Protein AF-0000000073258614 (afdb_homodimer)

Solvent-accessible surface area (backbone atoms only — not comparable to full-atom values): 87742 Å² total; per-residue (Å²): 132,65,52,51,44,77,43,74,63,67,55,76,40,28,33,38,56,58,85,44,77,85,56,68,72,36,70,51,67,55,70,39,29,36,51,64,58,30,34,46,67,69,63,73,45,76,64,48,64,35,52,68,32,45,73,78,53,52,58,58,29,72,39,44,36,32,37,37,33,56,46,71,46,68,91,73,55,93,78,39,44,33,30,44,35,36,56,19,41,34,28,36,32,43,33,24,42,69,85,38,80,70,47,77,46,66,36,28,72,38,61,46,77,38,82,39,55,88,61,53,50,88,63,56,72,37,43,41,36,38,39,27,53,28,59,55,58,51,12,44,51,50,45,66,74,44,64,86,60,68,62,51,42,82,51,52,54,44,30,56,49,79,39,52,55,55,47,45,29,58,16,36,57,61,44,68,56,48,52,72,35,36,48,50,33,57,37,32,41,32,37,29,46,31,41,71,74,44,77,49,70,48,71,47,45,45,94,86,56,45,39,28,44,36,38,40,41,34,30,41,47,63,78,57,46,32,34,37,39,39,33,24,49,91,87,39,80,72,47,72,50,74,35,60,43,56,90,42,36,28,67,51,76,45,76,40,71,65,52,71,53,36,27,49,53,95,75,49,55,41,48,52,32,40,42,31,42,33,32,23,49,87,91,43,71,24,30,72,53,72,48,66,34,37,48,56,34,80,45,80,45,68,44,70,39,66,94,49,77,52,30,30,37,33,44,26,53,69,86,39,78,45,72,39,40,30,24,25,37,62,55,68,37,82,54,62,60,72,62,48,69,64,55,44,37,49,54,51,48,51,41,49,74,31,44,32,38,30,38,30,41,44,12,34,34,66,87,71,59,66,59,47,56,52,38,24,37,61,59,15,28,34,26,41,38,41,36,80,33,48,36,34,50,37,74,60,55,68,72,55,44,51,51,49,50,50,29,51,46,52,48,46,68,72,50,66,51,44,58,22,58,64,36,40,25,38,22,30,35,32,66,50,48,37,58,77,67,68,48,68,80,61,88,86,64,84,52,60,74,62,33,60,75,48,83,41,22,36,52,33,49,34,74,42,51,49,52,49,44,39,51,74,76,36,72,83,60,43,75,39,61,36,43,36,31,23,91,85,44,42,78,38,43,39,25,40,24,20,63,50,42,42,50,65,41,84,79,47,44,65,51,89,48,37,66,81,62,56,26,9,15,27,66,29,30,56,46,58,25,47,46,56,68,67,50,55,28,66,26,33,84,55,28,86,74,25,93,49,69,41,68,59,18,61,53,46,45,66,33,32,50,35,86,59,44,56,32,53,54,26,19,56,43,45,62,35,39,69,67,47,51,72,57,41,68,49,28,31,50,50,32,20,48,51,22,18,53,38,52,30,41,38,51,45,45,41,48,53,35,20,48,32,93,51,32,39,56,15,21,34,39,17,37,39,25,42,49,26,40,52,68,45,38,31,36,34,28,17,34,50,83,75,45,70,38,48,30,37,36,34,42,21,52,62,43,37,56,49,34,41,47,71,49,76,49,77,47,76,48,51,77,48,99,80,55,88,60,58,53,50,73,45,50,31,35,43,34,31,37,34,22,63,39,90,52,67,44,61,26,31,36,36,39,35,24,26,34,38,69,75,21,47,72,70,42,76,43,76,78,39,72,74,35,71,40,51,43,48,18,25,38,82,73,49,77,40,67,57,75,53,92,52,81,92,68,72,40,63,69,39,33,32,38,35,41,35,33,26,45,95,85,37,78,67,27,63,38,76,46,68,50,76,52,53,29,59,53,65,57,54,67,62,89,55,66,43,79,42,76,38,77,90,74,36,25,35,38,36,35,30,60,33,44,39,51,46,38,27,75,43,58,89,53,83,66,46,43,64,75,50,48,47,44,71,42,44,47,93,43,74,50,74,31,46,46,41,69,72,56,96,81,62,63,77,45,77,49,43,67,48,65,89,76,74,131,66,51,52,43,78,43,76,62,66,54,75,41,27,32,39,56,59,84,45,77,85,54,68,71,37,70,52,66,53,68,38,28,38,52,62,58,30,35,46,67,70,62,74,44,73,64,49,64,34,53,69,33,44,73,75,52,51,57,58,28,72,39,44,36,32,38,35,32,57,46,69,45,68,90,73,55,92,78,39,44,33,30,44,37,36,56,17,40,36,29,34,33,41,32,24,43,68,85,39,79,73,48,76,47,66,36,27,72,38,62,45,76,37,82,38,54,89,62,53,50,87,65,56,72,36,43,39,36,38,40,28,52,27,58,55,57,51,11,45,50,51,46,67,75,45,64,86,62,67,61,50,41,83,51,53,53,44,31,58,50,79,41,52,53,54,47,44,29,58,16,36,58,63,43,69,56,50,52,70,34,38,47,50,33,58,37,34,41,34,37,30,46,31,42,72,73,44,76,49,71,48,69,48,46,45,94,85,54,45,39,29,44,35,38,40,40,36,31,41,48,64,78,55,46,33,36,37,40,38,35,25,47,90,87,39,80,73,48,73,50,74,36,60,43,56,90,43,36,31,66,51,76,46,77,39,71,64,51,71,52,36,28,50,53,95,77,48,53,42,47,51,32,39,42,32,43,33,33,23,48,89,90,43,72,24,30,71,50,71,48,66,34,38,47,54,34,78,44,80,46,68,44,69,39,66,96,49,76,54,31,30,38,34,44,26,52,70,85,37,77,45,72,38,39,30,24,25,36,61,56,67,38,83,54,62,60,73,61,49,68,64,56,42,38,49,55,49,48,51,40,50,75,32,45,33,39,32,37,29,41,43,12,33,35,66,87,72,60,68,57,48,55,52,37,25,37,61,58,15,28,34,28,40,38,39,36,81,34,48,36,35,51,36,73,60,55,68,71,56,44,51,52,50,49,52,30,51,45,52,48,46,67,71,49,68,51,42,59,22,57,64,34,40,25,39,22,30,35,31,66,52,48,35,58,76,68,68,46,68,80,63,88,86,63,85,52,59,74,62,34,59,74,47,84,41,24,36,53,34,48,35,74,42,52,50,53,48,44,39,50,74,75,36,71,83,60,44,76,38,60,36,43,37,30,23,91,85,43,44,77,38,43,39,25,42,25,20,62,50,44,41,49,69,42,84,77,48,45,64,52,89,49,38,67,81,62,55,25,9,15,26,65,30,31,58,46,57,24,47,44,57,68,67,50,54,27,66,27,32,84,55,27,85,74,25,93,50,68,39,68,58,19,59,53,46,45,64,34,33,50,35,83,59,42,56,31,53,53,27,19,55,43,45,61,35,38,71,67,48,52,72,57,42,68,50,28,31,50,50,33,21,49,50,22,17,53,38,52,33,42,37,52,45,45,41,48,54,35,20,47,31,94,49,33,40,56,17,22,32,40,18,37,39,25,43,48,27,39,52,66,44,38,32,36,33,29,16,34,50,83,75,45,70,37,47,30,38,36,35,42,22,52,61,43,36,55,50,33,43,47,72,49,77,46,78,46,78,48,51,78,46,99,80,55,88,60,57,53,49,72,47,51,31,35,42,35,32,37,33,22,63,38,90,54,67,43,61,25,30,35,37,40,34,24,26,35,37,70,77,22,46,72,70,42,75,43,74,77,38,72,74,36,72,39,50,43,49,18,27,37,82,72,50,76,40,66,57,72,52,92,51,80,91,68,74,38,64,70,39,34,33,39,36,42,36,33,26,44,96,84,36,79,67,29,63,38,76,48,69,51,75,52,52,29,60,52,64,57,55,66,64,91,54,66,43,80,43,75,40,76,91,73,37,24,35,39,36,35,28,62,33,43,39,53,46,37,29,76,43,59,89,54,83,65,46,42,63,75,51,48,47,44,70,41,43,48,92,44,75,48,74,30,44,47,41,70,73,55,96,80,62,65,76,44,76,49,40,67,48,65,89,77,74

pLDDT: mean 96.39, std 4.17, range [52.59, 98.88]

Sequence (1708 aa):
MAPRTITPVNTNWQFKQEKEDDASYLPVAQFPTNVHLDLLHHKKIPDPYIGKNELQVQWIGETVWVYKTTFSSPKIGDGEKAVLAFDGLDTFAIVKLNGEKILETENMFVPERVDVTKHLKKDGENELHISFDAAYLRGWKLTEEHPDHKYIAWNGDGSRLPVRKAQYHWGWDWGPAMLTCGPWRPVNLEVYESRIVDLNSESEVEESLQTAKVIVHAEAEGKATKVRFDVSLDGKGVASETTQVKGEHATTTFHIQDPALWYPIRYGKQPLYTIKATLLHGDDEIDSVSKRVGLRKLELVQRELDGQPGTSFFFQVNNIPIFCGGSNWIPADNFIPRISKDRYRDWVKLVAEGNQFMLRVWGGGIYEEDVFYDACDEFGILVWQDFMFACGIYPAWPELLKSIDQEARANIKRLRHHPSIVIWAGNNEDYQVRESENLTYDFDDHDPESWLKTDFPARYIYEKLLPEACRDLNSNAVYHIASPWGGKVTTDPTIGDIHQWNVWHGSQQNYQDFDKLVGRFVSEFGMEGFPNIKTIDAFLPKGKDDPERFTSSSTVDFHNKADGQQRRLGLYMAENFRFAIDPLEDYIYYSQLLQAEALASAYRLWKRQWQGPKKEYCSGALVWQTNDCWPVTSWAICDYYLRPKHAYYTIKREMAPVTIGMTRREHKHPKDKYTRVDVETKTQVEIWGSNLNLKDVTVDCVVKAWNVETGEETHSQTVSSELVLQSNRSTEIKILDVPVKKPHADLEAKTVVGAYLYQDGKQIARYVNWPEPLKYLHFQKPKELKVKINEETNTVEISAEVPMKGLALECEDDDVRFDDNLVDIVPGEVVKIGIKGAKKDTVLKTQYLGMQYAMAPRTITPVNTNWQFKQEKEDDASYLPVAQFPTNVHLDLLHHKKIPDPYIGKNELQVQWIGETVWVYKTTFSSPKIGDGEKAVLAFDGLDTFAIVKLNGEKILETENMFVPERVDVTKHLKKDGENELHISFDAAYLRGWKLTEEHPDHKYIAWNGDGSRLPVRKAQYHWGWDWGPAMLTCGPWRPVNLEVYESRIVDLNSESEVEESLQTAKVIVHAEAEGKATKVRFDVSLDGKGVASETTQVKGEHATTTFHIQDPALWYPIRYGKQPLYTIKATLLHGDDEIDSVSKRVGLRKLELVQRELDGQPGTSFFFQVNNIPIFCGGSNWIPADNFIPRISKDRYRDWVKLVAEGNQFMLRVWGGGIYEEDVFYDACDEFGILVWQDFMFACGIYPAWPELLKSIDQEARANIKRLRHHPSIVIWAGNNEDYQVRESENLTYDFDDHDPESWLKTDFPARYIYEKLLPEACRDLNSNAVYHIASPWGGKVTTDPTIGDIHQWNVWHGSQQNYQDFDKLVGRFVSEFGMEGFPNIKTIDAFLPKGKDDPERFTSSSTVDFHNKADGQQRRLGLYMAENFRFAIDPLEDYIYYSQLLQAEALASAYRLWKRQWQGPKKEYCSGALVWQTNDCWPVTSWAICDYYLRPKHAYYTIKREMAPVTIGMTRREHKHPKDKYTRVDVETKTQVEIWGSNLNLKDVTVDCVVKAWNVETGEETHSQTVSSELVLQSNRSTEIKILDVPVKKPHADLEAKTVVGAYLYQDGKQIARYVNWPEPLKYLHFQKPKELKVKINEETNTVEISAEVPMKGLALECEDDDVRFDDNLVDIVPGEVVKIGIKGAKKDTVLKTQYLGMQYA

Foldseek 3Di:
DAAKDKAFPWPAKWKDFPPPVPDDTDGAPGPPFWDVNRCVVVVVADDCQFFNSLVVCVVVLQTKMKMKGKDWDDDADVLKWKKKKQQFWFAFKFKDKQRHTFDTGQARQFIDITTCRVVDDPGDMMMMMMMGHNQQVVLVVVCVVVVVADQDFPPAGSSLQLGNGQQCCSPDLQDGNNNIGGSLHIIIMMMAQKEWPAKDKDKDQDLVNFKIKIKIKIFMDHDFFKKKKFKDWPPHTQDIDMFTQDPGMDMDMDMGGRDPAAAAAPADAQTWMKIKIFTDHVNDTRYMDIDTFGDWDKDFFWDFFPPDDGTFGFMAISNATAQQAAAEDAQLASINSVQDLVNLLLLLVLRLLLLGAEYEYAQSHGLHDPSNLVSCSRSRHAYNYEHNAERTQHADDPVSLVVLLSSLLNSCSVRVRRPRYREYEHYYCHVVNCVVVVWDDDLPDPDLVVCNVGNRNCLNSQVPRNVVSCCVRPVPHHYHSYVQDASRDSQPQRGGEHAQECCQDNVVDDLLVLLVRHHSEHAEDFAWAAADLQLVLVNHPNRPPHPQQFCPRPSQVSQRSRVCVPVSLVVQCVFFAPFDRPPRNRRRLSRLLSRQVSLLSNLQSRQLQQADPSRSRYRYHHYHRQEHNHSGTDRHQAYSVRRGGQNSQSSSQSSPQKEKDKHKDKDWAAPDDDDPPRIDIFIKMWMKMFHQAQAKAFWFKWKWKAFQVQLDIQDIDRPDHRDIDHYRGMGTDDMGTQDDPDPPPCRSQRMKMKMFIDGPNHTDYIDIDHRPSPHVYDHDDFPDWDWDQDPVQQKTKTATSHKFFQKAKDWPDPQKDWSHGRDIHGHPDIDIIHIPPDDPPTDIDIDTGPPVPD/DAAKDKAFPWPAKWKDFPPPPPDDTDGAPGPPFWDVNRCVVVVVAPDCQFFNSLVVCVVVLQTKMKMKGKDWDDDADVLKWKKKKQQFWFAFKFKDKQRHTFDTGQARQFIDMTTCRVVDDPGDMMMMMMMDHNQQVVLVVVCVVVVVADQDFPPAGSSLQLGNHQQCCSPDLQDGNNNIGGSLHIIIMMMAQKEWPAKDWDKDQDLVNFKMKIKIKIFMDHDFFKKKKFKAWPPHTQDIDMFTQDPGMDMDMDMGGRDPAAAAAPADAQTWMKIKIFGDDPNDTRYMDIDTFGDWDKDFFWDFFPPDDGTFGFMAISNRTAQQAAAEDAQLASINSVQDLVNLLLLLVLRLLLLGAEYEYAQSHGLHDPSNLVSCSRSRHAYNYEHNAERTQHADDPVSLVVLLSSLLNSCSVRVRRPRYRAYEHYYCHVVNCVVVVFDDDLPDPDLVVCNVGNRNCLNSQVPRNVVSCCVRPVPHHYHSYVQDASRHSQPQRGGEHAQECCQDNVVDDLLVLLVVHHSEHAEDFAWAAADLQLVLVNHPNRPPHPQQFCPRPSQVSQRSRVCGPVSLVVQCVFFAPFDRPPRNRRRLSRLLSRQVSLLSNLQSRLLQQADDSRSRYRYHHYHRDEHNHSGTDRHQAYSVRRGGQNSQSSSQSSPQKEKDKHKDKDWDAPDDDDPPRIDIFIKMWIKMFHQAQAKAFWFKWKWKAFQVQLDIQDIDRPDHRDIDHYRGMGTDDMGTQDDPDPPPCRSQRMKMKMFIGGPNHTDYIDIDHRPSPHVYDHDDFPDWDWDQDPVQQKTKTATSHKFFQKAKDWPDPQKDKSHGRDIHGHPDIDIIHIPPDDPPTDIDIDTGPPVPD

InterPro domains:
  IPR006102 Glycoside hydrolase family 2, immunoglobulin-like beta-sandwich [PF00703] (195-296)
  IPR008979 Galactose-binding-like domain superfamily [SSF49785] (2-192)
  IPR013783 Immunoglobulin-like fold [G3DSA:2.60.40.10] (195-295)
  IPR013783 Immunoglobulin-like fold [G3DSA:2.60.40.10] (775-853)
  IPR017853 Glycoside hydrolase superfamily [SSF51445] (293-657)
  IPR036156 Beta-Galactosidase/glucuronidase domain superfamily [SSF49303] (195-296)
  IPR036156 Beta-Galactosidase/glucuronidase domain superfamily [SSF49303] (784-850)
  IPR041447 Mannosidase Ig/CBM-like domain [PF17786] (683-776)
  IPR041625 Beta-mannosidase, Ig-fold domain [PF17753] (784-841)
  IPR050887 Beta-mannosidase glycosyl hydrolases [PTHR43730] (4-841)
  IPR054593 Beta-mannosidase-like, galactose-binding domain-like [PF22666] (13-185)

Radius of gyration: 40.43 Å; Cα contacts (8 Å, |Δi|>4): 4297; chains: 2; bounding box: 87×131×95 Å

Secondary structure (DSSP, 8-state):
-PPPEEEE--SS-EEEESS-TTPPPEE-SSSS--HHHHHHHTTSS--TTSTTGGGGGGGGGGS-EEEEEEEEPPP--TT-EEEEEES--BSSEEEEETTEEEEEE-BTT--EEEE-TTTS-SSSEEEEEEEE--HHHHHHHHHHHSTTS---BSSS-GGGTTSBS-GGGEEETTEEE----B--S-EEEEEESSEEEEEEEEEEE-TTSSEEEEEEEEEEESS--EEEEEEEETTEEEEEEEEE-BTTEEEEEEEEES--B---TTTS----EEEEEEEEETTEEEEEEEEEE-B--EEEE--B-SSSSSB--EEEETTEEE-EEEEEE--S-SSGGG--HHHHHHHHHHHHHTT--EEEE-TTS----HHHHHHHHHHT-EEEEE-S-BSB-----HHHHHHHHHHHHHHHHHHTT-TTEEEEES-BSHHHHHHHTT----TT---HHHHTTSS-TTHHIIIIIHHHHHHHH-TT--EES-BSB-SS-TT-TTSSBEEE-TTTSTT---GGGGGGG--S-EEEE---B---HHHHHHHSTTGGG-TT-STT-HHHHHT--STTHHHHHHHHHHHH-----SSHHHHHHHHHHHHHHHHHHHHHHHHTTB-STT-BS--EEEES-S--SSS--BS-SB-TTS-B-HHHHHHHHHTSSEEEEEEEEEEEEESSSS-SSSEEEEEEEEEEEEE-SSS-EEEEEEEEEEETTT--EEEEEEEEEEEEE-TTEEEEEEEEE---SSTTSS-GGGEEEEEEEEETTEEEEEEEE--SSGGGS-----SS-EEEEETTTTEEEEE-SS-EEEEEEE-S-TT-EESS-SEEE-TT--EEEEEES--TTPPPEEE-TTTTT-/-PPPEEEE--SS-EEEESS-TTPPPEE-SSSS--HHHHHHHTTSS--TTSTTGGGGGGGGGGS-EEEEEEEEPPP--TT-EEEEEES--BSSEEEEETTEEEEEE-BTT--EEEE-TTTS-SSSEEEEEEEE--HHHHHHHHHHHSTTS---BSSS-GGGTTSBS-GGGEEETTEEE----B--S-EEEEEESSEEEEEEEEEEE-TTSSEEEEEEEEEEESS--EEEEEEEETTEEEEEEEEE-BTTEEEEEEEEES--B---TTTS----EEEEEEEEETTEEEEEEEEEE-B--EEEE--B-SSSSSB--EEEETTEEE-EEEEEE--S-SSGGG--HHHHHHHHHHHHHTT--EEEE-TTS----HHHHHHHHHHT-EEEEE-S-BSB-----HHHHHHHHHHHHHHHHHHTT-TTEEEEES-BSHHHHHHHTT----TT---HHHHTTSS-TTHHIIIIIHHHHHHHH-TT--EES-BSB-SS-TT-TTSSBEEE-TTTSTT---GGGGGGG--S-EEEE---B---HHHHHHHSTTGGG-TT-STT-HHHHHT--STTHHHHHHHHHHHH-----SSHHHHHHHHHHHHHHHHHHHHHHHHTTB-STT-BS--EEEES-S--SSS--BS-SB-TTS-B-HHHHHHHHHTSSEEEEEEEEEEEEESSSS-SSSEEEEEEEEEEEEE-SSS-EEEEEEEEEEETTT--EEEEEEEEEEEEE-TTEEEEEEEEE---SSTTSS-GGGEEEEEEEEETTEEEEEEEE--SSGGGS-----SS-EEEEETTTTEEEEE-SS-EEEEEEE-S-TT-EES--SEEE-TT--EEEEEES--TTPPPEEE-TTTTT-

Organism: Gibberella zeae (strain ATCC MYA-4620 / CBS 123657 / FGSC 9075 / NRRL 31084 / PH-1) (NCBI:txid229533)

Structure (mmCIF, N/CA/C/O backbone):
data_AF-0000000073258614-model_v1
#
loop_
_entity.id
_entity.type
_entity.pdbx_description
1 polymer 'Beta-mannosidase B'
#
loop_
_atom_site.group_PDB
_atom_site.id
_atom_site.type_symbol
_atom_site.label_atom_id
_atom_site.label_alt_id
_atom_site.label_comp_id
_atom_site.label_asym_id
_atom_site.label_entity_id
_atom_site.label_seq_id
_atom_site.pdbx_PDB_ins_code
_atom_site.Cartn_x
_atom_site.Cartn_y
_atom_site.Cartn_z
_atom_site.occupancy
_atom_site.B_iso_or_equiv
_atom_site.auth_seq_id
_atom_site.auth_comp_id
_atom_site.auth_asym_id
_atom_site.auth_atom_id
_atom_site.pdbx_PDB_model_num
ATOM 1 N N . MET A 1 1 ? 2.969 60.312 40.938 1 85.88 1 MET A N 1
ATOM 2 C CA . MET A 1 1 ? 3.506 59.156 40.281 1 85.88 1 MET A CA 1
ATOM 3 C C . MET A 1 1 ? 3.236 59.188 38.781 1 85.88 1 MET A C 1
ATOM 5 O O . MET A 1 1 ? 2.119 59.5 38.344 1 85.88 1 MET A O 1
ATOM 9 N N . ALA A 1 2 ? 4.203 59.031 37.938 1 87.25 2 ALA A N 1
ATOM 10 C CA . ALA A 1 2 ? 4.055 59.125 36.469 1 87.25 2 ALA A CA 1
ATOM 11 C C . ALA A 1 2 ? 3.453 57.875 35.906 1 87.25 2 ALA A C 1
ATOM 13 O O . ALA A 1 2 ? 3.701 56.781 36.406 1 87.25 2 ALA A O 1
ATOM 14 N N . PRO A 1 3 ? 2.594 58.062 34.875 1 92.12 3 PRO A N 1
ATOM 15 C CA . PRO A 1 3 ? 2.033 56.875 34.188 1 92.12 3 PRO A CA 1
ATOM 16 C C . PRO A 1 3 ? 3.1 56.031 33.5 1 92.12 3 PRO A C 1
ATOM 18 O O . PRO A 1 3 ? 4.129 56.562 33.062 1 92.12 3 PRO A O 1
ATOM 21 N N . ARG A 1 4 ? 2.791 54.719 33.344 1 95.81 4 ARG A N 1
ATOM 22 C CA . ARG A 1 4 ? 3.67 53.781 32.625 1 95.81 4 ARG A CA 1
ATOM 23 C C . ARG A 1 4 ? 3.842 54.219 31.172 1 95.81 4 ARG A C 1
ATOM 25 O O . ARG A 1 4 ? 2.873 54.594 30.516 1 95.81 4 ARG A O 1
ATOM 32 N N . THR A 1 5 ? 5.066 54.188 30.719 1 95.88 5 THR A N 1
ATOM 33 C CA . THR A 1 5 ? 5.348 54.406 29.297 1 95.88 5 THR A CA 1
ATOM 34 C C . THR A 1 5 ? 5.898 53.156 28.641 1 95.88 5 THR A C 1
ATOM 36 O O . THR A 1 5 ? 6.703 52.438 29.25 1 95.88 5 THR A O 1
ATOM 39 N N . ILE A 1 6 ? 5.406 52.812 27.531 1 96.88 6 ILE A N 1
ATOM 40 C CA . ILE A 1 6 ? 5.879 51.719 26.719 1 96.88 6 ILE A CA 1
ATOM 41 C C . ILE A 1 6 ? 6.473 52.219 25.422 1 96.88 6 ILE A C 1
ATOM 43 O O . ILE A 1 6 ? 5.781 52.875 24.625 1 96.88 6 ILE A O 1
ATOM 47 N N . THR A 1 7 ? 7.715 52.031 25.141 1 97.38 7 THR A N 1
ATOM 48 C CA . THR A 1 7 ? 8.398 52.438 23.922 1 97.38 7 THR A CA 1
ATOM 49 C C . THR A 1 7 ? 8.859 51.219 23.125 1 97.38 7 THR A C 1
ATOM 51 O O . THR A 1 7 ? 9.695 50.438 23.609 1 97.38 7 THR A O 1
ATOM 54 N N . PRO A 1 8 ? 8.281 51 21.938 1 97.88 8 PRO A N 1
ATOM 55 C CA . PRO A 1 8 ? 8.766 49.875 21.125 1 97.88 8 PRO A CA 1
ATOM 56 C C . PRO A 1 8 ? 10.242 50 20.75 1 97.88 8 PRO A C 1
ATOM 58 O O . PRO A 1 8 ? 10.688 51.094 20.359 1 97.88 8 PRO A O 1
ATOM 61 N N . VAL A 1 9 ? 11.008 49 20.938 1 98.06 9 VAL A N 1
ATOM 62 C CA . VAL A 1 9 ? 12.375 48.906 20.422 1 98.06 9 VAL A CA 1
ATOM 63 C C . VAL A 1 9 ? 12.375 48.125 19.109 1 98.06 9 VAL A C 1
ATOM 65 O O . VAL A 1 9 ? 12.75 46.938 19.062 1 98.06 9 VAL A O 1
ATOM 68 N N . ASN A 1 10 ? 11.945 48.781 18.047 1 97.56 10 ASN A N 1
ATOM 69 C CA . ASN A 1 10 ? 11.68 48.031 16.828 1 97.56 10 ASN A CA 1
ATOM 70 C C . ASN A 1 10 ? 12.367 48.688 15.625 1 97.56 10 ASN A C 1
ATOM 72 O O . ASN A 1 10 ? 12.062 48.344 14.477 1 97.56 10 ASN A O 1
ATOM 76 N N . THR A 1 11 ? 13.266 49.625 15.875 1 96.12 11 THR A N 1
ATOM 77 C CA . THR A 1 11 ? 13.922 50.312 14.773 1 96.12 11 THR A CA 1
ATOM 78 C C . THR A 1 11 ? 15.43 50.062 14.805 1 96.12 11 THR A C 1
ATOM 80 O O . THR A 1 11 ? 15.977 49.688 15.844 1 96.12 11 THR A O 1
ATOM 83 N N . ASN A 1 12 ? 16.062 50.219 13.727 1 94.81 12 ASN A N 1
ATOM 84 C CA . ASN A 1 12 ? 17.516 50.25 13.555 1 94.81 12 ASN A CA 1
ATOM 85 C C . ASN A 1 12 ? 18.156 48.906 13.898 1 94.81 12 ASN A C 1
ATOM 87 O O . ASN A 1 12 ? 19.328 48.875 14.297 1 94.81 12 ASN A O 1
ATOM 91 N N . TRP A 1 13 ? 17.422 47.875 13.805 1 98 13 TRP A N 1
ATOM 92 C CA . TRP A 1 13 ? 17.969 46.531 14.078 1 98 13 TRP A CA 1
ATOM 93 C C . TRP A 1 13 ? 18.891 46.094 12.953 1 98 13 TRP A C 1
ATOM 95 O O . TRP A 1 13 ? 18.625 46.344 11.773 1 98 13 TRP A O 1
ATOM 105 N N . GLN A 1 14 ? 19.984 45.438 13.273 1 97.62 14 GLN A N 1
ATOM 106 C CA . GLN A 1 14 ? 20.938 44.844 12.352 1 97.62 14 GLN A CA 1
ATOM 107 C C . GLN A 1 14 ? 21.281 43.406 12.766 1 97.62 14 GLN A C 1
ATOM 109 O O . GLN A 1 14 ? 21.047 43.031 13.914 1 97.62 14 GLN A O 1
ATOM 114 N N . PHE A 1 15 ? 21.797 42.594 11.836 1 97.38 15 PHE A N 1
ATOM 115 C CA . PHE A 1 15 ? 22.141 41.219 12.156 1 97.38 15 PHE A CA 1
ATOM 116 C C . PHE A 1 15 ? 23.375 40.75 11.383 1 97.38 15 PHE A C 1
ATOM 118 O O . PHE A 1 15 ? 23.766 41.375 10.391 1 97.38 15 PHE A O 1
ATOM 125 N N . LYS A 1 16 ? 24.078 39.75 11.805 1 95.94 16 LYS A N 1
ATOM 126 C CA . LYS A 1 16 ? 25.172 39.094 11.109 1 95.94 16 LYS A CA 1
ATOM 127 C C . LYS A 1 16 ? 25.422 37.719 11.68 1 95.94 16 LYS A C 1
ATOM 129 O O . LYS A 1 16 ? 24.844 37.344 12.711 1 95.94 16 LYS A O 1
ATOM 134 N N . GLN A 1 17 ? 26.203 36.938 10.961 1 94.12 17 GLN A N 1
ATOM 135 C CA . GLN A 1 17 ? 26.75 35.688 11.5 1 94.12 17 GLN A CA 1
ATOM 136 C C . GLN A 1 17 ? 27.844 35.969 12.523 1 94.12 17 GLN A C 1
ATOM 138 O O . GLN A 1 17 ? 28.656 36.875 12.344 1 94.12 17 GLN A O 1
ATOM 143 N N . GLU A 1 18 ? 27.812 35.25 13.641 1 88.5 18 GLU A N 1
ATOM 144 C CA . GLU A 1 18 ? 28.828 35.469 14.656 1 88.5 18 GLU A CA 1
ATOM 145 C C . GLU A 1 18 ? 30.234 35.188 14.117 1 88.5 18 GLU A C 1
ATOM 147 O O . GLU A 1 18 ? 31.188 35.906 14.406 1 88.5 18 GLU A O 1
ATOM 152 N N . LYS A 1 19 ? 30.578 34 13.484 1 72.25 19 LYS A N 1
ATOM 153 C CA . LYS A 1 19 ? 31.906 33.562 13.039 1 72.25 19 LYS A CA 1
ATOM 154 C C . LYS A 1 19 ? 32.5 34.594 12.086 1 72.25 19 LYS A C 1
ATOM 156 O O . LYS A 1 19 ? 33.719 34.688 11.977 1 72.25 19 LYS A O 1
ATOM 161 N N . GLU A 1 20 ? 31.641 35.188 11.312 1 60.41 20 GLU A N 1
ATOM 162 C CA . GLU A 1 20 ? 32.281 35.969 10.25 1 60.41 20 GLU A CA 1
ATOM 163 C C . GLU A 1 20 ? 32.719 37.344 10.766 1 60.41 20 GLU A C 1
ATOM 165 O O . GLU A 1 20 ? 31.922 38.281 10.836 1 60.41 20 GLU A O 1
ATOM 170 N N . ASP A 1 21 ? 33.781 37.344 11.555 1 53.06 21 ASP A N 1
ATOM 171 C CA . ASP A 1 21 ? 34.312 38.594 12.156 1 53.06 21 ASP A CA 1
ATOM 172 C C . ASP A 1 21 ? 34.156 39.781 11.203 1 53.06 21 ASP A C 1
ATOM 174 O O . ASP A 1 21 ? 33.875 40.875 11.641 1 53.06 21 ASP A O 1
ATOM 178 N N . ASP A 1 22 ? 34.5 39.5 9.875 1 54.19 22 ASP A N 1
ATOM 179 C CA . ASP A 1 22 ? 34.625 40.594 8.938 1 54.19 22 ASP A CA 1
ATOM 180 C C . ASP A 1 22 ? 33.281 40.969 8.336 1 54.19 22 ASP A C 1
ATOM 182 O O . ASP A 1 22 ? 33.156 41.844 7.492 1 54.19 22 ASP A O 1
ATOM 186 N N . ALA A 1 23 ? 32.219 40.156 8.828 1 62.72 23 ALA A N 1
ATOM 187 C CA . ALA A 1 23 ? 31 40.469 8.109 1 62.72 23 ALA A CA 1
ATOM 188 C C . ALA A 1 23 ? 30.312 41.688 8.727 1 62.72 23 ALA A C 1
ATOM 190 O O . ALA A 1 23 ? 30.188 41.812 9.945 1 62.72 23 ALA A O 1
ATOM 191 N N . SER A 1 24 ? 30.125 42.625 7.977 1 83.56 24 SER A N 1
ATOM 192 C CA . SER A 1 24 ? 29.406 43.844 8.375 1 83.56 24 SER A CA 1
ATOM 193 C C . SER A 1 24 ? 27.953 43.531 8.719 1 83.56 24 SER A C 1
ATOM 195 O O . SER A 1 24 ? 27.359 42.625 8.172 1 83.56 24 SER A O 1
ATOM 197 N N . TYR A 1 25 ? 27.484 44.094 9.836 1 93.44 25 TYR A N 1
ATOM 198 C CA . TYR A 1 25 ? 26.062 44.062 10.188 1 93.44 25 TYR A CA 1
ATOM 199 C C . TYR A 1 25 ? 25.203 44.531 9.031 1 93.44 25 TYR A C 1
ATOM 201 O O . TYR A 1 25 ? 25.547 45.5 8.352 1 93.44 25 TYR A O 1
ATOM 209 N N . LEU A 1 26 ? 24.156 43.781 8.773 1 95.94 26 LEU A N 1
ATOM 210 C CA . LEU A 1 26 ? 23.156 44.156 7.777 1 95.94 26 LEU A CA 1
ATOM 211 C C . LEU A 1 26 ? 21.844 44.562 8.445 1 95.94 26 LEU A C 1
ATOM 213 O O . LEU A 1 26 ? 21.484 44 9.477 1 95.94 26 LEU A O 1
ATOM 217 N N . PRO A 1 27 ? 21.156 45.594 7.887 1 96.5 27 PRO A N 1
ATOM 218 C CA . PRO A 1 27 ? 19.859 45.938 8.453 1 96.5 27 PRO A CA 1
ATOM 219 C C . PRO A 1 27 ? 18.859 44.781 8.398 1 96.5 27 PRO A C 1
ATOM 221 O O . PRO A 1 27 ? 18.844 44.031 7.438 1 96.5 27 PRO A O 1
ATOM 224 N N . VAL A 1 28 ? 18.047 44.688 9.398 1 96.12 28 VAL A N 1
ATOM 225 C CA . VAL A 1 28 ? 17 43.656 9.422 1 96.12 28 VAL A CA 1
ATOM 226 C C . VAL A 1 28 ? 15.898 44.062 8.438 1 96.12 28 VAL A C 1
ATOM 228 O O . VAL A 1 28 ? 15.688 45.219 8.156 1 96.12 28 VAL A O 1
ATOM 231 N N . ALA A 1 29 ? 15.195 43.062 7.832 1 89.38 29 ALA A N 1
ATOM 232 C CA . ALA A 1 29 ? 14.133 43.25 6.844 1 89.38 29 ALA A CA 1
ATOM 233 C C . ALA A 1 29 ? 12.906 43.875 7.469 1 89.38 29 ALA A C 1
ATOM 235 O O . ALA A 1 29 ? 12.289 44.781 6.871 1 89.38 29 ALA A O 1
ATOM 236 N N . GLN A 1 30 ? 12.508 43.344 8.562 1 94.5 30 GLN A N 1
ATOM 237 C CA . GLN A 1 30 ? 11.344 43.781 9.344 1 94.5 30 GLN A CA 1
ATOM 238 C C . GLN A 1 30 ? 11.508 43.375 10.812 1 94.5 30 GLN A C 1
ATOM 240 O O . GLN A 1 30 ? 12.375 42.594 11.156 1 94.5 30 GLN A O 1
ATOM 245 N N . PHE A 1 31 ? 10.766 44.031 11.664 1 96.62 31 PHE A N 1
ATOM 246 C CA . PHE A 1 31 ? 10.742 43.625 13.07 1 96.62 31 PHE A CA 1
ATOM 247 C C . PHE A 1 31 ? 9.312 43.5 13.57 1 96.62 31 PHE A C 1
ATOM 249 O O . PHE A 1 31 ? 8.484 44.406 13.344 1 96.62 31 PHE A O 1
ATOM 256 N N . PRO A 1 32 ? 8.984 42.469 14.312 1 97.31 32 PRO A N 1
ATOM 257 C CA . PRO A 1 32 ? 9.789 41.281 14.609 1 97.31 32 PRO A CA 1
ATOM 258 C C . PRO A 1 32 ? 10.273 40.562 13.344 1 97.31 32 PRO A C 1
ATOM 260 O O . PRO A 1 32 ? 9.812 40.875 12.242 1 97.31 32 PRO A O 1
ATOM 263 N N . THR A 1 33 ? 11.242 39.656 13.508 1 97.75 33 THR A N 1
ATOM 264 C CA . THR A 1 33 ? 11.875 39.031 12.352 1 97.75 33 THR A CA 1
ATOM 265 C C . THR A 1 33 ? 12.445 37.688 12.727 1 97.75 33 THR A C 1
ATOM 267 O O . THR A 1 33 ? 12.211 37.188 13.828 1 97.75 33 THR A O 1
ATOM 270 N N . ASN A 1 34 ? 13.016 36.938 11.836 1 97.5 34 ASN A N 1
ATOM 271 C CA . ASN A 1 34 ? 13.945 35.812 11.984 1 97.5 34 ASN A CA 1
ATOM 272 C C . ASN A 1 34 ? 15.031 35.844 10.914 1 97.5 34 ASN A C 1
ATOM 274 O O . ASN A 1 34 ? 14.945 36.625 9.953 1 97.5 34 ASN A O 1
ATOM 278 N N . VAL A 1 35 ? 15.969 35.094 11.055 1 97.81 35 VAL A N 1
ATOM 279 C CA . VAL A 1 35 ? 17.203 35.188 10.289 1 97.81 35 VAL A CA 1
ATOM 280 C C . VAL A 1 35 ? 16.938 34.875 8.82 1 97.81 35 VAL A C 1
ATOM 282 O O . VAL A 1 35 ? 17.531 35.5 7.926 1 97.81 35 VAL A O 1
ATOM 285 N N . HIS A 1 36 ? 16.031 33.938 8.445 1 98 36 HIS A N 1
ATOM 286 C CA . HIS A 1 36 ? 15.719 33.594 7.059 1 98 36 HIS A CA 1
ATOM 287 C C . HIS A 1 36 ? 15.133 34.812 6.32 1 98 36 HIS A C 1
ATOM 289 O O . HIS A 1 36 ? 15.484 35.062 5.168 1 98 36 HIS A O 1
ATOM 295 N N . LEU A 1 37 ? 14.188 35.5 6.973 1 97.94 37 LEU A N 1
ATOM 296 C CA . LEU A 1 37 ? 13.586 36.688 6.363 1 97.94 37 LEU A CA 1
ATOM 297 C C . LEU A 1 37 ? 14.633 37.75 6.074 1 97.94 37 LEU A C 1
ATOM 299 O O . LEU A 1 37 ? 14.602 38.375 5.027 1 97.94 37 LEU A O 1
ATOM 303 N N . ASP A 1 38 ? 15.547 37.938 6.988 1 97.88 38 ASP A N 1
ATOM 304 C CA . ASP A 1 38 ? 16.609 38.938 6.828 1 97.88 38 ASP A CA 1
ATOM 305 C C . ASP A 1 38 ? 17.547 38.562 5.684 1 97.88 38 ASP A C 1
ATOM 307 O O . ASP A 1 38 ? 17.906 39.406 4.867 1 97.88 38 ASP A O 1
ATOM 311 N N . LEU A 1 39 ? 17.938 37.281 5.688 1 97.75 39 LEU A N 1
ATOM 312 C CA . LEU A 1 39 ? 18.812 36.812 4.621 1 97.75 39 LEU A CA 1
ATOM 313 C C . LEU A 1 39 ? 18.109 36.906 3.266 1 97.75 39 LEU A C 1
ATOM 315 O O . LEU A 1 39 ? 18.75 37.281 2.27 1 97.75 39 LEU A O 1
ATOM 319 N N . LEU A 1 40 ? 16.828 36.594 3.145 1 97.75 40 LEU A N 1
ATOM 320 C CA . LEU A 1 40 ? 16.047 36.719 1.918 1 97.75 40 LEU A CA 1
ATOM 321 C C . LEU A 1 40 ? 16.016 38.156 1.438 1 97.75 40 LEU A C 1
ATOM 323 O O . LEU A 1 40 ? 16.188 38.438 0.245 1 97.75 40 LEU A O 1
ATOM 327 N N . HIS A 1 41 ? 15.773 39.031 2.383 1 97.25 41 HIS A N 1
ATOM 328 C CA . HIS A 1 41 ? 15.695 40.469 2.062 1 97.25 41 HIS A CA 1
ATOM 329 C C . HIS A 1 41 ? 16.984 40.938 1.396 1 97.25 41 HIS A C 1
ATOM 331 O O . HIS A 1 41 ? 16.938 41.75 0.47 1 97.25 41 HIS A O 1
ATOM 337 N N . HIS A 1 42 ? 18.125 40.469 1.825 1 96.81 42 HIS A N 1
ATOM 338 C CA . HIS A 1 42 ? 19.422 40.906 1.312 1 96.81 42 HIS A CA 1
ATOM 339 C C . HIS A 1 42 ? 19.906 39.969 0.188 1 96.81 42 HIS A C 1
ATOM 341 O O . HIS A 1 42 ? 21.047 40.062 -0.247 1 96.81 42 HIS A O 1
ATOM 347 N N . LYS A 1 43 ? 19.109 39.031 -0.258 1 97.31 43 LYS A N 1
ATOM 348 C CA . LYS A 1 43 ? 19.391 38.094 -1.354 1 97.31 43 LYS A CA 1
ATOM 349 C C . LYS A 1 43 ? 20.656 37.281 -1.069 1 97.31 43 LYS A C 1
ATOM 351 O O . LYS A 1 43 ? 21.438 37.031 -1.975 1 97.31 43 LYS A O 1
ATOM 356 N N . LYS A 1 44 ? 20.859 37.031 0.214 1 96.44 44 LYS A N 1
ATOM 357 C CA . LYS A 1 44 ? 21.984 36.188 0.604 1 96.44 44 LYS A CA 1
ATOM 358 C C . LYS A 1 44 ? 21.641 34.719 0.479 1 96.44 44 LYS A C 1
ATOM 360 O O . LYS A 1 44 ? 22.531 33.875 0.47 1 96.44 44 LYS A O 1
ATOM 365 N N . ILE A 1 45 ? 20.406 34.375 0.375 1 97.62 45 ILE A N 1
ATOM 366 C CA . ILE A 1 45 ? 19.938 33.031 0.125 1 97.62 45 ILE A CA 1
ATOM 367 C C . ILE A 1 45 ? 18.828 33.062 -0.926 1 97.62 45 ILE A C 1
ATOM 369 O O . ILE A 1 45 ? 18.156 34.094 -1.104 1 97.62 45 ILE A O 1
ATOM 373 N N . PRO A 1 46 ? 18.625 31.938 -1.686 1 97.94 46 PRO A N 1
ATOM 374 C CA . PRO A 1 46 ? 17.438 31.844 -2.537 1 97.94 46 PRO A CA 1
ATOM 375 C C . PRO A 1 46 ? 16.156 31.625 -1.739 1 97.94 46 PRO A C 1
ATOM 377 O O . PRO A 1 46 ? 16.219 31.266 -0.562 1 97.94 46 PRO A O 1
ATOM 380 N N . ASP A 1 47 ? 15.008 31.969 -2.324 1 98.12 47 ASP A N 1
ATOM 381 C CA . ASP A 1 47 ? 13.734 31.641 -1.701 1 98.12 47 ASP A CA 1
ATOM 382 C C . ASP A 1 47 ? 13.594 30.125 -1.502 1 98.12 47 ASP A C 1
ATOM 384 O O . ASP A 1 47 ? 13.523 29.375 -2.475 1 98.12 47 ASP A O 1
ATOM 388 N N . PRO A 1 48 ? 13.555 29.703 -0.25 1 98.06 48 PRO A N 1
ATOM 389 C CA . PRO A 1 48 ? 13.523 28.266 0.006 1 98.06 48 PRO A CA 1
ATOM 390 C C . PRO A 1 48 ? 12.258 27.594 -0.527 1 98.06 48 PRO A C 1
ATOM 392 O O . PRO A 1 48 ? 12.188 26.375 -0.586 1 98.06 48 PRO A O 1
ATOM 395 N N . TYR A 1 49 ? 11.234 28.359 -0.91 1 98.44 49 TYR A N 1
ATOM 396 C CA . TYR A 1 49 ? 9.961 27.797 -1.357 1 98.44 49 TYR A CA 1
ATOM 397 C C . TYR A 1 49 ? 10.016 27.438 -2.836 1 98.44 49 TYR A C 1
ATOM 399 O O . TYR A 1 49 ? 9.125 26.75 -3.346 1 98.44 49 TYR A O 1
ATOM 407 N N . ILE A 1 50 ? 11.102 27.828 -3.561 1 98.38 50 ILE A N 1
ATOM 408 C CA . ILE A 1 50 ? 11.211 27.625 -5 1 98.38 50 ILE A CA 1
ATOM 409 C C . ILE A 1 50 ? 12.094 26.422 -5.293 1 98.38 50 ILE A C 1
ATOM 411 O O . ILE A 1 50 ? 13.211 26.328 -4.773 1 98.38 50 ILE A O 1
ATOM 415 N N . GLY A 1 51 ? 11.586 25.562 -6.168 1 98.25 51 GLY A N 1
ATOM 416 C CA . GLY A 1 51 ? 12.367 24.391 -6.539 1 98.25 51 GLY A CA 1
ATOM 417 C C . GLY A 1 51 ? 12.773 23.547 -5.348 1 98.25 51 GLY A C 1
ATOM 418 O O . GLY A 1 51 ? 11.938 23.172 -4.523 1 98.25 51 GLY A O 1
ATOM 419 N N . LYS A 1 52 ? 14.094 23.344 -5.203 1 97.31 52 LYS A N 1
ATOM 420 C CA . LYS A 1 52 ? 14.625 22.547 -4.094 1 97.31 52 LYS A CA 1
ATOM 421 C C . LYS A 1 52 ? 15.586 23.391 -3.24 1 97.31 52 LYS A C 1
ATOM 423 O O . LYS A 1 52 ? 16.516 22.844 -2.639 1 97.31 52 LYS A O 1
ATOM 428 N N . ASN A 1 53 ? 15.242 24.594 -3.256 1 98.12 53 ASN A N 1
ATOM 429 C CA . ASN A 1 53 ? 16.109 25.562 -2.602 1 98.12 53 ASN A CA 1
ATOM 430 C C . ASN A 1 53 ? 16.188 25.328 -1.095 1 98.12 53 ASN A C 1
ATOM 432 O O . ASN A 1 53 ? 17.078 25.828 -0.423 1 98.12 53 ASN A O 1
ATOM 436 N N . GLU A 1 54 ? 15.188 24.625 -0.516 1 98 54 GLU A N 1
ATOM 437 C CA . GLU A 1 54 ? 15.266 24.219 0.883 1 98 54 GLU A CA 1
ATOM 438 C C . GLU A 1 54 ? 16.641 23.625 1.204 1 98 54 GLU A C 1
ATOM 440 O O . GLU A 1 54 ? 17.203 23.875 2.268 1 98 54 GLU A O 1
ATOM 445 N N . LEU A 1 55 ? 17.156 22.844 0.258 1 96.12 55 LEU A N 1
ATOM 446 C CA . LEU A 1 55 ? 18.422 22.141 0.458 1 96.12 55 LEU A CA 1
ATOM 447 C C . LEU A 1 55 ? 19.578 23.125 0.577 1 96.12 55 LEU A C 1
ATOM 449 O O . LEU A 1 55 ? 20.562 22.844 1.256 1 96.12 55 LEU A O 1
ATOM 453 N N . GLN A 1 56 ? 19.469 24.281 -0.008 1 96.25 56 GLN A N 1
ATOM 454 C CA . GLN A 1 56 ? 20.562 25.266 -0.089 1 96.25 56 GLN A CA 1
ATOM 455 C C . GLN A 1 56 ? 20.594 26.156 1.148 1 96.25 56 GLN A C 1
ATOM 457 O O . GLN A 1 56 ? 21.547 26.906 1.354 1 96.25 56 GLN A O 1
ATOM 462 N N . VAL A 1 57 ? 19.641 26.031 2.002 1 97.81 57 VAL A N 1
ATOM 463 C CA . VAL A 1 57 ? 19.562 27 3.104 1 97.81 57 VAL A CA 1
ATOM 464 C C . VAL A 1 57 ? 19.703 26.266 4.434 1 97.81 57 VAL A C 1
ATOM 466 O O . VAL A 1 57 ? 19.562 26.859 5.5 1 97.81 57 VAL A O 1
ATOM 469 N N . GLN A 1 58 ? 20.031 24.969 4.449 1 97.12 58 GLN A N 1
ATOM 470 C CA . GLN A 1 58 ? 20.078 24.172 5.66 1 97.12 58 GLN A CA 1
ATOM 471 C C . GLN A 1 58 ? 21.203 24.625 6.582 1 97.12 58 GLN A C 1
ATOM 473 O O . GLN A 1 58 ? 21.109 24.469 7.801 1 97.12 58 GLN A O 1
ATOM 478 N N . TRP A 1 59 ? 22.203 25.281 6.055 1 96.31 59 TRP A N 1
ATOM 479 C CA . TRP A 1 59 ? 23.359 25.734 6.82 1 96.31 59 TRP A CA 1
ATOM 480 C C . TRP A 1 59 ? 22.953 26.766 7.867 1 96.31 59 TRP A C 1
ATOM 482 O O . TRP A 1 59 ? 23.625 26.922 8.891 1 96.31 59 TRP A O 1
ATOM 492 N N . ILE A 1 60 ? 21.906 27.438 7.672 1 97.44 60 ILE A N 1
ATOM 493 C CA . ILE A 1 60 ? 21.438 28.5 8.547 1 97.44 60 ILE A CA 1
ATOM 494 C C . ILE A 1 60 ? 21.156 27.953 9.938 1 97.44 60 ILE A C 1
ATOM 496 O O . ILE A 1 60 ? 21.438 28.594 10.945 1 97.44 60 ILE A O 1
ATOM 500 N N . GLY A 1 61 ? 20.578 26.734 10.039 1 96.94 61 GLY A N 1
ATOM 501 C CA . GLY A 1 61 ? 20.219 26.094 11.297 1 96.94 61 GLY A CA 1
ATOM 502 C C . GLY A 1 61 ? 21.422 25.625 12.094 1 96.94 61 GLY A C 1
ATOM 503 O O . GLY A 1 61 ? 21.281 25.266 13.266 1 96.94 61 GLY A O 1
ATOM 504 N N . GLU A 1 62 ? 22.594 25.703 11.516 1 96.38 62 GLU A N 1
ATOM 505 C CA . GLU A 1 62 ? 23.812 25.266 12.195 1 96.38 62 GLU A CA 1
ATOM 506 C C . GLU A 1 62 ? 24.766 26.438 12.438 1 96.38 62 GLU A C 1
ATOM 508 O O . GLU A 1 62 ? 25.969 26.234 12.609 1 96.38 62 GLU A O 1
ATOM 513 N N . THR A 1 63 ? 24.203 27.609 12.422 1 95.31 63 THR A N 1
ATOM 514 C CA . THR A 1 63 ? 24.984 28.828 12.531 1 95.31 63 THR A CA 1
ATOM 515 C C . THR A 1 63 ? 24.5 29.688 13.703 1 95.31 63 THR A C 1
ATOM 517 O O . THR A 1 63 ? 23.297 29.766 13.961 1 95.31 63 THR A O 1
ATOM 520 N N . VAL A 1 64 ? 25.438 30.344 14.438 1 96.69 64 VAL A N 1
ATOM 521 C CA . VAL A 1 64 ? 25.109 31.312 15.477 1 96.69 64 VAL A CA 1
ATOM 522 C C . VAL A 1 64 ? 24.875 32.688 14.852 1 96.69 64 VAL A C 1
ATOM 524 O O . VAL A 1 64 ? 25.656 33.125 14.008 1 96.69 64 VAL A O 1
ATOM 527 N N . TRP A 1 65 ? 23.875 33.344 15.273 1 97.44 65 TRP A N 1
ATOM 528 C CA . TRP A 1 65 ? 23.5 34.625 14.695 1 97.44 65 TRP A CA 1
ATOM 529 C C . TRP A 1 65 ? 23.438 35.688 15.766 1 97.44 65 TRP A C 1
ATOM 531 O O . TRP A 1 65 ? 23.078 35.438 16.906 1 97.44 65 TRP A O 1
ATOM 541 N N . VAL A 1 66 ? 23.766 36.938 15.336 1 97.06 66 VAL A N 1
ATOM 542 C CA . VAL A 1 66 ? 23.766 38.062 16.25 1 97.06 66 VAL A CA 1
ATOM 543 C C . VAL A 1 66 ? 22.844 39.156 15.727 1 97.06 66 VAL A C 1
ATOM 545 O O . VAL A 1 66 ? 22.859 39.469 14.531 1 97.06 66 VAL A O 1
ATOM 548 N N . TYR A 1 67 ? 22.047 39.688 16.578 1 97.94 67 TYR A N 1
ATOM 549 C CA . TYR A 1 67 ? 21.234 40.875 16.312 1 97.94 67 TYR A CA 1
ATOM 550 C C . TYR A 1 67 ? 21.625 42.031 17.25 1 97.94 67 TYR A C 1
ATOM 552 O O . TYR A 1 67 ? 22 41.812 18.406 1 97.94 67 TYR A O 1
ATOM 560 N N . LYS A 1 68 ? 21.484 43.25 16.797 1 97.12 68 LYS A N 1
ATOM 561 C CA . LYS A 1 68 ? 21.766 44.406 17.656 1 97.12 68 LYS A CA 1
ATOM 562 C C . LYS A 1 68 ? 20.906 45.625 17.25 1 97.12 68 LYS A C 1
ATOM 564 O O . LYS A 1 68 ? 20.422 45.688 16.125 1 97.12 68 LYS A O 1
ATOM 569 N N . THR A 1 69 ? 20.672 46.406 18.094 1 98.19 69 THR A N 1
ATOM 570 C CA . THR A 1 69 ? 20 47.688 17.859 1 98.19 69 THR A CA 1
ATOM 571 C C . THR A 1 69 ? 20.422 48.719 18.906 1 98.19 69 THR A C 1
ATOM 573 O O . THR A 1 69 ? 21.219 48.406 19.797 1 98.19 69 THR A O 1
ATOM 576 N N . THR A 1 70 ? 20.031 50 18.703 1 97.25 70 THR A N 1
ATOM 577 C CA . THR A 1 70 ? 20.188 51.062 19.672 1 97.25 70 THR A CA 1
ATOM 578 C C . THR A 1 70 ? 18.844 51.75 19.969 1 97.25 70 THR A C 1
ATOM 580 O O . THR A 1 70 ? 17.938 51.719 19.125 1 97.25 70 THR A O 1
ATOM 583 N N . PHE A 1 71 ? 18.734 52.25 21.109 1 97.31 71 PHE A N 1
ATOM 584 C CA . PHE A 1 71 ? 17.547 53.031 21.469 1 97.31 71 PHE A CA 1
ATOM 585 C C . PHE A 1 71 ? 17.906 54.094 22.484 1 97.31 71 PHE A C 1
ATOM 587 O O . PHE A 1 71 ? 18.891 53.969 23.219 1 97.31 71 PHE A O 1
ATOM 594 N N . SER A 1 72 ? 17.141 55.156 22.562 1 96.56 72 SER A N 1
ATOM 595 C CA . SER A 1 72 ? 17.422 56.281 23.438 1 96.56 72 SER A CA 1
ATOM 596 C C . SER A 1 72 ? 17.109 55.969 24.891 1 96.56 72 SER A C 1
ATOM 598 O O . SER A 1 72 ? 16.125 55.281 25.188 1 96.56 72 SER A O 1
ATOM 600 N N . SER A 1 73 ? 18 56.5 25.734 1 96.31 73 SER A N 1
ATOM 601 C CA . SER A 1 73 ? 17.719 56.344 27.156 1 96.31 73 SER A CA 1
ATOM 602 C C . SER A 1 73 ? 16.406 57.062 27.531 1 96.31 73 SER A C 1
ATOM 604 O O . SER A 1 73 ? 16.156 58.188 27.094 1 96.31 73 SER A O 1
ATOM 606 N N . PRO A 1 74 ? 15.609 56.344 28.25 1 95.38 74 PRO A N 1
ATOM 607 C CA . PRO A 1 74 ? 14.383 57 28.719 1 95.38 74 PRO A CA 1
ATOM 608 C C . PRO A 1 74 ? 14.625 57.938 29.891 1 95.38 74 PRO A C 1
ATOM 610 O O . PRO A 1 74 ? 15.648 57.844 30.562 1 95.38 74 PRO A O 1
ATOM 613 N N . LYS A 1 75 ? 13.68 58.844 30.078 1 93 75 LYS A N 1
ATOM 614 C CA . LYS A 1 75 ? 13.656 59.562 31.344 1 93 75 LYS A CA 1
ATOM 615 C C . LYS A 1 75 ? 13.102 58.688 32.469 1 93 75 LYS A C 1
ATOM 617 O O . LYS A 1 75 ? 12.016 58.125 32.344 1 93 75 LYS A O 1
ATOM 622 N N . ILE A 1 76 ? 13.953 58.531 33.5 1 94.5 76 ILE A N 1
ATOM 623 C CA . ILE A 1 76 ? 13.523 57.75 34.656 1 94.5 76 ILE A CA 1
ATOM 624 C C . ILE A 1 76 ? 13.398 58.625 35.875 1 94.5 76 ILE A C 1
ATOM 626 O O . ILE A 1 76 ? 14.383 59.188 36.344 1 94.5 76 ILE A O 1
ATOM 630 N N . GLY A 1 77 ? 12.25 58.781 36.375 1 91.38 77 GLY A N 1
ATOM 631 C CA . GLY A 1 77 ? 12.016 59.594 37.562 1 91.38 77 GLY A CA 1
ATOM 632 C C . GLY A 1 77 ? 12.312 58.844 38.844 1 91.38 77 GLY A C 1
ATOM 633 O O . GLY A 1 77 ? 12.594 57.625 38.812 1 91.38 77 GLY A O 1
ATOM 634 N N . ASP A 1 78 ? 12.211 59.656 39.906 1 89.19 78 ASP A N 1
ATOM 635 C CA . ASP A 1 78 ? 12.43 59.062 41.219 1 89.19 78 ASP A CA 1
ATOM 636 C C . ASP A 1 78 ? 11.406 57.969 41.5 1 89.19 78 ASP A C 1
ATOM 638 O O . ASP A 1 78 ? 10.203 58.188 41.312 1 89.19 78 ASP A O 1
ATOM 642 N N . GLY A 1 79 ? 11.93 56.812 41.781 1 89.88 79 GLY A N 1
ATOM 643 C CA . GLY A 1 79 ? 11.047 55.719 42.125 1 89.88 79 GLY A CA 1
ATOM 644 C C . GLY A 1 79 ? 10.648 54.875 40.938 1 89.88 79 GLY A C 1
ATOM 645 O O . GLY A 1 79 ? 10.094 53.781 41.094 1 89.88 79 GLY A O 1
ATOM 646 N N . GLU A 1 80 ? 10.945 55.312 39.781 1 94.94 80 GLU A N 1
ATOM 647 C CA . GLU A 1 80 ? 10.602 54.594 38.562 1 94.94 80 GLU A CA 1
ATOM 648 C C . GLU A 1 80 ? 11.695 53.562 38.219 1 94.94 80 GLU A C 1
ATOM 650 O O . GLU A 1 80 ? 12.852 53.75 38.625 1 94.94 80 GLU A O 1
ATOM 655 N N . LYS A 1 81 ? 11.281 52.5 37.531 1 96.06 81 LYS A N 1
ATOM 656 C CA . LYS A 1 81 ? 12.242 51.562 36.969 1 96.06 81 LYS A CA 1
ATOM 657 C C . LYS A 1 81 ? 12.023 51.406 35.469 1 96.06 81 LYS A C 1
ATOM 659 O O . LYS A 1 81 ? 10.945 51.719 34.969 1 96.06 81 LYS A O 1
ATOM 664 N N . ALA A 1 82 ? 12.984 51 34.75 1 97.88 82 ALA A N 1
ATOM 665 C CA . ALA A 1 82 ? 12.961 50.688 33.344 1 97.88 82 ALA A CA 1
ATOM 666 C C . ALA A 1 82 ? 13.094 49.188 33.094 1 97.88 82 ALA A C 1
ATOM 668 O O . ALA A 1 82 ? 14.016 48.562 33.625 1 97.88 82 ALA A O 1
ATOM 669 N N . VAL A 1 83 ? 12.148 48.656 32.375 1 98.25 83 VAL A N 1
ATOM 670 C CA . VAL A 1 83 ? 12.125 47.219 32.125 1 98.25 83 VAL A CA 1
ATOM 671 C C . VAL A 1 83 ? 12.148 46.969 30.609 1 98.25 83 VAL A C 1
ATOM 673 O O . VAL A 1 83 ? 11.359 47.562 29.859 1 98.25 83 VAL A O 1
ATOM 676 N N . LEU A 1 84 ? 13.07 46.125 30.125 1 98.44 84 LEU A N 1
ATOM 677 C CA . LEU A 1 84 ? 13.008 45.594 28.766 1 98.44 84 LEU A CA 1
ATOM 678 C C . LEU A 1 84 ? 12.164 44.312 28.703 1 98.44 84 LEU A C 1
ATOM 680 O O . LEU A 1 84 ? 12.477 43.312 29.375 1 98.44 84 LEU A O 1
ATOM 684 N N . ALA A 1 85 ? 11.117 44.438 27.938 1 98.38 85 ALA A N 1
ATOM 685 C CA . ALA A 1 85 ? 10.219 43.312 27.781 1 98.38 85 ALA A CA 1
ATOM 686 C C . ALA A 1 85 ? 10.422 42.625 26.422 1 98.38 85 ALA A C 1
ATOM 688 O O . ALA A 1 85 ? 10.281 43.281 25.375 1 98.38 85 ALA A O 1
ATOM 689 N N . PHE A 1 86 ? 10.812 41.312 26.422 1 98.56 86 PHE A N 1
ATOM 690 C CA . PHE A 1 86 ? 10.945 40.469 25.219 1 98.56 86 PHE A CA 1
ATOM 691 C C . PHE A 1 86 ? 9.773 39.5 25.109 1 98.56 86 PHE A C 1
ATOM 693 O O . PHE A 1 86 ? 9.695 38.531 25.859 1 98.56 86 PHE A O 1
ATOM 700 N N . ASP A 1 87 ? 8.961 39.688 24.109 1 97.81 87 ASP A N 1
ATOM 701 C CA . ASP A 1 87 ? 7.773 38.844 24 1 97.81 87 ASP A CA 1
ATOM 702 C C . ASP A 1 87 ? 8.125 37.469 23.453 1 97.81 87 ASP A C 1
ATOM 704 O O . ASP A 1 87 ? 7.348 36.531 23.578 1 97.81 87 ASP A O 1
ATOM 708 N N . GLY A 1 88 ? 9.234 37.375 22.734 1 98 88 GLY A N 1
ATOM 709 C CA . GLY A 1 88 ? 9.664 36.062 22.219 1 98 88 GLY A CA 1
ATOM 710 C C . GLY A 1 88 ? 11.055 36.094 21.609 1 98 88 GLY A C 1
ATOM 711 O O . GLY A 1 88 ? 11.312 36.875 20.688 1 98 88 GLY A O 1
ATOM 712 N N . LEU A 1 89 ? 11.992 35.312 22.047 1 98.62 89 LEU A N 1
ATOM 713 C CA . LEU A 1 89 ? 13.328 35.094 21.516 1 98.62 89 LEU A CA 1
ATOM 714 C C . LEU A 1 89 ? 13.516 33.625 21.109 1 98.62 89 LEU A C 1
ATOM 716 O O . LEU A 1 89 ? 13.359 32.719 21.938 1 98.62 89 LEU A O 1
ATOM 720 N N . ASP A 1 90 ? 13.789 33.344 19.906 1 98.38 90 ASP A N 1
ATOM 721 C CA . ASP A 1 90 ? 13.898 32 19.328 1 98.38 90 ASP A CA 1
ATOM 722 C C . ASP A 1 90 ? 15.359 31.594 19.172 1 98.38 90 ASP A C 1
ATOM 724 O O . ASP A 1 90 ? 16 31.953 18.172 1 98.38 90 ASP A O 1
ATOM 728 N N . THR A 1 91 ? 15.914 30.859 19.906 1 96.81 91 THR A N 1
ATOM 729 C CA . THR A 1 91 ? 15.469 30.266 21.156 1 96.81 91 THR A CA 1
ATOM 730 C C . THR A 1 91 ? 16.5 30.484 22.266 1 96.81 91 THR A C 1
ATOM 732 O O . THR A 1 91 ? 16.25 31.203 23.234 1 96.81 91 THR A O 1
ATOM 735 N N . PHE A 1 92 ? 17.594 29.812 22.031 1 98.38 92 PHE A N 1
ATOM 736 C CA . PHE A 1 92 ? 18.734 30.016 22.922 1 98.38 92 PHE A CA 1
ATOM 737 C C . PHE A 1 92 ? 19.422 31.344 22.641 1 98.38 92 PHE A C 1
ATOM 739 O O . PHE A 1 92 ? 20.109 31.484 21.641 1 98.38 92 PHE A O 1
ATOM 746 N N . ALA A 1 93 ? 19.266 32.312 23.594 1 98.44 93 ALA A N 1
ATOM 747 C CA . ALA A 1 93 ? 19.766 33.656 23.328 1 98.44 93 ALA A CA 1
ATOM 748 C C . ALA A 1 93 ? 20.5 34.219 24.531 1 98.44 93 ALA A C 1
ATOM 750 O O . ALA A 1 93 ? 20.156 33.906 25.672 1 98.44 93 ALA A O 1
ATOM 751 N N . ILE A 1 94 ? 21.516 34.969 24.297 1 98.56 94 ILE A N 1
ATOM 752 C CA . ILE A 1 94 ? 22.188 35.812 25.281 1 98.56 94 ILE A CA 1
ATOM 753 C C . ILE A 1 94 ? 21.984 37.281 24.922 1 98.56 94 ILE A C 1
ATOM 755 O O . ILE A 1 94 ? 22.312 37.688 23.812 1 98.56 94 ILE A O 1
ATOM 759 N N . VAL A 1 95 ? 21.406 38.031 25.859 1 98.75 95 VAL A N 1
ATOM 760 C CA . VAL A 1 95 ? 21.125 39.469 25.625 1 98.75 95 VAL A CA 1
ATOM 761 C C . VAL A 1 95 ? 22.094 40.312 26.438 1 98.75 95 VAL A C 1
ATOM 763 O O . VAL A 1 95 ? 22.234 40.156 27.641 1 98.75 95 VAL A O 1
ATOM 766 N N . LYS A 1 96 ? 22.781 41.219 25.719 1 98.56 96 LYS A N 1
ATOM 767 C CA . LYS A 1 96 ? 23.672 42.188 26.359 1 98.56 96 LYS A CA 1
ATOM 768 C C . LYS A 1 96 ? 23.188 43.625 26.141 1 98.56 96 LYS A C 1
ATOM 770 O O . LYS A 1 96 ? 22.75 43.969 25.047 1 98.56 96 LYS A O 1
ATOM 775 N N . LEU A 1 97 ? 23.141 44.375 27.219 1 98.56 97 LEU A N 1
ATOM 776 C CA . LEU A 1 97 ? 22.844 45.812 27.172 1 98.56 97 LEU A CA 1
ATOM 777 C C . LEU A 1 97 ? 24.078 46.625 27.547 1 98.56 97 LEU A C 1
ATOM 779 O O . LEU A 1 97 ? 24.609 46.469 28.656 1 98.56 97 LEU A O 1
ATOM 783 N N . ASN A 1 98 ? 24.547 47.438 26.625 1 97.88 98 ASN A N 1
ATOM 784 C CA . ASN A 1 98 ? 25.766 48.219 26.828 1 97.88 98 ASN A CA 1
ATOM 785 C C . ASN A 1 98 ? 26.938 47.375 27.281 1 97.88 98 ASN A C 1
ATOM 787 O O . ASN A 1 98 ? 27.672 47.75 28.203 1 97.88 98 ASN A O 1
ATOM 791 N N . GLY A 1 99 ? 27 46.188 26.703 1 96.62 99 GLY A N 1
ATOM 792 C CA . GLY A 1 99 ? 28.141 45.312 26.922 1 96.62 99 GLY A CA 1
ATOM 793 C C . GLY A 1 99 ? 27.938 44.375 28.078 1 96.62 99 GLY A C 1
ATOM 794 O O . GLY A 1 99 ? 28.672 43.375 28.203 1 96.62 99 GLY A O 1
ATOM 795 N N . GLU A 1 100 ? 26.859 44.531 28.828 1 97.69 100 GLU A N 1
ATOM 796 C CA . GLU A 1 100 ? 26.609 43.688 30 1 97.69 100 GLU A CA 1
ATOM 797 C C . GLU A 1 100 ? 25.5 42.688 29.719 1 97.69 100 GLU A C 1
ATOM 799 O O . GLU A 1 100 ? 24.438 43.031 29.203 1 97.69 100 GLU A O 1
ATOM 804 N N . LYS A 1 101 ? 25.766 41.406 30.172 1 96.81 101 LYS A N 1
ATOM 805 C CA . LYS A 1 101 ? 24.734 40.375 30.031 1 96.81 101 LYS A CA 1
ATOM 806 C C . LYS A 1 101 ? 23.562 40.625 30.984 1 96.81 101 LYS A C 1
ATOM 808 O O . LYS A 1 101 ? 23.75 40.688 32.188 1 96.81 101 LYS A O 1
ATOM 813 N N . ILE A 1 102 ? 22.359 40.719 30.359 1 98.5 102 ILE A N 1
ATOM 814 C CA . ILE A 1 102 ? 21.219 41.031 31.203 1 98.5 102 ILE A CA 1
ATOM 815 C C . ILE A 1 102 ? 20.234 39.875 31.188 1 98.5 102 ILE A C 1
ATOM 817 O O . ILE A 1 102 ? 19.328 39.812 32.031 1 98.5 102 ILE A O 1
ATOM 821 N N . LEU A 1 103 ? 20.328 38.969 30.203 1 98.56 103 LEU A N 1
ATOM 822 C CA . LEU A 1 103 ? 19.344 37.906 30.047 1 98.56 103 LEU A CA 1
ATOM 823 C C . LEU A 1 103 ? 19.938 36.719 29.266 1 98.56 103 LEU A C 1
ATOM 825 O O . LEU A 1 103 ? 20.719 36.938 28.328 1 98.56 103 LEU A O 1
ATOM 829 N N . GLU A 1 104 ? 19.672 35.531 29.656 1 98.25 104 GLU A N 1
ATOM 830 C CA . GLU A 1 104 ? 19.875 34.281 28.906 1 98.25 104 GLU A CA 1
ATOM 831 C C . GLU A 1 104 ? 18.578 33.469 28.781 1 98.25 104 GLU A C 1
ATOM 833 O O . GLU A 1 104 ? 17.891 33.281 29.781 1 98.25 104 GLU A O 1
ATOM 838 N N . THR A 1 105 ? 18.203 33.156 27.609 1 97.75 105 THR A N 1
ATOM 839 C CA . THR A 1 105 ? 16.953 32.438 27.406 1 97.75 105 THR A CA 1
ATOM 840 C C . THR A 1 105 ? 17.203 31.047 26.812 1 97.75 105 THR A C 1
ATOM 842 O O . THR A 1 105 ? 18.25 30.812 26.203 1 97.75 105 THR A O 1
ATOM 845 N N . GLU A 1 106 ? 16.281 30.094 27 1 97.69 106 GLU A N 1
ATOM 846 C CA . GLU A 1 106 ? 16.375 28.75 26.453 1 97.69 106 GLU A CA 1
ATOM 847 C C . GLU A 1 106 ? 15.016 28.25 25.953 1 97.69 106 GLU A C 1
ATOM 849 O O . GLU A 1 106 ? 14.852 27.062 25.688 1 97.69 106 GLU A O 1
ATOM 854 N N . ASN A 1 107 ? 14.023 29.078 25.906 1 98.69 107 ASN A N 1
ATOM 855 C CA . ASN A 1 107 ? 12.656 28.688 25.578 1 98.69 107 ASN A CA 1
ATOM 856 C C . ASN A 1 107 ? 11.984 29.703 24.656 1 98.69 107 ASN A C 1
ATOM 858 O O . ASN A 1 107 ? 11.742 30.844 25.047 1 98.69 107 ASN A O 1
ATOM 862 N N . MET A 1 108 ? 11.656 29.203 23.453 1 98.62 108 MET A N 1
ATOM 863 C CA . MET A 1 108 ? 11.086 30.031 22.391 1 98.62 108 MET A CA 1
ATOM 864 C C . MET A 1 108 ? 9.742 30.609 22.812 1 98.62 108 MET A C 1
ATOM 866 O O . MET A 1 108 ? 9.352 31.688 22.359 1 98.62 108 MET A O 1
ATOM 870 N N . PHE A 1 109 ? 9.016 29.953 23.734 1 98.69 109 PHE A N 1
ATOM 871 C CA . PHE A 1 109 ? 7.602 30.219 23.984 1 98.69 109 PHE A CA 1
ATOM 872 C C . PHE A 1 109 ? 7.418 31.062 25.234 1 98.69 109 PHE A C 1
ATOM 874 O O . PHE A 1 109 ? 6.297 31.438 25.578 1 98.69 109 PHE A O 1
ATOM 881 N N . VAL A 1 110 ? 8.492 31.438 25.906 1 98.44 110 VAL A N 1
ATOM 882 C CA . VAL A 1 110 ? 8.398 32.156 27.172 1 98.44 110 VAL A CA 1
ATOM 883 C C . VAL A 1 110 ? 8.75 33.625 26.953 1 98.44 110 VAL A C 1
ATOM 885 O O . VAL A 1 110 ? 9.852 33.938 26.484 1 98.44 110 VAL A O 1
ATOM 888 N N . PRO A 1 111 ? 7.809 34.562 27.234 1 98.19 111 PRO A N 1
ATOM 889 C CA . PRO A 1 111 ? 8.195 35.969 27.266 1 98.19 111 PRO A CA 1
ATOM 890 C C . PRO A 1 111 ? 9.109 36.312 28.438 1 98.19 111 PRO A C 1
ATOM 892 O O . PRO A 1 111 ? 8.969 35.719 29.516 1 98.19 111 PRO A O 1
ATOM 895 N N . GLU A 1 112 ? 10.047 37.312 28.203 1 98.12 112 GLU A N 1
ATOM 896 C CA . GLU A 1 112 ? 11.016 37.688 29.234 1 98.12 112 GLU A CA 1
ATOM 897 C C . GLU A 1 112 ? 10.922 39.156 29.562 1 98.12 112 GLU A C 1
ATOM 899 O O . GLU A 1 112 ? 10.656 39.969 28.688 1 98.12 112 GLU A O 1
ATOM 904 N N . ARG A 1 113 ? 11.078 39.5 30.828 1 97.88 113 ARG A N 1
ATOM 905 C CA . ARG A 1 113 ? 11.125 40.875 31.328 1 97.88 113 ARG A CA 1
ATOM 906 C C . ARG A 1 113 ? 12.344 41.094 32.219 1 97.88 113 ARG A C 1
ATOM 908 O O . ARG A 1 113 ? 12.578 40.312 33.156 1 97.88 113 ARG A O 1
ATOM 915 N N . VAL A 1 114 ? 13.133 42.094 31.906 1 98.31 114 VAL A N 1
ATOM 916 C CA . VAL A 1 114 ? 14.367 42.344 32.625 1 98.31 114 VAL A CA 1
ATOM 917 C C . VAL A 1 114 ? 14.398 43.812 33.125 1 98.31 114 VAL A C 1
ATOM 919 O O . VAL A 1 114 ? 14.227 44.719 32.344 1 98.31 114 VAL A O 1
ATOM 922 N N . ASP A 1 115 ? 14.578 44.062 34.438 1 98 115 ASP A N 1
ATOM 923 C CA . ASP A 1 115 ? 14.828 45.375 34.969 1 98 115 ASP A CA 1
ATOM 924 C C . ASP A 1 115 ? 16.203 45.906 34.562 1 98 115 ASP A C 1
ATOM 926 O O . ASP A 1 115 ? 17.234 45.344 35 1 98 115 ASP A O 1
ATOM 930 N N . VAL A 1 116 ? 16.219 46.938 33.812 1 98.25 116 VAL A N 1
ATOM 931 C CA . VAL A 1 116 ? 17.484 47.406 33.281 1 98.25 116 VAL A CA 1
ATOM 932 C C . VAL A 1 116 ? 17.797 48.812 33.781 1 98.25 116 VAL A C 1
ATOM 934 O O . VAL A 1 116 ? 18.641 49.5 33.219 1 98.25 116 VAL A O 1
ATOM 937 N N . THR A 1 117 ? 17.219 49.25 34.812 1 97.19 117 THR A N 1
ATOM 938 C CA . THR A 1 117 ? 17.328 50.594 35.344 1 97.19 117 THR A CA 1
ATOM 939 C C . THR A 1 117 ? 18.797 50.969 35.562 1 97.19 117 THR A C 1
ATOM 941 O O . THR A 1 117 ? 19.219 52.062 35.188 1 97.19 117 THR A O 1
ATOM 944 N N . LYS A 1 118 ? 19.531 50.062 36.094 1 95.75 118 LYS A N 1
ATOM 945 C CA . LYS A 1 118 ? 20.922 50.344 36.469 1 95.75 118 LYS A CA 1
ATOM 946 C C . LYS A 1 118 ? 21.859 50.125 35.281 1 95.75 118 LYS A C 1
ATOM 948 O O . LYS A 1 118 ? 23.031 50.5 35.344 1 95.75 118 LYS A O 1
ATOM 953 N N . HIS A 1 119 ? 21.328 49.531 34.25 1 96.75 119 HIS A N 1
ATOM 954 C CA . HIS A 1 119 ? 22.172 49.156 33.125 1 96.75 119 HIS A CA 1
ATOM 955 C C . HIS A 1 119 ? 22.094 50.219 32 1 96.75 119 HIS A C 1
ATOM 957 O O . HIS A 1 119 ? 22.891 50.188 31.062 1 96.75 119 HIS A O 1
ATOM 963 N N . LEU A 1 120 ? 21.156 51.156 32.125 1 97.38 120 LEU A N 1
ATOM 964 C CA . LEU A 1 120 ? 20.969 52.156 31.094 1 97.38 120 LEU A CA 1
ATOM 965 C C . LEU A 1 120 ? 21.969 53.312 31.25 1 97.38 120 LEU A C 1
ATOM 967 O O . LEU A 1 120 ? 22.359 53.625 32.375 1 97.38 120 LEU A O 1
ATOM 971 N N . LYS A 1 121 ? 22.219 53.875 30.188 1 95.81 121 LYS A N 1
ATOM 972 C CA . LYS A 1 121 ? 22.969 55.125 30.234 1 95.81 121 LYS A CA 1
ATOM 973 C C . LYS A 1 121 ? 22.094 56.281 30.703 1 95.81 121 LYS A C 1
ATOM 975 O O . LYS A 1 121 ? 20.875 56.25 30.531 1 95.81 121 LYS A O 1
ATOM 980 N N . LYS A 1 122 ? 22.781 57.219 31.328 1 92 122 LYS A N 1
ATOM 981 C CA . LYS A 1 122 ? 22.031 58.375 31.859 1 92 122 LYS A CA 1
ATOM 982 C C . LYS A 1 122 ? 21.422 59.188 30.719 1 92 122 LYS A C 1
ATOM 984 O O . LYS A 1 122 ? 20.312 59.719 30.859 1 92 122 LYS A O 1
ATOM 989 N N . ASP A 1 123 ? 22.25 59.281 29.719 1 92.25 123 ASP A N 1
ATOM 990 C CA . ASP A 1 123 ? 21.797 60.031 28.547 1 92.25 123 ASP A CA 1
ATOM 991 C C . ASP A 1 123 ? 22.375 59.438 27.266 1 92.25 123 ASP A C 1
ATOM 993 O O . ASP A 1 123 ? 23.328 58.656 27.297 1 92.25 123 ASP A O 1
ATOM 997 N N . GLY A 1 124 ? 21.594 59.656 26.188 1 93.31 124 GLY A N 1
ATOM 998 C CA . GLY A 1 124 ? 22.094 59.188 24.906 1 93.31 124 GLY A CA 1
ATOM 999 C C . GLY A 1 124 ? 21.531 57.812 24.5 1 93.31 124 GLY A C 1
ATOM 1000 O O . GLY A 1 124 ? 20.391 57.5 24.828 1 93.31 124 GLY A O 1
ATOM 1001 N N . GLU A 1 125 ? 22.328 57.125 23.688 1 96.44 125 GLU A N 1
ATOM 1002 C CA . GLU A 1 125 ? 21.844 55.875 23.109 1 96.44 125 GLU A CA 1
ATOM 1003 C C . GLU A 1 125 ? 22.375 54.656 23.875 1 96.44 125 GLU A C 1
ATOM 1005 O O . GLU A 1 125 ? 23.516 54.656 24.344 1 96.44 125 GLU A O 1
ATOM 1010 N N . ASN A 1 126 ? 21.5 53.688 24.047 1 97.94 126 ASN A N 1
ATOM 1011 C CA . ASN A 1 126 ? 21.859 52.375 24.578 1 97.94 126 ASN A CA 1
ATOM 1012 C C . ASN A 1 126 ? 22 51.344 23.469 1 97.94 126 ASN A C 1
ATOM 1014 O O . ASN A 1 126 ? 21.25 51.375 22.484 1 97.94 126 ASN A O 1
ATOM 1018 N N . GLU A 1 127 ? 22.938 50.469 23.656 1 97.69 127 GLU A N 1
ATOM 1019 C CA . GLU A 1 127 ? 23.156 49.438 22.672 1 97.69 127 GLU A CA 1
ATOM 1020 C C . GLU A 1 127 ? 22.672 48.062 23.188 1 97.69 127 GLU A C 1
ATOM 1022 O O . GLU A 1 127 ? 23.047 47.656 24.281 1 97.69 127 GLU A O 1
ATOM 1027 N N . LEU A 1 128 ? 21.781 47.469 22.453 1 98.31 128 LEU A N 1
ATOM 1028 C CA . LEU A 1 128 ? 21.266 46.156 22.75 1 98.31 128 LEU A CA 1
ATOM 1029 C C . LEU A 1 128 ? 21.828 45.125 21.781 1 98.31 128 LEU A C 1
ATOM 1031 O O . LEU A 1 128 ? 21.766 45.312 20.562 1 98.31 128 LEU A O 1
ATOM 1035 N N . HIS A 1 129 ? 22.453 44 22.344 1 97.31 129 HIS A N 1
ATOM 1036 C CA . HIS A 1 129 ? 23.016 42.906 21.578 1 97.31 129 HIS A CA 1
ATOM 1037 C C . HIS A 1 129 ? 22.391 41.594 21.984 1 97.31 129 HIS A C 1
ATOM 1039 O O . HIS A 1 129 ? 22.328 41.25 23.172 1 97.31 129 HIS A O 1
ATOM 1045 N N . ILE A 1 130 ? 21.891 40.844 21 1 98.5 130 ILE A N 1
ATOM 1046 C CA . ILE A 1 130 ? 21.328 39.531 21.25 1 98.5 130 ILE A CA 1
ATOM 1047 C C . ILE A 1 130 ? 22.047 38.469 20.391 1 98.5 130 ILE A C 1
ATOM 1049 O O . ILE A 1 130 ? 22.062 38.562 19.172 1 98.5 130 ILE A O 1
ATOM 1053 N N . SER A 1 131 ? 22.672 37.469 20.984 1 98.06 131 SER A N 1
ATOM 1054 C CA . SER A 1 131 ? 23.281 36.344 20.297 1 98.06 131 SER A CA 1
ATOM 1055 C C . SER A 1 131 ? 22.391 35.094 20.375 1 98.06 131 SER A C 1
ATOM 1057 O O . SER A 1 131 ? 22 34.688 21.469 1 98.06 131 SER A O 1
ATOM 1059 N N . PHE A 1 132 ? 22.078 34.562 19.234 1 98.38 132 PHE A N 1
ATOM 1060 C CA . PHE A 1 132 ? 21.266 33.344 19.172 1 98.38 132 PHE A CA 1
ATOM 1061 C C . PHE A 1 132 ? 22.125 32.156 18.812 1 98.38 132 PHE A C 1
ATOM 1063 O O . PHE A 1 132 ? 22.75 32.125 17.75 1 98.38 132 PHE A O 1
ATOM 1070 N N . ASP A 1 133 ? 22.078 31.141 19.641 1 97.62 133 ASP A N 1
ATOM 1071 C CA . ASP A 1 133 ? 22.781 29.891 19.391 1 97.62 133 ASP A CA 1
ATOM 1072 C C . ASP A 1 133 ? 22.016 29.016 18.391 1 97.62 133 ASP A C 1
ATOM 1074 O O . ASP A 1 133 ? 20.844 29.297 18.094 1 97.62 133 ASP A O 1
ATOM 1078 N N . ALA A 1 134 ? 22.75 28 17.828 1 97.19 134 ALA A N 1
ATOM 1079 C CA . ALA A 1 134 ? 22.109 27.047 16.938 1 97.19 134 ALA A CA 1
ATOM 1080 C C . ALA A 1 134 ? 21.297 26.016 17.719 1 97.19 134 ALA A C 1
ATOM 1082 O O . ALA A 1 134 ? 21.859 25.078 18.281 1 97.19 134 ALA A O 1
ATOM 1083 N N . ALA A 1 135 ? 20.031 26.141 17.656 1 98.25 135 ALA A N 1
ATOM 1084 C CA . ALA A 1 135 ? 19.141 25.281 18.438 1 98.25 135 ALA A CA 1
ATOM 1085 C C . ALA A 1 135 ? 19.344 23.812 18.078 1 98.25 135 ALA A C 1
ATOM 1087 O O . ALA A 1 135 ? 19.281 22.938 18.953 1 98.25 135 ALA A O 1
ATOM 1088 N N . TYR A 1 136 ? 19.578 23.5 16.844 1 97.44 136 TYR A N 1
ATOM 1089 C CA . TYR A 1 136 ? 19.781 22.141 16.344 1 97.44 136 TYR A CA 1
ATOM 1090 C C . TYR A 1 136 ? 20.969 21.484 17.047 1 97.44 136 TYR A C 1
ATOM 1092 O O . TYR A 1 136 ? 20.844 20.391 17.609 1 97.44 136 TYR A O 1
ATOM 1100 N N . LEU A 1 137 ? 22.078 22.141 17 1 97.19 137 LEU A N 1
ATOM 1101 C CA . LEU A 1 137 ? 23.297 21.609 17.594 1 97.19 137 LEU A CA 1
ATOM 1102 C C . LEU A 1 137 ? 23.172 21.578 19.109 1 97.19 137 LEU A C 1
ATOM 1104 O O . LEU A 1 137 ? 23.672 20.641 19.75 1 97.19 137 LEU A O 1
ATOM 1108 N N . ARG A 1 138 ? 22.547 22.625 19.688 1 97.88 138 ARG A N 1
ATOM 1109 C CA . ARG A 1 138 ? 22.312 22.625 21.125 1 97.88 138 ARG A CA 1
ATOM 1110 C C . ARG A 1 138 ? 21.453 21.438 21.531 1 97.88 138 ARG A C 1
ATOM 1112 O O . ARG A 1 138 ? 21.625 20.875 22.609 1 97.88 138 ARG A O 1
ATOM 1119 N N . GLY A 1 139 ? 20.469 21.109 20.703 1 98.31 139 GLY A N 1
ATOM 1120 C CA . GLY A 1 139 ? 19.641 19.938 20.953 1 98.31 139 GLY A CA 1
ATOM 1121 C C . GLY A 1 139 ? 20.453 18.656 21.047 1 98.31 139 GLY A C 1
ATOM 1122 O O . GLY A 1 139 ? 20.266 17.875 21.984 1 98.31 139 GLY A O 1
ATOM 1123 N N . TRP A 1 140 ? 21.344 18.469 20.125 1 97.88 140 TRP A N 1
ATOM 1124 C CA . TRP A 1 140 ? 22.188 17.281 20.156 1 97.88 140 TRP A CA 1
ATOM 1125 C C . TRP A 1 140 ? 23.094 17.281 21.375 1 97.88 140 TRP A C 1
ATOM 1127 O O . TRP A 1 140 ? 23.344 16.234 21.969 1 97.88 140 TRP A O 1
ATOM 1137 N N . LYS A 1 141 ? 23.641 18.422 21.719 1 97.75 141 LYS A N 1
ATOM 1138 C CA . LYS A 1 141 ? 24.453 18.531 22.906 1 97.75 141 LYS A CA 1
ATOM 1139 C C . LYS A 1 141 ? 23.688 18.109 24.156 1 97.75 141 LYS A C 1
ATOM 1141 O O . LYS A 1 141 ? 24.219 17.391 25.016 1 97.75 141 LYS A O 1
ATOM 1146 N N . LEU A 1 142 ? 22.469 18.547 24.266 1 98.25 142 LEU A N 1
ATOM 1147 C CA . LEU A 1 142 ? 21.625 18.188 25.391 1 98.25 142 LEU A CA 1
ATOM 1148 C C . LEU A 1 142 ? 21.359 16.688 25.422 1 98.25 142 LEU A C 1
ATOM 1150 O O . LEU A 1 142 ? 21.328 16.078 26.5 1 98.25 142 LEU A O 1
ATOM 1154 N N . THR A 1 143 ? 21.156 16.047 24.266 1 97.88 143 THR A N 1
ATOM 1155 C CA . THR A 1 143 ? 20.969 14.609 24.219 1 97.88 143 THR A CA 1
ATOM 1156 C C . THR A 1 143 ? 22.188 13.875 24.75 1 97.88 143 THR A C 1
ATOM 1158 O O . THR A 1 143 ? 22.062 12.844 25.422 1 97.88 143 THR A O 1
ATOM 1161 N N . GLU A 1 144 ? 23.406 14.406 24.438 1 97.56 144 GLU A N 1
ATOM 1162 C CA . GLU A 1 144 ? 24.641 13.805 24.922 1 97.56 144 GLU A CA 1
ATOM 1163 C C . GLU A 1 144 ? 24.812 14.008 26.422 1 97.56 144 GLU A C 1
ATOM 1165 O O . GLU A 1 144 ? 25.375 13.164 27.125 1 97.56 144 GLU A O 1
ATOM 1170 N N . GLU A 1 145 ? 24.344 15.133 26.875 1 97.81 145 GLU A N 1
ATOM 1171 C CA . GLU A 1 145 ? 24.422 15.453 28.297 1 97.81 145 GLU A CA 1
ATOM 1172 C C . GLU A 1 145 ? 23.484 14.578 29.109 1 97.81 145 GLU A C 1
ATOM 1174 O O . GLU A 1 145 ? 23.703 14.359 30.312 1 97.81 145 GLU A O 1
ATOM 1179 N N . HIS A 1 146 ? 22.406 14.148 28.516 1 97.69 146 HIS A N 1
ATOM 1180 C CA . HIS A 1 146 ? 21.422 13.305 29.172 1 97.69 146 HIS A CA 1
ATOM 1181 C C . HIS A 1 146 ? 21.188 12.016 28.391 1 97.69 146 HIS A C 1
ATOM 1183 O O . HIS A 1 146 ? 20.094 11.766 27.922 1 97.69 146 HIS A O 1
ATOM 1189 N N . PRO A 1 147 ? 22.156 11.141 28.391 1 96.44 147 PRO A N 1
ATOM 1190 C CA . PRO A 1 147 ? 22.156 9.977 27.5 1 96.44 147 PRO A CA 1
ATOM 1191 C C . PRO A 1 147 ? 21.172 8.891 27.938 1 96.44 147 PRO A C 1
ATOM 1193 O O . PRO A 1 147 ? 20.875 7.969 27.172 1 96.44 147 PRO A O 1
ATOM 1196 N N . ASP A 1 148 ? 20.609 8.93 29.125 1 96.06 148 ASP A N 1
ATOM 1197 C CA . ASP A 1 148 ? 19.766 7.863 29.656 1 96.06 148 ASP A CA 1
ATOM 1198 C C . ASP A 1 148 ? 18.359 7.926 29.047 1 96.06 148 ASP A C 1
ATOM 1200 O O . ASP A 1 148 ? 17.594 6.961 29.141 1 96.06 148 ASP A O 1
ATOM 1204 N N . HIS A 1 149 ? 18 9.031 28.5 1 97.25 149 HIS A N 1
ATOM 1205 C CA . HIS A 1 149 ? 16.688 9.195 27.875 1 97.25 149 HIS A CA 1
ATOM 1206 C C . HIS A 1 149 ? 16.656 8.609 26.469 1 97.25 149 HIS A C 1
ATOM 1208 O O . HIS A 1 149 ? 17.656 8.672 25.75 1 97.25 149 HIS A O 1
ATOM 1214 N N . LYS A 1 150 ? 15.469 7.941 26.062 1 97.31 150 LYS A N 1
ATOM 1215 C CA . LYS A 1 150 ? 15.25 7.465 24.688 1 97.31 150 LYS A CA 1
ATOM 1216 C C . LYS A 1 150 ? 14.688 8.578 23.812 1 97.31 150 LYS A C 1
ATOM 1218 O O . LYS A 1 150 ? 13.5 8.875 23.859 1 97.31 150 LYS A O 1
ATOM 1223 N N . TYR A 1 151 ? 15.5 9.141 22.953 1 98.19 151 TYR A N 1
ATOM 1224 C CA . TYR A 1 151 ? 15.102 10.258 22.109 1 98.19 151 TYR A CA 1
ATOM 1225 C C . TYR A 1 151 ? 14.453 9.766 20.812 1 98.19 151 TYR A C 1
ATOM 1227 O O . TYR A 1 151 ? 15.055 9.836 19.75 1 98.19 151 TYR A O 1
ATOM 1235 N N . ILE A 1 152 ? 13.164 9.352 20.906 1 98 152 ILE A N 1
ATOM 1236 C CA . ILE A 1 152 ? 12.391 8.789 19.797 1 98 152 ILE A CA 1
ATOM 1237 C C . ILE A 1 152 ? 11.43 9.836 19.25 1 98 152 ILE A C 1
ATOM 1239 O O . ILE A 1 152 ? 10.664 10.445 20.016 1 98 152 ILE A O 1
ATOM 1243 N N . ALA A 1 153 ? 11.492 10.156 18.031 1 97.5 153 ALA A N 1
ATOM 1244 C CA . ALA A 1 153 ? 10.602 11.094 17.359 1 97.5 153 ALA A CA 1
ATOM 1245 C C . ALA A 1 153 ? 10.109 10.531 16.016 1 97.5 153 ALA A C 1
ATOM 1247 O O . ALA A 1 153 ? 10.875 9.898 15.289 1 97.5 153 ALA A O 1
ATOM 1248 N N . TRP A 1 154 ? 8.828 10.672 15.68 1 95.75 154 TRP A N 1
ATOM 1249 C CA . TRP A 1 154 ? 8.289 10.219 14.406 1 95.75 154 TRP A CA 1
ATOM 1250 C C . TRP A 1 154 ? 8.703 11.156 13.273 1 95.75 154 TRP A C 1
ATOM 1252 O O . TRP A 1 154 ? 8.844 10.727 12.125 1 95.75 154 TRP A O 1
ATOM 1262 N N . ASN A 1 155 ? 8.82 12.469 13.461 1 95.81 155 ASN A N 1
ATOM 1263 C CA . ASN A 1 155 ? 9.234 13.492 12.508 1 95.81 155 ASN A CA 1
ATOM 1264 C C . ASN A 1 155 ? 10.469 14.242 12.984 1 95.81 155 ASN A C 1
ATOM 1266 O O . ASN A 1 155 ? 10.664 14.414 14.188 1 95.81 155 ASN A O 1
ATOM 1270 N N . GLY A 1 156 ? 11.203 14.656 12.109 1 95.44 156 GLY A N 1
ATOM 1271 C CA . GLY A 1 156 ? 12.477 15.227 12.531 1 95.44 156 GLY A CA 1
ATOM 1272 C C . GLY A 1 156 ? 13.391 14.219 13.203 1 95.44 156 GLY A C 1
ATOM 1273 O O . GLY A 1 156 ? 13.398 13.039 12.836 1 95.44 156 GLY A O 1
ATOM 1274 N N . ASP A 1 157 ? 14.281 14.695 14.07 1 95.62 157 ASP A N 1
ATOM 1275 C CA . ASP A 1 157 ? 15.195 13.797 14.766 1 95.62 157 ASP A CA 1
ATOM 1276 C C . ASP A 1 157 ? 15.211 14.07 16.266 1 95.62 157 ASP A C 1
ATOM 1278 O O . ASP A 1 157 ? 14.461 14.93 16.75 1 95.62 157 ASP A O 1
ATOM 1282 N N . GLY A 1 158 ? 15.961 13.367 16.953 1 96.5 158 GLY A N 1
ATOM 1283 C CA . GLY A 1 158 ? 15.93 13.367 18.406 1 96.5 158 GLY A CA 1
ATOM 1284 C C . GLY A 1 158 ? 16.391 14.688 19 1 96.5 158 GLY A C 1
ATOM 1285 O O . GLY A 1 158 ? 16.047 15 20.156 1 96.5 158 GLY A O 1
ATOM 1286 N N . SER A 1 159 ? 17.062 15.531 18.219 1 97.88 159 SER A N 1
ATOM 1287 C CA . SER A 1 159 ? 17.594 16.797 18.734 1 97.88 159 SER A CA 1
ATOM 1288 C C . SER A 1 159 ? 16.469 17.766 19.094 1 97.88 159 SER A C 1
ATOM 1290 O O . SER A 1 159 ? 16.672 18.688 19.891 1 97.88 159 SER A O 1
ATOM 1292 N N . ARG A 1 160 ? 15.297 17.625 18.5 1 98.06 160 ARG A N 1
ATOM 1293 C CA . ARG A 1 160 ? 14.227 18.594 18.734 1 98.06 160 ARG A CA 1
ATOM 1294 C C . ARG A 1 160 ? 13.578 18.375 20.109 1 98.06 160 ARG A C 1
ATOM 1296 O O . ARG A 1 160 ? 12.953 19.281 20.656 1 98.06 160 ARG A O 1
ATOM 1303 N N . LEU A 1 161 ? 13.734 17.234 20.734 1 98.62 161 LEU A N 1
ATOM 1304 C CA . LEU A 1 161 ? 12.953 16.812 21.891 1 98.62 161 LEU A CA 1
ATOM 1305 C C . LE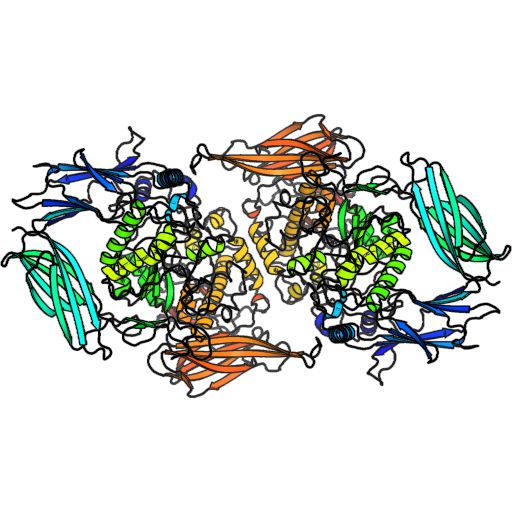U A 1 161 ? 13.406 17.547 23.156 1 98.62 161 LEU A C 1
ATOM 1307 O O . LEU A 1 161 ? 12.578 17.969 23.969 1 98.62 161 LEU A O 1
ATOM 1311 N N . PRO A 1 162 ? 14.656 17.766 23.359 1 98.5 162 PRO A N 1
ATOM 1312 C CA . PRO A 1 162 ? 15.055 18.5 24.562 1 98.5 162 PRO A CA 1
ATOM 1313 C C . PRO A 1 162 ? 14.984 20.016 24.391 1 98.5 162 PRO A C 1
ATOM 1315 O O . PRO A 1 162 ? 15.297 20.766 25.328 1 98.5 162 PRO A O 1
ATOM 1318 N N . VAL A 1 163 ? 14.625 20.516 23.281 1 98.44 163 VAL A N 1
ATOM 1319 C CA . VAL A 1 163 ? 14.594 21.938 22.984 1 98.44 163 VAL A CA 1
ATOM 1320 C C . VAL A 1 163 ? 13.148 22.438 23 1 98.44 163 VAL A C 1
ATOM 1322 O O . VAL A 1 163 ? 12.266 21.812 22.406 1 98.44 163 VAL A O 1
ATOM 1325 N N . ARG A 1 164 ? 12.859 23.484 23.703 1 98.56 164 ARG A N 1
ATOM 1326 C CA . ARG A 1 164 ? 11.539 24.094 23.656 1 98.56 164 ARG A CA 1
ATOM 1327 C C . ARG A 1 164 ? 11.461 25.141 22.547 1 98.56 164 ARG A C 1
ATOM 1329 O O . ARG A 1 164 ? 11.602 26.344 22.812 1 98.56 164 ARG A O 1
ATOM 1336 N N . LYS A 1 165 ? 11.266 24.703 21.375 1 98.19 165 LYS A N 1
ATOM 1337 C CA . LYS A 1 165 ? 11.156 25.406 20.094 1 98.19 165 LYS A CA 1
ATOM 1338 C C . LYS A 1 165 ? 10.086 24.766 19.203 1 98.19 165 LYS A C 1
ATOM 1340 O O . LYS A 1 165 ? 9.727 23.609 19.406 1 98.19 165 LYS A O 1
ATOM 1345 N N . ALA A 1 166 ? 9.461 25.625 18.297 1 98.5 166 ALA A N 1
ATOM 1346 C CA . ALA A 1 166 ? 8.492 25.031 17.375 1 98.5 166 ALA A CA 1
ATOM 1347 C C . ALA A 1 166 ? 9.062 23.781 16.703 1 98.5 166 ALA A C 1
ATOM 1349 O O . ALA A 1 166 ? 10.102 23.859 16.031 1 98.5 166 ALA A O 1
ATOM 1350 N N . GLN A 1 167 ? 8.375 22.719 16.812 1 98.12 167 GLN A N 1
ATOM 1351 C CA . GLN A 1 167 ? 8.93 21.438 16.406 1 98.12 167 GLN A CA 1
ATOM 1352 C C . GLN A 1 167 ? 8.945 21.297 14.883 1 98.12 167 GLN A C 1
ATOM 1354 O O . GLN A 1 167 ? 9.836 20.672 14.32 1 98.12 167 GLN A O 1
ATOM 1359 N N . TYR A 1 168 ? 7.973 21.875 14.172 1 98.25 168 TYR A N 1
ATOM 1360 C CA . TYR A 1 168 ? 7.875 21.734 12.727 1 98.25 168 TYR A CA 1
ATOM 1361 C C . TYR A 1 168 ? 9.062 22.391 12.031 1 98.25 168 TYR A C 1
ATOM 1363 O O . TYR A 1 168 ? 9.281 22.188 10.836 1 98.25 168 TYR A O 1
ATOM 1371 N N . HIS A 1 169 ? 9.875 23.219 12.773 1 98.31 169 HIS A N 1
ATOM 1372 C CA . HIS A 1 169 ? 11.094 23.797 12.203 1 98.31 169 HIS A CA 1
ATOM 1373 C C . HIS A 1 169 ? 12.055 22.703 11.758 1 98.31 169 HIS A C 1
ATOM 1375 O O . HIS A 1 169 ? 12.852 22.906 10.836 1 98.31 169 HIS A O 1
ATOM 1381 N N . TRP A 1 170 ? 12.023 21.5 12.398 1 98.12 170 TRP A N 1
ATOM 1382 C CA . TRP A 1 170 ? 12.875 20.375 12.062 1 98.12 170 TRP A CA 1
ATOM 1383 C C . TRP A 1 170 ? 12.328 19.625 10.844 1 98.12 170 TRP A C 1
ATOM 1385 O O . TRP A 1 170 ? 12.852 18.578 10.461 1 98.12 170 TRP A O 1
ATOM 1395 N N . GLY A 1 171 ? 11.312 20.141 10.164 1 96.94 171 GLY A N 1
ATOM 1396 C CA . GLY A 1 171 ? 10.617 19.438 9.102 1 96.94 171 GLY A CA 1
ATOM 1397 C C . GLY A 1 171 ? 9.477 18.578 9.602 1 96.94 171 GLY A C 1
ATOM 1398 O O . GLY A 1 171 ? 9.516 18.094 10.742 1 96.94 171 GLY A O 1
ATOM 1399 N N . TRP A 1 172 ? 8.523 18.406 8.867 1 97.31 172 TRP A N 1
ATOM 1400 C CA . TRP A 1 172 ? 7.383 17.547 9.148 1 97.31 172 TRP A CA 1
ATOM 1401 C C . TRP A 1 172 ? 6.871 16.891 7.867 1 97.31 172 TRP A C 1
ATOM 1403 O O . TRP A 1 172 ? 7.312 17.234 6.77 1 97.31 172 TRP A O 1
ATOM 1413 N N . ASP A 1 173 ? 6.016 15.914 7.938 1 95.88 173 ASP A N 1
ATOM 1414 C CA . ASP A 1 173 ? 5.562 15.148 6.781 1 95.88 173 ASP A CA 1
ATOM 1415 C C . ASP A 1 173 ? 4.707 16.016 5.855 1 95.88 173 ASP A C 1
ATOM 1417 O O . ASP A 1 173 ? 4.102 15.5 4.91 1 95.88 173 ASP A O 1
ATOM 1421 N N . TRP A 1 174 ? 4.625 17.328 6.066 1 96.5 174 TRP A N 1
ATOM 1422 C CA . TRP A 1 174 ? 3.9 18.25 5.199 1 96.5 174 TRP A CA 1
ATOM 1423 C C . TRP A 1 174 ? 4.703 19.516 4.969 1 96.5 174 TRP A C 1
ATOM 1425 O O . TRP A 1 174 ? 4.285 20.406 4.211 1 96.5 174 TRP A O 1
ATOM 1435 N N . GLY A 1 175 ? 5.816 19.656 5.648 1 97.44 175 GLY A N 1
ATOM 1436 C CA . GLY A 1 175 ? 6.531 20.922 5.57 1 97.44 175 GLY A CA 1
ATOM 1437 C C . GLY A 1 175 ? 8.039 20.75 5.555 1 97.44 175 GLY A C 1
ATOM 1438 O O . GLY A 1 175 ? 8.562 19.719 6.008 1 97.44 175 GLY A O 1
ATOM 1439 N N . PRO A 1 176 ? 8.734 21.734 5.039 1 97.81 176 PRO A N 1
ATOM 1440 C CA . PRO A 1 176 ? 10.195 21.703 4.949 1 97.81 176 PRO A CA 1
ATOM 1441 C C . PRO A 1 176 ? 10.875 21.938 6.297 1 97.81 176 PRO A C 1
ATOM 1443 O O . PRO A 1 176 ? 10.25 22.453 7.227 1 97.81 176 PRO A O 1
ATOM 1446 N N . ALA A 1 177 ? 12.102 21.547 6.414 1 97.69 177 ALA A N 1
ATOM 1447 C CA . ALA A 1 177 ? 12.906 21.906 7.582 1 97.69 177 ALA A CA 1
ATOM 1448 C C . ALA A 1 177 ? 13.461 23.312 7.457 1 97.69 177 ALA A C 1
ATOM 1450 O O . ALA A 1 177 ? 14.25 23.594 6.551 1 97.69 177 ALA A O 1
ATOM 1451 N N . MET A 1 178 ? 13.008 24.234 8.242 1 98.06 178 MET A N 1
ATOM 1452 C CA . MET A 1 178 ? 13.469 25.625 8.336 1 98.06 178 MET A CA 1
ATOM 1453 C C . MET A 1 178 ? 13.797 25.984 9.773 1 98.06 178 MET A C 1
ATOM 1455 O O . MET A 1 178 ? 12.961 26.547 10.484 1 98.06 178 MET A O 1
ATOM 1459 N N . LEU A 1 179 ? 15.039 25.766 10.18 1 97.94 179 LEU A N 1
ATOM 1460 C CA . LEU A 1 179 ? 15.469 26.062 11.547 1 97.94 179 LEU A CA 1
ATOM 1461 C C . LEU A 1 179 ? 15.758 27.547 11.727 1 97.94 179 LEU A C 1
ATOM 1463 O O . LEU A 1 179 ? 16.922 27.969 11.641 1 97.94 179 LEU A O 1
ATOM 1467 N N . THR A 1 180 ? 14.734 28.281 12.133 1 97.62 180 THR A N 1
ATOM 1468 C CA . THR A 1 180 ? 14.812 29.734 12.258 1 97.62 180 THR A CA 1
ATOM 1469 C C . THR A 1 180 ? 15.445 30.125 13.586 1 97.62 180 THR A C 1
ATOM 1471 O O . THR A 1 180 ? 15.617 29.281 14.469 1 97.62 180 THR A O 1
ATOM 1474 N N . CYS A 1 181 ? 15.82 31.375 13.75 1 97.75 181 CYS A N 1
ATOM 1475 C CA . CYS A 1 181 ? 16.156 32.031 15.008 1 97.75 181 CYS A CA 1
ATOM 1476 C C . CYS A 1 181 ? 16 33.531 14.906 1 97.75 181 CYS A C 1
ATOM 1478 O O . CYS A 1 181 ? 15.891 34.094 13.805 1 97.75 181 CYS A O 1
ATOM 1480 N N . GLY A 1 182 ? 15.867 34.219 16.016 1 98.25 182 GLY A N 1
ATOM 1481 C CA . GLY A 1 182 ? 15.758 35.688 16.062 1 98.25 182 GLY A CA 1
ATOM 1482 C C . GLY A 1 182 ? 14.648 36.156 16.969 1 98.25 182 GLY A C 1
ATOM 1483 O O . GLY A 1 182 ? 13.977 35.375 17.625 1 98.25 182 GLY A O 1
ATOM 1484 N N . PRO A 1 183 ? 14.578 37.531 17.156 1 98.5 183 PRO A N 1
ATOM 1485 C CA . PRO A 1 183 ? 13.445 38.094 17.875 1 98.5 183 PRO A CA 1
ATOM 1486 C C . PRO A 1 183 ? 12.141 38.031 17.094 1 98.5 183 PRO A C 1
ATOM 1488 O O . PRO A 1 183 ? 11.766 39.031 16.438 1 98.5 183 PRO A O 1
ATOM 1491 N N . TRP A 1 184 ? 11.477 36.969 17.25 1 98.12 184 TRP A N 1
ATOM 1492 C CA . TRP A 1 184 ? 10.352 36.625 16.391 1 98.12 184 TRP A CA 1
ATOM 1493 C C . TRP A 1 184 ? 9.078 37.312 16.875 1 98.12 184 TRP A C 1
ATOM 1495 O O . TRP A 1 184 ? 8.023 37.219 16.234 1 98.12 184 TRP A O 1
ATOM 1505 N N . ARG A 1 185 ? 9.078 37.969 18.047 1 98.12 185 ARG A N 1
ATOM 1506 C CA . ARG A 1 185 ? 7.984 38.781 18.578 1 98.12 185 ARG A CA 1
ATOM 1507 C C . ARG A 1 185 ? 8.492 40.156 19.047 1 98.12 185 ARG A C 1
ATOM 1509 O O . ARG A 1 185 ? 9.695 40.406 19.031 1 98.12 185 ARG A O 1
ATOM 1516 N N . PRO A 1 186 ? 7.617 41.094 19.5 1 97.94 186 PRO A N 1
ATOM 1517 C CA . PRO A 1 186 ? 7.996 42.469 19.828 1 97.94 186 PRO A CA 1
ATOM 1518 C C . PRO A 1 186 ? 8.938 42.531 21.031 1 97.94 186 PRO A C 1
ATOM 1520 O O . PRO A 1 186 ? 8.906 41.688 21.906 1 97.94 186 PRO A O 1
ATOM 1523 N N . VAL A 1 187 ? 9.75 43.625 21.047 1 98.5 187 VAL A N 1
ATOM 1524 C CA . VAL A 1 187 ? 10.578 44.062 22.156 1 98.5 187 VAL A CA 1
ATOM 1525 C C . VAL A 1 187 ? 10.18 45.5 22.547 1 98.5 187 VAL A C 1
ATOM 1527 O O . VAL A 1 187 ? 10.109 46.375 21.703 1 98.5 187 VAL A O 1
ATOM 1530 N N . ASN A 1 188 ? 9.906 45.719 23.812 1 98.38 188 ASN A N 1
ATOM 1531 C CA . ASN A 1 188 ? 9.477 47 24.312 1 98.38 188 ASN A CA 1
ATOM 1532 C C . ASN A 1 188 ? 10.281 47.438 25.531 1 98.38 188 ASN A C 1
ATOM 1534 O O . ASN A 1 188 ? 10.672 46.594 26.344 1 98.38 188 ASN A O 1
ATOM 1538 N N . LEU A 1 189 ? 10.555 48.75 25.641 1 98.25 189 LEU A N 1
ATOM 1539 C CA . LEU A 1 189 ? 11.062 49.375 26.859 1 98.25 189 LEU A CA 1
ATOM 1540 C C . LEU A 1 189 ? 9.93 50 27.656 1 98.25 189 LEU A C 1
ATOM 1542 O O . LEU A 1 189 ? 9.203 50.844 27.125 1 98.25 189 LEU A O 1
ATOM 1546 N N . GLU A 1 190 ? 9.812 49.562 28.906 1 98.06 190 GLU A N 1
ATOM 1547 C CA . GLU A 1 190 ? 8.75 50.062 29.766 1 98.06 190 GLU A CA 1
ATOM 1548 C C . GLU A 1 190 ? 9.328 50.844 30.953 1 98.06 190 GLU A C 1
ATOM 1550 O O . GLU A 1 190 ? 10.305 50.406 31.562 1 98.06 190 GLU A O 1
ATOM 1555 N N . VAL A 1 191 ? 8.789 51.969 31.234 1 97.62 191 VAL A N 1
ATOM 1556 C CA . VAL A 1 191 ? 9.164 52.781 32.406 1 97.62 191 VAL A CA 1
ATOM 1557 C C . VAL A 1 191 ? 7.941 53 33.281 1 97.62 191 VAL A C 1
ATOM 1559 O O . VAL A 1 191 ? 6.898 53.438 32.812 1 97.62 191 VAL A O 1
ATOM 1562 N N . TYR A 1 192 ? 8.133 52.625 34.562 1 97 192 TYR A N 1
ATOM 1563 C CA . TYR A 1 192 ? 6.992 52.781 35.469 1 97 192 TYR A CA 1
ATOM 1564 C C . TYR A 1 192 ? 7.426 52.719 36.906 1 97 192 TYR A C 1
ATOM 1566 O O . TYR A 1 192 ? 8.508 52.219 37.219 1 97 192 TYR A O 1
ATOM 1574 N N . GLU A 1 193 ? 6.617 53.281 37.719 1 95.75 193 GLU A N 1
ATOM 1575 C CA . GLU A 1 193 ? 6.715 53.062 39.156 1 95.75 193 GLU A CA 1
ATOM 1576 C C . GLU A 1 193 ? 5.773 51.938 39.594 1 95.75 193 GLU A C 1
ATOM 1578 O O . GLU A 1 193 ? 6.098 51.156 40.5 1 95.75 193 GLU A O 1
ATOM 1583 N N . SER A 1 194 ? 4.578 51.969 39.031 1 95.62 194 SER A N 1
ATOM 1584 C CA . SER A 1 194 ? 3.57 50.938 39.25 1 95.62 194 SER A CA 1
ATOM 1585 C C . SER A 1 194 ? 2.934 50.5 37.938 1 95.62 194 SER A C 1
ATOM 1587 O O . SER A 1 194 ? 2.861 51.281 36.969 1 95.62 194 SER A O 1
ATOM 1589 N N . ARG A 1 195 ? 2.553 49.219 37.875 1 96.69 195 ARG A N 1
ATOM 1590 C CA . ARG A 1 195 ? 1.872 48.75 36.688 1 96.69 195 ARG A CA 1
ATOM 1591 C C . ARG A 1 195 ? 0.924 47.594 37.031 1 96.69 195 ARG A C 1
ATOM 1593 O O . ARG A 1 195 ? 1.067 46.969 38.094 1 96.69 195 ARG A O 1
ATOM 1600 N N . ILE A 1 196 ? -0.032 47.344 36.156 1 96.75 196 ILE A N 1
ATOM 1601 C CA . ILE A 1 196 ? -0.844 46.125 36.188 1 96.75 196 ILE A CA 1
ATOM 1602 C C . ILE A 1 196 ? -0.07 44.969 35.594 1 96.75 196 ILE A C 1
ATOM 1604 O O . ILE A 1 196 ? 0.358 45.031 34.438 1 96.75 196 ILE A O 1
ATOM 1608 N N . VAL A 1 197 ? 0.104 43.906 36.312 1 95.69 197 VAL A N 1
ATOM 1609 C CA . VAL A 1 197 ? 0.888 42.75 35.938 1 95.69 197 VAL A CA 1
ATOM 1610 C C . VAL A 1 197 ? 0.011 41.75 35.156 1 95.69 197 VAL A C 1
ATOM 1612 O O . VAL A 1 197 ? 0.469 41.156 34.188 1 95.69 197 VAL A O 1
ATOM 1615 N N . ASP A 1 198 ? -1.146 41.594 35.562 1 96.06 198 ASP A N 1
ATOM 1616 C CA . ASP A 1 198 ? -2.062 40.625 34.938 1 96.06 198 ASP A CA 1
ATOM 1617 C C . ASP A 1 198 ? -3.518 41.031 35.188 1 96.06 198 ASP A C 1
ATOM 1619 O O . ASP A 1 198 ? -3.834 41.688 36.188 1 96.06 198 ASP A O 1
ATOM 1623 N N . LEU A 1 199 ? -4.309 40.844 34.188 1 97.31 199 LEU A N 1
ATOM 1624 C CA . LEU A 1 199 ? -5.762 40.938 34.25 1 97.31 199 LEU A CA 1
ATOM 1625 C C . LEU A 1 199 ? -6.441 39.656 33.844 1 97.31 199 LEU A C 1
ATOM 1627 O O . LEU A 1 199 ? -6.145 39.125 32.781 1 97.31 199 LEU A O 1
ATOM 1631 N N . ASN A 1 200 ? -7.207 39.125 34.688 1 95.06 200 ASN A N 1
ATOM 1632 C CA . ASN A 1 200 ? -7.934 37.906 34.406 1 95.06 200 ASN A CA 1
ATOM 1633 C C . ASN A 1 200 ? -9.359 37.938 34.938 1 95.06 200 ASN A C 1
ATOM 1635 O O . ASN A 1 200 ? -9.664 38.75 35.844 1 95.06 200 ASN A O 1
ATOM 1639 N N . SER A 1 201 ? -10.164 37.188 34.312 1 95.06 201 SER A N 1
ATOM 1640 C CA . SER A 1 201 ? -11.539 37.094 34.781 1 95.06 201 SER A CA 1
ATOM 1641 C C . SER A 1 201 ? -12.023 35.656 34.75 1 95.06 201 SER A C 1
ATOM 1643 O O . SER A 1 201 ? -11.578 34.875 33.906 1 95.06 201 SER A O 1
ATOM 1645 N N . GLU A 1 202 ? -12.82 35.281 35.656 1 93.75 202 GLU A N 1
ATOM 1646 C CA . GLU A 1 202 ? -13.578 34.031 35.719 1 93.75 202 GLU A CA 1
ATOM 1647 C C . GLU A 1 202 ? -15.078 34.312 35.656 1 93.75 202 GLU A C 1
ATOM 1649 O O . GLU A 1 202 ? -15.57 35.25 36.281 1 93.75 202 GLU A O 1
ATOM 1654 N N . SER A 1 203 ? -15.656 33.594 34.812 1 94.19 203 SER A N 1
ATOM 1655 C CA . SER A 1 203 ? -17.094 33.812 34.719 1 94.19 203 SER A CA 1
ATOM 1656 C C . SER A 1 203 ? -17.859 32.5 34.938 1 94.19 203 SER A C 1
ATOM 1658 O O . SER A 1 203 ? -17.359 31.422 34.594 1 94.19 203 SER A O 1
ATOM 1660 N N . GLU A 1 204 ? -18.938 32.625 35.594 1 94.81 204 GLU A N 1
ATOM 1661 C CA . GLU A 1 204 ? -19.906 31.531 35.781 1 94.81 204 GLU A CA 1
ATOM 1662 C C . GLU A 1 204 ? -21.297 31.969 35.312 1 94.81 204 GLU A C 1
ATOM 1664 O O . GLU A 1 204 ? -21.875 32.938 35.844 1 94.81 204 GLU A O 1
ATOM 1669 N N . VAL A 1 205 ? -21.719 31.344 34.281 1 97.06 205 VAL A N 1
ATOM 1670 C CA . VAL A 1 205 ? -23.078 31.562 33.812 1 97.06 205 VAL A CA 1
ATOM 1671 C C . VAL A 1 205 ? -24.016 30.5 34.375 1 97.06 205 VAL A C 1
ATOM 1673 O O . VAL A 1 205 ? -23.719 29.312 34.281 1 97.06 205 VAL A O 1
ATOM 1676 N N . GLU A 1 206 ? -25.125 30.953 34.969 1 96.12 206 GLU A N 1
ATOM 1677 C CA . GLU A 1 206 ? -26.062 30.031 35.594 1 96.12 206 GLU A CA 1
ATOM 1678 C C . GLU A 1 206 ? -26.766 29.172 34.531 1 96.12 206 GLU A C 1
ATOM 1680 O O . GLU A 1 206 ? -26.797 29.531 33.344 1 96.12 206 GLU A O 1
ATOM 1685 N N . GLU A 1 207 ? -27.312 28.062 35 1 96 207 GLU A N 1
ATOM 1686 C CA . GLU A 1 207 ? -27.984 27.109 34.125 1 96 207 GLU A CA 1
ATOM 1687 C C . GLU A 1 207 ? -29.125 27.797 33.344 1 96 207 GLU A C 1
ATOM 1689 O O . GLU A 1 207 ? -29.375 27.469 32.188 1 96 207 GLU A O 1
ATOM 1694 N N . SER A 1 208 ? -29.781 28.781 34.031 1 96.88 208 SER A N 1
ATOM 1695 C CA . SER A 1 208 ? -30.906 29.5 33.406 1 96.88 208 SER A CA 1
ATOM 1696 C C . SER A 1 208 ? -30.406 30.438 32.312 1 96.88 208 SER A C 1
ATOM 1698 O O . SER A 1 208 ? -31.203 30.922 31.5 1 96.88 208 SER A O 1
ATOM 1700 N N . LEU A 1 209 ? -29.125 30.781 32.281 1 97 209 LEU A N 1
ATOM 1701 C CA . LEU A 1 209 ? -28.469 31.672 31.328 1 97 209 LEU A CA 1
ATOM 1702 C C . LEU A 1 209 ? -28.891 33.125 31.562 1 97 209 LEU A C 1
ATOM 1704 O O . LEU A 1 209 ? -28.641 34 30.734 1 97 209 LEU A O 1
ATOM 1708 N N . GLN A 1 210 ? -29.484 33.406 32.719 1 96.94 210 GLN A N 1
ATOM 1709 C CA . GLN A 1 210 ? -30.078 34.719 32.969 1 96.94 210 GLN A CA 1
ATOM 1710 C C . GLN A 1 210 ? -29.125 35.594 33.781 1 96.94 210 GLN A C 1
ATOM 1712 O O . GLN A 1 210 ? -29.312 36.812 33.844 1 96.94 210 GLN A O 1
ATOM 1717 N N . THR A 1 211 ? -28.266 34.969 34.375 1 96.81 211 THR A N 1
ATOM 1718 C CA . THR A 1 211 ? -27.328 35.75 35.219 1 96.81 211 THR A CA 1
ATOM 1719 C C . THR A 1 211 ? -25.906 35.188 35.031 1 96.81 211 THR A C 1
ATOM 1721 O O . THR A 1 211 ? -25.703 34 34.844 1 96.81 211 THR A O 1
ATOM 1724 N N . ALA A 1 212 ? -24.984 36.062 35.031 1 97.19 212 ALA A N 1
ATOM 1725 C CA . ALA A 1 212 ? -23.562 35.719 35 1 97.19 212 ALA A CA 1
ATOM 1726 C C . ALA A 1 212 ? -22.812 36.406 36.156 1 97.19 212 ALA A C 1
ATOM 1728 O O . ALA A 1 212 ? -23.031 37.594 36.406 1 97.19 212 ALA A O 1
ATOM 1729 N N . LYS A 1 213 ? -22.141 35.594 36.906 1 97 213 LYS A N 1
ATOM 1730 C CA . LYS A 1 213 ? -21.172 36.094 37.875 1 97 213 LYS A CA 1
ATOM 1731 C C . LYS A 1 213 ? -19.781 36.219 37.281 1 97 213 LYS A C 1
ATOM 1733 O O . LYS A 1 213 ? -19.25 35.25 36.719 1 97 213 LYS A O 1
ATOM 1738 N N . VAL A 1 214 ? -19.234 37.438 37.281 1 96.75 214 VAL A N 1
ATOM 1739 C CA . VAL A 1 214 ? -17.906 37.688 36.719 1 96.75 214 VAL A CA 1
ATOM 1740 C C . VAL A 1 214 ? -16.969 38.188 37.812 1 96.75 214 VAL A C 1
ATOM 1742 O O . VAL A 1 214 ? -17.172 39.25 38.375 1 96.75 214 VAL A O 1
ATOM 1745 N N . ILE A 1 215 ? -15.992 37.375 38.125 1 96.88 215 ILE A N 1
ATOM 1746 C CA . ILE A 1 215 ? -14.945 37.75 39.062 1 96.88 215 ILE A CA 1
ATOM 1747 C C . ILE A 1 215 ? -13.719 38.25 38.312 1 96.88 215 ILE A C 1
ATOM 1749 O O . ILE A 1 215 ? -13.148 37.5 37.5 1 96.88 215 ILE A O 1
ATOM 1753 N N . VAL A 1 216 ? -13.344 39.469 38.531 1 97.19 216 VAL A N 1
ATOM 1754 C CA . VAL A 1 216 ? -12.211 40.094 37.844 1 97.19 216 VAL A CA 1
ATOM 1755 C C . VAL A 1 216 ? -11.039 40.25 38.812 1 97.19 216 VAL A C 1
ATOM 1757 O O . VAL A 1 216 ? -11.219 40.688 39.938 1 97.19 216 VAL A O 1
ATOM 1760 N N . HIS A 1 217 ? -9.922 39.781 38.375 1 96.25 217 HIS A N 1
ATOM 1761 C CA . HIS A 1 217 ? -8.688 39.844 39.156 1 96.25 217 HIS A CA 1
ATOM 1762 C C . HIS A 1 217 ? -7.641 40.688 38.438 1 96.25 217 HIS A C 1
ATOM 1764 O O . HIS A 1 217 ? -7.418 40.531 37.219 1 96.25 217 HIS A O 1
ATOM 1770 N N . ALA A 1 218 ? -7.012 41.594 39.125 1 97.25 218 ALA A N 1
ATOM 1771 C CA . ALA A 1 218 ? -5.836 42.312 38.656 1 97.25 218 ALA A CA 1
ATOM 1772 C C . ALA A 1 218 ? -4.652 42.125 39.594 1 97.25 218 ALA A C 1
ATOM 1774 O O . ALA A 1 218 ? -4.82 42.125 40.812 1 97.25 218 ALA A O 1
ATOM 1775 N N . GLU A 1 219 ? -3.611 41.75 39.062 1 96.69 219 GLU A N 1
ATOM 1776 C CA . GLU A 1 219 ? -2.344 41.781 39.781 1 96.69 219 GLU A CA 1
ATOM 1777 C C . GLU A 1 219 ? -1.543 43.031 39.438 1 96.69 219 GLU A C 1
ATOM 1779 O O . GLU A 1 219 ? -1.395 43.406 38.281 1 96.69 219 GLU A O 1
ATOM 1784 N N . ALA A 1 220 ? -1.06 43.719 40.5 1 95.88 220 ALA A N 1
ATOM 1785 C CA . ALA A 1 220 ? -0.316 44.969 40.281 1 95.88 220 ALA A CA 1
ATOM 1786 C C . ALA A 1 220 ? 0.999 44.969 41.062 1 95.88 220 ALA A C 1
ATOM 1788 O O . ALA A 1 220 ? 1.115 44.281 42.094 1 95.88 220 ALA A O 1
ATOM 1789 N N . GLU A 1 221 ? 1.896 45.625 40.562 1 94.62 221 GLU A N 1
ATOM 1790 C CA . GLU A 1 221 ? 3.141 45.844 41.281 1 94.62 221 GLU A CA 1
ATOM 1791 C C . GLU A 1 221 ? 3.404 47.344 41.469 1 94.62 221 GLU A C 1
ATOM 1793 O O . GLU A 1 221 ? 2.984 48.156 40.625 1 94.62 221 GLU A O 1
ATOM 1798 N N . GLY A 1 222 ? 4.094 47.688 42.594 1 92.69 222 GLY A N 1
ATOM 1799 C CA . GLY A 1 222 ? 4.426 49.094 42.844 1 92.69 222 GLY A CA 1
ATOM 1800 C C . GLY A 1 222 ? 3.639 49.688 44 1 92.69 222 GLY A C 1
ATOM 1801 O O . GLY A 1 222 ? 3.184 48.938 44.875 1 92.69 222 GLY A O 1
ATOM 1802 N N . LYS A 1 223 ? 3.492 51.062 44 1 89.62 223 LYS A N 1
ATOM 1803 C CA . LYS A 1 223 ? 2.992 51.75 45.156 1 89.62 223 LYS A CA 1
ATOM 1804 C C . LYS A 1 223 ? 1.525 52.125 45 1 89.62 223 LYS A C 1
ATOM 1806 O O . LYS A 1 223 ? 0.866 52.531 45.969 1 89.62 223 LYS A O 1
ATOM 1811 N N . ALA A 1 224 ? 1.062 52.031 43.781 1 87.44 224 ALA A N 1
ATOM 1812 C CA . ALA A 1 224 ? -0.337 52.375 43.594 1 87.44 224 ALA A CA 1
ATOM 1813 C C . ALA A 1 224 ? -1.265 51.5 44.406 1 87.44 224 ALA A C 1
ATOM 1815 O O . ALA A 1 224 ? -1.003 50.312 44.594 1 87.44 224 ALA A O 1
ATOM 1816 N N . THR A 1 225 ? -2.465 52.156 44.844 1 88.56 225 THR A N 1
ATOM 1817 C CA . THR A 1 225 ? -3.176 51.5 45.906 1 88.56 225 THR A CA 1
ATOM 1818 C C . THR A 1 225 ? -4.574 51.062 45.469 1 88.56 225 THR A C 1
ATOM 1820 O O . THR A 1 225 ? -5.273 50.344 46.188 1 88.56 225 THR A O 1
ATOM 1823 N N . LYS A 1 226 ? -4.992 51.562 44.312 1 95.5 226 LYS A N 1
ATOM 1824 C CA . LYS A 1 226 ? -6.355 51.25 43.875 1 95.5 226 LYS A CA 1
ATOM 1825 C C . LYS A 1 226 ? -6.391 50.781 42.406 1 95.5 226 LYS A C 1
ATOM 1827 O O . LYS A 1 226 ? -5.562 51.219 41.625 1 95.5 226 LYS A O 1
ATOM 1832 N N . VAL A 1 227 ? -7.352 49.906 42.125 1 97.56 227 VAL A N 1
ATOM 1833 C CA . VAL A 1 227 ? -7.648 49.5 40.781 1 97.56 227 VAL A CA 1
ATOM 1834 C C . VAL A 1 227 ? -9.125 49.75 40.469 1 97.56 227 VAL A C 1
ATOM 1836 O O . VAL A 1 227 ? -9.992 49.344 41.25 1 97.56 227 VAL A O 1
ATOM 1839 N N . ARG A 1 228 ? -9.445 50.5 39.438 1 97.88 228 ARG A N 1
ATOM 1840 C CA . ARG A 1 228 ? -10.805 50.625 38.906 1 97.88 228 ARG A CA 1
ATOM 1841 C C . ARG A 1 228 ? -11.055 49.594 37.812 1 97.88 228 ARG A C 1
ATOM 1843 O O . ARG A 1 228 ? -10.305 49.531 36.844 1 97.88 228 ARG A O 1
ATOM 1850 N N . PHE A 1 229 ? -12.016 48.75 38.031 1 98.06 229 PHE A N 1
ATOM 1851 C CA . PHE A 1 229 ? -12.469 47.812 37.031 1 98.06 229 PHE A CA 1
ATOM 1852 C C . PHE A 1 229 ? -13.672 48.375 36.281 1 98.06 229 PHE A C 1
ATOM 1854 O O . PHE A 1 229 ? -14.664 48.75 36.875 1 98.06 229 PHE A O 1
ATOM 1861 N N . ASP A 1 230 ? -13.586 48.438 34.938 1 97.56 230 ASP A N 1
ATOM 1862 C CA . ASP A 1 230 ? -14.703 48.844 34.094 1 97.56 230 ASP A CA 1
ATOM 1863 C C . ASP A 1 230 ? -15.07 47.719 33.125 1 97.56 230 ASP A C 1
ATOM 1865 O O . ASP A 1 230 ? -14.203 47.188 32.406 1 97.56 230 ASP A O 1
ATOM 1869 N N . VAL A 1 231 ? -16.281 47.281 33.156 1 97.56 231 VAL A N 1
ATOM 1870 C CA . VAL A 1 231 ? -16.812 46.312 32.188 1 97.56 231 VAL A CA 1
ATOM 1871 C C . VAL A 1 231 ? -17.734 47.031 31.203 1 97.56 231 VAL A C 1
ATOM 1873 O O . VAL A 1 231 ? -18.625 47.781 31.609 1 97.56 231 VAL A O 1
ATOM 1876 N N . SER A 1 232 ? -17.438 46.875 29.953 1 97.81 232 SER A N 1
ATOM 1877 C CA . SER A 1 232 ? -18.266 47.5 28.922 1 97.81 232 SER A CA 1
ATOM 1878 C C . SER A 1 232 ? -18.594 46.531 27.797 1 97.81 232 SER A C 1
ATOM 1880 O O . SER A 1 232 ? -17.891 45.531 27.609 1 97.81 232 SER A O 1
ATOM 1882 N N . LEU A 1 233 ? -19.672 46.688 27.172 1 97.25 233 LEU A N 1
ATOM 1883 C CA . LEU A 1 233 ? -20.109 45.969 25.969 1 97.25 233 LEU A CA 1
ATOM 1884 C C . LEU A 1 233 ? -20.453 46.938 24.844 1 97.25 233 LEU A C 1
ATOM 1886 O O . LEU A 1 233 ? -21.297 47.844 25.016 1 97.25 233 LEU A O 1
ATOM 1890 N N . ASP A 1 234 ? -19.797 46.875 23.703 1 94 234 ASP A N 1
ATOM 1891 C CA . ASP A 1 234 ? -20.016 47.75 22.547 1 94 234 ASP A CA 1
ATOM 1892 C C . ASP A 1 234 ? -19.828 49.188 22.938 1 94 234 ASP A C 1
ATOM 1894 O O . ASP A 1 234 ? -20.641 50.062 22.547 1 94 234 ASP A O 1
ATOM 1898 N N . GLY A 1 235 ? -18.891 49.438 23.781 1 91.88 235 GLY A N 1
ATOM 1899 C CA . GLY A 1 235 ? -18.578 50.781 24.156 1 91.88 235 GLY A CA 1
ATOM 1900 C C . GLY A 1 235 ? -19.469 51.312 25.266 1 91.88 235 GLY A C 1
ATOM 1901 O O . GLY A 1 235 ? -19.25 52.438 25.766 1 91.88 235 GLY A O 1
ATOM 1902 N N . LYS A 1 236 ? -20.453 50.594 25.656 1 95.88 236 LYS A N 1
ATOM 1903 C CA . LYS A 1 236 ? -21.375 51.031 26.703 1 95.88 236 LYS A CA 1
ATOM 1904 C C . LYS A 1 236 ? -21 50.406 28.047 1 95.88 236 LYS A C 1
ATOM 1906 O O . LYS A 1 236 ? -20.781 49.188 28.141 1 95.88 236 LYS A O 1
ATOM 1911 N N . GLY A 1 237 ? -20.984 51.156 29.047 1 95.5 237 GLY A N 1
ATOM 1912 C CA . GLY A 1 237 ? -20.656 50.688 30.391 1 95.5 237 GLY A CA 1
ATOM 1913 C C . GLY A 1 237 ? -21.688 49.75 30.969 1 95.5 237 GLY A C 1
ATOM 1914 O O . GLY A 1 237 ? -22.891 49.969 30.844 1 95.5 237 GLY A O 1
ATOM 1915 N N . VAL A 1 238 ? -21.25 48.719 31.5 1 94.94 238 VAL A N 1
ATOM 1916 C CA . VAL A 1 238 ? -22.078 47.688 32.094 1 94.94 238 VAL A CA 1
ATOM 1917 C C . VAL A 1 238 ? -21.922 47.719 33.625 1 94.94 238 VAL A C 1
ATOM 1919 O O . VAL A 1 238 ? -22.906 47.625 34.344 1 94.94 238 VAL A O 1
ATOM 1922 N N . ALA A 1 239 ? -20.719 47.812 34.062 1 94.88 239 ALA A N 1
ATOM 1923 C CA . ALA A 1 239 ? -20.422 47.844 35.469 1 94.88 239 ALA A CA 1
ATOM 1924 C C . ALA A 1 239 ? -19.062 48.5 35.75 1 94.88 239 ALA A C 1
ATOM 1926 O O . ALA A 1 239 ? -18.203 48.531 34.844 1 94.88 239 ALA A O 1
ATOM 1927 N N . SER A 1 240 ? -18.891 49.062 36.906 1 96.56 240 SER A N 1
ATOM 1928 C CA . SER A 1 240 ? -17.625 49.688 37.344 1 96.56 240 SER A CA 1
ATOM 1929 C C . SER A 1 240 ? -17.453 49.594 38.844 1 96.56 240 SER A C 1
ATOM 1931 O O . SER A 1 240 ? -18.422 49.75 39.594 1 96.56 240 SER A O 1
ATOM 1933 N N . GLU A 1 241 ? -16.312 49.25 39.25 1 97.31 241 GLU A N 1
ATOM 1934 C CA . GLU A 1 241 ? -15.992 49.188 40.656 1 97.31 241 GLU A CA 1
ATOM 1935 C C . GLU A 1 241 ? -14.523 49.531 40.906 1 97.31 241 GLU A C 1
ATOM 1937 O O . GLU A 1 241 ? -13.648 49.125 40.156 1 97.31 241 GLU A O 1
ATOM 1942 N N . THR A 1 242 ? -14.25 50.312 41.938 1 96.62 242 THR A N 1
ATOM 1943 C CA . THR A 1 242 ? -12.891 50.594 42.375 1 96.62 242 THR A CA 1
ATOM 1944 C C . THR A 1 242 ? -12.547 49.844 43.656 1 96.62 242 THR A C 1
ATOM 1946 O O . THR A 1 242 ? -13.305 49.906 44.625 1 96.62 242 THR A O 1
ATOM 1949 N N . THR A 1 243 ? -11.547 49.156 43.625 1 96.44 243 THR A N 1
ATOM 1950 C CA . THR A 1 243 ? -11.148 48.344 44.75 1 96.44 243 THR A CA 1
ATOM 1951 C C . THR A 1 243 ? -9.703 48.656 45.156 1 96.44 243 THR A C 1
ATOM 1953 O O . THR A 1 243 ? -8.914 49.125 44.344 1 96.44 243 THR A O 1
ATOM 1956 N N . GLN A 1 244 ? -9.398 48.438 46.469 1 95.06 244 GLN A N 1
ATOM 1957 C CA . GLN A 1 244 ? -8.039 48.625 46.969 1 95.06 244 GLN A CA 1
ATOM 1958 C C . GLN A 1 244 ? -7.148 47.438 46.562 1 95.06 244 GLN A C 1
ATOM 1960 O O . GLN A 1 244 ? -7.617 46.312 46.5 1 95.06 244 GLN A O 1
ATOM 1965 N N . VAL A 1 245 ? -5.941 47.75 46.281 1 94.44 245 VAL A N 1
ATOM 1966 C CA . VAL A 1 245 ? -4.945 46.688 46.094 1 94.44 245 VAL A CA 1
ATOM 1967 C C . VAL A 1 245 ? -4.539 46.094 47.438 1 94.44 245 VAL A C 1
ATOM 1969 O O . VAL A 1 245 ? -4.062 46.812 48.312 1 94.44 245 VAL A O 1
ATOM 1972 N N . LYS A 1 246 ? -4.84 44.969 47.688 1 93.19 246 LYS A N 1
ATOM 1973 C CA . LYS A 1 246 ? -4.391 44.25 48.875 1 93.19 246 LYS A CA 1
ATOM 1974 C C . LYS A 1 246 ? -3.223 43.312 48.562 1 93.19 246 LYS A C 1
ATOM 1976 O O . LYS A 1 246 ? -3.4 42.312 47.875 1 93.19 246 LYS A O 1
ATOM 1981 N N . GLY A 1 247 ? -2.115 43.75 49.156 1 89.31 247 GLY A N 1
ATOM 1982 C CA . GLY A 1 247 ? -0.917 43.062 48.688 1 89.31 247 GLY A CA 1
ATOM 1983 C C . GLY A 1 247 ? -0.583 43.344 47.25 1 89.31 247 GLY A C 1
ATOM 1984 O O . GLY A 1 247 ? -0.208 44.469 46.875 1 89.31 247 GLY A O 1
ATOM 1985 N N . GLU A 1 248 ? -0.788 42.531 46.344 1 92.88 248 GLU A N 1
ATOM 1986 C CA . GLU A 1 248 ? -0.536 42.75 44.906 1 92.88 248 GLU A CA 1
ATOM 1987 C C . GLU A 1 248 ? -1.771 42.406 44.094 1 92.88 248 GLU A C 1
ATOM 1989 O O . GLU A 1 248 ? -1.697 42.344 42.844 1 92.88 248 GLU A O 1
ATOM 1994 N N . HIS A 1 249 ? -2.848 42.281 44.812 1 95.62 249 HIS A N 1
ATOM 1995 C CA . HIS A 1 249 ? -4.027 41.781 44.125 1 95.62 249 HIS A CA 1
ATOM 1996 C C . HIS A 1 249 ? -5.23 42.688 44.375 1 95.62 249 HIS A C 1
ATOM 1998 O O . HIS A 1 249 ? -5.379 43.25 45.469 1 95.62 249 HIS A O 1
ATOM 2004 N N . ALA A 1 250 ? -5.953 42.969 43.438 1 96.81 250 ALA A N 1
ATOM 2005 C CA . ALA A 1 250 ? -7.273 43.594 43.5 1 96.81 250 ALA A CA 1
ATOM 2006 C C . ALA A 1 250 ? -8.328 42.719 42.812 1 96.81 250 ALA A C 1
ATOM 2008 O O . ALA A 1 250 ? -8.078 42.125 41.75 1 96.81 250 ALA A O 1
ATOM 2009 N N . THR A 1 251 ? -9.422 42.438 43.5 1 96.56 251 THR A N 1
ATOM 2010 C CA . THR A 1 251 ? -10.477 41.594 42.969 1 96.56 251 THR A CA 1
ATOM 2011 C C . THR A 1 251 ? -11.852 42.219 43.188 1 96.56 251 THR A C 1
ATOM 2013 O O . THR A 1 251 ? -12.07 42.938 44.156 1 96.56 251 THR A O 1
ATOM 2016 N N . THR A 1 252 ? -12.648 42.094 42.281 1 97.12 252 THR A N 1
ATOM 2017 C CA . THR A 1 252 ? -14.047 42.5 42.438 1 97.12 252 THR A CA 1
ATOM 2018 C C . THR A 1 252 ? -14.961 41.5 41.719 1 97.12 252 THR A C 1
ATOM 2020 O O . THR A 1 252 ? -14.492 40.656 40.969 1 97.12 252 THR A O 1
ATOM 2023 N N . THR A 1 253 ? -16.219 41.469 42.094 1 97.44 253 THR A N 1
ATOM 2024 C CA . THR A 1 253 ? -17.219 40.594 41.469 1 97.44 253 THR A CA 1
ATOM 2025 C C . THR A 1 253 ? -18.359 41.438 40.875 1 97.44 253 THR A C 1
ATOM 2027 O O . THR A 1 253 ? -18.891 42.344 41.531 1 97.44 253 THR A O 1
ATOM 2030 N N . PHE A 1 254 ? -18.625 41.188 39.719 1 97.12 254 PHE A N 1
ATOM 2031 C CA . PHE A 1 254 ? -19.781 41.781 39.031 1 97.12 254 PHE A CA 1
ATOM 2032 C C . PHE A 1 254 ? -20.859 40.719 38.812 1 97.12 254 PHE A C 1
ATOM 2034 O O . PHE A 1 254 ? -20.562 39.562 38.5 1 97.12 254 PHE A O 1
ATOM 2041 N N . HIS A 1 255 ? -22.078 41.094 39 1 96.31 255 HIS A N 1
ATOM 2042 C CA . HIS A 1 255 ? -23.234 40.281 38.625 1 96.31 255 HIS A CA 1
ATOM 2043 C C . HIS A 1 255 ? -23.984 40.906 37.469 1 96.31 255 HIS A C 1
ATOM 2045 O O . HIS A 1 255 ? -24.516 42.031 37.562 1 96.31 255 HIS A O 1
ATOM 2051 N N . ILE A 1 256 ? -23.891 40.281 36.438 1 96.44 256 ILE A N 1
ATOM 2052 C CA . ILE A 1 256 ? -24.516 40.812 35.219 1 96.44 256 ILE A CA 1
ATOM 2053 C C . ILE A 1 256 ? -25.844 40.094 34.969 1 96.44 256 ILE A C 1
ATOM 2055 O O . ILE A 1 256 ? -25.859 38.875 34.781 1 96.44 256 ILE A O 1
ATOM 2059 N N . GLN A 1 257 ? -26.969 40.844 34.938 1 96 257 GLN A N 1
ATOM 2060 C CA . GLN A 1 257 ? -28.281 40.312 34.594 1 96 257 GLN A CA 1
ATOM 2061 C C . GLN A 1 257 ? -28.5 40.281 33.094 1 96 257 GLN A C 1
ATOM 2063 O O . GLN A 1 257 ? -28.109 41.188 32.375 1 96 257 GLN A O 1
ATOM 2068 N N . ASP A 1 258 ? -29.094 39.25 32.594 1 96.06 258 ASP A N 1
ATOM 2069 C CA . ASP A 1 258 ? -29.344 39.031 31.172 1 96.06 258 ASP A CA 1
ATOM 2070 C C . ASP A 1 258 ? -28.094 39.281 30.344 1 96.06 258 ASP A C 1
ATOM 2072 O O . ASP A 1 258 ? -28.109 40.094 29.406 1 96.06 258 ASP A O 1
ATOM 2076 N N . PRO A 1 259 ? -27.047 38.562 30.703 1 97.62 259 PRO A N 1
ATOM 2077 C CA . PRO A 1 259 ? -25.781 38.781 30 1 97.62 259 PRO A CA 1
ATOM 2078 C C . PRO A 1 259 ? -25.906 38.5 28.5 1 97.62 259 PRO A C 1
ATOM 2080 O O . PRO A 1 259 ? -26.625 37.594 28.094 1 97.62 259 PRO A O 1
ATOM 2083 N N . ALA A 1 260 ? -25.203 39.281 27.625 1 98.12 260 ALA A N 1
ATOM 2084 C CA . ALA A 1 260 ? -25 38.938 26.219 1 98.12 260 ALA A CA 1
ATOM 2085 C C . ALA A 1 260 ? -24.031 37.781 26.062 1 98.12 260 ALA A C 1
ATOM 2087 O O . ALA A 1 260 ? -22.812 37.969 26.172 1 98.12 260 ALA A O 1
ATOM 2088 N N . LEU A 1 261 ? -24.5 36.594 25.797 1 98.44 261 LEU A N 1
ATOM 2089 C CA . LEU A 1 261 ? -23.672 35.406 25.812 1 98.44 261 LEU A CA 1
ATOM 2090 C C . LEU A 1 261 ? -23 35.188 24.469 1 98.44 261 LEU A C 1
ATOM 2092 O O . LEU A 1 261 ? -23.562 35.5 23.422 1 98.44 261 LEU A O 1
ATOM 2096 N N . TRP A 1 262 ? -21.797 34.781 24.469 1 98.44 262 TRP A N 1
ATOM 2097 C CA . TRP A 1 262 ? -21.016 34.406 23.297 1 98.44 262 TRP A CA 1
ATOM 2098 C C . TRP A 1 262 ? -21.422 33.031 22.781 1 98.44 262 TRP A C 1
ATOM 2100 O O . TRP A 1 262 ? -21.484 32.062 23.547 1 98.44 262 TRP A O 1
ATOM 2110 N N . TYR A 1 263 ? -21.688 32.875 21.5 1 98.25 263 TYR A N 1
ATOM 2111 C CA . TYR A 1 263 ? -22.109 31.609 20.891 1 98.25 263 TYR A CA 1
ATOM 2112 C C . TYR A 1 263 ? -21.156 31.203 19.766 1 98.25 263 TYR A C 1
ATOM 2114 O O . TYR A 1 263 ? -20.547 32.062 19.125 1 98.25 263 TYR A O 1
ATOM 2122 N N . PRO A 1 264 ? -20.953 29.875 19.578 1 97.5 264 PRO A N 1
ATOM 2123 C CA . PRO A 1 264 ? -20.344 29.453 18.312 1 97.5 264 PRO A CA 1
ATOM 2124 C C . PRO A 1 264 ? -21.141 29.922 17.094 1 97.5 264 PRO A C 1
ATOM 2126 O O . PRO A 1 264 ? -22.359 30.125 17.188 1 97.5 264 PRO A O 1
ATOM 2129 N N . ILE A 1 265 ? -20.391 30.047 16.016 1 95.94 265 ILE A N 1
ATOM 2130 C CA . ILE A 1 265 ? -21 30.5 14.758 1 95.94 265 ILE A CA 1
ATOM 2131 C C . ILE A 1 265 ? -22.266 29.703 14.484 1 95.94 265 ILE A C 1
ATOM 2133 O O . ILE A 1 265 ? -22.375 28.531 14.875 1 95.94 265 ILE A O 1
ATOM 2137 N N . ARG A 1 266 ? -23.344 30.234 13.875 1 93.38 266 ARG A N 1
ATOM 2138 C CA . ARG A 1 266 ? -24.641 29.656 13.516 1 93.38 266 ARG A CA 1
ATOM 2139 C C . ARG A 1 266 ? -25.609 29.719 14.688 1 93.38 266 ARG A C 1
ATOM 2141 O O . ARG A 1 266 ? -26.828 29.812 14.484 1 93.38 266 ARG A O 1
ATOM 2148 N N . TYR A 1 267 ? -25.141 29.672 15.992 1 97.19 267 TYR A N 1
ATOM 2149 C CA . TYR A 1 267 ? -26.047 29.453 17.109 1 97.19 267 TYR A CA 1
ATOM 2150 C C . TYR A 1 267 ? -26.312 30.734 17.875 1 97.19 267 TYR A C 1
ATOM 2152 O O . TYR A 1 267 ? -27.109 30.766 18.812 1 97.19 267 TYR A O 1
ATOM 2160 N N . GLY A 1 268 ? -25.641 31.766 17.5 1 97 268 GLY A N 1
ATOM 2161 C CA . GLY A 1 268 ? -25.844 33.062 18.109 1 97 268 GLY A CA 1
ATOM 2162 C C . GLY A 1 268 ? -24.781 34.094 17.734 1 97 268 GLY A C 1
ATOM 2163 O O . GLY A 1 268 ? -23.938 33.812 16.859 1 97 268 GLY A O 1
ATOM 2164 N N . LYS A 1 269 ? -24.859 35.219 18.375 1 97.62 269 LYS A N 1
ATOM 2165 C CA . LYS A 1 269 ? -23.875 36.281 18.172 1 97.62 269 LYS A CA 1
ATOM 2166 C C . LYS A 1 269 ? -22.641 36.062 19.016 1 97.62 269 LYS A C 1
ATOM 2168 O O . LYS A 1 269 ? -22.609 35.125 19.859 1 97.62 269 LYS A O 1
ATOM 2173 N N . GLN A 1 270 ? -21.641 36.844 18.719 1 98.5 270 GLN A N 1
ATOM 2174 C CA . GLN A 1 270 ? -20.391 36.688 19.438 1 98.5 270 GLN A CA 1
ATOM 2175 C C . GLN A 1 270 ? -20.047 37.969 20.188 1 98.5 270 GLN A C 1
ATOM 2177 O O . GLN A 1 270 ? -18.969 38.531 20 1 98.5 270 GLN A O 1
ATOM 2182 N N . PRO A 1 271 ? -20.953 38.375 21.094 1 98.5 271 PRO A N 1
ATOM 2183 C CA . PRO A 1 271 ? -20.609 39.594 21.859 1 98.5 271 PRO A CA 1
ATOM 2184 C C . PRO A 1 271 ? -19.328 39.406 22.688 1 98.5 271 PRO A C 1
ATOM 2186 O O . PRO A 1 271 ? -19.141 38.344 23.312 1 98.5 271 PRO A O 1
ATOM 2189 N N . LEU A 1 272 ? -18.547 40.344 22.703 1 98.5 272 LEU A N 1
ATOM 2190 C CA . LEU A 1 272 ? -17.312 40.375 23.5 1 98.5 272 LEU A CA 1
ATOM 2191 C C . LEU A 1 272 ? -17.297 41.594 24.422 1 98.5 272 LEU A C 1
ATOM 2193 O O . LEU A 1 272 ? -17.344 42.75 23.953 1 98.5 272 LEU A O 1
ATOM 2197 N N . TYR A 1 273 ? -17.266 41.344 25.688 1 98.19 273 TYR A N 1
ATOM 2198 C CA . TYR A 1 273 ? -17.109 42.406 26.672 1 98.19 273 TYR A CA 1
ATOM 2199 C C . TYR A 1 273 ? -15.664 42.875 26.734 1 98.19 273 TYR A C 1
ATOM 2201 O O . TYR A 1 273 ? -14.742 42.094 26.5 1 98.19 273 TYR A O 1
ATOM 2209 N N . THR A 1 274 ? -15.531 44.125 26.984 1 98.06 274 THR A N 1
ATOM 2210 C CA . THR A 1 274 ? -14.219 44.656 27.328 1 98.06 274 THR A CA 1
ATOM 2211 C C . THR A 1 274 ? -14.094 44.875 28.828 1 98.06 274 THR A C 1
ATOM 2213 O O . THR A 1 274 ? -14.898 45.562 29.438 1 98.06 274 THR A O 1
ATOM 2216 N N . ILE A 1 275 ? -13.219 44.156 29.438 1 97.88 275 ILE A N 1
ATOM 2217 C CA . ILE A 1 275 ? -12.867 44.406 30.844 1 97.88 275 ILE A CA 1
ATOM 2218 C C . ILE A 1 275 ? -11.57 45.219 30.906 1 97.88 275 ILE A C 1
ATOM 2220 O O . ILE A 1 275 ? -10.523 44.75 30.453 1 97.88 275 ILE A O 1
ATOM 2224 N N . LYS A 1 276 ? -11.672 46.375 31.516 1 97.88 276 LYS A N 1
ATOM 2225 C CA . LYS A 1 276 ? -10.516 47.25 31.641 1 97.88 276 LYS A CA 1
ATOM 2226 C C . LYS A 1 276 ? -10.141 47.469 33.094 1 97.88 276 LYS A C 1
ATOM 2228 O O . LYS A 1 276 ? -11 47.75 33.938 1 97.88 276 LYS A O 1
ATOM 2233 N N . ALA A 1 277 ? -8.945 47.219 33.5 1 98.06 277 ALA A N 1
ATOM 2234 C CA . ALA A 1 277 ? -8.375 47.562 34.781 1 98.06 277 ALA A CA 1
ATOM 2235 C C . ALA A 1 277 ? -7.508 48.812 34.688 1 98.06 277 ALA A C 1
ATOM 2237 O O . ALA A 1 277 ? -6.613 48.875 33.844 1 98.06 277 ALA A O 1
ATOM 2238 N N . THR A 1 278 ? -7.82 49.781 35.531 1 97.81 278 THR A N 1
ATOM 2239 C CA . THR A 1 278 ? -7.035 51 35.594 1 97.81 278 THR A CA 1
ATOM 2240 C C . THR A 1 278 ? -6.414 51.156 36.969 1 97.81 278 THR A C 1
ATOM 2242 O O . THR A 1 278 ? -7.125 51.219 38 1 97.81 278 THR A O 1
ATOM 2245 N N . LEU A 1 279 ? -5.117 51.125 37 1 97.38 279 LEU A N 1
ATOM 2246 C CA . LEU A 1 279 ? -4.379 51.375 38.25 1 97.38 279 LEU A CA 1
ATOM 2247 C C . LEU A 1 279 ? -4.359 52.844 38.594 1 97.38 279 LEU A C 1
ATOM 2249 O O . LEU A 1 279 ? -3.982 53.688 37.781 1 97.38 279 LEU A O 1
ATOM 2253 N N . LEU A 1 280 ? -4.746 53.156 39.906 1 95.75 280 LEU A N 1
ATOM 2254 C CA . LEU A 1 280 ? -4.891 54.562 40.312 1 95.75 280 LEU A CA 1
ATOM 2255 C C . LEU A 1 280 ? -3.957 54.875 41.469 1 95.75 280 LEU A C 1
ATOM 2257 O O . LEU A 1 280 ? -3.771 54.031 42.375 1 95.75 280 LEU A O 1
ATOM 2261 N N . HIS A 1 281 ? -3.32 55.969 41.469 1 92.44 281 HIS A N 1
ATOM 2262 C CA . HIS A 1 281 ? -2.68 56.625 42.625 1 92.44 281 HIS A CA 1
ATOM 2263 C C . HIS A 1 281 ? -3.371 57.938 42.969 1 92.44 281 HIS A C 1
ATOM 2265 O O . HIS A 1 281 ? -3.186 58.938 42.25 1 92.44 281 HIS A O 1
ATOM 2271 N N . GLY A 1 282 ? -4.074 58 44.062 1 88.19 282 GLY A N 1
ATOM 2272 C CA . GLY A 1 282 ? -5.027 59.094 44.219 1 88.19 282 GLY A CA 1
ATOM 2273 C C . GLY A 1 282 ? -6.066 59.125 43.094 1 88.19 282 GLY A C 1
ATOM 2274 O O . GLY A 1 282 ? -6.758 58.125 42.875 1 88.19 282 GLY A O 1
ATOM 2275 N N . ASP A 1 283 ? -6.102 60.188 42.406 1 87.56 283 ASP A N 1
ATOM 2276 C CA . ASP A 1 283 ? -7.062 60.344 41.312 1 87.56 283 ASP A CA 1
ATOM 2277 C C . ASP A 1 283 ? -6.379 60.188 39.938 1 87.56 283 ASP A C 1
ATOM 2279 O O . ASP A 1 283 ? -7.047 60.125 38.906 1 87.56 283 ASP A O 1
ATOM 2283 N N . ASP A 1 284 ? -5.105 59.906 40 1 92.69 284 ASP A N 1
ATOM 2284 C CA . ASP A 1 284 ? -4.352 59.844 38.75 1 92.69 284 ASP A CA 1
ATOM 2285 C C . ASP A 1 284 ? -4.289 58.406 38.219 1 92.69 284 ASP A C 1
ATOM 2287 O O . ASP A 1 284 ? -4.062 57.469 38.969 1 92.69 284 ASP A O 1
ATOM 2291 N N . GLU A 1 285 ? -4.582 58.156 36.938 1 94.88 285 GLU A N 1
ATOM 2292 C CA . GLU A 1 285 ? -4.426 56.875 36.25 1 94.88 285 GLU A CA 1
ATOM 2293 C C . GLU A 1 285 ? -2.957 56.594 35.969 1 94.88 285 GLU A C 1
ATOM 2295 O O . GLU A 1 285 ? -2.316 57.344 35.219 1 94.88 285 GLU A O 1
ATOM 2300 N N . ILE A 1 286 ? -2.455 55.594 36.5 1 95.06 286 ILE A N 1
ATOM 2301 C CA . ILE A 1 286 ? -1.037 55.25 36.469 1 95.06 286 ILE A CA 1
ATOM 2302 C C . ILE A 1 286 ? -0.785 54.219 35.375 1 95.06 286 ILE A C 1
ATOM 2304 O O . ILE A 1 286 ? 0.269 54.219 34.719 1 95.06 286 ILE A O 1
ATOM 2308 N N . ASP A 1 287 ? -1.629 53.219 35.188 1 96.62 287 ASP A N 1
ATOM 2309 C CA . ASP A 1 287 ? -1.544 52.156 34.188 1 96.62 287 ASP A CA 1
ATOM 2310 C C . ASP A 1 287 ? -2.924 51.562 33.906 1 96.62 287 ASP A C 1
ATOM 2312 O O . ASP A 1 287 ? -3.85 51.719 34.688 1 96.62 287 ASP A O 1
ATOM 2316 N N . SER A 1 288 ? -3.072 51.031 32.719 1 96.94 288 SER A N 1
ATOM 2317 C CA . SER A 1 288 ? -4.332 50.375 32.375 1 96.94 288 SER A CA 1
ATOM 2318 C C . SER A 1 288 ? -4.109 49.188 31.438 1 96.94 288 SER A C 1
ATOM 2320 O O . SER A 1 288 ? -3.213 49.219 30.594 1 96.94 288 SER A O 1
ATOM 2322 N N . VAL A 1 289 ? -4.828 48.156 31.625 1 96.94 289 VAL A N 1
ATOM 2323 C CA . VAL A 1 289 ? -4.848 46.969 30.766 1 96.94 289 VAL A CA 1
ATOM 2324 C C . VAL A 1 289 ? -6.293 46.562 30.484 1 96.94 289 VAL A C 1
ATOM 2326 O O . VAL A 1 289 ? -7.168 46.75 31.344 1 96.94 289 VAL A O 1
ATOM 2329 N N . SER A 1 290 ? -6.559 46.125 29.266 1 97 290 SER A N 1
ATOM 2330 C CA . SER A 1 290 ? -7.891 45.656 28.906 1 97 290 SER A CA 1
ATOM 2331 C C . SER A 1 290 ? -7.832 44.281 28.234 1 97 290 SER A C 1
ATOM 2333 O O . SER A 1 290 ? -6.828 43.938 27.609 1 97 290 SER A O 1
ATOM 2335 N N . LYS A 1 291 ? -8.812 43.531 28.375 1 97.12 291 LYS A N 1
ATOM 2336 C CA . LYS A 1 291 ? -9.023 42.25 27.703 1 97.12 291 LYS A CA 1
ATOM 2337 C C . LYS A 1 291 ? -10.453 42.156 27.172 1 97.12 291 LYS A C 1
ATOM 2339 O O . LYS A 1 291 ? -11.383 42.688 27.781 1 97.12 291 LYS A O 1
ATOM 2344 N N . ARG A 1 292 ? -10.578 41.5 25.984 1 97.44 292 ARG A N 1
ATOM 2345 C CA . ARG A 1 292 ? -11.891 41.125 25.453 1 97.44 292 ARG A CA 1
ATOM 2346 C C . ARG A 1 292 ? -12.281 39.719 25.906 1 97.44 292 ARG A C 1
ATOM 2348 O O . ARG A 1 292 ? -11.508 38.781 25.75 1 97.44 292 ARG A O 1
ATOM 2355 N N . VAL A 1 293 ? -13.445 39.656 26.516 1 96.75 293 VAL A N 1
ATOM 2356 C CA . VAL A 1 293 ? -13.883 38.375 27.062 1 96.75 293 VAL A CA 1
ATOM 2357 C C . VAL A 1 293 ? -15.305 38.062 26.594 1 96.75 293 VAL A C 1
ATOM 2359 O O . VAL A 1 293 ? -16.109 38.969 26.375 1 96.75 293 VAL A O 1
ATOM 2362 N N . GLY A 1 294 ? -15.531 36.812 26.281 1 97.25 294 GLY A N 1
ATOM 2363 C CA . GLY A 1 294 ? -16.875 36.344 25.984 1 97.25 294 GLY A CA 1
ATOM 2364 C C . GLY A 1 294 ? -17.484 35.531 27.125 1 97.25 294 GLY A C 1
ATOM 2365 O O . GLY A 1 294 ? -16.812 34.719 27.734 1 97.25 294 GLY A O 1
ATOM 2366 N N . LEU A 1 295 ? -18.719 35.906 27.547 1 97.62 295 LEU A N 1
ATOM 2367 C CA . LEU A 1 295 ? -19.422 35.156 28.578 1 97.62 295 LEU A CA 1
ATOM 2368 C C . LEU A 1 295 ? -20.156 33.969 27.984 1 97.62 295 LEU A C 1
ATOM 2370 O O . LEU A 1 295 ? -20.922 34.125 27.016 1 97.62 295 LEU A O 1
ATOM 2374 N N . ARG A 1 296 ? -19.906 32.812 28.453 1 97.56 296 ARG A N 1
ATOM 2375 C CA . ARG A 1 296 ? -20.594 31.609 28.016 1 97.56 296 ARG A CA 1
ATOM 2376 C C . ARG A 1 296 ? -20.531 30.516 29.078 1 97.56 296 ARG A C 1
ATOM 2378 O O . ARG A 1 296 ? -19.688 30.547 29.969 1 97.56 296 ARG A O 1
ATOM 2385 N N . LYS A 1 297 ? -21.438 29.531 29.016 1 97.12 297 LYS A N 1
ATOM 2386 C CA . LYS A 1 297 ? -21.406 28.266 29.766 1 97.12 297 LYS A CA 1
ATOM 2387 C C . LYS A 1 297 ? -20.828 27.141 28.906 1 97.12 297 LYS A C 1
ATOM 2389 O O . LYS A 1 297 ? -21.328 26.875 27.797 1 97.12 297 LYS A O 1
ATOM 2394 N N . LEU A 1 298 ? -19.703 26.562 29.344 1 97.38 298 LEU A N 1
ATOM 2395 C CA . LEU A 1 298 ? -19.031 25.516 28.594 1 97.38 298 LEU A CA 1
ATOM 2396 C C . LEU A 1 298 ? -18.953 24.219 29.391 1 97.38 298 LEU A C 1
ATOM 2398 O O . LEU A 1 298 ? -18.656 24.234 30.594 1 97.38 298 LEU A O 1
ATOM 2402 N N . GLU A 1 299 ? -19.312 23.125 28.781 1 96.88 299 GLU A N 1
ATOM 2403 C CA . GLU A 1 299 ? -19.172 21.812 29.391 1 96.88 299 GLU A CA 1
ATOM 2404 C C . GLU A 1 299 ? -18.688 20.781 28.375 1 96.88 299 GLU A C 1
ATOM 2406 O O . GLU A 1 299 ? -19.125 20.781 27.219 1 96.88 299 GLU A O 1
ATOM 2411 N N . LEU A 1 300 ? -17.719 19.984 28.734 1 98 300 LEU A N 1
ATOM 2412 C CA . LEU A 1 300 ? -17.422 18.75 28 1 98 300 LEU A CA 1
ATOM 2413 C C . LEU A 1 300 ? -18.234 17.578 28.547 1 98 300 LEU A C 1
ATOM 2415 O O . LEU A 1 300 ? -17.984 17.125 29.656 1 98 300 LEU A O 1
ATOM 2419 N N . VAL A 1 301 ? -19.125 17.078 27.75 1 98.31 301 VAL A N 1
ATOM 2420 C CA . VAL A 1 301 ? -20.078 16.062 28.203 1 98.31 301 VAL A CA 1
ATOM 2421 C C . VAL A 1 301 ? -19.547 14.672 27.891 1 98.31 301 VAL A C 1
ATOM 2423 O O . VAL A 1 301 ? -19.281 14.344 26.734 1 98.31 301 VAL A O 1
ATOM 2426 N N . GLN A 1 302 ? -19.281 13.898 28.938 1 97.62 302 GLN A N 1
ATOM 2427 C CA . GLN A 1 302 ? -18.859 12.5 28.875 1 97.62 302 GLN A CA 1
ATOM 2428 C C . GLN A 1 302 ? -19.797 11.602 29.688 1 97.62 302 GLN A C 1
ATOM 2430 O O . GLN A 1 302 ? -19.578 11.383 30.875 1 97.62 302 GLN A O 1
ATOM 2435 N N . ARG A 1 303 ? -20.828 11.117 29.031 1 98.12 303 ARG A N 1
ATOM 2436 C CA . ARG A 1 303 ? -21.828 10.297 29.719 1 98.12 303 ARG A CA 1
ATOM 2437 C C . ARG A 1 303 ? -22.094 9.008 28.953 1 98.12 303 ARG A C 1
ATOM 2439 O O . ARG A 1 303 ? -21.781 8.906 27.766 1 98.12 303 ARG A O 1
ATOM 2446 N N . GLU A 1 304 ? -22.641 8.055 29.609 1 98.12 304 GLU A N 1
ATOM 2447 C CA . GLU A 1 304 ? -23 6.793 28.984 1 98.12 304 GLU A CA 1
ATOM 2448 C C . GLU A 1 304 ? -24.016 7.004 27.859 1 98.12 304 GLU A C 1
ATOM 2450 O O . GLU A 1 304 ? -24.797 7.961 27.891 1 98.12 304 GLU A O 1
ATOM 2455 N N . LEU A 1 305 ? -23.984 6.141 26.953 1 98.12 305 LEU A N 1
ATOM 2456 C CA . LEU A 1 305 ? -24.844 6.234 25.766 1 98.12 305 LEU A CA 1
ATOM 2457 C C . LEU A 1 305 ? -25.781 5.031 25.688 1 98.12 305 LEU A C 1
ATOM 2459 O O . LEU A 1 305 ? -25.469 3.963 26.219 1 98.12 305 LEU A O 1
ATOM 2463 N N . ASP A 1 306 ? -26.891 5.238 25.078 1 98.12 306 ASP A N 1
ATOM 2464 C CA . ASP A 1 306 ? -27.812 4.141 24.828 1 98.12 306 ASP A CA 1
ATOM 2465 C C . ASP A 1 306 ? -27.344 3.273 23.672 1 98.12 306 ASP A C 1
ATOM 2467 O O . ASP A 1 306 ? -27.078 3.783 22.578 1 98.12 306 ASP A O 1
ATOM 2471 N N . GLY A 1 307 ? -27.266 2.027 23.922 1 97.19 307 GLY A N 1
ATOM 2472 C CA . GLY A 1 307 ? -27.094 1.08 22.828 1 97.19 307 GLY A CA 1
ATOM 2473 C C . GLY A 1 307 ? -25.641 0.854 22.469 1 97.19 307 GLY A C 1
ATOM 2474 O O . GLY A 1 307 ? -25.328 -0.01 21.641 1 97.19 307 GLY A O 1
ATOM 2475 N N . GLN A 1 308 ? -24.672 1.611 22.891 1 97.19 308 GLN A N 1
ATOM 2476 C CA . GLN A 1 308 ? -23.25 1.435 22.625 1 97.19 308 GLN A CA 1
ATOM 2477 C C . GLN A 1 308 ? -22.438 1.586 23.891 1 97.19 308 GLN A C 1
ATOM 2479 O O . GLN A 1 308 ? -22.828 2.303 24.812 1 97.19 308 GLN A O 1
ATOM 2484 N N . PRO A 1 309 ? -21.281 0.882 24 1 97.5 309 PRO A N 1
ATOM 2485 C CA . PRO A 1 309 ? -20.422 1.012 25.188 1 97.5 309 PRO A CA 1
ATOM 2486 C C . PRO A 1 309 ? -19.656 2.334 25.219 1 97.5 309 PRO A C 1
ATOM 2488 O O . PRO A 1 309 ? -19.609 3.049 24.203 1 97.5 309 PRO A O 1
ATOM 2491 N N . GLY A 1 310 ? -19.141 2.711 26.391 1 97.56 310 GLY A N 1
ATOM 2492 C CA . GLY A 1 310 ? -18.297 3.881 26.562 1 97.56 310 GLY A CA 1
ATOM 2493 C C . GLY A 1 310 ? -19.078 5.145 26.859 1 97.56 310 GLY A C 1
ATOM 2494 O O . GLY A 1 310 ? -20.156 5.086 27.453 1 97.56 310 GLY A O 1
ATOM 2495 N N . THR A 1 311 ? -18.406 6.273 26.578 1 98.31 311 THR A N 1
ATOM 2496 C CA . THR A 1 311 ? -19 7.555 26.922 1 98.31 311 THR A CA 1
ATOM 2497 C C . THR A 1 311 ? -18.969 8.508 25.734 1 98.31 311 THR A C 1
ATOM 2499 O O . THR A 1 311 ? -18.172 8.344 24.812 1 98.31 311 THR A O 1
ATOM 2502 N N . SER A 1 312 ? -19.938 9.438 25.75 1 98.25 312 SER A N 1
ATOM 2503 C CA . SER A 1 312 ? -19.922 10.5 24.75 1 98.25 312 SER A CA 1
ATOM 2504 C C . SER A 1 312 ? -18.688 11.398 24.938 1 98.25 312 SER A C 1
ATOM 2506 O O . SER A 1 312 ? -17.969 11.273 25.922 1 98.25 312 SER A O 1
ATOM 2508 N N . PHE A 1 313 ? -18.406 12.25 24.016 1 98.62 313 PHE A N 1
ATOM 2509 C CA . PHE A 1 313 ? -17.359 13.266 24.047 1 98.62 313 PHE A CA 1
ATOM 2510 C C . PHE A 1 313 ? -17.75 14.469 23.203 1 98.62 313 PHE A C 1
ATOM 2512 O O . PHE A 1 313 ? -17.344 14.578 22.031 1 98.62 313 PHE A O 1
ATOM 2519 N N . PHE A 1 314 ? -18.578 15.336 23.719 1 98.44 314 PHE A N 1
ATOM 2520 C CA . PHE A 1 314 ? -19 16.5 22.938 1 98.44 314 PHE A CA 1
ATOM 2521 C C . PHE A 1 314 ? -19.031 17.75 23.828 1 98.44 314 PHE A C 1
ATOM 2523 O O . PHE A 1 314 ? -19.094 17.641 25.062 1 98.44 314 PHE A O 1
ATOM 2530 N N . PHE A 1 315 ? -18.969 18.922 23.25 1 98.38 315 PHE A N 1
ATOM 2531 C CA . PHE A 1 315 ? -19.031 20.203 23.938 1 98.38 315 PHE A CA 1
ATOM 2532 C C . PHE A 1 315 ? -20.453 20.75 23.953 1 98.38 315 PHE A C 1
ATOM 2534 O O . PHE A 1 315 ? -21.188 20.625 22.969 1 98.38 315 PHE A O 1
ATOM 2541 N N . GLN A 1 316 ? -20.828 21.219 25.062 1 97.75 316 GLN A N 1
ATOM 2542 C CA . GLN A 1 316 ? -22.062 21.984 25.234 1 97.75 316 GLN A CA 1
ATOM 2543 C C . GLN A 1 316 ? -21.766 23.438 25.562 1 97.75 316 GLN A C 1
ATOM 2545 O O . GLN A 1 316 ? -21.031 23.734 26.5 1 97.75 316 GLN A O 1
ATOM 2550 N N . VAL A 1 317 ? -22.219 24.359 24.703 1 98.12 317 VAL A N 1
ATOM 2551 C CA . VAL A 1 317 ? -22.047 25.781 24.906 1 98.12 317 VAL A CA 1
ATOM 2552 C C . VAL A 1 317 ? -23.406 26.453 25.125 1 98.12 317 VAL A C 1
ATOM 2554 O O . VAL A 1 317 ? -24.266 26.406 24.234 1 98.12 317 VAL A O 1
ATOM 2557 N N . ASN A 1 318 ? -23.594 27.094 26.312 1 98.25 318 ASN A N 1
ATOM 2558 C CA . ASN A 1 318 ? -24.875 27.703 26.672 1 98.25 318 ASN A CA 1
ATOM 2559 C C . ASN A 1 318 ? -26.031 26.719 26.516 1 98.25 318 ASN A C 1
ATOM 2561 O O . ASN A 1 318 ? -27.047 27.031 25.906 1 98.25 318 ASN A O 1
ATOM 2565 N N . ASN A 1 319 ? -25.797 25.531 26.938 1 97.62 319 ASN A N 1
ATOM 2566 C CA . ASN A 1 319 ? -26.766 24.438 27 1 97.62 319 ASN A CA 1
ATOM 2567 C C . ASN A 1 319 ? -27.062 23.859 25.609 1 97.62 319 ASN A C 1
ATOM 2569 O O . ASN A 1 319 ? -28 23.094 25.438 1 97.62 319 ASN A O 1
ATOM 2573 N N . ILE A 1 320 ? -26.281 24.156 24.594 1 98.06 320 ILE A N 1
ATOM 2574 C CA . ILE A 1 320 ? -26.453 23.641 23.234 1 98.06 320 ILE A CA 1
ATOM 2575 C C . ILE A 1 320 ? -25.359 22.625 22.922 1 98.06 320 ILE A C 1
ATOM 2577 O O . ILE A 1 320 ? -24.172 22.984 22.906 1 98.06 320 ILE A O 1
ATOM 2581 N N . PRO A 1 321 ? -25.703 21.312 22.688 1 98.19 321 PRO A N 1
ATOM 2582 C CA . PRO A 1 321 ? -24.688 20.375 22.203 1 98.19 321 PRO A CA 1
ATOM 2583 C C . PRO A 1 321 ? -24.172 20.734 20.812 1 98.19 321 PRO A C 1
ATOM 2585 O O . PRO A 1 321 ? -24.938 21.172 19.953 1 98.19 321 PRO A O 1
ATOM 2588 N N . ILE A 1 322 ? -22.922 20.578 20.594 1 97.94 322 ILE A N 1
ATOM 2589 C CA . ILE A 1 322 ? -22.328 21.016 19.344 1 97.94 322 ILE A CA 1
ATOM 2590 C C . ILE A 1 322 ? -21.688 19.828 18.641 1 97.94 322 ILE A C 1
ATOM 2592 O O . ILE A 1 322 ? -20.859 19.125 19.219 1 97.94 322 ILE A O 1
ATOM 2596 N N . PHE A 1 323 ? -22.078 19.5 17.406 1 98.38 323 PHE A N 1
ATOM 2597 C CA . PHE A 1 323 ? -21.266 18.672 16.531 1 98.38 323 PHE A CA 1
ATOM 2598 C C . PHE A 1 323 ? -20.078 19.453 15.977 1 98.38 323 PHE A C 1
ATOM 2600 O O . PHE A 1 323 ? -20.266 20.344 15.148 1 98.38 323 PHE A O 1
ATOM 2607 N N . CYS A 1 324 ? -18.875 19.078 16.359 1 98.31 324 CYS A N 1
ATOM 2608 C CA . CYS A 1 324 ? -17.688 19.859 16.031 1 98.31 324 CYS A CA 1
ATOM 2609 C C . CYS A 1 324 ? -17.078 19.359 14.719 1 98.31 324 CYS A C 1
ATOM 2611 O O . CYS A 1 324 ? -16.016 18.734 14.727 1 98.31 324 CYS A O 1
ATOM 2613 N N . GLY A 1 325 ? -17.703 19.703 13.602 1 98.31 325 GLY A N 1
ATOM 2614 C CA . GLY A 1 325 ? -17.047 19.531 12.32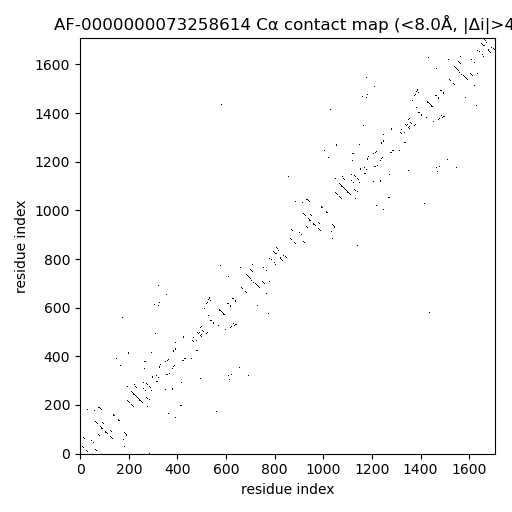 1 98.31 325 GLY A CA 1
ATOM 2615 C C . GLY A 1 325 ? -16.047 20.641 12.008 1 98.31 325 GLY A C 1
ATOM 2616 O O . GLY A 1 325 ? -16.375 21.812 12.125 1 98.31 325 GLY A O 1
ATOM 2617 N N . GLY A 1 326 ? -14.805 20.312 11.758 1 98.44 326 GLY A N 1
ATOM 2618 C CA . GLY A 1 326 ? -13.812 21.328 11.5 1 98.44 326 GLY A CA 1
ATOM 2619 C C . GLY A 1 326 ? -12.492 20.766 10.992 1 98.44 326 GLY A C 1
ATOM 2620 O O . GLY A 1 326 ? -12.484 19.844 10.18 1 98.44 326 GLY A O 1
ATOM 2621 N N . SER A 1 327 ? -11.383 21.391 11.32 1 98.69 327 SER A N 1
ATOM 2622 C CA . SER A 1 327 ? -10.078 21.047 10.766 1 98.69 327 SER A CA 1
ATOM 2623 C C . SER A 1 327 ? -8.961 21.328 11.766 1 98.69 327 SER A C 1
ATOM 2625 O O . SER A 1 327 ? -9.164 22.031 12.758 1 98.69 327 SER A O 1
ATOM 2627 N N . ASN A 1 328 ? -7.875 20.703 11.57 1 98.88 328 ASN A N 1
ATOM 2628 C CA . ASN A 1 328 ? -6.645 21 12.289 1 98.88 328 ASN A CA 1
ATOM 2629 C C . ASN A 1 328 ? -5.914 22.188 11.664 1 98.88 328 ASN A C 1
ATOM 2631 O O . ASN A 1 328 ? -6.039 22.438 10.469 1 98.88 328 ASN A O 1
ATOM 2635 N N . TRP A 1 329 ? -5.227 22.891 12.508 1 98.75 329 TRP A N 1
ATOM 2636 C CA . TRP A 1 329 ? -4.48 24.078 12.102 1 98.75 329 TRP A CA 1
ATOM 2637 C C . TRP A 1 329 ? -2.992 23.906 12.375 1 98.75 329 TRP A C 1
ATOM 2639 O O . TRP A 1 329 ? -2.6 23.516 13.477 1 98.75 329 TRP A O 1
ATOM 2649 N N . ILE A 1 330 ? -2.145 24.094 11.367 1 98.56 330 ILE A N 1
ATOM 2650 C CA . ILE A 1 330 ? -0.7 24.203 11.547 1 98.56 330 ILE A CA 1
ATOM 2651 C C . ILE A 1 330 ? -0.255 25.641 11.297 1 98.56 330 ILE A C 1
ATOM 2653 O O . ILE A 1 330 ? -1.017 26.453 10.758 1 98.56 330 ILE A O 1
ATOM 2657 N N . PRO A 1 331 ? 1.014 26 11.727 1 98.38 331 PRO A N 1
ATOM 2658 C CA . PRO A 1 331 ? 1.458 27.359 11.391 1 98.38 331 PRO A CA 1
ATOM 2659 C C . PRO A 1 331 ? 1.358 27.656 9.898 1 98.38 331 PRO A C 1
ATOM 2661 O O . PRO A 1 331 ? 1.721 26.812 9.07 1 98.38 331 PRO A O 1
ATOM 2664 N N . ALA A 1 332 ? 0.893 28.797 9.547 1 98.19 332 ALA A N 1
ATOM 2665 C CA . ALA A 1 332 ? 0.478 29.094 8.18 1 98.19 332 ALA A CA 1
ATOM 2666 C C . ALA A 1 332 ? 1.674 29.484 7.312 1 98.19 332 ALA A C 1
ATOM 2668 O O . ALA A 1 332 ? 1.519 29.781 6.125 1 98.19 332 ALA A O 1
ATOM 2669 N N . ASP A 1 333 ? 2.859 29.578 7.863 1 98.12 333 ASP A N 1
ATOM 2670 C CA . ASP A 1 333 ? 4.125 29.859 7.191 1 98.12 333 ASP A CA 1
ATOM 2671 C C . ASP A 1 333 ? 5.309 29.344 8.008 1 98.12 333 ASP A C 1
ATOM 2673 O O . ASP A 1 333 ? 5.203 29.172 9.227 1 98.12 333 ASP A O 1
ATOM 2677 N N . ASN A 1 334 ? 6.398 29.094 7.348 1 98 334 ASN A N 1
ATOM 2678 C CA . ASN A 1 334 ? 7.609 28.75 8.078 1 98 334 ASN A CA 1
ATOM 2679 C C . ASN A 1 334 ? 8.234 29.953 8.75 1 98 334 ASN A C 1
ATOM 2681 O O . ASN A 1 334 ? 9.023 29.812 9.688 1 98 334 ASN A O 1
ATOM 2685 N N . PHE A 1 335 ? 7.883 31.141 8.273 1 98.12 335 PHE A N 1
ATOM 2686 C CA . PHE A 1 335 ? 8.375 32.406 8.82 1 98.12 335 PHE A CA 1
ATOM 2687 C C . PHE A 1 335 ? 7.234 33.219 9.398 1 98.12 335 PHE A C 1
ATOM 2689 O O . PHE A 1 335 ? 6.727 34.125 8.734 1 98.12 335 PHE A O 1
ATOM 2696 N N . ILE A 1 336 ? 6.961 33 10.648 1 97.81 336 ILE A N 1
ATOM 2697 C CA . ILE A 1 336 ? 5.746 33.469 11.32 1 97.81 336 ILE A CA 1
ATOM 2698 C C . ILE A 1 336 ? 5.633 34.969 11.219 1 97.81 336 ILE A C 1
ATOM 2700 O O . ILE A 1 336 ? 4.547 35.5 10.961 1 97.81 336 ILE A O 1
ATOM 2704 N N . PRO A 1 337 ? 6.762 35.75 11.375 1 97.31 337 PRO A N 1
ATOM 2705 C CA . PRO A 1 337 ? 6.637 37.219 11.359 1 97.31 337 PRO A CA 1
ATOM 2706 C C . PRO A 1 337 ? 6.133 37.75 10.016 1 97.31 337 PRO A C 1
ATOM 2708 O O . PRO A 1 337 ? 5.691 38.875 9.93 1 97.31 337 PRO A O 1
ATOM 2711 N N . ARG A 1 338 ? 6.227 36.906 9.07 1 96.12 338 ARG A N 1
ATOM 2712 C CA . ARG A 1 338 ? 5.816 37.312 7.738 1 96.12 338 ARG A CA 1
ATOM 2713 C C . ARG A 1 338 ? 4.301 37.281 7.586 1 96.12 338 ARG A C 1
ATOM 2715 O O . ARG A 1 338 ? 3.744 37.844 6.652 1 96.12 338 ARG A O 1
ATOM 2722 N N . ILE A 1 339 ? 3.572 36.625 8.445 1 97.81 339 ILE A N 1
ATOM 2723 C CA . ILE A 1 339 ? 2.123 36.5 8.344 1 97.81 339 ILE A CA 1
ATOM 2724 C C . ILE A 1 339 ? 1.458 37.781 8.82 1 97.81 339 ILE A C 1
ATOM 2726 O O . ILE A 1 339 ? 1.602 38.188 9.984 1 97.81 339 ILE A O 1
ATOM 2730 N N . SER A 1 340 ? 0.7 38.406 8.008 1 97.62 340 SER A N 1
ATOM 2731 C CA . SER A 1 340 ? 0.008 39.656 8.391 1 97.62 340 SER A CA 1
ATOM 2732 C C . SER A 1 340 ? -1.24 39.344 9.219 1 97.62 340 SER A C 1
ATOM 2734 O O . SER A 1 340 ? -1.745 38.219 9.195 1 97.62 340 SER A O 1
ATOM 2736 N N . LYS A 1 341 ? -1.685 40.344 10 1 97.75 341 LYS A N 1
ATOM 2737 C CA . LYS A 1 341 ? -2.932 40.219 10.75 1 97.75 341 LYS A CA 1
ATOM 2738 C C . LYS A 1 341 ? -4.098 39.875 9.82 1 97.75 341 LYS A C 1
ATOM 2740 O O . LYS A 1 341 ? -4.93 39.031 10.141 1 97.75 341 LYS A O 1
ATOM 2745 N N . ASP A 1 342 ? -4.094 40.469 8.695 1 98 342 ASP A N 1
ATOM 2746 C CA . ASP A 1 342 ? -5.16 40.219 7.727 1 98 342 ASP A CA 1
ATOM 2747 C C . ASP A 1 342 ? -5.137 38.781 7.219 1 98 342 ASP A C 1
ATOM 2749 O O . ASP A 1 342 ? -6.188 38.156 7.023 1 98 342 ASP A O 1
ATOM 2753 N N . ARG A 1 343 ? -3.98 38.344 6.953 1 97.81 343 ARG A N 1
ATOM 2754 C CA . ARG A 1 343 ? -3.871 36.969 6.461 1 97.81 343 ARG A CA 1
ATOM 2755 C C . ARG A 1 343 ? -4.367 35.969 7.504 1 97.81 343 ARG A C 1
ATOM 2757 O O . ARG A 1 343 ? -5.039 35 7.164 1 97.81 343 ARG A O 1
ATOM 2764 N N . TYR A 1 344 ? -4.039 36.156 8.781 1 98.19 344 TYR A N 1
ATOM 2765 C CA . TYR A 1 344 ? -4.598 35.312 9.852 1 98.19 344 TYR A CA 1
ATOM 2766 C C . TYR A 1 344 ? -6.121 35.344 9.82 1 98.19 344 TYR A C 1
ATOM 2768 O O . TYR A 1 344 ? -6.766 34.312 9.914 1 98.19 344 TYR A O 1
ATOM 2776 N N . ARG A 1 345 ? -6.66 36.562 9.742 1 98.25 345 ARG A N 1
ATOM 2777 C CA . ARG A 1 345 ? -8.109 36.719 9.734 1 98.25 345 ARG A CA 1
ATOM 2778 C C . ARG A 1 345 ? -8.734 36.031 8.523 1 98.25 345 ARG A C 1
ATOM 2780 O O . ARG A 1 345 ? -9.797 35.438 8.625 1 98.25 345 ARG A O 1
ATOM 2787 N N . ASP A 1 346 ? -8.031 36.156 7.383 1 98.06 346 ASP A N 1
ATOM 2788 C CA . ASP A 1 346 ? -8.523 35.5 6.164 1 98.06 346 ASP A CA 1
ATOM 2789 C C . ASP A 1 346 ? -8.609 34 6.328 1 98.06 346 ASP A C 1
ATOM 2791 O O . ASP A 1 346 ? -9.547 33.375 5.844 1 98.06 346 ASP A O 1
ATOM 2795 N N . TRP A 1 347 ? -7.648 33.375 6.941 1 98.44 347 TRP A N 1
ATOM 2796 C CA . TRP A 1 347 ? -7.66 31.938 7.184 1 98.44 347 TRP A CA 1
ATOM 2797 C C . TRP A 1 347 ? -8.867 31.547 8.023 1 98.44 347 TRP A C 1
ATOM 2799 O O . TRP A 1 347 ? -9.586 30.609 7.684 1 98.44 347 TRP A O 1
ATOM 2809 N N . VAL A 1 348 ? -9.133 32.25 9.148 1 98.75 348 VAL A N 1
ATOM 2810 C CA . VAL A 1 348 ? -10.219 31.922 10.062 1 98.75 348 VAL A CA 1
ATOM 2811 C C . VAL A 1 348 ? -11.562 32.156 9.383 1 98.75 348 VAL A C 1
ATOM 2813 O O . VAL A 1 348 ? -12.508 31.391 9.562 1 98.75 348 VAL A O 1
ATOM 2816 N N . LYS A 1 349 ? -11.602 33.25 8.633 1 98.12 349 LYS A N 1
ATOM 2817 C CA . LYS A 1 349 ? -12.812 33.562 7.875 1 98.12 349 LYS A CA 1
ATOM 2818 C C . LYS A 1 349 ? -13.141 32.438 6.898 1 98.12 349 LYS A C 1
ATOM 2820 O O . LYS A 1 349 ? -14.305 32.062 6.734 1 98.12 349 LYS A O 1
ATOM 2825 N N . LEU A 1 350 ? -12.102 31.922 6.242 1 97.56 350 LEU A N 1
ATOM 2826 C CA . LEU A 1 350 ? -12.266 30.797 5.32 1 97.56 350 LEU A CA 1
ATOM 2827 C C . LEU A 1 350 ? -12.891 29.609 6.027 1 97.56 350 LEU A C 1
ATOM 2829 O O . LEU A 1 350 ? -13.758 28.922 5.465 1 97.56 350 LEU A O 1
ATOM 2833 N N . VAL A 1 351 ? -12.469 29.328 7.227 1 98.19 351 VAL A N 1
ATOM 2834 C CA . VAL A 1 351 ? -13 28.25 8.039 1 98.19 351 VAL A CA 1
ATOM 2835 C C . VAL A 1 351 ? -14.477 28.5 8.344 1 98.19 351 VAL A C 1
ATOM 2837 O O . VAL A 1 351 ? -15.312 27.609 8.195 1 98.19 351 VAL A O 1
ATOM 2840 N N . ALA A 1 352 ? -14.773 29.734 8.758 1 98.19 352 ALA A N 1
ATOM 2841 C CA . ALA A 1 352 ? -16.141 30.109 9.07 1 98.19 352 ALA A CA 1
ATOM 2842 C C . ALA A 1 352 ? -17.047 29.984 7.852 1 98.19 352 ALA A C 1
ATOM 2844 O O . ALA A 1 352 ? -18.141 29.422 7.938 1 98.19 352 ALA A O 1
ATOM 2845 N N . GLU A 1 353 ? -16.547 30.438 6.73 1 97.06 353 GLU A N 1
ATOM 2846 C CA . GLU A 1 353 ? -17.312 30.375 5.492 1 97.06 353 GLU A CA 1
ATOM 2847 C C . GLU A 1 353 ? -17.484 28.953 5 1 97.06 353 GLU A C 1
ATOM 2849 O O . GLU A 1 353 ? -18.391 28.656 4.219 1 97.06 353 GLU A O 1
ATOM 2854 N N . GLY A 1 354 ? -16.641 28.109 5.438 1 97.62 354 GLY A N 1
ATOM 2855 C CA . GLY A 1 354 ? -16.688 26.703 5.062 1 97.62 354 GLY A CA 1
ATOM 2856 C C . GLY A 1 354 ? -17.625 25.891 5.93 1 97.62 354 GLY A C 1
ATOM 2857 O O . GLY A 1 354 ? -17.641 24.656 5.863 1 97.62 354 GLY A O 1
ATOM 2858 N N . ASN A 1 355 ? -18.375 26.562 6.773 1 97.94 355 ASN A N 1
ATOM 2859 C CA . ASN A 1 355 ? -19.328 25.938 7.691 1 97.94 355 ASN A CA 1
ATOM 2860 C C . ASN A 1 355 ? -18.609 25.094 8.742 1 97.94 355 ASN A C 1
ATOM 2862 O O . ASN A 1 355 ? -19.156 24.094 9.219 1 97.94 355 ASN A O 1
ATOM 2866 N N . GLN A 1 356 ? -17.359 25.359 9.047 1 97.12 356 GLN A N 1
ATOM 2867 C CA . GLN A 1 356 ? -16.625 24.609 10.062 1 97.12 356 GLN A CA 1
ATOM 2868 C C . GLN A 1 356 ? -16.781 25.266 11.438 1 97.12 356 GLN A C 1
ATOM 2870 O O . GLN A 1 356 ? -16.875 26.484 11.547 1 97.12 356 GLN A O 1
ATOM 2875 N N . PHE A 1 357 ? -16.719 24.469 12.484 1 97 357 PHE A N 1
ATOM 2876 C CA . PHE A 1 357 ? -17.062 24.938 13.82 1 97 357 PHE A CA 1
ATOM 2877 C C . PHE A 1 357 ? -15.82 24.969 14.711 1 97 357 PHE A C 1
ATOM 2879 O O . PHE A 1 357 ? -15.82 25.609 15.766 1 97 357 PHE A O 1
ATOM 2886 N N . MET A 1 358 ? -14.805 24.312 14.32 1 98.69 358 MET A N 1
ATOM 2887 C CA . MET A 1 358 ? -13.695 24.156 15.25 1 98.69 358 MET A CA 1
ATOM 2888 C C . MET A 1 358 ? -12.359 24.094 14.508 1 98.69 358 MET A C 1
ATOM 2890 O O . MET A 1 358 ? -12.273 23.484 13.438 1 98.69 358 MET A O 1
ATOM 2894 N N . LEU A 1 359 ? -11.391 24.688 15.078 1 98.81 359 LEU A N 1
ATOM 2895 C CA . LEU A 1 359 ? -9.992 24.547 14.695 1 98.81 359 LEU A CA 1
ATOM 2896 C C . LEU A 1 359 ? -9.18 23.922 15.828 1 98.81 359 LEU A C 1
ATOM 2898 O O . LEU A 1 359 ? -9.297 24.344 16.984 1 98.81 359 LEU A O 1
ATOM 2902 N N . ARG A 1 360 ? -8.43 22.938 15.523 1 98.81 360 ARG A N 1
ATOM 2903 C CA . ARG A 1 360 ? -7.457 22.406 16.469 1 98.81 360 ARG A CA 1
ATOM 2904 C C . ARG A 1 360 ? -6.055 22.938 16.188 1 98.81 360 ARG A C 1
ATOM 2906 O O . ARG A 1 360 ? -5.5 22.688 15.109 1 98.81 360 ARG A O 1
ATOM 2913 N N . VAL A 1 361 ? -5.555 23.688 17.078 1 98.88 361 VAL A N 1
ATOM 2914 C CA . VAL A 1 361 ? -4.195 24.203 16.969 1 98.88 361 VAL A CA 1
ATOM 2915 C C . VAL A 1 361 ? -3.195 23.125 17.375 1 98.88 361 VAL A C 1
ATOM 2917 O O . VAL A 1 361 ? -3.07 22.797 18.547 1 98.88 361 VAL A O 1
ATOM 2920 N N . TRP A 1 362 ? -2.486 22.672 16.438 1 98.56 362 TRP A N 1
ATOM 2921 C CA . TRP A 1 362 ? -1.659 21.469 16.516 1 98.56 362 TRP A CA 1
ATOM 2922 C C . TRP A 1 362 ? -0.467 21.688 17.438 1 98.56 362 TRP A C 1
ATOM 2924 O O . TRP A 1 362 ? 0.112 22.781 17.469 1 98.56 362 TRP A O 1
ATOM 2934 N N . GLY A 1 363 ? 0.038 20.656 18.094 1 98.62 363 GLY A N 1
ATOM 2935 C CA . GLY A 1 363 ? 0.963 20.719 19.203 1 98.62 363 GLY A CA 1
ATOM 2936 C C . GLY A 1 363 ? 2.412 20.844 18.781 1 98.62 363 GLY A C 1
ATOM 2937 O O . GLY A 1 363 ? 3.289 21.109 19.609 1 98.62 363 GLY A O 1
ATOM 2938 N N . GLY A 1 364 ? 2.723 20.719 17.5 1 98.44 364 GLY A N 1
ATOM 2939 C CA . GLY A 1 364 ? 4.102 20.828 17.047 1 98.44 364 GLY A CA 1
ATOM 2940 C C . GLY A 1 364 ? 4.43 22.188 16.453 1 98.44 364 GLY A C 1
ATOM 2941 O O . GLY A 1 364 ? 5.539 22.406 15.961 1 98.44 364 GLY A O 1
ATOM 2942 N N . GLY A 1 365 ? 3.475 23.109 16.469 1 98.31 365 GLY A N 1
ATOM 2943 C CA . GLY A 1 365 ? 3.643 24.453 15.922 1 98.31 365 GLY A CA 1
ATOM 2944 C C . GLY A 1 365 ? 3.971 25.484 16.984 1 98.31 365 GLY A C 1
ATOM 2945 O O . GLY A 1 365 ? 4.938 25.328 17.734 1 98.31 365 GLY A O 1
ATOM 2946 N N . ILE A 1 366 ? 3.199 26.531 17.141 1 98.62 366 ILE A N 1
ATOM 2947 C CA . ILE A 1 366 ? 3.354 27.594 18.125 1 98.62 366 ILE A CA 1
ATOM 2948 C C . ILE A 1 366 ? 2.02 27.859 18.828 1 98.62 366 ILE A C 1
ATOM 2950 O O . ILE A 1 366 ? 0.976 27.375 18.375 1 98.62 366 ILE A O 1
ATOM 2954 N N . TYR A 1 367 ? 2.156 28.453 20.031 1 98.69 367 TYR A N 1
ATOM 2955 C CA . TYR A 1 367 ? 0.968 29.156 20.5 1 98.69 367 TYR A CA 1
ATOM 2956 C C . TYR A 1 367 ? 0.684 30.375 19.625 1 98.69 367 TYR A C 1
ATOM 2958 O O . TYR A 1 367 ? 1.4 31.375 19.703 1 98.69 367 TYR A O 1
ATOM 2966 N N . GLU A 1 368 ? -0.324 30.297 18.844 1 98.5 368 GLU A N 1
ATOM 2967 C CA . GLU A 1 368 ? -0.505 31.234 17.75 1 98.5 368 GLU A CA 1
ATOM 2968 C C . GLU A 1 368 ? -0.579 32.688 18.25 1 98.5 368 GLU A C 1
ATOM 2970 O O . GLU A 1 368 ? -0.691 32.906 19.453 1 98.5 368 GLU A O 1
ATOM 2975 N N . GLU A 1 369 ? -0.464 33.594 17.281 1 97.88 369 GLU A N 1
ATOM 2976 C CA . GLU A 1 369 ? -0.566 35.031 17.547 1 97.88 369 GLU A CA 1
ATOM 2977 C C . GLU A 1 369 ? -1.968 35.406 18.016 1 97.88 369 GLU A C 1
ATOM 2979 O O . GLU A 1 369 ? -2.943 34.719 17.672 1 97.88 369 GLU A O 1
ATOM 2984 N N . ASP A 1 370 ? -2.08 36.438 18.781 1 97.56 370 ASP A N 1
ATOM 2985 C CA . ASP A 1 370 ? -3.336 36.875 19.391 1 97.56 370 ASP A CA 1
ATOM 2986 C C . ASP A 1 370 ? -4.414 37.094 18.328 1 97.56 370 ASP A C 1
ATOM 2988 O O . ASP A 1 370 ? -5.59 36.812 18.562 1 97.56 370 ASP A O 1
ATOM 2992 N N . VAL A 1 371 ? -3.99 37.594 17.188 1 98.19 371 VAL A N 1
ATOM 2993 C CA . VAL A 1 371 ? -4.941 37.906 16.125 1 98.19 371 VAL A CA 1
ATOM 2994 C C . VAL A 1 371 ? -5.676 36.656 15.68 1 98.19 371 VAL A C 1
ATOM 2996 O O . VAL A 1 371 ? -6.855 36.688 15.32 1 98.19 371 VAL A O 1
ATOM 2999 N N . PHE A 1 372 ? -5.027 35.562 15.695 1 98.56 372 PHE A N 1
ATOM 3000 C CA . PHE A 1 372 ? -5.668 34.281 15.367 1 98.56 372 PHE A CA 1
ATOM 3001 C C . PHE A 1 372 ? -6.836 34 16.312 1 98.56 372 PHE A C 1
ATOM 3003 O O . PHE A 1 372 ? -7.949 33.719 15.859 1 98.56 372 PHE A O 1
ATOM 3010 N N . TYR A 1 373 ? -6.621 34 17.578 1 98.75 373 TYR A N 1
ATOM 3011 C CA . TYR A 1 373 ? -7.637 33.719 18.594 1 98.75 373 TYR A CA 1
ATOM 3012 C C . TYR A 1 373 ? -8.727 34.781 18.578 1 98.75 373 TYR A C 1
ATOM 3014 O O . TYR A 1 373 ? -9.906 34.469 18.734 1 98.75 373 TYR A O 1
ATOM 3022 N N . ASP A 1 374 ? -8.281 36.062 18.406 1 98.69 374 ASP A N 1
ATOM 3023 C CA . ASP A 1 374 ? -9.25 37.125 18.266 1 98.69 374 ASP A CA 1
ATOM 3024 C C . ASP A 1 374 ? -10.227 36.844 17.125 1 98.69 374 ASP A C 1
ATOM 3026 O O . ASP A 1 374 ? -11.438 37.062 17.281 1 98.69 374 ASP A O 1
ATOM 3030 N N . ALA A 1 375 ? -9.664 36.469 16.031 1 98.81 375 ALA A N 1
ATOM 3031 C CA . ALA A 1 375 ? -10.508 36.125 14.875 1 98.81 375 ALA A CA 1
ATOM 3032 C C . ALA A 1 375 ? -11.461 35 15.203 1 98.81 375 ALA A C 1
ATOM 3034 O O . ALA A 1 375 ? -12.641 35.031 14.836 1 98.81 375 ALA A O 1
ATOM 3035 N N . CYS A 1 376 ? -10.984 33.969 15.898 1 98.88 376 CYS A N 1
ATOM 3036 C CA . CYS A 1 376 ? -11.836 32.844 16.297 1 98.88 376 CYS A CA 1
ATOM 3037 C C . CYS A 1 376 ? -12.961 33.312 17.203 1 98.88 376 CYS A C 1
ATOM 3039 O O . CYS A 1 376 ? -14.109 32.906 17.047 1 98.88 376 CYS A O 1
ATOM 3041 N N . ASP A 1 377 ? -12.641 34.219 18.188 1 98.75 377 ASP A N 1
ATOM 3042 C CA . ASP A 1 377 ? -13.641 34.812 19.062 1 98.75 377 ASP A CA 1
ATOM 3043 C C . ASP A 1 377 ? -14.703 35.562 18.266 1 98.75 377 ASP A C 1
ATOM 3045 O O . ASP A 1 377 ? -15.898 35.469 18.562 1 98.75 377 ASP A O 1
ATOM 3049 N N . GLU A 1 378 ? -14.242 36.25 17.359 1 98.62 378 GLU A N 1
ATOM 3050 C CA . GLU A 1 378 ? -15.117 37.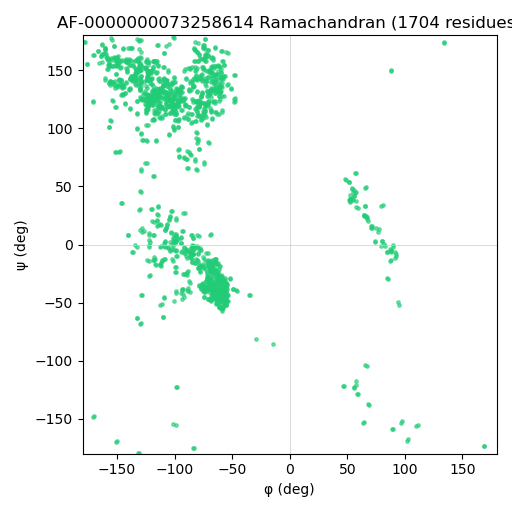156 16.609 1 98.62 378 GLU A CA 1
ATOM 3051 C C . GLU A 1 378 ? -16.016 36.375 15.641 1 98.62 378 GLU A C 1
ATOM 3053 O O . GLU A 1 378 ? -17.172 36.719 15.445 1 98.62 378 GLU A O 1
ATOM 3058 N N . PHE A 1 379 ? -15.453 35.312 15.023 1 98.5 379 PHE A N 1
ATOM 3059 C CA . PHE A 1 379 ? -16.203 34.562 14.023 1 98.5 379 PHE A CA 1
ATOM 3060 C C . PHE A 1 379 ? -16.984 33.438 14.68 1 98.5 379 PHE A C 1
ATOM 3062 O O . PHE A 1 379 ? -17.844 32.812 14.039 1 98.5 379 PHE A O 1
ATOM 3069 N N . GLY A 1 380 ? -16.703 33.156 15.93 1 98.62 380 GLY A N 1
ATOM 3070 C CA . GLY A 1 380 ? -17.406 32.125 16.641 1 98.62 380 GLY A CA 1
ATOM 3071 C C . GLY A 1 380 ? -16.875 30.734 16.328 1 98.62 380 GLY A C 1
ATOM 3072 O O . GLY A 1 380 ? -17.641 29.766 16.188 1 98.62 380 GLY A O 1
ATOM 3073 N N . ILE A 1 381 ? -15.57 30.594 16.094 1 98.81 381 ILE A N 1
ATOM 3074 C CA . ILE A 1 381 ? -14.922 29.312 15.828 1 98.81 381 ILE A CA 1
ATOM 3075 C C . ILE A 1 381 ? -14.328 28.766 17.125 1 98.81 381 ILE A C 1
ATOM 3077 O O . ILE A 1 381 ? -13.531 29.438 17.781 1 98.81 381 ILE A O 1
ATOM 3081 N N . LEU A 1 382 ? -14.711 27.578 17.516 1 98.81 382 LEU A N 1
ATOM 3082 C CA . LEU A 1 382 ? -14.148 26.938 18.688 1 98.81 382 LEU A CA 1
ATOM 3083 C C . LEU A 1 382 ? -12.695 26.531 18.453 1 98.81 382 LEU A C 1
ATOM 3085 O O . LEU A 1 382 ? -12.305 26.234 17.312 1 98.81 382 LEU A O 1
ATOM 3089 N N . VAL A 1 383 ? -11.914 26.547 19.531 1 98.88 383 VAL A N 1
ATOM 3090 C CA . VAL A 1 383 ? -10.5 26.219 19.406 1 98.88 383 VAL A CA 1
ATOM 3091 C C . VAL A 1 383 ? -10.141 25.078 20.344 1 98.88 383 VAL A C 1
ATOM 3093 O O . VAL A 1 383 ? -10.383 25.141 21.547 1 98.88 383 VAL A O 1
ATOM 3096 N N . TRP A 1 384 ? -9.742 23.953 19.766 1 98.88 384 TRP A N 1
ATOM 3097 C CA . TRP A 1 384 ? -8.992 22.906 20.453 1 98.88 384 TRP A CA 1
ATOM 3098 C C . TRP A 1 384 ? -7.504 23.25 20.516 1 98.88 384 TRP A C 1
ATOM 3100 O O . TRP A 1 384 ? -6.812 23.203 19.5 1 98.88 384 TRP A O 1
ATOM 3110 N N . GLN A 1 385 ? -6.973 23.641 21.703 1 98.75 385 GLN A N 1
ATOM 3111 C CA . GLN A 1 385 ? -5.609 24.141 21.859 1 98.75 385 GLN A CA 1
ATOM 3112 C C . GLN A 1 385 ? -4.688 23.062 22.422 1 98.75 385 GLN A C 1
ATOM 3114 O O . GLN A 1 385 ? -4.816 22.672 23.578 1 98.75 385 GLN A O 1
ATOM 3119 N N . ASP A 1 386 ? -3.752 22.641 21.641 1 98.81 386 ASP A N 1
ATOM 3120 C CA . ASP A 1 386 ? -2.713 21.75 22.156 1 98.81 386 ASP A CA 1
ATOM 3121 C C . ASP A 1 386 ? -1.623 22.547 22.875 1 98.81 386 ASP A C 1
ATOM 3123 O O . ASP A 1 386 ? -1.313 23.672 22.469 1 98.81 386 ASP A O 1
ATOM 3127 N N . PHE A 1 387 ? -1.08 21.938 23.922 1 98.88 387 PHE A N 1
ATOM 3128 C CA . PHE A 1 387 ? 0.254 22.359 24.344 1 98.88 387 PHE A CA 1
ATOM 3129 C C . PHE A 1 387 ? 1.299 21.906 23.328 1 98.88 387 PHE A C 1
ATOM 3131 O O . PHE A 1 387 ? 1.022 21.047 22.484 1 98.88 387 PHE A O 1
ATOM 3138 N N . MET A 1 388 ? 2.486 22.469 23.328 1 98.75 388 MET A N 1
ATOM 3139 C CA . MET A 1 388 ? 3.418 22.312 22.219 1 98.75 388 MET A CA 1
ATOM 3140 C C . MET A 1 388 ? 4.297 21.078 22.406 1 98.75 388 MET A C 1
ATOM 3142 O O . MET A 1 388 ? 5.52 21.188 22.516 1 98.75 388 MET A O 1
ATOM 3146 N N . PHE A 1 389 ? 3.688 19.891 22.375 1 98.81 389 PHE A N 1
ATOM 3147 C CA . PHE A 1 389 ? 4.305 18.562 22.375 1 98.81 389 PHE A CA 1
ATOM 3148 C C . PHE A 1 389 ? 3.676 17.688 21.297 1 98.81 389 PHE A C 1
ATOM 3150 O O . PHE A 1 389 ? 2.451 17.547 21.234 1 98.81 389 PHE A O 1
ATOM 3157 N N . ALA A 1 390 ? 4.516 17.172 20.406 1 98.62 390 ALA A N 1
ATOM 3158 C CA . ALA A 1 390 ? 3.924 16.391 19.312 1 98.62 390 ALA A CA 1
ATOM 3159 C C . ALA A 1 390 ? 4.848 15.25 18.891 1 98.62 390 ALA A C 1
ATOM 3161 O O . ALA A 1 390 ? 6.047 15.453 18.703 1 98.62 390 ALA A O 1
ATOM 3162 N N . CYS A 1 391 ? 4.395 14.07 18.812 1 98.31 391 CYS A N 1
ATOM 3163 C CA . CYS A 1 391 ? 4.941 12.914 18.109 1 98.31 391 CYS A CA 1
ATOM 3164 C C . CYS A 1 391 ? 6.359 12.609 18.594 1 98.31 391 CYS A C 1
ATOM 3166 O O . CYS A 1 391 ? 7.262 12.422 17.766 1 98.31 391 CYS A O 1
ATOM 3168 N N . GLY A 1 392 ? 6.594 12.625 19.891 1 98.38 392 GLY A N 1
ATOM 3169 C CA . GLY A 1 392 ? 7.91 12.328 20.422 1 98.38 392 GLY A CA 1
ATOM 3170 C C . GLY A 1 392 ? 7.895 11.984 21.891 1 98.38 392 GLY A C 1
ATOM 3171 O O . GLY A 1 392 ? 6.895 12.211 22.578 1 98.38 392 GLY A O 1
ATOM 3172 N N . ILE A 1 393 ? 8.938 11.422 22.344 1 98.5 393 ILE A N 1
ATOM 3173 C CA . ILE A 1 393 ? 9.125 11.094 23.75 1 98.5 393 ILE A CA 1
ATOM 3174 C C . ILE A 1 393 ? 10.016 12.148 24.406 1 98.5 393 ILE A C 1
ATOM 3176 O O . ILE A 1 393 ? 11.242 12.062 24.344 1 98.5 393 ILE A O 1
ATOM 3180 N N . TYR A 1 394 ? 9.383 13.086 25.109 1 98.69 394 TYR A N 1
ATOM 3181 C CA . TYR A 1 394 ? 10.07 14.25 25.656 1 98.69 394 TYR A CA 1
ATOM 3182 C C . TYR A 1 394 ? 10.719 13.914 26.984 1 98.69 394 TYR A C 1
ATOM 3184 O O . TYR A 1 394 ? 10.156 13.172 27.797 1 98.69 394 TYR A O 1
ATOM 3192 N N . PRO A 1 395 ? 11.938 14.5 27.203 1 98.56 395 PRO A N 1
ATOM 3193 C CA . PRO A 1 395 ? 12.609 14.32 28.5 1 98.56 395 PRO A CA 1
ATOM 3194 C C . PRO A 1 395 ? 11.977 15.164 29.609 1 98.56 395 PRO A C 1
ATOM 3196 O O . PRO A 1 395 ? 11.148 16.031 29.328 1 98.56 395 PRO A O 1
ATOM 3199 N N . ALA A 1 396 ? 12.406 14.875 30.891 1 98.44 396 ALA A N 1
ATOM 3200 C CA . ALA A 1 396 ? 11.75 15.531 32.031 1 98.44 396 ALA A CA 1
ATOM 3201 C C . ALA A 1 396 ? 12.742 15.797 33.156 1 98.44 396 ALA A C 1
ATOM 3203 O O . ALA A 1 396 ? 12.414 15.625 34.312 1 98.44 396 ALA A O 1
ATOM 3204 N N . TRP A 1 397 ? 14.031 16.141 32.812 1 97.88 397 TRP A N 1
ATOM 3205 C CA . TRP A 1 397 ? 14.914 16.516 33.906 1 97.88 397 TRP A CA 1
ATOM 3206 C C . TRP A 1 397 ? 14.461 17.812 34.562 1 97.88 397 TRP A C 1
ATOM 3208 O O . TRP A 1 397 ? 13.711 18.594 33.969 1 97.88 397 TRP A O 1
ATOM 3218 N N . PRO A 1 398 ? 14.82 18.125 35.75 1 97.75 398 PRO A N 1
ATOM 3219 C CA . PRO A 1 398 ? 14.211 19.172 36.594 1 97.75 398 PRO A CA 1
ATOM 3220 C C . PRO A 1 398 ? 14.242 20.547 35.938 1 97.75 398 PRO A C 1
ATOM 3222 O O . PRO A 1 398 ? 13.242 21.266 35.906 1 97.75 398 PRO A O 1
ATOM 3225 N N . GLU A 1 399 ? 15.367 20.938 35.375 1 97.69 399 GLU A N 1
ATOM 3226 C CA . GLU A 1 399 ? 15.484 22.266 34.75 1 97.69 399 GLU A CA 1
ATOM 3227 C C . GLU A 1 399 ? 14.531 22.406 33.562 1 97.69 399 GLU A C 1
ATOM 3229 O O . GLU A 1 399 ? 13.953 23.469 33.344 1 97.69 399 GLU A O 1
ATOM 3234 N N . LEU A 1 400 ? 14.422 21.344 32.844 1 98.38 400 LEU A N 1
ATOM 3235 C CA . LEU A 1 400 ? 13.516 21.359 31.703 1 98.38 400 LEU A CA 1
ATOM 3236 C C . LEU A 1 400 ? 12.062 21.453 32.156 1 98.38 400 LEU A C 1
ATOM 3238 O O . LEU A 1 400 ? 11.258 22.172 31.578 1 98.38 400 LEU A O 1
ATOM 3242 N N . LEU A 1 401 ? 11.727 20.703 33.188 1 98.69 401 LEU A N 1
ATOM 3243 C CA . LEU A 1 401 ? 10.375 20.75 33.75 1 98.69 401 LEU A CA 1
ATOM 3244 C C . LEU A 1 401 ? 10.023 22.141 34.219 1 98.69 401 LEU A C 1
ATOM 3246 O O . LEU A 1 401 ? 8.891 22.609 34.031 1 98.69 401 LEU A O 1
ATOM 3250 N N . LYS A 1 402 ? 11.008 22.781 34.812 1 98.5 402 LYS A N 1
ATOM 3251 C CA . LYS A 1 402 ? 10.797 24.156 35.25 1 98.5 402 LYS A CA 1
ATOM 3252 C C . LYS A 1 402 ? 10.508 25.062 34.031 1 98.5 402 LYS A C 1
ATOM 3254 O O . LYS A 1 402 ? 9.617 25.922 34.094 1 98.5 402 LYS A O 1
ATOM 3259 N N . SER A 1 403 ? 11.289 24.875 33.062 1 98.5 403 SER A N 1
ATOM 3260 C CA . SER A 1 403 ? 11.102 25.656 31.844 1 98.5 403 SER A CA 1
ATOM 3261 C C . SER A 1 403 ? 9.727 25.391 31.234 1 98.5 403 SER A C 1
ATOM 3263 O O . SER A 1 403 ? 9.055 26.328 30.797 1 98.5 403 SER A O 1
ATOM 3265 N N . ILE A 1 404 ? 9.297 24.141 31.219 1 98.81 404 ILE A N 1
ATOM 3266 C CA . ILE A 1 404 ? 8.008 23.734 30.656 1 98.81 404 ILE A CA 1
ATOM 3267 C C . ILE A 1 404 ? 6.875 24.328 31.5 1 98.81 404 ILE A C 1
ATOM 3269 O O . ILE A 1 404 ? 5.867 24.781 30.953 1 98.81 404 ILE A O 1
ATOM 3273 N N . ASP A 1 405 ? 7.062 24.297 32.75 1 98.75 405 ASP A N 1
ATOM 3274 C CA . ASP A 1 405 ? 6.062 24.906 33.625 1 98.75 405 ASP A CA 1
ATOM 3275 C C . ASP A 1 405 ? 5.918 26.391 33.344 1 98.75 405 ASP A C 1
ATOM 3277 O O . ASP A 1 405 ? 4.801 26.906 33.25 1 98.75 405 ASP A O 1
ATOM 3281 N N . GLN A 1 406 ? 7.035 27.078 33.25 1 98.5 406 GLN A N 1
ATOM 3282 C CA . GLN A 1 406 ? 7.016 28.5 32.906 1 98.5 406 GLN A CA 1
ATOM 3283 C C . GLN A 1 406 ? 6.312 28.75 31.578 1 98.5 406 GLN A C 1
ATOM 3285 O O . GLN A 1 406 ? 5.531 29.703 31.453 1 98.5 406 GLN A O 1
ATOM 3290 N N . GLU A 1 407 ? 6.637 27.938 30.641 1 98.81 407 GLU A N 1
ATOM 3291 C CA . GLU A 1 407 ? 6.02 28.031 29.328 1 98.81 407 GLU A CA 1
ATOM 3292 C C . GLU A 1 407 ? 4.504 27.891 29.422 1 98.81 407 GLU A C 1
ATOM 3294 O O . GLU A 1 407 ? 3.76 28.719 28.875 1 98.81 407 GLU A O 1
ATOM 3299 N N . ALA A 1 408 ? 4.062 26.844 30.062 1 98.75 408 ALA A N 1
ATOM 3300 C CA . ALA A 1 408 ? 2.635 26.562 30.188 1 98.75 408 ALA A CA 1
ATOM 3301 C C . ALA A 1 408 ? 1.909 27.734 30.859 1 98.75 408 ALA A C 1
ATOM 3303 O O . ALA A 1 408 ? 0.885 28.203 30.359 1 98.75 408 ALA A O 1
ATOM 3304 N N . ARG A 1 409 ? 2.432 28.203 31.984 1 98.25 409 ARG A N 1
ATOM 3305 C CA . ARG A 1 409 ? 1.783 29.25 32.75 1 98.25 409 ARG A CA 1
ATOM 3306 C C . ARG A 1 409 ? 1.729 30.562 31.984 1 98.25 409 ARG A C 1
ATOM 3308 O O . ARG A 1 409 ? 0.716 31.266 32 1 98.25 409 ARG A O 1
ATOM 3315 N N . ALA A 1 410 ? 2.828 30.844 31.312 1 98.12 410 ALA A N 1
ATOM 3316 C CA . ALA A 1 410 ? 2.859 32.062 30.516 1 98.12 410 ALA A CA 1
ATOM 3317 C C . ALA A 1 410 ? 1.789 32.031 29.422 1 98.12 410 ALA A C 1
ATOM 3319 O O . ALA A 1 410 ? 1.104 33.031 29.203 1 98.12 410 ALA A O 1
ATOM 3320 N N . ASN A 1 411 ? 1.646 30.984 28.75 1 98.44 411 ASN A N 1
ATOM 3321 C CA . ASN A 1 411 ? 0.735 30.922 27.609 1 98.44 411 ASN A CA 1
ATOM 3322 C C . ASN A 1 411 ? -0.713 30.75 28.062 1 98.44 411 ASN A C 1
ATOM 3324 O O . ASN A 1 411 ? -1.631 31.266 27.422 1 98.44 411 ASN A O 1
ATOM 3328 N N . ILE A 1 412 ? -0.994 30.016 29.141 1 98.25 412 ILE A N 1
ATOM 3329 C CA . ILE A 1 412 ? -2.342 29.969 29.703 1 98.25 412 ILE A CA 1
ATOM 3330 C C . ILE A 1 412 ? -2.789 31.375 30.094 1 98.25 412 ILE A C 1
ATOM 3332 O O . ILE A 1 412 ? -3.889 31.797 29.734 1 98.25 412 ILE A O 1
ATOM 3336 N N . LYS A 1 413 ? -1.916 32.125 30.781 1 97.25 413 LYS A N 1
ATOM 3337 C CA . LYS A 1 413 ? -2.252 33.469 31.203 1 97.25 413 LYS A CA 1
ATOM 3338 C C . LYS A 1 413 ? -2.6 34.344 30 1 97.25 413 LYS A C 1
ATOM 3340 O O . LYS A 1 413 ? -3.52 35.156 30.062 1 97.25 413 LYS A O 1
ATOM 3345 N N . ARG A 1 414 ? -1.886 34.125 29 1 97.12 414 ARG A N 1
ATOM 3346 C CA . ARG A 1 414 ? -2.08 34.938 27.797 1 97.12 414 ARG A CA 1
ATOM 3347 C C . ARG A 1 414 ? -3.396 34.594 27.109 1 97.12 414 ARG A C 1
ATOM 3349 O O . ARG A 1 414 ? -4.074 35.469 26.578 1 97.12 414 ARG A O 1
ATOM 3356 N N . LEU A 1 415 ? -3.811 33.344 27.156 1 97.81 415 LEU A N 1
ATOM 3357 C CA . LEU A 1 415 ? -4.832 32.875 26.219 1 97.81 415 LEU A CA 1
ATOM 3358 C C . LEU A 1 415 ? -6.141 32.594 26.953 1 97.81 415 LEU A C 1
ATOM 3360 O O . LEU A 1 415 ? -7.195 32.5 26.312 1 97.81 415 LEU A O 1
ATOM 3364 N N . ARG A 1 416 ? -6.195 32.5 28.234 1 97.06 416 ARG A N 1
ATOM 3365 C CA . ARG A 1 416 ? -7.297 31.938 29 1 97.06 416 ARG A CA 1
ATOM 3366 C C . ARG A 1 416 ? -8.539 32.812 28.891 1 97.06 416 ARG A C 1
ATOM 3368 O O . ARG A 1 416 ? -9.656 32.344 29.172 1 97.06 416 ARG A O 1
ATOM 3375 N N . HIS A 1 417 ? -8.422 34.094 28.469 1 96.19 417 HIS A N 1
ATOM 3376 C CA . HIS A 1 417 ? -9.57 34.969 28.406 1 96.19 417 HIS A CA 1
ATOM 3377 C C . HIS A 1 417 ? -10.383 34.75 27.125 1 96.19 417 HIS A C 1
ATOM 3379 O O . HIS A 1 417 ? -11.5 35.25 27 1 96.19 417 HIS A O 1
ATOM 3385 N N . HIS A 1 418 ? -9.867 34.031 26.141 1 97.62 418 HIS A N 1
ATOM 3386 C CA . HIS A 1 418 ? -10.555 33.812 24.875 1 97.62 418 HIS A CA 1
ATOM 3387 C C . HIS A 1 418 ? -11.703 32.812 25.031 1 97.62 418 HIS A C 1
ATOM 3389 O O . HIS A 1 418 ? -11.477 31.656 25.359 1 97.62 418 HIS A O 1
ATOM 3395 N N . PRO A 1 419 ? -12.922 33.25 24.688 1 97.5 419 PRO A N 1
ATOM 3396 C CA . PRO A 1 419 ? -14.055 32.312 24.828 1 97.5 419 PRO A CA 1
ATOM 3397 C C . PRO A 1 419 ? -14.016 31.188 23.797 1 97.5 419 PRO A C 1
ATOM 3399 O O . PRO A 1 419 ? -14.656 30.156 24 1 97.5 419 PRO A O 1
ATOM 3402 N N . SER A 1 420 ? -13.25 31.328 22.75 1 98.44 420 SER A N 1
ATOM 3403 C CA . SER A 1 420 ? -13.18 30.328 21.688 1 98.44 420 SER A CA 1
ATOM 3404 C C . SER A 1 420 ? -12.438 29.094 22.156 1 98.44 420 SER A C 1
ATOM 3406 O O . SER A 1 420 ? -12.664 27.984 21.641 1 98.44 420 SER A O 1
ATOM 3408 N N . ILE A 1 421 ? -11.5 29.156 23.047 1 98.38 421 ILE A N 1
ATOM 3409 C CA . ILE A 1 421 ? -10.742 28.016 23.531 1 98.38 421 ILE A CA 1
ATOM 3410 C C . ILE A 1 421 ? -11.625 27.156 24.422 1 98.38 421 ILE A C 1
ATOM 3412 O O . ILE A 1 421 ? -12.094 27.609 25.469 1 98.38 421 ILE A O 1
ATOM 3416 N N . VAL A 1 422 ? -11.805 25.938 24.031 1 98.25 422 VAL A N 1
ATOM 3417 C CA . VAL A 1 422 ? -12.781 25.141 24.766 1 98.25 422 VAL A CA 1
ATOM 3418 C C . VAL A 1 422 ? -12.086 23.938 25.406 1 98.25 422 VAL A C 1
ATOM 3420 O O . VAL A 1 422 ? -12.656 23.281 26.281 1 98.25 422 VAL A O 1
ATOM 3423 N N . ILE A 1 423 ? -10.922 23.672 25.016 1 98.38 423 ILE A N 1
ATOM 3424 C CA . ILE A 1 423 ? -10.195 22.531 25.578 1 98.38 423 ILE A CA 1
ATOM 3425 C C . ILE A 1 423 ? -8.695 22.75 25.422 1 98.38 423 ILE A C 1
ATOM 3427 O O . ILE A 1 423 ? -8.234 23.328 24.422 1 98.38 423 ILE A O 1
ATOM 3431 N N . TRP A 1 424 ? -7.887 22.438 26.469 1 98.56 424 TRP A N 1
ATOM 3432 C CA . TRP A 1 424 ? -6.434 22.328 26.453 1 98.56 424 TRP A CA 1
ATOM 3433 C C . TRP A 1 424 ? -5.988 20.875 26.391 1 98.56 424 TRP A C 1
ATOM 3435 O O . TRP A 1 424 ? -6.348 20.078 27.25 1 98.56 424 TRP A O 1
ATOM 3445 N N . ALA A 1 425 ? -5.266 20.547 25.344 1 98.62 425 ALA A N 1
ATOM 3446 C CA . ALA A 1 425 ? -4.797 19.172 25.203 1 98.62 425 ALA A CA 1
ATOM 3447 C C . ALA A 1 425 ? -3.295 19.078 25.453 1 98.62 425 ALA A C 1
ATOM 3449 O O . ALA A 1 425 ? -2.521 19.906 24.984 1 98.62 425 ALA A O 1
ATOM 3450 N N . GLY A 1 426 ? -2.863 18.047 26.094 1 98.69 426 GLY A N 1
ATOM 3451 C CA . GLY A 1 426 ? -1.501 17.938 26.594 1 98.69 426 GLY A CA 1
ATOM 3452 C C . GLY A 1 426 ? -0.479 17.719 25.484 1 98.69 426 GLY A C 1
ATOM 3453 O O . GLY A 1 426 ? 0.641 18.234 25.562 1 98.69 426 GLY A O 1
ATOM 3454 N N . ASN A 1 427 ? -0.825 16.953 24.562 1 98.62 427 ASN A N 1
ATOM 3455 C CA . ASN A 1 427 ? 0.116 16.656 23.484 1 98.62 427 ASN A CA 1
ATOM 3456 C C . ASN A 1 427 ? -0.59 16.047 22.266 1 98.62 427 ASN A C 1
ATOM 3458 O O . ASN A 1 427 ? -1.75 15.648 22.359 1 98.62 427 ASN A O 1
ATOM 3462 N N . ASN A 1 428 ? 0.124 16.109 21.172 1 98.69 428 ASN A N 1
ATOM 3463 C CA . ASN A 1 428 ? -0.291 15.414 19.953 1 98.69 428 ASN A CA 1
ATOM 3464 C C . ASN A 1 428 ? 0.457 14.094 19.781 1 98.69 428 ASN A C 1
ATOM 3466 O O . ASN A 1 428 ? 1.633 14.086 19.406 1 98.69 428 ASN A O 1
ATOM 3470 N N . GLU A 1 429 ? -0.097 12.938 19.953 1 98.5 429 GLU A N 1
ATOM 3471 C CA . GLU A 1 429 ? 0.274 11.594 19.516 1 98.5 429 GLU A CA 1
ATOM 3472 C C . GLU A 1 429 ? 1.491 11.086 20.281 1 98.5 429 GLU A C 1
ATOM 3474 O O . GLU A 1 429 ? 2.117 10.102 19.875 1 98.5 429 GLU A O 1
ATOM 3479 N N . ASP A 1 430 ? 1.905 11.703 21.406 1 98.44 430 ASP A N 1
ATOM 3480 C CA . ASP A 1 430 ? 3.043 11.195 22.156 1 98.44 430 ASP A CA 1
ATOM 3481 C C . ASP A 1 430 ? 2.719 9.844 22.781 1 98.44 430 ASP A C 1
ATOM 3483 O O . ASP A 1 430 ? 3.592 8.984 22.906 1 98.44 430 ASP A O 1
ATOM 3487 N N . TYR A 1 431 ? 1.477 9.664 23.234 1 98.06 431 TYR A N 1
ATOM 3488 C CA . TYR A 1 431 ? 1.07 8.375 23.781 1 98.06 431 TYR A CA 1
ATOM 3489 C C . TYR A 1 431 ? 1.015 7.309 22.688 1 98.06 431 TYR A C 1
ATOM 3491 O O . TYR A 1 431 ? 1.247 6.125 22.953 1 98.06 431 TYR A O 1
ATOM 3499 N N . GLN A 1 432 ? 0.695 7.715 21.438 1 97.81 432 GLN A N 1
ATOM 3500 C CA . GLN A 1 432 ? 0.772 6.766 20.328 1 97.81 432 GLN A CA 1
ATOM 3501 C C . GLN A 1 432 ? 2.213 6.34 20.078 1 97.81 432 GLN A C 1
ATOM 3503 O O . GLN A 1 432 ? 2.477 5.172 19.766 1 97.81 432 GLN A O 1
ATOM 3508 N N . VAL A 1 433 ? 3.162 7.293 20.078 1 97.88 433 VAL A N 1
ATOM 3509 C CA . VAL A 1 433 ? 4.574 6.953 19.938 1 97.88 433 VAL A CA 1
ATOM 3510 C C . VAL A 1 433 ? 4.977 5.961 21.031 1 97.88 433 VAL A C 1
ATOM 3512 O O . VAL A 1 433 ? 5.648 4.961 20.75 1 97.88 433 VAL A O 1
ATOM 3515 N N . ARG A 1 434 ? 4.594 6.234 22.266 1 97.69 434 ARG A N 1
ATOM 3516 C CA . ARG A 1 434 ? 4.879 5.352 23.406 1 97.69 434 ARG A CA 1
ATOM 3517 C C . ARG A 1 434 ? 4.363 3.941 23.141 1 97.69 434 ARG A C 1
ATOM 3519 O O . ARG A 1 434 ? 5.078 2.963 23.375 1 97.69 434 ARG A O 1
ATOM 3526 N N . GLU A 1 435 ? 3.084 3.855 22.641 1 97.56 435 GLU A N 1
ATOM 3527 C CA . GLU A 1 435 ? 2.473 2.564 22.344 1 97.56 435 GLU A CA 1
ATOM 3528 C C . GLU A 1 435 ? 3.229 1.843 21.234 1 97.56 435 GLU A C 1
ATOM 3530 O O . GLU A 1 435 ? 3.512 0.648 21.344 1 97.56 435 GLU A O 1
ATOM 3535 N N . SER A 1 436 ? 3.551 2.578 20.172 1 96.12 436 SER A N 1
ATOM 3536 C CA . SER A 1 436 ? 4.23 1.98 19.016 1 96.12 436 SER A CA 1
ATOM 3537 C C . SER A 1 436 ? 5.609 1.451 19.406 1 96.12 436 SER A C 1
ATOM 3539 O O . SER A 1 436 ? 6.082 0.463 18.844 1 96.12 436 SER A O 1
ATOM 3541 N N . GLU A 1 437 ? 6.273 2.059 20.391 1 97.31 437 GLU A N 1
ATOM 3542 C CA . GLU A 1 437 ? 7.621 1.681 20.797 1 97.31 437 GLU A CA 1
ATOM 3543 C C . GLU A 1 437 ? 7.598 0.785 22.031 1 97.31 437 GLU A C 1
ATOM 3545 O O . GLU A 1 437 ? 8.648 0.441 22.578 1 97.31 437 GLU A O 1
ATOM 3550 N N . ASN A 1 438 ? 6.398 0.43 22.5 1 96.75 438 ASN A N 1
ATOM 3551 C CA . ASN A 1 438 ? 6.172 -0.458 23.625 1 96.75 438 ASN A CA 1
ATOM 3552 C C . ASN A 1 438 ? 6.891 0.041 24.891 1 96.75 438 ASN A C 1
ATOM 3554 O O . ASN A 1 438 ? 7.582 -0.725 25.562 1 96.75 438 ASN A O 1
ATOM 3558 N N . LEU A 1 439 ? 6.82 1.338 25.094 1 97.31 439 LEU A N 1
ATOM 3559 C CA . LEU A 1 439 ? 7.402 1.923 26.297 1 97.31 439 LEU A CA 1
ATOM 3560 C C . LEU A 1 439 ? 6.473 1.752 27.5 1 97.31 439 LEU A C 1
ATOM 3562 O O . LEU A 1 439 ? 5.277 1.492 27.328 1 97.31 439 LEU A O 1
ATOM 3566 N N . THR A 1 440 ? 6.965 1.961 28.656 1 96 440 THR A N 1
ATOM 3567 C CA . THR A 1 440 ? 6.281 1.678 29.906 1 96 440 THR A CA 1
ATOM 3568 C C . THR A 1 440 ? 5.09 2.611 30.109 1 96 440 THR A C 1
ATOM 3570 O O . THR A 1 440 ? 5.215 3.828 29.938 1 96 440 THR A O 1
ATOM 3573 N N . TYR A 1 441 ? 3.957 2.119 30.469 1 95.31 441 TYR A N 1
ATOM 3574 C CA . TYR A 1 441 ? 2.775 2.848 30.906 1 95.31 441 TYR A CA 1
ATOM 3575 C C . TYR A 1 441 ? 1.87 1.959 31.75 1 95.31 441 TYR A C 1
ATOM 3577 O O . TYR A 1 441 ? 1.18 1.085 31.219 1 95.31 441 TYR A O 1
ATOM 3585 N N . ASP A 1 442 ? 1.912 2.107 33.062 1 95.62 442 ASP A N 1
ATOM 3586 C CA . ASP A 1 442 ? 1.001 1.448 34 1 95.62 442 ASP A CA 1
ATOM 3587 C C . ASP A 1 442 ? -0.144 2.377 34.375 1 95.62 442 ASP A C 1
ATOM 3589 O O . ASP A 1 442 ? 0.05 3.309 35.156 1 95.62 442 ASP A O 1
ATOM 3593 N N . PHE A 1 443 ? -1.299 2.168 33.906 1 92.56 443 PHE A N 1
ATOM 3594 C CA . PHE A 1 443 ? -2.477 3 34.125 1 92.56 443 PHE A CA 1
ATOM 3595 C C . PHE A 1 443 ? -2.777 3.125 35.625 1 92.56 443 PHE A C 1
ATOM 3597 O O . PHE A 1 443 ? -3.275 4.156 36.062 1 92.56 443 PHE A O 1
ATOM 3604 N N . ASP A 1 444 ? -2.434 2.131 36.375 1 94.88 444 ASP A N 1
ATOM 3605 C CA . ASP A 1 444 ? -2.816 2.074 37.781 1 94.88 444 ASP A CA 1
ATOM 3606 C C . ASP A 1 444 ? -1.762 2.738 38.688 1 94.88 444 ASP A C 1
ATOM 3608 O O . ASP A 1 444 ? -1.96 2.887 39.875 1 94.88 444 ASP A O 1
ATOM 3612 N N . ASP A 1 445 ? -0.715 3.154 38.062 1 96.31 445 ASP A N 1
ATOM 3613 C CA . ASP A 1 445 ? 0.295 3.922 38.781 1 96.31 445 ASP A CA 1
ATOM 3614 C C . ASP A 1 445 ? -0.059 5.406 38.812 1 96.31 445 ASP A C 1
ATOM 3616 O O . ASP A 1 445 ? 0.038 6.094 37.812 1 96.31 445 ASP A O 1
ATOM 3620 N N . HIS A 1 446 ? -0.392 5.957 40 1 95.62 446 HIS A N 1
ATOM 3621 C CA . HIS A 1 446 ? -0.834 7.344 40.094 1 95.62 446 HIS A CA 1
ATOM 3622 C C . HIS A 1 446 ? 0.189 8.195 40.844 1 95.62 446 HIS A C 1
ATOM 3624 O O . HIS A 1 446 ? -0.135 9.281 41.344 1 95.62 446 HIS A O 1
ATOM 3630 N N . ASP A 1 447 ? 1.447 7.73 41 1 97.75 447 ASP A N 1
ATOM 3631 C CA . ASP A 1 447 ? 2.529 8.469 41.625 1 97.75 447 ASP A CA 1
ATOM 3632 C C . ASP A 1 447 ? 3.402 9.172 40.594 1 97.75 447 ASP A C 1
ATOM 3634 O O . ASP A 1 447 ? 4.27 8.555 40 1 97.75 447 ASP A O 1
ATOM 3638 N N . PRO A 1 448 ? 3.309 10.477 40.5 1 97.69 448 PRO A N 1
ATOM 3639 C CA . PRO A 1 448 ? 4.07 11.195 39.5 1 97.69 448 PRO A CA 1
ATOM 3640 C C . PRO A 1 448 ? 5.578 11.008 39.625 1 97.69 448 PRO A C 1
ATOM 3642 O O . PRO A 1 448 ? 6.305 11 38.625 1 97.69 448 PRO A O 1
ATOM 3645 N N . GLU A 1 449 ? 6.031 10.883 40.812 1 97.5 449 GLU A N 1
ATOM 3646 C CA . GLU A 1 449 ? 7.465 10.727 41 1 97.5 449 GLU A CA 1
ATOM 3647 C C . GLU A 1 449 ? 7.965 9.414 40.406 1 97.5 449 GLU A C 1
ATOM 3649 O O . GLU A 1 449 ? 9.094 9.344 39.906 1 97.5 449 GLU A O 1
ATOM 3654 N N . SER A 1 450 ? 7.141 8.43 40.469 1 97.75 450 SER A N 1
ATOM 3655 C CA . SER A 1 450 ? 7.496 7.145 39.875 1 97.75 450 SER A CA 1
ATOM 3656 C C . SER A 1 450 ? 7.551 7.23 38.344 1 97.75 450 SER A C 1
ATOM 3658 O O . SER A 1 450 ? 8.32 6.512 37.719 1 97.75 450 SER A O 1
ATOM 3660 N N . TRP A 1 451 ? 6.715 8.078 37.781 1 97.75 451 TRP A N 1
ATOM 3661 C CA . TRP A 1 451 ? 6.676 8.219 36.344 1 97.75 451 TRP A CA 1
ATOM 3662 C C . TRP A 1 451 ? 8.016 8.719 35.812 1 97.75 451 TRP A C 1
ATOM 3664 O O . TRP A 1 451 ? 8.422 8.359 34.688 1 97.75 451 TRP A O 1
ATOM 3674 N N . LEU A 1 452 ? 8.734 9.516 36.594 1 97.56 452 LEU A N 1
ATOM 3675 C CA . LEU A 1 452 ? 10 10.133 36.188 1 97.56 452 LEU A CA 1
ATOM 3676 C C . LEU A 1 452 ? 11.102 9.094 36.094 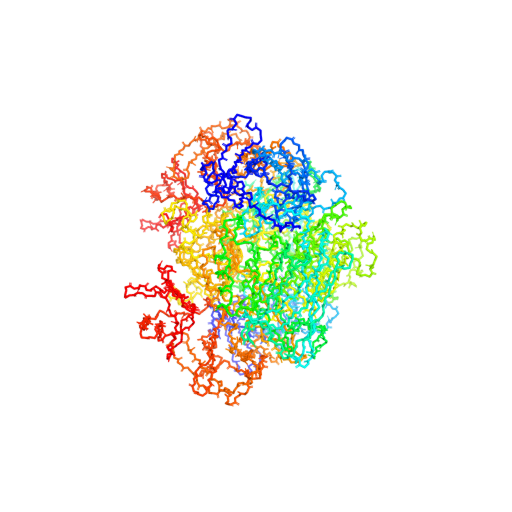1 97.56 452 LEU A C 1
ATOM 3678 O O . LEU A 1 452 ? 12.148 9.352 35.469 1 97.56 452 LEU A O 1
ATOM 3682 N N . LYS A 1 453 ? 10.898 7.895 36.625 1 96.25 453 LYS A N 1
ATOM 3683 C CA . LYS A 1 453 ? 11.914 6.848 36.656 1 96.25 453 LYS A CA 1
ATOM 3684 C C . LYS A 1 453 ? 11.68 5.809 35.562 1 96.25 453 LYS A C 1
ATOM 3686 O O . LYS A 1 453 ? 12.383 4.793 35.5 1 96.25 453 LYS A O 1
ATOM 3691 N N . THR A 1 454 ? 10.727 6.047 34.719 1 97.5 454 THR A N 1
ATOM 3692 C CA . THR A 1 454 ? 10.422 5.125 33.625 1 97.5 454 THR A CA 1
ATOM 3693 C C . THR A 1 454 ? 11.023 5.621 32.312 1 97.5 454 THR A C 1
ATOM 3695 O O . THR A 1 454 ? 11.656 6.684 32.281 1 97.5 454 THR A O 1
ATOM 3698 N N . ASP A 1 455 ? 10.836 4.812 31.219 1 97.81 455 ASP A N 1
ATOM 3699 C CA . ASP A 1 455 ? 11.305 5.191 29.891 1 97.81 455 ASP A CA 1
ATOM 3700 C C . ASP A 1 455 ? 10.297 6.098 29.188 1 97.81 455 ASP A C 1
ATOM 3702 O O . ASP A 1 455 ? 10.453 6.422 28.016 1 97.81 455 ASP A O 1
ATOM 3706 N N . PHE A 1 456 ? 9.219 6.527 29.859 1 97.94 456 PHE A N 1
ATOM 3707 C CA . PHE A 1 456 ? 8.258 7.52 29.406 1 97.94 456 PHE A CA 1
ATOM 3708 C C . PHE A 1 456 ? 8.039 8.594 30.469 1 97.94 456 PHE A C 1
ATOM 3710 O O . PHE A 1 456 ? 6.914 8.805 30.922 1 97.94 456 PHE A O 1
ATOM 3717 N N . PRO A 1 457 ? 9.047 9.328 30.781 1 98.25 457 PRO A N 1
ATOM 3718 C CA . PRO A 1 457 ? 8.953 10.32 31.859 1 98.25 457 PRO A CA 1
ATOM 3719 C C . PRO A 1 457 ? 8.039 11.492 31.5 1 98.25 457 PRO A C 1
ATOM 3721 O O . PRO A 1 457 ? 7.574 12.211 32.375 1 98.25 457 PRO A O 1
ATOM 3724 N N . ALA A 1 458 ? 7.766 11.703 30.219 1 98.31 458 ALA A N 1
ATOM 3725 C CA . ALA A 1 458 ? 6.922 12.805 29.75 1 98.31 458 ALA A CA 1
ATOM 3726 C C . ALA A 1 458 ? 5.512 12.695 30.328 1 98.31 458 ALA A C 1
ATOM 3728 O O . ALA A 1 458 ? 4.766 13.68 30.344 1 98.31 458 ALA A O 1
ATOM 3729 N N . ARG A 1 459 ? 5.113 11.516 30.812 1 97.56 459 ARG A N 1
ATOM 3730 C CA . ARG A 1 459 ? 3.852 11.352 31.531 1 97.56 459 ARG A CA 1
ATOM 3731 C C . ARG A 1 459 ? 3.703 12.398 32.625 1 97.56 459 ARG A C 1
ATOM 3733 O O . ARG A 1 459 ? 2.602 12.898 32.875 1 97.56 459 ARG A O 1
ATOM 3740 N N . TYR A 1 460 ? 4.773 12.734 33.312 1 98.69 460 TYR A N 1
ATOM 3741 C CA . TYR A 1 460 ? 4.789 13.758 34.344 1 98.69 460 TYR A CA 1
ATOM 3742 C C . TYR A 1 460 ? 4.336 15.102 33.812 1 98.69 460 TYR A C 1
ATOM 3744 O O . TYR A 1 460 ? 3.613 15.844 34.469 1 98.69 460 TYR A O 1
ATOM 3752 N N . ILE A 1 461 ? 4.75 15.461 32.656 1 98.88 461 ILE A N 1
ATOM 3753 C CA . ILE A 1 461 ? 4.387 16.719 32 1 98.88 461 ILE A CA 1
ATOM 3754 C C . ILE A 1 461 ? 2.883 16.75 31.75 1 98.88 461 ILE A C 1
ATOM 3756 O O . ILE A 1 461 ? 2.199 17.703 32.125 1 98.88 461 ILE A O 1
ATOM 3760 N N . TYR A 1 462 ? 2.322 15.656 31.234 1 98.62 462 TYR A N 1
ATOM 3761 C CA . TYR A 1 462 ? 0.979 15.648 30.672 1 98.62 462 TYR A CA 1
ATOM 3762 C C . TYR A 1 462 ? -0.065 15.367 31.75 1 98.62 462 TYR A C 1
ATOM 3764 O O . TYR A 1 462 ? -1.21 15.812 31.641 1 98.62 462 TYR A O 1
ATOM 3772 N N . GLU A 1 463 ? 0.272 14.617 32.719 1 98 463 GLU A N 1
ATOM 3773 C CA . GLU A 1 463 ? -0.726 14.164 33.688 1 98 463 GLU A CA 1
ATOM 3774 C C . GLU A 1 463 ? -0.536 14.844 35.062 1 98 463 GLU A C 1
ATOM 3776 O O . GLU A 1 463 ? -1.36 14.688 35.938 1 98 463 GLU A O 1
ATOM 3781 N N . LYS A 1 464 ? 0.448 15.664 35.188 1 98.5 464 LYS A N 1
ATOM 3782 C CA . LYS A 1 464 ? 0.635 16.391 36.438 1 98.5 464 LYS A CA 1
ATOM 3783 C C . LYS A 1 464 ? 0.895 17.875 36.188 1 98.5 464 LYS A C 1
ATOM 3785 O O . LYS A 1 464 ? 0.089 18.719 36.562 1 98.5 464 LYS A O 1
ATOM 3790 N N . LEU A 1 465 ? 1.985 18.188 35.531 1 98.69 465 LEU A N 1
ATOM 3791 C CA . LEU A 1 465 ? 2.463 19.562 35.375 1 98.69 465 LEU A CA 1
ATOM 3792 C C . LEU A 1 465 ? 1.433 20.422 34.656 1 98.69 465 LEU A C 1
ATOM 3794 O O . LEU A 1 465 ? 1.048 21.484 35.156 1 98.69 465 LEU A O 1
ATOM 3798 N N . LEU A 1 466 ? 0.993 20.016 33.5 1 98.75 466 LEU A N 1
ATOM 3799 C CA . LEU A 1 466 ? 0.1 20.828 32.656 1 98.75 466 LEU A CA 1
ATOM 3800 C C . LEU A 1 466 ? -1.278 20.938 33.312 1 98.75 466 LEU A C 1
ATOM 3802 O O . LEU A 1 466 ? -1.849 22.031 33.375 1 98.75 466 LEU A O 1
ATOM 3806 N N . PRO A 1 467 ? -1.871 19.812 33.781 1 97.88 467 PRO A N 1
ATOM 3807 C CA . PRO A 1 467 ? -3.166 19.984 34.438 1 97.88 467 PRO A CA 1
ATOM 3808 C C . PRO A 1 467 ? -3.08 20.859 35.688 1 97.88 467 PRO A C 1
ATOM 3810 O O . PRO A 1 467 ? -4.031 21.578 36 1 97.88 467 PRO A O 1
ATOM 3813 N N . GLU A 1 468 ? -1.971 20.828 36.406 1 97.94 468 GLU A N 1
ATOM 3814 C CA . GLU A 1 468 ? -1.79 21.703 37.562 1 97.94 468 GLU A CA 1
ATOM 3815 C C . GLU A 1 468 ? -1.73 23.172 37.125 1 97.94 468 GLU A C 1
ATOM 3817 O O . GLU A 1 468 ? -2.322 24.031 37.781 1 97.94 468 GLU A O 1
ATOM 3822 N N . ALA A 1 469 ? -0.983 23.406 36.094 1 98.31 469 ALA A N 1
ATOM 3823 C CA . ALA A 1 469 ? -0.917 24.766 35.562 1 98.31 469 ALA A CA 1
ATOM 3824 C C . ALA A 1 469 ? -2.301 25.266 35.156 1 98.31 469 ALA A C 1
ATOM 3826 O O . ALA A 1 469 ? -2.662 26.406 35.406 1 98.31 469 ALA A O 1
ATOM 3827 N N . CYS A 1 470 ? -3.086 24.422 34.5 1 97.69 470 CYS A N 1
ATOM 3828 C CA . CYS A 1 470 ? -4.441 24.781 34.094 1 97.69 470 CYS A CA 1
ATOM 3829 C C . CYS A 1 470 ? -5.312 25.062 35.312 1 97.69 470 CYS A C 1
ATOM 3831 O O . CYS A 1 470 ? -6.023 26.078 35.344 1 97.69 470 CYS A O 1
ATOM 3833 N N . ARG A 1 471 ? -5.266 24.188 36.281 1 96 471 ARG A N 1
ATOM 3834 C CA . ARG A 1 471 ? -6.062 24.359 37.5 1 96 471 ARG A CA 1
ATOM 3835 C C . ARG A 1 471 ? -5.711 25.672 38.188 1 96 471 ARG A C 1
ATOM 3837 O O . ARG A 1 471 ? -6.598 26.375 38.688 1 96 471 ARG A O 1
ATOM 3844 N N . ASP A 1 472 ? -4.465 25.953 38.25 1 96.44 472 ASP A N 1
ATOM 3845 C CA . ASP A 1 472 ? -3.969 27.125 38.969 1 96.44 472 ASP A CA 1
ATOM 3846 C C . ASP A 1 472 ? -4.406 28.422 38.281 1 96.44 472 ASP A C 1
ATOM 3848 O O . ASP A 1 472 ? -4.707 29.406 38.938 1 96.44 472 ASP A O 1
ATOM 3852 N N . LEU A 1 473 ? -4.43 28.438 36.969 1 96.44 473 LEU A N 1
ATOM 3853 C CA . LEU A 1 473 ? -4.516 29.703 36.25 1 96.44 473 LEU A CA 1
ATOM 3854 C C . LEU A 1 473 ? -5.863 29.828 35.531 1 96.44 473 LEU A C 1
ATOM 3856 O O . LEU A 1 473 ? -6.258 30.922 35.156 1 96.44 473 LEU A O 1
ATOM 3860 N N . ASN A 1 474 ? -6.531 28.812 35.344 1 90.19 474 ASN A N 1
ATOM 3861 C CA . ASN A 1 474 ? -7.82 28.75 34.656 1 90.19 474 ASN A CA 1
ATOM 3862 C C . ASN A 1 474 ? -8.703 27.656 35.219 1 90.19 474 ASN A C 1
ATOM 3864 O O . ASN A 1 474 ? -8.914 26.625 34.594 1 90.19 474 ASN A O 1
ATOM 3868 N N . SER A 1 475 ? -9.297 27.922 36.281 1 83.38 475 SER A N 1
ATOM 3869 C CA . SER A 1 475 ? -9.961 26.906 37.094 1 83.38 475 SER A CA 1
ATOM 3870 C C . SER A 1 475 ? -11.094 26.234 36.312 1 83.38 475 SER A C 1
ATOM 3872 O O . SER A 1 475 ? -11.43 25.078 36.562 1 83.38 475 SER A O 1
ATOM 3874 N N . ASN A 1 476 ? -11.609 26.859 35.281 1 87.69 476 ASN A N 1
ATOM 3875 C CA . ASN A 1 476 ? -12.703 26.281 34.531 1 87.69 476 ASN A CA 1
ATOM 3876 C C . ASN A 1 476 ? -12.203 25.625 33.25 1 87.69 476 ASN A C 1
ATOM 3878 O O . ASN A 1 476 ? -12.992 25.188 32.406 1 87.69 476 ASN A O 1
ATOM 3882 N N . ALA A 1 477 ? -10.938 25.531 33.156 1 90.38 477 ALA A N 1
ATOM 3883 C CA . ALA A 1 477 ? -10.375 24.984 31.906 1 90.38 477 ALA A CA 1
ATOM 3884 C C . ALA A 1 477 ? -10.711 23.5 31.766 1 90.38 477 ALA A C 1
ATOM 3886 O O . ALA A 1 477 ? -10.68 22.75 32.75 1 90.38 477 ALA A O 1
ATOM 3887 N N . VAL A 1 478 ? -11.141 23.078 30.594 1 96.25 478 VAL A N 1
ATOM 3888 C CA . VAL A 1 478 ? -11.219 21.656 30.234 1 96.25 478 VAL A CA 1
ATOM 3889 C C . VAL A 1 478 ? -9.852 21.172 29.781 1 96.25 478 VAL A C 1
ATOM 3891 O O . VAL A 1 478 ? -9.289 21.672 28.812 1 96.25 478 VAL A O 1
ATOM 3894 N N . TYR A 1 479 ? -9.305 20.219 30.547 1 97.62 479 TYR A N 1
ATOM 3895 C CA . TYR A 1 479 ? -8.008 19.656 30.203 1 97.62 479 TYR A CA 1
ATOM 3896 C C . TYR A 1 479 ? -8.156 18.234 29.703 1 97.62 479 TYR A C 1
ATOM 3898 O O . TYR A 1 479 ? -8.938 17.453 30.25 1 97.62 479 TYR A O 1
ATOM 3906 N N . HIS A 1 480 ? -7.512 17.922 28.562 1 97.62 480 HIS A N 1
ATOM 3907 C CA . HIS A 1 480 ? -7.422 16.594 27.969 1 97.62 480 HIS A CA 1
ATOM 3908 C C . HIS A 1 480 ? -5.977 16.125 27.891 1 97.62 480 HIS A C 1
ATOM 3910 O O . HIS A 1 480 ? -5.102 16.844 27.406 1 97.62 480 HIS A O 1
ATOM 3916 N N . ILE A 1 481 ? -5.664 14.945 28.344 1 96.75 481 ILE A N 1
ATOM 3917 C CA . ILE A 1 481 ? -4.312 14.445 28.578 1 96.75 481 ILE A CA 1
ATOM 3918 C C . ILE A 1 481 ? -3.527 14.477 27.266 1 96.75 481 ILE A C 1
ATOM 3920 O O . ILE A 1 481 ? -2.342 14.812 27.25 1 96.75 481 ILE A O 1
ATOM 3924 N N . ALA A 1 482 ? -4.184 14.016 26.234 1 97.75 482 ALA A N 1
ATOM 3925 C CA . ALA A 1 482 ? -3.561 13.883 24.922 1 97.75 482 ALA A CA 1
ATOM 3926 C C . ALA A 1 482 ? -4.613 13.812 23.812 1 97.75 482 ALA A C 1
ATOM 3928 O O . ALA A 1 482 ? -5.797 13.602 24.094 1 97.75 482 ALA A O 1
ATOM 3929 N N . SER A 1 483 ? -4.129 14.078 22.625 1 98.25 483 SER A N 1
ATOM 3930 C CA . SER A 1 483 ? -4.902 13.727 21.438 1 98.25 483 SER A CA 1
ATOM 3931 C C . SER A 1 483 ? -4.09 12.844 20.484 1 98.25 483 SER A C 1
ATOM 3933 O O . SER A 1 483 ? -3.031 13.25 20.016 1 98.25 483 SER A O 1
ATOM 3935 N N . PRO A 1 484 ? -4.512 11.672 20.281 1 98.12 484 PRO A N 1
ATOM 3936 C CA . PRO A 1 484 ? -5.727 11.039 20.797 1 98.12 484 PRO A CA 1
ATOM 3937 C C . PRO A 1 484 ? -5.539 10.469 22.203 1 98.12 484 PRO A C 1
ATOM 3939 O O . PRO A 1 484 ? -4.406 10.258 22.641 1 98.12 484 PRO A O 1
ATOM 3942 N N . TRP A 1 485 ? -6.66 10.312 22.875 1 96.88 485 TRP A N 1
ATOM 3943 C CA . TRP A 1 485 ? -6.645 9.664 24.172 1 96.88 485 TRP A CA 1
ATOM 3944 C C . TRP A 1 485 ? -7.992 9.016 24.484 1 96.88 485 TRP A C 1
ATOM 3946 O O . TRP A 1 485 ? -9.031 9.688 24.453 1 96.88 485 TRP A O 1
ATOM 3956 N N . GLY A 1 486 ? -8.008 7.684 24.766 1 91.56 486 GLY A N 1
ATOM 3957 C CA . GLY A 1 486 ? -9.219 6.918 25.047 1 91.56 486 GLY A CA 1
ATOM 3958 C C . GLY A 1 486 ? -9.258 6.375 26.469 1 91.56 486 GLY A C 1
ATOM 3959 O O . GLY A 1 486 ? -9.828 5.309 26.719 1 91.56 486 GLY A O 1
ATOM 3960 N N . GLY A 1 487 ? -8.609 6.996 27.344 1 86 487 GLY A N 1
ATOM 3961 C CA . GLY A 1 487 ? -8.641 6.551 28.734 1 86 487 GLY A CA 1
ATOM 3962 C C . GLY A 1 487 ? -7.488 5.637 29.094 1 86 487 GLY A C 1
ATOM 3963 O O . GLY A 1 487 ? -6.797 5.859 30.094 1 86 487 GLY A O 1
ATOM 3964 N N . LYS A 1 488 ? -7.273 4.574 28.297 1 89 488 LYS A N 1
ATOM 3965 C CA . LYS A 1 488 ? -6.184 3.631 28.531 1 89 488 LYS A CA 1
ATOM 3966 C C . LYS A 1 488 ? -5.352 3.432 27.281 1 89 488 LYS A C 1
ATOM 3968 O O . LYS A 1 488 ? -4.117 3.432 27.328 1 89 488 LYS A O 1
ATOM 3973 N N . VAL A 1 489 ? -6.055 3.307 26.203 1 93.81 489 VAL A N 1
ATOM 3974 C CA . VAL A 1 489 ? -5.406 3.111 24.906 1 93.81 489 VAL A CA 1
ATOM 3975 C C . VAL A 1 489 ? -5.855 4.199 23.938 1 93.81 489 VAL A C 1
ATOM 3977 O O . VAL A 1 489 ? -7.023 4.59 23.922 1 93.81 489 VAL A O 1
ATOM 3980 N N . THR A 1 490 ? -4.918 4.637 23.062 1 96.62 490 THR A N 1
ATOM 3981 C CA . THR A 1 490 ? -5.16 5.809 22.219 1 96.62 490 THR A CA 1
ATOM 3982 C C . THR A 1 490 ? -6.105 5.469 21.078 1 96.62 490 THR A C 1
ATOM 3984 O O . THR A 1 490 ? -6.676 6.363 20.453 1 96.62 490 THR A O 1
ATOM 3987 N N . THR A 1 491 ? -6.297 4.156 20.734 1 95.88 491 THR A N 1
ATOM 3988 C CA . THR A 1 491 ? -7.086 3.758 19.562 1 95.88 491 THR A CA 1
ATOM 3989 C C . THR A 1 491 ? -8.492 3.348 19.984 1 95.88 491 THR A C 1
ATOM 3991 O O . THR A 1 491 ? -9.273 2.852 19.172 1 95.88 491 THR A O 1
ATOM 3994 N N . ASP A 1 492 ? -8.883 3.404 21.297 1 97.12 492 ASP A N 1
ATOM 3995 C CA . ASP A 1 492 ? -10.219 3.035 21.766 1 97.12 492 ASP A CA 1
ATOM 3996 C C . ASP A 1 492 ? -11.281 3.939 21.141 1 97.12 492 ASP A C 1
ATOM 3998 O O . ASP A 1 492 ? -11.336 5.133 21.438 1 97.12 492 ASP A O 1
ATOM 4002 N N . PRO A 1 493 ? -12.148 3.416 20.281 1 97.38 493 PRO A N 1
ATOM 4003 C CA . PRO A 1 493 ? -13.125 4.258 19.578 1 97.38 493 PRO A CA 1
ATOM 4004 C C . PRO A 1 493 ? -14.328 4.613 20.453 1 97.38 493 PRO A C 1
ATOM 4006 O O . PRO A 1 493 ? -15.203 5.367 20.031 1 97.38 493 PRO A O 1
ATOM 4009 N N . THR A 1 494 ? -14.438 4.113 21.719 1 97.94 494 THR A N 1
ATOM 4010 C CA . THR A 1 494 ? -15.656 4.25 22.516 1 97.94 494 THR A CA 1
ATOM 4011 C C . THR A 1 494 ? -15.477 5.301 23.609 1 97.94 494 THR A C 1
ATOM 4013 O O . THR A 1 494 ? -16.406 5.559 24.375 1 97.94 494 THR A O 1
ATOM 4016 N N . ILE A 1 495 ? -14.273 5.914 23.75 1 97.5 495 ILE A N 1
ATOM 4017 C CA . ILE A 1 495 ? -14 6.898 24.797 1 97.5 495 ILE A CA 1
ATOM 4018 C C . ILE A 1 495 ? -13.062 7.973 24.25 1 97.5 495 ILE A C 1
ATOM 4020 O O . ILE A 1 495 ? -12.078 7.668 23.578 1 97.5 495 ILE A O 1
ATOM 4024 N N . GLY A 1 496 ? -13.375 9.258 24.562 1 97.94 496 GLY A N 1
ATOM 4025 C CA . GLY A 1 496 ? -12.484 10.344 24.203 1 97.94 496 GLY A CA 1
ATOM 4026 C C . GLY A 1 496 ? -12.406 10.57 22.703 1 97.94 496 GLY A C 1
ATOM 4027 O O . GLY A 1 496 ? -13.438 10.648 22.031 1 97.94 496 GLY A O 1
ATOM 4028 N N . ASP A 1 497 ? -11.188 10.797 22.203 1 98.62 497 ASP A N 1
ATOM 4029 C CA . ASP A 1 497 ? -11.016 11.047 20.781 1 98.62 497 ASP A CA 1
ATOM 4030 C C . ASP A 1 497 ? -10.023 10.062 20.156 1 98.62 497 ASP A C 1
ATOM 4032 O O . ASP A 1 497 ? -9.266 9.414 20.875 1 98.62 497 ASP A O 1
ATOM 4036 N N . ILE A 1 498 ? -10.062 9.875 18.859 1 98.44 498 ILE A N 1
ATOM 4037 C CA . ILE A 1 498 ? -9.117 9.031 18.141 1 98.44 498 ILE A CA 1
ATOM 4038 C C . ILE A 1 498 ? -8.562 9.789 16.938 1 98.44 498 ILE A C 1
ATOM 4040 O O . ILE A 1 498 ? -9.156 10.773 16.484 1 98.44 498 ILE A O 1
ATOM 4044 N N . HIS A 1 499 ? -7.367 9.461 16.516 1 98.44 499 HIS A N 1
ATOM 4045 C CA . HIS A 1 499 ? -6.855 9.75 15.188 1 98.44 499 HIS A CA 1
ATOM 4046 C C . HIS A 1 499 ? -7.109 8.578 14.234 1 98.44 499 HIS A C 1
ATOM 4048 O O . HIS A 1 499 ? -6.711 7.449 14.523 1 98.44 499 HIS A O 1
ATOM 4054 N N . GLN A 1 500 ? -7.785 8.805 13.133 1 97.81 500 GLN A N 1
ATOM 4055 C CA . GLN A 1 500 ? -8.117 7.711 12.227 1 97.81 500 GLN A CA 1
ATOM 4056 C C . GLN A 1 500 ? -7.242 7.742 10.977 1 97.81 500 GLN A C 1
ATOM 4058 O O . GLN A 1 500 ? -7.613 8.336 9.969 1 97.81 500 GLN A O 1
ATOM 4063 N N . TRP A 1 501 ? -6.16 7.02 10.984 1 96.12 501 TRP A N 1
ATOM 4064 C CA . TRP A 1 501 ? -5.18 7.059 9.906 1 96.12 501 TRP A CA 1
ATOM 4065 C C . TRP A 1 501 ? -5.121 5.719 9.18 1 96.12 501 TRP A C 1
ATOM 4067 O O . TRP A 1 501 ? -4.18 5.453 8.43 1 96.12 501 TRP A O 1
ATOM 4077 N N . ASN A 1 502 ? -6.113 4.867 9.344 1 95.81 502 ASN A N 1
ATOM 4078 C CA . ASN A 1 502 ? -6.125 3.57 8.672 1 95.81 502 ASN A CA 1
ATOM 4079 C C . ASN A 1 502 ? -6.539 3.699 7.207 1 95.81 502 ASN A C 1
ATOM 4081 O O . ASN A 1 502 ? -6.473 2.729 6.453 1 95.81 502 ASN A O 1
ATOM 4085 N N . VAL A 1 503 ? -6.918 4.801 6.652 1 94.5 503 VAL A N 1
ATOM 4086 C CA . VAL A 1 503 ? -7.176 5.02 5.23 1 94.5 503 VAL A CA 1
ATOM 4087 C C . VAL A 1 503 ? -5.914 5.551 4.555 1 94.5 503 VAL A C 1
ATOM 4089 O O . VAL A 1 503 ? -5.633 5.223 3.4 1 94.5 503 VAL A O 1
ATOM 4092 N N . TRP A 1 504 ? -5.117 6.375 5.094 1 91.44 504 TRP A N 1
ATOM 4093 C CA . TRP A 1 504 ? -3.898 6.875 4.469 1 91.44 504 TRP A CA 1
ATOM 4094 C C . TRP A 1 504 ? -2.672 6.141 5 1 91.44 504 TRP A C 1
ATOM 4096 O O . TRP A 1 504 ? -1.815 5.711 4.223 1 91.44 504 TRP A O 1
ATOM 4106 N N . HIS A 1 505 ? -2.605 6.059 6.215 1 90.12 505 HIS A N 1
ATOM 4107 C CA . HIS A 1 505 ? -1.539 5.285 6.84 1 90.12 505 HIS A CA 1
ATOM 4108 C C . HIS A 1 505 ? -2.031 3.9 7.25 1 90.12 505 HIS A C 1
ATOM 4110 O O . HIS A 1 505 ? -2.92 3.338 6.605 1 90.12 505 HIS A O 1
ATOM 4116 N N . GLY A 1 506 ? -1.509 3.301 8.109 1 90.06 506 GLY A N 1
ATOM 4117 C CA . GLY A 1 506 ? -1.924 2.037 8.695 1 90.06 506 GLY A CA 1
ATOM 4118 C C . GLY A 1 506 ? -2.283 0.986 7.664 1 90.06 506 GLY A C 1
ATOM 4119 O O . GLY A 1 506 ? -1.498 0.711 6.754 1 90.06 506 GLY A O 1
ATOM 4120 N N . SER A 1 507 ? -3.527 0.491 7.734 1 91.31 507 SER A N 1
ATOM 4121 C CA . SER A 1 507 ? -3.959 -0.637 6.918 1 91.31 507 SER A CA 1
ATOM 4122 C C . SER A 1 507 ? -4.441 -0.174 5.547 1 91.31 507 SER A C 1
ATOM 4124 O O . SER A 1 507 ? -4.797 -0.994 4.695 1 91.31 507 SER A O 1
ATOM 4126 N N . GLN A 1 508 ? -4.461 1.135 5.301 1 93.38 508 GLN A N 1
ATOM 4127 C CA . GLN A 1 508 ? -4.832 1.71 4.012 1 93.38 508 GLN A CA 1
ATOM 4128 C C . GLN A 1 508 ? -6.168 1.158 3.529 1 93.38 508 GLN A C 1
ATOM 4130 O O . GLN A 1 508 ? -6.277 0.678 2.4 1 93.38 508 GLN A O 1
ATOM 4135 N N . GLN A 1 509 ? -7.18 1.25 4.336 1 95.12 509 GLN A N 1
ATOM 4136 C CA . GLN A 1 509 ? -8.523 0.758 4.047 1 95.12 509 GLN A CA 1
ATOM 4137 C C . GLN A 1 509 ? -9.227 1.646 3.025 1 95.12 509 GLN A C 1
ATOM 4139 O O . GLN A 1 509 ? -8.766 2.756 2.74 1 95.12 509 GLN A O 1
ATOM 4144 N N . ASN A 1 510 ? -10.289 1.168 2.424 1 94.75 510 ASN A N 1
ATOM 4145 C CA . ASN A 1 510 ? -11.109 1.949 1.509 1 94.75 510 ASN A CA 1
ATOM 4146 C C . ASN A 1 510 ? -11.812 3.1 2.227 1 94.75 510 ASN A C 1
ATOM 4148 O O . ASN A 1 510 ? -12.359 2.918 3.316 1 94.75 510 ASN A O 1
ATOM 4152 N N . TYR A 1 511 ? -11.773 4.273 1.643 1 96.81 511 TYR A N 1
ATOM 4153 C CA . TYR A 1 511 ? -12.414 5.41 2.297 1 96.81 511 TYR A CA 1
ATOM 4154 C C . TYR A 1 511 ? -13.93 5.242 2.34 1 96.81 511 TYR A C 1
ATOM 4156 O O . TYR A 1 511 ? -14.602 5.871 3.154 1 96.81 511 TYR A O 1
ATOM 4164 N N . GLN A 1 512 ? -14.477 4.328 1.534 1 95.94 512 GLN A N 1
ATOM 4165 C CA . GLN A 1 512 ? -15.906 4.027 1.545 1 95.94 512 GLN A CA 1
ATOM 4166 C C . GLN A 1 512 ? -16.312 3.365 2.855 1 95.94 512 GLN A C 1
ATOM 4168 O O . GLN A 1 512 ? -17.516 3.301 3.178 1 95.94 512 GLN A O 1
ATOM 4173 N N . ASP A 1 513 ? -15.344 2.912 3.621 1 94.44 513 ASP A N 1
ATOM 4174 C CA . ASP A 1 513 ? -15.641 2.182 4.852 1 94.44 513 ASP A CA 1
ATOM 4175 C C . ASP A 1 513 ? -15.422 3.064 6.078 1 94.44 513 ASP A C 1
ATOM 4177 O O . ASP A 1 513 ? -15.227 2.559 7.188 1 94.44 513 ASP A O 1
ATOM 4181 N N . PHE A 1 514 ? -15.469 4.312 5.988 1 97.12 514 PHE A N 1
ATOM 4182 C CA . PHE A 1 514 ? -15.25 5.223 7.105 1 97.12 514 PHE A CA 1
ATOM 4183 C C . PHE A 1 514 ? -16.312 5.023 8.18 1 97.12 514 PHE A C 1
ATOM 4185 O O . PHE A 1 514 ? -16.094 5.363 9.344 1 97.12 514 PHE A O 1
ATOM 4192 N N . ASP A 1 515 ? -17.5 4.504 7.816 1 96 515 ASP A N 1
ATOM 4193 C CA . ASP A 1 515 ? -18.516 4.219 8.82 1 96 515 ASP A CA 1
ATOM 4194 C C . ASP A 1 515 ? -18.031 3.176 9.82 1 96 515 ASP A C 1
ATOM 4196 O O . ASP A 1 515 ? -18.438 3.186 10.984 1 96 515 ASP A O 1
ATOM 4200 N N . LYS A 1 516 ? -17.109 2.293 9.406 1 96.12 516 LYS A N 1
ATOM 4201 C CA . LYS A 1 516 ? -16.562 1.268 10.281 1 96.12 516 LYS A CA 1
ATOM 4202 C C . LYS A 1 516 ? -15.367 1.81 11.078 1 96.12 516 LYS A C 1
ATOM 4204 O O . LYS A 1 516 ? -14.891 1.158 12.008 1 96.12 516 LYS A O 1
ATOM 4209 N N . LEU A 1 517 ? -14.961 2.986 10.742 1 97.62 517 LEU A N 1
ATOM 4210 C CA . LEU A 1 517 ? -13.766 3.578 11.328 1 97.62 517 LEU A CA 1
ATOM 4211 C C . LEU A 1 517 ? -14.117 4.797 12.172 1 97.62 517 LEU A C 1
ATOM 4213 O O . LEU A 1 517 ? -13.328 5.742 12.266 1 97.62 517 LEU A O 1
ATOM 4217 N N . VAL A 1 518 ? -15.234 4.828 12.789 1 97.69 518 VAL A N 1
ATOM 4218 C CA . VAL A 1 518 ? -15.781 5.953 13.539 1 97.69 518 VAL A CA 1
ATOM 4219 C C . VAL A 1 518 ? -15.266 5.914 14.977 1 97.69 518 VAL A C 1
ATOM 4221 O O . VAL A 1 518 ? -14.836 4.863 15.461 1 97.69 518 VAL A O 1
ATOM 4224 N N . GLY A 1 519 ? -15.133 7.031 15.664 1 98 519 GLY A N 1
ATOM 4225 C CA . GLY A 1 519 ? -14.922 7.234 17.078 1 98 519 GLY A CA 1
ATOM 4226 C C . GLY A 1 519 ? -15.891 8.227 17.703 1 98 519 GLY A C 1
ATOM 4227 O O . GLY A 1 519 ? -16.734 8.789 17 1 98 519 GLY A O 1
ATOM 4228 N N . ARG A 1 520 ? -15.82 8.422 19.062 1 98.69 520 ARG A N 1
ATOM 4229 C CA . ARG A 1 520 ? -16.688 9.391 19.734 1 98.69 520 ARG A CA 1
ATOM 4230 C C . ARG A 1 520 ? -16.391 10.812 19.281 1 98.69 520 ARG A C 1
ATOM 4232 O O . ARG A 1 520 ? -17.266 11.672 19.281 1 98.69 520 ARG A O 1
ATOM 4239 N N . PHE A 1 521 ? -15.164 11.039 18.953 1 98.69 521 PHE A N 1
ATOM 4240 C CA . PHE A 1 521 ? -14.625 12.258 18.359 1 98.69 521 PHE A CA 1
ATOM 4241 C C . PHE A 1 521 ? -13.391 11.938 17.516 1 98.69 521 PHE A C 1
ATOM 4243 O O . PHE A 1 521 ? -12.422 11.367 18.016 1 98.69 521 PHE A O 1
ATOM 4250 N N . VAL A 1 522 ? -13.406 12.188 16.234 1 98.75 522 VAL A N 1
ATOM 4251 C CA . VAL A 1 522 ? -12.25 11.961 15.367 1 98.75 522 VAL A CA 1
ATOM 4252 C C . VAL A 1 522 ? -11.484 13.266 15.18 1 98.75 522 VAL A C 1
ATOM 4254 O O . VAL A 1 522 ? -11.812 14.07 14.297 1 98.75 522 VAL A O 1
ATOM 4257 N N . SER A 1 523 ? -10.391 13.391 15.922 1 98.69 523 SER A N 1
ATOM 4258 C CA . SER A 1 523 ? -9.727 14.688 16 1 98.69 523 SER A CA 1
ATOM 4259 C C . SER A 1 523 ? -8.648 14.82 14.938 1 98.69 523 SER A C 1
ATOM 4261 O O . SER A 1 523 ? -8.078 15.898 14.766 1 98.69 523 SER A O 1
ATOM 4263 N N . GLU A 1 524 ? -8.375 13.672 14.203 1 98.44 524 GLU A N 1
ATOM 4264 C CA . GLU A 1 524 ? -7.48 13.727 13.047 1 98.44 524 GLU A CA 1
ATOM 4265 C C . GLU A 1 524 ? -7.82 12.633 12.039 1 98.44 524 GLU A C 1
ATOM 4267 O O . GLU A 1 524 ? -8.078 11.492 12.422 1 98.44 524 GLU A O 1
ATOM 4272 N N . PHE A 1 525 ? -7.816 12.898 10.867 1 98.19 525 PHE A N 1
ATOM 4273 C CA . PHE A 1 525 ? -7.902 12.023 9.703 1 98.19 525 PHE A CA 1
ATOM 4274 C C . PHE A 1 525 ? -7.629 12.789 8.422 1 98.19 525 PHE A C 1
ATOM 4276 O O . PHE A 1 525 ? -7.594 14.023 8.422 1 98.19 525 PHE A O 1
ATOM 4283 N N . GLY A 1 526 ? -7.348 12.133 7.375 1 97.56 526 GLY A N 1
ATOM 4284 C CA . GLY A 1 526 ? -7.121 12.93 6.18 1 97.56 526 GLY A CA 1
ATOM 4285 C C . GLY A 1 526 ? -6.82 12.094 4.953 1 97.56 526 GLY A C 1
ATOM 4286 O O . GLY A 1 526 ? -6.75 10.867 5.031 1 97.56 526 GLY A O 1
ATOM 4287 N N . MET A 1 527 ? -6.723 12.727 3.814 1 97.81 527 MET A N 1
ATOM 4288 C CA . MET A 1 527 ? -6.328 12.258 2.49 1 97.81 527 MET A CA 1
ATOM 4289 C C . MET A 1 527 ? -5.578 13.352 1.729 1 97.81 527 MET A C 1
ATOM 4291 O O . MET A 1 527 ? -6.008 14.508 1.707 1 97.81 527 MET A O 1
ATOM 4295 N N . GLU A 1 528 ? -4.473 12.977 1.095 1 97.31 528 GLU A N 1
ATOM 4296 C CA . GLU A 1 528 ? -3.711 13.984 0.365 1 97.31 528 GLU A CA 1
ATOM 4297 C C . GLU A 1 528 ? -4.395 14.352 -0.95 1 97.31 528 GLU A C 1
ATOM 4299 O O . GLU A 1 528 ? -5.133 13.539 -1.516 1 97.31 528 GLU A O 1
ATOM 4304 N N . GLY A 1 529 ? -4.148 15.555 -1.385 1 97.75 529 GLY A N 1
ATOM 4305 C CA . GLY A 1 529 ? -4.5 16.062 -2.701 1 97.75 529 GLY A CA 1
ATOM 4306 C C . GLY A 1 529 ? -3.549 17.141 -3.197 1 97.75 529 GLY A C 1
ATOM 4307 O O . GLY A 1 529 ? -3.055 17.953 -2.41 1 97.75 529 GLY A O 1
ATOM 4308 N N . PHE A 1 530 ? -3.336 17.172 -4.504 1 98.38 530 PHE A N 1
ATOM 4309 C CA . PHE A 1 530 ? -2.467 18.172 -5.109 1 98.38 530 PHE A CA 1
ATOM 4310 C C . PHE A 1 530 ? -3.049 19.562 -4.934 1 98.38 530 PHE A C 1
ATOM 4312 O O . PHE A 1 530 ? -4.266 19.734 -4.852 1 98.38 530 PHE A O 1
ATOM 4319 N N . PRO A 1 531 ? -2.193 20.594 -4.773 1 98.38 531 PRO A N 1
ATOM 4320 C CA . PRO A 1 531 ? -2.686 21.969 -4.777 1 98.38 531 PRO A CA 1
ATOM 4321 C C . PRO A 1 531 ? -3.086 22.453 -6.172 1 98.38 531 PRO A C 1
ATOM 4323 O O . PRO A 1 531 ? -2.965 21.703 -7.145 1 98.38 531 PRO A O 1
ATOM 4326 N N . ASN A 1 532 ? -3.592 23.656 -6.238 1 97.81 532 ASN A N 1
ATOM 4327 C CA . ASN A 1 532 ? -3.92 24.297 -7.512 1 97.81 532 ASN A CA 1
ATOM 4328 C C . ASN A 1 532 ? -2.703 24.359 -8.43 1 97.81 532 ASN A C 1
ATOM 4330 O O . ASN A 1 532 ? -1.579 24.547 -7.965 1 97.81 532 ASN A O 1
ATOM 4334 N N . ILE A 1 533 ? -2.904 24.219 -9.742 1 97.94 533 ILE A N 1
ATOM 4335 C CA . ILE A 1 533 ? -1.833 24.25 -10.727 1 97.94 533 ILE A CA 1
ATOM 4336 C C . ILE A 1 533 ? -1.023 25.531 -10.57 1 97.94 533 ILE A C 1
ATOM 4338 O O . ILE A 1 533 ? 0.191 25.531 -10.789 1 97.94 533 ILE A O 1
ATOM 4342 N N . LYS A 1 534 ? -1.662 26.625 -10.211 1 97.75 534 LYS A N 1
ATOM 4343 C CA . LYS A 1 534 ? -0.985 27.906 -10.031 1 97.75 534 LYS A CA 1
ATOM 4344 C C . LYS A 1 534 ? 0.026 27.844 -8.891 1 97.75 534 LYS A C 1
ATOM 4346 O O . LYS A 1 534 ? 1.061 28.516 -8.93 1 97.75 534 LYS A O 1
ATOM 4351 N N . THR A 1 535 ? -0.334 27.109 -7.82 1 98.31 535 THR A N 1
ATOM 4352 C CA . THR A 1 535 ? 0.573 26.922 -6.695 1 98.31 535 THR A CA 1
ATOM 4353 C C . THR A 1 535 ? 1.799 26.125 -7.113 1 98.31 535 THR A C 1
ATOM 4355 O O . THR A 1 535 ? 2.922 26.438 -6.719 1 98.31 535 THR A O 1
ATOM 4358 N N . ILE A 1 536 ? 1.607 25.078 -7.93 1 98.62 536 ILE A N 1
ATOM 4359 C CA . ILE A 1 536 ? 2.717 24.281 -8.438 1 98.62 536 ILE A CA 1
ATOM 4360 C C . ILE A 1 536 ? 3.592 25.141 -9.352 1 98.62 536 ILE A C 1
ATOM 4362 O O . ILE A 1 536 ? 4.816 25.141 -9.219 1 98.62 536 ILE A O 1
ATOM 4366 N N . ASP A 1 537 ? 2.959 25.891 -10.266 1 98.5 537 ASP A N 1
ATOM 4367 C CA . ASP A 1 537 ? 3.701 26.797 -11.148 1 98.5 537 ASP A CA 1
ATOM 4368 C C . ASP A 1 537 ? 4.539 27.781 -10.336 1 98.5 537 ASP A C 1
ATOM 4370 O O . ASP A 1 537 ? 5.645 28.156 -10.742 1 98.5 537 ASP A O 1
ATOM 4374 N N . ALA A 1 538 ? 4.012 28.188 -9.195 1 97.88 538 ALA A N 1
ATOM 4375 C CA . ALA A 1 538 ? 4.664 29.203 -8.375 1 97.88 538 ALA A CA 1
ATOM 4376 C C . ALA A 1 538 ? 5.957 28.656 -7.762 1 97.88 538 ALA A C 1
ATOM 4378 O O . ALA A 1 538 ? 6.902 29.406 -7.531 1 97.88 538 ALA A O 1
ATOM 4379 N N . PHE A 1 539 ? 6.02 27.359 -7.48 1 98.44 539 PHE A N 1
ATOM 4380 C CA . PHE A 1 539 ? 7.23 26.875 -6.816 1 98.44 539 PHE A CA 1
ATOM 4381 C C . PHE A 1 539 ? 8.188 26.25 -7.824 1 98.44 539 PHE A C 1
ATOM 4383 O O . PHE A 1 539 ? 9.297 25.859 -7.473 1 98.44 539 PHE A O 1
ATOM 4390 N N . LEU A 1 540 ? 7.793 26.141 -9.031 1 98.44 540 LEU A N 1
ATOM 4391 C CA . LEU A 1 540 ? 8.711 25.703 -10.086 1 98.44 540 LEU A CA 1
ATOM 4392 C C . LEU A 1 540 ? 9.578 26.875 -10.555 1 98.44 540 LEU A C 1
ATOM 4394 O O . LEU A 1 540 ? 9.062 27.953 -10.859 1 98.44 540 LEU A O 1
ATOM 4398 N N . PRO A 1 541 ? 10.859 26.703 -10.648 1 97.81 541 PRO A N 1
ATOM 4399 C CA . PRO A 1 541 ? 11.773 27.797 -10.977 1 97.81 541 PRO A CA 1
ATOM 4400 C C . PRO A 1 541 ? 11.398 28.516 -12.273 1 97.81 541 PRO A C 1
ATOM 4402 O O . PRO A 1 541 ? 11.539 29.734 -12.367 1 97.81 541 PRO A O 1
ATOM 4405 N N . LYS A 1 542 ? 10.945 27.797 -13.258 1 97.94 542 LYS A N 1
ATOM 4406 C CA . LYS A 1 542 ? 10.609 28.422 -14.539 1 97.94 542 LYS A CA 1
ATOM 4407 C C . LYS A 1 542 ? 9.094 28.5 -14.727 1 97.94 542 LYS A C 1
ATOM 4409 O O . LYS A 1 542 ? 8.609 28.641 -15.852 1 97.94 542 LYS A O 1
ATOM 4414 N N . GLY A 1 543 ? 8.367 28.344 -13.648 1 97.44 543 GLY A N 1
ATOM 4415 C CA . GLY A 1 543 ? 6.918 28.453 -13.695 1 97.44 543 GLY A CA 1
ATOM 4416 C C . GLY A 1 543 ? 6.273 27.453 -14.633 1 97.44 543 GLY A C 1
ATOM 4417 O O . GLY A 1 543 ? 6.562 26.25 -14.555 1 97.44 543 GLY A O 1
ATOM 4418 N N . LYS A 1 544 ? 5.461 27.906 -15.484 1 96.75 544 LYS A N 1
ATOM 4419 C CA . LYS A 1 544 ? 4.68 27.078 -16.391 1 96.75 544 LYS A CA 1
ATOM 4420 C C . LYS A 1 544 ? 5.574 26.375 -17.406 1 96.75 544 LYS A C 1
ATOM 4422 O O . LYS A 1 544 ? 5.215 25.328 -17.953 1 96.75 544 LYS A O 1
ATOM 4427 N N . ASP A 1 545 ? 6.754 26.891 -17.656 1 97.25 545 ASP A N 1
ATOM 4428 C CA . ASP A 1 545 ? 7.641 26.359 -18.688 1 97.25 545 ASP A CA 1
ATOM 4429 C C . ASP A 1 545 ? 8.695 25.438 -18.094 1 97.25 545 ASP A C 1
ATOM 4431 O O . ASP A 1 545 ? 9.617 25 -18.797 1 97.25 545 ASP A O 1
ATOM 4435 N N . ASP A 1 546 ? 8.562 25.141 -16.812 1 97.81 546 ASP A N 1
ATOM 4436 C CA . ASP A 1 546 ? 9.562 24.312 -16.141 1 97.81 546 ASP A CA 1
ATOM 4437 C C . ASP A 1 546 ? 9.531 22.875 -16.656 1 97.81 546 ASP A C 1
ATOM 4439 O O . ASP A 1 546 ? 8.461 22.297 -16.812 1 97.81 546 ASP A O 1
ATOM 4443 N N . PRO A 1 547 ? 10.703 22.281 -16.984 1 95.19 547 PRO A N 1
ATOM 4444 C CA . PRO A 1 547 ? 10.734 20.906 -17.469 1 95.19 547 PRO A CA 1
ATOM 4445 C C . PRO A 1 547 ? 10.25 19.891 -16.422 1 95.19 547 PRO A C 1
ATOM 4447 O O . PRO A 1 547 ? 9.93 18.75 -16.766 1 95.19 547 PRO A O 1
ATOM 4450 N N . GLU A 1 548 ? 10.203 20.312 -15.219 1 96.88 548 GLU A N 1
ATOM 4451 C CA . GLU A 1 548 ? 9.766 19.438 -14.133 1 96.88 548 GLU A CA 1
ATOM 4452 C C . GLU A 1 548 ? 8.273 19.594 -13.859 1 96.88 548 GLU A C 1
ATOM 4454 O O . GLU A 1 548 ? 7.77 19.094 -12.852 1 96.88 548 GLU A O 1
ATOM 4459 N N . ARG A 1 549 ? 7.535 20.281 -14.766 1 97.56 549 ARG A N 1
ATOM 4460 C CA . ARG A 1 549 ? 6.109 20.531 -14.586 1 97.56 549 ARG A CA 1
ATOM 4461 C C . ARG A 1 549 ? 5.281 19.312 -14.992 1 97.56 549 ARG A C 1
ATOM 4463 O O . ARG A 1 549 ? 4.422 19.422 -15.867 1 97.56 549 ARG A O 1
ATOM 4470 N N . PHE A 1 550 ? 5.422 18.188 -14.289 1 96.06 550 PHE A N 1
ATOM 4471 C CA . PHE A 1 550 ? 4.621 16.969 -14.43 1 96.06 550 PHE A CA 1
ATOM 4472 C C . PHE A 1 550 ? 4.555 16.219 -13.109 1 96.06 550 PHE A C 1
ATOM 4474 O O . PHE A 1 550 ? 5.371 16.438 -12.211 1 96.06 550 PHE A O 1
ATOM 4481 N N . THR A 1 551 ? 3.625 15.359 -12.938 1 93.69 551 THR A N 1
ATOM 4482 C CA . THR A 1 551 ? 3.15 14.812 -11.672 1 93.69 551 THR A CA 1
ATOM 4483 C C . THR A 1 551 ? 4.285 14.125 -10.914 1 93.69 551 THR A C 1
ATOM 4485 O O . THR A 1 551 ? 4.414 14.273 -9.703 1 93.69 551 THR A O 1
ATOM 4488 N N . SER A 1 552 ? 5.078 13.344 -11.578 1 92.88 552 SER A N 1
ATOM 4489 C CA . SER A 1 552 ? 6.035 12.461 -10.914 1 92.88 552 SER A CA 1
ATOM 4490 C C . SER A 1 552 ? 7.457 13 -11.031 1 92.88 552 SER A C 1
ATOM 4492 O O . SER A 1 552 ? 8.422 12.234 -10.938 1 92.88 552 SER A O 1
ATOM 4494 N N . SER A 1 553 ? 7.645 14.289 -11.273 1 96.31 553 SER A N 1
ATOM 4495 C CA . SER A 1 553 ? 8.984 14.867 -11.398 1 96.31 553 SER A CA 1
ATOM 4496 C C . SER A 1 553 ? 9.672 14.961 -10.047 1 96.31 553 SER A C 1
ATOM 4498 O O . SER A 1 553 ? 9.023 14.891 -9 1 96.31 553 SER A O 1
ATOM 4500 N N . SER A 1 554 ? 10.961 15.102 -10.102 1 96.62 554 SER A N 1
ATOM 4501 C CA . SER A 1 554 ? 11.781 15.18 -8.891 1 96.62 554 SER A CA 1
ATOM 4502 C C . SER A 1 554 ? 11.383 16.375 -8.031 1 96.62 554 SER A C 1
ATOM 4504 O O . SER A 1 554 ? 11.281 16.266 -6.809 1 96.62 554 SER A O 1
ATOM 4506 N N . THR A 1 555 ? 11.094 17.5 -8.648 1 97.81 555 THR A N 1
ATOM 4507 C CA . THR A 1 555 ? 10.766 18.719 -7.91 1 97.81 555 THR A CA 1
ATOM 4508 C C . THR A 1 555 ? 9.359 18.625 -7.328 1 97.81 555 THR A C 1
ATOM 4510 O O . THR A 1 555 ? 9.133 19 -6.172 1 97.81 555 THR A O 1
ATOM 4513 N N . VAL A 1 556 ? 8.422 18.172 -8.125 1 97.56 556 VAL A N 1
ATOM 4514 C CA . VAL A 1 556 ? 7.051 18.047 -7.637 1 97.56 556 VAL A CA 1
ATOM 4515 C C . VAL A 1 556 ? 7.004 17.047 -6.484 1 97.56 556 VAL A C 1
ATOM 4517 O O . VAL A 1 556 ? 6.32 17.266 -5.484 1 97.56 556 VAL A O 1
ATOM 4520 N N . ASP A 1 557 ? 7.785 15.977 -6.609 1 96.81 557 ASP A N 1
ATOM 4521 C CA . ASP A 1 557 ? 7.879 15.008 -5.523 1 96.81 557 ASP A CA 1
ATOM 4522 C C . ASP A 1 557 ? 8.508 15.633 -4.281 1 96.81 557 ASP A C 1
ATOM 4524 O O . ASP A 1 557 ? 8.125 15.312 -3.156 1 96.81 557 ASP A O 1
ATOM 4528 N N . PHE A 1 558 ? 9.539 16.484 -4.523 1 97.12 558 PHE A N 1
ATOM 4529 C CA . PHE A 1 558 ? 10.227 17.156 -3.424 1 97.12 558 PHE A CA 1
ATOM 4530 C C . PHE A 1 558 ? 9.242 17.984 -2.607 1 97.12 558 PHE A C 1
ATOM 4532 O O . PHE A 1 558 ? 9.391 18.109 -1.389 1 97.12 558 PHE A O 1
ATOM 4539 N N . HIS A 1 559 ? 8.211 18.484 -3.246 1 98.19 559 HIS A N 1
ATOM 4540 C CA . HIS A 1 559 ? 7.184 19.297 -2.6 1 98.19 559 HIS A CA 1
ATOM 4541 C C . HIS A 1 559 ? 6.023 18.422 -2.125 1 98.19 559 HIS A C 1
ATOM 4543 O O . HIS A 1 559 ? 4.867 18.844 -2.158 1 98.19 559 HIS A O 1
ATOM 4549 N N . ASN A 1 560 ? 6.199 17.25 -1.836 1 97.38 560 ASN A N 1
ATOM 4550 C CA . ASN A 1 560 ? 5.371 16.297 -1.109 1 97.38 560 ASN A CA 1
ATOM 4551 C C . ASN A 1 560 ? 6.176 15.531 -0.061 1 97.38 560 ASN A C 1
ATOM 4553 O O . ASN A 1 560 ? 6.824 14.531 -0.375 1 97.38 560 ASN A O 1
ATOM 4557 N N . LYS A 1 561 ? 6.09 15.93 1.168 1 96.94 561 LYS A N 1
ATOM 4558 C CA . LYS A 1 561 ? 6.977 15.453 2.227 1 96.94 561 LYS A CA 1
ATOM 4559 C C . LYS A 1 561 ? 6.414 14.203 2.893 1 96.94 561 LYS A C 1
ATOM 4561 O O . LYS A 1 561 ? 7.078 13.594 3.736 1 96.94 561 LYS A O 1
ATOM 4566 N N . ALA A 1 562 ? 5.195 13.797 2.518 1 94.5 562 ALA A N 1
ATOM 4567 C CA . ALA A 1 562 ? 4.5 12.711 3.195 1 94.5 562 ALA A CA 1
ATOM 4568 C C . ALA A 1 562 ? 5.23 11.383 2.998 1 94.5 562 ALA A C 1
ATOM 4570 O O . ALA A 1 562 ? 5.723 11.094 1.906 1 94.5 562 ALA A O 1
ATOM 4571 N N . ASP A 1 563 ? 5.27 10.625 4.055 1 85.88 563 ASP A N 1
ATOM 4572 C CA . ASP A 1 563 ? 5.723 9.25 3.9 1 85.88 563 ASP A CA 1
ATOM 4573 C C . ASP A 1 563 ? 4.809 8.477 2.957 1 85.88 563 ASP A C 1
ATOM 4575 O O . ASP A 1 563 ? 3.586 8.5 3.109 1 85.88 563 ASP A O 1
ATOM 4579 N N . GLY A 1 564 ? 5.301 7.898 2.053 1 83.31 564 GLY A N 1
ATOM 4580 C CA . GLY A 1 564 ? 4.562 7.094 1.095 1 83.31 564 GLY A CA 1
ATOM 4581 C C . GLY A 1 564 ? 3.816 7.922 0.068 1 83.31 564 GLY A C 1
ATOM 4582 O O . GLY A 1 564 ? 2.908 7.426 -0.6 1 83.31 564 GLY A O 1
ATOM 4583 N N . GLN A 1 565 ? 3.967 9.156 -0.099 1 83.62 565 GLN A N 1
ATOM 4584 C CA . GLN A 1 565 ? 3.344 10.172 -0.937 1 83.62 565 GLN A CA 1
ATOM 4585 C C . GLN A 1 565 ? 2.828 9.57 -2.242 1 83.62 565 GLN A C 1
ATOM 4587 O O . GLN A 1 565 ? 1.824 8.859 -2.248 1 83.62 565 GLN A O 1
ATOM 4592 N N . GLN A 1 566 ? 3.615 9.359 -3.207 1 85.38 566 GLN A N 1
ATOM 4593 C CA . GLN A 1 566 ? 3.174 8.984 -4.547 1 85.38 566 GLN A CA 1
ATOM 4594 C C . GLN A 1 566 ? 2.598 7.574 -4.562 1 85.38 566 GLN A C 1
ATOM 4596 O O . GLN A 1 566 ? 1.646 7.293 -5.297 1 85.38 566 GLN A O 1
ATOM 4601 N N . ARG A 1 567 ? 3.145 6.754 -3.729 1 91 567 ARG A N 1
ATOM 4602 C CA . ARG A 1 567 ? 2.664 5.375 -3.766 1 91 567 ARG A CA 1
ATOM 4603 C C . ARG A 1 567 ? 1.247 5.277 -3.209 1 91 567 ARG A C 1
ATOM 4605 O O . ARG A 1 567 ? 0.426 4.512 -3.723 1 91 567 ARG A O 1
ATOM 4612 N N . ARG A 1 568 ? 0.936 6.027 -2.182 1 93.94 568 ARG A N 1
ATOM 4613 C CA . ARG A 1 568 ? -0.396 5.957 -1.59 1 93.94 568 ARG A CA 1
ATOM 4614 C C . ARG A 1 568 ? -1.43 6.633 -2.484 1 93.94 568 ARG A C 1
ATOM 4616 O O . ARG A 1 568 ? -2.547 6.137 -2.635 1 93.94 568 ARG A O 1
ATOM 4623 N N . LEU A 1 569 ? -1.056 7.77 -3.068 1 94.94 569 LEU A N 1
ATOM 4624 C CA . LEU A 1 569 ? -1.947 8.383 -4.043 1 94.94 569 LEU A CA 1
ATOM 4625 C C . LEU A 1 569 ? -2.205 7.445 -5.215 1 94.94 569 LEU A C 1
ATOM 4627 O O . LEU A 1 569 ? -3.348 7.289 -5.652 1 94.94 569 LEU A O 1
ATOM 4631 N N . GLY A 1 570 ? -1.128 6.844 -5.668 1 93.5 570 GLY A N 1
ATOM 4632 C CA . GLY A 1 570 ? -1.249 5.918 -6.785 1 93.5 570 GLY A CA 1
ATOM 4633 C C . GLY A 1 570 ? -2.201 4.77 -6.508 1 93.5 570 GLY A C 1
ATOM 4634 O O . GLY A 1 570 ? -3.023 4.422 -7.355 1 93.5 570 GLY A O 1
ATOM 4635 N N . LEU A 1 571 ? -2.066 4.207 -5.348 1 93.75 571 LEU A N 1
ATOM 4636 C CA . LEU A 1 571 ? -2.895 3.062 -4.977 1 93.75 571 LEU A CA 1
ATOM 4637 C C . LEU A 1 571 ? -4.367 3.451 -4.938 1 93.75 571 LEU A C 1
ATOM 4639 O O . LEU A 1 571 ? -5.215 2.746 -5.492 1 93.75 571 LEU A O 1
ATOM 4643 N N . TYR A 1 572 ? -4.695 4.57 -4.305 1 95.88 572 TYR A N 1
ATOM 4644 C CA . TYR A 1 572 ? -6.09 4.977 -4.176 1 95.88 572 TYR A CA 1
ATOM 4645 C C . TYR A 1 572 ? -6.66 5.414 -5.52 1 95.88 572 TYR A C 1
ATOM 4647 O O . TYR A 1 572 ? -7.84 5.199 -5.801 1 95.88 572 TYR A O 1
ATOM 4655 N N . MET A 1 573 ? -5.855 6.062 -6.355 1 95.94 573 MET A N 1
ATOM 4656 C CA . MET A 1 573 ? -6.309 6.426 -7.695 1 95.94 573 MET A CA 1
ATOM 4657 C C . MET A 1 573 ? -6.66 5.184 -8.508 1 95.94 573 MET A C 1
ATOM 4659 O O . MET A 1 573 ? -7.723 5.121 -9.125 1 95.94 573 MET A O 1
ATOM 4663 N N . ALA A 1 574 ? -5.789 4.223 -8.43 1 95 574 ALA A N 1
ATOM 4664 C CA . ALA A 1 574 ? -5.953 3 -9.211 1 95 574 ALA A CA 1
ATOM 4665 C C . ALA A 1 574 ? -7.199 2.236 -8.781 1 95 574 ALA A C 1
ATOM 4667 O O . ALA A 1 574 ? -7.871 1.605 -9.602 1 95 574 ALA A O 1
ATOM 4668 N N . GLU A 1 575 ? -7.527 2.289 -7.543 1 95.31 575 GLU A N 1
ATOM 4669 C CA . GLU A 1 575 ? -8.641 1.522 -6.996 1 95.31 575 GLU A CA 1
ATOM 4670 C C . GLU A 1 575 ? -9.977 2.189 -7.309 1 95.31 575 GLU A C 1
ATOM 4672 O O . GLU A 1 575 ? -11.023 1.534 -7.297 1 95.31 575 GLU A O 1
ATOM 4677 N N . ASN A 1 576 ? -9.938 3.494 -7.633 1 96.56 576 ASN A N 1
ATOM 4678 C CA . ASN A 1 576 ? -11.219 4.195 -7.609 1 96.56 576 ASN A CA 1
ATOM 4679 C C . ASN A 1 576 ? -11.539 4.816 -8.969 1 96.56 576 ASN A C 1
ATOM 4681 O O . ASN A 1 576 ? -12.711 5 -9.305 1 96.56 576 ASN A O 1
ATOM 4685 N N . PHE A 1 577 ? -10.508 5.16 -9.773 1 96.31 577 PHE A N 1
ATOM 4686 C CA . PHE A 1 577 ? -10.766 5.977 -10.953 1 96.31 577 PHE A CA 1
ATOM 4687 C C . PHE A 1 577 ? -10.055 5.41 -12.172 1 96.31 577 PHE A C 1
ATOM 4689 O O . PHE A 1 577 ? -8.992 4.801 -12.047 1 96.31 577 PHE A O 1
ATOM 4696 N N . ARG A 1 578 ? -10.664 5.547 -13.344 1 95.5 578 ARG A N 1
ATOM 4697 C CA . ARG A 1 578 ? -9.914 5.586 -14.594 1 95.5 578 ARG A CA 1
ATOM 4698 C C . ARG A 1 578 ? -9.32 6.969 -14.828 1 95.5 578 ARG A C 1
ATOM 4700 O O . ARG A 1 578 ? -9.938 7.82 -15.469 1 95.5 578 ARG A O 1
ATOM 4707 N N . PHE A 1 579 ? -8.102 7.219 -14.289 1 94.31 579 PHE A N 1
ATOM 4708 C CA . PHE A 1 579 ? -7.539 8.562 -14.188 1 94.31 579 PHE A CA 1
ATOM 4709 C C . PHE A 1 579 ? -6.461 8.781 -15.234 1 94.31 579 PHE A C 1
ATOM 4711 O O . PHE A 1 579 ? -6.121 7.871 -15.992 1 94.31 579 PHE A O 1
ATOM 4718 N N . ALA A 1 580 ? -6.012 9.992 -15.328 1 92.5 580 ALA A N 1
ATOM 4719 C CA . ALA A 1 580 ? -4.938 10.383 -16.234 1 92.5 580 ALA A CA 1
ATOM 4720 C C . ALA A 1 580 ? -3.762 10.984 -15.469 1 92.5 580 ALA A C 1
ATOM 4722 O O . ALA A 1 580 ? -3.955 11.711 -14.492 1 92.5 580 ALA A O 1
ATOM 4723 N N . ILE A 1 581 ? -2.607 10.664 -15.938 1 92.12 581 ILE A N 1
ATOM 4724 C CA . ILE A 1 581 ? -1.388 11.141 -15.297 1 92.12 581 ILE A CA 1
ATOM 4725 C C . ILE A 1 581 ? -0.934 12.438 -15.953 1 92.12 581 ILE A C 1
ATOM 4727 O O . ILE A 1 581 ? -0.391 13.328 -15.289 1 92.12 581 ILE A O 1
ATOM 4731 N N . ASP A 1 582 ? -1.066 12.547 -17.25 1 91.75 582 ASP A N 1
ATOM 4732 C CA . ASP A 1 582 ? -0.723 13.719 -18.047 1 91.75 582 ASP A CA 1
ATOM 4733 C C . ASP A 1 582 ? -1.93 14.211 -18.844 1 91.75 582 ASP A C 1
ATOM 4735 O O . ASP A 1 582 ? -2.742 13.414 -19.312 1 91.75 582 ASP A O 1
ATOM 4739 N N . PRO A 1 583 ? -2.104 15.531 -18.984 1 93.62 583 PRO A N 1
ATOM 4740 C CA . PRO A 1 583 ? -1.289 16.609 -18.422 1 93.62 583 PRO A CA 1
ATOM 4741 C C . PRO A 1 583 ? -1.46 16.75 -16.906 1 93.62 583 PRO A C 1
ATOM 4743 O O . PRO A 1 583 ? -2.379 16.156 -16.328 1 93.62 583 PRO A O 1
ATOM 4746 N N . LEU A 1 584 ? -0.575 17.516 -16.312 1 96.44 584 LEU A N 1
ATOM 4747 C CA . LEU A 1 584 ? -0.526 17.672 -14.859 1 96.44 584 LEU A CA 1
ATOM 4748 C C . LEU A 1 584 ? -1.875 18.141 -14.312 1 96.44 584 LEU A C 1
ATOM 4750 O O . LEU A 1 584 ? -2.303 17.703 -13.242 1 96.44 584 LEU A O 1
ATOM 4754 N N . GLU A 1 585 ? -2.611 18.938 -15.062 1 97 585 GLU A N 1
ATOM 4755 C CA . GLU A 1 585 ? -3.91 19.469 -14.656 1 97 585 GLU A CA 1
ATOM 4756 C C . GLU A 1 585 ? -4.914 18.344 -14.422 1 97 585 GLU A C 1
ATOM 4758 O O . GLU A 1 585 ? -5.723 18.422 -13.492 1 97 585 GLU A O 1
ATOM 4763 N N . ASP A 1 586 ? -4.863 17.344 -15.258 1 96.25 586 ASP A N 1
ATOM 4764 C CA . ASP A 1 586 ? -5.781 16.219 -15.109 1 96.25 586 ASP A CA 1
ATOM 4765 C C . ASP A 1 586 ? -5.5 15.445 -13.82 1 96.25 586 ASP A C 1
ATOM 4767 O O . ASP A 1 586 ? -6.43 15.086 -13.094 1 96.25 586 ASP A O 1
ATOM 4771 N N . TYR A 1 587 ? -4.203 15.211 -13.617 1 96.56 587 TYR A N 1
ATOM 4772 C CA . TYR A 1 587 ? -3.865 14.484 -12.391 1 96.56 587 TYR A CA 1
ATOM 4773 C C . TYR A 1 587 ? -4.262 15.281 -11.156 1 96.56 587 TYR A C 1
ATOM 4775 O O . TYR A 1 587 ? -4.703 14.711 -10.156 1 96.56 587 TYR A O 1
ATOM 4783 N N . ILE A 1 588 ? -4.039 16.578 -11.148 1 97.88 588 ILE A N 1
ATOM 4784 C CA . ILE A 1 588 ? -4.457 17.453 -10.062 1 97.88 588 ILE A CA 1
ATOM 4785 C C . ILE A 1 588 ? -5.953 17.281 -9.805 1 97.88 588 ILE A C 1
ATOM 4787 O O . ILE A 1 588 ? -6.379 17.078 -8.664 1 97.88 588 ILE A O 1
ATOM 4791 N N . TYR A 1 589 ? -6.742 17.328 -10.859 1 98.06 589 TYR A N 1
ATOM 4792 C CA . TYR A 1 589 ? -8.188 17.156 -10.727 1 98.06 589 TYR A CA 1
ATOM 4793 C C . TYR A 1 589 ? -8.516 15.836 -10.031 1 98.06 589 TYR A C 1
ATOM 4795 O O . TYR A 1 589 ? -9.289 15.82 -9.062 1 98.06 589 TYR A O 1
ATOM 4803 N N . TYR A 1 590 ? -7.941 14.758 -10.523 1 97.75 590 TYR A N 1
ATOM 4804 C CA . TYR A 1 590 ? -8.266 13.445 -9.977 1 97.75 590 TYR A CA 1
ATOM 4805 C C . TYR A 1 590 ? -7.816 13.336 -8.523 1 97.75 590 TYR A C 1
ATOM 4807 O O . TYR A 1 590 ? -8.492 12.719 -7.699 1 97.75 590 TYR A O 1
ATOM 4815 N N . SER A 1 591 ? -6.621 13.852 -8.227 1 97.94 591 SER A N 1
ATOM 4816 C CA . SER A 1 591 ? -6.148 13.82 -6.848 1 97.94 591 SER A CA 1
ATOM 4817 C C . SER A 1 591 ? -7.078 14.602 -5.926 1 97.94 591 SER A C 1
ATOM 4819 O O . SER A 1 591 ? -7.336 14.18 -4.797 1 97.94 591 SER A O 1
ATOM 4821 N N . GLN A 1 592 ? -7.547 15.727 -6.352 1 98.56 592 GLN A N 1
ATOM 4822 C CA . GLN A 1 592 ? -8.461 16.516 -5.543 1 98.56 592 GLN A CA 1
ATOM 4823 C C . GLN A 1 592 ? -9.836 15.859 -5.457 1 98.56 592 GLN A C 1
ATOM 4825 O O . GLN A 1 592 ? -10.516 15.961 -4.438 1 98.56 592 GLN A O 1
ATOM 4830 N N . LEU A 1 593 ? -10.266 15.242 -6.586 1 98.62 593 LEU A N 1
ATOM 4831 C CA . LEU A 1 593 ? -11.5 14.461 -6.531 1 98.62 593 LEU A CA 1
ATOM 4832 C C . LEU A 1 593 ? -11.398 13.359 -5.48 1 98.62 593 LEU A C 1
ATOM 4834 O O . LEU A 1 593 ? -12.328 13.148 -4.699 1 98.62 593 LEU A O 1
ATOM 4838 N N . LEU A 1 594 ? -10.273 12.648 -5.527 1 98.38 594 LEU A N 1
ATOM 4839 C CA . LEU A 1 594 ? -10.023 11.602 -4.539 1 98.38 594 LEU A CA 1
ATOM 4840 C C . LEU A 1 594 ? -10.125 12.156 -3.123 1 98.38 594 LEU A C 1
ATOM 4842 O O . LEU A 1 594 ? -10.828 11.594 -2.279 1 98.38 594 LEU A O 1
ATOM 4846 N N . GLN A 1 595 ? -9.406 13.234 -2.846 1 98.56 595 GLN A N 1
ATOM 4847 C CA . GLN A 1 595 ? -9.438 13.859 -1.527 1 98.56 595 GLN A CA 1
ATOM 4848 C C . GLN A 1 595 ? -10.859 14.266 -1.146 1 98.56 595 GLN A C 1
ATOM 4850 O O . GLN A 1 595 ? -11.305 14 -0.027 1 98.56 595 GLN A O 1
ATOM 4855 N N . ALA A 1 596 ? -11.539 14.883 -2.051 1 98.75 596 ALA A N 1
ATOM 4856 C CA . ALA A 1 596 ? -12.898 15.367 -1.812 1 98.75 596 ALA A CA 1
ATOM 4857 C C . ALA A 1 596 ? -13.844 14.211 -1.487 1 98.75 596 ALA A C 1
ATOM 4859 O O . ALA A 1 596 ? -14.625 14.289 -0.534 1 98.75 596 ALA A O 1
ATOM 4860 N N . GLU A 1 597 ? -13.781 13.148 -2.309 1 98.38 597 GLU A N 1
ATOM 4861 C CA . GLU A 1 597 ? -14.633 11.984 -2.082 1 98.38 597 GLU A CA 1
ATOM 4862 C C . GLU A 1 597 ? -14.367 11.367 -0.711 1 98.38 597 GLU A C 1
ATOM 4864 O O . GLU A 1 597 ? -15.305 11.039 0.018 1 98.38 597 GLU A O 1
ATOM 4869 N N . ALA A 1 598 ? -13.148 11.219 -0.409 1 98.56 598 ALA A N 1
ATOM 4870 C CA . ALA A 1 598 ? -12.758 10.594 0.854 1 98.56 598 ALA A CA 1
ATOM 4871 C C . ALA A 1 598 ? -13.234 11.422 2.043 1 98.56 598 ALA A C 1
ATOM 4873 O O . ALA A 1 598 ? -13.875 10.891 2.959 1 98.56 598 ALA A O 1
ATOM 4874 N N . LEU A 1 599 ? -12.953 12.703 2.047 1 98.69 599 LEU A N 1
ATOM 4875 C CA . LEU A 1 599 ? -13.273 13.555 3.191 1 98.69 599 LEU A CA 1
ATOM 4876 C C . LEU A 1 599 ? -14.781 13.75 3.312 1 98.69 599 LEU A C 1
ATOM 4878 O O . LEU A 1 599 ? -15.32 13.75 4.418 1 98.69 599 LEU A O 1
ATOM 4882 N N . ALA A 1 600 ? -15.445 13.938 2.174 1 98.5 600 ALA A N 1
ATOM 4883 C CA . ALA A 1 600 ? -16.906 14.039 2.211 1 98.5 600 ALA A CA 1
ATOM 4884 C C . ALA A 1 600 ? -17.531 12.789 2.816 1 98.5 600 ALA A C 1
ATOM 4886 O O . ALA A 1 600 ? -18.469 12.875 3.607 1 98.5 600 ALA A O 1
ATOM 4887 N N . SER A 1 601 ? -17 11.648 2.424 1 98.44 601 SER A N 1
ATOM 4888 C CA . SER A 1 601 ? -17.5 10.391 2.963 1 98.44 601 SER A CA 1
ATOM 4889 C C . SER A 1 601 ? -17.344 10.336 4.477 1 98.44 601 SER A C 1
ATOM 4891 O O . SER A 1 601 ? -18.25 9.922 5.191 1 98.44 601 SER A O 1
ATOM 4893 N N . ALA A 1 602 ? -16.219 10.734 4.957 1 98.69 602 ALA A N 1
ATOM 4894 C CA . ALA A 1 602 ? -15.961 10.719 6.395 1 98.69 602 ALA A CA 1
ATOM 4895 C C . ALA A 1 602 ? -16.953 11.609 7.141 1 98.69 602 ALA A C 1
ATOM 4897 O O . ALA A 1 602 ? -17.641 11.156 8.047 1 98.69 602 ALA A O 1
ATOM 4898 N N . TYR A 1 603 ? -17.062 12.859 6.75 1 98.75 603 TYR A N 1
ATOM 4899 C CA . TYR A 1 603 ? -17.938 13.805 7.422 1 98.75 603 TYR A CA 1
ATOM 4900 C C . TYR A 1 603 ? -19.391 13.328 7.355 1 98.75 603 TYR A C 1
ATOM 4902 O O . TYR A 1 603 ? -20.125 13.422 8.344 1 98.75 603 TYR A O 1
ATOM 4910 N N . ARG A 1 604 ? -19.781 12.828 6.195 1 98.56 604 ARG A N 1
ATOM 4911 C CA . ARG A 1 604 ? -21.156 12.375 6 1 98.56 604 ARG A CA 1
ATOM 4912 C C . ARG A 1 604 ? -21.469 11.188 6.902 1 98.56 604 ARG A C 1
ATOM 4914 O O . ARG A 1 604 ? -22.469 11.195 7.621 1 98.56 604 ARG A O 1
ATOM 4921 N N . LEU A 1 605 ? -20.656 10.219 6.883 1 98.62 605 LEU A N 1
ATOM 4922 C CA . LEU A 1 605 ? -20.906 8.969 7.594 1 98.62 605 LEU A CA 1
ATOM 4923 C C . LEU A 1 605 ? -20.75 9.164 9.102 1 98.62 605 LEU A C 1
ATOM 4925 O O . LEU A 1 605 ? -21.5 8.586 9.883 1 98.62 605 LEU A O 1
ATOM 4929 N N . TRP A 1 606 ? -19.828 9.953 9.555 1 98.81 606 TRP A N 1
ATOM 4930 C CA . TRP A 1 606 ? -19.594 10.148 10.977 1 98.81 606 TRP A CA 1
ATOM 4931 C C . TRP A 1 606 ? -20.656 11.086 11.57 1 98.81 606 TRP A C 1
ATOM 4933 O O . TRP A 1 606 ? -21.094 10.891 12.703 1 98.81 606 TRP A O 1
ATOM 4943 N N . LYS A 1 607 ? -21.062 12.125 10.836 1 98.69 607 LYS A N 1
ATOM 4944 C CA . LYS A 1 607 ? -22.141 13 11.289 1 98.69 607 LYS A CA 1
ATOM 4945 C C . LYS A 1 607 ? -23.453 12.234 11.406 1 98.69 607 LYS A C 1
ATOM 4947 O O . LYS A 1 607 ? -24.297 12.562 12.25 1 98.69 607 LYS A O 1
ATOM 4952 N N . ARG A 1 608 ? -23.625 11.203 10.57 1 98.62 608 ARG A N 1
ATOM 4953 C CA . ARG A 1 608 ? -24.781 10.32 10.672 1 98.62 608 ARG A CA 1
ATOM 4954 C C . ARG A 1 608 ? -24.938 9.789 12.094 1 98.62 608 ARG A C 1
ATOM 4956 O O . ARG A 1 608 ? -26.062 9.57 12.562 1 98.62 608 ARG A O 1
ATOM 4963 N N . GLN A 1 609 ? -23.859 9.656 12.82 1 98.62 609 GLN A N 1
ATOM 4964 C CA . GLN A 1 609 ? -23.828 9.023 14.141 1 98.62 609 GLN A CA 1
ATOM 4965 C C . GLN A 1 609 ? -24.172 10.031 15.234 1 98.62 609 GLN A C 1
ATOM 4967 O O . GLN A 1 609 ? -24.266 9.664 16.406 1 98.62 609 GLN A O 1
ATOM 4972 N N . TRP A 1 610 ? -24.328 11.297 14.906 1 98.69 610 TRP A N 1
ATOM 4973 C CA . TRP A 1 610 ? -24.844 12.328 15.805 1 98.69 610 TRP A CA 1
ATOM 4974 C C . TRP A 1 610 ? -26.359 12.266 15.906 1 98.69 610 TRP A C 1
ATOM 4976 O O . TRP A 1 610 ? -27.062 13.055 15.281 1 98.69 610 TRP A O 1
ATOM 4986 N N . GLN A 1 611 ? -26.906 11.398 16.734 1 98.38 611 GLN A N 1
ATOM 4987 C CA . GLN A 1 611 ? -28.297 10.969 16.641 1 98.38 611 GLN A CA 1
ATOM 4988 C C . GLN A 1 611 ? -29.125 11.547 17.781 1 98.38 611 GLN A C 1
ATOM 4990 O O . GLN A 1 611 ? -30.234 11.078 18.047 1 98.38 611 GLN A O 1
ATOM 4995 N N . GLY A 1 612 ? -28.578 12.539 18.531 1 97.31 612 GLY A N 1
ATOM 4996 C CA . GLY A 1 612 ? -29.359 13.242 19.547 1 97.31 612 GLY A CA 1
ATOM 4997 C C . GLY A 1 612 ? -29.047 12.781 20.953 1 97.31 612 GLY A C 1
ATOM 4998 O O . GLY A 1 612 ? -28.047 12.102 21.188 1 97.31 612 GLY A O 1
ATOM 4999 N N . PRO A 1 613 ? -29.906 13.195 21.922 1 97.12 613 PRO A N 1
ATOM 5000 C CA . PRO A 1 613 ? -29.594 12.953 23.344 1 97.12 613 PRO A CA 1
ATOM 5001 C C . PRO A 1 613 ? -29.422 11.477 23.656 1 97.12 613 PRO A C 1
ATOM 5003 O O . PRO A 1 613 ? -30.266 10.656 23.297 1 97.12 613 PRO A O 1
ATOM 5006 N N . LYS A 1 614 ? -28.312 11.086 24.281 1 97.62 614 LYS A N 1
ATOM 5007 C CA . LYS A 1 614 ? -27.906 9.75 24.734 1 97.62 614 LYS A CA 1
ATOM 5008 C C . LYS A 1 614 ? -27.484 8.875 23.547 1 97.62 614 LYS A C 1
ATOM 5010 O O . LYS A 1 614 ? -27.172 7.699 23.734 1 97.62 614 LYS A O 1
ATOM 5015 N N . LYS A 1 615 ? -27.5 9.398 22.375 1 98.38 615 LYS A N 1
ATOM 5016 C CA . LYS A 1 615 ? -27.031 8.695 21.188 1 98.38 615 LYS A CA 1
ATOM 5017 C C . LYS A 1 615 ? -26.047 9.547 20.375 1 98.38 615 LYS A C 1
ATOM 5019 O O . LYS A 1 615 ? -26.125 9.594 19.156 1 98.38 615 LYS A O 1
ATOM 5024 N N . GLU A 1 616 ? -25.344 10.352 21.031 1 98.31 616 GLU A N 1
ATOM 5025 C CA . GLU A 1 616 ? -24.266 11.102 20.422 1 98.31 616 GLU A CA 1
ATOM 5026 C C . GLU A 1 616 ? -23.047 10.211 20.156 1 98.31 616 GLU A C 1
ATOM 5028 O O . GLU A 1 616 ? -21.984 10.445 20.734 1 98.31 616 GLU A O 1
ATOM 5033 N N . TYR A 1 617 ? -23.141 9.305 19.234 1 98.56 617 TYR A N 1
ATOM 5034 C CA . TYR A 1 617 ? -22.156 8.266 18.969 1 98.56 617 TYR A CA 1
ATOM 5035 C C . TYR A 1 617 ? -20.891 8.852 18.359 1 98.56 617 TYR A C 1
ATOM 5037 O O . TYR A 1 617 ? -19.812 8.266 18.469 1 98.56 617 TYR A O 1
ATOM 5045 N N . CYS A 1 618 ? -20.953 9.906 17.688 1 98.75 618 CYS A N 1
ATOM 5046 C CA . CYS A 1 618 ? -19.859 10.703 17.156 1 98.75 618 CYS A CA 1
ATOM 5047 C C . CYS A 1 618 ? -20.188 12.195 17.234 1 98.75 618 CYS A C 1
ATOM 5049 O O . CYS A 1 618 ? -21.25 12.617 16.781 1 98.75 618 CYS A O 1
ATOM 5051 N N . SER A 1 619 ? -19.234 12.945 17.781 1 98.69 619 SER A N 1
ATOM 5052 C CA . SER A 1 619 ? -19.609 14.32 18.047 1 98.69 619 SER A CA 1
ATOM 5053 C C . SER A 1 619 ? -18.688 15.305 17.344 1 98.69 619 SER A C 1
ATOM 5055 O O . SER A 1 619 ? -18.812 16.516 17.516 1 98.69 619 SER A O 1
ATOM 5057 N N . GLY A 1 620 ? -17.781 14.781 16.562 1 98.38 620 GLY A N 1
ATOM 5058 C CA . GLY A 1 620 ? -16.922 15.711 15.852 1 98.38 620 GLY A CA 1
ATOM 5059 C C . GLY A 1 620 ? -15.961 15.031 14.898 1 98.38 620 GLY A C 1
ATOM 5060 O O . GLY A 1 620 ? -15.664 13.844 15.047 1 98.38 620 GLY A O 1
ATOM 5061 N N . ALA A 1 621 ? -15.508 15.672 13.922 1 98.62 621 ALA A N 1
ATOM 5062 C CA . ALA A 1 621 ? -14.508 15.297 12.922 1 98.62 621 ALA A CA 1
ATOM 5063 C C . ALA A 1 621 ? -13.641 16.484 12.547 1 98.62 621 ALA A C 1
ATOM 5065 O O . ALA A 1 621 ? -14.148 17.531 12.109 1 98.62 621 ALA A O 1
ATOM 5066 N N . LEU A 1 622 ? -12.336 16.375 12.734 1 98.88 622 LEU A N 1
ATOM 5067 C CA . LEU A 1 622 ? -11.406 17.438 12.375 1 98.88 622 LEU A CA 1
ATOM 5068 C C . LEU A 1 622 ? -10.398 16.953 11.344 1 98.88 622 LEU A C 1
ATOM 5070 O O . LEU A 1 622 ? -9.477 16.188 11.68 1 98.88 622 LEU A O 1
ATOM 5074 N N . VAL A 1 623 ? -10.5 17.359 10.109 1 98.69 623 VAL A N 1
ATOM 5075 C CA . VAL A 1 623 ? -9.633 16.906 9.023 1 98.69 623 VAL A CA 1
ATOM 5076 C C . VAL A 1 623 ? -8.227 17.484 9.219 1 98.69 623 VAL A C 1
ATOM 5078 O O . VAL A 1 623 ? -8.07 18.609 9.664 1 98.69 623 VAL A O 1
ATOM 5081 N N . TRP A 1 624 ? -7.23 16.609 9.133 1 98.31 624 TRP A N 1
ATOM 5082 C CA . TRP A 1 624 ? -5.844 17 8.922 1 98.31 624 TRP A CA 1
ATOM 5083 C C . TRP A 1 624 ? -5.578 17.297 7.449 1 98.31 624 TRP A C 1
ATOM 5085 O O . TRP A 1 624 ? -5.5 16.391 6.629 1 98.31 624 TRP A O 1
ATOM 5095 N N . GLN A 1 625 ? -5.652 18.688 7.066 1 98 625 GLN A N 1
ATOM 5096 C CA . GLN A 1 625 ? -5.582 19.922 7.836 1 98 625 GLN A CA 1
ATOM 5097 C C . GLN A 1 625 ? -6.125 21.109 7.027 1 98 625 GLN A C 1
ATOM 5099 O O . GLN A 1 625 ? -6.465 20.953 5.852 1 98 625 GLN A O 1
ATOM 5104 N N . THR A 1 626 ? -6.266 22.234 7.648 1 98.56 626 THR A N 1
ATOM 5105 C CA . THR A 1 626 ? -6.816 23.422 7.004 1 98.56 626 THR A CA 1
ATOM 5106 C C . THR A 1 626 ? -5.828 23.984 5.988 1 98.56 626 THR A C 1
ATOM 5108 O O . THR A 1 626 ? -6.191 24.219 4.832 1 98.56 626 THR A O 1
ATOM 5111 N N . ASN A 1 627 ? -4.586 24.125 6.348 1 98.56 627 ASN A N 1
ATOM 5112 C CA . ASN A 1 627 ? -3.686 25.016 5.617 1 98.56 627 ASN A CA 1
ATOM 5113 C C . ASN A 1 627 ? -2.316 24.375 5.406 1 98.56 627 ASN A C 1
ATOM 5115 O O . ASN A 1 627 ? -2.023 23.328 5.973 1 98.56 627 ASN A O 1
ATOM 5119 N N . ASP A 1 628 ? -1.535 25.031 4.559 1 98.38 628 ASP A N 1
ATOM 5120 C CA . ASP A 1 628 ? -0.13 24.719 4.332 1 98.38 628 ASP A CA 1
ATOM 5121 C C . ASP A 1 628 ? 0.776 25.844 4.801 1 98.38 628 ASP A C 1
ATOM 5123 O O . ASP A 1 628 ? 0.361 27.016 4.832 1 98.38 628 ASP A O 1
ATOM 5127 N N . CYS A 1 629 ? 2.002 25.5 5.145 1 98.38 629 CYS A N 1
ATOM 5128 C CA . CYS A 1 629 ? 2.943 26.516 5.602 1 98.38 629 CYS A CA 1
ATOM 5129 C C . CYS A 1 629 ? 3.908 26.906 4.488 1 98.38 629 CYS A C 1
ATOM 5131 O O . CYS A 1 629 ? 4.746 27.781 4.668 1 98.38 629 CYS A O 1
ATOM 5133 N N . TRP A 1 630 ? 3.914 26.297 3.326 1 98.5 630 TRP A N 1
ATOM 5134 C CA . TRP A 1 630 ? 4.645 26.531 2.082 1 98.5 630 TRP A CA 1
ATOM 5135 C C . TRP A 1 630 ? 3.938 25.859 0.905 1 98.5 630 TRP A C 1
ATOM 5137 O O . TRP A 1 630 ? 2.955 25.141 1.089 1 98.5 630 TRP A O 1
ATOM 5147 N N . PRO A 1 631 ? 4.254 26.203 -0.407 1 98.56 631 PRO A N 1
ATOM 5148 C CA . PRO A 1 631 ? 3.619 25.516 -1.533 1 98.56 631 PRO A CA 1
ATOM 5149 C C . PRO A 1 631 ? 3.979 24.031 -1.601 1 98.56 631 PRO A C 1
ATOM 5151 O O . PRO A 1 631 ? 5.137 23.688 -1.84 1 98.56 631 PRO A O 1
ATOM 5154 N N . VAL A 1 632 ? 2.943 23.172 -1.395 1 98.31 632 VAL A N 1
ATOM 5155 C CA . VAL A 1 632 ? 3.234 21.75 -1.211 1 98.31 632 VAL A CA 1
ATOM 5156 C C . VAL A 1 632 ? 1.992 20.922 -1.53 1 98.31 632 VAL A C 1
ATOM 5158 O O . VAL A 1 632 ? 0.874 21.453 -1.525 1 98.31 632 VAL A O 1
ATOM 5161 N N . THR A 1 633 ? 2.193 19.688 -1.994 1 97.94 633 THR A N 1
ATOM 5162 C CA . THR A 1 633 ? 1.135 18.688 -1.968 1 97.94 633 THR A CA 1
ATOM 5163 C C . THR A 1 633 ? 0.99 18.094 -0.57 1 97.94 633 THR A C 1
ATOM 5165 O O . THR A 1 633 ? 1.943 17.531 -0.026 1 97.94 633 THR A O 1
ATOM 5168 N N . SER A 1 634 ? -0.126 18.219 0.076 1 97.88 634 SER A N 1
ATOM 5169 C CA . SER A 1 634 ? -0.357 17.766 1.442 1 97.88 634 SER A CA 1
ATOM 5170 C C . SER A 1 634 ? -1.818 17.391 1.659 1 97.88 634 SER A C 1
ATOM 5172 O O . SER A 1 634 ? -2.58 17.266 0.699 1 97.88 634 SER A O 1
ATOM 5174 N N . TRP A 1 635 ? -2.211 17.156 2.914 1 98.06 635 TRP A N 1
ATOM 5175 C CA . TRP A 1 635 ? -3.578 16.844 3.314 1 98.06 635 TRP A CA 1
ATOM 5176 C C . TRP A 1 635 ? -4.434 18.109 3.387 1 98.06 635 TRP A C 1
ATOM 5178 O O . TRP A 1 635 ? -5.652 18.031 3.541 1 98.06 635 TRP A O 1
ATOM 5188 N N . ALA A 1 636 ? -3.83 19.266 3.236 1 98.62 636 ALA A N 1
ATOM 5189 C CA . ALA A 1 636 ? -4.543 20.531 3.43 1 98.62 636 ALA A CA 1
ATOM 5190 C C . ALA A 1 636 ? -5.738 20.625 2.482 1 98.62 636 ALA A C 1
ATOM 5192 O O . ALA A 1 636 ? -5.656 20.219 1.326 1 98.62 636 ALA A O 1
ATOM 5193 N N . ILE A 1 637 ? -6.801 21.219 2.949 1 98.75 637 ILE A N 1
ATOM 5194 C CA . ILE A 1 637 ? -7.984 21.422 2.121 1 98.75 637 ILE A CA 1
ATOM 5195 C C . ILE A 1 637 ? -7.938 22.797 1.474 1 98.75 637 ILE A C 1
ATOM 5197 O O . ILE A 1 637 ? -8.812 23.141 0.672 1 98.75 637 ILE A O 1
ATOM 5201 N N . CYS A 1 638 ? -6.961 23.578 1.844 1 98.56 638 CYS A N 1
ATOM 5202 C CA . CYS A 1 638 ? -6.613 24.859 1.225 1 98.56 638 CYS A CA 1
ATOM 5203 C C . CYS A 1 638 ? -5.105 25.016 1.111 1 98.56 638 CYS A C 1
ATOM 5205 O O . CYS A 1 638 ? -4.371 24.734 2.062 1 98.56 638 CYS A O 1
ATOM 5207 N N . ASP A 1 639 ? -4.648 25.438 -0.062 1 98.06 639 ASP A N 1
ATOM 5208 C CA . ASP A 1 639 ? -3.197 25.453 -0.231 1 98.06 639 ASP A CA 1
ATOM 5209 C C . ASP A 1 639 ? -2.594 26.734 0.34 1 98.06 639 ASP A C 1
ATOM 5211 O O . ASP A 1 639 ? -3.309 27.562 0.907 1 98.06 639 ASP A O 1
ATOM 5215 N N . TYR A 1 640 ? -1.334 27 0.216 1 98.25 640 TYR A N 1
ATOM 5216 C CA . TYR A 1 640 ? -0.55 28.047 0.87 1 98.25 640 TYR A CA 1
ATOM 5217 C C . TYR A 1 640 ? -1.076 29.438 0.513 1 98.25 640 TYR A C 1
ATOM 5219 O O . TYR A 1 640 ? -1.014 30.359 1.327 1 98.25 640 TYR A O 1
ATOM 5227 N N . TYR A 1 641 ? -1.637 29.578 -0.631 1 97.56 641 TYR A N 1
ATOM 5228 C CA . TYR A 1 641 ? -2.029 30.891 -1.131 1 97.56 641 TYR A CA 1
ATOM 5229 C C . TYR A 1 641 ? -3.514 31.156 -0.896 1 97.56 641 TYR A C 1
ATOM 5231 O O . TYR A 1 641 ? -4.129 31.969 -1.59 1 97.56 641 TYR A O 1
ATOM 5239 N N . LEU A 1 642 ? -4.113 30.406 0.088 1 97.06 642 LEU A N 1
ATOM 5240 C CA . LEU A 1 642 ? -5.52 30.578 0.438 1 97.06 642 LEU A CA 1
ATOM 5241 C C . LEU A 1 642 ? -6.422 30.172 -0.722 1 97.06 642 LEU A C 1
ATOM 5243 O O . LEU A 1 642 ? -7.441 30.812 -0.976 1 97.06 642 LEU A O 1
ATOM 5247 N N . ARG A 1 643 ? -5.98 29.156 -1.511 1 96.94 643 ARG A N 1
ATOM 5248 C CA . ARG A 1 643 ? -6.801 28.578 -2.568 1 96.94 643 ARG A CA 1
ATOM 5249 C C . ARG A 1 643 ? -7.465 27.297 -2.102 1 96.94 643 ARG A C 1
ATOM 5251 O O . ARG A 1 643 ? -6.797 26.266 -1.942 1 96.94 643 ARG A O 1
ATOM 5258 N N . PRO A 1 644 ? -8.766 27.297 -1.956 1 97.81 644 PRO A N 1
ATOM 5259 C CA . PRO A 1 644 ? -9.445 26.062 -1.544 1 97.81 644 PRO A CA 1
ATOM 5260 C C . PRO A 1 644 ? -9.305 24.953 -2.57 1 97.81 644 PRO A C 1
ATOM 5262 O O . PRO A 1 644 ? -9.43 25.188 -3.773 1 97.81 644 PRO A O 1
ATOM 5265 N N . LYS A 1 645 ? -8.945 23.781 -2.109 1 98.38 645 LYS A N 1
ATOM 5266 C CA . LYS A 1 645 ? -9.102 22.578 -2.922 1 98.38 645 LYS A CA 1
ATOM 5267 C C . LYS A 1 645 ? -10.562 22.141 -2.998 1 98.38 645 LYS A C 1
ATOM 5269 O O . LYS A 1 645 ? -11.414 22.688 -2.295 1 98.38 645 LYS A O 1
ATOM 5274 N N . HIS A 1 646 ? -10.859 21.203 -3.809 1 98.62 646 HIS A N 1
ATOM 5275 C CA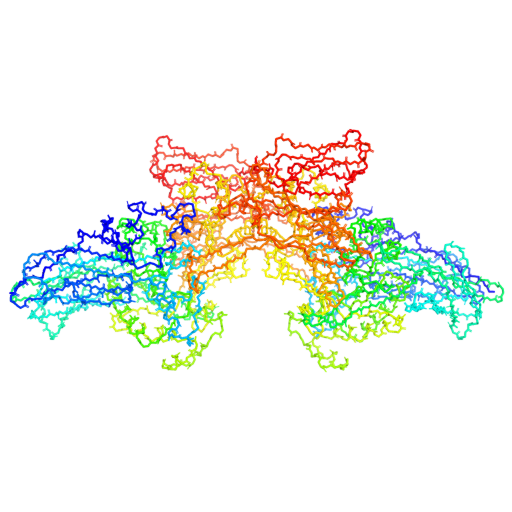 . HIS A 1 646 ? -12.234 20.75 -3.969 1 98.62 646 HIS A CA 1
ATOM 5276 C C . HIS A 1 646 ? -12.781 20.156 -2.67 1 98.62 646 HIS A C 1
ATOM 5278 O O . HIS A 1 646 ? -13.977 20.266 -2.391 1 98.62 646 HIS A O 1
ATOM 5284 N N . ALA A 1 647 ? -11.93 19.562 -1.861 1 98.75 647 ALA A N 1
ATOM 5285 C CA . ALA A 1 647 ? -12.336 18.984 -0.588 1 98.75 647 ALA A CA 1
ATOM 5286 C C . ALA A 1 647 ? -12.938 20.031 0.335 1 98.75 647 ALA A C 1
ATOM 5288 O O . ALA A 1 647 ? -13.852 19.75 1.111 1 98.75 647 ALA A O 1
ATOM 5289 N N . TYR A 1 648 ? -12.43 21.312 0.252 1 98.62 648 TYR A N 1
ATOM 5290 C CA . TYR A 1 648 ? -12.984 22.406 1.032 1 98.62 648 TYR A CA 1
ATOM 5291 C C . TYR A 1 648 ? -14.484 22.547 0.781 1 98.62 648 TYR A C 1
ATOM 5293 O O . TYR A 1 648 ? -15.266 22.672 1.724 1 98.62 648 TYR A O 1
ATOM 5301 N N . TYR A 1 649 ? -14.875 22.453 -0.418 1 98.69 649 TYR A N 1
ATOM 5302 C CA . TYR A 1 649 ? -16.266 22.656 -0.806 1 98.69 649 TYR A CA 1
ATOM 5303 C C . TYR A 1 649 ? -17.125 21.469 -0.402 1 98.69 649 TYR A C 1
ATOM 5305 O O . TYR A 1 649 ? -18.281 21.625 -0.023 1 98.69 649 TYR A O 1
ATOM 5313 N N . THR A 1 650 ? -16.547 20.297 -0.497 1 98.31 650 THR A N 1
ATOM 5314 C CA . THR A 1 650 ? -17.344 19.125 -0.125 1 98.31 650 THR A CA 1
ATOM 5315 C C . THR A 1 650 ? -17.547 19.078 1.387 1 98.31 650 THR A C 1
ATOM 5317 O O . THR A 1 650 ? -18.609 18.672 1.862 1 98.31 650 THR A O 1
ATOM 5320 N N . ILE A 1 651 ? -16.562 19.438 2.158 1 98.56 651 ILE A N 1
ATOM 5321 C CA . ILE A 1 651 ? -16.719 19.547 3.605 1 98.56 651 ILE A CA 1
ATOM 5322 C C . ILE A 1 651 ? -17.766 20.609 3.938 1 98.56 651 ILE A C 1
ATOM 5324 O O . ILE A 1 651 ? -18.625 20.391 4.789 1 98.56 651 ILE A O 1
ATOM 5328 N N . LYS A 1 652 ? -17.688 21.719 3.27 1 98.44 652 LYS A N 1
ATOM 5329 C CA . LYS A 1 652 ? -18.641 22.812 3.453 1 98.44 652 LYS A CA 1
ATOM 5330 C C . LYS A 1 652 ? -20.078 22.328 3.252 1 98.44 652 LYS A C 1
ATOM 5332 O O . LYS A 1 652 ? -20.969 22.656 4.039 1 98.44 652 LYS A O 1
ATOM 5337 N N . ARG A 1 653 ? -20.266 21.516 2.258 1 98.12 653 ARG A N 1
ATOM 5338 C CA . ARG A 1 653 ? -21.578 20.953 1.97 1 98.12 653 ARG A CA 1
ATOM 5339 C C . ARG A 1 653 ? -22.016 19.984 3.061 1 98.12 653 ARG A C 1
ATOM 5341 O O . ARG A 1 653 ? -23.172 20.016 3.506 1 98.12 653 ARG A O 1
ATOM 5348 N N . GLU A 1 654 ? -21.125 19.141 3.473 1 98.38 654 GLU A N 1
ATOM 5349 C CA . GLU A 1 654 ? -21.453 18.125 4.477 1 98.38 654 GLU A CA 1
ATOM 5350 C C . GLU A 1 654 ? -21.766 18.781 5.824 1 98.38 654 GLU A C 1
ATOM 5352 O O . GLU A 1 654 ? -22.484 18.203 6.645 1 98.38 654 GLU A O 1
ATOM 5357 N N . MET A 1 655 ? -21.25 20.016 6.039 1 98.31 655 MET A N 1
ATOM 5358 C CA . MET A 1 655 ? -21.422 20.688 7.324 1 98.31 655 MET A CA 1
ATOM 5359 C C . MET A 1 655 ? -22.5 21.766 7.238 1 98.31 655 MET A C 1
ATOM 5361 O O . MET A 1 655 ? -22.656 22.562 8.156 1 98.31 655 MET A O 1
ATOM 5365 N N . ALA A 1 656 ? -23.219 21.766 6.141 1 98.06 656 ALA A N 1
ATOM 5366 C CA . ALA A 1 656 ? -24.344 22.688 6.031 1 98.06 656 ALA A CA 1
ATOM 5367 C C . ALA A 1 656 ? -25.359 22.438 7.148 1 98.06 656 ALA A C 1
ATOM 5369 O O . ALA A 1 656 ? -25.406 21.344 7.723 1 98.06 656 ALA A O 1
ATOM 5370 N N . PRO A 1 657 ? -26.188 23.422 7.469 1 97.31 657 PRO A N 1
ATOM 5371 C CA . PRO A 1 657 ? -27.141 23.297 8.578 1 97.31 657 PRO A CA 1
ATOM 5372 C C . PRO A 1 657 ? -28.094 22.109 8.406 1 97.31 657 PRO A C 1
ATOM 5374 O O . PRO A 1 657 ? -28.391 21.422 9.383 1 97.31 657 PRO A O 1
ATOM 5377 N N . VAL A 1 658 ? -28.609 21.922 7.195 1 98.44 658 VAL A N 1
ATOM 5378 C CA . VAL A 1 658 ? -29.438 20.766 6.855 1 98.44 658 VAL A CA 1
ATOM 5379 C C . VAL A 1 658 ? -28.828 20.016 5.68 1 98.44 658 VAL A C 1
ATOM 5381 O O . VAL A 1 658 ? -28.516 20.609 4.645 1 98.44 658 VAL A O 1
ATOM 5384 N N . THR A 1 659 ? -28.609 18.75 5.848 1 98.62 659 THR A N 1
ATOM 5385 C CA . THR A 1 659 ? -28.031 17.922 4.789 1 98.62 659 THR A CA 1
ATOM 5386 C C . THR A 1 659 ? -28.812 16.625 4.648 1 98.62 659 THR A C 1
ATOM 5388 O O . THR A 1 659 ? -29.578 16.25 5.547 1 98.62 659 THR A O 1
ATOM 5391 N N . ILE A 1 660 ? -28.719 15.984 3.527 1 98.75 660 ILE A N 1
ATOM 5392 C CA . ILE A 1 660 ? -29.203 14.633 3.295 1 98.75 660 ILE A CA 1
ATOM 5393 C C . ILE A 1 660 ? -28.031 13.734 2.885 1 98.75 660 ILE A C 1
ATOM 5395 O O . ILE A 1 660 ? -27.156 14.156 2.139 1 98.75 660 ILE A O 1
ATOM 5399 N N . GLY A 1 661 ? -27.906 12.586 3.582 1 98.25 661 GLY A N 1
ATOM 5400 C CA . GLY A 1 661 ? -26.859 11.633 3.275 1 98.25 661 GLY A CA 1
ATOM 5401 C C . GLY A 1 661 ? -27.375 10.305 2.77 1 98.25 661 GLY A C 1
ATOM 5402 O O . GLY A 1 661 ? -28.547 9.969 2.977 1 98.25 661 GLY A O 1
ATOM 5403 N N . MET A 1 662 ? -26.516 9.641 2.082 1 98.06 662 MET A N 1
ATOM 5404 C CA . MET A 1 662 ? -26.812 8.312 1.562 1 98.06 662 MET A CA 1
ATOM 5405 C C . MET A 1 662 ? -25.578 7.438 1.536 1 98.06 662 MET A C 1
ATOM 5407 O O . MET A 1 662 ? -24.469 7.934 1.309 1 98.06 662 MET A O 1
ATOM 5411 N N . THR A 1 663 ? -25.688 6.219 1.853 1 97.62 663 THR A N 1
ATOM 5412 C CA . THR A 1 663 ? -24.672 5.211 1.589 1 97.62 663 THR A CA 1
ATOM 5413 C C . THR A 1 663 ? -25.281 3.984 0.915 1 97.62 663 THR A C 1
ATOM 5415 O O . THR A 1 663 ? -26.484 3.779 0.972 1 97.62 663 THR A O 1
ATOM 5418 N N . ARG A 1 664 ? -24.516 3.35 0.152 1 96.69 664 ARG A N 1
ATOM 5419 C CA . ARG A 1 664 ? -24.953 2.176 -0.597 1 96.69 664 ARG A CA 1
ATOM 5420 C C . ARG A 1 664 ? -24.297 0.908 -0.058 1 96.69 664 ARG A C 1
ATOM 5422 O O . ARG A 1 664 ? -23.109 0.904 0.253 1 96.69 664 ARG A O 1
ATOM 5429 N N . ARG A 1 665 ? -25.109 -0.182 0.064 1 95.12 665 ARG A N 1
ATOM 5430 C CA . ARG A 1 665 ? -24.625 -1.459 0.576 1 95.12 665 ARG A CA 1
ATOM 5431 C C . ARG A 1 665 ? -25.188 -2.623 -0.231 1 95.12 665 ARG A C 1
ATOM 5433 O O . ARG A 1 665 ? -26.344 -2.578 -0.677 1 95.12 665 ARG A O 1
ATOM 5440 N N . GLU A 1 666 ? -24.344 -3.564 -0.386 1 93.56 666 GLU A N 1
ATOM 5441 C CA . GLU A 1 666 ? -24.766 -4.824 -0.987 1 93.56 666 GLU A CA 1
ATOM 5442 C C . GLU A 1 666 ? -25 -5.891 0.077 1 93.56 666 GLU A C 1
ATOM 5444 O O . GLU A 1 666 ? -24.156 -6.098 0.954 1 93.56 666 GLU A O 1
ATOM 5449 N N . HIS A 1 667 ? -26.141 -6.512 0.021 1 94.25 667 HIS A N 1
ATOM 5450 C CA . HIS A 1 667 ? -26.5 -7.594 0.929 1 94.25 667 HIS A CA 1
ATOM 5451 C C . HIS A 1 667 ? -26.672 -8.914 0.179 1 94.25 667 HIS A C 1
ATOM 5453 O O . HIS A 1 667 ? -27.422 -8.992 -0.793 1 94.25 667 HIS A O 1
ATOM 5459 N N . LYS A 1 668 ? -26 -9.992 0.634 1 93.19 668 LYS A N 1
ATOM 5460 C CA . LYS A 1 668 ? -26.062 -11.32 0.044 1 93.19 668 LYS A CA 1
ATOM 5461 C C . LYS A 1 668 ? -26.766 -12.305 0.977 1 93.19 668 LYS A C 1
ATOM 5463 O O . LYS A 1 668 ? -26.469 -12.359 2.17 1 93.19 668 LYS A O 1
ATOM 5468 N N . HIS A 1 669 ? -27.672 -13.047 0.391 1 94.12 669 HIS A N 1
ATOM 5469 C CA . HIS A 1 669 ? -28.438 -14.047 1.14 1 94.12 669 HIS A CA 1
ATOM 5470 C C . HIS A 1 669 ? -28.406 -15.398 0.443 1 94.12 669 HIS A C 1
ATOM 5472 O O . HIS A 1 669 ? -29.266 -15.703 -0.384 1 94.12 669 HIS A O 1
ATOM 5478 N N . PRO A 1 670 ? -27.531 -16.25 0.811 1 93.88 670 PRO A N 1
ATOM 5479 C CA . PRO A 1 670 ? -27.469 -17.594 0.224 1 93.88 670 PRO A CA 1
ATOM 5480 C C . PRO A 1 670 ? -28.641 -18.484 0.65 1 93.88 670 PRO A C 1
ATOM 5482 O O . PRO A 1 670 ? -29.094 -18.406 1.799 1 93.88 670 PRO A O 1
ATOM 5485 N N . LYS A 1 671 ? -29.125 -19.312 -0.203 1 93.12 671 LYS A N 1
ATOM 5486 C CA . LYS A 1 671 ? -30.219 -20.234 0.082 1 93.12 671 LYS A CA 1
ATOM 5487 C C . LYS A 1 671 ? -29.828 -21.25 1.153 1 93.12 671 LYS A C 1
ATOM 5489 O O . LYS A 1 671 ? -30.656 -21.641 1.982 1 93.12 671 LYS A O 1
ATOM 5494 N N . ASP A 1 672 ? -28.594 -21.766 0.999 1 91.5 672 ASP A N 1
ATOM 5495 C CA . ASP A 1 672 ? -28.094 -22.672 2.014 1 91.5 672 ASP A CA 1
ATOM 5496 C C . ASP A 1 672 ? -26.688 -22.266 2.457 1 91.5 672 ASP A C 1
ATOM 5498 O O . ASP A 1 672 ? -26.047 -21.422 1.824 1 91.5 672 ASP A O 1
ATOM 5502 N N . LYS A 1 673 ? -26.328 -22.969 3.588 1 89.19 673 LYS A N 1
ATOM 5503 C CA . LYS A 1 673 ? -25.141 -22.578 4.336 1 89.19 673 LYS A CA 1
ATOM 5504 C C . LYS A 1 673 ? -23.906 -22.578 3.445 1 89.19 673 LYS A C 1
ATOM 5506 O O . LYS A 1 673 ? -22.984 -21.781 3.637 1 89.19 673 LYS A O 1
ATOM 5511 N N . TYR A 1 674 ? -23.797 -23.438 2.381 1 92.81 674 TYR A N 1
ATOM 5512 C CA . TYR A 1 674 ? -22.516 -23.656 1.718 1 92.81 674 TYR A CA 1
ATOM 5513 C C . TYR A 1 674 ? -22.594 -23.312 0.236 1 92.81 674 TYR A C 1
ATOM 5515 O O . TYR A 1 674 ? -21.578 -23.234 -0.452 1 92.81 674 TYR A O 1
ATOM 5523 N N . THR A 1 675 ? -23.766 -22.922 -0.263 1 93.81 675 THR A N 1
ATOM 5524 C CA . THR A 1 675 ? -23.906 -22.688 -1.696 1 93.81 675 THR A CA 1
ATOM 5525 C C . THR A 1 675 ? -23.203 -21.391 -2.109 1 93.81 675 THR A C 1
ATOM 5527 O O . THR A 1 675 ? -23.203 -20.422 -1.357 1 93.81 675 THR A O 1
ATOM 5530 N N . ARG A 1 676 ? -22.547 -21.422 -3.336 1 90.31 676 ARG A N 1
ATOM 5531 C CA . ARG A 1 676 ? -21.969 -20.234 -3.975 1 90.31 676 ARG A CA 1
ATOM 5532 C C . ARG A 1 676 ? -22.797 -19.828 -5.191 1 90.31 676 ARG A C 1
ATOM 5534 O O . ARG A 1 676 ? -22.469 -18.828 -5.855 1 90.31 676 ARG A O 1
ATOM 5541 N N . VAL A 1 677 ? -23.766 -20.484 -5.391 1 92.31 677 VAL A N 1
ATOM 5542 C CA . VAL A 1 677 ? -24.484 -20.359 -6.648 1 92.31 677 VAL A CA 1
ATOM 5543 C C . VAL A 1 677 ? -25.859 -19.734 -6.387 1 92.31 677 VAL A C 1
ATOM 5545 O O . VAL A 1 677 ? -26.219 -18.734 -7.004 1 92.31 677 VAL A O 1
ATOM 5548 N N . ASP A 1 678 ? -26.578 -20.297 -5.473 1 92.81 678 ASP A N 1
ATOM 5549 C CA . ASP A 1 678 ? -27.922 -19.828 -5.16 1 92.81 678 ASP A CA 1
ATOM 5550 C C . ASP A 1 678 ? -27.891 -18.75 -4.082 1 92.81 678 ASP A C 1
ATOM 5552 O O . ASP A 1 678 ? -28.297 -18.984 -2.945 1 92.81 678 ASP A O 1
ATOM 5556 N N . VAL A 1 679 ? -27.453 -17.516 -4.441 1 92.75 679 VAL A N 1
ATOM 5557 C CA . VAL A 1 679 ? -27.312 -16.391 -3.529 1 92.75 679 VAL A CA 1
ATOM 5558 C C . VAL A 1 679 ? -28.141 -15.211 -4.047 1 92.75 679 VAL A C 1
ATOM 5560 O O . VAL A 1 679 ? -27.906 -14.727 -5.16 1 92.75 679 VAL A O 1
ATOM 5563 N N . GLU A 1 680 ? -29.078 -14.797 -3.271 1 91.75 680 GLU A N 1
ATOM 5564 C CA . GLU A 1 680 ? -29.812 -13.57 -3.594 1 91.75 680 GLU A CA 1
ATOM 5565 C C . GLU A 1 680 ? -29.031 -12.328 -3.168 1 91.75 680 GLU A C 1
ATOM 5567 O O . GLU A 1 680 ? -28.625 -12.211 -2.01 1 91.75 680 GLU A O 1
ATOM 5572 N N . THR A 1 681 ? -28.766 -11.453 -4.086 1 91.5 681 THR A N 1
ATOM 5573 C CA . THR A 1 681 ? -28.031 -10.219 -3.795 1 91.5 681 THR A CA 1
ATOM 5574 C C . THR A 1 681 ? -28.938 -9.008 -3.941 1 91.5 681 THR A C 1
ATOM 5576 O O . THR A 1 681 ? -29.641 -8.867 -4.949 1 91.5 681 THR A O 1
ATOM 5579 N N . LYS A 1 682 ? -29 -8.18 -2.941 1 92.81 682 LYS A N 1
ATOM 5580 C CA . LYS A 1 682 ? -29.734 -6.914 -2.979 1 92.81 682 LYS A CA 1
ATOM 5581 C C . LYS A 1 682 ? -28.797 -5.73 -2.756 1 92.81 682 LYS A C 1
ATOM 5583 O O . LYS A 1 682 ? -27.906 -5.789 -1.904 1 92.81 682 LYS A O 1
ATOM 5588 N N . THR A 1 683 ? -28.906 -4.727 -3.566 1 95.62 683 THR A N 1
ATOM 5589 C CA . THR A 1 683 ? -28.203 -3.459 -3.367 1 95.62 683 THR A CA 1
ATOM 5590 C C . THR A 1 683 ? -29.156 -2.404 -2.805 1 95.62 683 THR A C 1
ATOM 5592 O O . THR A 1 683 ? -30.188 -2.1 -3.414 1 95.62 683 THR A O 1
ATOM 5595 N N . GLN A 1 684 ? -28.797 -1.908 -1.668 1 97.19 684 GLN A N 1
ATOM 5596 C CA . GLN A 1 684 ? -29.688 -0.965 -0.999 1 97.19 684 GLN A CA 1
ATOM 5597 C C . GLN A 1 684 ? -28.984 0.363 -0.736 1 97.19 684 GLN A C 1
ATOM 5599 O O . GLN A 1 684 ? -27.766 0.408 -0.609 1 97.19 684 GLN A O 1
ATOM 5604 N N . VAL A 1 685 ? -29.766 1.461 -0.741 1 97.69 685 VAL A N 1
ATOM 5605 C CA . VAL A 1 685 ? -29.312 2.77 -0.287 1 97.69 685 VAL A CA 1
ATOM 5606 C C . VAL A 1 685 ? -29.953 3.104 1.058 1 97.69 685 VAL A C 1
ATOM 5608 O O . VAL A 1 685 ? -31.141 2.848 1.266 1 97.69 685 VAL A O 1
ATOM 5611 N N . GLU A 1 686 ? -29.156 3.506 1.942 1 98.25 686 GLU A N 1
ATOM 5612 C CA . GLU A 1 686 ? -29.594 3.994 3.244 1 98.25 686 GLU A CA 1
ATOM 5613 C C . GLU A 1 686 ? -29.578 5.52 3.295 1 98.25 686 GLU A C 1
ATOM 5615 O O . GLU A 1 686 ? -28.531 6.145 3.113 1 98.25 686 GLU A O 1
ATOM 5620 N N . ILE A 1 687 ? -30.734 6.129 3.549 1 98.62 687 ILE A N 1
ATOM 5621 C CA . ILE A 1 687 ? -30.906 7.574 3.457 1 98.62 687 ILE A CA 1
ATOM 5622 C C . ILE A 1 687 ? -31.172 8.148 4.844 1 98.62 687 ILE A C 1
ATOM 5624 O O . ILE A 1 687 ? -31.969 7.602 5.609 1 98.62 687 ILE A O 1
ATOM 5628 N N . TRP A 1 688 ? -30.531 9.188 5.191 1 98.81 688 TRP A N 1
ATOM 5629 C CA . TRP A 1 688 ? -30.781 9.906 6.434 1 98.81 688 TRP A CA 1
ATOM 5630 C C . TRP A 1 688 ? -30.672 11.414 6.227 1 98.81 688 TRP A C 1
ATOM 5632 O O . TRP A 1 688 ? -30.156 11.867 5.195 1 98.81 688 TRP A O 1
ATOM 5642 N N . GLY A 1 689 ? -31.266 12.219 7.047 1 98.75 689 GLY A N 1
ATOM 5643 C CA . GLY A 1 689 ? -31.141 13.672 7.086 1 98.75 689 GLY A CA 1
ATOM 5644 C C . GLY A 1 689 ? -30.484 14.18 8.359 1 98.75 689 GLY A C 1
ATOM 5645 O O . GLY A 1 689 ? -30.656 13.586 9.43 1 98.75 689 GLY A O 1
ATOM 5646 N N . SER A 1 690 ? -29.703 15.18 8.234 1 98.56 690 SER A N 1
ATOM 5647 C CA . SER A 1 690 ? -29.109 15.836 9.398 1 98.56 690 SER A CA 1
ATOM 5648 C C . SER A 1 690 ? -29.594 17.281 9.516 1 98.56 690 SER A C 1
ATOM 5650 O O . SER A 1 690 ? -29.547 18.031 8.539 1 98.56 690 SER A O 1
ATOM 5652 N N . ASN A 1 691 ? -30.094 17.625 10.641 1 98.69 691 ASN A N 1
ATOM 5653 C CA . ASN A 1 691 ? -30.5 18.984 10.992 1 98.69 691 ASN A CA 1
ATOM 5654 C C . ASN A 1 691 ? -29.703 19.531 12.164 1 98.69 691 ASN A C 1
ATOM 5656 O O . ASN A 1 691 ? -29.969 19.188 13.32 1 98.69 691 ASN A O 1
ATOM 5660 N N . LEU A 1 692 ? -28.797 20.469 11.883 1 97.88 692 LEU A N 1
ATOM 5661 C CA . LEU A 1 692 ? -27.938 21.016 12.93 1 97.88 692 LEU A CA 1
ATOM 5662 C C . LEU A 1 692 ? -28.547 22.297 13.508 1 97.88 692 LEU A C 1
ATOM 5664 O O . LEU A 1 692 ? -27.984 22.891 14.422 1 97.88 692 LEU A O 1
ATOM 5668 N N . ASN A 1 693 ? -29.688 22.625 12.984 1 97.19 693 ASN A N 1
ATOM 5669 C CA . ASN A 1 693 ? -30.406 23.75 13.578 1 97.19 693 ASN A CA 1
ATOM 5670 C C . ASN A 1 693 ? -31.031 23.359 14.914 1 97.19 693 ASN A C 1
ATOM 5672 O O . ASN A 1 693 ? -31.125 22.188 15.242 1 97.19 693 ASN A O 1
ATOM 5676 N N . LEU A 1 694 ? -31.531 24.453 15.609 1 97.56 694 LEU A N 1
ATOM 5677 C CA . LEU A 1 694 ? -32.062 24.234 16.938 1 97.56 694 LEU A CA 1
ATOM 5678 C C . LEU A 1 694 ? -33.594 24.109 16.891 1 97.56 694 LEU A C 1
ATOM 5680 O O . LEU A 1 694 ? -34.25 24 17.938 1 97.56 694 LEU A O 1
ATOM 5684 N N . LYS A 1 695 ? -34.125 24.125 15.742 1 97.69 695 LYS A N 1
ATOM 5685 C CA . LYS A 1 695 ? -35.531 23.906 15.531 1 97.69 695 LYS A CA 1
ATOM 5686 C C . LYS A 1 695 ? -35.781 22.75 14.562 1 97.69 695 LYS A C 1
ATOM 5688 O O . LYS A 1 695 ? -34.969 22.516 13.648 1 97.69 695 LYS A O 1
ATOM 5693 N N . ASP A 1 696 ? -36.844 22.031 14.836 1 98.12 696 ASP A N 1
ATOM 5694 C CA . ASP A 1 696 ? -37.25 20.984 13.906 1 98.12 696 ASP A CA 1
ATOM 5695 C C . ASP A 1 696 ? -37.562 21.547 12.523 1 98.12 696 ASP A C 1
ATOM 5697 O O . ASP A 1 696 ? -37.938 22.719 12.398 1 98.12 696 ASP A O 1
ATOM 5701 N N . VAL A 1 697 ? -37.312 20.797 11.578 1 97.75 697 VAL A N 1
ATOM 5702 C CA . VAL A 1 697 ? -37.656 21.172 10.211 1 97.75 697 VAL A CA 1
ATOM 5703 C C . VAL A 1 697 ? -38.531 20.078 9.578 1 97.75 697 VAL A C 1
ATOM 5705 O O . VAL A 1 697 ? -38.219 18.891 9.734 1 97.75 697 VAL A O 1
ATOM 5708 N N . THR A 1 698 ? -39.625 20.438 9.008 1 98.31 698 THR A N 1
ATOM 5709 C CA . THR A 1 698 ? -40.5 19.5 8.297 1 98.31 698 THR A CA 1
ATOM 5710 C C . THR A 1 698 ? -40.188 19.516 6.801 1 98.31 698 THR A C 1
ATOM 5712 O O . THR A 1 698 ? -40.219 20.578 6.176 1 98.31 698 THR A O 1
ATOM 5715 N N . VAL A 1 699 ? -39.906 18.391 6.273 1 98.5 699 VAL A N 1
ATOM 5716 C CA . VAL A 1 699 ? -39.469 18.328 4.883 1 98.5 699 VAL A CA 1
ATOM 5717 C C . VAL A 1 699 ? -40.156 17.156 4.176 1 98.5 699 VAL A C 1
ATOM 5719 O O . VAL A 1 699 ? -40.688 16.25 4.828 1 98.5 699 VAL A O 1
ATOM 5722 N N . ASP A 1 700 ? -40.219 17.234 2.885 1 98.56 700 ASP A N 1
ATOM 5723 C CA . ASP A 1 700 ? -40.438 16.078 2.031 1 98.56 700 ASP A CA 1
ATOM 5724 C C . ASP A 1 700 ? -39.125 15.5 1.513 1 98.56 700 ASP A C 1
ATOM 5726 O O . ASP A 1 700 ? -38.188 16.25 1.175 1 98.56 700 ASP A O 1
ATOM 5730 N N . CYS A 1 701 ? -38.969 14.234 1.587 1 98.56 701 CYS A N 1
ATOM 5731 C CA . CYS A 1 701 ? -37.812 13.562 1.011 1 98.56 701 CYS A CA 1
ATOM 5732 C C . CYS A 1 701 ? -38.156 12.93 -0.332 1 98.56 701 CYS A C 1
ATOM 5734 O O . CYS A 1 701 ? -39 12.039 -0.405 1 98.56 701 CYS A O 1
ATOM 5736 N N . VAL A 1 702 ? -37.5 13.383 -1.391 1 98.5 702 VAL A N 1
ATOM 5737 C CA . VAL A 1 702 ? -37.719 12.859 -2.738 1 98.5 702 VAL A CA 1
ATOM 5738 C C . VAL A 1 702 ? -36.469 12.094 -3.186 1 98.5 702 VAL A C 1
ATOM 5740 O O . VAL A 1 702 ? -35.344 12.547 -2.988 1 98.5 702 VAL A O 1
ATOM 5743 N N . VAL A 1 703 ? -36.688 10.898 -3.693 1 98.38 703 VAL A N 1
ATOM 5744 C CA . VAL A 1 703 ? -35.594 10.086 -4.227 1 98.38 703 VAL A CA 1
ATOM 5745 C C . VAL A 1 703 ? -35.781 9.891 -5.73 1 98.38 703 VAL A C 1
ATOM 5747 O O . VAL A 1 703 ? -36.875 9.578 -6.188 1 98.38 703 VAL A O 1
ATOM 5750 N N . LYS A 1 704 ? -34.75 10.164 -6.48 1 98.25 704 LYS A N 1
ATOM 5751 C CA . LYS A 1 704 ? -34.688 9.953 -7.926 1 98.25 704 LYS A CA 1
ATOM 5752 C C . LYS A 1 704 ? -33.531 9.039 -8.32 1 98.25 704 LYS A C 1
ATOM 5754 O O . LYS A 1 704 ? -32.625 8.828 -7.535 1 98.25 704 LYS A O 1
ATOM 5759 N N . ALA A 1 705 ? -33.656 8.43 -9.469 1 98.12 705 ALA A N 1
ATOM 5760 C CA . ALA A 1 705 ? -32.594 7.57 -9.977 1 98.12 705 ALA A CA 1
ATOM 5761 C C . ALA A 1 705 ? -32.438 7.734 -11.484 1 98.12 705 ALA A C 1
ATOM 5763 O O . ALA A 1 705 ? -33.375 8.07 -12.188 1 98.12 705 ALA A O 1
ATOM 5764 N N . TRP A 1 706 ? -31.188 7.574 -11.992 1 97.94 706 TRP A N 1
ATOM 5765 C CA . TRP A 1 706 ? -30.844 7.699 -13.406 1 97.94 706 TRP A CA 1
ATOM 5766 C C . TRP A 1 706 ? -29.922 6.574 -13.844 1 97.94 706 TRP A C 1
ATOM 5768 O O . TRP A 1 706 ? -29.062 6.133 -13.078 1 97.94 706 TRP A O 1
ATOM 5778 N N . ASN A 1 707 ? -30.125 6.105 -15.016 1 96.81 707 ASN A N 1
ATOM 5779 C CA . ASN A 1 707 ? -29.109 5.258 -15.633 1 96.81 707 ASN A CA 1
ATOM 5780 C C . ASN A 1 707 ? -27.891 6.066 -16.047 1 96.81 707 ASN A C 1
ATOM 5782 O O . ASN A 1 707 ? -28 7.047 -16.781 1 96.81 707 ASN A O 1
ATOM 5786 N N . VAL A 1 708 ? -26.719 5.699 -15.672 1 96.44 708 VAL A N 1
ATOM 5787 C CA . VAL A 1 708 ? -25.516 6.488 -15.852 1 96.44 708 VAL A CA 1
ATOM 5788 C C . VAL A 1 708 ? -25.156 6.566 -17.328 1 96.44 708 VAL A C 1
ATOM 5790 O O . VAL A 1 708 ? -24.562 7.551 -17.781 1 96.44 708 VAL A O 1
ATOM 5793 N N . GLU A 1 709 ? -25.516 5.602 -18.156 1 94.62 709 GLU A N 1
ATOM 5794 C CA . GLU A 1 709 ? -25.125 5.523 -19.578 1 94.62 709 GLU A CA 1
ATOM 5795 C C . GLU A 1 709 ? -26.141 6.25 -20.453 1 94.62 709 GLU A C 1
ATOM 5797 O O . GLU A 1 709 ? -25.766 6.957 -21.391 1 94.62 709 GLU A O 1
ATOM 5802 N N . THR A 1 710 ? -27.453 6.145 -20.141 1 95 710 THR A N 1
ATOM 5803 C CA . THR A 1 710 ? -28.469 6.703 -21.031 1 95 710 THR A CA 1
ATOM 5804 C C . THR A 1 710 ? -28.938 8.062 -20.516 1 95 710 THR A C 1
ATOM 5806 O O . THR A 1 710 ? -29.5 8.852 -21.281 1 95 710 THR A O 1
ATOM 5809 N N . GLY A 1 711 ? -28.781 8.297 -19.219 1 96.44 711 GLY A N 1
ATOM 5810 C CA . GLY A 1 711 ? -29.297 9.516 -18.609 1 96.44 711 GLY A CA 1
ATOM 5811 C C . GLY A 1 711 ? -30.781 9.461 -18.312 1 96.44 711 GLY A C 1
ATOM 5812 O O . GLY A 1 711 ? -31.328 10.406 -17.75 1 96.44 711 GLY A O 1
ATOM 5813 N N . GLU A 1 712 ? -31.359 8.375 -18.562 1 96.38 712 GLU A N 1
ATOM 5814 C CA . GLU A 1 712 ? -32.812 8.234 -18.344 1 96.38 712 GLU A CA 1
ATOM 5815 C C . GLU A 1 712 ? -33.156 8.227 -16.859 1 96.38 712 GLU A C 1
ATOM 5817 O O . GLU A 1 712 ? -32.5 7.516 -16.078 1 96.38 712 GLU A O 1
ATOM 5822 N N . GLU A 1 713 ? -34.062 9.023 -16.484 1 96.94 713 GLU A N 1
ATOM 5823 C CA . GLU A 1 713 ? -34.625 8.938 -15.133 1 96.94 713 GLU A CA 1
ATOM 5824 C C . GLU A 1 713 ? -35.5 7.703 -14.961 1 96.94 713 GLU A C 1
ATOM 5826 O O . GLU A 1 713 ? -36.5 7.555 -15.656 1 96.94 713 GLU A O 1
ATOM 5831 N N . THR A 1 714 ? -35.188 6.863 -14.086 1 94.38 714 THR A N 1
ATOM 5832 C CA . THR A 1 714 ? -35.875 5.578 -13.969 1 94.38 714 THR A CA 1
ATOM 5833 C C . THR A 1 714 ? -36.75 5.543 -12.719 1 94.38 714 THR A C 1
ATOM 5835 O O . THR A 1 714 ? -37.562 4.637 -12.555 1 94.38 714 THR A O 1
ATOM 5838 N N . HIS A 1 715 ? -36.594 6.449 -11.883 1 95.75 715 HIS A N 1
ATOM 5839 C CA . HIS A 1 715 ? -37.344 6.516 -10.633 1 95.75 715 HIS A CA 1
ATOM 5840 C C . HIS A 1 715 ? -37.5 7.953 -10.156 1 95.75 715 HIS A C 1
ATOM 5842 O O . HIS A 1 715 ? -36.562 8.766 -10.32 1 95.75 715 HIS A O 1
ATOM 5848 N N . SER A 1 716 ? -38.562 8.414 -9.633 1 97.06 716 SER A N 1
ATOM 5849 C CA . SER A 1 716 ? -38.844 9.68 -8.969 1 97.06 716 SER A CA 1
ATOM 5850 C C . SER A 1 716 ? -40.031 9.547 -8.016 1 97.06 716 SER A C 1
ATOM 5852 O O . SER A 1 716 ? -41.188 9.359 -8.461 1 97.06 716 SER A O 1
ATOM 5854 N N . GLN A 1 717 ? -39.719 9.562 -6.746 1 97.12 717 GLN A N 1
ATOM 5855 C CA . GLN A 1 717 ? -40.781 9.32 -5.773 1 97.12 717 GLN A CA 1
ATOM 5856 C C . GLN A 1 717 ? -40.5 10.062 -4.469 1 97.12 717 GLN A C 1
ATOM 5858 O O . GLN A 1 717 ? -39.375 10.133 -4.008 1 97.12 717 GLN A O 1
ATOM 5863 N N . THR A 1 718 ? -41.625 10.688 -3.93 1 98.06 718 THR A N 1
ATOM 5864 C CA . THR A 1 718 ? -41.531 11.141 -2.543 1 98.06 718 THR A CA 1
ATOM 5865 C C . THR A 1 718 ? -41.594 9.953 -1.586 1 98.06 718 THR A C 1
ATOM 5867 O O . THR A 1 718 ? -42.625 9.289 -1.446 1 98.06 718 THR A O 1
ATOM 5870 N N . VAL A 1 719 ? -40.531 9.68 -0.958 1 97.38 719 VAL A N 1
ATOM 5871 C CA . VAL A 1 719 ? -40.438 8.469 -0.149 1 97.38 719 VAL A CA 1
ATOM 5872 C C . VAL A 1 719 ? -40.906 8.758 1.274 1 97.38 719 VAL A C 1
ATOM 5874 O O . VAL A 1 719 ? -41.219 7.844 2.029 1 97.38 719 VAL A O 1
ATOM 5877 N N . SER A 1 720 ? -40.844 9.945 1.657 1 97.19 720 SER A N 1
ATOM 5878 C CA . SER A 1 720 ? -41.406 10.414 2.932 1 97.19 720 SER A CA 1
ATOM 5879 C C . SER A 1 720 ? -41.969 11.828 2.809 1 97.19 720 SER A C 1
ATOM 5881 O O . SER A 1 720 ? -41.312 12.719 2.252 1 97.19 720 SER A O 1
ATOM 5883 N N . SER A 1 721 ? -43.188 12.008 3.258 1 97.31 721 SER A N 1
ATOM 5884 C CA . SER A 1 721 ? -43.844 13.32 3.234 1 97.31 721 SER A CA 1
ATOM 5885 C C . SER A 1 721 ? -44 13.891 4.641 1 97.31 721 SER A C 1
ATOM 5887 O O . SER A 1 721 ? -44.281 13.164 5.59 1 97.31 721 SER A O 1
ATOM 5889 N N . GLU A 1 722 ? -43.781 15.148 4.762 1 97.5 722 GLU A N 1
ATOM 5890 C CA . GLU A 1 722 ? -43.938 15.867 6.023 1 97.5 722 GLU A CA 1
ATOM 5891 C C . GLU A 1 722 ? -43.125 15.227 7.129 1 97.5 722 GLU A C 1
ATOM 5893 O O . GLU A 1 722 ? -43.594 15 8.234 1 97.5 722 GLU A O 1
ATOM 5898 N N . LEU A 1 723 ? -41.969 14.82 6.664 1 98 723 LEU A N 1
ATOM 5899 C CA . LEU A 1 723 ? -41.031 14.227 7.605 1 98 723 LEU A CA 1
ATOM 5900 C C . LEU A 1 723 ? -40.438 15.281 8.547 1 98 723 LEU A C 1
ATOM 5902 O O . LEU A 1 723 ? -40.031 16.344 8.094 1 98 723 LEU A O 1
ATOM 5906 N N . VAL A 1 724 ? -40.438 15.016 9.773 1 98.31 724 VAL A N 1
ATOM 5907 C CA . VAL A 1 724 ? -39.844 15.922 10.742 1 98.31 724 VAL A CA 1
ATOM 5908 C C . VAL A 1 724 ? -38.375 15.523 10.977 1 98.31 724 VAL A C 1
ATOM 5910 O O . VAL A 1 724 ? -38.094 14.445 11.5 1 98.31 724 VAL A O 1
ATOM 5913 N N . LEU A 1 725 ? -37.5 16.312 10.508 1 98.44 725 LEU A N 1
ATOM 5914 C CA . LEU A 1 725 ? -36.125 16.219 10.953 1 98.44 725 LEU A CA 1
ATOM 5915 C C . LEU A 1 725 ? -35.906 16.922 12.297 1 98.44 725 LEU A C 1
ATOM 5917 O O . LEU A 1 725 ? -35.969 18.141 12.375 1 98.44 725 LEU A O 1
ATOM 5921 N N . GLN A 1 726 ? -35.594 16.109 13.273 1 98.31 726 GLN A N 1
ATOM 5922 C CA . GLN A 1 726 ? -35.438 16.656 14.617 1 98.31 726 GLN A CA 1
ATOM 5923 C C . GLN A 1 726 ? -34.219 17.562 14.711 1 98.31 726 GLN A C 1
ATOM 5925 O O . GLN A 1 726 ? -33.25 17.375 13.969 1 98.31 726 GLN A O 1
ATOM 5930 N N . SER A 1 727 ? -34.375 18.547 15.594 1 98 727 SER A N 1
ATOM 5931 C CA . SER A 1 727 ? -33.312 19.547 15.75 1 98 727 SER A CA 1
ATOM 5932 C C . SER A 1 727 ? -32.031 18.938 16.266 1 98 727 SER A C 1
ATOM 5934 O O . SER A 1 727 ? -32.062 18.031 17.094 1 98 727 SER A O 1
ATOM 5936 N N . ASN A 1 728 ? -30.938 19.422 15.758 1 98.31 728 ASN A N 1
ATOM 5937 C CA . ASN A 1 728 ? -29.562 19.203 16.219 1 98.31 728 ASN A CA 1
ATOM 5938 C C . ASN A 1 728 ? -29.219 17.719 16.266 1 98.31 728 ASN A C 1
ATOM 5940 O O . ASN A 1 728 ? -28.656 17.25 17.25 1 98.31 728 ASN A O 1
ATOM 5944 N N . ARG A 1 729 ? -29.562 16.984 15.273 1 98.44 729 ARG A N 1
ATOM 5945 C CA . ARG A 1 729 ? -29.219 15.562 15.203 1 98.44 729 ARG A CA 1
ATOM 5946 C C . ARG A 1 729 ? -29.453 15.016 13.797 1 98.44 729 ARG A C 1
ATOM 5948 O O . ARG A 1 729 ? -30.031 15.703 12.945 1 98.44 729 ARG A O 1
ATOM 5955 N N . SER A 1 730 ? -28.953 13.852 13.5 1 98.62 730 SER A N 1
ATOM 5956 C CA . SER A 1 730 ? -29.266 13.086 12.297 1 98.62 730 SER A CA 1
ATOM 5957 C C . SER A 1 730 ? -30.453 12.164 12.523 1 98.62 730 SER A C 1
ATOM 5959 O O . SER A 1 730 ? -30.625 11.602 13.609 1 98.62 730 SER A O 1
ATOM 5961 N N . THR A 1 731 ? -31.266 12.008 11.516 1 98.5 731 THR A N 1
ATOM 5962 C CA . THR A 1 731 ? -32.469 11.203 11.555 1 98.5 731 THR A CA 1
ATOM 5963 C C . THR A 1 731 ? -32.531 10.227 10.383 1 98.5 731 THR A C 1
ATOM 5965 O O . THR A 1 731 ? -32.406 10.641 9.227 1 98.5 731 THR A O 1
ATOM 5968 N N . GLU A 1 732 ? -32.688 8.945 10.703 1 98.25 732 GLU A N 1
ATOM 5969 C CA . GLU A 1 732 ? -32.875 7.957 9.641 1 98.25 732 GLU A CA 1
ATOM 5970 C C . GLU A 1 732 ? -34.188 8.18 8.883 1 98.25 732 GLU A C 1
ATOM 5972 O O . GLU A 1 732 ? -35.188 8.492 9.492 1 98.25 732 GLU A O 1
ATOM 5977 N N . ILE A 1 733 ? -34.156 8.062 7.609 1 98.38 733 ILE A N 1
ATOM 5978 C CA . ILE A 1 733 ? -35.344 8.336 6.812 1 98.38 733 ILE A CA 1
ATOM 5979 C C . ILE A 1 733 ? -35.875 7.031 6.223 1 98.38 733 ILE A C 1
ATOM 5981 O O . ILE A 1 733 ? -37 6.629 6.504 1 98.38 733 ILE A O 1
ATOM 5985 N N . LYS A 1 734 ? -35 6.395 5.352 1 97.38 734 LYS A N 1
ATOM 5986 C CA . LYS A 1 734 ? -35.5 5.227 4.633 1 97.38 734 LYS A CA 1
ATOM 5987 C C . LYS A 1 734 ? -34.344 4.371 4.113 1 97.38 734 LYS A C 1
ATOM 5989 O O . LYS A 1 734 ? -33.281 4.883 3.82 1 97.38 734 LYS A O 1
ATOM 5994 N N . ILE A 1 735 ? -34.5 3.076 4.137 1 97.69 735 ILE A N 1
ATOM 5995 C CA . ILE A 1 735 ? -33.656 2.137 3.393 1 97.69 735 ILE A CA 1
ATOM 5996 C C . ILE A 1 735 ? -34.406 1.634 2.166 1 97.69 735 ILE A C 1
ATOM 5998 O O . ILE A 1 735 ? -35.562 1.152 2.281 1 97.69 735 ILE A O 1
ATOM 6002 N N . LEU A 1 736 ? -33.844 1.777 0.996 1 96.88 736 LEU A N 1
ATOM 6003 C CA . LEU A 1 736 ? -34.469 1.384 -0.247 1 96.88 736 LEU A CA 1
ATOM 6004 C C . LEU A 1 736 ? -33.594 0.465 -1.066 1 96.88 736 LEU A C 1
ATOM 6006 O O . LEU A 1 736 ? -32.375 0.665 -1.12 1 96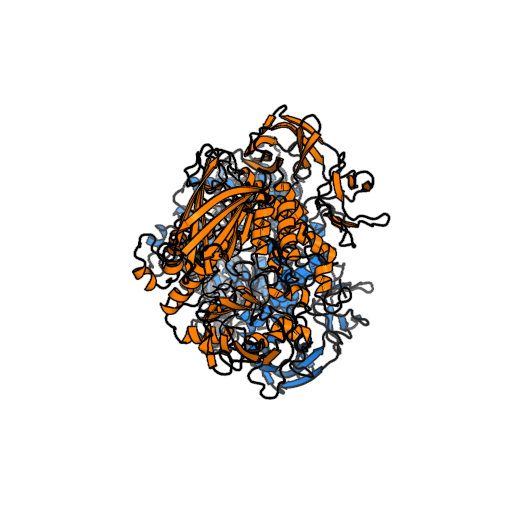.88 736 LEU A O 1
ATOM 6010 N N . ASP A 1 737 ? -34.219 -0.556 -1.683 1 95.5 737 ASP A N 1
ATOM 6011 C CA . ASP A 1 737 ? -33.5 -1.179 -2.783 1 95.5 737 ASP A CA 1
ATOM 6012 C C . ASP A 1 737 ? -33.188 -0.166 -3.883 1 95.5 737 ASP A C 1
ATOM 6014 O O . ASP A 1 737 ? -34 0.7 -4.184 1 95.5 737 ASP A O 1
ATOM 6018 N N . VAL A 1 738 ? -32 -0.176 -4.398 1 96.5 738 VAL A N 1
ATOM 6019 C CA . VAL A 1 738 ? -31.703 0.693 -5.535 1 96.5 738 VAL A CA 1
ATOM 6020 C C . VAL A 1 738 ? -32.812 0.557 -6.59 1 96.5 738 VAL A C 1
ATOM 6022 O O . VAL A 1 738 ? -33.094 -0.546 -7.059 1 96.5 738 VAL A O 1
ATOM 6025 N N . PRO A 1 739 ? -33.406 1.621 -6.93 1 93 739 PRO A N 1
ATOM 6026 C CA . PRO A 1 739 ? -34.531 1.537 -7.867 1 93 739 PRO A CA 1
ATOM 6027 C C . PRO A 1 739 ? -34.094 1.259 -9.297 1 93 739 PRO A C 1
ATOM 6029 O O . PRO A 1 739 ? -33.375 2.07 -9.898 1 93 739 PRO A O 1
ATOM 6032 N N . VAL A 1 740 ? -34.438 0.168 -9.805 1 91.62 740 VAL A N 1
ATOM 6033 C CA . VAL A 1 740 ? -34.156 -0.202 -11.195 1 91.62 740 VAL A CA 1
ATOM 6034 C C . VAL A 1 740 ? -35.438 -0.694 -11.867 1 91.62 740 VAL A C 1
ATOM 6036 O O . VAL A 1 740 ? -36.375 -1.118 -11.188 1 91.62 740 VAL A O 1
ATOM 6039 N N . LYS A 1 741 ? -35.5 -0.58 -13.148 1 87.44 741 LYS A N 1
ATOM 6040 C CA . LYS A 1 741 ? -36.656 -1.042 -13.891 1 87.44 741 LYS A CA 1
ATOM 6041 C C . LYS A 1 741 ? -36.812 -2.555 -13.773 1 87.44 741 LYS A C 1
ATOM 6043 O O . LYS A 1 741 ? -37.938 -3.059 -13.68 1 87.44 741 LYS A O 1
ATOM 6048 N N . LYS A 1 742 ? -35.812 -3.189 -13.836 1 86.19 742 LYS A N 1
ATOM 6049 C CA . LYS A 1 742 ? -35.75 -4.645 -13.719 1 86.19 742 LYS A CA 1
ATOM 6050 C C . LYS A 1 742 ? -34.656 -5.078 -12.75 1 86.19 742 LYS A C 1
ATOM 6052 O O . LYS A 1 742 ? -33.469 -5.055 -13.086 1 86.19 742 LYS A O 1
ATOM 6057 N N . PRO A 1 743 ? -35.094 -5.633 -11.641 1 80.69 743 PRO A N 1
ATOM 6058 C CA . PRO A 1 743 ? -34.094 -6.055 -10.656 1 80.69 743 PRO A CA 1
ATOM 6059 C C . PRO A 1 743 ? -33.219 -7.191 -11.156 1 80.69 743 PRO A C 1
ATOM 6061 O O . PRO A 1 743 ? -33.656 -8.055 -11.906 1 80.69 743 PRO A O 1
ATOM 6064 N N . HIS A 1 744 ? -31.984 -7.223 -10.789 1 71.25 744 HIS A N 1
ATOM 6065 C CA . HIS A 1 744 ? -31 -8.281 -11.016 1 71.25 744 HIS A CA 1
ATOM 6066 C C . HIS A 1 744 ? -30.641 -8.398 -12.492 1 71.25 744 HIS A C 1
ATOM 6068 O O . HIS A 1 744 ? -30.344 -9.484 -12.984 1 71.25 744 HIS A O 1
ATOM 6074 N N . ALA A 1 745 ? -30.859 -7.414 -13.297 1 78.88 745 ALA A N 1
ATOM 6075 C CA . ALA A 1 745 ? -30.469 -7.344 -14.703 1 78.88 745 ALA A CA 1
ATOM 6076 C C . ALA A 1 745 ? -29.234 -6.469 -14.883 1 78.88 745 ALA A C 1
ATOM 6078 O O . ALA A 1 745 ? -29.109 -5.77 -15.891 1 78.88 745 ALA A O 1
ATOM 6079 N N . ASP A 1 746 ? -28.359 -6.422 -13.789 1 82.44 746 ASP A N 1
ATOM 6080 C CA . ASP A 1 746 ? -27.094 -5.691 -13.766 1 82.44 746 ASP A CA 1
ATOM 6081 C C . ASP A 1 746 ? -27.328 -4.188 -13.898 1 82.44 746 ASP A C 1
ATOM 6083 O O . ASP A 1 746 ? -26.453 -3.459 -14.375 1 82.44 746 ASP A O 1
ATOM 6087 N N . LEU A 1 747 ? -28.484 -3.74 -13.508 1 91.31 747 LEU A N 1
ATOM 6088 C CA . LEU A 1 747 ? -28.828 -2.33 -13.641 1 91.31 747 LEU A CA 1
ATOM 6089 C C . LEU A 1 747 ? -28.469 -1.558 -12.375 1 91.31 747 LEU A C 1
ATOM 6091 O O . LEU A 1 747 ? -28.219 -0.353 -12.438 1 91.31 747 LEU A O 1
ATOM 6095 N N . GLU A 1 748 ? -28.422 -2.277 -11.203 1 94.25 748 GLU A N 1
ATOM 6096 C CA . GLU A 1 748 ? -28.094 -1.616 -9.945 1 94.25 748 GLU A CA 1
ATOM 6097 C C . GLU A 1 748 ? -26.719 -0.978 -10 1 94.25 748 GLU A C 1
ATOM 6099 O O . GLU A 1 748 ? -26.516 0.12 -9.477 1 94.25 748 GLU A O 1
ATOM 6104 N N . ALA A 1 749 ? -25.859 -1.594 -10.719 1 94.25 749 ALA A N 1
ATOM 6105 C CA . ALA A 1 749 ? -24.469 -1.138 -10.828 1 94.25 749 ALA A CA 1
ATOM 6106 C C . ALA A 1 749 ? -24.344 0.013 -11.82 1 94.25 749 ALA A C 1
ATOM 6108 O O . ALA A 1 749 ? -23.281 0.591 -11.984 1 94.25 749 ALA A O 1
ATOM 6109 N N . LYS A 1 750 ? -25.422 0.428 -12.461 1 95.69 750 LYS A N 1
ATOM 6110 C CA . LYS A 1 750 ? -25.422 1.51 -13.445 1 95.69 750 LYS A CA 1
ATOM 6111 C C . LYS A 1 750 ? -26.375 2.625 -13.039 1 95.69 750 LYS A C 1
ATOM 6113 O O . LYS A 1 750 ? -26.656 3.529 -13.828 1 95.69 750 LYS A O 1
ATOM 6118 N N . THR A 1 751 ? -26.875 2.523 -11.852 1 97.5 751 THR A N 1
ATOM 6119 C CA . THR A 1 751 ? -27.922 3.451 -11.445 1 97.5 751 THR A CA 1
ATOM 6120 C C . THR A 1 751 ? -27.391 4.461 -10.438 1 97.5 751 THR A C 1
ATOM 6122 O O . THR A 1 751 ? -26.906 4.082 -9.367 1 97.5 751 THR A O 1
ATOM 6125 N N . VAL A 1 752 ? -27.469 5.723 -10.766 1 98.25 752 VAL A N 1
ATOM 6126 C CA . VAL A 1 752 ? -27.188 6.848 -9.883 1 98.25 752 VAL A CA 1
ATOM 6127 C C . VAL A 1 752 ? -28.438 7.238 -9.109 1 98.25 752 VAL A C 1
ATOM 6129 O O . VAL A 1 752 ? -29.531 7.297 -9.672 1 98.25 752 VAL A O 1
ATOM 6132 N N . VAL A 1 753 ? -28.328 7.422 -7.789 1 98.62 753 VAL A N 1
ATOM 6133 C CA . VAL A 1 753 ? -29.484 7.73 -6.961 1 98.62 753 VAL A CA 1
ATOM 6134 C C . VAL A 1 753 ? -29.312 9.102 -6.32 1 98.62 753 VAL A C 1
ATOM 6136 O O . VAL A 1 753 ? -28.281 9.383 -5.691 1 98.62 753 VAL A O 1
ATOM 6139 N N . GLY A 1 754 ? -30.266 10.016 -6.555 1 98.44 754 GLY A N 1
ATOM 6140 C CA . GLY A 1 754 ? -30.312 11.312 -5.898 1 98.44 754 GLY A CA 1
ATOM 6141 C C . GLY A 1 754 ? -31.375 11.398 -4.832 1 98.44 754 GLY A C 1
ATOM 6142 O O . GLY A 1 754 ? -32.469 10.844 -4.988 1 98.44 754 GLY A O 1
ATOM 6143 N N . ALA A 1 755 ? -31.062 11.977 -3.766 1 98.56 755 ALA A N 1
ATOM 6144 C CA . ALA A 1 755 ? -32.031 12.281 -2.705 1 98.56 755 ALA A CA 1
ATOM 6145 C C . ALA A 1 755 ? -32.094 13.781 -2.432 1 98.56 755 ALA A C 1
ATOM 6147 O O . ALA A 1 755 ? -31.062 14.469 -2.459 1 98.56 755 ALA A O 1
ATOM 6148 N N . TYR A 1 756 ? -33.312 14.289 -2.16 1 98.5 756 TYR A N 1
ATOM 6149 C CA . TYR A 1 756 ? -33.562 15.711 -1.979 1 98.5 756 TYR A CA 1
ATOM 6150 C C . TYR A 1 756 ? -34.469 15.945 -0.771 1 98.5 756 TYR A C 1
ATOM 6152 O O . TYR A 1 756 ? -35.375 15.164 -0.507 1 98.5 756 TYR A O 1
ATOM 6160 N N . LEU A 1 757 ? -34.188 16.969 -0.06 1 98.75 757 LEU A N 1
ATOM 6161 C CA . LEU A 1 757 ? -35.125 17.484 0.931 1 98.75 757 LEU A CA 1
ATOM 6162 C C . LEU A 1 757 ? -35.781 18.781 0.439 1 98.75 757 LEU A C 1
ATOM 6164 O O . LEU A 1 757 ? -35.094 19.688 -0.016 1 98.75 757 LEU A O 1
ATOM 6168 N N . TYR A 1 758 ? -37.062 18.797 0.473 1 98.25 758 TYR A N 1
ATOM 6169 C CA . TYR A 1 758 ? -37.844 19.984 0.111 1 98.25 758 TYR A CA 1
ATOM 6170 C C . TYR A 1 758 ? -38.594 20.531 1.316 1 98.25 758 TYR A C 1
ATOM 6172 O O . TYR A 1 758 ? -39.25 19.781 2.043 1 98.25 758 TYR A O 1
ATOM 6180 N N . GLN A 1 759 ? -38.406 21.75 1.597 1 97.56 759 GLN A N 1
ATOM 6181 C CA . GLN A 1 759 ? -39.188 22.484 2.566 1 97.56 759 GLN A CA 1
ATOM 6182 C C . GLN A 1 759 ? -40.094 23.531 1.877 1 97.56 759 GLN A C 1
ATOM 6184 O O . GLN A 1 759 ? -39.562 24.438 1.231 1 97.56 759 GLN A O 1
ATOM 6189 N N . ASP A 1 760 ? -41.406 23.484 1.939 1 94.62 760 ASP A N 1
ATOM 6190 C CA . ASP A 1 760 ? -42.344 24.391 1.298 1 94.62 760 ASP A CA 1
ATOM 6191 C C . ASP A 1 760 ? -42.062 24.516 -0.2 1 94.62 760 ASP A C 1
ATOM 6193 O O . ASP A 1 760 ? -42 25.609 -0.742 1 94.62 760 ASP A O 1
ATOM 6197 N N . GLY A 1 761 ? -41.688 23.406 -0.78 1 93.12 761 GLY A N 1
ATOM 6198 C CA . GLY A 1 761 ? -41.5 23.344 -2.221 1 93.12 761 GLY A CA 1
ATOM 6199 C C . GLY A 1 761 ? -40.125 23.75 -2.66 1 93.12 761 GLY A C 1
ATOM 6200 O O . GLY A 1 761 ? -39.781 23.641 -3.838 1 93.12 761 GLY A O 1
ATOM 6201 N N . LYS A 1 762 ? -39.344 24.156 -1.742 1 96.12 762 LYS A N 1
ATOM 6202 C CA . LYS A 1 762 ? -38 24.594 -2.072 1 96.12 762 LYS A CA 1
ATOM 6203 C C . LYS A 1 762 ? -36.969 23.531 -1.673 1 96.12 762 LYS A C 1
ATOM 6205 O O . LYS A 1 762 ? -37 23 -0.56 1 96.12 762 LYS A O 1
ATOM 6210 N N . GLN A 1 763 ? -36.062 23.25 -2.572 1 97 763 GLN A N 1
ATOM 6211 C CA . GLN A 1 763 ? -34.969 22.312 -2.279 1 97 763 GLN A CA 1
ATOM 6212 C C . GLN A 1 763 ? -34 22.891 -1.253 1 97 763 GLN A C 1
ATOM 6214 O O . GLN A 1 763 ? -33.469 23.984 -1.457 1 97 763 GLN A O 1
ATOM 6219 N N . ILE A 1 764 ? -33.719 22.188 -0.184 1 97.5 764 ILE A N 1
ATOM 6220 C CA . ILE A 1 764 ? -32.844 22.75 0.834 1 97.5 764 ILE A CA 1
ATOM 6221 C C . ILE A 1 764 ? -31.641 21.844 1.039 1 97.5 764 ILE A C 1
ATOM 6223 O O . ILE A 1 764 ? -30.656 22.25 1.679 1 97.5 764 ILE A O 1
ATOM 6227 N N . ALA A 1 765 ? -31.703 20.609 0.535 1 98.19 765 ALA A N 1
ATOM 6228 C CA . ALA A 1 765 ? -30.562 19.703 0.6 1 98.19 765 ALA A CA 1
ATOM 6229 C C . ALA A 1 765 ? -30.609 18.688 -0.534 1 98.19 765 ALA A C 1
ATOM 6231 O O . ALA A 1 765 ? -31.688 18.375 -1.057 1 98.19 765 ALA A O 1
ATOM 6232 N N . ARG A 1 766 ? -29.406 18.234 -0.857 1 97.69 766 ARG A N 1
ATOM 6233 C CA . ARG A 1 766 ? -29.281 17.297 -1.971 1 97.69 766 ARG A CA 1
ATOM 6234 C C . ARG A 1 766 ? -28.016 16.453 -1.838 1 97.69 766 ARG A C 1
ATOM 6236 O O . ARG A 1 766 ? -26.984 16.953 -1.393 1 97.69 766 ARG A O 1
ATOM 6243 N N . TYR A 1 767 ? -28.141 15.164 -2.182 1 98.19 767 TYR A N 1
ATOM 6244 C CA . TYR A 1 767 ? -26.969 14.305 -2.305 1 98.19 767 TYR A CA 1
ATOM 6245 C C . TYR A 1 767 ? -27.156 13.289 -3.422 1 98.19 767 TYR A C 1
ATOM 6247 O O . TYR A 1 767 ? -28.25 12.75 -3.6 1 98.19 767 TYR A O 1
ATOM 6255 N N . VAL A 1 768 ? -26.109 13.062 -4.223 1 98.56 768 VAL A N 1
ATOM 6256 C CA . VAL A 1 768 ? -26.156 12.102 -5.32 1 98.56 768 VAL A CA 1
ATOM 6257 C C . VAL A 1 768 ? -25.203 10.945 -5.027 1 98.56 768 VAL A C 1
ATOM 6259 O O . VAL A 1 768 ? -24 11.156 -4.844 1 98.56 768 VAL A O 1
ATOM 6262 N N . ASN A 1 769 ? -25.734 9.75 -4.934 1 98.31 769 ASN A N 1
ATOM 6263 C CA . ASN A 1 769 ? -24.984 8.531 -4.676 1 98.31 769 ASN A CA 1
ATOM 6264 C C . ASN A 1 769 ? -24.688 7.777 -5.965 1 98.31 769 ASN A C 1
ATOM 6266 O O . ASN A 1 769 ? -25.547 7.641 -6.828 1 98.31 769 ASN A O 1
ATOM 6270 N N . TRP A 1 770 ? -23.484 7.359 -6.105 1 98.06 770 TRP A N 1
ATOM 6271 C CA . TRP A 1 770 ? -23.016 6.652 -7.293 1 98.06 770 TRP A CA 1
ATOM 6272 C C . TRP A 1 770 ? -22.594 5.227 -6.953 1 98.06 770 TRP A C 1
ATOM 6274 O O . TRP A 1 770 ? -22.109 4.965 -5.848 1 98.06 770 TRP A O 1
ATOM 6284 N N . PRO A 1 771 ? -22.797 4.234 -7.969 1 96.5 771 PRO A N 1
ATOM 6285 C CA . PRO A 1 771 ? -22.125 2.941 -7.781 1 96.5 771 PRO A CA 1
ATOM 6286 C C . PRO A 1 771 ? -20.609 3.057 -7.746 1 96.5 771 PRO A C 1
ATOM 6288 O O . PRO A 1 771 ? -20.031 3.846 -8.5 1 96.5 771 PRO A O 1
ATOM 6291 N N . GLU A 1 772 ? -19.984 2.402 -6.848 1 95.19 772 GLU A N 1
ATOM 6292 C CA . GLU A 1 772 ? -18.516 2.363 -6.754 1 95.19 772 GLU A CA 1
ATOM 6293 C C . GLU A 1 772 ? -18 0.941 -6.934 1 95.19 772 GLU A C 1
ATOM 6295 O O . GLU A 1 772 ? -18.703 -0.027 -6.641 1 95.19 772 GLU A O 1
ATOM 6300 N N . PRO A 1 773 ? -16.672 0.855 -7.344 1 95.88 773 PRO A N 1
ATOM 6301 C CA . PRO A 1 773 ? -15.758 1.96 -7.66 1 95.88 773 PRO A CA 1
ATOM 6302 C C . PRO A 1 773 ? -16.172 2.711 -8.93 1 95.88 773 PRO A C 1
ATOM 6304 O O . PRO A 1 773 ? -16.703 2.109 -9.859 1 95.88 773 PRO A O 1
ATOM 6307 N N . LEU A 1 774 ? -15.812 3.932 -8.992 1 97.62 774 LEU A N 1
ATOM 6308 C CA . LEU A 1 774 ? -16.266 4.809 -10.07 1 97.62 774 LEU A CA 1
ATOM 6309 C C . LEU A 1 774 ? -15.625 4.402 -11.398 1 97.62 774 LEU A C 1
ATOM 6311 O O . LEU A 1 774 ? -16.188 4.656 -12.461 1 97.62 774 LEU A O 1
ATOM 6315 N N . LYS A 1 775 ? -14.516 3.717 -11.336 1 96 775 LYS A N 1
ATOM 6316 C CA . LYS A 1 775 ? -13.797 3.312 -12.539 1 96 775 LYS A CA 1
ATOM 6317 C C . LYS A 1 775 ? -14.594 2.291 -13.336 1 96 775 LYS A C 1
ATOM 6319 O O . LYS A 1 775 ? -14.336 2.082 -14.523 1 96 775 LYS A O 1
ATOM 6324 N N . TYR A 1 776 ? -15.578 1.601 -12.781 1 96.44 776 TYR A N 1
ATOM 6325 C CA . TYR A 1 776 ? -16.344 0.568 -13.461 1 96.44 776 TYR A CA 1
ATOM 6326 C C . TYR A 1 776 ? -17.516 1.179 -14.234 1 96.44 776 TYR A C 1
ATOM 6328 O O . TYR A 1 776 ? -18.141 0.503 -15.055 1 96.44 776 TYR A O 1
ATOM 6336 N N . LEU A 1 777 ? -17.812 2.484 -13.992 1 96.44 777 LEU A N 1
ATOM 6337 C CA . LEU A 1 777 ? -18.922 3.146 -14.664 1 96.44 777 LEU A CA 1
ATOM 6338 C C . LEU A 1 777 ? -18.516 3.613 -16.062 1 96.44 777 LEU A C 1
ATOM 6340 O O . LEU A 1 777 ? -17.391 4.062 -16.266 1 96.44 777 LEU A O 1
ATOM 6344 N N . HIS A 1 778 ? -19.422 3.496 -16.969 1 94.75 778 HIS A N 1
ATOM 6345 C CA . HIS A 1 778 ? -19.203 4.004 -18.312 1 94.75 778 HIS A CA 1
ATOM 6346 C C . HIS A 1 778 ? -19.812 5.391 -18.484 1 94.75 778 HIS A C 1
ATOM 6348 O O . HIS A 1 778 ? -20.906 5.527 -19.031 1 94.75 778 HIS A O 1
ATOM 6354 N N . PHE A 1 779 ? -19.094 6.375 -18.047 1 95.12 779 PHE A N 1
ATOM 6355 C CA . PHE A 1 779 ? -19.547 7.762 -18.156 1 95.12 779 PHE A CA 1
ATOM 6356 C C . PHE A 1 779 ? -19.688 8.18 -19.609 1 95.12 779 PHE A C 1
ATOM 6358 O O . PHE A 1 779 ? -18.922 7.73 -20.469 1 95.12 779 PHE A O 1
ATOM 6365 N N . GLN A 1 780 ? -20.641 9.031 -19.875 1 94.81 780 GLN A N 1
ATOM 6366 C CA . GLN A 1 780 ? -20.875 9.523 -21.234 1 94.81 780 GLN A CA 1
ATOM 6367 C C . GLN A 1 780 ? -20.438 10.977 -21.375 1 94.81 780 GLN A C 1
ATOM 6369 O O . GLN A 1 780 ? -20.609 11.773 -20.438 1 94.81 780 GLN A O 1
ATOM 6374 N N . LYS A 1 781 ? -19.859 11.32 -22.453 1 94.44 781 LYS A N 1
ATOM 6375 C CA . LYS A 1 781 ? -19.609 12.727 -22.75 1 94.44 781 LYS A CA 1
ATOM 6376 C C . LYS A 1 781 ? -20.906 13.492 -22.969 1 94.44 781 LYS A C 1
ATOM 6378 O O . LYS A 1 781 ? -21.703 13.133 -23.844 1 94.44 781 LYS A O 1
ATOM 6383 N N . PRO A 1 782 ? -21.094 14.516 -22.188 1 96.31 782 PRO A N 1
ATOM 6384 C CA . PRO A 1 782 ? -22.344 15.266 -22.391 1 96.31 782 PRO A CA 1
ATOM 6385 C C . PRO A 1 782 ? -22.359 16 -23.734 1 96.31 782 PRO A C 1
ATOM 6387 O O . PRO A 1 782 ? -21.359 16.578 -24.141 1 96.31 782 PRO A O 1
ATOM 6390 N N . LYS A 1 783 ? -23.438 16.062 -24.453 1 94.94 783 LYS A N 1
ATOM 6391 C CA . LYS A 1 783 ? -23.656 16.812 -25.688 1 94.94 783 LYS A CA 1
ATOM 6392 C C . LYS A 1 783 ? -24.172 18.219 -25.391 1 94.94 783 LYS A C 1
ATOM 6394 O O . LYS A 1 783 ? -23.984 19.141 -26.188 1 94.94 783 LYS A O 1
ATOM 6399 N N . GLU A 1 784 ? -24.812 18.359 -24.266 1 95.5 784 GLU A N 1
ATOM 6400 C CA . GLU A 1 784 ? -25.469 19.625 -23.922 1 95.5 784 GLU A CA 1
ATOM 6401 C C . GLU A 1 784 ? -25.062 20.094 -22.531 1 95.5 784 GLU A C 1
ATOM 6403 O O . GLU A 1 784 ? -25.922 20.469 -21.719 1 95.5 784 GLU A O 1
ATOM 6408 N N . LEU A 1 785 ? -23.797 20.031 -22.234 1 96.75 785 LEU A N 1
ATOM 6409 C CA . LEU A 1 785 ? -23.344 20.625 -20.984 1 96.75 785 LEU A CA 1
ATOM 6410 C C . LEU A 1 785 ? -23.469 22.141 -21.031 1 96.75 785 LEU A C 1
ATOM 6412 O O . LEU A 1 785 ? -22.859 22.797 -21.891 1 96.75 785 LEU A O 1
ATOM 6416 N N . LYS A 1 786 ? -24.297 22.75 -20.234 1 97.25 786 LYS A N 1
ATOM 6417 C CA . LYS A 1 786 ? -24.484 24.188 -20.125 1 97.25 786 LYS A CA 1
ATOM 6418 C C . LYS A 1 786 ? -23.875 24.734 -18.844 1 97.25 786 LYS A C 1
ATOM 6420 O O . LYS A 1 786 ? -24.219 24.281 -17.75 1 97.25 786 LYS A O 1
ATOM 6425 N N . VAL A 1 787 ? -22.938 25.609 -18.938 1 97.19 787 VAL A N 1
ATOM 6426 C CA . VAL A 1 787 ? -22.328 26.359 -17.844 1 97.19 787 VAL A CA 1
ATOM 6427 C C . VAL A 1 787 ? -22.422 27.859 -18.125 1 97.19 787 VAL A C 1
ATOM 6429 O O . VAL A 1 787 ? -21.656 28.391 -18.922 1 97.19 787 VAL A O 1
ATOM 6432 N N . LYS A 1 788 ? -23.359 28.531 -17.469 1 95.38 788 LYS A N 1
ATOM 6433 C CA . LYS A 1 788 ? -23.625 29.938 -17.797 1 95.38 788 LYS A CA 1
ATOM 6434 C C . LYS A 1 788 ? -23.641 30.797 -16.531 1 95.38 788 LYS A C 1
ATOM 6436 O O . LYS A 1 788 ? -24.234 30.422 -15.523 1 95.38 788 LYS A O 1
ATOM 6441 N N . ILE A 1 789 ? -22.984 31.859 -16.609 1 95.62 789 ILE A N 1
ATOM 6442 C CA . ILE A 1 789 ? -23.031 32.844 -15.523 1 95.62 789 ILE A CA 1
ATOM 6443 C C . ILE A 1 789 ? -24.312 33.656 -15.625 1 95.62 789 ILE A C 1
ATOM 6445 O O . ILE A 1 789 ? -24.594 34.25 -16.672 1 95.62 789 ILE A O 1
ATOM 6449 N N . ASN A 1 790 ? -25.109 33.594 -14.656 1 94.44 790 ASN A N 1
ATOM 6450 C CA . ASN A 1 790 ? -26.25 34.5 -14.508 1 94.44 790 ASN A CA 1
ATOM 6451 C C . ASN A 1 790 ? -25.859 35.781 -13.75 1 94.44 790 ASN A C 1
ATOM 6453 O O . ASN A 1 790 ? -25.797 35.781 -12.523 1 94.44 790 ASN A O 1
ATOM 6457 N N . GLU A 1 791 ? -25.781 36.875 -14.391 1 90.69 791 GLU A N 1
ATOM 6458 C CA . GLU A 1 791 ? -25.281 38.125 -13.828 1 90.69 791 GLU A CA 1
ATOM 6459 C C . GLU A 1 791 ? -26.281 38.719 -12.852 1 90.69 791 GLU A C 1
ATOM 6461 O O . GLU A 1 791 ? -25.906 39.406 -11.898 1 90.69 791 GLU A O 1
ATOM 6466 N N . GLU A 1 792 ? -27.484 38.5 -13.078 1 91 792 GLU A N 1
ATOM 6467 C CA . GLU A 1 792 ? -28.516 39.062 -12.227 1 91 792 GLU A CA 1
ATOM 6468 C C . GLU A 1 792 ? -28.469 38.469 -10.828 1 91 792 GLU A C 1
ATOM 6470 O O . GLU A 1 792 ? -28.672 39.188 -9.836 1 91 792 GLU A O 1
ATOM 6475 N N . THR A 1 793 ? -28.125 37.281 -10.766 1 91.31 793 THR A N 1
ATOM 6476 C CA . THR A 1 793 ? -28.188 36.594 -9.484 1 91.31 793 THR A CA 1
ATOM 6477 C C . THR A 1 793 ? -26.781 36.25 -8.984 1 91.31 793 THR A C 1
ATOM 6479 O O . THR A 1 793 ? -26.609 35.719 -7.891 1 91.31 793 THR A O 1
ATOM 6482 N N . ASN A 1 794 ? -25.766 36.562 -9.742 1 94.56 794 ASN A N 1
ATOM 6483 C CA . ASN A 1 794 ? -24.375 36.25 -9.414 1 94.56 794 ASN A CA 1
ATOM 6484 C C . ASN A 1 794 ? -24.203 34.75 -9.133 1 94.56 794 ASN A C 1
ATOM 6486 O O . ASN A 1 794 ? -23.688 34.344 -8.094 1 94.56 794 ASN A O 1
ATOM 6490 N N . THR A 1 795 ? -24.719 33.969 -10.008 1 96.88 795 THR A N 1
ATOM 6491 C CA . THR A 1 795 ? -24.594 32.5 -9.914 1 96.88 795 THR A CA 1
ATOM 6492 C C . THR A 1 795 ? -24.125 31.906 -11.234 1 96.88 795 THR A C 1
ATOM 6494 O O . THR A 1 795 ? -24.25 32.531 -12.289 1 96.88 795 THR A O 1
ATOM 6497 N N . VAL A 1 796 ? -23.453 30.812 -11.18 1 97.88 796 VAL A N 1
ATOM 6498 C CA . VAL A 1 796 ? -23.203 29.953 -12.328 1 97.88 796 VAL A CA 1
ATOM 6499 C C . VAL A 1 796 ? -24.234 28.844 -12.391 1 97.88 796 VAL A C 1
ATOM 6501 O O . VAL A 1 796 ? -24.469 28.141 -11.406 1 97.88 796 VAL A O 1
ATOM 6504 N N . GLU A 1 797 ? -24.953 28.688 -13.461 1 97.94 797 GLU A N 1
ATOM 6505 C CA . GLU A 1 797 ? -25.953 27.641 -13.672 1 97.94 797 GLU A CA 1
ATOM 6506 C C . GLU A 1 797 ? -25.391 26.5 -14.523 1 97.94 797 GLU A C 1
ATOM 6508 O O . GLU A 1 797 ? -24.828 26.75 -15.602 1 97.94 797 GLU A O 1
ATOM 6513 N N . ILE A 1 798 ? -25.5 25.266 -14.055 1 98.44 798 ILE A N 1
ATOM 6514 C CA . ILE A 1 798 ? -24.906 24.109 -14.719 1 98.44 798 ILE A CA 1
ATOM 6515 C C . ILE A 1 798 ? -25.969 23.047 -14.945 1 98.44 798 ILE A C 1
ATOM 6517 O O . ILE A 1 798 ? -26.734 22.703 -14.031 1 98.44 798 ILE A O 1
ATOM 6521 N N . SER A 1 799 ? -26.109 22.516 -16.062 1 98.31 799 SER A N 1
ATOM 6522 C CA . SER A 1 799 ? -27.016 21.406 -16.375 1 98.31 799 SER A CA 1
ATOM 6523 C C . SER A 1 799 ? -26.453 20.531 -17.5 1 98.31 799 SER A C 1
ATOM 6525 O O . SER A 1 799 ? -25.609 20.984 -18.281 1 98.31 799 SER A O 1
ATOM 6527 N N . ALA A 1 800 ? -26.812 19.328 -17.547 1 98.12 800 ALA A N 1
ATOM 6528 C CA . ALA A 1 800 ? -26.438 18.359 -18.578 1 98.12 800 ALA A CA 1
ATOM 6529 C C . ALA A 1 800 ? -27.5 17.281 -18.734 1 98.12 800 ALA A C 1
ATOM 6531 O O . ALA A 1 800 ? -28.312 17.078 -17.844 1 98.12 800 ALA A O 1
ATOM 6532 N N . GLU A 1 801 ? -27.5 16.562 -19.891 1 97.62 801 GLU A N 1
ATOM 6533 C CA . GLU A 1 801 ? -28.516 15.57 -20.203 1 97.62 801 GLU A CA 1
ATOM 6534 C C . GLU A 1 801 ? -28.094 14.18 -19.734 1 97.62 801 GLU A C 1
ATOM 6536 O O . GLU A 1 801 ? -28.859 13.219 -19.859 1 97.62 801 GLU A O 1
ATOM 6541 N N . VAL A 1 802 ? -26.875 13.984 -19.156 1 97.56 802 VAL A N 1
ATOM 6542 C CA . VAL A 1 802 ? -26.391 12.742 -18.578 1 97.56 802 VAL A CA 1
ATOM 6543 C C . VAL A 1 802 ? -25.812 13.016 -17.188 1 97.56 802 VAL A C 1
ATOM 6545 O O . VAL A 1 802 ? -25.422 14.141 -16.875 1 97.56 802 VAL A O 1
ATOM 6548 N N . PRO A 1 803 ? -25.766 11.945 -16.328 1 98.12 803 PRO A N 1
ATOM 6549 C CA . PRO A 1 803 ? -25.125 12.148 -15.023 1 98.12 803 PRO A CA 1
ATOM 6550 C C . PRO A 1 803 ? -23.625 12.453 -15.141 1 98.12 803 PRO A C 1
ATOM 6552 O O . PRO A 1 803 ? -22.922 11.789 -15.898 1 98.12 803 PRO A O 1
ATOM 6555 N N . MET A 1 804 ? -23.172 13.477 -14.484 1 98.12 804 MET A N 1
ATOM 6556 C CA . MET A 1 804 ? -21.766 13.859 -14.43 1 98.12 804 MET A CA 1
ATOM 6557 C C . MET A 1 804 ? -21.25 13.867 -12.992 1 98.12 804 MET A C 1
ATOM 6559 O O . MET A 1 804 ? -21.844 14.5 -12.125 1 98.12 804 MET A O 1
ATOM 6563 N N . LYS A 1 805 ? -20.203 13.141 -12.773 1 98.25 805 LYS A N 1
ATOM 6564 C CA . LYS A 1 805 ? -19.609 13.047 -11.445 1 98.25 805 LYS A CA 1
ATOM 6565 C C . LYS A 1 805 ? -18.5 14.086 -11.266 1 98.25 805 LYS A C 1
ATOM 6567 O O . LYS A 1 805 ? -17.562 14.148 -12.055 1 98.25 805 LYS A O 1
ATOM 6572 N N . GLY A 1 806 ? -18.609 14.875 -10.234 1 98.19 806 GLY A N 1
ATOM 6573 C CA . GLY A 1 806 ? -17.547 15.742 -9.773 1 98.19 806 GLY A CA 1
ATOM 6574 C C . GLY A 1 806 ? -17.188 16.844 -10.766 1 98.19 806 GLY A C 1
ATOM 6575 O O . GLY A 1 806 ? -16.016 17.016 -11.117 1 98.19 806 GLY A O 1
ATOM 6576 N N . LEU A 1 807 ? -18.156 17.562 -11.281 1 98.44 807 LEU A N 1
ATOM 6577 C CA . LEU A 1 807 ? -17.875 18.688 -12.164 1 98.44 807 LEU A CA 1
ATOM 6578 C C . LEU A 1 807 ? -17.266 19.844 -11.383 1 98.44 807 LEU A C 1
ATOM 6580 O O . LEU A 1 807 ? -17.859 20.328 -10.414 1 98.44 807 LEU A O 1
ATOM 6584 N N . ALA A 1 808 ? -16.109 20.266 -11.742 1 98.44 808 ALA A N 1
ATOM 6585 C CA . ALA A 1 808 ? -15.375 21.375 -11.117 1 98.44 808 ALA A CA 1
ATOM 6586 C C . ALA A 1 808 ? -15.32 22.578 -12.047 1 98.44 808 ALA A C 1
ATOM 6588 O O . ALA A 1 808 ? -15.133 22.438 -13.258 1 98.44 808 ALA A O 1
ATOM 6589 N N . LEU A 1 809 ? -15.531 23.75 -11.484 1 97.88 809 LEU A N 1
ATOM 6590 C CA . LEU A 1 809 ? -15.344 25.016 -12.172 1 97.88 809 LEU A CA 1
ATOM 6591 C C . LEU A 1 809 ? -13.945 25.578 -11.922 1 97.88 809 LEU A C 1
ATOM 6593 O O . LEU A 1 809 ? -13.438 25.5 -10.805 1 97.88 809 LEU A O 1
ATOM 6597 N N . GLU A 1 810 ? -13.359 26.016 -12.875 1 95.81 810 GLU A N 1
ATOM 6598 C CA . GLU A 1 810 ? -12.039 26.625 -12.773 1 95.81 810 GLU A CA 1
ATOM 6599 C C . GLU A 1 810 ? -12.008 27.984 -13.461 1 95.81 810 GLU A C 1
ATOM 6601 O O . GLU A 1 810 ? -12.703 28.203 -14.453 1 95.81 810 GLU A O 1
ATOM 6606 N N . CYS A 1 811 ? -11.266 28.844 -12.906 1 95 811 CYS A N 1
ATOM 6607 C CA . CYS A 1 811 ? -11.047 30.172 -13.461 1 95 811 CYS A CA 1
ATOM 6608 C C . CYS A 1 811 ? -9.609 30.625 -13.258 1 95 811 CYS A C 1
ATOM 6610 O O . CYS A 1 811 ? -9.016 30.375 -12.211 1 95 811 CYS A O 1
ATOM 6612 N N . GLU A 1 812 ? -9.008 31.25 -14.211 1 92.25 812 GLU A N 1
ATOM 6613 C CA . GLU A 1 812 ? -7.633 31.734 -14.125 1 92.25 812 GLU A CA 1
ATOM 6614 C C . GLU A 1 812 ? -7.516 32.906 -13.164 1 92.25 812 GLU A C 1
ATOM 6616 O O . GLU A 1 812 ? -6.477 33.094 -12.531 1 92.25 812 GLU A O 1
ATOM 6621 N N . ASP A 1 813 ? -8.578 33.688 -13.07 1 92.88 813 ASP A N 1
ATOM 6622 C CA . ASP A 1 813 ? -8.578 34.875 -12.219 1 92.88 813 ASP A CA 1
ATOM 6623 C C . ASP A 1 813 ? -8.797 34.469 -10.75 1 92.88 813 ASP A C 1
ATOM 6625 O O . ASP A 1 813 ? -9.891 34.031 -10.375 1 92.88 813 ASP A O 1
ATOM 6629 N N . ASP A 1 814 ? -7.84 34.781 -9.867 1 89.81 814 ASP A N 1
ATOM 6630 C CA . ASP A 1 814 ? -7.898 34.406 -8.461 1 89.81 814 ASP A CA 1
ATOM 6631 C C . ASP A 1 814 ? -8.945 35.25 -7.719 1 89.81 814 ASP A C 1
ATOM 6633 O O . ASP A 1 814 ? -9.328 34.906 -6.594 1 89.81 814 ASP A O 1
ATOM 6637 N N . ASP A 1 815 ? -9.359 36.25 -8.32 1 91.44 815 ASP A N 1
ATOM 6638 C CA . ASP A 1 815 ? -10.367 37.094 -7.684 1 91.44 815 ASP A CA 1
ATOM 6639 C C . ASP A 1 815 ? -11.758 36.5 -7.82 1 91.44 815 ASP A C 1
ATOM 6641 O O . ASP A 1 815 ? -12.688 36.906 -7.125 1 91.44 815 ASP A O 1
ATOM 6645 N N . VAL A 1 816 ? -11.875 35.625 -8.773 1 94.75 816 VAL A N 1
ATOM 6646 C CA . VAL A 1 816 ? -13.141 34.938 -8.953 1 94.75 816 VAL A CA 1
ATOM 6647 C C . VAL A 1 816 ? -13.25 33.781 -7.934 1 94.75 816 VAL A C 1
ATOM 6649 O O . VAL A 1 816 ? -12.383 32.906 -7.879 1 94.75 816 VAL A O 1
ATOM 6652 N N . ARG A 1 817 ? -14.242 33.875 -7.105 1 94.38 817 ARG A N 1
ATOM 6653 C CA . ARG A 1 817 ? -14.469 32.875 -6.074 1 94.38 817 ARG A CA 1
ATOM 6654 C C . ARG A 1 817 ? -15.828 32.219 -6.23 1 94.38 817 ARG A C 1
ATOM 6656 O O . ARG A 1 817 ? -16.812 32.875 -6.574 1 94.38 817 ARG A O 1
ATOM 6663 N N . PHE A 1 818 ? -15.836 30.922 -6.043 1 96.88 818 PHE A N 1
ATOM 6664 C CA . PHE A 1 818 ? -17.078 30.172 -6.113 1 96.88 818 PHE A CA 1
ATOM 6665 C C . PHE A 1 818 ? -17.578 29.828 -4.715 1 96.88 818 PHE A C 1
ATOM 6667 O O . PHE A 1 818 ? -16.797 29.5 -3.826 1 96.88 818 PHE A O 1
ATOM 6674 N N . ASP A 1 819 ? -18.906 29.938 -4.5 1 96.88 819 ASP A N 1
ATOM 6675 C CA . ASP A 1 819 ? -19.5 29.594 -3.213 1 96.88 819 ASP A CA 1
ATOM 6676 C C . ASP A 1 819 ? -19.5 28.078 -3.008 1 96.88 819 ASP A C 1
ATOM 6678 O O . ASP A 1 819 ? -19.656 27.594 -1.884 1 96.88 819 ASP A O 1
ATOM 6682 N N . ASP A 1 820 ? -19.453 27.344 -4.105 1 97.75 820 ASP A N 1
ATOM 6683 C CA . ASP A 1 820 ? -19.391 25.891 -4.117 1 97.75 820 ASP A CA 1
ATOM 6684 C C . ASP A 1 820 ? -18.641 25.391 -5.352 1 97.75 820 ASP A C 1
ATOM 6686 O O . ASP A 1 820 ? -18.328 26.172 -6.254 1 97.75 820 ASP A O 1
ATOM 6690 N N . ASN A 1 821 ? -18.203 24.172 -5.297 1 98.38 821 ASN A N 1
ATOM 6691 C CA . ASN A 1 821 ? -17.5 23.594 -6.43 1 98.38 821 ASN A CA 1
ATOM 6692 C C . ASN A 1 821 ? -17.5 22.062 -6.363 1 98.38 821 ASN A C 1
ATOM 6694 O O . ASN A 1 821 ? -17.969 21.484 -5.387 1 98.38 821 ASN A O 1
ATOM 6698 N N . LEU A 1 822 ? -17.062 21.375 -7.496 1 98.5 822 LEU A N 1
ATOM 6699 C CA . LEU A 1 822 ? -17.016 19.922 -7.609 1 98.5 822 LEU A CA 1
ATOM 6700 C C . LEU A 1 822 ? -18.375 19.312 -7.355 1 98.5 822 LEU A C 1
ATOM 6702 O O . LEU A 1 822 ? -18.531 18.5 -6.438 1 98.5 822 LEU A O 1
ATOM 6706 N N . VAL A 1 823 ? -19.375 19.609 -8.133 1 98.38 823 VAL A N 1
ATOM 6707 C CA . VAL A 1 823 ? -20.75 19.188 -7.895 1 98.38 823 VAL A CA 1
ATOM 6708 C C . VAL A 1 823 ? -21.125 18.062 -8.859 1 98.38 823 VAL A C 1
ATOM 6710 O O . VAL A 1 823 ? -20.578 17.969 -9.961 1 98.38 823 VAL A O 1
ATOM 6713 N N . ASP A 1 824 ? -21.984 17.219 -8.43 1 98.62 824 ASP A N 1
ATOM 6714 C CA . ASP A 1 824 ? -22.562 16.203 -9.305 1 98.62 824 ASP A CA 1
ATOM 6715 C C . ASP A 1 824 ? -23.75 16.766 -10.086 1 98.62 824 ASP A C 1
ATOM 6717 O O . ASP A 1 824 ? -24.562 17.516 -9.531 1 98.62 824 ASP A O 1
ATOM 6721 N N . ILE A 1 825 ? -23.812 16.453 -11.344 1 98.44 825 ILE A N 1
ATOM 6722 C CA . ILE A 1 825 ? -24.891 16.906 -12.211 1 98.44 825 ILE A CA 1
ATOM 6723 C C . ILE A 1 825 ? -25.75 15.727 -12.641 1 98.44 825 ILE A C 1
ATOM 6725 O O . ILE A 1 825 ? -25.219 14.68 -13.039 1 98.44 825 ILE A O 1
ATOM 6729 N N . VAL A 1 826 ? -27.031 15.828 -12.523 1 98.38 826 VAL A N 1
ATOM 6730 C CA . VAL A 1 826 ? -27.953 14.805 -13.008 1 98.38 826 VAL A CA 1
ATOM 6731 C C . VAL A 1 826 ? -28.984 15.438 -13.945 1 98.38 826 VAL A C 1
ATOM 6733 O O . VAL A 1 826 ? -29.281 16.625 -13.836 1 98.38 826 VAL A O 1
ATOM 6736 N N . PRO A 1 827 ? -29.5 14.633 -14.898 1 98.06 827 PRO A N 1
ATOM 6737 C CA . PRO A 1 827 ? -30.438 15.164 -15.875 1 98.06 827 PRO A CA 1
ATOM 6738 C C . PRO A 1 827 ? -31.688 15.766 -15.219 1 98.06 827 PRO A C 1
ATOM 6740 O O . PRO A 1 827 ? -32.188 15.234 -14.227 1 98.06 827 PRO A O 1
ATOM 6743 N N . GLY A 1 828 ? -32.125 16.844 -15.836 1 96.44 828 GLY A N 1
ATOM 6744 C CA . GLY A 1 828 ? -33.375 17.469 -15.375 1 96.44 828 GLY A CA 1
ATOM 6745 C C . GLY A 1 828 ? -33.156 18.484 -14.273 1 96.44 828 GLY A C 1
ATOM 6746 O O . GLY A 1 828 ? -34.094 19.188 -13.875 1 96.44 828 GLY A O 1
ATOM 6747 N N . GLU A 1 829 ? -31.984 18.609 -13.789 1 96.44 829 GLU A N 1
ATOM 6748 C CA . GLU A 1 829 ? -31.656 19.531 -12.711 1 96.44 829 GLU A CA 1
ATOM 6749 C C . GLU A 1 829 ? -30.75 20.656 -13.203 1 96.44 829 GLU A C 1
ATOM 6751 O O . GLU A 1 829 ? -29.875 20.438 -14.047 1 96.44 829 GLU A O 1
ATOM 6756 N N . VAL A 1 830 ? -30.969 21.844 -12.75 1 97.25 830 VAL A N 1
ATOM 6757 C CA . VAL A 1 830 ? -30.047 22.953 -12.914 1 97.25 830 VAL A CA 1
ATOM 6758 C C . VAL A 1 830 ? -29.391 23.281 -11.57 1 97.25 830 VAL A C 1
ATOM 6760 O O . VAL A 1 830 ? -30.062 23.734 -10.648 1 97.25 830 VAL A O 1
ATOM 6763 N N . VAL A 1 831 ? -28.141 23.047 -11.453 1 97.69 831 VAL A N 1
ATOM 6764 C CA . VAL A 1 831 ? -27.406 23.344 -10.234 1 97.69 831 VAL A CA 1
ATOM 6765 C C . VAL A 1 831 ? -26.906 24.797 -10.281 1 97.69 831 VAL A C 1
ATOM 6767 O O . VAL A 1 831 ? -26.344 25.234 -11.289 1 97.69 831 VAL A O 1
ATOM 6770 N N . LYS A 1 832 ? -27.078 25.516 -9.266 1 97.5 832 LYS A N 1
ATOM 6771 C CA . LYS A 1 832 ? -26.656 26.922 -9.172 1 97.5 832 LYS A CA 1
ATOM 6772 C C . LYS A 1 832 ? -25.547 27.094 -8.141 1 97.5 832 LYS A C 1
ATOM 6774 O O . LYS A 1 832 ? -25.672 26.625 -7.004 1 97.5 832 LYS A O 1
ATOM 6779 N N . ILE A 1 833 ? -24.469 27.719 -8.531 1 97.75 833 ILE A N 1
ATOM 6780 C CA . ILE A 1 833 ? -23.344 28 -7.652 1 97.75 833 ILE A CA 1
ATOM 6781 C C . ILE A 1 833 ? -23.109 29.516 -7.578 1 97.75 833 ILE A C 1
ATOM 6783 O O . ILE A 1 833 ? -22.938 30.172 -8.609 1 97.75 833 ILE A O 1
ATOM 6787 N N . GLY A 1 834 ? -23.109 30.078 -6.363 1 97.62 834 GLY A N 1
ATOM 6788 C CA . GLY A 1 834 ? -22.781 31.484 -6.219 1 97.62 834 GLY A CA 1
ATOM 6789 C C . GLY A 1 834 ? -21.375 31.812 -6.715 1 97.62 834 GLY A C 1
ATOM 6790 O O . GLY A 1 834 ? -20.453 31.016 -6.551 1 97.62 834 GLY A O 1
ATOM 6791 N N . ILE A 1 835 ? -21.219 32.938 -7.391 1 96.88 835 ILE A N 1
ATOM 6792 C CA . ILE A 1 835 ? -19.922 33.406 -7.914 1 96.88 835 ILE A CA 1
ATOM 6793 C C . ILE A 1 835 ? -19.672 34.844 -7.52 1 96.88 835 ILE A C 1
ATOM 6795 O O . ILE A 1 835 ? -20.609 35.656 -7.496 1 96.88 835 ILE A O 1
ATOM 6799 N N . LYS A 1 836 ? -18.516 35.125 -7.059 1 95.31 836 LYS A N 1
ATOM 6800 C CA . LYS A 1 836 ? -18.094 36.5 -6.715 1 95.31 836 LYS A CA 1
ATOM 6801 C C . LYS A 1 836 ? -16.875 36.906 -7.531 1 95.31 836 LYS A C 1
ATOM 6803 O O . LYS A 1 836 ? -16.031 36.062 -7.859 1 95.31 836 LYS A O 1
ATOM 6808 N N . GLY A 1 837 ? -16.781 38.156 -7.848 1 94 837 GLY A N 1
ATOM 6809 C CA . GLY A 1 837 ? -15.617 38.688 -8.523 1 94 837 GLY A CA 1
ATOM 6810 C C . GLY A 1 837 ? -15.641 38.469 -10.023 1 94 837 GLY A C 1
ATOM 6811 O O . GLY A 1 837 ? -14.688 38.844 -10.719 1 94 837 GLY A O 1
ATOM 6812 N N . ALA A 1 838 ? -16.688 37.844 -10.539 1 94.12 838 ALA A N 1
ATOM 6813 C CA . ALA A 1 838 ? -16.781 37.594 -11.977 1 94.12 838 ALA A CA 1
ATOM 6814 C C . ALA A 1 838 ? -16.969 38.875 -12.75 1 94.12 838 ALA A C 1
ATOM 6816 O O . ALA A 1 838 ? -17.688 39.781 -12.297 1 94.12 838 ALA A O 1
ATOM 6817 N N . LYS A 1 839 ? -16.328 38.938 -13.945 1 92.06 839 LYS A N 1
ATOM 6818 C CA . LYS A 1 839 ? -16.453 40.062 -14.891 1 92.06 839 LYS A CA 1
ATOM 6819 C C . LYS A 1 839 ? -17.109 39.594 -16.188 1 92.06 839 LYS A C 1
ATOM 6821 O O . LYS A 1 839 ? -17.359 38.406 -16.375 1 92.06 839 LYS A O 1
ATOM 6826 N N . LYS A 1 840 ? -17.422 40.625 -17.047 1 87.5 840 LYS A N 1
ATOM 6827 C CA . LYS A 1 840 ? -18.109 40.344 -18.297 1 87.5 840 LYS A CA 1
ATOM 6828 C C . LYS A 1 840 ? -17.297 39.375 -19.156 1 87.5 840 LYS A C 1
ATOM 6830 O O . LYS A 1 840 ? -17.859 38.531 -19.859 1 87.5 840 LYS A O 1
ATOM 6835 N N . ASP A 1 841 ? -16.047 39.344 -19.016 1 90.25 841 ASP A N 1
ATOM 6836 C CA . ASP A 1 841 ? -15.195 38.531 -19.891 1 90.25 841 ASP A CA 1
ATOM 6837 C C . ASP A 1 841 ? -14.641 37.312 -19.141 1 90.25 841 ASP A C 1
ATOM 6839 O O . ASP A 1 841 ? -13.719 36.656 -19.625 1 90.25 841 ASP A O 1
ATOM 6843 N N . THR A 1 842 ? -15.234 37 -17.953 1 93.81 842 THR A N 1
ATOM 6844 C CA . THR A 1 842 ? -14.766 35.844 -17.172 1 93.81 842 THR A CA 1
ATOM 6845 C C . THR A 1 842 ? -15.016 34.562 -17.938 1 93.81 842 THR A C 1
ATOM 6847 O O . THR A 1 842 ? -16.125 34.312 -18.406 1 93.81 842 THR A O 1
ATOM 6850 N N . VAL A 1 843 ? -13.93 33.844 -18.172 1 93.69 843 VAL A N 1
ATOM 6851 C CA . VAL A 1 843 ? -14.023 32.531 -18.828 1 93.69 843 VAL A CA 1
ATOM 6852 C C . VAL A 1 843 ? -13.914 31.422 -17.797 1 93.69 843 VAL A C 1
ATOM 6854 O O . VAL A 1 843 ? -12.977 31.391 -17 1 93.69 843 VAL A O 1
ATOM 6857 N N . LEU A 1 844 ? -14.883 30.531 -17.797 1 95.94 844 LEU A N 1
ATOM 6858 C CA . LEU A 1 844 ? -14.875 29.391 -16.891 1 95.94 844 LEU A CA 1
ATOM 6859 C C . LEU A 1 844 ? -14.469 28.125 -17.641 1 95.94 844 LEU A C 1
ATOM 6861 O O . LEU A 1 844 ? -14.828 27.938 -18.812 1 95.94 844 LEU A O 1
ATOM 6865 N N . LYS A 1 845 ? -13.664 27.359 -17.047 1 95.38 845 LYS A N 1
ATOM 6866 C CA . LYS A 1 845 ? -13.344 26 -17.516 1 95.38 845 LYS A CA 1
ATOM 6867 C C . LYS A 1 845 ? -13.938 24.953 -16.594 1 95.38 845 LYS A C 1
ATOM 6869 O O . LYS A 1 845 ? -14.227 25.219 -15.438 1 95.38 845 LYS A O 1
ATOM 6874 N N . THR A 1 846 ? -14.219 23.766 -17.172 1 96.94 846 THR A N 1
ATOM 6875 C CA . THR A 1 846 ? -14.781 22.688 -16.375 1 96.94 846 THR A CA 1
ATOM 6876 C C . THR A 1 846 ? -13.898 21.438 -16.453 1 96.94 846 THR A C 1
ATOM 6878 O O . THR A 1 846 ? -13.219 21.219 -17.453 1 96.94 846 THR A O 1
ATOM 6881 N N . GLN A 1 847 ? -13.781 20.734 -15.422 1 97.06 847 GLN A N 1
ATOM 6882 C CA . GLN A 1 847 ? -13.266 19.375 -15.344 1 97.06 847 GLN A CA 1
ATOM 6883 C C . GLN A 1 847 ? -14.273 18.438 -14.68 1 97.06 847 GLN A C 1
ATOM 6885 O O . GLN A 1 847 ? -15.016 18.859 -13.789 1 97.06 847 GLN A O 1
ATOM 6890 N N . TYR A 1 848 ? -14.383 17.266 -15.141 1 97.69 848 TYR A N 1
ATOM 6891 C CA . TYR A 1 848 ? -15.266 16.266 -14.539 1 97.69 848 TYR A CA 1
ATOM 6892 C C . TYR A 1 848 ? -14.734 14.859 -14.773 1 97.69 848 TYR A C 1
ATOM 6894 O O . TYR A 1 848 ? -13.906 14.641 -15.664 1 97.69 848 TYR A O 1
ATOM 6902 N N . LEU A 1 849 ? -15.141 13.938 -13.969 1 96.81 849 LEU A N 1
ATOM 6903 C CA . LEU A 1 849 ? -14.68 12.555 -14.078 1 96.81 849 LEU A CA 1
ATOM 6904 C C . LEU A 1 849 ? -15.07 11.961 -15.43 1 96.81 849 LEU A C 1
ATOM 6906 O O . LEU A 1 849 ? -16.219 12.07 -15.852 1 96.81 849 LEU A O 1
ATOM 6910 N N . GLY A 1 850 ? -14.102 11.359 -16.078 1 91.88 850 GLY A N 1
ATOM 6911 C CA . GLY A 1 850 ? -14.344 10.711 -17.359 1 91.88 850 GLY A CA 1
ATOM 6912 C C . GLY A 1 850 ? -14.148 11.625 -18.547 1 91.88 850 GLY A C 1
ATOM 6913 O O . GLY A 1 850 ? -14.297 11.203 -19.703 1 91.88 850 GLY A O 1
ATOM 6914 N N . MET A 1 851 ? -13.844 12.836 -18.359 1 91.56 851 MET A N 1
ATOM 6915 C CA . MET A 1 851 ? -13.672 13.82 -19.438 1 91.56 851 MET A CA 1
ATOM 6916 C C . MET A 1 851 ? -12.578 13.391 -20.406 1 91.56 851 MET A C 1
ATOM 6918 O O . MET A 1 851 ? -12.648 13.688 -21.594 1 91.56 851 MET A O 1
ATOM 6922 N N . GLN A 1 852 ? -11.602 12.656 -19.922 1 84.56 852 GLN A N 1
ATOM 6923 C CA . GLN A 1 852 ? -10.414 12.328 -20.703 1 84.56 852 GLN A CA 1
ATOM 6924 C C . GLN A 1 852 ? -10.656 11.102 -21.578 1 84.56 852 GLN A C 1
ATOM 6926 O O . GLN A 1 852 ? -9.859 10.812 -22.484 1 84.56 852 GLN A O 1
ATOM 6931 N N . TYR A 1 853 ? -11.641 10.352 -21.359 1 75.44 853 TYR A N 1
ATOM 6932 C CA . TYR A 1 853 ? -11.797 9.125 -22.125 1 75.44 853 TYR A CA 1
ATOM 6933 C C . TYR A 1 853 ? -13.219 8.977 -22.641 1 75.44 853 TYR A C 1
ATOM 6935 O O . TYR A 1 853 ? -13.539 8 -23.328 1 75.44 853 TYR A O 1
ATOM 6943 N N . ALA A 1 854 ? -14.078 9.93 -22.297 1 65.94 854 ALA A N 1
ATOM 6944 C CA . ALA A 1 854 ? -15.422 9.883 -22.891 1 65.94 854 ALA A CA 1
ATOM 6945 C C . ALA A 1 854 ? -15.398 10.352 -24.344 1 65.94 854 ALA A C 1
ATOM 6947 O O . ALA A 1 854 ? -14.57 11.18 -24.719 1 65.94 854 ALA A O 1
ATOM 6948 N N . MET B 1 1 ? 0.316 -70.125 -21.688 1 85.75 1 MET B N 1
ATOM 6949 C CA . MET B 1 1 ? -0.234 -68.938 -21.062 1 85.75 1 MET B CA 1
ATOM 6950 C C . MET B 1 1 ? -0.335 -67.75 -22.047 1 85.75 1 MET B C 1
ATOM 6952 O O . MET B 1 1 ? 0.619 -67.5 -22.781 1 85.75 1 MET B O 1
ATOM 6956 N N . ALA B 1 2 ? -1.443 -67.125 -22.219 1 87.44 2 ALA B N 1
ATOM 6957 C CA . ALA B 1 2 ? -1.652 -66.062 -23.188 1 87.44 2 ALA B CA 1
ATOM 6958 C C . ALA B 1 2 ? -1.06 -64.75 -22.688 1 87.44 2 ALA B C 1
ATOM 6960 O O . ALA B 1 2 ? -1.064 -64.438 -21.484 1 87.44 2 ALA B O 1
ATOM 6961 N N . PRO B 1 3 ? -0.477 -63.969 -23.641 1 92.25 3 PRO B N 1
ATOM 6962 C CA . PRO B 1 3 ? 0.042 -62.656 -23.281 1 92.25 3 PRO B CA 1
ATOM 6963 C C . PRO B 1 3 ? -1.048 -61.719 -22.781 1 92.25 3 PRO B C 1
ATOM 6965 O O . PRO B 1 3 ? -2.203 -61.812 -23.188 1 92.25 3 PRO B O 1
ATOM 6968 N N . ARG B 1 4 ? -0.63 -60.719 -21.938 1 95.69 4 ARG B N 1
ATOM 6969 C CA . ARG B 1 4 ? -1.536 -59.688 -21.453 1 95.69 4 ARG B CA 1
ATOM 6970 C C . ARG B 1 4 ? -2.086 -58.844 -22.594 1 95.69 4 ARG B C 1
ATOM 6972 O O . ARG B 1 4 ? -1.345 -58.469 -23.5 1 95.69 4 ARG B O 1
ATOM 6979 N N . THR B 1 5 ? -3.375 -58.625 -22.562 1 95.81 5 THR B N 1
ATOM 6980 C CA . THR B 1 5 ? -4.004 -57.688 -23.5 1 95.81 5 THR B CA 1
ATOM 6981 C C . THR B 1 5 ? -4.547 -56.469 -22.797 1 95.81 5 THR B C 1
ATOM 6983 O O . THR B 1 5 ? -5.105 -56.562 -21.703 1 95.81 5 THR B O 1
ATOM 6986 N N . ILE B 1 6 ? -4.301 -55.344 -23.328 1 96.88 6 ILE B N 1
ATOM 6987 C CA . ILE B 1 6 ? -4.824 -54.062 -22.828 1 96.88 6 ILE B CA 1
ATOM 6988 C C . ILE B 1 6 ? -5.758 -53.469 -23.875 1 96.88 6 ILE B C 1
ATOM 6990 O O . ILE B 1 6 ? -5.348 -53.188 -25 1 96.88 6 ILE B O 1
ATOM 6994 N N . THR B 1 7 ? -6.992 -53.25 -23.578 1 97.38 7 THR B N 1
ATOM 6995 C CA . THR B 1 7 ? -7.984 -52.625 -24.453 1 97.38 7 THR B CA 1
ATOM 6996 C C . THR B 1 7 ? -8.477 -51.312 -23.891 1 97.38 7 THR B C 1
ATOM 6998 O O . THR B 1 7 ? -9.086 -51.281 -22.812 1 97.38 7 THR B O 1
ATOM 7001 N N . PRO B 1 8 ? -8.172 -50.188 -24.562 1 97.81 8 PRO B N 1
ATOM 7002 C CA . PRO B 1 8 ? -8.703 -48.906 -24.078 1 97.81 8 PRO B CA 1
ATOM 7003 C C . PRO B 1 8 ? -10.227 -48.875 -24.062 1 97.81 8 PRO B C 1
ATOM 7005 O O . PRO B 1 8 ? -10.875 -49.312 -25.016 1 97.81 8 PRO B O 1
ATOM 7008 N N . VAL B 1 9 ? -10.797 -48.469 -22.984 1 98.06 9 VAL B N 1
ATOM 7009 C CA . VAL B 1 9 ? -12.219 -48.156 -22.891 1 98.06 9 VAL B CA 1
ATOM 7010 C C . VAL B 1 9 ? -12.445 -46.656 -23.078 1 98.06 9 VAL B C 1
ATOM 7012 O O . VAL B 1 9 ? -12.68 -45.938 -22.109 1 98.06 9 VAL B O 1
ATOM 7015 N N . ASN B 1 10 ? -12.336 -46.219 -24.297 1 97.56 10 ASN B N 1
ATOM 7016 C CA . ASN B 1 10 ? -12.281 -44.781 -24.531 1 97.56 10 ASN B CA 1
ATOM 7017 C C . ASN B 1 10 ? -13.297 -44.312 -25.578 1 97.56 10 ASN B C 1
ATOM 7019 O O . ASN B 1 10 ? -13.234 -43.188 -26.078 1 97.56 10 ASN B O 1
ATOM 7023 N N . THR B 1 11 ? -14.219 -45.219 -25.953 1 96.12 11 THR B N 1
ATOM 7024 C CA . THR B 1 11 ? -15.18 -44.875 -26.984 1 96.12 11 THR B CA 1
ATOM 7025 C C . THR B 1 11 ? -16.609 -44.906 -26.438 1 96.12 11 THR B C 1
ATOM 7027 O O . THR B 1 11 ? -16.859 -45.562 -25.406 1 96.12 11 THR B O 1
ATOM 7030 N N . ASN B 1 12 ? -17.484 -44.25 -27.031 1 94.88 12 ASN B N 1
ATOM 7031 C CA . ASN B 1 12 ? -18.922 -44.312 -26.828 1 94.88 12 ASN B CA 1
ATOM 7032 C C . ASN B 1 12 ? -19.312 -43.781 -25.438 1 94.88 12 ASN B C 1
ATOM 7034 O O . ASN B 1 12 ? -20.344 -44.188 -24.891 1 94.88 12 ASN B O 1
ATOM 7038 N N . TRP B 1 13 ? -18.516 -42.969 -24.859 1 98 13 TRP B N 1
ATOM 7039 C CA . TRP B 1 13 ? -18.828 -42.406 -23.562 1 98 13 TRP B CA 1
ATOM 7040 C C . TRP B 1 13 ? -19.938 -41.375 -23.656 1 98 13 TRP B C 1
ATOM 7042 O O . TRP B 1 13 ? -19.969 -40.594 -24.625 1 98 13 TRP B O 1
ATOM 7052 N N . GLN B 1 14 ? -20.828 -41.344 -22.719 1 97.62 14 GLN B N 1
ATOM 7053 C CA . GLN B 1 14 ? -21.906 -40.344 -22.578 1 97.62 14 GLN B CA 1
ATOM 7054 C C . GLN B 1 14 ? -21.969 -39.812 -21.141 1 97.62 14 GLN B C 1
ATOM 7056 O O . GLN B 1 14 ? -21.438 -40.438 -20.219 1 97.62 14 GLN B O 1
ATOM 7061 N N . PHE B 1 15 ? -22.594 -38.656 -20.953 1 97.38 15 PHE B N 1
ATOM 7062 C CA . PHE B 1 15 ? -22.688 -38.062 -19.609 1 97.38 15 PHE B CA 1
ATOM 7063 C C . PHE B 1 15 ? -24.016 -37.312 -19.438 1 97.38 15 PHE B C 1
ATOM 7065 O O . PHE B 1 15 ? -24.688 -37 -20.422 1 97.38 15 PHE B O 1
ATOM 7072 N N . LYS B 1 16 ? -24.469 -37.094 -18.25 1 95.94 16 LYS B N 1
ATOM 7073 C CA . LYS B 1 16 ? -25.625 -36.25 -17.906 1 95.94 16 LYS B CA 1
ATOM 7074 C C . LYS B 1 16 ? -25.562 -35.844 -16.438 1 95.94 16 LYS B C 1
ATOM 7076 O O . LYS B 1 16 ? -24.734 -36.344 -15.664 1 95.94 16 LYS B O 1
ATOM 7081 N N . GLN B 1 17 ? -26.406 -34.906 -16.078 1 94.19 17 GLN B N 1
ATOM 7082 C CA . GLN B 1 17 ? -26.656 -34.594 -14.68 1 94.19 17 GLN B CA 1
ATOM 7083 C C . GLN B 1 17 ? -27.516 -35.688 -14.023 1 94.19 17 GLN B C 1
ATOM 7085 O O . GLN B 1 17 ? -28.438 -36.188 -14.641 1 94.19 17 GLN B O 1
ATOM 7090 N N . GLU B 1 18 ? -27.156 -36.062 -12.805 1 88.19 18 GLU B N 1
ATOM 7091 C CA . GLU B 1 18 ? -27.938 -37.094 -12.148 1 88.19 18 GLU B CA 1
ATOM 7092 C C . GLU B 1 18 ? -29.359 -36.656 -11.891 1 88.19 18 GLU B C 1
ATOM 7094 O O . GLU B 1 18 ? -30.312 -37.438 -12.023 1 88.19 18 GLU B O 1
ATOM 7099 N N . LYS B 1 19 ? -29.703 -35.469 -11.266 1 72.31 19 LYS B N 1
ATOM 7100 C CA . LYS B 1 19 ? -31.047 -35 -10.891 1 72.31 19 LYS B CA 1
ATOM 7101 C C . LYS B 1 19 ? -31.984 -34.969 -12.094 1 72.31 19 LYS B C 1
ATOM 7103 O O . LYS B 1 19 ? -33.188 -35.094 -11.938 1 72.31 19 LYS B O 1
ATOM 7108 N N . GLU B 1 20 ? -31.391 -34.656 -13.227 1 59.25 20 GLU B N 1
ATOM 7109 C CA . GLU B 1 20 ? -32.344 -34.406 -14.305 1 59.25 20 GLU B CA 1
ATOM 7110 C C . GLU B 1 20 ? -32.812 -35.688 -14.953 1 59.25 20 GLU B C 1
ATOM 7112 O O . GLU B 1 20 ? -32.125 -36.25 -15.812 1 59.25 20 GLU B O 1
ATOM 7117 N N . ASP B 1 21 ? -33.625 -36.438 -14.242 1 52.59 21 ASP B N 1
ATOM 7118 C CA . ASP B 1 21 ? -34.125 -37.719 -14.703 1 52.59 21 ASP B CA 1
ATOM 7119 C C . ASP B 1 21 ? -34.344 -37.719 -16.219 1 52.59 21 ASP B C 1
ATOM 7121 O O . ASP B 1 21 ? -34.125 -38.719 -16.875 1 52.59 21 ASP B O 1
ATOM 7125 N N . ASP B 1 22 ? -34.969 -36.562 -16.734 1 54.09 22 ASP B N 1
ATOM 7126 C CA . ASP B 1 22 ? -35.438 -36.531 -18.125 1 54.09 22 ASP B CA 1
ATOM 7127 C C . ASP B 1 22 ? -34.312 -36.156 -19.078 1 54.09 22 ASP B C 1
ATOM 7129 O O . ASP B 1 22 ? -34.5 -36.031 -20.281 1 54.09 22 ASP B O 1
ATOM 7133 N N . ALA B 1 23 ? -33.094 -35.906 -18.406 1 62.66 23 ALA B N 1
ATOM 7134 C CA . ALA B 1 23 ? -32.094 -35.438 -19.375 1 62.66 23 ALA B CA 1
ATOM 7135 C C . ALA B 1 23 ? -31.453 -36.594 -20.125 1 62.66 23 ALA B C 1
ATOM 7137 O O . ALA B 1 23 ? -31.078 -37.594 -19.5 1 62.66 23 ALA B O 1
ATOM 7138 N N . SER B 1 24 ? -31.531 -36.594 -21.312 1 83.62 24 SER B N 1
ATOM 7139 C CA . SER B 1 24 ? -30.906 -37.562 -22.188 1 83.62 24 SER B CA 1
ATOM 7140 C C . SER B 1 24 ? -29.391 -37.5 -22.094 1 83.62 24 SER B C 1
ATOM 7142 O O . SER B 1 24 ? -28.828 -36.406 -21.859 1 83.62 24 SER B O 1
ATOM 7144 N N . TYR B 1 25 ? -28.719 -38.688 -21.969 1 93.5 25 TYR B N 1
ATOM 7145 C CA . TYR B 1 25 ? -27.266 -38.75 -22.062 1 93.5 25 TYR B CA 1
ATOM 7146 C C . TYR B 1 25 ? -26.75 -38.062 -23.312 1 93.5 25 TYR B C 1
ATOM 7148 O O . TYR B 1 25 ? -27.359 -38.188 -24.391 1 93.5 25 TYR B O 1
ATOM 7156 N N . LEU B 1 26 ? -25.719 -37.281 -23.125 1 96 26 LEU B N 1
ATOM 7157 C CA . LEU B 1 26 ? -25.031 -36.625 -24.25 1 96 26 LEU B CA 1
ATOM 7158 C C . LEU B 1 26 ? -23.656 -37.25 -24.469 1 96 26 LEU B C 1
ATOM 7160 O O . LEU B 1 26 ? -23 -37.656 -23.5 1 96 26 LEU B O 1
ATOM 7164 N N . PRO B 1 27 ? -23.234 -37.375 -25.75 1 96.44 27 PRO B N 1
ATOM 7165 C CA . PRO B 1 27 ? -21.891 -37.906 -26 1 96.44 27 PRO B CA 1
ATOM 7166 C C . PRO B 1 27 ? -20.797 -37.031 -25.375 1 96.44 27 PRO B C 1
ATOM 7168 O O . PRO B 1 27 ? -20.922 -35.812 -25.359 1 96.44 27 PRO B O 1
ATOM 7171 N N . VAL B 1 28 ? -19.781 -37.656 -24.891 1 96.12 28 VAL B N 1
ATOM 7172 C CA . VAL B 1 28 ? -18.641 -36.938 -24.344 1 96.12 28 VAL B CA 1
ATOM 7173 C C . VAL B 1 28 ? -17.844 -36.281 -25.469 1 96.12 28 VAL B C 1
ATOM 7175 O O . VAL B 1 28 ? -17.828 -36.781 -26.594 1 96.12 28 VAL B O 1
ATOM 7178 N N . ALA B 1 29 ? -17.188 -35.125 -25.219 1 88.88 29 ALA B N 1
ATOM 7179 C CA . ALA B 1 29 ? -16.422 -34.344 -26.188 1 88.88 29 ALA B CA 1
ATOM 7180 C C . ALA B 1 29 ? -15.156 -35.094 -26.609 1 88.88 29 ALA B C 1
ATOM 7182 O O . ALA B 1 29 ? -14.797 -35.125 -27.781 1 88.88 29 ALA B O 1
ATOM 7183 N N . GLN B 1 30 ? -14.453 -35.562 -25.625 1 94.38 30 GLN B N 1
ATOM 7184 C CA . GLN B 1 30 ? -13.195 -36.281 -25.75 1 94.38 30 GLN B CA 1
ATOM 7185 C C . GLN B 1 30 ? -12.969 -37.188 -24.547 1 94.38 30 GLN B C 1
ATOM 7187 O O . GLN B 1 30 ? -13.625 -37.031 -23.516 1 94.38 30 GLN B O 1
ATOM 7192 N N . PHE B 1 31 ? -12.125 -38.188 -24.719 1 96.56 31 PHE B N 1
ATOM 7193 C CA . PHE B 1 31 ? -11.734 -39 -23.578 1 96.56 31 PHE B CA 1
ATOM 7194 C C . PHE B 1 31 ? -10.219 -39.156 -23.516 1 96.56 31 PHE B C 1
ATOM 7196 O O . PHE B 1 31 ? -9.578 -39.438 -24.531 1 96.56 31 PHE B O 1
ATOM 7203 N N . PRO B 1 32 ? -9.617 -39.062 -22.359 1 97.31 32 PRO B N 1
ATOM 7204 C CA . PRO B 1 32 ? -10.188 -38.625 -21.078 1 97.31 32 PRO B CA 1
ATOM 7205 C C . PRO B 1 32 ? -10.867 -37.25 -21.172 1 97.31 32 PRO B C 1
ATOM 7207 O O . PRO B 1 32 ? -10.727 -36.562 -22.172 1 97.31 32 PRO B O 1
ATOM 7210 N N . THR B 1 33 ? -11.664 -36.938 -20.141 1 97.69 33 THR B N 1
ATOM 7211 C CA . THR B 1 33 ? -12.469 -35.719 -20.203 1 97.69 33 THR B CA 1
ATOM 7212 C C . THR B 1 33 ? -12.789 -35.219 -18.797 1 97.69 33 THR B C 1
ATOM 7214 O O . THR B 1 33 ? -12.266 -35.719 -17.812 1 97.69 33 THR B O 1
ATOM 7217 N N . ASN B 1 34 ? -13.445 -34.094 -18.625 1 97.5 34 ASN B N 1
ATOM 7218 C CA . ASN B 1 34 ? -14.188 -33.625 -17.469 1 97.5 34 ASN B CA 1
ATOM 7219 C C . ASN B 1 34 ? -15.492 -32.938 -17.875 1 97.5 34 ASN B C 1
ATOM 7221 O O . ASN B 1 34 ? -15.711 -32.656 -19.062 1 97.5 34 ASN B O 1
ATOM 7225 N N . VAL B 1 35 ? -16.281 -32.688 -17 1 97.88 35 VAL B N 1
ATOM 7226 C CA . VAL B 1 35 ? -17.672 -32.281 -17.234 1 97.88 35 VAL B CA 1
ATOM 7227 C C . VAL B 1 35 ? -17.703 -30.922 -17.938 1 97.88 35 VAL B C 1
ATOM 7229 O O . VAL B 1 35 ? -18.562 -30.688 -18.797 1 97.88 35 VAL B O 1
ATOM 7232 N N . HIS B 1 36 ? -16.812 -29.953 -17.641 1 98 36 HIS B N 1
ATOM 7233 C CA . HIS B 1 36 ? -16.797 -28.641 -18.281 1 98 36 HIS B CA 1
ATOM 7234 C C . HIS B 1 36 ? -16.531 -28.75 -19.781 1 98 36 HIS B C 1
ATOM 7236 O O . HIS B 1 36 ? -17.172 -28.062 -20.578 1 98 36 HIS B O 1
ATOM 7242 N N . LEU B 1 37 ? -15.555 -29.578 -20.141 1 97.94 37 LEU B N 1
ATOM 7243 C CA . LEU B 1 37 ? -15.242 -29.781 -21.547 1 97.94 37 LEU B CA 1
ATOM 7244 C C . LEU B 1 37 ? -16.453 -30.344 -22.297 1 97.94 37 LEU B C 1
ATOM 7246 O O . LEU B 1 37 ? -16.734 -29.938 -23.422 1 97.94 37 LEU B O 1
ATOM 7250 N N . ASP B 1 38 ? -17.141 -31.281 -21.703 1 97.88 38 ASP B N 1
ATOM 7251 C CA . ASP B 1 38 ? -18.312 -31.891 -22.312 1 97.88 38 ASP B CA 1
ATOM 7252 C C . ASP B 1 38 ? -19.438 -30.875 -22.484 1 97.88 38 ASP B C 1
ATOM 7254 O O . ASP B 1 38 ? -20.078 -30.812 -23.531 1 97.88 38 ASP B O 1
ATOM 7258 N N . LEU B 1 39 ? -19.672 -30.125 -21.406 1 97.75 39 LEU B N 1
ATOM 7259 C CA . LEU B 1 39 ? -20.703 -29.109 -21.469 1 97.75 39 LEU B CA 1
ATOM 7260 C C . LEU B 1 39 ? -20.359 -28.047 -22.516 1 97.75 39 LEU B C 1
ATOM 7262 O O . LEU B 1 39 ? -21.234 -27.578 -23.234 1 97.75 39 LEU B O 1
ATOM 7266 N N . LEU B 1 40 ? -19.109 -27.609 -22.641 1 97.75 40 LEU B N 1
ATOM 7267 C CA . LEU B 1 40 ? -18.656 -26.656 -23.641 1 97.75 40 LEU B CA 1
ATOM 7268 C C . LEU B 1 40 ? -18.891 -27.188 -25.047 1 97.75 40 LEU B C 1
ATOM 7270 O O . LEU B 1 40 ? -19.359 -26.453 -25.922 1 97.75 40 LEU B O 1
ATOM 7274 N N . HIS B 1 41 ? -18.547 -28.438 -25.219 1 97.25 41 HIS B N 1
ATOM 7275 C CA . HIS B 1 41 ? -18.719 -29.078 -26.516 1 97.25 41 HIS B CA 1
ATOM 7276 C C . HIS B 1 41 ? -20.156 -29.016 -27 1 97.25 41 HIS B C 1
ATOM 7278 O O . HIS B 1 41 ? -20.422 -28.797 -28.172 1 97.25 41 HIS B O 1
ATOM 7284 N N . HIS B 1 42 ? -21.109 -29.172 -26.109 1 96.75 42 HIS B N 1
ATOM 7285 C CA . HIS B 1 42 ? -22.531 -29.188 -26.438 1 96.75 42 HIS B CA 1
ATOM 7286 C C . HIS B 1 42 ? -23.156 -27.797 -26.281 1 96.75 42 HIS B C 1
ATOM 7288 O O . HIS B 1 42 ? -24.375 -27.641 -26.328 1 96.75 42 HIS B O 1
ATOM 7294 N N . LYS B 1 43 ? -22.375 -26.766 -26 1 97.31 43 LYS B N 1
ATOM 7295 C CA . LYS B 1 43 ? -22.797 -25.375 -25.875 1 97.31 43 LYS B CA 1
ATOM 7296 C C . LYS B 1 43 ? -23.844 -25.219 -24.781 1 97.31 43 LYS B C 1
ATOM 7298 O O . LYS B 1 43 ? -24.797 -24.438 -24.922 1 97.31 43 LYS B O 1
ATOM 7303 N N . LYS B 1 44 ? -23.719 -26.078 -23.781 1 96.44 44 LYS B N 1
ATOM 7304 C CA . LYS B 1 44 ? -24.625 -25.984 -22.641 1 96.44 44 LYS B CA 1
ATOM 7305 C C . LYS B 1 44 ? -24.156 -24.922 -21.656 1 96.44 44 LYS B C 1
ATOM 7307 O O . LYS B 1 44 ? -24.906 -24.469 -20.797 1 96.44 44 LYS B O 1
ATOM 7312 N N . ILE B 1 45 ? -22.953 -24.5 -21.75 1 97.69 45 ILE B N 1
ATOM 7313 C CA . ILE B 1 45 ? -22.391 -23.406 -20.969 1 97.69 45 ILE B CA 1
ATOM 7314 C C . ILE B 1 45 ? -21.562 -22.484 -21.875 1 97.69 45 ILE B C 1
ATOM 7316 O O . ILE B 1 45 ? -21.078 -22.922 -22.922 1 97.69 45 ILE B O 1
ATOM 7320 N N . PRO B 1 46 ? -21.422 -21.172 -21.5 1 97.94 46 PRO B N 1
ATOM 7321 C CA . PRO B 1 46 ? -20.469 -20.328 -22.219 1 97.94 46 PRO B CA 1
ATOM 7322 C C . PRO B 1 46 ? -19.016 -20.656 -21.875 1 97.94 46 PRO B C 1
ATOM 7324 O O . PRO B 1 46 ? -18.766 -21.344 -20.875 1 97.94 46 PRO B O 1
ATOM 7327 N N . ASP B 1 47 ? -18.078 -20.297 -22.75 1 98.12 47 ASP B N 1
ATOM 7328 C CA . ASP B 1 47 ? -16.672 -20.438 -22.422 1 98.12 47 ASP B CA 1
ATOM 7329 C C . ASP B 1 47 ? -16.328 -19.625 -21.172 1 98.12 47 ASP B C 1
ATOM 7331 O O . ASP B 1 47 ? -16.391 -18.391 -21.188 1 98.12 47 ASP B O 1
ATOM 7335 N N . PRO B 1 48 ? -15.938 -20.312 -20.125 1 98.06 48 PRO B N 1
ATOM 7336 C CA . PRO B 1 48 ? -15.695 -19.609 -18.859 1 98.06 48 PRO B CA 1
ATOM 7337 C C . PRO B 1 48 ? -14.516 -18.625 -18.969 1 98.06 48 PRO B C 1
ATOM 7339 O O . PRO B 1 48 ? -14.32 -17.812 -18.062 1 98.06 48 PRO B O 1
ATOM 7342 N N . TYR B 1 49 ? -13.703 -18.703 -20 1 98.38 49 TYR B N 1
ATOM 7343 C CA . TYR B 1 49 ? -12.516 -17.875 -20.141 1 98.38 49 TYR B CA 1
ATOM 7344 C C . TYR B 1 49 ? -12.867 -16.516 -20.734 1 98.38 49 TYR B C 1
ATOM 7346 O O . TYR B 1 49 ? -12.047 -15.594 -20.703 1 98.38 49 TYR B O 1
ATOM 7354 N N . ILE B 1 50 ? -14.125 -16.312 -21.203 1 98.31 50 ILE B N 1
ATOM 7355 C CA . ILE B 1 50 ? -14.539 -15.094 -21.891 1 98.31 50 ILE B CA 1
ATOM 7356 C C . ILE B 1 50 ? -15.328 -14.203 -20.922 1 98.31 50 ILE B C 1
ATOM 7358 O O . ILE B 1 50 ? -16.266 -14.664 -20.281 1 98.31 50 ILE B O 1
ATOM 7362 N N . GLY B 1 51 ? -14.938 -12.945 -20.906 1 98.25 51 GLY B N 1
ATOM 7363 C CA . GLY B 1 51 ? -15.641 -12.008 -20.031 1 98.25 51 GLY B CA 1
ATOM 7364 C C . GLY B 1 51 ? -15.664 -12.438 -18.578 1 98.25 51 GLY B C 1
ATOM 7365 O O . GLY B 1 51 ? -14.625 -12.75 -18 1 98.25 51 GLY B O 1
ATOM 7366 N N . LYS B 1 52 ? -16.875 -12.555 -18.031 1 97.31 52 LYS B N 1
ATOM 7367 C CA . LYS B 1 52 ? -17.047 -12.977 -16.641 1 97.31 52 LYS B CA 1
ATOM 7368 C C . LYS B 1 52 ? -17.875 -14.266 -16.562 1 97.31 52 LYS B C 1
ATOM 7370 O O . LYS B 1 52 ? -18.578 -14.492 -15.57 1 97.31 52 LYS B O 1
ATOM 7375 N N . ASN B 1 53 ? -17.688 -14.969 -17.578 1 98.12 53 ASN B N 1
ATOM 7376 C CA . ASN B 1 53 ? -18.484 -16.188 -17.734 1 98.12 53 ASN B CA 1
ATOM 7377 C C . ASN B 1 53 ? -18.172 -17.203 -16.641 1 98.12 53 ASN B C 1
ATOM 7379 O O . ASN B 1 53 ? -18.953 -18.141 -16.422 1 98.12 53 ASN B O 1
ATOM 7383 N N . GLU B 1 54 ? -17 -17.094 -15.992 1 98 54 GLU B N 1
ATOM 7384 C CA . GLU B 1 54 ? -16.719 -17.938 -14.82 1 98 54 GLU B CA 1
ATOM 7385 C C . GLU B 1 54 ? -17.906 -17.953 -13.859 1 98 54 GLU B C 1
ATOM 7387 O O . GLU B 1 54 ? -18.234 -19 -13.297 1 98 54 GLU B O 1
ATOM 7392 N N . LEU B 1 55 ? -18.531 -16.781 -13.703 1 96.19 55 LEU B N 1
ATOM 7393 C CA . LEU B 1 55 ? -19.625 -16.641 -12.75 1 96.19 55 LEU B CA 1
ATOM 7394 C C . LEU B 1 55 ? -20.828 -17.484 -13.164 1 96.19 55 LEU B C 1
ATOM 7396 O O . LEU B 1 55 ? -21.594 -17.938 -12.32 1 96.19 55 LEU B O 1
ATOM 7400 N N . GLN B 1 56 ? -20.984 -17.75 -14.438 1 96.25 56 GLN B N 1
ATOM 7401 C CA . GLN B 1 56 ? -22.172 -18.422 -14.977 1 96.25 56 GLN B CA 1
ATOM 7402 C C . GLN B 1 56 ? -22.016 -19.938 -14.914 1 96.25 56 GLN B C 1
ATOM 7404 O O . GLN B 1 56 ? -22.969 -20.672 -15.148 1 96.25 56 GLN B O 1
ATOM 7409 N N . VAL B 1 57 ? -20.891 -20.422 -14.539 1 97.81 57 VAL B N 1
ATOM 7410 C CA . VAL B 1 57 ? -20.672 -21.859 -14.633 1 97.81 57 VAL B CA 1
ATOM 7411 C C . VAL B 1 57 ? -20.422 -22.438 -13.25 1 97.81 57 VAL B C 1
ATOM 7413 O O . VAL B 1 57 ? -20.109 -23.625 -13.109 1 97.81 57 VAL B O 1
ATOM 7416 N N . GLN B 1 58 ? -20.578 -21.688 -12.18 1 97.12 58 GLN B N 1
ATOM 7417 C CA . GLN B 1 58 ? -20.25 -22.109 -10.82 1 97.12 58 GLN B CA 1
ATOM 7418 C C . GLN B 1 58 ? -21.188 -23.234 -10.367 1 97.12 58 GLN B C 1
ATOM 7420 O O . GLN B 1 58 ? -20.797 -24.078 -9.547 1 97.12 58 GLN B O 1
ATOM 7425 N N . TRP B 1 59 ? -22.344 -23.344 -10.953 1 96.38 59 TRP B N 1
ATOM 7426 C CA . TRP B 1 59 ? -23.328 -24.344 -10.57 1 96.38 59 TRP B CA 1
ATOM 7427 C C . TRP B 1 59 ? -22.828 -25.75 -10.844 1 96.38 59 TRP B C 1
ATOM 7429 O O . TRP B 1 59 ? -23.25 -26.719 -10.188 1 96.38 59 TRP B O 1
ATOM 7439 N N . ILE B 1 60 ? -21.922 -25.906 -11.719 1 97.56 60 ILE B N 1
ATOM 7440 C CA . ILE B 1 60 ? -21.391 -27.203 -12.125 1 97.56 60 ILE B CA 1
ATOM 7441 C C . ILE B 1 60 ? -20.734 -27.891 -10.938 1 97.56 60 ILE B C 1
ATOM 7443 O O . ILE B 1 60 ? -20.844 -29.109 -10.766 1 97.56 60 ILE B O 1
ATOM 7447 N N . GLY B 1 61 ? -20.031 -27.141 -10.07 1 97 61 GLY B N 1
ATOM 7448 C CA . GLY B 1 61 ? -19.312 -27.672 -8.922 1 97 61 GLY B CA 1
ATOM 7449 C C . GLY B 1 61 ? -20.234 -28.125 -7.805 1 97 61 GLY B C 1
ATOM 7450 O O . GLY B 1 61 ? -19.812 -28.797 -6.863 1 97 61 GLY B O 1
ATOM 7451 N N . GLU B 1 62 ? -21.516 -27.859 -7.938 1 96.5 62 GLU B N 1
ATOM 7452 C CA . GLU B 1 62 ? -22.484 -28.234 -6.918 1 96.5 62 GLU B CA 1
ATOM 7453 C C . GLU B 1 62 ? -23.469 -29.266 -7.457 1 96.5 62 GLU B C 1
ATOM 7455 O O . GLU B 1 62 ? -24.578 -29.422 -6.926 1 96.5 62 GLU B O 1
ATOM 7460 N N . THR B 1 63 ? -23.062 -29.922 -8.5 1 95.44 63 THR B N 1
ATOM 7461 C CA . THR B 1 63 ? -23.938 -30.859 -9.203 1 95.44 63 THR B CA 1
ATOM 7462 C C . THR B 1 63 ? -23.297 -32.25 -9.266 1 95.44 63 THR B C 1
ATOM 7464 O O . THR B 1 63 ? -22.094 -32.375 -9.461 1 95.44 63 THR B O 1
ATOM 7467 N N . VAL B 1 64 ? -24.109 -33.312 -9.125 1 96.75 64 VAL B N 1
ATOM 7468 C CA . VAL B 1 64 ? -23.672 -34.719 -9.328 1 96.75 64 VAL B CA 1
ATOM 7469 C C . VAL B 1 64 ? -23.75 -35.062 -10.805 1 96.75 64 VAL B C 1
ATOM 7471 O O . VAL B 1 64 ? -24.75 -34.781 -11.469 1 96.75 64 VAL B O 1
ATOM 7474 N N . TRP B 1 65 ? -22.75 -35.688 -11.289 1 97.5 65 TRP B N 1
ATOM 7475 C CA . TRP B 1 65 ? -22.656 -36 -12.711 1 97.5 65 TRP B CA 1
ATOM 7476 C C . TRP B 1 65 ? -22.484 -37.5 -12.922 1 97.5 65 TRP B C 1
ATOM 7478 O O . TRP B 1 65 ? -21.828 -38.188 -12.117 1 97.5 65 TRP B O 1
ATOM 7488 N N . VAL B 1 66 ? -23.031 -37.969 -14.047 1 97.06 66 VAL B N 1
ATOM 7489 C CA . VAL B 1 66 ? -22.938 -39.406 -14.375 1 97.06 66 VAL B CA 1
ATOM 7490 C C . VAL B 1 66 ? -22.312 -39.562 -15.75 1 97.06 66 VAL B C 1
ATOM 7492 O O . VAL B 1 66 ? -22.625 -38.844 -16.688 1 97.06 66 VAL B O 1
ATOM 7495 N N . TYR B 1 67 ? -21.406 -40.5 -15.852 1 97.94 67 TYR B N 1
ATOM 7496 C CA . TYR B 1 67 ? -20.812 -40.938 -17.109 1 97.94 67 TYR B CA 1
ATOM 7497 C C . TYR B 1 67 ? -21.109 -42.438 -17.344 1 97.94 67 TYR B C 1
ATOM 7499 O O . TYR B 1 67 ? -21.172 -43.219 -16.391 1 97.94 67 TYR B O 1
ATOM 7507 N N . LYS B 1 68 ? -21.203 -42.812 -18.609 1 97.12 68 LYS B N 1
ATOM 7508 C CA . LYS B 1 68 ? -21.406 -44.25 -18.906 1 97.12 68 LYS B CA 1
ATOM 7509 C C . LYS B 1 68 ? -20.828 -44.594 -20.266 1 97.12 68 LYS B C 1
ATOM 7511 O O . LYS B 1 68 ? -20.625 -43.719 -21.125 1 97.12 68 LYS B O 1
ATOM 7516 N N . THR B 1 69 ? -20.484 -45.719 -20.453 1 98.19 69 THR B N 1
ATOM 7517 C CA . THR B 1 69 ? -20.047 -46.281 -21.734 1 98.19 69 THR B CA 1
ATOM 7518 C C . THR B 1 69 ? -20.328 -47.781 -21.797 1 98.19 69 THR B C 1
ATOM 7520 O O . THR B 1 69 ? -20.859 -48.344 -20.859 1 98.19 69 THR B O 1
ATOM 7523 N N . THR B 1 70 ? -20.141 -48.375 -22.984 1 97.19 70 THR B N 1
ATOM 7524 C CA . THR B 1 70 ? -20.203 -49.812 -23.203 1 97.19 70 THR B CA 1
ATOM 7525 C C . THR B 1 70 ? -18.922 -50.312 -23.859 1 97.19 70 THR B C 1
ATOM 7527 O O . THR B 1 70 ? -18.219 -49.562 -24.547 1 97.19 70 THR B O 1
ATOM 7530 N N . PHE B 1 71 ? -18.594 -51.5 -23.594 1 97.31 71 PHE B N 1
ATOM 7531 C CA . PHE B 1 71 ? -17.453 -52.156 -24.25 1 97.31 71 PHE B CA 1
ATOM 7532 C C . PHE B 1 71 ? -17.703 -53.656 -24.391 1 97.31 71 PHE B C 1
ATOM 7534 O O . PHE B 1 71 ? -18.469 -54.219 -23.625 1 97.31 71 PHE B O 1
ATOM 7541 N N . SER B 1 72 ? -17.062 -54.281 -25.328 1 96.5 72 SER B N 1
ATOM 7542 C CA . SER B 1 72 ? -17.266 -55.688 -25.641 1 96.5 72 SER B CA 1
ATOM 7543 C C . SER B 1 72 ? -16.578 -56.594 -24.594 1 96.5 72 SER B C 1
ATOM 7545 O O . SER B 1 72 ? -15.484 -56.281 -24.125 1 96.5 72 SER B O 1
ATOM 7547 N N . SER B 1 73 ? -17.297 -57.656 -24.281 1 96.25 73 SER B N 1
ATOM 7548 C CA . SER B 1 73 ? -16.672 -58.656 -23.406 1 96.25 73 SER B CA 1
ATOM 7549 C C . SER B 1 73 ? -15.406 -59.219 -24.016 1 96.25 73 SER B C 1
ATOM 7551 O O . SER B 1 73 ? -15.375 -59.562 -25.203 1 96.25 73 SER B O 1
ATOM 7553 N N . PRO B 1 74 ? -14.391 -59.25 -23.234 1 95.31 74 PRO B N 1
ATOM 7554 C CA . PRO B 1 74 ? -13.172 -59.875 -23.75 1 95.31 74 PRO B CA 1
ATOM 7555 C C . PRO B 1 74 ? -13.234 -61.406 -23.719 1 95.31 74 PRO B C 1
ATOM 7557 O O . PRO B 1 74 ? -14.062 -62 -23 1 95.31 74 PRO B O 1
ATOM 7560 N N . LYS B 1 75 ? -12.367 -62 -24.531 1 92.94 75 LYS B N 1
ATOM 7561 C CA . LYS B 1 75 ? -12.133 -63.438 -24.344 1 92.94 75 LYS B CA 1
ATOM 7562 C C . LYS B 1 75 ? -11.234 -63.688 -23.141 1 92.94 75 LYS B C 1
ATOM 7564 O O . LYS B 1 75 ? -10.156 -63.094 -23.031 1 92.94 75 LYS B O 1
ATOM 7569 N N . ILE B 1 76 ? -11.805 -64.5 -22.203 1 94.5 76 ILE B N 1
ATOM 7570 C CA . ILE B 1 76 ? -11.031 -64.812 -21 1 94.5 76 ILE B CA 1
ATOM 7571 C C . ILE B 1 76 ? -10.727 -66.312 -20.969 1 94.5 76 ILE B C 1
ATOM 7573 O O . ILE B 1 76 ? -11.641 -67.125 -20.891 1 94.5 76 ILE B O 1
ATOM 7577 N N . GLY B 1 77 ? -9.523 -66.625 -21.094 1 91.31 77 GLY B N 1
ATOM 7578 C CA . GLY B 1 77 ? -9.109 -68.062 -21.047 1 91.31 77 GLY B CA 1
ATOM 7579 C C . GLY B 1 77 ? -9.023 -68.625 -19.641 1 91.31 77 GLY B C 1
ATOM 7580 O O . GLY B 1 77 ? -9.172 -67.875 -18.672 1 91.31 77 GLY B O 1
ATOM 7581 N N . ASP B 1 78 ? -8.797 -69.938 -19.688 1 89 78 ASP B N 1
ATOM 7582 C CA . ASP B 1 78 ? -8.641 -70.562 -18.391 1 89 78 ASP B CA 1
ATOM 7583 C C . ASP B 1 78 ? -7.465 -70 -17.609 1 89 78 ASP B C 1
ATOM 7585 O O . ASP B 1 78 ? -6.363 -69.875 -18.156 1 89 78 ASP B O 1
ATOM 7589 N N . GLY B 1 79 ? -7.762 -69.562 -16.422 1 89.69 79 GLY B N 1
ATOM 7590 C CA . GLY B 1 79 ? -6.707 -69.062 -15.57 1 89.69 79 GLY B CA 1
ATOM 7591 C C . GLY B 1 79 ? -6.496 -67.562 -15.719 1 89.69 79 GLY B C 1
ATOM 7592 O O . GLY B 1 79 ? -5.805 -66.938 -14.906 1 89.69 79 GLY B O 1
ATOM 7593 N N . GLU B 1 80 ? -7.09 -67 -16.703 1 94.94 80 GLU B N 1
ATOM 7594 C CA . GLU B 1 80 ? -6.957 -65.562 -16.922 1 94.94 80 GLU B CA 1
ATOM 7595 C C . GLU B 1 80 ? -7.977 -64.75 -16.094 1 94.94 80 GLU B C 1
ATOM 7597 O O . GLU B 1 80 ? -9.016 -65.312 -15.711 1 94.94 80 GLU B O 1
ATOM 7602 N N . LYS B 1 81 ? -7.605 -63.5 -15.766 1 96 81 LYS B N 1
ATOM 7603 C CA . LYS B 1 81 ? -8.562 -62.562 -15.164 1 96 81 LYS B CA 1
ATOM 7604 C C . LYS B 1 81 ? -8.68 -61.312 -15.984 1 96 81 LYS B C 1
ATOM 7606 O O . LYS B 1 81 ? -7.789 -60.969 -16.781 1 96 81 LYS B O 1
ATOM 7611 N N . ALA B 1 82 ? -9.734 -60.625 -15.867 1 97.88 82 ALA B N 1
ATOM 7612 C CA . ALA B 1 82 ? -10.008 -59.312 -16.484 1 97.88 82 ALA B CA 1
ATOM 7613 C C . ALA B 1 82 ? -10.023 -58.219 -15.422 1 97.88 82 ALA B C 1
ATOM 7615 O O . ALA B 1 82 ? -10.719 -58.312 -14.414 1 97.88 82 ALA B O 1
ATOM 7616 N N . VAL B 1 83 ? -9.211 -57.188 -15.664 1 98.19 83 VAL B N 1
ATOM 7617 C CA . VAL B 1 83 ? -9.086 -56.094 -14.719 1 98.19 83 VAL B CA 1
ATOM 7618 C C . VAL B 1 83 ? -9.422 -54.781 -15.414 1 98.19 83 VAL B C 1
ATOM 7620 O O . VAL B 1 83 ? -8.898 -54.469 -16.484 1 98.19 83 VAL B O 1
ATOM 7623 N N . LEU B 1 84 ? -10.328 -53.969 -14.828 1 98.44 84 LEU B N 1
ATOM 7624 C CA . LEU B 1 84 ? -10.523 -52.594 -15.242 1 98.44 84 LEU B CA 1
ATOM 7625 C C . LEU B 1 84 ? -9.57 -51.656 -14.5 1 98.44 84 LEU B C 1
ATOM 7627 O O . LEU B 1 84 ? -9.602 -51.562 -13.266 1 98.44 84 LEU B O 1
ATOM 7631 N N . ALA B 1 85 ? -8.75 -51.031 -15.289 1 98.38 85 ALA B N 1
ATOM 7632 C CA . ALA B 1 85 ? -7.785 -50.094 -14.719 1 98.38 85 ALA B CA 1
ATOM 7633 C C . ALA B 1 85 ? -8.219 -48.625 -14.953 1 98.38 85 ALA B C 1
ATOM 7635 O O . ALA B 1 85 ? -8.391 -48.219 -16.109 1 98.38 85 ALA B O 1
ATOM 7636 N N . PHE B 1 86 ? -8.453 -47.844 -13.852 1 98.56 86 PHE B N 1
ATOM 7637 C CA . PHE B 1 86 ? -8.766 -46.406 -13.883 1 98.56 86 PHE B CA 1
ATOM 7638 C C . PHE B 1 86 ? -7.551 -45.594 -13.477 1 98.56 86 PHE B C 1
ATOM 7640 O O . PHE B 1 86 ? -7.18 -45.562 -12.305 1 98.56 86 PHE B O 1
ATOM 7647 N N . ASP B 1 87 ? -7.016 -44.844 -14.406 1 97.88 87 ASP B N 1
ATOM 7648 C CA . ASP B 1 87 ? -5.801 -44.094 -14.094 1 97.88 87 ASP B CA 1
ATOM 7649 C C . ASP B 1 87 ? -6.113 -42.844 -13.281 1 97.88 87 ASP B C 1
ATOM 7651 O O . ASP B 1 87 ? -5.219 -42.25 -12.664 1 97.88 87 ASP B O 1
ATOM 7655 N N . GLY B 1 88 ? -7.34 -42.344 -13.359 1 98 88 GLY B N 1
ATOM 7656 C CA . GLY B 1 88 ? -7.723 -41.188 -12.57 1 98 88 GLY B CA 1
ATOM 7657 C C . GLY B 1 88 ? -9.211 -40.906 -12.633 1 98 88 GLY B C 1
ATOM 7658 O O . GLY B 1 88 ? -9.758 -40.688 -13.711 1 98 88 GLY B O 1
ATOM 7659 N N . LEU B 1 89 ? -9.922 -40.844 -11.547 1 98.62 89 LEU B N 1
ATOM 7660 C CA . LEU B 1 89 ? -11.312 -40.438 -11.383 1 98.62 89 LEU B CA 1
ATOM 7661 C C . LEU B 1 89 ? -11.414 -39.219 -10.453 1 98.62 89 LEU B C 1
ATOM 7663 O O . LEU B 1 89 ? -10.969 -39.281 -9.305 1 98.62 89 LEU B O 1
ATOM 7667 N N . ASP B 1 90 ? -11.914 -38.156 -10.891 1 98.38 90 ASP B N 1
ATOM 7668 C CA . ASP B 1 90 ? -12 -36.875 -10.172 1 98.38 90 ASP B CA 1
ATOM 7669 C C . ASP B 1 90 ? -13.406 -36.656 -9.617 1 98.38 90 ASP B C 1
ATOM 7671 O O . ASP B 1 90 ? -14.289 -36.156 -10.336 1 98.38 90 ASP B O 1
ATOM 7675 N N . THR B 1 91 ? -13.688 -36.844 -8.469 1 96.81 91 THR B N 1
ATOM 7676 C CA . THR B 1 91 ? -12.906 -37.375 -7.367 1 96.81 91 THR B CA 1
ATOM 7677 C C . THR B 1 91 ? -13.672 -38.469 -6.652 1 96.81 91 THR B C 1
ATOM 7679 O O . THR B 1 91 ? -13.289 -39.656 -6.703 1 96.81 91 THR B O 1
ATOM 7682 N N . PHE B 1 92 ? -14.719 -38 -6.02 1 98.38 92 PHE B N 1
ATOM 7683 C CA . PHE B 1 92 ? -15.617 -38.938 -5.379 1 98.38 92 PHE B CA 1
ATOM 7684 C C . PHE B 1 92 ? -16.5 -39.625 -6.414 1 98.38 92 PHE B C 1
ATOM 7686 O O . PHE B 1 92 ? -17.406 -39 -6.969 1 98.38 92 PHE B O 1
ATOM 7693 N N . ALA B 1 93 ? -16.25 -40.938 -6.629 1 98.44 93 ALA B N 1
ATOM 7694 C CA . ALA B 1 93 ? -16.953 -41.625 -7.711 1 98.44 93 ALA B CA 1
ATOM 7695 C C . ALA B 1 93 ? -17.438 -43 -7.258 1 98.44 93 ALA B C 1
ATOM 7697 O O . ALA B 1 93 ? -16.812 -43.656 -6.418 1 98.44 93 ALA B O 1
ATOM 7698 N N . ILE B 1 94 ? -18.562 -43.406 -7.727 1 98.56 94 ILE B N 1
ATOM 7699 C CA . ILE B 1 94 ? -19.078 -44.75 -7.641 1 98.56 94 ILE B CA 1
ATOM 7700 C C . ILE B 1 94 ? -19.141 -45.375 -9.031 1 98.56 94 ILE B C 1
ATOM 7702 O O . ILE B 1 94 ? -19.766 -44.844 -9.945 1 98.56 94 ILE B O 1
ATOM 7706 N N . VAL B 1 95 ? -18.453 -46.531 -9.211 1 98.75 95 VAL B N 1
ATOM 7707 C CA . VAL B 1 95 ? -18.391 -47.219 -10.5 1 98.75 95 VAL B CA 1
ATOM 7708 C C . VAL B 1 95 ? -19.25 -48.469 -10.461 1 98.75 95 VAL B C 1
ATOM 7710 O O . VAL B 1 95 ? -19.078 -49.344 -9.578 1 98.75 95 VAL B O 1
ATOM 7713 N N . LYS B 1 96 ? -20.172 -48.594 -11.43 1 98.56 96 LYS B N 1
ATOM 7714 C CA . LYS B 1 96 ? -20.984 -49.781 -11.586 1 98.56 96 LYS B CA 1
ATOM 7715 C C . LYS B 1 96 ? -20.734 -50.469 -12.93 1 98.56 96 LYS B C 1
ATOM 7717 O O . LYS B 1 96 ? -20.594 -49.781 -13.953 1 98.56 96 LYS B O 1
ATOM 7722 N N . LEU B 1 97 ? -20.531 -51.75 -12.875 1 98.56 97 LEU B N 1
ATOM 7723 C CA . LEU B 1 97 ? -20.422 -52.594 -14.078 1 98.56 97 LEU B CA 1
ATOM 7724 C C . LEU B 1 97 ? -21.609 -53.531 -14.188 1 98.56 97 LEU B C 1
ATOM 7726 O O . LEU B 1 97 ? -21.844 -54.344 -13.305 1 98.56 97 LEU B O 1
ATOM 7730 N N . ASN B 1 98 ? -22.391 -53.375 -15.258 1 97.88 98 ASN B N 1
ATOM 7731 C CA . ASN B 1 98 ? -23.594 -54.156 -15.469 1 97.88 98 ASN B CA 1
ATOM 7732 C C . ASN B 1 98 ? -24.516 -54.094 -14.25 1 97.88 98 ASN B C 1
ATOM 7734 O O . ASN B 1 98 ? -25.062 -55.125 -13.82 1 97.88 98 ASN B O 1
ATOM 7738 N N . GLY B 1 99 ? -24.578 -52.938 -13.688 1 96.56 99 GLY B N 1
ATOM 7739 C CA . GLY B 1 99 ? -25.531 -52.688 -12.617 1 96.56 99 GLY B CA 1
ATOM 7740 C C . GLY B 1 99 ? -24.969 -52.938 -11.234 1 96.56 99 GLY B C 1
ATOM 7741 O O . GLY B 1 99 ? -25.547 -52.5 -10.234 1 96.56 99 GLY B O 1
ATOM 7742 N N . GLU B 1 100 ? -23.766 -53.5 -11.164 1 97.69 100 GLU B N 1
ATOM 7743 C CA . GLU B 1 100 ? -23.172 -53.844 -9.875 1 97.69 100 GLU B CA 1
ATOM 7744 C C . GLU B 1 100 ? -22.047 -52.875 -9.523 1 97.69 100 GLU B C 1
ATOM 7746 O O . GLU B 1 100 ? -21.188 -52.594 -10.359 1 97.69 100 GLU B O 1
ATOM 7751 N N . LYS B 1 101 ? -22.031 -52.438 -8.234 1 97.06 101 LYS B N 1
ATOM 7752 C CA . LYS B 1 101 ? -20.953 -51.562 -7.773 1 97.06 101 LYS B CA 1
ATOM 7753 C C . LYS B 1 101 ? -19.625 -52.312 -7.672 1 97.06 101 LYS B C 1
ATOM 7755 O O . LYS B 1 101 ? -19.531 -53.312 -6.938 1 97.06 101 LYS B O 1
ATOM 7760 N N . ILE B 1 102 ? -18.641 -51.781 -8.375 1 98.5 102 ILE B N 1
ATOM 7761 C CA . ILE B 1 102 ? -17.375 -52.531 -8.383 1 98.5 102 ILE B CA 1
ATOM 7762 C C . ILE B 1 102 ? -16.297 -51.656 -7.734 1 98.5 102 ILE B C 1
ATOM 7764 O O . ILE B 1 102 ? -15.227 -52.156 -7.379 1 98.5 102 ILE B O 1
ATOM 7768 N N . LEU B 1 103 ? -16.516 -50.344 -7.594 1 98.56 103 LEU B N 1
ATOM 7769 C CA . LEU B 1 103 ? -15.477 -49.438 -7.094 1 98.56 103 LEU B CA 1
ATOM 7770 C C . LEU B 1 103 ? -16.094 -48.188 -6.52 1 98.56 103 LEU B C 1
ATOM 7772 O O . LEU B 1 103 ? -17.094 -47.688 -7.043 1 98.56 103 LEU B O 1
ATOM 7776 N N . GLU B 1 104 ? -15.609 -47.688 -5.406 1 98.25 104 GLU B N 1
ATOM 7777 C CA . GLU B 1 104 ? -15.844 -46.344 -4.852 1 98.25 104 GLU B CA 1
ATOM 7778 C C . GLU B 1 104 ? -14.531 -45.625 -4.605 1 98.25 104 GLU B C 1
ATOM 7780 O O . GLU B 1 104 ? -13.602 -46.188 -4.02 1 98.25 104 GLU B O 1
ATOM 7785 N N . THR B 1 105 ? -14.383 -44.438 -5.137 1 97.75 105 THR B N 1
ATOM 7786 C CA . THR B 1 105 ? -13.141 -43.719 -5 1 97.75 105 THR B CA 1
ATOM 7787 C C . THR B 1 105 ? -13.367 -42.406 -4.23 1 97.75 105 THR B C 1
ATOM 7789 O O . THR B 1 105 ? -14.484 -41.906 -4.172 1 97.75 105 THR B O 1
ATOM 7792 N N . GLU B 1 106 ? -12.32 -41.844 -3.602 1 97.69 106 GLU B N 1
ATOM 7793 C CA . GLU B 1 106 ? -12.391 -40.594 -2.857 1 97.69 106 GLU B CA 1
ATOM 7794 C C . GLU B 1 106 ? -11.141 -39.75 -3.086 1 97.69 106 GLU B C 1
ATOM 7796 O O . GLU B 1 106 ? -10.898 -38.781 -2.367 1 97.69 106 GLU B O 1
ATOM 7801 N N . ASN B 1 107 ? -10.289 -40.125 -3.99 1 98.69 107 ASN B N 1
ATOM 7802 C CA . ASN B 1 107 ? -9 -39.469 -4.199 1 98.69 107 ASN B CA 1
ATOM 7803 C C . ASN B 1 107 ? -8.68 -39.312 -5.684 1 98.69 107 ASN B C 1
ATOM 7805 O O . ASN B 1 107 ? -8.469 -40.312 -6.375 1 98.69 107 ASN B O 1
ATOM 7809 N N . MET B 1 108 ? -8.578 -38.062 -6.086 1 98.69 108 MET B N 1
ATOM 7810 C CA . MET B 1 108 ? -8.367 -37.688 -7.488 1 98.69 108 MET B CA 1
ATOM 7811 C C . MET B 1 108 ? -7.031 -38.219 -7.988 1 98.69 108 MET B C 1
ATOM 7813 O O . MET B 1 108 ? -6.883 -38.531 -9.18 1 98.69 108 MET B O 1
ATOM 7817 N N . PHE B 1 109 ? -6.047 -38.438 -7.102 1 98.69 109 PHE B N 1
ATOM 7818 C CA . PHE B 1 109 ? -4.652 -38.656 -7.488 1 98.69 109 PHE B CA 1
ATOM 7819 C C . PHE B 1 109 ? -4.289 -40.125 -7.449 1 98.69 109 PHE B C 1
ATOM 7821 O O . PHE B 1 109 ? -3.168 -40.5 -7.797 1 98.69 109 PHE B O 1
ATOM 7828 N N . VAL B 1 110 ? -5.207 -41 -7.07 1 98.44 110 VAL B N 1
ATOM 7829 C CA . VAL B 1 110 ? -4.91 -42.406 -6.906 1 98.44 110 VAL B CA 1
ATOM 7830 C C . VAL B 1 110 ? -5.469 -43.188 -8.086 1 98.44 110 VAL B C 1
ATOM 7832 O O . VAL B 1 110 ? -6.676 -43.188 -8.344 1 98.44 110 VAL B O 1
ATOM 7835 N N . PRO B 1 111 ? -4.602 -43.906 -8.859 1 98.19 111 PRO B N 1
ATOM 7836 C CA . PRO B 1 111 ? -5.133 -44.844 -9.836 1 98.19 111 PRO B CA 1
ATOM 7837 C C . PRO B 1 111 ? -5.777 -46.062 -9.172 1 98.19 111 PRO B C 1
ATOM 7839 O O . PRO B 1 111 ? -5.324 -46.531 -8.117 1 98.19 111 PRO B O 1
ATOM 7842 N N . GLU B 1 112 ? -6.852 -46.625 -9.875 1 98.12 112 GLU B N 1
ATOM 7843 C CA . GLU B 1 112 ? -7.594 -47.75 -9.328 1 98.12 112 GLU B CA 1
ATOM 7844 C C . GLU B 1 112 ? -7.59 -48.938 -10.289 1 98.12 112 GLU B C 1
ATOM 7846 O O . GLU B 1 112 ? -7.617 -48.75 -11.508 1 98.12 112 GLU B O 1
ATOM 7851 N N . ARG B 1 113 ? -7.492 -50.125 -9.758 1 97.88 113 ARG B N 1
ATOM 7852 C CA . ARG B 1 113 ? -7.574 -51.375 -10.508 1 97.88 113 ARG B CA 1
ATOM 7853 C C . ARG B 1 113 ? -8.57 -52.344 -9.875 1 97.88 113 ARG B C 1
ATOM 7855 O O . ARG B 1 113 ? -8.492 -52.625 -8.672 1 97.88 113 ARG B O 1
ATOM 7862 N N . VAL B 1 114 ? -9.508 -52.844 -10.664 1 98.31 114 VAL B N 1
ATOM 7863 C CA . VAL B 1 114 ? -10.57 -53.688 -10.141 1 98.31 114 VAL B CA 1
ATOM 7864 C C . VAL B 1 114 ? -10.648 -54.969 -10.961 1 98.31 114 VAL B C 1
ATOM 7866 O O . VAL B 1 114 ? -10.773 -54.938 -12.188 1 98.31 114 VAL B O 1
ATOM 7869 N N . ASP B 1 115 ? -10.555 -56.156 -10.328 1 98 115 ASP B N 1
ATOM 7870 C CA . ASP B 1 115 ? -10.828 -57.438 -10.984 1 98 115 ASP B CA 1
ATOM 7871 C C . ASP B 1 115 ? -12.312 -57.594 -11.297 1 98 115 ASP B C 1
ATOM 7873 O O . ASP B 1 115 ? -13.141 -57.688 -10.391 1 98 115 ASP B O 1
ATOM 7877 N N . VAL B 1 116 ? -12.609 -57.688 -12.555 1 98.19 116 VAL B N 1
ATOM 7878 C CA . VAL B 1 116 ? -14.023 -57.688 -12.93 1 98.19 116 VAL B CA 1
ATOM 7879 C C . VAL B 1 116 ? -14.359 -59 -13.641 1 98.19 116 VAL B C 1
ATOM 7881 O O . VAL B 1 116 ? -15.375 -59.094 -14.328 1 98.19 116 VAL B O 1
ATOM 7884 N N . THR B 1 117 ? -13.602 -60 -13.484 1 97.12 117 THR B N 1
ATOM 7885 C CA . THR B 1 117 ? -13.742 -61.281 -14.188 1 97.12 117 THR B CA 1
ATOM 7886 C C . THR B 1 117 ? -15.148 -61.844 -14.008 1 97.12 117 THR B C 1
ATOM 7888 O O . THR B 1 117 ? -15.773 -62.281 -14.969 1 97.12 117 THR B O 1
ATOM 7891 N N . LYS B 1 118 ? -15.641 -61.781 -12.812 1 95.69 118 LYS B N 1
ATOM 7892 C CA . LYS B 1 118 ? -16.922 -62.406 -12.484 1 95.69 118 LYS B CA 1
ATOM 7893 C C . LYS B 1 118 ? -18.078 -61.438 -12.797 1 95.69 118 LYS B C 1
ATOM 7895 O O . LYS B 1 118 ? -19.25 -61.844 -12.797 1 95.69 118 LYS B O 1
ATOM 7900 N N . HIS B 1 119 ? -17.734 -60.219 -13.102 1 96.75 119 HIS B N 1
ATOM 7901 C CA . HIS B 1 119 ? -18.766 -59.219 -13.289 1 96.75 119 HIS B CA 1
ATOM 7902 C C . HIS B 1 119 ? -19.078 -59 -14.766 1 96.75 119 HIS B C 1
ATOM 7904 O O . HIS B 1 119 ? -20.062 -58.344 -15.117 1 96.75 119 HIS B O 1
ATOM 7910 N N . LEU B 1 120 ? -18.266 -59.562 -15.633 1 97.38 120 LEU B N 1
ATOM 7911 C CA . LEU B 1 120 ? -18.422 -59.406 -17.062 1 97.38 120 LEU B CA 1
ATOM 7912 C C . LEU B 1 120 ? -19.484 -60.344 -17.625 1 97.38 120 LEU B C 1
ATOM 7914 O O . LEU B 1 120 ? -19.656 -61.438 -17.109 1 97.38 120 LEU B O 1
ATOM 7918 N N . LYS B 1 121 ? -20.031 -59.906 -18.641 1 95.81 121 LYS B N 1
ATOM 7919 C CA . LYS B 1 121 ? -20.906 -60.812 -19.406 1 95.81 121 LYS B CA 1
ATOM 7920 C C . LYS B 1 121 ? -20.078 -61.812 -20.203 1 95.81 121 LYS B C 1
ATOM 7922 O O . LYS B 1 121 ? -18.938 -61.531 -20.578 1 95.81 121 LYS B O 1
ATOM 7927 N N . LYS B 1 122 ? -20.719 -62.969 -20.406 1 92 122 LYS B N 1
ATOM 7928 C CA . LYS B 1 122 ? -20.016 -64 -21.141 1 92 122 LYS B CA 1
ATOM 7929 C C . LYS B 1 122 ? -19.781 -63.594 -22.594 1 92 122 LYS B C 1
ATOM 7931 O O . LYS B 1 122 ? -18.734 -63.875 -23.172 1 92 122 LYS B O 1
ATOM 7936 N N . ASP B 1 123 ? -20.812 -62.938 -23.078 1 92.25 123 ASP B N 1
ATOM 7937 C CA . ASP B 1 123 ? -20.734 -62.469 -24.438 1 92.25 123 ASP B CA 1
ATOM 7938 C C . ASP B 1 123 ? -21.516 -61.156 -24.609 1 92.25 123 ASP B C 1
ATOM 7940 O O . ASP B 1 123 ? -22.344 -60.812 -23.766 1 92.25 123 ASP B O 1
ATOM 7944 N N . GLY B 1 124 ? -21.016 -60.375 -25.594 1 93.19 124 GLY B N 1
ATOM 7945 C CA . GLY B 1 124 ? -21.734 -59.156 -25.891 1 93.19 124 GLY B CA 1
ATOM 7946 C C . GLY B 1 124 ? -21.141 -57.938 -25.219 1 93.19 124 GLY B C 1
ATOM 7947 O O . GLY B 1 124 ? -19.922 -57.844 -25.047 1 93.19 124 GLY B O 1
ATOM 7948 N N . GLU B 1 125 ? -22.031 -56.969 -24.969 1 96.38 125 GLU B N 1
ATOM 7949 C CA . GLU B 1 125 ? -21.562 -55.688 -24.469 1 96.38 125 GLU B CA 1
ATOM 7950 C C . GLU B 1 125 ? -21.75 -55.562 -22.969 1 96.38 125 GLU B C 1
ATOM 7952 O O . GLU B 1 125 ? -22.734 -56.062 -22.422 1 96.38 125 GLU B O 1
ATOM 7957 N N . ASN B 1 126 ? -20.75 -54.969 -22.312 1 97.94 126 ASN B N 1
ATOM 7958 C CA . ASN B 1 126 ? -20.812 -54.594 -20.906 1 97.94 126 ASN B CA 1
ATOM 7959 C C . ASN B 1 126 ? -21.094 -53.125 -20.734 1 97.94 126 ASN B C 1
ATOM 7961 O O . ASN B 1 126 ? -20.594 -52.281 -21.5 1 97.94 126 ASN B O 1
ATOM 7965 N N . GLU B 1 127 ? -21.859 -52.812 -19.734 1 97.75 127 GLU B N 1
ATOM 7966 C CA . GLU B 1 127 ? -22.172 -51.438 -19.453 1 97.75 127 GLU B CA 1
ATOM 7967 C C . GLU B 1 127 ? -21.422 -50.938 -18.219 1 97.75 127 GLU B C 1
ATOM 7969 O O . GLU B 1 127 ? -21.5 -51.531 -17.156 1 97.75 127 GLU B O 1
ATOM 7974 N N . LEU B 1 128 ? -20.672 -49.875 -18.422 1 98.31 128 LEU B N 1
ATOM 7975 C CA . LEU B 1 128 ? -19.953 -49.219 -17.344 1 98.31 128 LEU B CA 1
ATOM 7976 C C . LEU B 1 128 ? -20.594 -47.906 -16.984 1 98.31 128 LEU B C 1
ATOM 7978 O O . LEU B 1 128 ? -20.828 -47.062 -17.875 1 98.31 128 LEU B O 1
ATOM 7982 N N . HIS B 1 129 ? -20.922 -47.688 -15.656 1 97.31 129 HIS B N 1
ATOM 7983 C CA . HIS B 1 129 ? -21.531 -46.5 -15.133 1 97.31 129 HIS B CA 1
ATOM 7984 C C . HIS B 1 129 ? -20.688 -45.875 -14.016 1 97.31 129 HIS B C 1
ATOM 7986 O O . HIS B 1 129 ? -20.312 -46.594 -13.07 1 97.31 129 HIS B O 1
ATOM 7992 N N . ILE B 1 130 ? -20.344 -44.594 -14.141 1 98.5 130 ILE B N 1
ATOM 7993 C CA . ILE B 1 130 ? -19.594 -43.906 -13.102 1 98.5 130 ILE B CA 1
ATOM 7994 C C . ILE B 1 130 ? -20.375 -42.688 -12.633 1 98.5 130 ILE B C 1
ATOM 7996 O O . ILE B 1 130 ? -20.672 -41.781 -13.438 1 98.5 130 ILE B O 1
ATOM 8000 N N . SER B 1 131 ? -20.734 -42.562 -11.375 1 98.06 131 SER B N 1
ATOM 8001 C CA . SER B 1 131 ? -21.344 -41.375 -10.766 1 98.06 131 SER B CA 1
ATOM 8002 C C . SER B 1 131 ? -20.344 -40.594 -9.961 1 98.06 131 SER B C 1
ATOM 8004 O O . SER B 1 131 ? -19.656 -41.125 -9.086 1 98.06 131 SER B O 1
ATOM 8006 N N . PHE B 1 132 ? -20.234 -39.344 -10.305 1 98.44 132 PHE B N 1
ATOM 8007 C CA . PHE B 1 132 ? -19.328 -38.438 -9.594 1 98.44 132 PHE B CA 1
ATOM 8008 C C . PHE B 1 132 ? -20.094 -37.5 -8.672 1 98.44 132 PHE B C 1
ATOM 8010 O O . PHE B 1 132 ? -20.938 -36.719 -9.133 1 98.44 132 PHE B O 1
ATOM 8017 N N . ASP B 1 133 ? -19.75 -37.5 -7.426 1 97.69 133 ASP B N 1
ATOM 8018 C CA . ASP B 1 133 ? -20.344 -36.594 -6.445 1 97.69 133 ASP B CA 1
ATOM 8019 C C . ASP B 1 133 ? -19.734 -35.188 -6.543 1 97.69 133 ASP B C 1
ATOM 8021 O O . ASP B 1 133 ? -18.719 -35 -7.203 1 97.69 133 ASP B O 1
ATOM 8025 N N . ALA B 1 134 ? -20.469 -34.188 -5.93 1 97.25 134 ALA B N 1
ATOM 8026 C CA . ALA B 1 134 ? -19.953 -32.844 -5.875 1 97.25 134 ALA B CA 1
ATOM 8027 C C . ALA B 1 134 ? -18.875 -32.719 -4.801 1 97.25 134 ALA B C 1
ATOM 8029 O O . ALA B 1 134 ? -19.172 -32.594 -3.613 1 97.25 134 ALA B O 1
ATOM 8030 N N . ALA B 1 135 ? -17.672 -32.594 -5.227 1 98.31 135 ALA B N 1
ATOM 8031 C CA . ALA B 1 135 ? -16.547 -32.562 -4.309 1 98.31 135 ALA B CA 1
ATOM 8032 C C . ALA B 1 135 ? -16.641 -31.375 -3.34 1 98.31 135 ALA B C 1
ATOM 8034 O O . ALA B 1 135 ? -16.281 -31.5 -2.166 1 98.31 135 ALA B O 1
ATOM 8035 N N . TYR B 1 136 ? -17.109 -30.25 -3.783 1 97.5 136 TYR B N 1
ATOM 8036 C CA . TYR B 1 136 ? -17.281 -29.047 -2.979 1 97.5 136 TYR B CA 1
ATOM 8037 C C . TYR B 1 136 ? -18.188 -29.297 -1.786 1 97.5 136 TYR B C 1
ATOM 8039 O O . TYR B 1 136 ? -17.812 -29.047 -0.64 1 97.5 136 TYR B O 1
ATOM 8047 N N . LEU B 1 137 ? -19.344 -29.797 -2.066 1 97.25 137 LEU B N 1
ATOM 8048 C CA . LEU B 1 137 ? -20.312 -30.062 -1.018 1 97.25 137 LEU B CA 1
ATOM 8049 C C . LEU B 1 137 ? -19.859 -31.203 -0.111 1 97.25 137 LEU B C 1
ATOM 8051 O O . LEU B 1 137 ? -20.078 -31.156 1.102 1 97.25 137 LEU B O 1
ATOM 8055 N N . ARG B 1 138 ? -19.25 -32.219 -0.723 1 97.88 138 ARG B N 1
ATOM 8056 C CA . ARG B 1 138 ? -18.688 -33.312 0.076 1 97.88 138 ARG B CA 1
ATOM 8057 C C . ARG B 1 138 ? -17.625 -32.781 1.034 1 97.88 138 ARG B C 1
ATOM 8059 O O . ARG B 1 138 ? -17.484 -33.281 2.154 1 97.88 138 ARG B O 1
ATOM 8066 N N . GLY B 1 139 ? -16.812 -31.844 0.559 1 98.31 139 GLY B N 1
ATOM 8067 C CA . GLY B 1 139 ? -15.836 -31.203 1.425 1 98.31 139 GLY B CA 1
ATOM 8068 C C . GLY B 1 139 ? -16.453 -30.578 2.656 1 98.31 139 GLY B C 1
ATOM 8069 O O . GLY B 1 139 ? -15.977 -30.781 3.773 1 98.31 139 GLY B O 1
ATOM 8070 N N . TRP B 1 140 ? -17.5 -29.828 2.457 1 97.88 140 TRP B N 1
ATOM 8071 C CA . TRP B 1 140 ? -18.172 -29.203 3.586 1 97.88 140 TRP B CA 1
ATOM 8072 C C . TRP B 1 140 ? -18.781 -30.25 4.52 1 97.88 140 TRP B C 1
ATOM 8074 O O . TRP B 1 140 ? -18.766 -30.078 5.742 1 97.88 140 TRP B O 1
ATOM 8084 N N . LYS B 1 141 ? -19.344 -31.281 3.961 1 97.75 141 LYS B N 1
ATOM 8085 C CA . LYS B 1 141 ? -19.875 -32.375 4.781 1 97.75 141 LYS B CA 1
ATOM 8086 C C . LYS B 1 141 ? -18.781 -32.969 5.668 1 97.75 141 LYS B C 1
ATOM 8088 O O . LYS B 1 141 ? -19.031 -33.25 6.848 1 97.75 141 LYS B O 1
ATOM 8093 N N . LEU B 1 142 ? -17.641 -33.188 5.109 1 98.25 142 LEU B N 1
ATOM 8094 C CA . LEU B 1 142 ? -16.516 -33.75 5.863 1 98.25 142 LEU B CA 1
ATOM 8095 C C . LEU B 1 142 ? -16.094 -32.812 6.984 1 98.25 142 LEU B C 1
ATOM 8097 O O . LEU B 1 142 ? -15.75 -33.25 8.078 1 98.25 142 LEU B O 1
ATOM 8101 N N . THR B 1 143 ? -16.094 -31.484 6.734 1 97.88 143 THR B N 1
ATOM 8102 C CA . THR B 1 143 ? -15.75 -30.531 7.773 1 97.88 143 THR B CA 1
ATOM 8103 C C . THR B 1 143 ? -16.734 -30.625 8.945 1 97.88 143 THR B C 1
ATOM 8105 O O . THR B 1 143 ? -16.344 -30.469 10.102 1 97.88 143 THR B O 1
ATOM 8108 N N . GLU B 1 144 ? -18.031 -30.844 8.625 1 97.56 144 GLU B N 1
ATOM 8109 C CA . GLU B 1 144 ? -19.062 -30.984 9.664 1 97.56 144 GLU B CA 1
ATOM 8110 C C . GLU B 1 144 ? -18.891 -32.281 10.43 1 97.56 144 GLU B C 1
ATOM 8112 O O . GLU B 1 144 ? -19.188 -32.344 11.625 1 97.56 144 GLU B O 1
ATOM 8117 N N . GLU B 1 145 ? -18.453 -33.281 9.719 1 97.81 145 GLU B N 1
ATOM 8118 C CA . GLU B 1 145 ? -18.25 -34.594 10.336 1 97.81 145 GLU B CA 1
ATOM 8119 C C . GLU B 1 145 ? -17.047 -34.562 11.273 1 97.81 145 GLU B C 1
ATOM 8121 O O . GLU B 1 145 ? -16.953 -35.375 12.203 1 97.81 145 GLU B O 1
ATOM 8126 N N . HIS B 1 146 ? -16.109 -33.688 11.016 1 97.69 146 HIS B N 1
ATOM 8127 C CA . HIS B 1 146 ? -14.898 -33.562 11.82 1 97.69 146 HIS B CA 1
ATOM 8128 C C . HIS B 1 146 ? -14.711 -32.125 12.305 1 97.69 146 HIS B C 1
ATOM 8130 O O . HIS B 1 146 ? -13.727 -31.484 11.961 1 97.69 146 HIS B O 1
ATOM 8136 N N . PRO B 1 147 ? -15.547 -31.688 13.203 1 96.44 147 PRO B N 1
ATOM 8137 C CA . PRO B 1 147 ? -15.617 -30.266 13.562 1 96.44 147 PRO B CA 1
ATOM 8138 C C . PRO B 1 147 ? -14.453 -29.828 14.445 1 96.44 147 PRO B C 1
ATOM 8140 O O . PRO B 1 147 ? -14.234 -28.625 14.633 1 96.44 147 PRO B O 1
ATOM 8143 N N . ASP B 1 148 ? -13.641 -30.703 14.984 1 96.12 148 ASP B N 1
ATOM 8144 C CA . ASP B 1 148 ? -12.578 -30.344 15.93 1 96.12 148 ASP B CA 1
ATOM 8145 C C . ASP B 1 148 ? -11.367 -29.766 15.195 1 96.12 148 ASP B C 1
ATOM 8147 O O . ASP B 1 148 ? -10.5 -29.156 15.82 1 96.12 148 ASP B O 1
ATOM 8151 N N . HIS B 1 149 ? -11.273 -30 13.93 1 97.25 149 HIS B N 1
ATOM 8152 C CA . HIS B 1 149 ? -10.164 -29.469 13.141 1 97.25 149 HIS B CA 1
ATOM 8153 C C . HIS B 1 149 ? -10.398 -28.016 12.75 1 97.25 149 HIS B C 1
ATOM 8155 O O . HIS B 1 149 ? -11.539 -27.609 12.516 1 97.25 149 HIS B O 1
ATOM 8161 N N . LYS B 1 150 ? -9.258 -27.141 12.727 1 97.38 150 LYS B N 1
ATOM 8162 C CA . LYS B 1 150 ? -9.312 -25.766 12.234 1 97.38 150 LYS B CA 1
ATOM 8163 C C . LYS B 1 150 ? -9.102 -25.719 10.727 1 97.38 150 LYS B C 1
ATOM 8165 O O . LYS B 1 150 ? -7.969 -25.812 10.242 1 97.38 150 LYS B O 1
ATOM 8170 N N . TYR B 1 151 ? -10.141 -25.516 9.977 1 98.19 151 TYR B N 1
ATOM 8171 C CA . TYR B 1 151 ? -10.086 -25.516 8.516 1 98.19 151 TYR B CA 1
ATOM 8172 C C . TYR B 1 151 ? -9.695 -24.141 7.984 1 98.19 151 TYR B C 1
ATOM 8174 O O . TYR B 1 151 ? -10.531 -23.422 7.434 1 98.19 151 TYR B O 1
ATOM 8182 N N . ILE B 1 152 ? -8.383 -23.797 8.062 1 98.06 152 ILE B N 1
ATOM 8183 C CA . ILE B 1 152 ? -7.824 -22.5 7.668 1 98.06 152 ILE B CA 1
ATOM 8184 C C . ILE B 1 152 ? -7.133 -22.641 6.312 1 98.06 152 ILE B C 1
ATOM 8186 O O . ILE B 1 152 ? -6.293 -23.516 6.117 1 98.06 152 ILE B O 1
ATOM 8190 N N . ALA B 1 153 ? -7.512 -21.891 5.355 1 97.56 153 ALA B N 1
ATOM 8191 C CA . ALA B 1 153 ? -6.898 -21.859 4.027 1 97.56 153 ALA B CA 1
ATOM 8192 C C . ALA B 1 153 ? -6.68 -20.438 3.553 1 97.56 153 ALA B C 1
ATOM 8194 O O . ALA B 1 153 ? -7.523 -19.562 3.781 1 97.56 153 ALA B O 1
ATOM 8195 N N . TRP B 1 154 ? -5.539 -20.109 2.93 1 95.81 154 TRP B N 1
ATOM 8196 C CA . TRP B 1 154 ? -5.27 -18.781 2.396 1 95.81 154 TRP B CA 1
ATOM 8197 C C . TRP B 1 154 ? -6.031 -18.547 1.099 1 95.81 154 TRP B C 1
ATOM 8199 O O . TRP B 1 154 ? -6.391 -17.406 0.777 1 95.81 154 TRP B O 1
ATOM 8209 N N . ASN B 1 155 ? -6.254 -19.531 0.23 1 95.94 155 ASN B N 1
ATOM 8210 C CA . ASN B 1 155 ? -6.988 -19.484 -1.03 1 95.94 155 ASN B CA 1
ATOM 8211 C C . ASN B 1 155 ? -8.164 -20.469 -1.034 1 95.94 155 ASN B C 1
ATOM 8213 O O . ASN B 1 155 ? -8.094 -21.516 -0.402 1 95.94 155 ASN B O 1
ATOM 8217 N N . GLY B 1 156 ? -9.117 -20.125 -1.709 1 95.56 156 GLY B N 1
ATOM 8218 C CA . GLY B 1 156 ? -10.32 -20.953 -1.61 1 95.56 156 GLY B CA 1
ATOM 8219 C C . GLY B 1 156 ? -10.938 -20.938 -0.226 1 95.56 156 GLY B C 1
ATOM 8220 O O . GLY B 1 156 ? -10.914 -19.906 0.458 1 95.56 156 GLY B O 1
ATOM 8221 N N . ASP B 1 157 ? -11.641 -22 0.145 1 95.69 157 ASP B N 1
ATOM 8222 C CA . ASP B 1 157 ? -12.266 -22.078 1.463 1 95.69 157 ASP B CA 1
ATOM 8223 C C . ASP B 1 157 ? -11.961 -23.406 2.141 1 95.69 157 ASP B C 1
ATOM 8225 O O . ASP B 1 157 ? -11.219 -24.234 1.597 1 95.69 157 ASP B O 1
ATOM 8229 N N . GLY B 1 158 ? -12.445 -23.578 3.258 1 96.5 158 GLY B N 1
ATOM 8230 C CA . GLY B 1 158 ? -12.086 -24.688 4.113 1 96.5 158 GLY B CA 1
ATOM 8231 C C . GLY B 1 158 ? -12.531 -26.031 3.559 1 96.5 158 GLY B C 1
ATOM 8232 O O . GLY B 1 158 ? -11.984 -27.078 3.922 1 96.5 158 GLY B O 1
ATOM 8233 N N . SER B 1 159 ? -13.469 -26.031 2.602 1 97.88 159 SER B N 1
ATOM 8234 C CA . SER B 1 159 ? -14.008 -27.281 2.062 1 97.88 159 SER B CA 1
ATOM 8235 C C . SER B 1 159 ? -12.953 -28.031 1.263 1 97.88 159 SER B C 1
ATOM 8237 O O . SER B 1 159 ? -13.07 -29.25 1.062 1 97.88 159 SER B O 1
ATOM 8239 N N . ARG B 1 160 ? -11.938 -27.375 0.749 1 98.12 160 ARG B N 1
ATOM 8240 C CA . ARG B 1 160 ? -10.961 -28.031 -0.102 1 98.12 160 ARG B CA 1
ATOM 8241 C C . ARG B 1 160 ? -10 -28.875 0.728 1 98.12 160 ARG B C 1
ATOM 8243 O O . ARG B 1 160 ? -9.367 -29.812 0.211 1 98.12 160 ARG B O 1
ATOM 8250 N N . LEU B 1 161 ? -9.859 -28.672 2.014 1 98.62 161 LEU B N 1
ATOM 8251 C CA . LEU B 1 161 ? -8.797 -29.219 2.844 1 98.62 161 LEU B CA 1
ATOM 8252 C C . LEU B 1 161 ? -9.031 -30.703 3.123 1 98.62 161 LEU B C 1
ATOM 8254 O O . LEU B 1 161 ? -8.094 -31.5 3.088 1 98.62 161 LEU B O 1
ATOM 8258 N N . PRO B 1 162 ? -10.219 -31.141 3.369 1 98.5 162 PRO B N 1
ATOM 8259 C CA . PRO B 1 162 ? -10.414 -32.562 3.613 1 98.5 162 PRO B CA 1
ATOM 8260 C C . PRO B 1 162 ? -10.547 -33.375 2.324 1 98.5 162 PRO B C 1
ATOM 8262 O O . PRO B 1 162 ? -10.719 -34.594 2.369 1 98.5 162 PRO B O 1
ATOM 8265 N N . VAL B 1 163 ? -10.508 -32.781 1.199 1 98.44 163 VAL B N 1
ATOM 8266 C CA . VAL B 1 163 ? -10.711 -33.469 -0.083 1 98.44 163 VAL B CA 1
ATOM 8267 C C . VAL B 1 163 ? -9.367 -33.625 -0.796 1 98.44 163 VAL B C 1
ATOM 8269 O O . VAL B 1 163 ? -8.586 -32.688 -0.879 1 98.44 163 VAL B O 1
ATOM 8272 N N . ARG B 1 164 ? -9.047 -34.781 -1.24 1 98.56 164 ARG B N 1
ATOM 8273 C CA . ARG B 1 164 ? -7.848 -35 -2.043 1 98.56 164 ARG B CA 1
ATOM 8274 C C . ARG B 1 164 ? -8.133 -34.781 -3.525 1 98.56 164 ARG B C 1
ATOM 8276 O O . ARG B 1 164 ? -8.344 -35.75 -4.266 1 98.56 164 ARG B O 1
ATOM 8283 N N . LYS B 1 165 ? -8.172 -33.594 -3.918 1 98.25 165 LYS B N 1
ATOM 8284 C CA . LYS B 1 165 ? -8.438 -33.031 -5.242 1 98.25 165 LYS B CA 1
ATOM 8285 C C . LYS B 1 165 ? -7.539 -31.828 -5.527 1 98.25 165 LYS B C 1
ATOM 8287 O O . LYS B 1 165 ? -7.016 -31.203 -4.602 1 98.25 165 LYS B O 1
ATOM 8292 N N . ALA B 1 166 ? -7.23 -31.594 -6.867 1 98.5 166 ALA B N 1
ATOM 8293 C CA . ALA B 1 166 ? -6.449 -30.391 -7.184 1 98.5 166 ALA B CA 1
ATOM 8294 C C . ALA B 1 166 ? -7.02 -29.172 -6.488 1 98.5 166 ALA B C 1
ATOM 8296 O O . ALA B 1 166 ? -8.18 -28.812 -6.699 1 98.5 166 ALA B O 1
ATOM 8297 N N . GLN B 1 167 ? -6.203 -28.5 -5.766 1 98.06 167 GLN B N 1
ATOM 8298 C CA . GLN B 1 167 ? -6.688 -27.438 -4.891 1 98.06 167 GLN B CA 1
ATOM 8299 C C . GLN B 1 167 ? -7.043 -26.188 -5.688 1 98.06 167 GLN B C 1
ATOM 8301 O O . GLN B 1 167 ? -7.973 -25.453 -5.328 1 98.06 167 GLN B O 1
ATOM 8306 N N . TYR B 1 168 ? -6.328 -25.891 -6.773 1 98.25 168 TYR B N 1
ATOM 8307 C CA . TYR B 1 168 ? -6.555 -24.672 -7.547 1 98.25 168 TYR B CA 1
ATOM 8308 C C . TYR B 1 168 ? -7.934 -24.688 -8.195 1 98.25 168 TYR B C 1
ATOM 8310 O O . TYR B 1 168 ? -8.406 -23.672 -8.688 1 98.25 168 TYR B O 1
ATOM 8318 N N . HIS B 1 169 ? -8.641 -25.875 -8.211 1 98.31 169 HIS B N 1
ATOM 8319 C CA . HIS B 1 169 ? -10.016 -25.922 -8.711 1 98.31 169 HIS B CA 1
ATOM 8320 C C . HIS B 1 169 ? -10.93 -25 -7.91 1 98.31 169 HIS B C 1
ATOM 8322 O O . HIS B 1 169 ? -11.93 -24.516 -8.438 1 98.31 169 HIS B O 1
ATOM 8328 N N . TRP B 1 170 ? -10.617 -24.75 -6.617 1 98.12 170 TRP B N 1
ATOM 8329 C CA . TRP B 1 170 ? -11.391 -23.875 -5.75 1 98.12 170 TRP B CA 1
ATOM 8330 C C . TRP B 1 170 ? -11.062 -22.406 -6.031 1 98.12 170 TRP B C 1
ATOM 8332 O O . TRP B 1 170 ? -11.539 -21.516 -5.328 1 98.12 170 TRP B O 1
ATOM 8342 N N . GLY B 1 171 ? -10.281 -22.094 -7.059 1 96.94 171 GLY B N 1
ATOM 8343 C CA . GLY B 1 171 ? -9.781 -20.766 -7.312 1 96.94 171 GLY B CA 1
ATOM 8344 C C . GLY B 1 171 ? -8.469 -20.469 -6.605 1 96.94 171 GLY B C 1
ATOM 8345 O O . GLY B 1 171 ? -8.188 -21.031 -5.551 1 96.94 171 GLY B O 1
ATOM 8346 N N . TRP B 1 172 ? -7.699 -19.688 -7.145 1 97.31 172 TRP B N 1
ATOM 8347 C CA . TRP B 1 172 ? -6.438 -19.234 -6.574 1 97.31 172 TRP B CA 1
ATOM 8348 C C . TRP B 1 172 ? -6.168 -17.766 -6.945 1 97.31 172 TRP B C 1
ATOM 8350 O O . TRP B 1 172 ? -6.891 -17.188 -7.75 1 97.31 172 TRP B O 1
ATOM 8360 N N . ASP B 1 173 ? -5.207 -17.125 -6.367 1 95.88 173 ASP B N 1
ATOM 8361 C CA . ASP B 1 173 ? -4.949 -15.703 -6.57 1 95.88 173 ASP B CA 1
ATOM 8362 C C . ASP B 1 173 ? -4.441 -15.43 -7.984 1 95.88 173 ASP B C 1
ATOM 8364 O O . ASP B 1 173 ? -4.043 -14.305 -8.297 1 95.88 173 ASP B O 1
ATOM 8368 N N . TRP B 1 174 ? -4.457 -16.422 -8.891 1 96.5 174 TRP B N 1
ATOM 8369 C CA . TRP B 1 174 ? -4.066 -16.25 -10.281 1 96.5 174 TRP B CA 1
ATOM 8370 C C . TRP B 1 174 ? -5.047 -16.953 -11.211 1 96.5 174 TRP B C 1
ATOM 8372 O O . TRP B 1 174 ? -4.922 -16.875 -12.438 1 96.5 174 TRP B O 1
ATOM 8382 N N . GLY B 1 175 ? -5.98 -17.688 -10.648 1 97.38 175 GLY B N 1
ATOM 8383 C CA . GLY B 1 175 ? -6.836 -18.484 -11.508 1 97.38 175 GLY B CA 1
ATOM 8384 C C . GLY B 1 175 ? -8.273 -18.547 -11.031 1 97.38 175 GLY B C 1
ATOM 8385 O O . GLY B 1 175 ? -8.555 -18.312 -9.852 1 97.38 175 GLY B O 1
ATOM 8386 N N . PRO B 1 176 ? -9.172 -18.844 -11.93 1 97.75 176 PRO B N 1
ATOM 8387 C CA . PRO B 1 176 ? -10.602 -18.922 -11.609 1 97.75 176 PRO B CA 1
ATOM 8388 C C . PRO B 1 176 ? -10.969 -20.188 -10.852 1 97.75 176 PRO B C 1
ATOM 8390 O O . PRO B 1 176 ? -10.203 -21.156 -10.844 1 97.75 176 PRO B O 1
ATOM 8393 N N . ALA B 1 177 ? -12.078 -20.172 -10.18 1 97.69 177 ALA B N 1
ATOM 8394 C CA . ALA B 1 177 ? -12.633 -21.375 -9.57 1 97.69 177 ALA B CA 1
ATOM 8395 C C . ALA B 1 177 ? -13.352 -22.234 -10.609 1 97.69 177 ALA B C 1
ATOM 8397 O O . ALA B 1 177 ? -14.352 -21.797 -11.188 1 97.69 177 ALA B O 1
ATOM 8398 N N . MET B 1 178 ? -12.836 -23.375 -10.961 1 98.06 178 MET B N 1
ATOM 8399 C CA . MET B 1 178 ? -13.414 -24.359 -11.867 1 98.06 178 MET B CA 1
ATOM 8400 C C . MET B 1 178 ? -13.438 -25.734 -11.219 1 98.06 178 MET B C 1
ATOM 8402 O O . MET B 1 178 ? -12.523 -26.547 -11.414 1 98.06 178 MET B O 1
ATOM 8406 N N . LEU B 1 179 ? -14.531 -26.047 -10.523 1 97.94 179 LEU B N 1
ATOM 8407 C CA . LEU B 1 179 ? -14.656 -27.328 -9.836 1 97.94 179 LEU B CA 1
ATOM 8408 C C . LEU B 1 179 ? -15.078 -28.422 -10.812 1 97.94 179 LEU B C 1
ATOM 8410 O O . LEU B 1 179 ? -16.266 -28.734 -10.922 1 97.94 179 LEU B O 1
ATOM 8414 N N . THR B 1 180 ? -14.07 -29.094 -11.375 1 97.62 180 THR B N 1
ATOM 8415 C CA . THR B 1 180 ? -14.289 -30.109 -12.406 1 97.62 180 THR B CA 1
ATOM 8416 C C . THR B 1 180 ? -14.633 -31.453 -11.773 1 97.62 180 THR B C 1
ATOM 8418 O O . THR B 1 180 ? -14.5 -31.625 -10.555 1 97.62 180 THR B O 1
ATOM 8421 N N . CYS B 1 181 ? -15.086 -32.406 -12.562 1 97.81 181 CYS B N 1
ATOM 8422 C CA . CYS B 1 181 ? -15.195 -33.812 -12.234 1 97.81 181 CYS B CA 1
ATOM 8423 C C . CYS B 1 181 ? -15.242 -34.656 -13.5 1 97.81 181 CYS B C 1
ATOM 8425 O O . CYS B 1 181 ? -15.445 -34.156 -14.602 1 97.81 181 CYS B O 1
ATOM 8427 N N . GLY B 1 182 ? -14.938 -35.938 -13.391 1 98.31 182 GLY B N 1
ATOM 8428 C CA . GLY B 1 182 ? -14.984 -36.875 -14.516 1 98.31 182 GLY B CA 1
ATOM 8429 C C . GLY B 1 182 ? -13.758 -37.75 -14.602 1 98.31 182 GLY B C 1
ATOM 8430 O O . GLY B 1 182 ? -12.867 -37.688 -13.75 1 98.31 182 GLY B O 1
ATOM 8431 N N . PRO B 1 183 ? -13.797 -38.75 -15.562 1 98.5 183 PRO B N 1
ATOM 8432 C CA . PRO B 1 183 ? -12.602 -39.531 -15.844 1 98.5 183 PRO B CA 1
ATOM 8433 C C . PRO B 1 183 ? -11.516 -38.75 -16.562 1 98.5 183 PRO B C 1
ATOM 8435 O O . PRO B 1 183 ? -11.422 -38.812 -17.797 1 98.5 183 PRO B O 1
ATOM 8438 N N . TRP B 1 184 ? -10.719 -38.125 -15.781 1 98.12 184 TRP B N 1
ATOM 8439 C CA . TR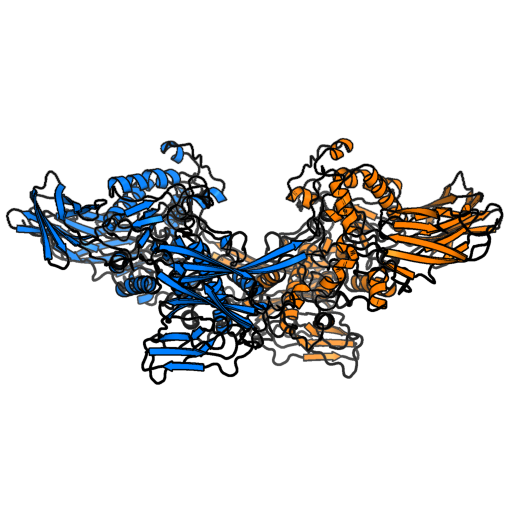P B 1 184 ? -9.789 -37.125 -16.312 1 98.12 184 TRP B CA 1
ATOM 8440 C C . TRP B 1 184 ? -8.516 -37.781 -16.828 1 98.12 184 TRP B C 1
ATOM 8442 O O . TRP B 1 184 ? -7.645 -37.125 -17.391 1 98.12 184 TRP B O 1
ATOM 8452 N N . ARG B 1 185 ? -8.336 -39.125 -16.656 1 98.12 185 ARG B N 1
ATOM 8453 C CA . ARG B 1 185 ? -7.25 -39.906 -17.219 1 98.12 185 ARG B CA 1
ATOM 8454 C C . ARG B 1 185 ? -7.785 -41.188 -17.875 1 98.12 185 ARG B C 1
ATOM 8456 O O . ARG B 1 185 ? -8.984 -41.469 -17.797 1 98.12 185 ARG B O 1
ATOM 8463 N N . PRO B 1 186 ? -6.945 -42.031 -18.516 1 97.88 186 PRO B N 1
ATOM 8464 C CA . PRO B 1 186 ? -7.395 -43.156 -19.297 1 97.88 186 PRO B CA 1
ATOM 8465 C C . PRO B 1 186 ? -8.031 -44.25 -18.438 1 97.88 186 PRO B C 1
ATOM 8467 O O . PRO B 1 186 ? -7.707 -44.375 -17.25 1 97.88 186 PRO B O 1
ATOM 8470 N N . VAL B 1 187 ? -8.945 -45.031 -19.062 1 98.5 187 VAL B N 1
ATOM 8471 C CA . VAL B 1 187 ? -9.539 -46.25 -18.562 1 98.5 187 VAL B CA 1
ATOM 8472 C C . VAL B 1 187 ? -9.219 -47.406 -19.516 1 98.5 187 VAL B C 1
ATOM 8474 O O . VAL B 1 187 ? -9.461 -47.312 -20.719 1 98.5 187 VAL B O 1
ATOM 8477 N N . ASN B 1 188 ? -8.688 -48.5 -18.984 1 98.38 188 ASN B N 1
ATOM 8478 C CA . ASN B 1 188 ? -8.312 -49.656 -19.797 1 98.38 188 ASN B CA 1
ATOM 8479 C C . ASN B 1 188 ? -8.852 -50.969 -19.219 1 98.38 188 ASN B C 1
ATOM 8481 O O . ASN B 1 188 ? -8.945 -51.094 -18 1 98.38 188 ASN B O 1
ATOM 8485 N N . LEU B 1 189 ? -9.242 -51.875 -20.094 1 98.25 189 LEU B N 1
ATOM 8486 C CA . LEU B 1 189 ? -9.523 -53.25 -19.734 1 98.25 189 LEU B CA 1
ATOM 8487 C C . LEU B 1 189 ? -8.312 -54.156 -20.016 1 98.25 189 LEU B C 1
ATOM 8489 O O . LEU B 1 189 ? -7.832 -54.219 -21.156 1 98.25 189 LEU B O 1
ATOM 8493 N N . GLU B 1 190 ? -7.855 -54.844 -18.953 1 98 190 GLU B N 1
ATOM 8494 C CA . GLU B 1 190 ? -6.691 -55.719 -19.094 1 98 190 GLU B CA 1
ATOM 8495 C C . GLU B 1 190 ? -7.062 -57.156 -18.844 1 98 190 GLU B C 1
ATOM 8497 O O . GLU B 1 190 ? -7.816 -57.469 -17.922 1 98 190 GLU B O 1
ATOM 8502 N N . VAL B 1 191 ? -6.602 -58.031 -19.688 1 97.56 191 VAL B N 1
ATOM 8503 C CA . VAL B 1 191 ? -6.785 -59.469 -19.516 1 97.56 191 VAL B CA 1
ATOM 8504 C C . VAL B 1 191 ? -5.422 -60.156 -19.438 1 97.56 191 VAL B C 1
ATOM 8506 O O . VAL B 1 191 ? -4.582 -59.969 -20.328 1 97.56 191 VAL B O 1
ATOM 8509 N N . TYR B 1 192 ? -5.27 -60.938 -18.375 1 96.94 192 TYR B N 1
ATOM 8510 C CA . TYR B 1 192 ? -3.977 -61.594 -18.234 1 96.94 192 TYR B CA 1
ATOM 8511 C C . TYR B 1 192 ? -4.051 -62.719 -17.203 1 96.94 192 TYR B C 1
ATOM 8513 O O . TYR B 1 192 ? -4.969 -62.781 -16.391 1 96.94 192 TYR B O 1
ATOM 8521 N N . GLU B 1 193 ? -3.16 -63.625 -17.359 1 95.56 193 GLU B N 1
ATOM 8522 C CA . GLU B 1 193 ? -2.896 -64.625 -16.312 1 95.56 193 GLU B CA 1
ATOM 8523 C C . GLU B 1 193 ? -1.758 -64.125 -15.398 1 95.56 193 GLU B C 1
ATOM 8525 O O . GLU B 1 193 ? -1.778 -64.375 -14.195 1 95.56 193 GLU B O 1
ATOM 8530 N N . SER B 1 194 ? -0.736 -63.562 -16.031 1 95.5 194 SER B N 1
ATOM 8531 C CA . SER B 1 194 ? 0.406 -63 -15.336 1 95.5 194 SER B CA 1
ATOM 8532 C C . SER B 1 194 ? 0.771 -61.625 -15.922 1 95.5 194 SER B C 1
ATOM 8534 O O . SER B 1 194 ? 0.531 -61.375 -17.109 1 95.5 194 SER B O 1
ATOM 8536 N N . ARG B 1 195 ? 1.264 -60.75 -15.078 1 96.56 195 ARG B N 1
ATOM 8537 C CA . ARG B 1 195 ? 1.703 -59.438 -15.562 1 96.56 195 ARG B CA 1
ATOM 8538 C C . ARG B 1 195 ? 2.83 -58.875 -14.695 1 96.56 195 ARG B C 1
ATOM 8540 O O . ARG B 1 195 ? 3.006 -59.312 -13.547 1 96.56 195 ARG B O 1
ATOM 8547 N N . ILE B 1 196 ? 3.58 -57.938 -15.234 1 96.69 196 ILE B N 1
ATOM 8548 C CA . ILE B 1 196 ? 4.512 -57.125 -14.461 1 96.69 196 ILE B CA 1
ATOM 8549 C C . ILE B 1 196 ? 3.758 -56 -13.75 1 96.69 196 ILE B C 1
ATOM 8551 O O . ILE B 1 196 ? 3.072 -55.219 -14.383 1 96.69 196 ILE B O 1
ATOM 8555 N N . VAL B 1 197 ? 3.883 -55.938 -12.453 1 95.62 197 VAL B N 1
ATOM 8556 C CA . VAL B 1 197 ? 3.166 -55 -11.609 1 95.62 197 VAL B CA 1
ATOM 8557 C C . VAL B 1 197 ? 3.945 -53.688 -11.523 1 95.62 197 VAL B C 1
ATOM 8559 O O . VAL B 1 197 ? 3.354 -52.594 -11.508 1 95.62 197 VAL B O 1
ATOM 8562 N N . ASP B 1 198 ? 5.176 -53.75 -11.414 1 96 198 ASP B N 1
ATOM 8563 C CA . ASP B 1 198 ? 6.031 -52.594 -11.242 1 96 198 ASP B CA 1
ATOM 8564 C C . ASP B 1 198 ? 7.445 -52.844 -11.75 1 96 198 ASP B C 1
ATOM 8566 O O . ASP B 1 198 ? 7.906 -54 -11.734 1 96 198 ASP B O 1
ATOM 8570 N N . LEU B 1 199 ? 8.008 -51.875 -12.375 1 97.25 199 LEU B N 1
ATOM 8571 C CA . LEU B 1 199 ? 9.414 -51.844 -12.758 1 97.25 199 LEU B CA 1
ATOM 8572 C C . LEU B 1 199 ? 10.125 -50.625 -12.172 1 97.25 199 LEU B C 1
ATOM 8574 O O . LEU B 1 199 ? 9.656 -49.5 -12.328 1 97.25 199 LEU B O 1
ATOM 8578 N N . ASN B 1 200 ? 11.125 -50.906 -11.43 1 95.06 200 ASN B N 1
ATOM 8579 C CA . ASN B 1 200 ? 11.898 -49.812 -10.828 1 95.06 200 ASN B CA 1
ATOM 8580 C C . ASN B 1 200 ? 13.398 -50.094 -10.875 1 95.06 200 ASN B C 1
ATOM 8582 O O . ASN B 1 200 ? 13.805 -51.25 -11.031 1 95.06 200 ASN B O 1
ATOM 8586 N N . SER B 1 201 ? 14.117 -49.062 -10.859 1 95.06 201 SER B N 1
ATOM 8587 C CA . SER B 1 201 ? 15.562 -49.188 -10.805 1 95.06 201 SER B CA 1
ATOM 8588 C C . SER B 1 201 ? 16.188 -48.188 -9.836 1 95.06 201 SER B C 1
ATOM 8590 O O . SER B 1 201 ? 15.648 -47.125 -9.617 1 95.06 201 SER B O 1
ATOM 8592 N N . GLU B 1 202 ? 17.203 -48.594 -9.195 1 93.75 202 GLU B N 1
ATOM 8593 C CA . GLU B 1 202 ? 18.094 -47.75 -8.367 1 93.75 202 GLU B CA 1
ATOM 8594 C C . GLU B 1 202 ? 19.5 -47.719 -8.953 1 93.75 202 GLU B C 1
ATOM 8596 O O . GLU B 1 202 ? 20.031 -48.75 -9.398 1 93.75 202 GLU B O 1
ATOM 8601 N N . SER B 1 203 ? 19.938 -46.562 -9.062 1 94.25 203 SER B N 1
ATOM 8602 C CA . SER B 1 203 ? 21.281 -46.469 -9.609 1 94.25 203 SER B CA 1
ATOM 8603 C C . SER B 1 203 ? 22.219 -45.719 -8.641 1 94.25 203 SER B C 1
ATOM 8605 O O . SER B 1 203 ? 21.781 -44.844 -7.91 1 94.25 203 SER B O 1
ATOM 8607 N N . GLU B 1 204 ? 23.406 -46.188 -8.594 1 94.81 204 GLU B N 1
ATOM 8608 C CA . GLU B 1 204 ? 24.5 -45.531 -7.883 1 94.81 204 GLU B CA 1
ATOM 8609 C C . GLU B 1 204 ? 25.688 -45.281 -8.812 1 94.81 204 GLU B C 1
ATOM 8611 O O . GLU B 1 204 ? 26.266 -46.25 -9.359 1 94.81 204 GLU B O 1
ATOM 8616 N N . VAL B 1 205 ? 25.922 -44.062 -9.031 1 97.12 205 VAL B N 1
ATOM 8617 C CA . VAL B 1 205 ? 27.109 -43.688 -9.805 1 97.12 205 VAL B CA 1
ATOM 8618 C C . VAL B 1 205 ? 28.25 -43.344 -8.859 1 97.12 205 VAL B C 1
ATOM 8620 O O . VAL B 1 205 ? 28.094 -42.562 -7.934 1 97.12 205 VAL B O 1
ATOM 8623 N N . GLU B 1 206 ? 29.422 -43.969 -9.117 1 96.12 206 GLU B N 1
ATOM 8624 C CA . GLU B 1 206 ? 30.578 -43.75 -8.258 1 96.12 206 GLU B CA 1
ATOM 8625 C C . GLU B 1 206 ? 31.109 -42.312 -8.383 1 96.12 206 GLU B C 1
ATOM 8627 O O . GLU B 1 206 ? 30.828 -41.656 -9.367 1 96.12 206 GLU B O 1
ATOM 8632 N N . GLU B 1 207 ? 31.875 -41.938 -7.371 1 96.06 207 GLU B N 1
ATOM 8633 C CA . GLU B 1 207 ? 32.438 -40.594 -7.328 1 96.06 207 GLU B CA 1
ATOM 8634 C C . GLU B 1 207 ? 33.281 -40.312 -8.57 1 96.06 207 GLU B C 1
ATOM 8636 O O . GLU B 1 207 ? 33.281 -39.188 -9.07 1 96.06 207 GLU B O 1
ATOM 8641 N N . SER B 1 208 ? 33.969 -41.375 -9.086 1 96.88 208 SER B N 1
ATOM 8642 C CA . SER B 1 208 ? 34.812 -41.219 -10.266 1 96.88 208 SER B CA 1
ATOM 8643 C C . SER B 1 208 ? 34 -41 -11.523 1 96.88 208 SER B C 1
ATOM 8645 O O . SER B 1 208 ? 34.5 -40.594 -12.562 1 96.88 208 SER B O 1
ATOM 8647 N N . LEU B 1 209 ? 32.688 -41.344 -11.508 1 97.06 209 LEU B N 1
ATOM 8648 C CA . LEU B 1 209 ? 31.734 -41.25 -12.609 1 97.06 209 LEU B CA 1
ATOM 8649 C C . LEU B 1 209 ? 32.031 -42.281 -13.68 1 97.06 209 LEU B C 1
ATOM 8651 O O . LEU B 1 209 ? 31.5 -42.219 -14.789 1 97.06 209 LEU B O 1
ATOM 8655 N N . GLN B 1 210 ? 32.844 -43.281 -13.336 1 96.88 210 GLN B N 1
ATOM 8656 C CA . GLN B 1 210 ? 33.312 -44.219 -14.344 1 96.88 210 GLN B CA 1
ATOM 8657 C C . GLN B 1 210 ? 32.5 -45.5 -14.32 1 96.88 210 GLN B C 1
ATOM 8659 O O . GLN B 1 210 ? 32.562 -46.312 -15.266 1 96.88 210 GLN B O 1
ATOM 8664 N N . THR B 1 211 ? 31.875 -45.719 -13.305 1 96.75 211 THR B N 1
ATOM 8665 C CA . THR B 1 211 ? 31.062 -46.906 -13.18 1 96.75 211 THR B CA 1
ATOM 8666 C C . THR B 1 211 ? 29.719 -46.625 -12.539 1 96.75 211 THR B C 1
ATOM 8668 O O . THR B 1 211 ? 29.625 -45.75 -11.672 1 96.75 211 THR B O 1
ATOM 8671 N N . ALA B 1 212 ? 28.719 -47.25 -12.984 1 97.19 212 ALA B N 1
ATOM 8672 C CA . ALA B 1 212 ? 27.391 -47.156 -12.398 1 97.19 212 ALA B CA 1
ATOM 8673 C C . ALA B 1 212 ? 26.844 -48.562 -12.078 1 97.19 212 ALA B C 1
ATOM 8675 O O . ALA B 1 212 ? 26.984 -49.5 -12.883 1 97.19 212 ALA B O 1
ATOM 8676 N N . LYS B 1 213 ? 26.453 -48.719 -10.852 1 97 213 LYS B N 1
ATOM 8677 C CA . LYS B 1 213 ? 25.688 -49.906 -10.438 1 97 213 LYS B CA 1
ATOM 8678 C C . LYS B 1 213 ? 24.188 -49.656 -10.562 1 97 213 LYS B C 1
ATOM 8680 O O . LYS B 1 213 ? 23.656 -48.688 -10.016 1 97 213 LYS B O 1
ATOM 8685 N N . VAL B 1 214 ? 23.516 -50.469 -11.383 1 96.75 214 VAL B N 1
ATOM 8686 C CA . VAL B 1 214 ? 22.078 -50.344 -11.602 1 96.75 214 VAL B CA 1
ATOM 8687 C C . VAL B 1 214 ? 21.359 -51.594 -11.117 1 96.75 214 VAL B C 1
ATOM 8689 O O . VAL B 1 214 ? 21.562 -52.688 -11.672 1 96.75 214 VAL B O 1
ATOM 8692 N N . ILE B 1 215 ? 20.594 -51.438 -10.07 1 96.81 215 ILE B N 1
ATOM 8693 C CA . ILE B 1 215 ? 19.766 -52.531 -9.57 1 96.81 215 ILE B CA 1
ATOM 8694 C C . ILE B 1 215 ? 18.344 -52.375 -10.125 1 96.81 215 ILE B C 1
ATOM 8696 O O . ILE B 1 215 ? 17.688 -51.375 -9.898 1 96.81 215 ILE B O 1
ATOM 8700 N N . VAL B 1 216 ? 17.891 -53.375 -10.836 1 97.19 216 VAL B N 1
ATOM 8701 C CA . VAL B 1 216 ? 16.578 -53.344 -11.453 1 97.19 216 VAL B CA 1
ATOM 8702 C C . VAL B 1 216 ? 15.648 -54.312 -10.727 1 97.19 216 VAL B C 1
ATOM 8704 O O . VAL B 1 216 ? 16.031 -55.469 -10.438 1 97.19 216 VAL B O 1
ATOM 8707 N N . HIS B 1 217 ? 14.516 -53.812 -10.375 1 96.19 217 HIS B N 1
ATOM 8708 C CA . HIS B 1 217 ? 13.492 -54.594 -9.688 1 96.19 217 HIS B CA 1
ATOM 8709 C C . HIS B 1 217 ? 12.219 -54.688 -10.523 1 96.19 217 HIS B C 1
ATOM 8711 O O . HIS B 1 217 ? 11.742 -53.656 -11.047 1 96.19 217 HIS B O 1
ATOM 8717 N N . ALA B 1 218 ? 11.672 -55.844 -10.656 1 97.25 218 ALA B N 1
ATOM 8718 C CA . ALA B 1 218 ? 10.344 -56.062 -11.227 1 97.25 218 ALA B CA 1
ATOM 8719 C C . ALA B 1 218 ? 9.438 -56.812 -10.258 1 97.25 218 ALA B C 1
ATOM 8721 O O . ALA B 1 218 ? 9.883 -57.75 -9.578 1 97.25 218 ALA B O 1
ATOM 8722 N N . GLU B 1 219 ? 8.344 -56.312 -10.047 1 96.69 219 GLU B N 1
ATOM 8723 C CA . GLU B 1 219 ? 7.285 -57.031 -9.344 1 96.69 219 GLU B CA 1
ATOM 8724 C C . GLU B 1 219 ? 6.289 -57.656 -10.32 1 96.69 219 GLU B C 1
ATOM 8726 O O . GLU B 1 219 ? 5.84 -56.969 -11.258 1 96.69 219 GLU B O 1
ATOM 8731 N N . ALA B 1 220 ? 5.98 -58.906 -10.125 1 95.75 220 ALA B N 1
ATOM 8732 C CA . ALA B 1 220 ? 5.074 -59.625 -11.023 1 95.75 220 ALA B CA 1
ATOM 8733 C C . ALA B 1 220 ? 3.986 -60.344 -10.242 1 95.75 220 ALA B C 1
ATOM 8735 O O . ALA B 1 220 ? 4.188 -60.719 -9.086 1 95.75 220 ALA B O 1
ATOM 8736 N N . GLU B 1 221 ? 2.918 -60.469 -10.852 1 94.5 221 GLU B N 1
ATOM 8737 C CA . GLU B 1 221 ? 1.854 -61.312 -10.312 1 94.5 221 GLU B CA 1
ATOM 8738 C C . GLU B 1 221 ? 1.471 -62.406 -11.297 1 94.5 221 GLU B C 1
ATOM 8740 O O . GLU B 1 221 ? 1.586 -62.25 -12.516 1 94.5 221 GLU B O 1
ATOM 8745 N N . GLY B 1 222 ? 1.042 -63.594 -10.742 1 92.5 222 GLY B N 1
ATOM 8746 C CA . GLY B 1 222 ? 0.625 -64.688 -11.578 1 92.5 222 GLY B CA 1
ATOM 8747 C C . GLY B 1 222 ? 1.584 -65.875 -11.531 1 92.5 222 GLY B C 1
ATOM 8748 O O . GLY B 1 222 ? 2.303 -66.062 -10.547 1 92.5 222 GLY B O 1
ATOM 8749 N N . LYS B 1 223 ? 1.563 -66.688 -12.641 1 89.38 223 LYS B N 1
ATOM 8750 C CA . LYS B 1 223 ? 2.24 -68 -12.594 1 89.38 223 LYS B CA 1
ATOM 8751 C C . LYS B 1 223 ? 3.574 -67.938 -13.328 1 89.38 223 LYS B C 1
ATOM 8753 O O . LYS B 1 223 ? 4.387 -68.875 -13.219 1 89.38 223 LYS B O 1
ATOM 8758 N N . ALA B 1 224 ? 3.764 -66.875 -14.055 1 87.25 224 ALA B N 1
ATOM 8759 C CA . ALA B 1 224 ? 5.023 -66.812 -14.789 1 87.25 224 ALA B CA 1
ATOM 8760 C C . ALA B 1 224 ? 6.215 -66.812 -13.836 1 87.25 224 ALA B C 1
ATOM 8762 O O . ALA B 1 224 ? 6.141 -66.25 -12.742 1 87.25 224 ALA B O 1
ATOM 8763 N N . THR B 1 225 ? 7.387 -67.438 -14.383 1 88.5 225 THR B N 1
ATOM 8764 C CA . THR B 1 225 ? 8.398 -67.75 -13.398 1 88.5 225 THR B CA 1
ATOM 8765 C C . THR B 1 225 ? 9.695 -67 -13.656 1 88.5 225 THR B C 1
ATOM 8767 O O . THR B 1 225 ? 10.617 -67 -12.836 1 88.5 225 THR B O 1
ATOM 8770 N N . LYS B 1 226 ? 9.781 -66.375 -14.82 1 95.44 226 LYS B N 1
ATOM 8771 C CA . LYS B 1 226 ? 11.039 -65.688 -15.133 1 95.44 226 LYS B CA 1
ATOM 8772 C C . LYS B 1 226 ? 10.789 -64.25 -15.664 1 95.44 226 LYS B C 1
ATOM 8774 O O . LYS B 1 226 ? 9.758 -64 -16.281 1 95.44 226 LYS B O 1
ATOM 8779 N N . VAL B 1 227 ? 11.742 -63.375 -15.359 1 97.56 227 VAL B N 1
ATOM 8780 C CA . VAL B 1 227 ? 11.75 -62.031 -15.938 1 97.56 227 VAL B CA 1
ATOM 8781 C C . VAL B 1 227 ? 13.086 -61.781 -16.641 1 97.56 227 VAL B C 1
ATOM 8783 O O . VAL B 1 227 ? 14.148 -62.031 -16.062 1 97.56 227 VAL B O 1
ATOM 8786 N N . ARG B 1 228 ? 13.07 -61.438 -17.922 1 97.88 228 ARG B N 1
ATOM 8787 C CA . ARG B 1 228 ? 14.25 -60.969 -18.625 1 97.88 228 ARG B CA 1
ATOM 8788 C C . ARG B 1 228 ? 14.352 -59.438 -18.547 1 97.88 228 ARG B C 1
ATOM 8790 O O . ARG B 1 228 ? 13.406 -58.719 -18.922 1 97.88 228 ARG B O 1
ATOM 8797 N N . PHE B 1 229 ? 15.43 -58.969 -18 1 98.06 229 PHE B N 1
ATOM 8798 C CA . PHE B 1 229 ? 15.734 -57.562 -17.984 1 98.06 229 PHE B CA 1
ATOM 8799 C C . PHE B 1 229 ? 16.672 -57.188 -19.125 1 98.06 229 PHE B C 1
ATOM 8801 O O . PHE B 1 229 ? 17.734 -57.781 -19.297 1 98.06 229 PHE B O 1
ATOM 8808 N N . ASP B 1 230 ? 16.266 -56.219 -19.953 1 97.56 230 ASP B N 1
ATOM 8809 C CA . ASP B 1 230 ? 17.109 -55.656 -21.031 1 97.56 230 ASP B CA 1
ATOM 8810 C C . ASP B 1 230 ? 17.375 -54.188 -20.812 1 97.56 230 ASP B C 1
ATOM 8812 O O . ASP B 1 230 ? 16.438 -53.406 -20.625 1 97.56 230 ASP B O 1
ATOM 8816 N N . VAL B 1 231 ? 18.594 -53.812 -20.75 1 97.56 231 VAL B N 1
ATOM 8817 C CA . VAL B 1 231 ? 19 -52.406 -20.703 1 97.56 231 VAL B CA 1
ATOM 8818 C C . VAL B 1 231 ? 19.578 -52 -22.047 1 97.56 231 VAL B C 1
ATOM 8820 O O . VAL B 1 231 ? 20.438 -52.688 -22.609 1 97.56 231 VAL B O 1
ATOM 8823 N N . SER B 1 232 ? 19.016 -50.938 -22.609 1 97.81 232 SER B N 1
ATOM 8824 C CA . SER B 1 232 ? 19.516 -50.469 -23.891 1 97.81 232 SER B CA 1
ATOM 8825 C C . SER B 1 232 ? 19.688 -48.938 -23.875 1 97.81 232 SER B C 1
ATOM 8827 O O . SER B 1 232 ? 19.094 -48.25 -23.047 1 97.81 232 SER B O 1
ATOM 8829 N N . LEU B 1 233 ? 20.562 -48.438 -24.625 1 97.25 233 LEU B N 1
ATOM 8830 C CA . LEU B 1 233 ? 20.797 -47.031 -24.875 1 97.25 233 LEU B CA 1
ATOM 8831 C C . LEU B 1 233 ? 20.766 -46.719 -26.375 1 97.25 233 LEU B C 1
ATOM 8833 O O . LEU B 1 233 ? 21.516 -47.312 -27.141 1 97.25 233 LEU B O 1
ATOM 8837 N N . ASP B 1 234 ? 19.891 -45.844 -26.828 1 94 234 ASP B N 1
ATOM 8838 C CA . ASP B 1 234 ? 19.719 -45.469 -28.234 1 94 234 ASP B CA 1
ATOM 8839 C C . ASP B 1 234 ? 19.469 -46.719 -29.094 1 94 234 ASP B C 1
ATOM 8841 O O . ASP B 1 234 ? 20.062 -46.875 -30.172 1 94 234 ASP B O 1
ATOM 8845 N N . GLY B 1 235 ? 18.734 -47.625 -28.562 1 91.81 235 GLY B N 1
ATOM 8846 C CA . GLY B 1 235 ? 18.359 -48.812 -29.312 1 91.81 235 GLY B CA 1
ATOM 8847 C C . GLY B 1 235 ? 19.406 -49.906 -29.266 1 91.81 235 GLY B C 1
ATOM 8848 O O . GLY B 1 235 ? 19.188 -51 -29.781 1 91.81 235 GLY B O 1
ATOM 8849 N N . LYS B 1 236 ? 20.531 -49.625 -28.703 1 95.94 236 LYS B N 1
ATOM 8850 C CA . LYS B 1 236 ? 21.609 -50.594 -28.625 1 95.94 236 LYS B CA 1
ATOM 8851 C C . LYS B 1 236 ? 21.625 -51.312 -27.266 1 95.94 236 LYS B C 1
ATOM 8853 O O . LYS B 1 236 ? 21.562 -50.625 -26.219 1 95.94 236 LYS B O 1
ATOM 8858 N N . GLY B 1 237 ? 21.75 -52.562 -27.25 1 95.5 237 GLY B N 1
ATOM 8859 C CA . GLY B 1 237 ? 21.797 -53.344 -26.031 1 95.5 237 GLY B CA 1
ATOM 8860 C C . GLY B 1 237 ? 23.031 -53.062 -25.188 1 95.5 237 GLY B C 1
ATOM 8861 O O . GLY B 1 237 ? 24.141 -52.969 -25.719 1 95.5 237 GLY B O 1
ATOM 8862 N N . VAL B 1 238 ? 22.844 -52.875 -23.984 1 94.81 238 VAL B N 1
ATOM 8863 C CA . VAL B 1 238 ? 23.922 -52.594 -23.016 1 94.81 238 VAL B CA 1
ATOM 8864 C C . VAL B 1 238 ? 24.109 -53.812 -22.109 1 94.81 238 VAL B C 1
ATOM 8866 O O . VAL B 1 238 ? 25.25 -54.219 -21.828 1 94.81 238 VAL B O 1
ATOM 8869 N N . ALA B 1 239 ? 23.031 -54.344 -21.656 1 94.75 239 ALA B N 1
ATOM 8870 C CA . ALA B 1 239 ? 23.062 -55.5 -20.75 1 94.75 239 ALA B CA 1
ATOM 8871 C C . ALA B 1 239 ? 21.75 -56.25 -20.797 1 94.75 239 ALA B C 1
ATOM 8873 O O . ALA B 1 239 ? 20.703 -55.688 -21.156 1 94.75 239 ALA B O 1
ATOM 8874 N N . SER B 1 240 ? 21.781 -57.531 -20.484 1 96.5 240 SER B N 1
ATOM 8875 C CA . SER B 1 240 ? 20.594 -58.375 -20.422 1 96.5 240 SER B CA 1
ATOM 8876 C C . SER B 1 240 ? 20.781 -59.531 -19.422 1 96.5 240 SER B C 1
ATOM 8878 O O . SER B 1 240 ? 21.875 -60.094 -19.328 1 96.5 240 SER B O 1
ATOM 8880 N N . GLU B 1 241 ? 19.812 -59.719 -18.656 1 97.31 241 GLU B N 1
ATOM 8881 C CA . GLU B 1 241 ? 19.844 -60.812 -17.688 1 97.31 241 GLU B CA 1
ATOM 8882 C C . GLU B 1 241 ? 18.438 -61.406 -17.469 1 97.31 241 GLU B C 1
ATOM 8884 O O . GLU B 1 241 ? 17.469 -60.656 -17.406 1 97.31 241 GLU B O 1
ATOM 8889 N N . THR B 1 242 ? 18.312 -62.719 -17.406 1 96.56 242 THR B N 1
ATOM 8890 C CA . THR B 1 242 ? 17.062 -63.375 -17.062 1 96.56 242 THR B CA 1
ATOM 8891 C C . THR B 1 242 ? 17.109 -63.938 -15.641 1 96.56 242 THR B C 1
ATOM 8893 O O . THR B 1 242 ? 18.062 -64.625 -15.273 1 96.56 242 THR B O 1
ATOM 8896 N N . THR B 1 243 ? 16.234 -63.562 -14.883 1 96.44 243 THR B N 1
ATOM 8897 C CA . THR B 1 243 ? 16.203 -64 -13.484 1 96.44 243 THR B CA 1
ATOM 8898 C C . THR B 1 243 ? 14.867 -64.688 -13.156 1 96.44 243 THR B C 1
ATOM 8900 O O . THR B 1 243 ? 13.859 -64.438 -13.828 1 96.44 243 THR B O 1
ATOM 8903 N N . GLN B 1 244 ? 14.891 -65.562 -12.148 1 95 244 GLN B N 1
ATOM 8904 C CA . GLN B 1 244 ? 13.672 -66.188 -11.672 1 95 244 GLN B CA 1
ATOM 8905 C C . GLN B 1 244 ? 12.852 -65.25 -10.789 1 95 244 GLN B C 1
ATOM 8907 O O . GLN B 1 244 ? 13.414 -64.438 -10.07 1 95 244 GLN B O 1
ATOM 8912 N N . VAL B 1 245 ? 11.594 -65.375 -10.906 1 94.38 245 VAL B N 1
ATOM 8913 C CA . VAL B 1 245 ? 10.703 -64.688 -9.984 1 94.38 245 VAL B CA 1
ATOM 8914 C C . VAL B 1 245 ? 10.688 -65.375 -8.633 1 94.38 245 VAL B C 1
ATOM 8916 O O . VAL B 1 245 ? 10.344 -66.562 -8.547 1 94.38 245 VAL B O 1
ATOM 8919 N N . LYS B 1 246 ? 11.164 -64.812 -7.68 1 93.06 246 LYS B N 1
ATOM 8920 C CA . LYS B 1 246 ? 11.094 -65.375 -6.312 1 93.06 246 LYS B CA 1
ATOM 8921 C C . LYS B 1 246 ? 9.992 -64.625 -5.523 1 93.06 246 LYS B C 1
ATOM 8923 O O . LYS B 1 246 ? 10.125 -63.469 -5.164 1 93.06 246 LYS B O 1
ATOM 8928 N N . GLY B 1 247 ? 9 -65.5 -5.254 1 89.25 247 GLY B N 1
ATOM 8929 C CA . GLY B 1 247 ? 7.812 -64.875 -4.723 1 89.25 247 GLY B CA 1
ATOM 8930 C C . GLY B 1 247 ? 7.129 -63.938 -5.727 1 89.25 247 GLY B C 1
ATOM 8931 O O . GLY B 1 247 ? 6.574 -64.438 -6.723 1 89.25 247 GLY B O 1
ATOM 8932 N N . GLU B 1 248 ? 7.207 -62.719 -5.66 1 92.81 248 GLU B N 1
ATOM 8933 C CA . GLU B 1 248 ? 6.613 -61.75 -6.602 1 92.81 248 GLU B CA 1
ATOM 8934 C C . GLU B 1 248 ? 7.652 -60.781 -7.121 1 92.81 248 GLU B C 1
ATOM 8936 O O . GLU B 1 248 ? 7.309 -59.781 -7.781 1 92.81 248 GLU B O 1
ATOM 8941 N N . HIS B 1 249 ? 8.883 -61.125 -6.844 1 95.62 249 HIS B N 1
ATOM 8942 C CA . HIS B 1 249 ? 9.914 -60.156 -7.168 1 95.62 249 HIS B CA 1
ATOM 8943 C C . HIS B 1 249 ? 11.031 -60.781 -7.988 1 95.62 249 HIS B C 1
ATOM 8945 O O . HIS B 1 249 ? 11.367 -61.969 -7.793 1 95.62 249 HIS B O 1
ATOM 8951 N N . ALA B 1 250 ? 11.492 -60.156 -8.906 1 96.75 250 ALA B N 1
ATOM 8952 C CA . ALA B 1 250 ? 12.711 -60.438 -9.656 1 96.75 250 ALA B CA 1
ATOM 8953 C C . ALA B 1 250 ? 13.672 -59.25 -9.633 1 96.75 250 ALA B C 1
ATOM 8955 O O . ALA B 1 250 ? 13.25 -58.094 -9.766 1 96.75 250 ALA B O 1
ATOM 8956 N N . THR B 1 251 ? 14.914 -59.5 -9.289 1 96.56 251 THR B N 1
ATOM 8957 C CA . THR B 1 251 ? 15.906 -58.438 -9.18 1 96.56 251 THR B CA 1
ATOM 8958 C C . THR B 1 251 ? 17.203 -58.844 -9.859 1 96.56 251 THR B C 1
ATOM 8960 O O . THR B 1 251 ? 17.562 -60.031 -9.867 1 96.56 251 THR B O 1
ATOM 8963 N N . THR B 1 252 ? 17.781 -58 -10.484 1 97.12 252 THR B N 1
ATOM 8964 C CA . THR B 1 252 ? 19.125 -58.219 -11.031 1 97.12 252 THR B CA 1
ATOM 8965 C C . THR B 1 252 ? 19.953 -56.938 -10.914 1 97.12 252 THR B C 1
ATOM 8967 O O . THR B 1 252 ? 19.422 -55.875 -10.594 1 97.12 252 THR B O 1
ATOM 8970 N N . THR B 1 253 ? 21.266 -57.062 -10.953 1 97.44 253 THR B N 1
ATOM 8971 C CA . THR B 1 253 ? 22.188 -55.938 -10.875 1 97.44 253 THR B CA 1
ATOM 8972 C C . THR B 1 253 ? 23.062 -55.875 -12.133 1 97.44 253 THR B C 1
ATOM 8974 O O . THR B 1 253 ? 23.609 -56.875 -12.57 1 97.44 253 THR B O 1
ATOM 8977 N N . PHE B 1 254 ? 23.062 -54.781 -12.695 1 97.06 254 PHE B N 1
ATOM 8978 C CA . PHE B 1 254 ? 23.969 -54.5 -13.812 1 97.06 254 PHE B CA 1
ATOM 8979 C C . PHE B 1 254 ? 25.078 -53.562 -13.391 1 97.06 254 PHE B C 1
ATOM 8981 O O . PHE B 1 254 ? 24.844 -52.625 -12.625 1 97.06 254 PHE B O 1
ATOM 8988 N N . HIS B 1 255 ? 26.25 -53.781 -13.836 1 96.31 255 HIS B N 1
ATOM 8989 C CA . HIS B 1 255 ? 27.375 -52.875 -13.711 1 96.31 255 HIS B CA 1
ATOM 8990 C C . HIS B 1 255 ? 27.766 -52.281 -15.062 1 96.31 255 HIS B C 1
ATOM 8992 O O . HIS B 1 255 ? 28.188 -53 -15.969 1 96.31 255 HIS B O 1
ATOM 8998 N N . ILE B 1 256 ? 27.5 -51.094 -15.18 1 96.38 256 ILE B N 1
ATOM 8999 C CA . ILE B 1 256 ? 27.766 -50.406 -16.438 1 96.38 256 ILE B CA 1
ATOM 9000 C C . ILE B 1 256 ? 29.078 -49.625 -16.344 1 96.38 256 ILE B C 1
ATOM 9002 O O . ILE B 1 256 ? 29.203 -48.719 -15.508 1 96.38 256 ILE B O 1
ATOM 9006 N N . GLN B 1 257 ? 30.062 -49.938 -17.203 1 95.94 257 GLN B N 1
ATOM 9007 C CA . GLN B 1 257 ? 31.328 -49.219 -17.297 1 95.94 257 GLN B CA 1
ATOM 9008 C C . GLN B 1 257 ? 31.188 -48 -18.203 1 95.94 257 GLN B C 1
ATOM 9010 O O . GLN B 1 257 ? 30.547 -48.062 -19.266 1 95.94 257 GLN B O 1
ATOM 9015 N N . ASP B 1 258 ? 31.766 -46.906 -17.859 1 96.06 258 ASP B N 1
ATOM 9016 C CA . ASP B 1 258 ? 31.719 -45.656 -18.594 1 96.06 258 ASP B CA 1
ATOM 9017 C C . ASP B 1 258 ? 30.281 -45.312 -18.969 1 96.06 258 ASP B C 1
ATOM 9019 O O . ASP B 1 258 ? 29.984 -45.094 -20.156 1 96.06 258 ASP B O 1
ATOM 9023 N N . PRO B 1 259 ? 29.438 -45.25 -17.953 1 97.62 259 PRO B N 1
ATOM 9024 C CA . PRO B 1 259 ? 28.031 -44.969 -18.25 1 97.62 259 PRO B CA 1
ATOM 9025 C C . PRO B 1 259 ? 27.828 -43.625 -18.953 1 97.62 259 PRO B C 1
ATOM 9027 O O . PRO B 1 259 ? 28.547 -42.656 -18.656 1 97.62 259 PRO B O 1
ATOM 9030 N N . ALA B 1 260 ? 26.859 -43.531 -19.906 1 98.12 260 ALA B N 1
ATOM 9031 C CA . ALA B 1 260 ? 26.391 -42.25 -20.438 1 98.12 260 ALA B CA 1
ATOM 9032 C C . ALA B 1 260 ? 25.547 -41.5 -19.406 1 98.12 260 ALA B C 1
ATOM 9034 O O . ALA B 1 260 ? 24.359 -41.844 -19.219 1 98.12 260 ALA B O 1
ATOM 9035 N N . LEU B 1 261 ? 26.062 -40.5 -18.766 1 98.44 261 LEU B N 1
ATOM 9036 C CA . LEU B 1 261 ? 25.406 -39.844 -17.641 1 98.44 261 LEU B CA 1
ATOM 9037 C C . LEU B 1 261 ? 24.469 -38.75 -18.125 1 98.44 261 LEU B C 1
ATOM 9039 O O . LEU B 1 261 ? 24.75 -38.062 -19.109 1 98.44 261 LEU B O 1
ATOM 9043 N N . TRP B 1 262 ? 23.344 -38.656 -17.516 1 98.44 262 TRP B N 1
ATOM 9044 C CA . TRP B 1 262 ? 22.359 -37.594 -17.75 1 98.44 262 TRP B CA 1
ATOM 9045 C C . TRP B 1 262 ? 22.797 -36.281 -17.094 1 98.44 262 TRP B C 1
ATOM 9047 O O . TRP B 1 262 ? 23.141 -36.25 -15.906 1 98.44 262 TRP B O 1
ATOM 9057 N N . TYR B 1 263 ? 22.781 -35.156 -17.781 1 98.31 263 TYR B N 1
ATOM 9058 C CA . TYR B 1 263 ? 23.188 -33.844 -17.266 1 98.31 263 TYR B CA 1
ATOM 9059 C C . TYR B 1 263 ? 22.047 -32.844 -17.406 1 98.31 263 TYR B C 1
ATOM 9061 O O . TYR B 1 263 ? 21.219 -32.938 -18.312 1 98.31 263 TYR B O 1
ATOM 9069 N N . PRO B 1 264 ? 21.969 -31.875 -16.438 1 97.56 264 PRO B N 1
ATOM 9070 C CA . PRO B 1 264 ? 21.141 -30.703 -16.734 1 97.56 264 PRO B CA 1
ATOM 9071 C C . PRO B 1 264 ? 21.562 -29.969 -18 1 97.56 264 PRO B C 1
ATOM 9073 O O . PRO B 1 264 ? 22.734 -30.047 -18.391 1 97.56 264 PRO B O 1
ATOM 9076 N N . ILE B 1 265 ? 20.578 -29.297 -18.562 1 96 265 ILE B N 1
ATOM 9077 C CA . ILE B 1 265 ? 20.812 -28.547 -19.781 1 96 265 ILE B CA 1
ATOM 9078 C C . ILE B 1 265 ? 22.078 -27.703 -19.641 1 96 265 ILE B C 1
ATOM 9080 O O . ILE B 1 265 ? 22.406 -27.25 -18.531 1 96 265 ILE B O 1
ATOM 9084 N N . ARG B 1 266 ? 22.922 -27.453 -20.672 1 93.75 266 ARG B N 1
ATOM 9085 C CA . ARG B 1 266 ? 24.141 -26.672 -20.766 1 93.75 266 ARG B CA 1
ATOM 9086 C C . ARG B 1 266 ? 25.359 -27.5 -20.328 1 93.75 266 ARG B C 1
ATOM 9088 O O . ARG B 1 266 ? 26.469 -27.266 -20.781 1 93.75 266 ARG B O 1
ATOM 9095 N N . TYR B 1 267 ? 25.188 -28.516 -19.406 1 97.19 267 TYR B N 1
ATOM 9096 C CA . TYR B 1 267 ? 26.359 -29.125 -18.766 1 97.19 267 TYR B CA 1
ATOM 9097 C C . TYR B 1 267 ? 26.641 -30.5 -19.375 1 97.19 267 TYR B C 1
ATOM 9099 O O . TYR B 1 267 ? 27.641 -31.156 -19.016 1 97.19 267 TYR B O 1
ATOM 9107 N N . GLY B 1 268 ? 25.797 -30.953 -20.234 1 97.06 268 GLY B N 1
ATOM 9108 C CA . GLY B 1 268 ? 26 -32.219 -20.922 1 97.06 268 GLY B CA 1
ATOM 9109 C C . GLY B 1 268 ? 24.766 -32.688 -21.672 1 97.06 268 GLY B C 1
ATOM 9110 O O . GLY B 1 268 ? 23.797 -31.938 -21.797 1 97.06 268 GLY B O 1
ATOM 9111 N N . LYS B 1 269 ? 24.875 -33.875 -22.188 1 97.69 269 LYS B N 1
ATOM 9112 C CA . LYS B 1 269 ? 23.766 -34.5 -22.891 1 97.69 269 LYS B CA 1
ATOM 9113 C C . LYS B 1 269 ? 22.781 -35.156 -21.922 1 97.69 269 LYS B C 1
ATOM 9115 O O . LYS B 1 269 ? 23.047 -35.219 -20.719 1 97.69 269 LYS B O 1
ATOM 9120 N N . GLN B 1 270 ? 21.656 -35.5 -22.484 1 98.56 270 GLN B N 1
ATOM 9121 C CA . GLN B 1 270 ? 20.625 -36.125 -21.656 1 98.56 270 GLN B CA 1
ATOM 9122 C C . GLN B 1 270 ? 20.312 -37.531 -22.125 1 98.56 270 GLN B C 1
ATOM 9124 O O . GLN B 1 270 ? 19.172 -37.875 -22.422 1 98.56 270 GLN B O 1
ATOM 9129 N N . PRO B 1 271 ? 21.359 -38.375 -22.125 1 98.5 271 PRO B N 1
ATOM 9130 C CA . PRO B 1 271 ? 21.062 -39.781 -22.5 1 98.5 271 PRO B CA 1
ATOM 9131 C C . PRO B 1 271 ? 20.047 -40.438 -21.578 1 98.5 271 PRO B C 1
ATOM 9133 O O . PRO B 1 271 ? 20.125 -40.281 -20.359 1 98.5 271 PRO B O 1
ATOM 9136 N N . LEU B 1 272 ? 19.156 -41.125 -22.125 1 98.5 272 LEU B N 1
ATOM 9137 C CA . LEU B 1 272 ? 18.172 -41.906 -21.375 1 98.5 272 LEU B CA 1
ATOM 9138 C C . LEU B 1 272 ? 18.219 -43.375 -21.766 1 98.5 272 LEU B C 1
ATOM 9140 O O . LEU B 1 272 ? 18.016 -43.719 -22.938 1 98.5 272 LEU B O 1
ATOM 9144 N N . TYR B 1 273 ? 18.516 -44.188 -20.812 1 98.19 273 TYR B N 1
ATOM 9145 C CA . TYR B 1 273 ? 18.469 -45.656 -21.016 1 98.19 273 TYR B CA 1
ATOM 9146 C C . TYR B 1 273 ? 17.031 -46.156 -21 1 98.19 273 TYR B C 1
ATOM 9148 O O . TYR B 1 273 ? 16.172 -45.594 -20.328 1 98.19 273 TYR B O 1
ATOM 9156 N N . THR B 1 274 ? 16.828 -47.156 -21.781 1 98.06 274 THR B N 1
ATOM 9157 C CA . THR B 1 274 ? 15.57 -47.875 -21.688 1 98.06 274 THR B CA 1
ATOM 9158 C C . THR B 1 274 ? 15.773 -49.188 -20.922 1 98.06 274 THR B C 1
ATOM 9160 O O . THR B 1 274 ? 16.609 -50 -21.297 1 98.06 274 THR B O 1
ATOM 9163 N N . ILE B 1 275 ? 15.148 -49.312 -19.812 1 97.88 275 ILE B N 1
ATOM 9164 C CA . ILE B 1 275 ? 15.102 -50.594 -19.094 1 97.88 275 ILE B CA 1
ATOM 9165 C C . ILE B 1 275 ? 13.773 -51.281 -19.375 1 97.88 275 ILE B C 1
ATOM 9167 O O . ILE B 1 275 ? 12.711 -50.781 -19.062 1 97.88 275 ILE B O 1
ATOM 9171 N N . LYS B 1 276 ? 13.867 -52.469 -19.938 1 97.88 276 LYS B N 1
ATOM 9172 C CA . LYS B 1 276 ? 12.688 -53.25 -20.281 1 97.88 276 LYS B CA 1
ATOM 9173 C C . LYS B 1 276 ? 12.633 -54.562 -19.484 1 97.88 276 LYS B C 1
ATOM 9175 O O . LYS B 1 276 ? 13.633 -55.281 -19.391 1 97.88 276 LYS B O 1
ATOM 9180 N N . ALA B 1 277 ? 11.594 -54.812 -18.781 1 98.06 277 ALA B N 1
ATOM 9181 C CA . ALA B 1 277 ? 11.312 -56.094 -18.141 1 98.06 277 ALA B CA 1
ATOM 9182 C C . ALA B 1 277 ? 10.305 -56.906 -18.953 1 98.06 277 ALA B C 1
ATOM 9184 O O . ALA B 1 277 ? 9.234 -56.406 -19.312 1 98.06 277 ALA B O 1
ATOM 9185 N N . THR B 1 278 ? 10.688 -58.125 -19.297 1 97.75 278 THR B N 1
ATOM 9186 C CA . THR B 1 278 ? 9.812 -59.062 -20.016 1 97.75 278 THR B CA 1
ATOM 9187 C C . THR B 1 278 ? 9.508 -60.281 -19.172 1 97.75 278 THR B C 1
ATOM 9189 O O . THR B 1 278 ? 10.422 -61 -18.781 1 97.75 278 THR B O 1
ATOM 9192 N N . LEU B 1 279 ? 8.258 -60.438 -18.844 1 97.31 279 LEU B N 1
ATOM 9193 C CA . LEU B 1 279 ? 7.805 -61.625 -18.109 1 97.31 279 LEU B CA 1
ATOM 9194 C C . LEU B 1 279 ? 7.699 -62.844 -19.031 1 97.31 279 LEU B C 1
ATOM 9196 O O . LEU B 1 279 ? 7.051 -62.75 -20.078 1 97.31 279 LEU B O 1
ATOM 9200 N N . LEU B 1 280 ? 8.352 -63.969 -18.594 1 95.62 280 LEU B N 1
ATOM 9201 C CA . LEU B 1 280 ? 8.43 -65.188 -19.453 1 95.62 280 LEU B CA 1
ATOM 9202 C C . LEU B 1 280 ? 7.762 -66.375 -18.781 1 95.62 280 LEU B C 1
ATOM 9204 O O . LEU B 1 280 ? 7.879 -66.562 -17.578 1 95.62 280 LEU B O 1
ATOM 9208 N N . HIS B 1 281 ? 7.004 -67.125 -19.5 1 92.12 281 HIS B N 1
ATOM 9209 C CA . HIS B 1 281 ? 6.574 -68.5 -19.188 1 92.12 281 HIS B CA 1
ATOM 9210 C C . HIS B 1 281 ? 7.168 -69.5 -20.156 1 92.12 281 HIS B C 1
ATOM 9212 O O . HIS B 1 281 ? 6.707 -69.562 -21.297 1 92.12 281 HIS B O 1
ATOM 9218 N N . GLY B 1 282 ? 8.094 -70.312 -19.719 1 87.94 282 GLY B N 1
ATOM 9219 C CA . GLY B 1 282 ? 8.922 -71 -20.688 1 87.94 282 GLY B CA 1
ATOM 9220 C C . GLY B 1 282 ? 9.664 -70.062 -21.625 1 87.94 282 GLY B C 1
ATOM 9221 O O . GLY B 1 282 ? 10.391 -69.125 -21.156 1 87.94 282 GLY B O 1
ATOM 9222 N N . ASP B 1 283 ? 9.414 -70.125 -22.875 1 87.44 283 ASP B N 1
ATOM 9223 C CA . ASP B 1 283 ? 10.078 -69.312 -23.859 1 87.44 283 ASP B CA 1
ATOM 9224 C C . ASP B 1 283 ? 9.117 -68.25 -24.391 1 87.44 283 ASP B C 1
ATOM 9226 O O . ASP B 1 283 ? 9.531 -67.312 -25.125 1 87.44 283 ASP B O 1
ATOM 9230 N N . ASP B 1 284 ? 7.934 -68.25 -23.828 1 92.5 284 ASP B N 1
ATOM 9231 C CA . ASP B 1 284 ? 6.922 -67.312 -24.344 1 92.5 284 ASP B CA 1
ATOM 9232 C C . ASP B 1 284 ? 6.902 -66 -23.547 1 92.5 284 ASP B C 1
ATOM 9234 O O . ASP B 1 284 ? 6.953 -66.062 -22.312 1 92.5 284 ASP B O 1
ATOM 9238 N N . GLU B 1 285 ? 6.922 -64.875 -24.188 1 94.81 285 GLU B N 1
ATOM 9239 C CA . GLU B 1 285 ? 6.766 -63.531 -23.562 1 94.81 285 GLU B CA 1
ATOM 9240 C C . GLU B 1 285 ? 5.309 -63.281 -23.172 1 94.81 285 GLU B C 1
ATOM 9242 O O . GLU B 1 285 ? 4.434 -63.25 -24.047 1 94.81 285 GLU B O 1
ATOM 9247 N N . ILE B 1 286 ? 5.066 -63.125 -21.953 1 95 286 ILE B N 1
ATOM 9248 C CA . ILE B 1 286 ? 3.723 -63.062 -21.391 1 95 286 ILE B CA 1
ATOM 9249 C C . ILE B 1 286 ? 3.342 -61.594 -21.188 1 95 286 ILE B C 1
ATOM 9251 O O . ILE B 1 286 ? 2.172 -61.219 -21.312 1 95 286 ILE B O 1
ATOM 9255 N N . ASP B 1 287 ? 4.227 -60.719 -20.734 1 96.56 287 ASP B N 1
ATOM 9256 C CA . ASP B 1 287 ? 4.039 -59.312 -20.469 1 96.56 287 ASP B CA 1
ATOM 9257 C C . ASP B 1 287 ? 5.367 -58.562 -20.516 1 96.56 287 ASP B C 1
ATOM 9259 O O . ASP B 1 287 ? 6.434 -59.156 -20.375 1 96.56 287 ASP B O 1
ATOM 9263 N N . SER B 1 288 ? 5.312 -57.281 -20.812 1 96.94 288 SER B N 1
ATOM 9264 C CA . SER B 1 288 ? 6.527 -56.469 -20.797 1 96.94 288 SER B CA 1
ATOM 9265 C C . SER B 1 288 ? 6.227 -55.031 -20.391 1 96.94 288 SER B C 1
ATOM 9267 O O . SER B 1 288 ? 5.156 -54.5 -20.703 1 96.94 288 SER B O 1
ATOM 9269 N N . VAL B 1 289 ? 7.074 -54.438 -19.656 1 96.88 289 VAL B N 1
ATOM 9270 C CA . VAL B 1 289 ? 7.031 -53.031 -19.266 1 96.88 289 VAL B CA 1
ATOM 9271 C C . VAL B 1 289 ? 8.406 -52.406 -19.453 1 96.88 289 VAL B C 1
ATOM 9273 O O . VAL B 1 289 ? 9.43 -53.062 -19.281 1 96.88 289 VAL B O 1
ATOM 9276 N N . SER B 1 290 ? 8.438 -51.156 -19.891 1 97 290 SER B N 1
ATOM 9277 C CA . SER B 1 290 ? 9.695 -50.438 -20.047 1 97 290 SER B CA 1
ATOM 9278 C C . SER B 1 290 ? 9.641 -49.062 -19.375 1 97 290 SER B C 1
ATOM 9280 O O . SER B 1 290 ? 8.562 -48.469 -19.25 1 97 290 SER B O 1
ATOM 9282 N N . LYS B 1 291 ? 10.703 -48.594 -18.953 1 97.06 291 LYS B N 1
ATOM 9283 C CA . LYS B 1 291 ? 10.898 -47.25 -18.406 1 97.06 291 LYS B CA 1
ATOM 9284 C C . LYS B 1 291 ? 12.164 -46.625 -18.969 1 97.06 291 LYS B C 1
ATOM 9286 O O . LYS B 1 291 ? 13.156 -47.312 -19.234 1 97.06 291 LYS B O 1
ATOM 9291 N N . ARG B 1 292 ? 12.086 -45.25 -19.203 1 97.44 292 ARG B N 1
ATOM 9292 C CA . ARG B 1 292 ? 13.273 -44.469 -19.531 1 97.44 292 ARG B CA 1
ATOM 9293 C C . ARG B 1 292 ? 13.914 -43.906 -18.266 1 97.44 292 ARG B C 1
ATOM 9295 O O . ARG B 1 292 ? 13.234 -43.281 -17.438 1 97.44 292 ARG B O 1
ATOM 9302 N N . VAL B 1 293 ? 15.195 -44.188 -18.125 1 96.81 293 VAL B N 1
ATOM 9303 C CA . VAL B 1 293 ? 15.898 -43.781 -16.922 1 96.81 293 VAL B CA 1
ATOM 9304 C C . VAL B 1 293 ? 17.188 -43.062 -17.297 1 96.81 293 VAL B C 1
ATOM 9306 O O . VAL B 1 293 ? 17.812 -43.375 -18.312 1 96.81 293 VAL B O 1
ATOM 9309 N N . GLY B 1 294 ? 17.484 -42 -16.562 1 97.25 294 GLY B N 1
ATOM 9310 C CA . GLY B 1 294 ? 18.781 -41.344 -16.688 1 97.25 294 GLY B CA 1
ATOM 9311 C C . GLY B 1 294 ? 19.719 -41.656 -15.539 1 97.25 294 GLY B C 1
ATOM 9312 O O . GLY B 1 294 ? 19.312 -41.688 -14.375 1 97.25 294 GLY B O 1
ATOM 9313 N N . LEU B 1 295 ? 20.969 -42.062 -15.852 1 97.69 295 LEU B N 1
ATOM 9314 C CA . LEU B 1 295 ? 21.969 -42.312 -14.82 1 97.69 295 LEU B CA 1
ATOM 9315 C C . LEU B 1 295 ? 22.672 -41.031 -14.43 1 97.69 295 LEU B C 1
ATOM 9317 O O . LEU B 1 295 ? 23.172 -40.312 -15.297 1 97.69 295 LEU B O 1
ATOM 9321 N N . ARG B 1 296 ? 22.688 -40.688 -13.203 1 97.56 296 ARG B N 1
ATOM 9322 C CA . ARG B 1 296 ? 23.375 -39.531 -12.703 1 97.56 296 ARG B CA 1
ATOM 9323 C C . ARG B 1 296 ? 23.688 -39.656 -11.219 1 97.56 296 ARG B C 1
ATOM 9325 O O . ARG B 1 296 ? 23.062 -40.469 -10.523 1 97.56 296 ARG B O 1
ATOM 9332 N N . LYS B 1 297 ? 24.672 -38.906 -10.688 1 97.19 297 LYS B N 1
ATOM 9333 C CA . LYS B 1 297 ? 24.938 -38.688 -9.273 1 97.19 297 LYS B CA 1
ATOM 9334 C C . LYS B 1 297 ? 24.312 -37.375 -8.781 1 97.19 297 LYS B C 1
ATOM 9336 O O . LYS B 1 297 ? 24.562 -36.312 -9.359 1 97.19 297 LYS B O 1
ATOM 9341 N N . LEU B 1 298 ? 23.391 -37.469 -7.809 1 97.44 298 LEU B N 1
ATOM 9342 C CA . LEU B 1 298 ? 22.672 -36.312 -7.289 1 97.44 298 LEU B CA 1
ATOM 9343 C C . LEU B 1 298 ? 22.938 -36.125 -5.801 1 97.44 298 LEU B C 1
ATOM 9345 O O . LEU B 1 298 ? 22.938 -37.094 -5.039 1 97.44 298 LEU B O 1
ATOM 9349 N N . GLU B 1 299 ? 23.266 -34.938 -5.406 1 96.88 299 GLU B N 1
ATOM 9350 C CA . GLU B 1 299 ? 23.406 -34.594 -3.994 1 96.88 299 GLU B CA 1
ATOM 9351 C C . GLU B 1 299 ? 22.812 -33.219 -3.695 1 96.88 299 GLU B C 1
ATOM 9353 O O . GLU B 1 299 ? 22.984 -32.281 -4.48 1 96.88 299 GLU B O 1
ATOM 9358 N N . LEU B 1 300 ? 22.062 -33.094 -2.641 1 98.06 300 LEU B N 1
ATOM 9359 C CA . LEU B 1 300 ? 21.734 -31.797 -2.062 1 98.06 300 LEU B CA 1
ATOM 9360 C C . LEU B 1 300 ? 22.766 -31.375 -1.026 1 98.06 300 LEU B C 1
ATOM 9362 O O . LEU B 1 300 ? 22.844 -31.969 0.056 1 98.06 300 LEU B O 1
ATOM 9366 N N . VAL B 1 301 ? 23.531 -30.359 -1.315 1 98.31 301 VAL B N 1
ATOM 9367 C CA . VAL B 1 301 ? 24.672 -29.969 -0.49 1 98.31 301 VAL B CA 1
ATOM 9368 C C . VAL B 1 301 ? 24.234 -28.906 0.526 1 98.31 301 VAL B C 1
ATOM 9370 O O . VAL B 1 301 ? 23.75 -27.844 0.151 1 98.31 301 VAL B O 1
ATOM 9373 N N . GLN B 1 302 ? 24.312 -29.266 1.808 1 97.69 302 GLN B N 1
ATOM 9374 C CA . GLN B 1 302 ? 24.047 -28.375 2.938 1 97.69 302 GLN B CA 1
ATOM 9375 C C . GLN B 1 302 ? 25.234 -28.328 3.893 1 97.69 302 GLN B C 1
ATOM 9377 O O . GLN B 1 302 ? 25.312 -29.125 4.836 1 97.69 302 GLN B O 1
ATOM 9382 N N . ARG B 1 303 ? 26.141 -27.406 3.639 1 98.12 303 ARG B N 1
ATOM 9383 C CA . ARG B 1 303 ? 27.359 -27.312 4.434 1 98.12 303 ARG B CA 1
ATOM 9384 C C . ARG B 1 303 ? 27.578 -25.891 4.918 1 98.12 303 ARG B C 1
ATOM 9386 O O . ARG B 1 303 ? 27.031 -24.938 4.359 1 98.12 303 ARG B O 1
ATOM 9393 N N . GLU B 1 304 ? 28.375 -25.75 5.918 1 98.06 304 GLU B N 1
ATOM 9394 C CA . GLU B 1 304 ? 28.719 -24.422 6.438 1 98.06 304 GLU B CA 1
ATOM 9395 C C . GLU B 1 304 ? 29.422 -23.578 5.379 1 98.06 304 GLU B C 1
ATOM 9397 O O . GLU B 1 304 ? 30.078 -24.109 4.477 1 98.06 304 GLU B O 1
ATOM 9402 N N . LEU B 1 305 ? 29.281 -22.328 5.52 1 98.12 305 LEU B N 1
ATOM 9403 C CA . LEU B 1 305 ? 29.828 -21.391 4.551 1 98.12 305 LEU B CA 1
ATOM 9404 C C . LEU B 1 305 ? 30.844 -20.469 5.211 1 98.12 305 LEU B C 1
ATOM 9406 O O . LEU B 1 305 ? 30.797 -20.25 6.426 1 98.12 305 LEU B O 1
ATOM 9410 N N . ASP B 1 306 ? 31.766 -20 4.438 1 98.12 306 ASP B N 1
ATOM 9411 C CA . ASP B 1 306 ? 32.719 -19.016 4.922 1 98.12 306 ASP B CA 1
ATOM 9412 C C . ASP B 1 306 ? 32.094 -17.625 4.996 1 98.12 306 ASP B C 1
ATOM 9414 O O . ASP B 1 306 ? 31.531 -17.141 4.012 1 98.12 306 ASP B O 1
ATOM 9418 N N . GLY B 1 307 ? 32.219 -17.031 6.125 1 97.19 307 GLY B N 1
ATOM 9419 C CA . GLY B 1 307 ? 31.891 -15.625 6.234 1 97.19 307 GLY B CA 1
ATOM 9420 C C . GLY B 1 307 ? 30.422 -15.359 6.527 1 97.19 307 GLY B C 1
ATOM 9421 O O . GLY B 1 307 ? 30.031 -14.211 6.77 1 97.19 307 GLY B O 1
ATOM 9422 N N . GLN B 1 308 ? 29.516 -16.266 6.41 1 97.12 308 GLN B N 1
ATOM 9423 C CA . GLN B 1 308 ? 28.094 -16.094 6.719 1 97.12 308 GLN B CA 1
ATOM 9424 C C . GLN B 1 308 ? 27.578 -17.266 7.555 1 97.12 308 GLN B C 1
ATOM 9426 O O . GLN B 1 308 ? 28.094 -18.391 7.457 1 97.12 308 GLN B O 1
ATOM 9431 N N . PRO B 1 309 ? 26.562 -17.031 8.43 1 97.5 309 PRO B N 1
ATOM 9432 C CA . PRO B 1 309 ? 26 -18.125 9.234 1 97.5 309 PRO B CA 1
ATOM 9433 C C . PRO B 1 309 ? 25.125 -19.062 8.414 1 97.5 309 PRO B C 1
ATOM 9435 O O . PRO B 1 309 ? 24.766 -18.75 7.273 1 97.5 309 PRO B O 1
ATOM 9438 N N . GLY B 1 310 ? 24.859 -20.266 8.945 1 97.62 310 GLY B N 1
ATOM 9439 C CA . GLY B 1 310 ? 23.938 -21.234 8.336 1 97.62 310 GLY B CA 1
ATOM 9440 C C . GLY B 1 310 ? 24.625 -22.172 7.367 1 97.62 310 GLY B C 1
ATOM 9441 O O . GLY B 1 310 ? 25.812 -22.469 7.52 1 97.62 310 GLY B O 1
ATOM 9442 N N . THR B 1 311 ? 23.781 -22.734 6.48 1 98.38 311 THR B N 1
ATOM 9443 C CA . THR B 1 311 ? 24.312 -23.734 5.559 1 98.38 311 THR B CA 1
ATOM 9444 C C . THR B 1 311 ? 23.891 -23.422 4.125 1 98.38 311 THR B C 1
ATOM 9446 O O . THR B 1 311 ? 22.922 -22.688 3.898 1 98.38 311 THR B O 1
ATOM 9449 N N . SER B 1 312 ? 24.719 -23.906 3.189 1 98.25 312 SER B N 1
ATOM 9450 C CA . SER B 1 312 ? 24.344 -23.812 1.783 1 98.25 312 SER B CA 1
ATOM 9451 C C . SER B 1 312 ? 23.109 -24.641 1.485 1 98.25 312 SER B C 1
ATOM 9453 O O . SER B 1 312 ? 22.656 -25.406 2.338 1 98.25 312 SER B O 1
ATOM 9455 N N . PHE B 1 313 ? 22.531 -24.516 0.356 1 98.62 313 PHE B N 1
ATOM 9456 C CA . PHE B 1 313 ? 21.406 -25.297 -0.164 1 98.62 313 PHE B CA 1
ATOM 9457 C C . PHE B 1 313 ? 21.453 -25.359 -1.686 1 98.62 313 PHE B C 1
ATOM 9459 O O . PHE B 1 313 ? 20.781 -24.578 -2.363 1 98.62 313 PHE B O 1
ATOM 9466 N N . PHE B 1 314 ? 22.266 -26.203 -2.234 1 98.44 314 PHE B N 1
ATOM 9467 C CA . PHE B 1 314 ? 22.344 -26.297 -3.686 1 98.44 314 PHE B CA 1
ATOM 9468 C C . PHE B 1 314 ? 22.453 -27.75 -4.125 1 98.44 314 PHE B C 1
ATOM 9470 O O . PHE B 1 314 ? 22.812 -28.625 -3.328 1 98.44 314 PHE B O 1
ATOM 9477 N N . PHE B 1 315 ? 22.125 -28.062 -5.375 1 98.38 315 PHE B N 1
ATOM 9478 C CA . PHE B 1 315 ? 22.203 -29.391 -5.957 1 98.38 315 PHE B CA 1
ATOM 9479 C C . PHE B 1 315 ? 23.531 -29.578 -6.695 1 98.38 315 PHE B C 1
ATOM 9481 O O . PHE B 1 315 ? 24.016 -28.656 -7.359 1 98.38 315 PHE B O 1
ATOM 9488 N N . GLN B 1 316 ? 24.078 -30.688 -6.477 1 97.75 316 GLN B N 1
ATOM 9489 C CA . GLN B 1 316 ? 25.234 -31.156 -7.25 1 97.75 316 GLN B CA 1
ATOM 9490 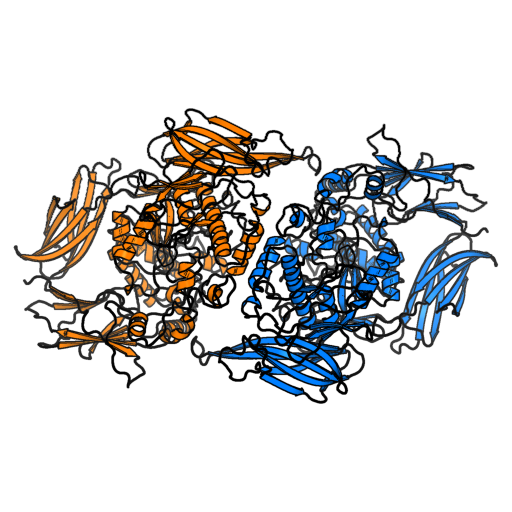C C . GLN B 1 316 ? 24.859 -32.375 -8.117 1 97.75 316 GLN B C 1
ATOM 9492 O O . GLN B 1 316 ? 24.344 -33.344 -7.609 1 97.75 316 GLN B O 1
ATOM 9497 N N . VAL B 1 317 ? 25 -32.219 -9.438 1 98.12 317 VAL B N 1
ATOM 9498 C CA . VAL B 1 317 ? 24.719 -33.312 -10.383 1 98.12 317 VAL B CA 1
ATOM 9499 C C . VAL B 1 317 ? 26.016 -33.719 -11.078 1 98.12 317 VAL B C 1
ATOM 9501 O O . VAL B 1 317 ? 26.641 -32.938 -11.781 1 98.12 317 VAL B O 1
ATOM 9504 N N . ASN B 1 318 ? 26.391 -35.062 -10.922 1 98.25 318 ASN B N 1
ATOM 9505 C CA . ASN B 1 318 ? 27.641 -35.562 -11.484 1 98.25 318 ASN B CA 1
ATOM 9506 C C . ASN B 1 318 ? 28.828 -34.719 -11.07 1 98.25 318 ASN B C 1
ATOM 9508 O O . ASN B 1 318 ? 29.641 -34.312 -11.914 1 98.25 318 ASN B O 1
ATOM 9512 N N . ASN B 1 319 ? 28.844 -34.281 -9.852 1 97.62 319 ASN B N 1
ATOM 9513 C CA . ASN B 1 319 ? 29.922 -33.562 -9.195 1 97.62 319 ASN B CA 1
ATOM 9514 C C . ASN B 1 319 ? 29.938 -32.094 -9.648 1 97.62 319 ASN B C 1
ATOM 9516 O O . ASN B 1 319 ? 30.906 -31.375 -9.375 1 97.62 319 ASN B O 1
ATOM 9520 N N . ILE B 1 320 ? 28.922 -31.562 -10.305 1 98.06 320 ILE B N 1
ATOM 9521 C CA . ILE B 1 320 ? 28.844 -30.172 -10.742 1 98.06 320 ILE B CA 1
ATOM 9522 C C . ILE B 1 320 ? 27.812 -29.422 -9.891 1 98.06 320 ILE B C 1
ATOM 9524 O O . ILE B 1 320 ? 26.625 -29.766 -9.906 1 98.06 320 ILE B O 1
ATOM 9528 N N . PRO B 1 321 ? 28.25 -28.375 -9.102 1 98.19 321 PRO B N 1
ATOM 9529 C CA . PRO B 1 321 ? 27.266 -27.531 -8.438 1 98.19 321 PRO B CA 1
ATOM 9530 C C . PRO B 1 321 ? 26.391 -26.75 -9.414 1 98.19 321 PRO B C 1
ATOM 9532 O O . PRO B 1 321 ? 26.891 -26.266 -10.438 1 98.19 321 PRO B O 1
ATOM 9535 N N . ILE B 1 322 ? 25.156 -26.625 -9.141 1 98 322 ILE B N 1
ATOM 9536 C CA . ILE B 1 322 ? 24.234 -26 -10.078 1 98 322 ILE B CA 1
ATOM 9537 C C . ILE B 1 322 ? 23.594 -24.781 -9.438 1 98 322 ILE B C 1
ATOM 9539 O O . ILE B 1 322 ? 23 -24.875 -8.352 1 98 322 ILE B O 1
ATOM 9543 N N . PHE B 1 323 ? 23.734 -23.578 -10.016 1 98.38 323 PHE B N 1
ATOM 9544 C CA . PHE B 1 323 ? 22.828 -22.469 -9.688 1 98.38 323 PHE B CA 1
ATOM 9545 C C . PHE B 1 323 ? 21.484 -22.672 -10.352 1 98.38 323 PHE B C 1
ATOM 9547 O O . PHE B 1 323 ? 21.359 -22.562 -11.578 1 98.38 323 PHE B O 1
ATOM 9554 N N . CYS B 1 324 ? 20.438 -22.859 -9.555 1 98.31 324 CYS B N 1
ATOM 9555 C CA . CYS B 1 324 ? 19.125 -23.219 -10.078 1 98.31 324 CYS B CA 1
ATOM 9556 C C . CYS B 1 324 ? 18.281 -21.969 -10.336 1 98.31 324 CYS B C 1
ATOM 9558 O O . CYS B 1 324 ? 17.344 -21.688 -9.594 1 98.31 324 CYS B O 1
ATOM 9560 N N . GLY B 1 325 ? 18.609 -21.25 -11.406 1 98.31 325 GLY B N 1
ATOM 9561 C CA . GLY B 1 325 ? 17.688 -20.219 -11.891 1 98.31 325 GLY B CA 1
ATOM 9562 C C . GLY B 1 325 ? 16.531 -20.797 -12.688 1 98.31 325 GLY B C 1
ATOM 9563 O O . GLY B 1 325 ? 16.734 -21.609 -13.594 1 98.31 325 GLY B O 1
ATOM 9564 N N . GLY B 1 326 ? 15.297 -20.516 -12.297 1 98.44 326 GLY B N 1
ATOM 9565 C CA . GLY B 1 326 ? 14.156 -21.078 -13.008 1 98.44 326 GLY B CA 1
ATOM 9566 C C . GLY B 1 326 ? 12.828 -20.469 -12.562 1 98.44 326 GLY B C 1
ATOM 9567 O O . GLY B 1 326 ? 12.734 -19.266 -12.32 1 98.44 326 GLY B O 1
ATOM 9568 N N . SER B 1 327 ? 11.766 -21.25 -12.602 1 98.69 327 SER B N 1
ATOM 9569 C CA . SER B 1 327 ? 10.414 -20.75 -12.367 1 98.69 327 SER B CA 1
ATOM 9570 C C . SER B 1 327 ? 9.539 -21.812 -11.719 1 98.69 327 SER B C 1
ATOM 9572 O O . SER B 1 327 ? 9.891 -23 -11.703 1 98.69 327 SER B O 1
ATOM 9574 N N . ASN B 1 328 ? 8.516 -21.391 -11.102 1 98.81 328 ASN B N 1
ATOM 9575 C CA . ASN B 1 328 ? 7.453 -22.266 -10.625 1 98.81 328 ASN B CA 1
ATOM 9576 C C . ASN B 1 328 ? 6.473 -22.609 -11.742 1 98.81 328 ASN B C 1
ATOM 9578 O O . ASN B 1 328 ? 6.293 -21.828 -12.68 1 98.81 328 ASN B O 1
ATOM 9582 N N . TRP B 1 329 ? 5.91 -23.781 -11.625 1 98.75 329 TRP B N 1
ATOM 9583 C CA . TRP B 1 329 ? 4.965 -24.297 -12.609 1 98.75 329 TRP B CA 1
ATOM 9584 C C . TRP B 1 329 ? 3.607 -24.562 -11.969 1 98.75 329 TRP B C 1
ATOM 9586 O O . TRP B 1 329 ? 3.525 -25.219 -10.922 1 98.75 329 TRP B O 1
ATOM 9596 N N . ILE B 1 330 ? 2.535 -24 -12.516 1 98.56 330 ILE B N 1
ATOM 9597 C CA . ILE B 1 330 ? 1.168 -24.375 -12.164 1 98.56 330 ILE B CA 1
ATOM 9598 C C . ILE B 1 330 ? 0.524 -25.125 -13.32 1 98.56 330 ILE B C 1
ATOM 9600 O O . ILE B 1 330 ? 1.048 -25.141 -14.438 1 98.56 330 ILE B O 1
ATOM 9604 N N . PRO B 1 331 ? -0.639 -25.828 -13.055 1 98.38 331 PRO B N 1
ATOM 9605 C CA . PRO B 1 331 ? -1.294 -26.469 -14.195 1 98.38 331 PRO B CA 1
ATOM 9606 C C . PRO B 1 331 ? -1.575 -25.5 -15.336 1 98.38 331 PRO B C 1
ATOM 9608 O O . PRO B 1 331 ? -2.016 -24.375 -15.102 1 98.38 331 PRO B O 1
ATOM 9611 N N . ALA B 1 332 ? -1.345 -25.906 -16.531 1 98.19 332 ALA B N 1
ATOM 9612 C CA . ALA B 1 332 ? -1.293 -24.984 -17.672 1 98.19 332 ALA B CA 1
ATOM 9613 C C . ALA B 1 332 ? -2.693 -24.703 -18.203 1 98.19 332 ALA B C 1
ATOM 9615 O O . ALA B 1 332 ? -2.852 -23.953 -19.172 1 98.19 332 ALA B O 1
ATOM 9616 N N . ASP B 1 333 ? -3.721 -25.312 -17.672 1 98.06 333 ASP B N 1
ATOM 9617 C CA . ASP B 1 333 ? -5.129 -25.109 -18 1 98.06 333 ASP B CA 1
ATOM 9618 C C . ASP B 1 333 ? -6.031 -25.547 -16.844 1 98.06 333 ASP B C 1
ATOM 9620 O O . ASP B 1 333 ? -5.633 -26.375 -16.016 1 98.06 333 ASP B O 1
ATOM 9624 N N . ASN B 1 334 ? -7.207 -25 -16.781 1 97.94 334 ASN B N 1
ATOM 9625 C CA . ASN B 1 334 ? -8.172 -25.469 -15.797 1 97.94 334 ASN B CA 1
ATOM 9626 C C . ASN B 1 334 ? -8.758 -26.828 -16.188 1 97.94 334 ASN B C 1
ATOM 9628 O O . ASN B 1 334 ? -9.289 -27.547 -15.336 1 97.94 334 ASN B O 1
ATOM 9632 N N . PHE B 1 335 ? -8.672 -27.156 -17.453 1 98.12 335 PHE B N 1
ATOM 9633 C CA . PHE B 1 335 ? -9.164 -28.422 -17.984 1 98.12 335 PHE B CA 1
ATOM 9634 C C . PHE B 1 335 ? -8.023 -29.25 -18.547 1 98.12 335 PHE B C 1
ATOM 9636 O O . PHE B 1 335 ? -7.781 -29.266 -19.75 1 98.12 335 PHE B O 1
ATOM 9643 N N . ILE B 1 336 ? -7.449 -30.047 -17.703 1 97.75 336 ILE B N 1
ATOM 9644 C CA . ILE B 1 336 ? -6.168 -30.719 -17.922 1 97.75 336 ILE B CA 1
ATOM 9645 C C . ILE B 1 336 ? -6.246 -31.578 -19.172 1 97.75 336 ILE B C 1
ATOM 9647 O O . ILE B 1 336 ? -5.324 -31.594 -19.984 1 97.75 336 ILE B O 1
ATOM 9651 N N . PRO B 1 337 ? -7.379 -32.312 -19.406 1 97.25 337 PRO B N 1
ATOM 9652 C CA . PRO B 1 337 ? -7.422 -33.188 -20.578 1 97.25 337 PRO B CA 1
ATOM 9653 C C . PRO B 1 337 ? -7.309 -32.438 -21.891 1 97.25 337 PRO B C 1
ATOM 9655 O O . PRO B 1 337 ? -7.035 -33.062 -22.938 1 97.25 337 PRO B O 1
ATOM 9658 N N . ARG B 1 338 ? -7.523 -31.203 -21.781 1 96.06 338 ARG B N 1
ATOM 9659 C CA . ARG B 1 338 ? -7.48 -30.391 -23 1 96.06 338 ARG B CA 1
ATOM 9660 C C . ARG B 1 338 ? -6.047 -30.078 -23.406 1 96.06 338 ARG B C 1
ATOM 9662 O O . ARG B 1 338 ? -5.789 -29.656 -24.531 1 96.06 338 ARG B O 1
ATOM 9669 N N . ILE B 1 339 ? -5.074 -30.266 -22.578 1 97.81 339 ILE B N 1
ATOM 9670 C CA . ILE B 1 339 ? -3.68 -29.953 -22.859 1 97.81 339 ILE B CA 1
ATOM 9671 C C . ILE B 1 339 ? -3.074 -31.062 -23.734 1 97.81 339 ILE B C 1
ATOM 9673 O O . ILE B 1 339 ? -2.986 -32.219 -23.297 1 97.81 339 ILE B O 1
ATOM 9677 N N . SER B 1 340 ? -2.598 -30.734 -24.875 1 97.56 340 SER B N 1
ATOM 9678 C CA . SER B 1 340 ? -1.979 -31.734 -25.75 1 97.56 340 SER B CA 1
ATOM 9679 C C . SER B 1 340 ? -0.55 -32.031 -25.312 1 97.56 340 SER B C 1
ATOM 9681 O O . SER B 1 340 ? 0.061 -31.25 -24.578 1 97.56 340 SER B O 1
ATOM 9683 N N . LYS B 1 341 ? -0.054 -33.219 -25.719 1 97.69 341 LYS B N 1
ATOM 9684 C CA . LYS B 1 341 ? 1.339 -33.594 -25.469 1 97.69 341 LYS B CA 1
ATOM 9685 C C . LYS B 1 341 ? 2.287 -32.531 -26.031 1 97.69 341 LYS B C 1
ATOM 9687 O O . LYS B 1 341 ? 3.26 -32.156 -25.375 1 97.69 341 LYS B O 1
ATOM 9692 N N . ASP B 1 342 ? 1.954 -32.031 -27.156 1 97.94 342 ASP B N 1
ATOM 9693 C CA . ASP B 1 342 ? 2.789 -31.016 -27.797 1 97.94 342 ASP B CA 1
ATOM 9694 C C . ASP B 1 342 ? 2.807 -29.719 -26.984 1 97.94 342 ASP B C 1
ATOM 9696 O O . ASP B 1 342 ? 3.846 -29.062 -26.875 1 97.94 342 ASP B O 1
ATOM 9700 N N . ARG B 1 343 ? 1.682 -29.359 -26.516 1 97.81 343 ARG B N 1
ATOM 9701 C CA . ARG B 1 343 ? 1.617 -28.125 -25.734 1 97.81 343 ARG B CA 1
ATOM 9702 C C . ARG B 1 343 ? 2.451 -28.25 -24.453 1 97.81 343 ARG B C 1
ATOM 9704 O O . ARG B 1 343 ? 3.135 -27.297 -24.062 1 97.81 343 ARG B O 1
ATOM 9711 N N . TYR B 1 344 ? 2.412 -29.375 -23.766 1 98.12 344 TYR B N 1
ATOM 9712 C CA . TYR B 1 344 ? 3.291 -29.625 -22.625 1 98.12 344 TYR B CA 1
ATOM 9713 C C . TYR B 1 344 ? 4.754 -29.453 -23.016 1 98.12 344 TYR B C 1
ATOM 9715 O O . TYR B 1 344 ? 5.516 -28.781 -22.312 1 98.12 344 TYR B O 1
ATOM 9723 N N . ARG B 1 345 ? 5.125 -30.078 -24.109 1 98.25 345 ARG B N 1
ATOM 9724 C CA . ARG B 1 345 ? 6.508 -30.016 -24.578 1 98.25 345 ARG B CA 1
ATOM 9725 C C . ARG B 1 345 ? 6.898 -28.594 -24.922 1 98.25 345 ARG B C 1
ATOM 9727 O O . ARG B 1 345 ? 8.023 -28.156 -24.641 1 98.25 345 ARG B O 1
ATOM 9734 N N . ASP B 1 346 ? 5.941 -27.859 -25.531 1 98 346 ASP B N 1
ATOM 9735 C CA . ASP B 1 346 ? 6.207 -26.469 -25.875 1 98 346 ASP B CA 1
ATOM 9736 C C . ASP B 1 346 ? 6.496 -25.625 -24.641 1 98 346 ASP B C 1
ATOM 9738 O O . ASP B 1 346 ? 7.363 -24.75 -24.656 1 98 346 ASP B O 1
ATOM 9742 N N . TRP B 1 347 ? 5.781 -25.828 -23.578 1 98.44 347 TRP B N 1
ATOM 9743 C CA . TRP B 1 347 ? 6.012 -25.109 -22.328 1 98.44 347 TRP B CA 1
ATOM 9744 C C . TRP B 1 347 ? 7.422 -25.359 -21.812 1 98.44 347 TRP B C 1
ATOM 9746 O O . TRP B 1 347 ? 8.141 -24.438 -21.453 1 98.44 347 TRP B O 1
ATOM 9756 N N . VAL B 1 348 ? 7.855 -26.656 -21.75 1 98.75 348 VAL B N 1
ATOM 9757 C CA . VAL B 1 348 ? 9.156 -27.016 -21.188 1 98.75 348 VAL B CA 1
ATOM 9758 C C . VAL B 1 348 ? 10.266 -26.5 -22.094 1 98.75 348 VAL B C 1
ATOM 9760 O O . VAL B 1 348 ? 11.312 -26.047 -21.625 1 98.75 348 VAL B O 1
ATOM 9763 N N . LYS B 1 349 ? 10.016 -26.609 -23.406 1 98.06 349 LYS B N 1
ATOM 9764 C CA . LYS B 1 349 ? 10.977 -26.078 -24.359 1 98.06 349 LYS B CA 1
ATOM 9765 C C . LYS B 1 349 ? 11.195 -24.578 -24.156 1 98.06 349 LYS B C 1
ATOM 9767 O O . LYS B 1 349 ? 12.32 -24.094 -24.234 1 98.06 349 LYS B O 1
ATOM 9772 N N . LEU B 1 350 ? 10.086 -23.875 -23.906 1 97.44 350 LEU B N 1
ATOM 9773 C CA . LEU B 1 350 ? 10.164 -22.438 -23.625 1 97.44 350 LEU B CA 1
ATOM 9774 C C . LEU B 1 350 ? 11.062 -22.172 -22.422 1 97.44 350 LEU B C 1
ATOM 9776 O O . LEU B 1 350 ? 11.836 -21.203 -22.438 1 97.44 350 LEU B O 1
ATOM 9780 N N . VAL B 1 351 ? 10.961 -22.969 -21.422 1 98.12 351 VAL B N 1
ATOM 9781 C CA . VAL B 1 351 ? 11.789 -22.844 -20.219 1 98.12 351 VAL B CA 1
ATOM 9782 C C . VAL B 1 351 ? 13.25 -23.078 -20.562 1 98.12 351 VAL B C 1
ATOM 9784 O O . VAL B 1 351 ? 14.125 -22.312 -20.172 1 98.12 351 VAL B O 1
ATOM 9787 N N . ALA B 1 352 ? 13.5 -24.125 -21.344 1 98.19 352 ALA B N 1
ATOM 9788 C CA . ALA B 1 352 ? 14.859 -24.469 -21.766 1 98.19 352 ALA B CA 1
ATOM 9789 C C . ALA B 1 352 ? 15.469 -23.344 -22.594 1 98.19 352 ALA B C 1
ATOM 9791 O O . ALA B 1 352 ? 16.609 -22.922 -22.359 1 98.19 352 ALA B O 1
ATOM 9792 N N . GLU B 1 353 ? 14.672 -22.812 -23.5 1 97.06 353 GLU B N 1
ATOM 9793 C CA . GLU B 1 353 ? 15.133 -21.75 -24.375 1 97.06 353 GLU B CA 1
ATOM 9794 C C . GLU B 1 353 ? 15.344 -20.453 -23.609 1 97.06 353 GLU B C 1
ATOM 9796 O O . GLU B 1 353 ? 16.062 -19.562 -24.047 1 97.06 353 GLU B O 1
ATOM 9801 N N . GLY B 1 354 ? 14.727 -20.359 -22.5 1 97.62 354 GLY B N 1
ATOM 9802 C CA . GLY B 1 354 ? 14.852 -19.172 -21.656 1 97.62 354 GLY B CA 1
ATOM 9803 C C . GLY B 1 354 ? 16.047 -19.234 -20.734 1 97.62 354 GLY B C 1
ATOM 9804 O O . GLY B 1 354 ? 16.172 -18.406 -19.828 1 97.62 354 GLY B O 1
ATOM 9805 N N . ASN B 1 355 ? 16.891 -20.219 -20.922 1 97.88 355 ASN B N 1
ATOM 9806 C CA . ASN B 1 355 ? 18.094 -20.422 -20.109 1 97.88 355 ASN B CA 1
ATOM 9807 C C . ASN B 1 355 ? 17.734 -20.781 -18.672 1 97.88 355 ASN B C 1
ATOM 9809 O O . ASN B 1 355 ? 18.484 -20.453 -17.75 1 97.88 355 ASN B O 1
ATOM 9813 N N . GLN B 1 356 ? 16.562 -21.344 -18.406 1 97.25 356 GLN B N 1
ATOM 9814 C CA . GLN B 1 356 ? 16.188 -21.734 -17.062 1 97.25 356 GLN B CA 1
ATOM 9815 C C . GLN B 1 356 ? 16.562 -23.188 -16.766 1 97.25 356 GLN B C 1
ATOM 9817 O O . GLN B 1 356 ? 16.547 -24.031 -17.672 1 97.25 356 GLN B O 1
ATOM 9822 N N . PHE B 1 357 ? 16.859 -23.5 -15.523 1 97.19 357 PHE B N 1
ATOM 9823 C CA . PHE B 1 357 ? 17.438 -24.797 -15.172 1 97.19 357 PHE B CA 1
ATOM 9824 C C . PHE B 1 357 ? 16.453 -25.625 -14.375 1 97.19 357 PHE B C 1
ATOM 9826 O O . PHE B 1 357 ? 16.625 -26.844 -14.234 1 97.19 357 PHE B O 1
ATOM 9833 N N . MET B 1 358 ? 15.445 -25.031 -13.859 1 98.69 358 MET B N 1
ATOM 9834 C CA . MET B 1 358 ? 14.602 -25.766 -12.922 1 98.69 358 MET B CA 1
ATOM 9835 C C . MET B 1 358 ? 13.156 -25.297 -13.008 1 98.69 358 MET B C 1
ATOM 9837 O O . MET B 1 358 ? 12.891 -24.109 -13.164 1 98.69 358 MET B O 1
ATOM 9841 N N . LEU B 1 359 ? 12.273 -26.219 -12.906 1 98.81 359 LEU B N 1
ATOM 9842 C CA . LEU B 1 359 ? 10.852 -25.984 -12.703 1 98.81 359 LEU B CA 1
ATOM 9843 C C . LEU B 1 359 ? 10.398 -26.562 -11.367 1 98.81 359 LEU B C 1
ATOM 9845 O O . LEU B 1 359 ? 10.727 -27.703 -11.031 1 98.81 359 LEU B O 1
ATOM 9849 N N . ARG B 1 360 ? 9.703 -25.781 -10.609 1 98.81 360 ARG B N 1
ATOM 9850 C CA . ARG B 1 360 ? 9.047 -26.297 -9.414 1 98.81 360 ARG B CA 1
ATOM 9851 C C . ARG B 1 360 ? 7.566 -26.562 -9.672 1 98.81 360 ARG B C 1
ATOM 9853 O O . ARG B 1 360 ? 6.809 -25.641 -9.977 1 98.81 360 ARG B O 1
ATOM 9860 N N . VAL B 1 361 ? 7.207 -27.781 -9.594 1 98.88 361 VAL B N 1
ATOM 9861 C CA . VAL B 1 361 ? 5.809 -28.172 -9.75 1 98.88 361 VAL B CA 1
ATOM 9862 C C . VAL B 1 361 ? 5.055 -27.906 -8.445 1 98.88 361 VAL B C 1
ATOM 9864 O O . VAL B 1 361 ? 5.242 -28.625 -7.461 1 98.88 361 VAL B O 1
ATOM 9867 N N . TRP B 1 362 ? 4.199 -26.984 -8.492 1 98.56 362 TRP B N 1
ATOM 9868 C CA . TRP B 1 362 ? 3.551 -26.375 -7.332 1 98.56 362 TRP B CA 1
ATOM 9869 C C . TRP B 1 362 ? 2.586 -27.359 -6.672 1 98.56 362 TRP B C 1
ATOM 9871 O O . TRP B 1 362 ? 1.906 -28.125 -7.359 1 98.56 362 TRP B O 1
ATOM 9881 N N . GLY B 1 363 ? 2.371 -27.266 -5.367 1 98.62 363 GLY B N 1
ATOM 9882 C CA . GLY B 1 363 ? 1.727 -28.266 -4.535 1 98.62 363 GLY B CA 1
ATOM 9883 C C . GLY B 1 363 ? 0.213 -28.172 -4.551 1 98.62 363 GLY B C 1
ATOM 9884 O O . GLY B 1 363 ? -0.475 -29.062 -4.055 1 98.62 363 GLY B O 1
ATOM 9885 N N . GLY B 1 364 ? -0.369 -27.141 -5.152 1 98.38 364 GLY B N 1
ATOM 9886 C CA . GLY B 1 364 ? -1.817 -27.016 -5.188 1 98.38 364 GLY B CA 1
ATOM 9887 C C . GLY B 1 364 ? -2.42 -27.438 -6.512 1 98.38 364 GLY B C 1
ATOM 9888 O O . GLY B 1 364 ? -3.629 -27.328 -6.719 1 98.38 364 GLY B O 1
ATOM 9889 N N . GLY B 1 365 ? -1.603 -27.938 -7.426 1 98.31 365 GLY B N 1
ATOM 9890 C CA . GLY B 1 365 ? -2.035 -28.375 -8.742 1 98.31 365 GLY B CA 1
ATOM 9891 C C . GLY B 1 365 ? -2.225 -29.875 -8.836 1 98.31 365 GLY B C 1
ATOM 9892 O O . GLY B 1 365 ? -2.971 -30.469 -8.047 1 98.31 365 GLY B O 1
ATOM 9893 N N . ILE B 1 366 ? -1.56 -30.578 -9.734 1 98.62 366 ILE B N 1
ATOM 9894 C CA . ILE B 1 366 ? -1.6 -32.031 -9.93 1 98.62 366 ILE B CA 1
ATOM 9895 C C . ILE B 1 366 ? -0.177 -32.562 -10.023 1 98.62 366 ILE B C 1
ATOM 9897 O O . ILE B 1 366 ? 0.781 -31.812 -10.164 1 98.62 366 ILE B O 1
ATOM 9901 N N . TYR B 1 367 ? -0.098 -33.906 -9.727 1 98.69 367 TYR B N 1
ATOM 9902 C CA . TYR B 1 367 ? 1.078 -34.562 -10.273 1 98.69 367 TYR B CA 1
ATOM 9903 C C . TYR B 1 367 ? 1.014 -34.625 -11.797 1 98.69 367 TYR B C 1
ATOM 9905 O O . TYR B 1 367 ? 0.224 -35.375 -12.359 1 98.69 367 TYR B O 1
ATOM 9913 N N . GLU B 1 368 ? 1.812 -33.875 -12.438 1 98.5 368 GLU B N 1
ATOM 9914 C CA . GLU B 1 368 ? 1.628 -33.594 -13.859 1 98.5 368 GLU B CA 1
ATOM 9915 C C . GLU B 1 368 ? 1.654 -34.875 -14.688 1 98.5 368 GLU B C 1
ATOM 9917 O O . GLU B 1 368 ? 2.01 -35.938 -14.172 1 98.5 368 GLU B O 1
ATOM 9922 N N . GLU B 1 369 ? 1.213 -34.719 -15.938 1 97.81 369 GLU B N 1
ATOM 9923 C CA . GLU B 1 369 ? 1.213 -35.812 -16.906 1 97.81 369 GLU B CA 1
ATOM 9924 C C . GLU B 1 369 ? 2.635 -36.25 -17.234 1 97.81 369 GLU B C 1
ATOM 9926 O O . GLU B 1 369 ? 3.572 -35.469 -17.156 1 97.81 369 GLU B O 1
ATOM 9931 N N . ASP B 1 370 ? 2.805 -37.469 -17.625 1 97.56 370 ASP B N 1
ATOM 9932 C CA . ASP B 1 370 ? 4.113 -38.094 -17.875 1 97.56 370 ASP B CA 1
ATOM 9933 C C . ASP B 1 370 ? 4.883 -37.281 -18.922 1 97.56 370 ASP B C 1
ATOM 9935 O O . ASP B 1 370 ? 6.105 -37.156 -18.828 1 97.56 370 ASP B O 1
ATOM 9939 N N . VAL B 1 371 ? 4.156 -36.75 -19.875 1 98.19 371 VAL B N 1
ATOM 9940 C CA . VAL B 1 371 ? 4.797 -36.031 -20.984 1 98.19 371 VAL B CA 1
ATOM 9941 C C . VAL B 1 371 ? 5.543 -34.812 -20.438 1 98.19 371 VAL B C 1
ATOM 9943 O O . VAL B 1 371 ? 6.59 -34.438 -20.969 1 98.19 371 VAL B O 1
ATOM 9946 N N . PHE B 1 372 ? 5.043 -34.219 -19.453 1 98.56 372 PHE B N 1
ATOM 9947 C CA . PHE B 1 372 ? 5.727 -33.094 -18.812 1 98.56 372 PHE B CA 1
ATOM 9948 C C . PHE B 1 372 ? 7.102 -33.531 -18.312 1 98.56 372 PHE B C 1
ATOM 9950 O O . PHE B 1 372 ? 8.109 -32.875 -18.625 1 98.56 372 PHE B O 1
ATOM 9957 N N . TYR B 1 373 ? 7.188 -34.531 -17.484 1 98.75 373 TYR B N 1
ATOM 9958 C CA . TYR B 1 373 ? 8.43 -35 -16.906 1 98.75 373 TYR B CA 1
ATOM 9959 C C . TYR B 1 373 ? 9.359 -35.562 -17.984 1 98.75 373 TYR B C 1
ATOM 9961 O O . TYR B 1 373 ? 10.578 -35.344 -17.938 1 98.75 373 TYR B O 1
ATOM 9969 N N . ASP B 1 374 ? 8.75 -36.25 -18.969 1 98.69 374 ASP B N 1
ATOM 9970 C CA . ASP B 1 374 ? 9.539 -36.719 -20.109 1 98.69 374 ASP B CA 1
ATOM 9971 C C . ASP B 1 374 ? 10.25 -35.562 -20.797 1 98.69 374 ASP B C 1
ATOM 9973 O O . ASP B 1 374 ? 11.43 -35.688 -21.141 1 98.69 374 ASP B O 1
ATOM 9977 N N . ALA B 1 375 ? 9.5 -34.531 -21.016 1 98.81 375 ALA B N 1
ATOM 9978 C CA . ALA B 1 375 ? 10.086 -33.344 -21.641 1 98.81 375 ALA B CA 1
ATOM 9979 C C . ALA B 1 375 ? 11.211 -32.781 -20.781 1 98.81 375 ALA B C 1
ATOM 9981 O O . ALA B 1 375 ? 12.266 -32.406 -21.297 1 98.81 375 ALA B O 1
ATOM 9982 N N . CYS B 1 376 ? 11.016 -32.719 -19.469 1 98.88 376 CYS B N 1
ATOM 9983 C CA . CYS B 1 376 ? 12.055 -32.219 -18.578 1 98.88 376 CYS B CA 1
ATOM 9984 C C . CYS B 1 376 ? 13.305 -33.094 -18.656 1 98.88 376 CYS B C 1
ATOM 9986 O O . CYS B 1 376 ? 14.422 -32.594 -18.703 1 98.88 376 CYS B O 1
ATOM 9988 N N . ASP B 1 377 ? 13.117 -34.469 -18.703 1 98.75 377 ASP B N 1
ATOM 9989 C CA . ASP B 1 377 ? 14.227 -35.406 -18.859 1 98.75 377 ASP B CA 1
ATOM 9990 C C . ASP B 1 377 ? 14.984 -35.156 -20.172 1 98.75 377 ASP B C 1
ATOM 9992 O O . ASP B 1 377 ? 16.219 -35.156 -20.188 1 98.75 377 ASP B O 1
ATOM 9996 N N . GLU B 1 378 ? 14.25 -34.906 -21.141 1 98.62 378 GLU B N 1
ATOM 9997 C CA . GLU B 1 378 ? 14.828 -34.812 -22.469 1 98.62 378 GLU B CA 1
ATOM 9998 C C . GLU B 1 378 ? 15.555 -33.469 -22.656 1 98.62 378 GLU B C 1
ATOM 10000 O O . GLU B 1 378 ? 16.594 -33.406 -23.297 1 98.62 378 GLU B O 1
ATOM 10005 N N . PHE B 1 379 ? 14.984 -32.406 -22.062 1 98.5 379 PHE B N 1
ATOM 10006 C CA . PHE B 1 379 ? 15.562 -31.078 -22.25 1 98.5 379 PHE B CA 1
ATOM 10007 C C . PHE B 1 379 ? 16.594 -30.781 -21.172 1 98.5 379 PHE B C 1
ATOM 10009 O O . PHE B 1 379 ? 17.344 -29.812 -21.266 1 98.5 379 PHE B O 1
ATOM 10016 N N . GLY B 1 380 ? 16.656 -31.625 -20.156 1 98.62 380 GLY B N 1
ATOM 10017 C CA . GLY B 1 380 ? 17.609 -31.422 -19.078 1 98.62 380 GLY B CA 1
ATOM 10018 C C . GLY B 1 380 ? 17.172 -30.375 -18.078 1 98.62 380 GLY B C 1
ATOM 10019 O O . GLY B 1 380 ? 17.984 -29.578 -17.609 1 98.62 380 GLY B O 1
ATOM 10020 N N . ILE B 1 381 ? 15.875 -30.25 -17.828 1 98.81 381 ILE B N 1
ATOM 10021 C CA . ILE B 1 381 ? 15.328 -29.312 -16.844 1 98.81 381 ILE B CA 1
ATOM 10022 C C . ILE B 1 381 ? 15.117 -30.031 -15.516 1 98.81 381 ILE B C 1
ATOM 10024 O O . ILE B 1 381 ? 14.422 -31.047 -15.453 1 98.81 381 ILE B O 1
ATOM 10028 N N . LEU B 1 382 ? 15.711 -29.547 -14.453 1 98.88 382 LEU B N 1
ATOM 10029 C CA . LEU B 1 382 ? 15.516 -30.109 -13.125 1 98.88 382 LEU B CA 1
ATOM 10030 C C . LEU B 1 382 ? 14.102 -29.828 -12.625 1 98.88 382 LEU B C 1
ATOM 10032 O O . LEU B 1 382 ? 13.5 -28.812 -12.969 1 98.88 382 LEU B O 1
ATOM 10036 N N . VAL B 1 383 ? 13.594 -30.766 -11.82 1 98.88 383 VAL B N 1
ATOM 10037 C CA . VAL B 1 383 ? 12.227 -30.625 -11.32 1 98.88 383 VAL B CA 1
ATOM 10038 C C . VAL B 1 383 ? 12.234 -30.656 -9.789 1 98.88 383 VAL B C 1
ATOM 10040 O O . VAL B 1 383 ? 12.734 -31.609 -9.188 1 98.88 383 VAL B O 1
ATOM 10043 N N . TRP B 1 384 ? 11.836 -29.562 -9.172 1 98.88 384 TRP B N 1
ATOM 10044 C CA . TRP B 1 384 ? 11.391 -29.516 -7.785 1 98.88 384 TRP B CA 1
ATOM 10045 C C . TRP B 1 384 ? 9.93 -29.938 -7.668 1 98.88 384 TRP B C 1
ATOM 10047 O O . TRP B 1 384 ? 9.031 -29.203 -8.078 1 98.88 384 TRP B O 1
ATOM 10057 N N . GLN B 1 385 ? 9.641 -31.156 -7.145 1 98.75 385 GLN B N 1
ATOM 10058 C CA . GLN B 1 385 ? 8.305 -31.75 -7.121 1 98.75 385 GLN B CA 1
ATOM 10059 C C . GLN B 1 385 ? 7.664 -31.594 -5.746 1 98.75 385 GLN B C 1
ATOM 10061 O O . GLN B 1 385 ? 8.102 -32.219 -4.781 1 98.75 385 GLN B O 1
ATOM 10066 N N . ASP B 1 386 ? 6.625 -30.828 -5.664 1 98.81 386 ASP B N 1
ATOM 10067 C CA . ASP B 1 386 ? 5.84 -30.781 -4.434 1 98.81 386 ASP B CA 1
ATOM 10068 C C . ASP B 1 386 ? 4.863 -31.953 -4.371 1 98.81 386 ASP B C 1
ATOM 10070 O O . ASP B 1 386 ? 4.344 -32.406 -5.398 1 98.81 386 ASP B O 1
ATOM 10074 N N . PHE B 1 387 ? 4.652 -32.438 -3.137 1 98.88 387 PHE B N 1
ATOM 10075 C CA . PHE B 1 387 ? 3.406 -33.188 -2.914 1 98.88 387 PHE B CA 1
ATOM 10076 C C . PHE B 1 387 ? 2.215 -32.219 -2.928 1 98.88 387 PHE B C 1
ATOM 10078 O O . PHE B 1 387 ? 2.385 -31 -2.838 1 98.88 387 PHE B O 1
ATOM 10085 N N . MET B 1 388 ? 1.005 -32.719 -3.086 1 98.75 388 MET B N 1
ATOM 10086 C CA . MET B 1 388 ? -0.135 -31.859 -3.418 1 98.75 388 MET B CA 1
ATOM 10087 C C . MET B 1 388 ? -0.802 -31.328 -2.152 1 98.75 388 MET B C 1
ATOM 10089 O O . MET B 1 388 ? -1.968 -31.625 -1.888 1 98.75 388 MET B O 1
ATOM 10093 N N . PHE B 1 389 ? -0.079 -30.484 -1.396 1 98.81 389 PHE B N 1
ATOM 10094 C CA . PHE B 1 389 ? -0.526 -29.719 -0.24 1 98.81 389 PHE B CA 1
ATOM 10095 C C . PHE B 1 389 ? -0.068 -28.266 -0.343 1 98.81 389 PHE B C 1
ATOM 10097 O O . PHE B 1 389 ? 1.115 -28 -0.561 1 98.81 389 PHE B O 1
ATOM 10104 N N . ALA B 1 390 ? -1.024 -27.359 -0.286 1 98.62 390 ALA B N 1
ATOM 10105 C CA . ALA B 1 390 ? -0.617 -25.969 -0.468 1 98.62 390 ALA B CA 1
ATOM 10106 C C . ALA B 1 390 ? -1.475 -25.031 0.378 1 98.62 390 ALA B C 1
ATOM 10108 O O . ALA B 1 390 ? -2.703 -25.141 0.389 1 98.62 390 ALA B O 1
ATOM 10109 N N . CYS B 1 391 ? -0.921 -24.172 1.129 1 98.31 391 CYS B N 1
ATOM 10110 C CA . CYS B 1 391 ? -1.475 -22.969 1.746 1 98.31 391 CYS B CA 1
ATOM 10111 C C . CYS B 1 391 ? -2.701 -23.312 2.586 1 98.31 391 CYS B C 1
ATOM 10113 O O . CYS B 1 391 ? -3.738 -22.656 2.465 1 98.31 391 CYS B O 1
ATOM 10115 N N . GLY B 1 392 ? -2.627 -24.328 3.404 1 98.38 392 GLY B N 1
ATOM 10116 C CA . GLY B 1 392 ? -3.746 -24.703 4.254 1 98.38 392 GLY B CA 1
ATOM 10117 C C . GLY B 1 392 ? -3.354 -25.625 5.395 1 98.38 392 GLY B C 1
ATOM 10118 O O . GLY B 1 392 ? -2.252 -26.172 5.398 1 98.38 392 GLY B O 1
ATOM 10119 N N . ILE B 1 393 ? -4.195 -25.734 6.344 1 98.56 393 ILE B N 1
ATOM 10120 C CA . ILE B 1 393 ? -4.023 -26.625 7.477 1 98.56 393 ILE B CA 1
ATOM 10121 C C . ILE B 1 393 ? -4.852 -27.891 7.262 1 98.56 393 ILE B C 1
ATOM 10123 O O . ILE B 1 393 ? -6.043 -27.922 7.582 1 98.56 393 ILE B O 1
ATOM 10127 N N . TYR B 1 394 ? -4.188 -28.953 6.793 1 98.69 394 TYR B N 1
ATOM 10128 C CA . TYR B 1 394 ? -4.863 -30.172 6.383 1 98.69 394 TYR B CA 1
ATOM 10129 C C . TYR B 1 394 ? -5.148 -31.062 7.586 1 98.69 394 TYR B C 1
ATOM 10131 O O . TYR B 1 394 ? -4.328 -31.156 8.5 1 98.69 394 TYR B O 1
ATOM 10139 N N . PRO B 1 395 ? -6.34 -31.734 7.543 1 98.56 395 PRO B N 1
ATOM 10140 C CA . PRO B 1 395 ? -6.664 -32.688 8.602 1 98.56 395 PRO B CA 1
ATOM 10141 C C . PRO B 1 395 ? -5.898 -34 8.469 1 98.56 395 PRO B C 1
ATOM 10143 O O . PRO B 1 395 ? -5.254 -34.25 7.445 1 98.56 395 PRO B O 1
ATOM 10146 N N . ALA B 1 396 ? -5.98 -34.875 9.555 1 98.44 396 ALA B N 1
ATOM 10147 C CA . ALA B 1 396 ? -5.16 -36.062 9.562 1 98.44 396 ALA B CA 1
ATOM 10148 C C . ALA B 1 396 ? -5.883 -37.219 10.266 1 98.44 396 ALA B C 1
ATOM 10150 O O . ALA B 1 396 ? -5.273 -37.969 11.023 1 98.44 396 ALA B O 1
ATOM 10151 N N . TRP B 1 397 ? -7.254 -37.312 10.102 1 97.88 397 TRP B N 1
ATOM 10152 C CA . TRP B 1 397 ? -7.887 -38.5 10.68 1 97.88 397 TRP B CA 1
ATOM 10153 C C . TRP B 1 397 ? -7.445 -39.781 9.961 1 97.88 397 TRP B C 1
ATOM 10155 O O . TRP B 1 397 ? -6.949 -39.719 8.836 1 97.88 397 TRP B O 1
ATOM 10165 N N . PRO B 1 398 ? -7.559 -40.938 10.5 1 97.75 398 PRO B N 1
ATOM 10166 C CA . PRO B 1 398 ? -6.891 -42.156 10.047 1 97.75 398 PRO B CA 1
ATOM 10167 C C . PRO B 1 398 ? -7.234 -42.5 8.602 1 97.75 398 PRO B C 1
ATOM 10169 O O . PRO B 1 398 ? -6.344 -42.844 7.816 1 97.75 398 PRO B O 1
ATOM 10172 N N . GLU B 1 399 ? -8.5 -42.469 8.227 1 97.69 399 GLU B N 1
ATOM 10173 C CA . GLU B 1 399 ? -8.898 -42.812 6.871 1 97.69 399 GLU B CA 1
ATOM 10174 C C . GLU B 1 399 ? -8.266 -41.906 5.836 1 97.69 399 GLU B C 1
ATOM 10176 O O . GLU B 1 399 ? -7.867 -42.344 4.758 1 97.69 399 GLU B O 1
ATOM 10181 N N . LEU B 1 400 ? -8.211 -40.656 6.199 1 98.38 400 LEU B N 1
ATOM 10182 C CA . LEU B 1 400 ? -7.598 -39.688 5.297 1 98.38 400 LEU B CA 1
ATOM 10183 C C . LEU B 1 400 ? -6.102 -39.938 5.172 1 98.38 400 LEU B C 1
ATOM 10185 O O . LEU B 1 400 ? -5.543 -39.875 4.074 1 98.38 400 LEU B O 1
ATOM 10189 N N . LEU B 1 401 ? -5.457 -40.219 6.27 1 98.62 401 LEU B N 1
ATOM 10190 C CA . LEU B 1 401 ? -4.031 -40.531 6.258 1 98.62 401 LEU B CA 1
ATOM 10191 C C . LEU B 1 401 ? -3.736 -41.75 5.379 1 98.62 401 LEU B C 1
ATOM 10193 O O . LEU B 1 401 ? -2.738 -41.75 4.656 1 98.62 401 LEU B O 1
ATOM 10197 N N . LYS B 1 402 ? -4.613 -42.719 5.473 1 98.5 402 LYS B N 1
ATOM 10198 C CA . LYS B 1 402 ? -4.465 -43.875 4.613 1 98.5 402 LYS B CA 1
ATOM 10199 C C . LYS B 1 402 ? -4.566 -43.5 3.141 1 98.5 402 LYS B C 1
ATOM 10201 O O . LYS B 1 402 ? -3.785 -43.969 2.316 1 98.5 402 LYS B O 1
ATOM 10206 N N . SER B 1 403 ? -5.523 -42.719 2.885 1 98.5 403 SER B N 1
ATOM 10207 C CA . SER B 1 403 ? -5.711 -42.25 1.52 1 98.5 403 SER B CA 1
ATOM 10208 C C . SER B 1 403 ? -4.492 -41.469 1.039 1 98.5 403 SER B C 1
ATOM 10210 O O . SER B 1 403 ? -4.047 -41.625 -0.097 1 98.5 403 SER B O 1
ATOM 10212 N N . ILE B 1 404 ? -3.941 -40.594 1.9 1 98.81 404 ILE B N 1
ATOM 10213 C CA . ILE B 1 404 ? -2.785 -39.781 1.572 1 98.81 404 ILE B CA 1
ATOM 10214 C C . ILE B 1 404 ? -1.562 -40.656 1.355 1 98.81 404 ILE B C 1
ATOM 10216 O O . ILE B 1 404 ? -0.771 -40.438 0.439 1 98.81 404 ILE B O 1
ATOM 10220 N N . ASP B 1 405 ? -1.446 -41.625 2.166 1 98.75 405 ASP B N 1
ATOM 10221 C CA . ASP B 1 405 ? -0.344 -42.562 1.988 1 98.75 405 ASP B CA 1
ATOM 10222 C C . ASP B 1 405 ? -0.437 -43.281 0.639 1 98.75 405 ASP B C 1
ATOM 10224 O O . ASP B 1 405 ? 0.562 -43.406 -0.07 1 98.75 405 ASP B O 1
ATOM 10228 N N . GLN B 1 406 ? -1.617 -43.75 0.304 1 98.5 406 GLN B N 1
ATOM 10229 C CA . GLN B 1 406 ? -1.836 -44.406 -0.99 1 98.5 406 GLN B CA 1
ATOM 10230 C C . GLN B 1 406 ? -1.492 -43.438 -2.137 1 98.5 406 GLN B C 1
ATOM 10232 O O . GLN B 1 406 ? -0.871 -43.844 -3.119 1 98.5 406 GLN B O 1
ATOM 10237 N N . GLU B 1 407 ? -1.928 -42.25 -1.995 1 98.81 407 GLU B N 1
ATOM 10238 C CA . GLU B 1 407 ? -1.644 -41.219 -2.988 1 98.81 407 GLU B CA 1
ATOM 10239 C C . GLU B 1 407 ? -0.141 -41.031 -3.172 1 98.81 407 GLU B C 1
ATOM 10241 O O . GLU B 1 407 ? 0.359 -41.062 -4.301 1 98.81 407 GLU B O 1
ATOM 10246 N N . ALA B 1 408 ? 0.544 -40.812 -2.092 1 98.75 408 ALA B N 1
ATOM 10247 C CA . ALA B 1 408 ? 1.985 -40.594 -2.135 1 98.75 408 ALA B CA 1
ATOM 10248 C C . ALA B 1 408 ? 2.711 -41.75 -2.793 1 98.75 408 ALA B C 1
ATOM 10250 O O . ALA B 1 408 ? 3.525 -41.562 -3.697 1 98.75 408 ALA B O 1
ATOM 10251 N N . ARG B 1 409 ? 2.416 -42.969 -2.379 1 98.25 409 ARG B N 1
ATOM 10252 C CA . ARG B 1 409 ? 3.104 -44.156 -2.873 1 98.25 409 ARG B CA 1
ATOM 10253 C C . ARG B 1 409 ? 2.826 -44.375 -4.355 1 98.25 409 ARG B C 1
ATOM 10255 O O . ARG B 1 409 ? 3.732 -44.719 -5.117 1 98.25 409 ARG B O 1
ATOM 10262 N N . ALA B 1 410 ? 1.574 -44.156 -4.719 1 98.12 410 ALA B N 1
ATOM 10263 C CA . ALA B 1 410 ? 1.223 -44.312 -6.129 1 98.12 410 ALA B CA 1
ATOM 10264 C C . ALA B 1 410 ? 2.01 -43.344 -7.004 1 98.12 410 ALA B C 1
ATOM 10266 O O . ALA B 1 410 ? 2.506 -43.719 -8.07 1 98.12 410 ALA B O 1
ATOM 10267 N N . ASN B 1 411 ? 2.111 -42.156 -6.613 1 98.44 411 ASN B N 1
ATOM 10268 C CA . ASN B 1 411 ? 2.738 -41.125 -7.457 1 98.44 411 ASN B CA 1
ATOM 10269 C C . ASN B 1 411 ? 4.262 -41.219 -7.395 1 98.44 411 ASN B C 1
ATOM 10271 O O . ASN B 1 411 ? 4.941 -40.969 -8.391 1 98.44 411 ASN B O 1
ATOM 10275 N N . ILE B 1 412 ? 4.871 -41.562 -6.25 1 98.25 412 ILE B N 1
ATOM 10276 C CA . ILE B 1 412 ? 6.309 -41.812 -6.195 1 98.25 412 ILE B CA 1
ATOM 10277 C C . ILE B 1 412 ? 6.668 -42.938 -7.152 1 98.25 412 ILE B C 1
ATOM 10279 O O . ILE B 1 412 ? 7.602 -42.812 -7.945 1 98.25 412 ILE B O 1
ATOM 10283 N N . LYS B 1 413 ? 5.891 -44.031 -7.117 1 97.25 413 LYS B N 1
ATOM 10284 C CA . LYS B 1 413 ? 6.156 -45.188 -7.988 1 97.25 413 LYS B CA 1
ATOM 10285 C C . LYS B 1 413 ? 6.117 -44.75 -9.461 1 97.25 413 LYS B C 1
ATOM 10287 O O . LYS B 1 413 ? 6.93 -45.219 -10.258 1 97.25 413 LYS B O 1
ATOM 10292 N N . ARG B 1 414 ? 5.227 -43.938 -9.727 1 97.06 414 ARG B N 1
ATOM 10293 C CA . ARG B 1 414 ? 5.043 -43.5 -11.102 1 97.06 414 ARG B CA 1
ATOM 10294 C C . ARG B 1 414 ? 6.199 -42.594 -11.547 1 97.06 414 ARG B C 1
ATOM 10296 O O . ARG B 1 414 ? 6.629 -42.656 -12.703 1 97.06 414 ARG B O 1
ATOM 10303 N N . LEU B 1 415 ? 6.75 -41.812 -10.648 1 97.81 415 LEU B N 1
ATOM 10304 C CA . LEU B 1 415 ? 7.578 -40.688 -11.078 1 97.81 415 LEU B CA 1
ATOM 10305 C C . LEU B 1 415 ? 9.039 -40.906 -10.734 1 97.81 415 LEU B C 1
ATOM 10307 O O . LEU B 1 415 ? 9.93 -40.25 -11.266 1 97.81 415 LEU B O 1
ATOM 10311 N N . ARG B 1 416 ? 9.398 -41.844 -9.914 1 97 416 ARG B N 1
ATOM 10312 C CA . ARG B 1 416 ? 10.711 -41.969 -9.281 1 97 416 ARG B CA 1
ATOM 10313 C C . ARG B 1 416 ? 11.789 -42.281 -10.312 1 97 416 ARG B C 1
ATOM 10315 O O . ARG B 1 416 ? 12.977 -42.125 -10.047 1 97 416 ARG B O 1
ATOM 10322 N N . HIS B 1 417 ? 11.43 -42.781 -11.523 1 96.25 417 HIS B N 1
ATOM 10323 C CA . HIS B 1 417 ? 12.422 -43.156 -12.516 1 96.25 417 HIS B CA 1
ATOM 10324 C C . HIS B 1 417 ? 12.938 -41.938 -13.281 1 96.25 417 HIS B C 1
ATOM 10326 O O . HIS B 1 417 ? 13.938 -42.031 -14 1 96.25 417 HIS B O 1
ATOM 10332 N N . HIS B 1 418 ? 12.305 -40.781 -13.203 1 97.62 418 HIS B N 1
ATOM 10333 C CA . HIS B 1 418 ? 12.695 -39.594 -13.938 1 97.62 418 HIS B CA 1
ATOM 10334 C C . HIS B 1 418 ? 13.953 -38.969 -13.344 1 97.62 418 HIS B C 1
ATOM 10336 O O . HIS B 1 418 ? 13.938 -38.5 -12.203 1 97.62 418 HIS B O 1
ATOM 10342 N N . PRO B 1 419 ? 15.008 -38.844 -14.156 1 97.5 419 PRO B N 1
ATOM 10343 C CA . PRO B 1 419 ? 16.234 -38.219 -13.633 1 97.5 419 PRO B CA 1
ATOM 10344 C C . PRO B 1 419 ? 16.078 -36.719 -13.352 1 97.5 419 PRO B C 1
ATOM 10346 O O . PRO B 1 419 ? 16.875 -36.156 -12.586 1 97.5 419 PRO B O 1
ATOM 10349 N N . SER B 1 420 ? 15.086 -36.094 -13.906 1 98.5 420 SER B N 1
ATOM 10350 C CA . SER B 1 420 ? 14.883 -34.656 -13.75 1 98.5 420 SER B CA 1
ATOM 10351 C C . SER B 1 420 ? 14.406 -34.312 -12.344 1 98.5 420 SER B C 1
ATOM 10353 O O . SER B 1 420 ? 14.633 -33.219 -11.859 1 98.5 420 SER B O 1
ATOM 10355 N N . ILE B 1 421 ? 13.703 -35.156 -11.648 1 98.44 421 ILE B N 1
ATOM 10356 C CA . ILE B 1 421 ? 13.211 -34.875 -10.305 1 98.44 421 ILE B CA 1
ATOM 10357 C C . ILE B 1 421 ? 14.367 -34.938 -9.312 1 98.44 421 ILE B C 1
ATOM 10359 O O . ILE B 1 421 ? 15.008 -36 -9.156 1 98.44 421 ILE B O 1
ATOM 10363 N N . VAL B 1 422 ? 14.594 -33.844 -8.648 1 98.31 422 VAL B N 1
ATOM 10364 C CA . VAL B 1 422 ? 15.797 -33.812 -7.828 1 98.31 422 VAL B CA 1
ATOM 10365 C C . VAL B 1 422 ? 15.414 -33.625 -6.359 1 98.31 422 VAL B C 1
ATOM 10367 O O . VAL B 1 422 ? 16.234 -33.812 -5.469 1 98.31 422 VAL B O 1
ATOM 10370 N N . ILE B 1 423 ? 14.227 -33.281 -6.117 1 98.38 423 ILE B N 1
ATOM 10371 C CA . ILE B 1 423 ? 13.781 -33.094 -4.742 1 98.38 423 ILE B CA 1
ATOM 10372 C C . ILE B 1 423 ? 12.273 -33.281 -4.648 1 98.38 423 ILE B C 1
ATOM 10374 O O . ILE B 1 423 ? 11.539 -32.906 -5.57 1 98.38 423 ILE B O 1
ATOM 10378 N N . TRP B 1 424 ? 11.766 -33.969 -3.586 1 98.56 424 TRP B N 1
ATOM 10379 C CA . TRP B 1 424 ? 10.367 -34.062 -3.182 1 98.56 424 TRP B CA 1
ATOM 10380 C C . TRP B 1 424 ? 10.086 -33.156 -1.994 1 98.56 424 TRP B C 1
ATOM 10382 O O . TRP B 1 424 ? 10.734 -33.25 -0.949 1 98.56 424 TRP B O 1
ATOM 10392 N N . ALA B 1 425 ? 9.188 -32.188 -2.195 1 98.62 425 ALA B N 1
ATOM 10393 C CA . ALA B 1 425 ? 8.852 -31.281 -1.119 1 98.62 425 ALA B CA 1
ATOM 10394 C C . ALA B 1 425 ? 7.473 -31.578 -0.546 1 98.62 425 ALA B C 1
ATOM 10396 O O . ALA B 1 425 ? 6.523 -31.828 -1.293 1 98.62 425 ALA B O 1
ATOM 10397 N N . GLY B 1 426 ? 7.316 -31.469 0.729 1 98.69 426 GLY B N 1
ATOM 10398 C CA . GLY B 1 426 ? 6.125 -31.938 1.422 1 98.69 426 GLY B CA 1
ATOM 10399 C C . GLY B 1 426 ? 4.906 -31.062 1.167 1 98.69 426 GLY B C 1
ATOM 10400 O O . GLY B 1 426 ? 3.785 -31.578 1.079 1 98.69 426 GLY B O 1
ATOM 10401 N N . ASN B 1 427 ? 5.113 -29.828 1.125 1 98.62 427 ASN B N 1
ATOM 10402 C CA . ASN B 1 427 ? 3.994 -28.922 0.941 1 98.62 427 ASN B CA 1
ATOM 10403 C C . ASN B 1 427 ? 4.465 -27.531 0.518 1 98.62 427 ASN B C 1
ATOM 10405 O O . ASN B 1 427 ? 5.652 -27.219 0.611 1 98.62 427 ASN B O 1
ATOM 10409 N N . ASN B 1 428 ? 3.52 -26.797 -0.015 1 98.69 428 ASN B N 1
ATOM 10410 C CA . ASN B 1 428 ? 3.721 -25.391 -0.299 1 98.69 428 ASN B CA 1
ATOM 10411 C C . ASN B 1 428 ? 3.105 -24.5 0.784 1 98.69 428 ASN B C 1
ATOM 10413 O O . ASN B 1 428 ? 1.885 -24.344 0.84 1 98.69 428 ASN B O 1
ATOM 10417 N N . GLU B 1 429 ? 3.814 -23.844 1.657 1 98.56 429 GLU B N 1
ATOM 10418 C CA . GLU B 1 429 ? 3.506 -22.719 2.52 1 98.56 429 GLU B CA 1
ATOM 10419 C C . GLU B 1 429 ? 2.559 -23.109 3.646 1 98.56 429 GLU B C 1
ATOM 10421 O O . GLU B 1 429 ? 1.96 -22.25 4.297 1 98.56 429 GLU B O 1
ATOM 10426 N N . ASP B 1 430 ? 2.34 -24.406 3.924 1 98.5 430 ASP B N 1
ATOM 10427 C CA . ASP B 1 430 ? 1.47 -24.797 5.031 1 98.5 430 ASP B CA 1
ATOM 10428 C C . ASP B 1 430 ? 2.08 -24.406 6.375 1 98.5 430 ASP B C 1
ATOM 10430 O O . ASP B 1 430 ? 1.36 -24.047 7.305 1 98.5 430 ASP B O 1
ATOM 10434 N N . TYR B 1 431 ? 3.402 -24.5 6.488 1 98.12 431 TYR B N 1
ATOM 10435 C CA . TYR B 1 431 ? 4.066 -24.062 7.715 1 98.12 431 TYR B CA 1
ATOM 10436 C C . TYR B 1 431 ? 3.99 -22.547 7.875 1 98.12 431 TYR B C 1
ATOM 10438 O O . TYR B 1 431 ? 3.957 -22.047 8.992 1 98.12 431 TYR B O 1
ATOM 10446 N N . GLN B 1 432 ? 3.963 -21.812 6.742 1 97.81 432 GLN B N 1
ATOM 10447 C CA . GLN B 1 432 ? 3.742 -20.359 6.832 1 97.81 432 GLN B CA 1
ATOM 10448 C C . GLN B 1 432 ? 2.338 -20.062 7.34 1 97.81 432 GLN B C 1
ATOM 10450 O O . GLN B 1 432 ? 2.148 -19.125 8.117 1 97.81 432 GLN B O 1
ATOM 10455 N N . VAL B 1 433 ? 1.319 -20.766 6.832 1 97.94 433 VAL B N 1
ATOM 10456 C CA . VAL B 1 433 ? -0.039 -20.594 7.34 1 97.94 433 VAL B CA 1
ATOM 10457 C C . VAL B 1 433 ? -0.063 -20.859 8.844 1 97.94 433 VAL B C 1
ATOM 10459 O O . VAL B 1 433 ? -0.657 -20.094 9.602 1 97.94 433 VAL B O 1
ATOM 10462 N N . ARG B 1 434 ? 0.56 -21.938 9.281 1 97.81 434 ARG B N 1
ATOM 10463 C CA . ARG B 1 434 ? 0.647 -22.281 10.695 1 97.81 434 ARG B CA 1
ATOM 10464 C C . ARG B 1 434 ? 1.243 -21.141 11.508 1 97.81 434 ARG B C 1
ATOM 10466 O O . ARG B 1 434 ? 0.72 -20.781 12.562 1 97.81 434 ARG B O 1
ATOM 10473 N N . GLU B 1 435 ? 2.389 -20.578 10.984 1 97.62 435 GLU B N 1
ATOM 10474 C CA . GLU B 1 435 ? 3.059 -19.469 11.656 1 97.62 435 GLU B CA 1
ATOM 10475 C C . GLU B 1 435 ? 2.156 -18.234 11.727 1 97.62 435 GLU B C 1
ATOM 10477 O O . GLU B 1 435 ? 2.043 -17.594 12.781 1 97.62 435 GLU B O 1
ATOM 10482 N N . SER B 1 436 ? 1.506 -17.906 10.602 1 96.19 436 SER B N 1
ATOM 10483 C CA . SER B 1 436 ? 0.653 -16.734 10.539 1 96.19 436 SER B CA 1
ATOM 10484 C C . SER B 1 436 ? -0.526 -16.844 11.5 1 96.19 436 SER B C 1
ATOM 10486 O O . SER B 1 436 ? -0.997 -15.844 12.039 1 96.19 436 SER B O 1
ATOM 10488 N N . GLU B 1 437 ? -1.013 -18.047 11.766 1 97.38 437 GLU B N 1
ATOM 10489 C CA . GLU B 1 437 ? -2.182 -18.266 12.617 1 97.38 437 GLU B CA 1
ATOM 10490 C C . GLU B 1 437 ? -1.77 -18.656 14.031 1 97.38 437 GLU B C 1
ATOM 10492 O O . GLU B 1 437 ? -2.619 -18.984 14.867 1 97.38 437 GLU B O 1
ATOM 10497 N N . ASN B 1 438 ? -0.46 -18.672 14.305 1 96.81 438 ASN B N 1
ATOM 10498 C CA . ASN B 1 438 ? 0.119 -18.969 15.609 1 96.81 438 ASN B CA 1
ATOM 10499 C C . ASN B 1 438 ? -0.344 -20.328 16.141 1 96.81 438 ASN B C 1
ATOM 10501 O O . ASN B 1 438 ? -0.775 -20.438 17.281 1 96.81 438 ASN B O 1
ATOM 10505 N N . LEU B 1 439 ? -0.378 -21.297 15.25 1 97.38 439 LEU B N 1
ATOM 10506 C CA . LEU B 1 439 ? -0.736 -22.641 15.648 1 97.38 439 LEU B CA 1
ATOM 10507 C C . LEU B 1 439 ? 0.457 -23.359 16.266 1 97.38 439 LEU B C 1
ATOM 10509 O O . LEU B 1 439 ? 1.602 -22.938 16.094 1 97.38 439 LEU B O 1
ATOM 10513 N N . THR B 1 440 ? 0.222 -24.438 16.906 1 96.06 440 THR B N 1
ATOM 10514 C CA . THR B 1 440 ? 1.203 -25.156 17.719 1 96.06 440 THR B CA 1
ATOM 10515 C C . THR B 1 440 ? 2.293 -25.766 16.828 1 96.06 440 THR B C 1
ATOM 10517 O O . THR B 1 440 ? 1.995 -26.406 15.82 1 96.06 440 THR B O 1
ATOM 10520 N N . TYR B 1 441 ? 3.531 -25.609 17.172 1 95.44 441 TYR B N 1
ATOM 10521 C CA . TYR B 1 441 ? 4.695 -26.281 16.594 1 95.44 441 TYR B CA 1
ATOM 10522 C C . TYR B 1 441 ? 5.863 -26.281 17.578 1 95.44 441 TYR B C 1
ATOM 10524 O O . TYR B 1 441 ? 6.516 -25.25 17.766 1 95.44 441 TYR B O 1
ATOM 10532 N N . ASP B 1 442 ? 6.098 -27.375 18.25 1 95.75 442 ASP B N 1
ATOM 10533 C CA . ASP B 1 442 ? 7.266 -27.578 19.109 1 95.75 442 ASP B CA 1
ATOM 10534 C C . ASP B 1 442 ? 8.359 -28.344 18.359 1 95.75 442 ASP B C 1
ATOM 10536 O O . ASP B 1 442 ? 8.25 -29.547 18.172 1 95.75 442 ASP B O 1
ATOM 10540 N N . PHE B 1 443 ? 9.391 -27.719 17.984 1 92.75 443 PHE B N 1
ATOM 10541 C CA . PHE B 1 443 ? 10.484 -28.281 17.203 1 92.75 443 PHE B CA 1
ATOM 10542 C C . PHE B 1 443 ? 11.109 -29.469 17.938 1 92.75 443 PHE B C 1
ATOM 10544 O O . PHE B 1 443 ? 11.586 -30.406 17.297 1 92.75 443 PHE B O 1
ATOM 10551 N N . ASP B 1 444 ? 11.062 -29.453 19.219 1 95 444 ASP B N 1
ATOM 10552 C CA . ASP B 1 444 ? 11.758 -30.453 20.016 1 95 444 ASP B CA 1
ATOM 10553 C C . ASP B 1 444 ? 10.867 -31.672 20.266 1 95 444 ASP B C 1
ATOM 10555 O O . ASP B 1 444 ? 11.32 -32.688 20.828 1 95 444 ASP B O 1
ATOM 10559 N N . ASP B 1 445 ? 9.672 -31.594 19.844 1 96.38 445 ASP B N 1
ATOM 10560 C CA . ASP B 1 445 ? 8.773 -32.75 19.906 1 96.38 445 ASP B CA 1
ATOM 10561 C C . ASP B 1 445 ? 8.953 -33.656 18.703 1 96.38 445 ASP B C 1
ATOM 10563 O O . ASP B 1 445 ? 8.539 -33.312 17.594 1 96.38 445 ASP B O 1
ATOM 10567 N N . HIS B 1 446 ? 9.484 -34.875 18.891 1 95.62 446 HIS B N 1
ATOM 10568 C CA . HIS B 1 446 ? 9.773 -35.781 17.781 1 95.62 446 HIS B CA 1
ATOM 10569 C C . HIS B 1 446 ? 8.859 -37 17.797 1 95.62 446 HIS B C 1
ATOM 10571 O O . HIS B 1 446 ? 9.156 -38.031 17.172 1 95.62 446 HIS B O 1
ATOM 10577 N N . ASP B 1 447 ? 7.73 -36.969 18.531 1 97.75 447 ASP B N 1
ATOM 10578 C CA . ASP B 1 447 ? 6.746 -38.031 18.594 1 97.75 447 ASP B CA 1
ATOM 10579 C C . ASP B 1 447 ? 5.586 -37.781 17.641 1 97.75 447 ASP B C 1
ATOM 10581 O O . ASP B 1 447 ? 4.672 -37.031 17.969 1 97.75 447 ASP B O 1
ATOM 10585 N N . PRO B 1 448 ? 5.504 -38.5 16.562 1 97.62 448 PRO B N 1
ATOM 10586 C CA . PRO B 1 448 ? 4.453 -38.25 15.57 1 97.62 448 PRO B CA 1
ATOM 10587 C C . PRO B 1 448 ? 3.049 -38.406 16.156 1 97.62 448 PRO B C 1
ATOM 10589 O O . PRO B 1 448 ? 2.119 -37.719 15.734 1 97.62 448 PRO B O 1
ATOM 10592 N N . GLU B 1 449 ? 2.895 -39.312 17.047 1 97.5 449 GLU B N 1
ATOM 10593 C CA . GLU B 1 449 ? 1.574 -39.5 17.641 1 97.5 449 GLU B CA 1
ATOM 10594 C C . GLU B 1 449 ? 1.101 -38.281 18.406 1 97.5 449 GLU B C 1
ATOM 10596 O O . GLU B 1 449 ? -0.095 -37.969 18.422 1 97.5 449 GLU B O 1
ATOM 10601 N N . SER B 1 450 ? 2.02 -37.625 19 1 97.69 450 SER B N 1
ATOM 10602 C CA . SER B 1 450 ? 1.688 -36.406 19.734 1 97.69 450 SER B CA 1
ATOM 10603 C C . SER B 1 450 ? 1.275 -35.281 18.766 1 97.69 450 SER B C 1
ATOM 10605 O O . SER B 1 450 ? 0.465 -34.438 19.125 1 97.69 450 SER B O 1
ATOM 10607 N N . TRP B 1 451 ? 1.866 -35.281 17.578 1 97.75 451 TRP B N 1
ATOM 10608 C CA . TRP B 1 451 ? 1.555 -34.25 16.594 1 97.75 451 TRP B CA 1
ATOM 10609 C C . TRP B 1 451 ? 0.083 -34.312 16.203 1 97.75 451 TRP B C 1
ATOM 10611 O O . TRP B 1 451 ? -0.525 -33.281 15.922 1 97.75 451 TRP B O 1
ATOM 10621 N N . LEU B 1 452 ? -0.523 -35.5 16.234 1 97.56 452 LEU B N 1
ATOM 10622 C CA . LEU B 1 452 ? -1.903 -35.719 15.805 1 97.56 452 LEU B CA 1
ATOM 10623 C C . LEU B 1 452 ? -2.879 -35.094 16.797 1 97.56 452 LEU B C 1
ATOM 10625 O O . LEU B 1 452 ? -4.059 -34.906 16.484 1 97.56 452 LEU B O 1
ATOM 10629 N N . LYS B 1 453 ? -2.412 -34.75 17.984 1 96.31 453 LYS B N 1
ATOM 10630 C CA . LYS B 1 453 ? -3.268 -34.219 19.047 1 96.31 453 LYS B CA 1
ATOM 10631 C C . LYS B 1 453 ? -3.174 -32.719 19.156 1 96.31 453 LYS B C 1
ATOM 10633 O O . LYS B 1 453 ? -3.746 -32.094 20.062 1 96.31 453 LYS B O 1
ATOM 10638 N N . THR B 1 454 ? -2.482 -32.094 18.25 1 97.44 454 THR B N 1
ATOM 10639 C CA . THR B 1 454 ? -2.336 -30.641 18.25 1 97.44 454 THR B CA 1
ATOM 10640 C C . THR B 1 454 ? -3.275 -30 17.219 1 97.44 454 THR B C 1
ATOM 10642 O O . THR B 1 454 ? -4.008 -30.719 16.531 1 97.44 454 THR B O 1
ATOM 10645 N N . ASP B 1 455 ? -3.258 -28.625 17.141 1 97.81 455 ASP B N 1
ATOM 10646 C CA . ASP B 1 455 ? -4.059 -27.891 16.172 1 97.81 455 ASP B CA 1
ATOM 10647 C C . ASP B 1 455 ? -3.348 -27.812 14.82 1 97.81 455 ASP B C 1
ATOM 10649 O O . ASP B 1 455 ? -3.814 -27.125 13.906 1 97.81 455 ASP B O 1
ATOM 10653 N N . PHE B 1 456 ? -2.203 -28.484 14.641 1 97.94 456 PHE B N 1
ATOM 10654 C CA . PHE B 1 456 ? -1.49 -28.656 13.383 1 97.94 456 PHE B CA 1
ATOM 10655 C C . PHE B 1 456 ? -1.156 -30.125 13.141 1 97.94 456 PHE B C 1
ATOM 10657 O O . PHE B 1 456 ? 0.014 -30.484 12.992 1 97.94 456 PHE B O 1
ATOM 10664 N N . PRO B 1 457 ? -2.152 -30.938 12.977 1 98.25 457 PRO B N 1
ATOM 10665 C CA . PRO B 1 457 ? -1.919 -32.375 12.836 1 98.25 457 PRO B CA 1
ATOM 10666 C C . PRO B 1 457 ? -1.254 -32.719 11.508 1 98.25 457 PRO B C 1
ATOM 10668 O O . PRO B 1 457 ? -0.685 -33.812 11.375 1 98.25 457 PRO B O 1
ATOM 10671 N N . ALA B 1 458 ? -1.292 -31.859 10.523 1 98.31 458 ALA B N 1
ATOM 10672 C CA . ALA B 1 458 ? -0.709 -32.094 9.203 1 98.31 458 ALA B CA 1
ATOM 10673 C C . ALA B 1 458 ? 0.798 -32.312 9.297 1 98.31 458 ALA B C 1
ATOM 10675 O O . ALA B 1 458 ? 1.413 -32.844 8.383 1 98.31 458 ALA B O 1
ATOM 10676 N N . ARG B 1 459 ? 1.422 -31.891 10.414 1 97.62 459 ARG B N 1
ATOM 10677 C CA . ARG B 1 459 ? 2.824 -32.188 10.68 1 97.62 459 ARG B CA 1
ATOM 10678 C C . ARG B 1 459 ? 3.105 -33.688 10.484 1 97.62 459 ARG B C 1
ATOM 10680 O O . ARG B 1 459 ? 4.168 -34.062 9.992 1 97.62 459 ARG B O 1
ATOM 10687 N N . TYR B 1 460 ? 2.188 -34.562 10.875 1 98.69 460 TYR B N 1
ATOM 10688 C CA . TYR B 1 460 ? 2.301 -36 10.711 1 98.69 460 TYR B CA 1
ATOM 10689 C C . TYR B 1 460 ? 2.461 -36.375 9.242 1 98.69 460 TYR B C 1
ATOM 10691 O O . TYR B 1 460 ? 3.234 -37.281 8.906 1 98.69 460 TYR B O 1
ATOM 10699 N N . ILE B 1 461 ? 1.757 -35.75 8.383 1 98.88 461 ILE B N 1
ATOM 10700 C CA . ILE B 1 461 ? 1.818 -36 6.945 1 98.88 461 ILE B CA 1
ATOM 10701 C C . ILE B 1 461 ? 3.209 -35.656 6.422 1 98.88 461 ILE B C 1
ATOM 10703 O O . ILE B 1 461 ? 3.854 -36.469 5.762 1 98.88 461 ILE B O 1
ATOM 10707 N N . TYR B 1 462 ? 3.754 -34.5 6.82 1 98.62 462 TYR B N 1
ATOM 10708 C CA . TYR B 1 462 ? 4.926 -33.906 6.184 1 98.62 462 TYR B CA 1
ATOM 10709 C C . TYR B 1 462 ? 6.211 -34.469 6.793 1 98.62 462 TYR B C 1
ATOM 10711 O O . TYR B 1 462 ? 7.242 -34.531 6.121 1 98.62 462 TYR B O 1
ATOM 10719 N N . GLU B 1 463 ? 6.195 -34.781 8.047 1 98 463 GLU B N 1
ATOM 10720 C CA . GLU B 1 463 ? 7.43 -35.125 8.734 1 98 463 GLU B CA 1
ATOM 10721 C C . GLU B 1 463 ? 7.48 -36.625 9.055 1 98 463 GLU B C 1
ATOM 10723 O O . GLU B 1 463 ? 8.5 -37.125 9.523 1 98 463 GLU B O 1
ATOM 10728 N N . LYS B 1 464 ? 6.469 -37.344 8.734 1 98.56 464 LYS B N 1
ATOM 10729 C CA . LYS B 1 464 ? 6.488 -38.781 8.969 1 98.56 464 LYS B CA 1
ATOM 10730 C C . LYS B 1 464 ? 6.016 -39.562 7.738 1 98.56 464 LYS B C 1
ATOM 10732 O O . LYS B 1 464 ? 6.789 -40.312 7.125 1 98.56 464 LYS B O 1
ATOM 10737 N N . LEU B 1 465 ? 4.777 -39.375 7.344 1 98.69 465 LEU B N 1
ATOM 10738 C CA . LEU B 1 465 ? 4.133 -40.188 6.316 1 98.69 465 LEU B CA 1
ATOM 10739 C C . LEU B 1 465 ? 4.867 -40.062 4.984 1 98.69 465 LEU B C 1
ATOM 10741 O O . LEU B 1 465 ? 5.242 -41.062 4.383 1 98.69 465 LEU B O 1
ATOM 10745 N N . LEU B 1 466 ? 5.074 -38.844 4.504 1 98.75 466 LEU B N 1
ATOM 10746 C CA . LEU B 1 466 ? 5.652 -38.625 3.188 1 98.75 466 LEU B CA 1
ATOM 10747 C C . LEU B 1 466 ? 7.121 -39.031 3.158 1 98.75 466 LEU B C 1
ATOM 10749 O O . LEU B 1 466 ? 7.562 -39.719 2.225 1 98.75 466 LEU B O 1
ATOM 10753 N N . PRO B 1 467 ? 7.926 -38.625 4.16 1 97.88 467 PRO B N 1
ATOM 10754 C CA . PRO B 1 467 ? 9.312 -39.094 4.129 1 97.88 467 PRO B CA 1
ATOM 10755 C C . PRO B 1 467 ? 9.422 -40.594 4.215 1 97.88 467 PRO B C 1
ATOM 10757 O O . PRO B 1 467 ? 10.328 -41.188 3.633 1 97.88 467 PRO B O 1
ATOM 10760 N N . GLU B 1 468 ? 8.516 -41.281 4.922 1 98 468 GLU B N 1
ATOM 10761 C CA . GLU B 1 468 ? 8.508 -42.719 4.965 1 98 468 GLU B CA 1
ATOM 10762 C C . GLU B 1 468 ? 8.188 -43.312 3.594 1 98 468 GLU B C 1
ATOM 10764 O O . GLU B 1 468 ? 8.812 -44.281 3.168 1 98 468 GLU B O 1
ATOM 10769 N N . ALA B 1 469 ? 7.199 -42.75 2.973 1 98.38 469 ALA B N 1
ATOM 10770 C CA . ALA B 1 469 ? 6.859 -43.219 1.627 1 98.38 469 ALA B CA 1
ATOM 10771 C C . ALA B 1 469 ? 8.047 -43.062 0.678 1 98.38 469 ALA B C 1
ATOM 10773 O O . ALA B 1 469 ? 8.328 -43.938 -0.128 1 98.38 469 ALA B O 1
ATOM 10774 N N . CYS B 1 470 ? 8.75 -41.938 0.754 1 97.75 470 CYS B N 1
ATOM 10775 C CA . CYS B 1 470 ? 9.922 -41.719 -0.073 1 97.75 470 CYS B CA 1
ATOM 10776 C C . CYS B 1 470 ? 11.016 -42.719 0.225 1 97.75 470 CYS B C 1
ATOM 10778 O O . CYS B 1 470 ? 11.586 -43.312 -0.693 1 97.75 470 CYS B O 1
ATOM 10780 N N . ARG B 1 471 ? 11.289 -42.938 1.484 1 96.06 471 ARG B N 1
ATOM 10781 C CA . ARG B 1 471 ? 12.32 -43.875 1.889 1 96.06 471 ARG B CA 1
ATOM 10782 C C . ARG B 1 471 ? 11.992 -45.281 1.391 1 96.06 471 ARG B C 1
ATOM 10784 O O . ARG B 1 471 ? 12.875 -46 0.915 1 96.06 471 ARG B O 1
ATOM 10791 N N . ASP B 1 472 ? 10.766 -45.625 1.482 1 96.44 472 ASP B N 1
ATOM 10792 C CA . ASP B 1 472 ? 10.32 -46.969 1.118 1 96.44 472 ASP B CA 1
ATOM 10793 C C . ASP B 1 472 ? 10.438 -47.219 -0.387 1 96.44 472 ASP B C 1
ATOM 10795 O O . ASP B 1 472 ? 10.773 -48.312 -0.829 1 96.44 472 ASP B O 1
ATOM 10799 N N . LEU B 1 473 ? 10.156 -46.25 -1.18 1 96.38 473 LEU B N 1
ATOM 10800 C CA . LEU B 1 473 ? 9.938 -46.469 -2.605 1 96.38 473 LEU B CA 1
ATOM 10801 C C . LEU B 1 473 ? 11.07 -45.844 -3.432 1 96.38 473 LEU B C 1
ATOM 10803 O O . LEU B 1 473 ? 11.234 -46.188 -4.605 1 96.38 473 LEU B O 1
ATOM 10807 N N . ASN B 1 474 ? 11.773 -45 -2.93 1 90 474 ASN B N 1
ATOM 10808 C CA . ASN B 1 474 ? 12.875 -44.281 -3.582 1 90 474 ASN B CA 1
ATOM 10809 C C . ASN B 1 474 ? 13.984 -43.938 -2.592 1 90 474 ASN B C 1
ATOM 10811 O O . ASN B 1 474 ? 14.148 -42.781 -2.209 1 90 474 ASN B O 1
ATOM 10815 N N . SER B 1 475 ? 14.773 -44.844 -2.332 1 83.38 475 SER B N 1
ATOM 10816 C CA . SER B 1 475 ? 15.727 -44.75 -1.229 1 83.38 475 SER B CA 1
ATOM 10817 C C . SER B 1 475 ? 16.703 -43.594 -1.434 1 83.38 475 SER B C 1
ATOM 10819 O O . SER B 1 475 ? 17.219 -43.062 -0.466 1 83.38 475 SER B O 1
ATOM 10821 N N . ASN B 1 476 ? 16.891 -43.156 -2.635 1 87.81 476 ASN B N 1
ATOM 10822 C CA . ASN B 1 476 ? 17.828 -42.062 -2.9 1 87.81 476 ASN B CA 1
ATOM 10823 C C . ASN B 1 476 ? 17.125 -40.719 -3.035 1 87.81 476 ASN B C 1
ATOM 10825 O O . ASN B 1 476 ? 17.734 -39.719 -3.371 1 87.81 476 ASN B O 1
ATOM 10829 N N . ALA B 1 477 ? 15.883 -40.75 -2.707 1 90.81 477 ALA B N 1
ATOM 10830 C CA . ALA B 1 477 ? 15.117 -39.531 -2.881 1 90.81 477 ALA B CA 1
ATOM 10831 C C . ALA B 1 477 ? 15.578 -38.438 -1.904 1 90.81 477 ALA B C 1
ATOM 10833 O O . ALA B 1 477 ? 15.859 -38.719 -0.741 1 90.81 477 ALA B O 1
ATOM 10834 N N . VAL B 1 478 ? 15.773 -37.219 -2.381 1 96.38 478 VAL B N 1
ATOM 10835 C CA . VAL B 1 478 ? 15.93 -36.031 -1.528 1 96.38 478 VAL B CA 1
ATOM 10836 C C . VAL B 1 478 ? 14.562 -35.531 -1.102 1 96.38 478 VAL B C 1
ATOM 10838 O O . VAL B 1 478 ? 13.734 -35.156 -1.944 1 96.38 478 VAL B O 1
ATOM 10841 N N . TYR B 1 479 ? 14.328 -35.562 0.214 1 97.69 479 TYR B N 1
ATOM 10842 C CA . TYR B 1 479 ? 13.055 -35.094 0.745 1 97.69 479 TYR B CA 1
ATOM 10843 C C . TYR B 1 479 ? 13.242 -33.781 1.52 1 97.69 479 TYR B C 1
ATOM 10845 O O . TYR B 1 479 ? 14.211 -33.656 2.268 1 97.69 479 TYR B O 1
ATOM 10853 N N . HIS B 1 480 ? 12.398 -32.781 1.228 1 97.75 480 HIS B N 1
ATOM 10854 C CA . HIS B 1 480 ? 12.328 -31.5 1.916 1 97.75 480 HIS B CA 1
ATOM 10855 C C . HIS B 1 480 ? 10.961 -31.297 2.568 1 97.75 480 HIS B C 1
ATOM 10857 O O . HIS B 1 480 ? 9.93 -31.484 1.923 1 97.75 480 HIS B O 1
ATOM 10863 N N . ILE B 1 481 ? 10.898 -30.953 3.818 1 96.81 481 ILE B N 1
ATOM 10864 C CA . ILE B 1 481 ? 9.703 -30.969 4.652 1 96.81 481 ILE B CA 1
ATOM 10865 C C . ILE B 1 481 ? 8.633 -30.062 4.031 1 96.81 481 ILE B C 1
ATOM 10867 O O . ILE B 1 481 ? 7.449 -30.406 4.035 1 96.81 481 ILE B O 1
ATOM 10871 N N . ALA B 1 482 ? 9.086 -28.906 3.625 1 97.75 482 ALA B N 1
ATOM 10872 C CA . ALA B 1 482 ? 8.195 -27.875 3.094 1 97.75 482 ALA B CA 1
ATOM 10873 C C . ALA B 1 482 ? 8.969 -26.875 2.242 1 97.75 482 ALA B C 1
ATOM 10875 O O . ALA B 1 482 ? 10.195 -26.812 2.299 1 97.75 482 ALA B O 1
ATOM 10876 N N . SER B 1 483 ? 8.195 -26.172 1.441 1 98.31 483 SER B N 1
ATOM 10877 C CA . SER B 1 483 ? 8.703 -24.953 0.826 1 98.31 483 SER B CA 1
ATOM 10878 C C . SER B 1 483 ? 7.797 -23.766 1.124 1 98.31 483 SER B C 1
ATOM 10880 O O . SER B 1 483 ? 6.617 -23.766 0.768 1 98.31 483 SER B O 1
ATOM 10882 N N . PRO B 1 484 ? 8.297 -22.812 1.799 1 98.19 484 PRO B N 1
ATOM 10883 C CA . PRO B 1 484 ? 9.664 -22.672 2.314 1 98.19 484 PRO B CA 1
ATOM 10884 C C . PRO B 1 484 ? 9.875 -23.422 3.637 1 98.19 484 PRO B C 1
ATOM 10886 O O . PRO B 1 484 ? 8.898 -23.734 4.328 1 98.19 484 PRO B O 1
ATOM 10889 N N . TRP B 1 485 ? 11.117 -23.703 3.898 1 97.06 485 TRP B N 1
ATOM 10890 C CA . TRP B 1 485 ? 11.477 -24.297 5.18 1 97.06 485 TRP B CA 1
ATOM 10891 C C . TRP B 1 485 ? 12.914 -23.969 5.547 1 97.06 485 TRP B C 1
ATOM 10893 O O . TRP B 1 485 ? 13.836 -24.25 4.777 1 97.06 485 TRP B O 1
ATOM 10903 N N . GLY B 1 486 ? 13.141 -23.359 6.75 1 92.19 486 GLY B N 1
ATOM 10904 C CA . GLY B 1 486 ? 14.461 -22.953 7.219 1 92.19 486 GLY B CA 1
ATOM 10905 C C . GLY B 1 486 ? 14.914 -23.719 8.445 1 92.19 486 GLY B C 1
ATOM 10906 O O . GLY B 1 486 ? 15.656 -23.188 9.273 1 92.19 486 GLY B O 1
ATOM 10907 N N . GLY B 1 487 ? 14.438 -24.859 8.633 1 87.06 487 GLY B N 1
ATOM 10908 C CA . GLY B 1 487 ? 14.859 -25.656 9.766 1 87.06 487 GLY B CA 1
ATOM 10909 C C . GLY B 1 487 ? 13.953 -25.516 10.977 1 87.06 487 GLY B C 1
ATOM 10910 O O . GLY B 1 487 ? 13.555 -26.5 11.586 1 87.06 487 GLY B O 1
ATOM 10911 N N . LYS B 1 488 ? 13.648 -24.219 11.375 1 90.5 488 LYS B N 1
ATOM 10912 C CA . LYS B 1 488 ? 12.75 -23.938 12.492 1 90.5 488 LYS B CA 1
ATOM 10913 C C . LYS B 1 488 ? 11.672 -22.938 12.086 1 90.5 488 LYS B C 1
ATOM 10915 O O . LYS B 1 488 ? 10.492 -23.141 12.398 1 90.5 488 LYS B O 1
ATOM 10920 N N . VAL B 1 489 ? 12.102 -21.953 11.406 1 94.19 489 VAL B N 1
ATOM 10921 C CA . VAL B 1 489 ? 11.188 -20.922 10.938 1 94.19 489 VAL B CA 1
ATOM 10922 C C . VAL B 1 489 ? 11.273 -20.797 9.422 1 94.19 489 VAL B C 1
ATOM 10924 O O . VAL B 1 489 ? 12.352 -20.922 8.844 1 94.19 489 VAL B O 1
ATOM 10927 N N . THR B 1 490 ? 10.117 -20.516 8.773 1 96.88 490 THR B N 1
ATOM 10928 C CA . THR B 1 490 ? 10.023 -20.578 7.324 1 96.88 490 THR B CA 1
ATOM 10929 C C . THR B 1 490 ? 10.703 -19.375 6.684 1 96.88 490 THR B C 1
ATOM 10931 O O . THR B 1 490 ? 11 -19.391 5.484 1 96.88 490 THR B O 1
ATOM 10934 N N . THR B 1 491 ? 10.977 -18.266 7.449 1 96.06 491 THR B N 1
ATOM 10935 C CA . THR B 1 491 ? 11.516 -17.031 6.879 1 96.06 491 THR B CA 1
ATOM 10936 C C . THR B 1 491 ? 13.016 -16.938 7.121 1 96.06 491 THR B C 1
ATOM 10938 O O . THR B 1 491 ? 13.625 -15.898 6.852 1 96.06 491 THR B O 1
ATOM 10941 N N . ASP B 1 492 ? 13.688 -17.938 7.75 1 97.19 492 ASP B N 1
ATOM 10942 C CA . ASP B 1 492 ? 15.125 -17.906 8 1 97.19 492 ASP B CA 1
ATOM 10943 C C . ASP B 1 492 ? 15.914 -17.875 6.691 1 97.19 492 ASP B C 1
ATOM 10945 O O . ASP B 1 492 ? 15.906 -18.844 5.934 1 97.19 492 ASP B O 1
ATOM 10949 N N . PRO B 1 493 ? 16.594 -16.781 6.398 1 97.44 493 PRO B N 1
ATOM 10950 C CA . PRO B 1 493 ? 17.297 -16.656 5.113 1 97.44 493 PRO B CA 1
ATOM 10951 C C . PRO B 1 493 ? 18.609 -17.422 5.082 1 97.44 493 PRO B C 1
ATOM 10953 O O . PRO B 1 493 ? 19.281 -17.469 4.043 1 97.44 493 PRO B O 1
ATOM 10956 N N . THR B 1 494 ? 19.062 -18.078 6.195 1 98 494 THR B N 1
ATOM 10957 C CA . THR B 1 494 ? 20.406 -18.641 6.277 1 98 494 THR B CA 1
ATOM 10958 C C . THR B 1 494 ? 20.375 -20.156 6.156 1 98 494 THR B C 1
ATOM 10960 O O . THR B 1 494 ? 21.406 -20.812 6.195 1 98 494 THR B O 1
ATOM 10963 N N . ILE B 1 495 ? 19.172 -20.797 6.051 1 97.56 495 ILE B N 1
ATOM 10964 C CA . ILE B 1 495 ? 19.031 -22.234 5.98 1 97.56 495 ILE B CA 1
ATOM 10965 C C . ILE B 1 495 ? 17.875 -22.594 5.043 1 97.56 495 ILE B C 1
ATOM 10967 O O . ILE B 1 495 ? 16.812 -22 5.105 1 97.56 495 ILE B O 1
ATOM 10971 N N . GLY B 1 496 ? 18.125 -23.609 4.168 1 98 496 GLY B N 1
ATOM 10972 C CA . GLY B 1 496 ? 17.047 -24.109 3.322 1 98 496 GLY B CA 1
ATOM 10973 C C . GLY B 1 496 ? 16.609 -23.109 2.27 1 98 496 GLY B C 1
ATOM 10974 O O . GLY B 1 496 ? 17.438 -22.531 1.572 1 98 496 GLY B O 1
ATOM 10975 N N . ASP B 1 497 ? 15.289 -23 2.074 1 98.62 497 ASP B N 1
ATOM 10976 C CA . ASP B 1 497 ? 14.773 -22.078 1.071 1 98.62 497 ASP B CA 1
ATOM 10977 C C . ASP B 1 497 ? 13.773 -21.109 1.691 1 98.62 497 ASP B C 1
ATOM 10979 O O . ASP B 1 497 ? 13.273 -21.328 2.791 1 98.62 497 ASP B O 1
ATOM 10983 N N . ILE B 1 498 ? 13.547 -19.969 1.064 1 98.44 498 ILE B N 1
ATOM 10984 C CA . ILE B 1 498 ? 12.555 -19 1.504 1 98.44 498 ILE B CA 1
ATOM 10985 C C . ILE B 1 498 ? 11.656 -18.609 0.332 1 98.44 498 ILE B C 1
ATOM 10987 O O . ILE B 1 498 ? 12.016 -18.812 -0.829 1 98.44 498 ILE B O 1
ATOM 10991 N N . HIS B 1 499 ? 10.438 -18.203 0.611 1 98.5 499 HIS B N 1
ATOM 10992 C CA . HIS B 1 499 ? 9.609 -17.406 -0.286 1 98.5 499 HIS B CA 1
ATOM 10993 C C . HIS B 1 499 ? 9.766 -15.922 -0.007 1 98.5 499 HIS B C 1
ATOM 10995 O O . HIS B 1 499 ? 9.578 -15.477 1.128 1 98.5 499 HIS B O 1
ATOM 11001 N N . GLN B 1 500 ? 10.133 -15.133 -0.995 1 97.88 500 GLN B N 1
ATOM 11002 C CA . GLN B 1 500 ? 10.367 -13.711 -0.768 1 97.88 500 GLN B CA 1
ATOM 11003 C C . GLN B 1 500 ? 9.219 -12.875 -1.325 1 97.88 500 GLN B C 1
ATOM 11005 O O . GLN B 1 500 ? 9.266 -12.445 -2.48 1 97.88 500 GLN B O 1
ATOM 11010 N N . TRP B 1 501 ? 8.266 -12.539 -0.501 1 96.19 501 TRP B N 1
ATOM 11011 C CA . TRP B 1 501 ? 7.059 -11.844 -0.944 1 96.19 501 TRP B CA 1
ATOM 11012 C C . TRP B 1 501 ? 6.98 -10.453 -0.331 1 96.19 501 TRP B C 1
ATOM 11014 O O . TRP B 1 501 ? 5.926 -9.812 -0.359 1 96.19 501 TRP B O 1
ATOM 11024 N N . ASN B 1 502 ? 8.07 -9.93 0.204 1 95.88 502 ASN B N 1
ATOM 11025 C CA . ASN B 1 502 ? 8.07 -8.602 0.813 1 95.88 502 ASN B CA 1
ATOM 11026 C C . ASN B 1 502 ? 8.102 -7.5 -0.243 1 95.88 502 ASN B C 1
ATOM 11028 O O . ASN B 1 502 ? 7.965 -6.32 0.082 1 95.88 502 ASN B O 1
ATOM 11032 N N . VAL B 1 503 ? 8.219 -7.758 -1.508 1 94.69 503 VAL B N 1
ATOM 11033 C CA . VAL B 1 503 ? 8.109 -6.77 -2.572 1 94.69 503 VAL B CA 1
ATOM 11034 C C . VAL B 1 503 ? 6.668 -6.699 -3.072 1 94.69 503 VAL B C 1
ATOM 11036 O O . VAL B 1 503 ? 6.133 -5.609 -3.289 1 94.69 503 VAL B O 1
ATOM 11039 N N . TRP B 1 504 ? 5.988 -7.746 -3.305 1 91.75 504 TRP B N 1
ATOM 11040 C CA . TRP B 1 504 ? 4.609 -7.699 -3.781 1 91.75 504 TRP B CA 1
ATOM 11041 C C . TRP B 1 504 ? 3.631 -7.766 -2.615 1 91.75 504 TRP B C 1
ATOM 11043 O O . TRP B 1 504 ? 2.641 -7.031 -2.584 1 91.75 504 TRP B O 1
ATOM 11053 N N . HIS B 1 505 ? 3.852 -8.641 -1.762 1 90.12 505 HIS B N 1
ATOM 11054 C CA . HIS B 1 505 ? 3.045 -8.742 -0.551 1 90.12 505 HIS B CA 1
ATOM 11055 C C . HIS B 1 505 ? 3.768 -8.133 0.646 1 90.12 505 HIS B C 1
ATOM 11057 O O . HIS B 1 505 ? 4.535 -7.18 0.494 1 90.12 505 HIS B O 1
ATOM 11063 N N . GLY B 1 506 ? 3.531 -8.492 1.729 1 90 506 GLY B N 1
ATOM 11064 C CA . GLY B 1 506 ? 4.211 -8.102 2.955 1 90 506 GLY B CA 1
ATOM 11065 C C . GLY B 1 506 ? 4.438 -6.605 3.066 1 90 506 GLY B C 1
ATOM 11066 O O . GLY B 1 506 ? 3.502 -5.82 2.916 1 90 506 GLY B O 1
ATOM 11067 N N . SER B 1 507 ? 5.719 -6.191 3.211 1 91.25 507 SER B N 1
ATOM 11068 C CA . SER B 1 507 ? 6.074 -4.809 3.5 1 91.25 507 SER B CA 1
ATOM 11069 C C . SER B 1 507 ? 6.168 -3.982 2.221 1 91.25 507 SER B C 1
ATOM 11071 O O . SER B 1 507 ? 6.41 -2.775 2.271 1 91.25 507 SER B O 1
ATOM 11073 N N . GLN B 1 508 ? 5.977 -4.613 1.06 1 93.25 508 GLN B N 1
ATOM 11074 C CA . GLN B 1 508 ? 5.977 -3.938 -0.234 1 93.25 508 GLN B CA 1
ATOM 11075 C C . GLN B 1 508 ? 7.227 -3.08 -0.406 1 93.25 508 GLN B C 1
ATOM 11077 O O . GLN B 1 508 ? 7.133 -1.894 -0.728 1 93.25 508 GLN B O 1
ATOM 11082 N N . GLN B 1 509 ? 8.375 -3.658 -0.235 1 95.12 509 GLN B N 1
ATOM 11083 C CA . GLN B 1 509 ? 9.664 -2.988 -0.342 1 95.12 509 GLN B CA 1
ATOM 11084 C C . GLN B 1 509 ? 10 -2.678 -1.797 1 95.12 509 GLN B C 1
ATOM 11086 O O . GLN B 1 509 ? 9.367 -3.205 -2.715 1 95.12 509 GLN B O 1
ATOM 11091 N N . ASN B 1 510 ? 10.945 -1.804 -2.035 1 94.69 510 ASN B N 1
ATOM 11092 C CA . ASN B 1 510 ? 11.438 -1.496 -3.371 1 94.69 510 ASN B CA 1
ATOM 11093 C C . ASN B 1 510 ? 12.148 -2.693 -3.996 1 94.69 510 ASN B C 1
ATOM 11095 O O . ASN B 1 510 ? 12.953 -3.357 -3.338 1 94.69 510 ASN B O 1
ATOM 11099 N N . TYR B 1 511 ? 11.852 -2.984 -5.242 1 96.75 511 TYR B N 1
ATOM 11100 C CA . TYR B 1 511 ? 12.484 -4.133 -5.879 1 96.75 511 TYR B CA 1
ATOM 11101 C C . TYR B 1 511 ? 13.977 -3.891 -6.078 1 96.75 511 TYR B C 1
ATOM 11103 O O . TYR B 1 511 ? 14.75 -4.836 -6.238 1 96.75 511 TYR B O 1
ATOM 11111 N N . GLN B 1 512 ? 14.422 -2.629 -5.984 1 95.88 512 GLN B N 1
ATOM 11112 C CA . GLN B 1 512 ? 15.836 -2.289 -6.086 1 95.88 512 GLN B CA 1
ATOM 11113 C C . GLN B 1 512 ? 16.609 -2.836 -4.891 1 95.88 512 GLN B C 1
ATOM 11115 O O . GLN B 1 512 ? 17.844 -2.91 -4.93 1 95.88 512 GLN B O 1
ATOM 11120 N N . ASP B 1 513 ? 15.906 -3.256 -3.861 1 94.38 513 ASP B N 1
ATOM 11121 C CA . ASP B 1 513 ? 16.562 -3.715 -2.639 1 94.38 513 ASP B CA 1
ATOM 11122 C C . ASP B 1 513 ? 16.531 -5.238 -2.539 1 94.38 513 ASP B C 1
ATOM 11124 O O . ASP B 1 513 ? 16.656 -5.797 -1.445 1 94.38 513 ASP B O 1
ATOM 11128 N N . PHE B 1 514 ? 16.422 -5.949 -3.566 1 97.06 514 PHE B N 1
ATOM 11129 C CA . PHE B 1 514 ? 16.359 -7.406 -3.551 1 97.06 514 PHE B CA 1
ATOM 11130 C C . PHE B 1 514 ? 17.656 -7.992 -3.004 1 97.06 514 PHE B C 1
ATOM 11132 O O . PHE B 1 514 ? 17.672 -9.133 -2.531 1 97.06 514 PHE B O 1
ATOM 11139 N N . ASP B 1 515 ? 18.766 -7.25 -3.094 1 95.88 515 ASP B N 1
ATOM 11140 C CA . ASP B 1 515 ? 20.016 -7.73 -2.512 1 95.88 515 ASP B CA 1
ATOM 11141 C C . ASP B 1 515 ? 19.891 -7.91 -1.001 1 95.88 515 ASP B C 1
ATOM 11143 O O . ASP B 1 515 ? 20.547 -8.773 -0.413 1 95.88 515 ASP B O 1
ATOM 11147 N N . LYS B 1 516 ? 19 -7.129 -0.372 1 96.06 516 LYS B N 1
ATOM 11148 C CA . LYS B 1 516 ? 18.766 -7.227 1.066 1 96.06 516 LYS B CA 1
ATOM 11149 C C . LYS B 1 516 ? 17.734 -8.312 1.389 1 96.06 516 LYS B C 1
ATOM 11151 O O . LYS B 1 516 ? 17.562 -8.672 2.553 1 96.06 516 LYS B O 1
ATOM 11156 N N . LEU B 1 517 ? 17.141 -8.836 0.394 1 97.56 517 LEU B N 1
ATOM 11157 C CA . LEU B 1 517 ? 16.047 -9.797 0.557 1 97.56 517 LEU B CA 1
ATOM 11158 C C . LEU B 1 517 ? 16.453 -11.172 0.035 1 97.56 517 LEU B C 1
ATOM 11160 O O . LEU B 1 517 ? 15.617 -11.914 -0.478 1 97.56 517 LEU B O 1
ATOM 11164 N N . VAL B 1 518 ? 17.672 -11.547 0.147 1 97.69 518 VAL B N 1
ATOM 11165 C CA . VAL B 1 518 ? 18.25 -12.766 -0.397 1 97.69 518 VAL B CA 1
ATOM 11166 C C . VAL B 1 518 ? 18.094 -13.906 0.606 1 97.69 518 VAL B C 1
ATOM 11168 O O . VAL B 1 518 ? 17.906 -13.672 1.802 1 97.69 518 VAL B O 1
ATOM 11171 N N . GLY B 1 519 ? 18.016 -15.156 0.178 1 98 519 GLY B N 1
ATOM 11172 C CA . GLY B 1 519 ? 18.109 -16.406 0.916 1 98 519 GLY B CA 1
ATOM 11173 C C . GLY B 1 519 ? 19.078 -17.391 0.288 1 98 519 GLY B C 1
ATOM 11174 O O . GLY B 1 519 ? 19.656 -17.109 -0.763 1 98 519 GLY B O 1
ATOM 11175 N N . ARG B 1 520 ? 19.312 -18.578 0.968 1 98.69 520 ARG B N 1
ATOM 11176 C CA . ARG B 1 520 ? 20.203 -19.609 0.422 1 98.69 520 ARG B CA 1
ATOM 11177 C C . ARG B 1 520 ? 19.641 -20.172 -0.874 1 98.69 520 ARG B C 1
ATOM 11179 O O . ARG B 1 520 ? 20.391 -20.625 -1.741 1 98.69 520 ARG B O 1
ATOM 11186 N N . PHE B 1 521 ? 18.359 -20.219 -0.962 1 98.69 521 PHE B N 1
ATOM 11187 C CA . PHE B 1 521 ? 17.562 -20.578 -2.125 1 98.69 521 PHE B CA 1
ATOM 11188 C C . PHE B 1 521 ? 16.219 -19.859 -2.096 1 98.69 521 PHE B C 1
ATOM 11190 O O . PHE B 1 521 ? 15.461 -19.984 -1.125 1 98.69 521 PHE B O 1
ATOM 11197 N N . VAL B 1 522 ? 15.906 -19.016 -3.057 1 98.75 522 VAL B N 1
ATOM 11198 C CA . VAL B 1 522 ? 14.609 -18.344 -3.121 1 98.75 522 VAL B CA 1
ATOM 11199 C C . VAL B 1 522 ? 13.68 -19.109 -4.062 1 98.75 522 VAL B C 1
ATOM 11201 O O . VAL B 1 522 ? 13.711 -18.906 -5.281 1 98.75 522 VAL B O 1
ATOM 11204 N N . SER B 1 523 ? 12.781 -19.891 -3.463 1 98.69 523 SER B N 1
ATOM 11205 C CA . SER B 1 523 ? 12.016 -20.844 -4.254 1 98.69 523 SER B CA 1
ATOM 11206 C C . SER B 1 523 ? 10.711 -20.219 -4.746 1 98.69 523 SER B C 1
ATOM 11208 O O . SER B 1 523 ? 9.992 -20.844 -5.539 1 98.69 523 SER B O 1
ATOM 11210 N N . GLU B 1 524 ? 10.398 -18.953 -4.238 1 98.44 524 GLU B N 1
ATOM 11211 C CA . GLU B 1 524 ? 9.266 -18.203 -4.758 1 98.44 524 GLU B CA 1
ATOM 11212 C C . GLU B 1 524 ? 9.477 -16.703 -4.594 1 98.44 524 GLU B C 1
ATOM 11214 O O . GLU B 1 524 ? 9.93 -16.25 -3.543 1 98.44 524 GLU B O 1
ATOM 11219 N N . PHE B 1 525 ? 9.18 -15.961 -5.504 1 98.19 525 PHE B N 1
ATOM 11220 C CA . PHE B 1 525 ? 9.094 -14.508 -5.535 1 98.19 525 PHE B CA 1
ATOM 11221 C C . PHE B 1 525 ? 8.445 -14.031 -6.832 1 98.19 525 PHE B C 1
ATOM 11223 O O . PHE B 1 525 ? 8.281 -14.812 -7.77 1 98.19 525 PHE B O 1
ATOM 11230 N N . GLY B 1 526 ? 8 -12.844 -6.879 1 97.56 526 GLY B N 1
ATOM 11231 C CA . GLY B 1 526 ? 7.41 -12.445 -8.148 1 97.56 526 GLY B CA 1
ATOM 11232 C C . GLY B 1 526 ? 6.934 -11.008 -8.164 1 97.56 526 GLY B C 1
ATOM 11233 O O . GLY B 1 526 ? 7.027 -10.305 -7.156 1 97.56 526 GLY B O 1
ATOM 11234 N N . MET B 1 527 ? 6.508 -10.547 -9.305 1 97.81 527 MET B N 1
ATOM 11235 C CA . MET B 1 527 ? 5.875 -9.273 -9.641 1 97.81 527 MET B CA 1
ATOM 11236 C C . MET B 1 527 ? 4.852 -9.453 -10.758 1 97.81 527 MET B C 1
ATOM 11238 O O . MET B 1 527 ? 5.129 -10.117 -11.758 1 97.81 527 MET B O 1
ATOM 11242 N N . GLU B 1 528 ? 3.678 -8.844 -10.594 1 97.31 528 GLU B N 1
ATOM 11243 C CA . GLU B 1 528 ? 2.656 -9 -11.625 1 97.31 528 GLU B CA 1
ATOM 11244 C C . GLU B 1 528 ? 2.973 -8.141 -12.844 1 97.31 528 GLU B C 1
ATOM 11246 O O . GLU B 1 528 ? 3.65 -7.117 -12.734 1 97.31 528 GLU B O 1
ATOM 11251 N N . GLY B 1 529 ? 2.494 -8.586 -13.977 1 97.75 529 GLY B N 1
ATOM 11252 C CA . GLY B 1 529 ? 2.475 -7.848 -15.234 1 97.75 529 GLY B CA 1
ATOM 11253 C C . GLY B 1 529 ? 1.324 -8.25 -16.141 1 97.75 529 GLY B C 1
ATOM 11254 O O . GLY B 1 529 ? 0.936 -9.414 -16.188 1 97.75 529 GLY B O 1
ATOM 11255 N N . PHE B 1 530 ? 0.816 -7.285 -16.891 1 98.38 530 PHE B N 1
ATOM 11256 C CA . PHE B 1 530 ? -0.276 -7.543 -17.828 1 98.38 530 PHE B CA 1
ATOM 11257 C C . PHE B 1 530 ? 0.169 -8.492 -18.938 1 98.38 530 PHE B C 1
ATOM 11259 O O . PHE B 1 530 ? 1.348 -8.523 -19.297 1 98.38 530 PHE B O 1
ATOM 11266 N N . PRO B 1 531 ? -0.736 -9.359 -19.438 1 98.44 531 PRO B N 1
ATOM 11267 C CA . PRO B 1 531 ? -0.42 -10.172 -20.609 1 98.44 531 PRO B CA 1
ATOM 11268 C C . PRO B 1 531 ? -0.409 -9.352 -21.906 1 98.44 531 PRO B C 1
ATOM 11270 O O . PRO B 1 531 ? -0.667 -8.148 -21.875 1 98.44 531 PRO B O 1
ATOM 11273 N N . ASN B 1 532 ? -0.065 -10.008 -22.984 1 97.81 532 ASN B N 1
ATOM 11274 C CA . ASN B 1 532 ? -0.11 -9.391 -24.297 1 97.81 532 ASN B CA 1
ATOM 11275 C C . ASN B 1 532 ? -1.506 -8.859 -24.625 1 97.81 532 ASN B C 1
ATOM 11277 O O . ASN B 1 532 ? -2.506 -9.461 -24.234 1 97.81 532 ASN B O 1
ATOM 11281 N N . ILE B 1 533 ? -1.598 -7.738 -25.344 1 97.94 533 ILE B N 1
ATOM 11282 C CA . ILE B 1 533 ? -2.865 -7.113 -25.703 1 97.94 533 ILE B CA 1
ATOM 11283 C C . ILE B 1 533 ? -3.756 -8.133 -26.422 1 97.94 533 ILE B C 1
ATOM 11285 O O . ILE B 1 533 ? -4.98 -8.102 -26.266 1 97.94 533 ILE B O 1
ATOM 11289 N N . LYS B 1 534 ? -3.172 -9.031 -27.188 1 97.75 534 LYS B N 1
ATOM 11290 C CA . LYS B 1 534 ? -3.93 -10.047 -27.906 1 97.75 534 LYS B CA 1
ATOM 11291 C C . LYS B 1 534 ? -4.641 -10.992 -26.938 1 97.75 534 LYS B C 1
ATOM 11293 O O . LYS B 1 534 ? -5.727 -11.492 -27.234 1 97.75 534 LYS B O 1
ATOM 11298 N N . THR B 1 535 ? -3.975 -11.32 -25.828 1 98.31 535 THR B N 1
ATOM 11299 C CA . THR B 1 535 ? -4.57 -12.172 -24.812 1 98.31 535 THR B CA 1
ATOM 11300 C C . THR B 1 535 ? -5.762 -11.477 -24.156 1 98.31 535 THR B C 1
ATOM 11302 O O . THR B 1 535 ? -6.797 -12.102 -23.906 1 98.31 535 THR B O 1
ATOM 11305 N N . ILE B 1 536 ? -5.637 -10.172 -23.891 1 98.62 536 ILE B N 1
ATOM 11306 C CA . ILE B 1 536 ? -6.738 -9.398 -23.328 1 98.62 536 ILE B CA 1
ATOM 11307 C C . ILE B 1 536 ? -7.891 -9.336 -24.328 1 98.62 536 ILE B C 1
ATOM 11309 O O . ILE B 1 536 ? -9.047 -9.578 -23.969 1 98.62 536 ILE B O 1
ATOM 11313 N N . ASP B 1 537 ? -7.578 -9.031 -25.594 1 98.44 537 ASP B N 1
ATOM 11314 C CA . ASP B 1 537 ? -8.602 -9.008 -26.641 1 98.44 537 ASP B CA 1
ATOM 11315 C C . ASP B 1 537 ? -9.328 -10.344 -26.734 1 98.44 537 ASP B C 1
ATOM 11317 O O . ASP B 1 537 ? -10.539 -10.383 -26.984 1 98.44 537 ASP B O 1
ATOM 11321 N N . ALA B 1 538 ? -8.609 -11.414 -26.469 1 97.88 538 ALA B N 1
ATOM 11322 C CA . ALA B 1 538 ? -9.164 -12.758 -26.625 1 97.88 538 ALA B CA 1
ATOM 11323 C C . ALA B 1 538 ? -10.211 -13.031 -25.547 1 97.88 538 ALA B C 1
ATOM 11325 O O . ALA B 1 538 ? -11.164 -13.781 -25.781 1 97.88 538 ALA B O 1
ATOM 11326 N N . PHE B 1 539 ? -10.062 -12.438 -24.359 1 98.44 539 PHE B N 1
ATOM 11327 C CA . PHE B 1 539 ? -11.031 -12.781 -23.312 1 98.44 539 PHE B CA 1
ATOM 11328 C C . PHE B 1 539 ? -12.117 -11.719 -23.219 1 98.44 539 PHE B C 1
ATOM 11330 O O . PHE B 1 539 ? -13.07 -11.867 -22.453 1 98.44 539 PHE B O 1
ATOM 11337 N N . LEU B 1 540 ? -12 -10.672 -23.938 1 98.44 540 LEU B N 1
ATOM 11338 C CA . LEU B 1 540 ? -13.078 -9.695 -24.016 1 98.44 540 LEU B CA 1
ATOM 11339 C C . LEU B 1 540 ? -14.156 -10.156 -25 1 98.44 540 LEU B C 1
ATOM 11341 O O . LEU B 1 540 ? -13.852 -10.539 -26.125 1 98.44 540 LEU B O 1
ATOM 11345 N N . PRO B 1 541 ? -15.398 -10.109 -24.625 1 97.81 541 PRO B N 1
ATOM 11346 C CA . PRO B 1 541 ? -16.484 -10.648 -25.453 1 97.81 541 PRO B CA 1
ATOM 11347 C C . PRO B 1 541 ? -16.5 -10.055 -26.859 1 97.81 541 PRO B C 1
ATOM 11349 O O . PRO B 1 541 ? -16.781 -10.758 -27.828 1 97.81 541 PRO B O 1
ATOM 11352 N N . LYS B 1 542 ? -16.203 -8.797 -27 1 97.94 542 LYS B N 1
ATOM 11353 C CA . LYS B 1 542 ? -16.234 -8.164 -28.312 1 97.94 542 LYS B CA 1
ATOM 11354 C C . LYS B 1 542 ? -14.828 -7.902 -28.828 1 97.94 542 LYS B C 1
ATOM 11356 O O . LYS B 1 542 ? -14.625 -7.062 -29.719 1 97.94 542 LYS B O 1
ATOM 11361 N N . GLY B 1 543 ? -13.852 -8.562 -28.25 1 97.44 543 GLY B N 1
ATOM 11362 C CA . GLY B 1 543 ? -12.477 -8.43 -28.688 1 97.44 543 GLY B CA 1
ATOM 11363 C C . GLY B 1 543 ? -11.953 -7.008 -28.625 1 97.44 543 GLY B C 1
ATOM 11364 O O . GLY B 1 543 ? -12.086 -6.344 -27.594 1 97.44 543 GLY B O 1
ATOM 11365 N N . LYS B 1 544 ? -11.422 -6.551 -29.656 1 96.75 544 LYS B N 1
ATOM 11366 C CA . LYS B 1 544 ? -10.781 -5.242 -29.75 1 96.75 544 LYS B CA 1
ATOM 11367 C C . LYS B 1 544 ? -11.805 -4.117 -29.609 1 96.75 544 LYS B C 1
ATOM 11369 O O . LYS B 1 544 ? -11.461 -3.006 -29.203 1 96.75 544 LYS B O 1
ATOM 11374 N N . ASP B 1 545 ? -13.055 -4.383 -29.875 1 97.19 545 ASP B N 1
ATOM 11375 C CA . ASP B 1 545 ? -14.094 -3.355 -29.891 1 97.19 545 ASP B CA 1
ATOM 11376 C C . ASP B 1 545 ? -14.875 -3.35 -28.578 1 97.19 545 ASP B C 1
ATOM 11378 O O . ASP B 1 545 ? -15.875 -2.645 -28.438 1 97.19 545 ASP B O 1
ATOM 11382 N N . ASP B 1 546 ? -14.406 -4.133 -27.609 1 97.88 546 ASP B N 1
ATOM 11383 C CA . ASP B 1 546 ? -15.133 -4.254 -26.344 1 97.88 546 ASP B CA 1
ATOM 11384 C C . ASP B 1 546 ? -15.062 -2.953 -25.547 1 97.88 546 ASP B C 1
ATOM 11386 O O . ASP B 1 546 ? -13.992 -2.346 -25.438 1 97.88 546 ASP B O 1
ATOM 11390 N N . PRO B 1 547 ? -16.203 -2.465 -25.016 1 95.19 547 PRO B N 1
ATOM 11391 C CA . PRO B 1 547 ? -16.188 -1.227 -24.234 1 95.19 547 PRO B CA 1
ATOM 11392 C C . PRO B 1 547 ? -15.367 -1.348 -22.953 1 95.19 547 PRO B C 1
ATOM 11394 O O . PRO B 1 547 ? -15.008 -0.334 -22.344 1 95.19 547 PRO B O 1
ATOM 11397 N N . GLU B 1 548 ? -15.094 -2.529 -22.562 1 96.94 548 GLU B N 1
ATOM 11398 C CA . GLU B 1 548 ? -14.328 -2.771 -21.344 1 96.94 548 GLU B CA 1
ATOM 11399 C C . GLU B 1 548 ? -12.836 -2.908 -21.656 1 96.94 548 GLU B C 1
ATOM 11401 O O . GLU B 1 548 ? -12.055 -3.324 -20.797 1 96.94 548 GLU B O 1
ATOM 11406 N N . ARG B 1 549 ? -12.406 -2.555 -22.891 1 97.56 549 ARG B N 1
ATOM 11407 C CA . ARG B 1 549 ? -11.008 -2.693 -23.297 1 97.56 549 ARG B CA 1
ATOM 11408 C C . ARG B 1 549 ? -10.172 -1.522 -22.797 1 97.56 549 ARG B C 1
ATOM 11410 O O . ARG B 1 549 ? -9.555 -0.807 -23.594 1 97.56 549 ARG B O 1
ATOM 11417 N N . PHE B 1 550 ? -10.023 -1.368 -21.469 1 96.12 550 PHE B N 1
ATOM 11418 C CA . PHE B 1 550 ? -9.148 -0.413 -20.797 1 96.12 550 PHE B CA 1
ATOM 11419 C C . PHE B 1 550 ? -8.695 -0.943 -19.453 1 96.12 550 PHE B C 1
ATOM 11421 O O . PHE B 1 550 ? -9.305 -1.865 -18.906 1 96.12 550 PHE B O 1
ATOM 11428 N N . THR B 1 551 ? -7.66 -0.444 -18.906 1 93.81 551 THR B N 1
ATOM 11429 C CA . THR B 1 551 ? -6.848 -1.027 -17.844 1 93.81 551 THR B CA 1
ATOM 11430 C C . THR B 1 551 ? -7.691 -1.291 -16.594 1 93.81 551 THR B C 1
ATOM 11432 O O . THR B 1 551 ? -7.547 -2.332 -15.953 1 93.81 551 THR B O 1
ATOM 11435 N N . SER B 1 552 ? -8.516 -0.377 -16.219 1 92.94 552 SER B N 1
ATOM 11436 C CA . SER B 1 552 ? -9.188 -0.432 -14.922 1 92.94 552 SER B CA 1
ATOM 11437 C C . SER B 1 552 ? -10.648 -0.839 -15.078 1 92.94 552 SER B C 1
ATOM 11439 O O . SER B 1 552 ? -11.469 -0.545 -14.211 1 92.94 552 SER B O 1
ATOM 11441 N N . SER B 1 553 ? -11.039 -1.487 -16.172 1 96.38 553 SER B N 1
ATOM 11442 C CA . SER B 1 553 ? -12.422 -1.899 -16.375 1 96.38 553 SER B CA 1
ATOM 11443 C C . SER B 1 553 ? -12.789 -3.08 -15.484 1 96.38 553 SER B C 1
ATOM 11445 O O . SER B 1 553 ? -11.914 -3.762 -14.953 1 96.38 553 SER B O 1
ATOM 11447 N N . SER B 1 554 ? -14.07 -3.264 -15.328 1 96.62 554 SER B N 1
ATOM 11448 C CA . SER B 1 554 ? -14.586 -4.328 -14.484 1 96.62 554 SER B CA 1
ATOM 11449 C C . SER B 1 554 ? -14.141 -5.699 -14.984 1 96.62 554 SER B C 1
ATOM 11451 O O . SER B 1 554 ? -13.742 -6.559 -14.188 1 96.62 554 SER B O 1
ATOM 11453 N N . THR B 1 555 ? -14.133 -5.902 -16.281 1 97.81 555 THR B N 1
ATOM 11454 C CA . THR B 1 555 ? -13.781 -7.195 -16.859 1 97.81 555 THR B CA 1
ATOM 11455 C C . THR B 1 555 ? -12.273 -7.434 -16.766 1 97.81 555 THR B C 1
ATOM 11457 O O . THR B 1 555 ? -11.836 -8.531 -16.406 1 97.81 555 THR B O 1
ATOM 11460 N N . VAL B 1 556 ? -11.5 -6.43 -17.109 1 97.62 556 VAL B N 1
ATOM 11461 C CA . VAL B 1 556 ? -10.055 -6.578 -17.031 1 97.62 556 VAL B CA 1
ATOM 11462 C C . VAL B 1 556 ? -9.633 -6.824 -15.586 1 97.62 556 VAL B C 1
ATOM 11464 O O . VAL B 1 556 ? -8.766 -7.66 -15.32 1 97.62 556 VAL B O 1
ATOM 11467 N N . ASP B 1 557 ? -10.297 -6.152 -14.672 1 96.88 557 ASP B N 1
ATOM 11468 C CA . ASP B 1 557 ? -10.023 -6.387 -13.258 1 96.88 557 ASP B CA 1
ATOM 11469 C C . ASP B 1 557 ? -10.422 -7.805 -12.852 1 96.88 557 ASP B C 1
ATOM 11471 O O . ASP B 1 557 ? -9.758 -8.43 -12.016 1 96.88 557 ASP B O 1
ATOM 11475 N N . PHE B 1 558 ? -11.562 -8.266 -13.398 1 97.12 558 PHE B N 1
ATOM 11476 C CA . PHE B 1 558 ? -12.039 -9.609 -13.102 1 97.12 558 PHE B CA 1
ATOM 11477 C C . PHE B 1 558 ? -11 -10.656 -13.484 1 97.12 558 PHE B C 1
ATOM 11479 O O . PHE B 1 558 ? -10.875 -11.688 -12.82 1 97.12 558 PHE B O 1
ATOM 11486 N N . HIS B 1 559 ? -10.219 -10.367 -14.5 1 98.19 559 HIS B N 1
ATOM 11487 C CA . HIS B 1 559 ? -9.156 -11.258 -14.969 1 98.19 559 HIS B CA 1
ATOM 11488 C C . HIS B 1 559 ? -7.832 -10.945 -14.281 1 98.19 559 HIS B C 1
ATOM 11490 O O . HIS B 1 559 ? -6.77 -11.047 -14.898 1 98.19 559 HIS B O 1
ATOM 11496 N N . ASN B 1 560 ? -7.805 -10.445 -13.164 1 97.38 560 ASN B N 1
ATOM 11497 C CA . ASN B 1 560 ? -6.734 -10.312 -12.188 1 97.38 560 ASN B CA 1
ATOM 11498 C C . ASN B 1 560 ? -7.191 -10.734 -10.797 1 97.38 560 ASN B C 1
ATOM 11500 O O . ASN B 1 560 ? -7.789 -9.945 -10.062 1 97.38 560 ASN B O 1
ATOM 11504 N N . LYS B 1 561 ? -6.855 -11.914 -10.391 1 96.94 561 LYS B N 1
ATOM 11505 C CA . LYS B 1 561 ? -7.414 -12.531 -9.195 1 96.94 561 LYS B CA 1
ATOM 11506 C C . LYS B 1 561 ? -6.574 -12.203 -7.961 1 96.94 561 LYS B C 1
ATOM 11508 O O . LYS B 1 561 ? -6.945 -12.547 -6.84 1 96.94 561 LYS B O 1
ATOM 11513 N N . ALA B 1 562 ? -5.441 -11.516 -8.164 1 94.56 562 ALA B N 1
ATOM 11514 C CA . ALA B 1 562 ? -4.48 -11.281 -7.086 1 94.56 562 ALA B CA 1
ATOM 11515 C C . ALA B 1 562 ? -5.074 -10.375 -6.008 1 94.56 562 ALA B C 1
ATOM 11517 O O . ALA B 1 562 ? -5.773 -9.406 -6.32 1 94.56 562 ALA B O 1
ATOM 11518 N N . ASP B 1 563 ? -4.777 -10.719 -4.781 1 86.06 563 ASP B N 1
ATOM 11519 C CA . ASP B 1 563 ? -5.078 -9.781 -3.703 1 86.06 563 ASP B CA 1
ATOM 11520 C C . ASP B 1 563 ? -4.312 -8.469 -3.889 1 86.06 563 ASP B C 1
ATOM 11522 O O . ASP B 1 563 ? -3.102 -8.477 -4.117 1 86.06 563 ASP B O 1
ATOM 11526 N N . GLY B 1 564 ? -4.93 -7.43 -3.855 1 83.25 564 GLY B N 1
ATOM 11527 C CA . GLY B 1 564 ? -4.336 -6.109 -3.98 1 83.25 564 GLY B CA 1
ATOM 11528 C C . GLY B 1 564 ? -4.023 -5.727 -5.414 1 83.25 564 GLY B C 1
ATOM 11529 O O . GLY B 1 564 ? -3.385 -4.703 -5.664 1 83.25 564 GLY B O 1
ATOM 11530 N N . GLN B 1 565 ? -4.238 -6.5 -6.418 1 84.25 565 GLN B N 1
ATOM 11531 C CA . GLN B 1 565 ? -4.031 -6.41 -7.859 1 84.25 565 GLN B CA 1
ATOM 11532 C C . GLN B 1 565 ? -3.748 -4.973 -8.281 1 84.25 565 GLN B C 1
ATOM 11534 O O . GLN B 1 565 ? -2.672 -4.438 -8.016 1 84.25 565 GLN B O 1
ATOM 11539 N N . GLN B 1 566 ? -4.711 -4.156 -8.531 1 85.56 566 GLN B N 1
ATOM 11540 C CA . GLN B 1 566 ? -4.539 -2.842 -9.141 1 85.56 566 GLN B CA 1
ATOM 11541 C C . GLN B 1 566 ? -3.834 -1.882 -8.18 1 85.56 566 GLN B C 1
ATOM 11543 O O . GLN B 1 566 ? -3.049 -1.034 -8.617 1 85.56 566 GLN B O 1
ATOM 11548 N N . ARG B 1 567 ? -4.094 -2.061 -6.934 1 91.06 567 ARG B N 1
ATOM 11549 C CA . ARG B 1 567 ? -3.488 -1.116 -6 1 91.06 567 ARG B CA 1
ATOM 11550 C C . ARG B 1 567 ? -1.979 -1.32 -5.918 1 91.06 567 ARG B C 1
ATOM 11552 O O . ARG B 1 567 ? -1.22 -0.353 -5.82 1 91.06 567 ARG B O 1
ATOM 11559 N N . ARG B 1 568 ? -1.522 -2.539 -5.969 1 93.94 568 ARG B N 1
ATOM 11560 C CA . ARG B 1 568 ? -0.09 -2.799 -5.871 1 93.94 568 ARG B CA 1
ATOM 11561 C C . ARG B 1 568 ? 0.625 -2.416 -7.164 1 93.94 568 ARG B C 1
ATOM 11563 O O . ARG B 1 568 ? 1.724 -1.857 -7.129 1 93.94 568 ARG B O 1
ATOM 11570 N N . LEU B 1 569 ? -0.003 -2.738 -8.297 1 95 569 LEU B N 1
ATOM 11571 C CA . LEU B 1 569 ? 0.563 -2.273 -9.562 1 95 569 LEU B CA 1
ATOM 11572 C C . LEU B 1 569 ? 0.652 -0.751 -9.586 1 95 569 LEU B C 1
ATOM 11574 O O . LEU B 1 569 ? 1.676 -0.193 -9.992 1 95 569 LEU B O 1
ATOM 11578 N N . GLY B 1 570 ? -0.423 -0.141 -9.148 1 93.5 570 GLY B N 1
ATOM 11579 C CA . GLY B 1 570 ? -0.46 1.312 -9.125 1 93.5 570 GLY B CA 1
ATOM 11580 C C . GLY B 1 570 ? 0.65 1.926 -8.289 1 93.5 570 GLY B C 1
ATOM 11581 O O . GLY B 1 570 ? 1.285 2.896 -8.711 1 93.5 570 GLY B O 1
ATOM 11582 N N . LEU B 1 571 ? 0.854 1.36 -7.141 1 93.75 571 LEU B N 1
ATOM 11583 C CA . LEU B 1 571 ? 1.865 1.882 -6.227 1 93.75 571 LEU B CA 1
ATOM 11584 C C . LEU B 1 571 ? 3.258 1.78 -6.844 1 93.75 571 LEU B C 1
ATOM 11586 O O . LEU B 1 571 ? 4.027 2.742 -6.809 1 93.75 571 LEU B O 1
ATOM 11590 N N . TYR B 1 572 ? 3.592 0.639 -7.414 1 95.88 572 TYR B N 1
ATOM 11591 C CA . TYR B 1 572 ? 4.926 0.443 -7.973 1 95.88 572 TYR B CA 1
ATOM 11592 C C . TYR B 1 572 ? 5.113 1.27 -9.234 1 95.88 572 TYR B C 1
ATOM 11594 O O . TYR B 1 572 ? 6.215 1.755 -9.508 1 95.88 572 TYR B O 1
ATOM 11602 N N . MET B 1 573 ? 4.074 1.417 -10.047 1 95.94 573 MET B N 1
ATOM 11603 C CA . MET B 1 573 ? 4.16 2.275 -11.227 1 95.94 573 MET B CA 1
ATOM 11604 C C . MET B 1 573 ? 4.449 3.719 -10.828 1 95.94 573 MET B C 1
ATOM 11606 O O . MET B 1 573 ? 5.34 4.355 -11.391 1 95.94 573 MET B O 1
ATOM 11610 N N . ALA B 1 574 ? 3.736 4.164 -9.836 1 94.88 574 ALA B N 1
ATOM 11611 C CA . ALA B 1 574 ? 3.85 5.551 -9.398 1 94.88 574 ALA B CA 1
ATOM 11612 C C . ALA B 1 574 ? 5.242 5.836 -8.836 1 94.88 574 ALA B C 1
ATOM 11614 O O . ALA B 1 574 ? 5.766 6.941 -8.992 1 94.88 574 ALA B O 1
ATOM 11615 N N . GLU B 1 575 ? 5.836 4.887 -8.227 1 95.25 575 GLU B N 1
ATOM 11616 C CA . GLU B 1 575 ? 7.125 5.07 -7.566 1 95.25 575 GLU B CA 1
ATOM 11617 C C . GLU B 1 575 ? 8.273 5.047 -8.57 1 95.25 575 GLU B C 1
ATOM 11619 O O . GLU B 1 575 ? 9.352 5.574 -8.305 1 95.25 575 GLU B O 1
ATOM 11624 N N . ASN B 1 576 ? 8.008 4.465 -9.758 1 96.5 576 ASN B N 1
ATOM 11625 C CA . ASN B 1 576 ? 9.172 4.148 -10.578 1 96.5 576 ASN B CA 1
ATOM 11626 C C . ASN B 1 576 ? 9.102 4.836 -11.945 1 96.5 576 ASN B C 1
ATOM 11628 O O . ASN B 1 576 ? 10.133 5.117 -12.555 1 96.5 576 ASN B O 1
ATOM 11632 N N . PHE B 1 577 ? 7.891 5.133 -12.438 1 96.19 577 PHE B N 1
ATOM 11633 C CA . PHE B 1 577 ? 7.777 5.555 -13.828 1 96.19 577 PHE B CA 1
ATOM 11634 C C . PHE B 1 577 ? 6.871 6.773 -13.953 1 96.19 577 PHE B C 1
ATOM 11636 O O . PHE B 1 577 ? 5.945 6.945 -13.164 1 96.19 577 PHE B O 1
ATOM 11643 N N . ARG B 1 578 ? 7.18 7.652 -14.898 1 95.31 578 ARG B N 1
ATOM 11644 C CA . ARG B 1 578 ? 6.164 8.508 -15.508 1 95.31 578 ARG B CA 1
ATOM 11645 C C . ARG B 1 578 ? 5.375 7.746 -16.562 1 95.31 578 ARG B C 1
ATOM 11647 O O . ARG B 1 578 ? 5.746 7.746 -17.75 1 95.31 578 ARG B O 1
ATOM 11654 N N . PHE B 1 579 ? 4.262 7.074 -16.156 1 94.19 579 PHE B N 1
ATOM 11655 C CA . PHE B 1 579 ? 3.594 6.082 -17 1 94.19 579 PHE B CA 1
ATOM 11656 C C . PHE B 1 579 ? 2.275 6.629 -17.531 1 94.19 579 PHE B C 1
ATOM 11658 O O . PHE B 1 579 ? 1.872 7.742 -17.188 1 94.19 579 PHE B O 1
ATOM 11665 N N . ALA B 1 580 ? 1.697 5.891 -18.438 1 92.5 580 ALA B N 1
ATOM 11666 C CA . ALA B 1 580 ? 0.399 6.219 -19.016 1 92.5 580 ALA B CA 1
ATOM 11667 C C . ALA B 1 580 ? -0.617 5.113 -18.75 1 92.5 580 ALA B C 1
ATOM 11669 O O . ALA B 1 580 ? -0.272 3.928 -18.75 1 92.5 580 ALA B O 1
ATOM 11670 N N . ILE B 1 581 ? -1.816 5.539 -18.531 1 92.19 581 ILE B N 1
ATOM 11671 C CA . ILE B 1 581 ? -2.895 4.602 -18.234 1 92.19 581 ILE B CA 1
ATOM 11672 C C . ILE B 1 581 ? -3.625 4.242 -19.531 1 92.19 581 ILE B C 1
ATOM 11674 O O . ILE B 1 581 ? -4.082 3.111 -19.703 1 92.19 581 ILE B O 1
ATOM 11678 N N . ASP B 1 582 ? -3.822 5.176 -20.406 1 91.88 582 ASP B N 1
ATOM 11679 C CA . ASP B 1 582 ? -4.465 5.02 -21.719 1 91.88 582 ASP B CA 1
ATOM 11680 C C . ASP B 1 582 ? -3.531 5.449 -22.844 1 91.88 582 ASP B C 1
ATOM 11682 O O . ASP B 1 582 ? -2.766 6.402 -22.688 1 91.88 582 ASP B O 1
ATOM 11686 N N . PRO B 1 583 ? -3.543 4.758 -23.969 1 93.69 583 PRO B N 1
ATOM 11687 C CA . PRO B 1 583 ? -4.32 3.555 -24.281 1 93.69 583 PRO B CA 1
ATOM 11688 C C . PRO B 1 583 ? -3.82 2.324 -23.531 1 93.69 583 PRO B C 1
ATOM 11690 O O . PRO B 1 583 ? -2.736 2.354 -22.938 1 93.69 583 PRO B O 1
ATOM 11693 N N . LEU B 1 584 ? -4.617 1.269 -23.547 1 96.44 584 LEU B N 1
ATOM 11694 C CA . LEU B 1 584 ? -4.348 0.046 -22.797 1 96.44 584 LEU B CA 1
ATOM 11695 C C . LEU B 1 584 ? -2.971 -0.511 -23.141 1 96.44 584 LEU B C 1
ATOM 11697 O O . LEU B 1 584 ? -2.262 -1.012 -22.266 1 96.44 584 LEU B O 1
ATOM 11701 N N . GLU B 1 585 ? -2.518 -0.349 -24.375 1 97.06 585 GLU B N 1
ATOM 11702 C CA . GLU B 1 585 ? -1.229 -0.848 -24.844 1 97.06 585 GLU B CA 1
ATOM 11703 C C . GLU B 1 585 ? -0.078 -0.215 -24.062 1 97.06 585 GLU B C 1
ATOM 11705 O O . GLU B 1 585 ? 0.91 -0.884 -23.75 1 97.06 585 GLU B O 1
ATOM 11710 N N . ASP B 1 586 ? -0.203 1.064 -23.781 1 96.19 586 ASP B N 1
ATOM 11711 C CA . ASP B 1 586 ? 0.843 1.759 -23.047 1 96.19 586 ASP B CA 1
ATOM 11712 C C . ASP B 1 586 ? 0.954 1.221 -21.609 1 96.19 586 ASP B C 1
ATOM 11714 O O . ASP B 1 586 ? 2.057 0.981 -21.125 1 96.19 586 ASP B O 1
ATOM 11718 N N . TYR B 1 587 ? -0.219 1.056 -21.016 1 96.5 587 TYR B N 1
ATOM 11719 C CA . TYR B 1 587 ? -0.185 0.537 -19.656 1 96.5 587 TYR B CA 1
ATOM 11720 C C . TYR B 1 587 ? 0.39 -0.875 -19.625 1 96.5 587 TYR B C 1
ATOM 11722 O O . TYR B 1 587 ? 1.112 -1.236 -18.688 1 96.5 587 TYR B O 1
ATOM 11730 N N . ILE B 1 588 ? 0.034 -1.717 -20.562 1 97.88 588 ILE B N 1
ATOM 11731 C CA . ILE B 1 588 ? 0.591 -3.061 -20.688 1 97.88 588 ILE B CA 1
ATOM 11732 C C . ILE B 1 588 ? 2.115 -2.982 -20.75 1 97.88 588 ILE B C 1
ATOM 11734 O O . ILE B 1 588 ? 2.811 -3.689 -20.016 1 97.88 588 ILE B O 1
ATOM 11738 N N . TYR B 1 589 ? 2.629 -2.109 -21.594 1 98 589 TYR B N 1
ATOM 11739 C CA . TYR B 1 589 ? 4.074 -1.94 -21.719 1 98 589 TYR B CA 1
ATOM 11740 C C . TYR B 1 589 ? 4.699 -1.615 -20.359 1 98 589 TYR B C 1
ATOM 11742 O O . TYR B 1 589 ? 5.668 -2.256 -19.953 1 98 589 TYR B O 1
ATOM 11750 N N . TYR B 1 590 ? 4.148 -0.62 -19.688 1 97.69 590 TYR B N 1
ATOM 11751 C CA . TYR B 1 590 ? 4.734 -0.183 -18.438 1 97.69 590 TYR B CA 1
ATOM 11752 C C . TYR B 1 590 ? 4.648 -1.282 -17.375 1 97.69 590 TYR B C 1
ATOM 11754 O O . TYR B 1 590 ? 5.566 -1.455 -16.578 1 97.69 590 TYR B O 1
ATOM 11762 N N . SER B 1 591 ? 3.506 -1.966 -17.312 1 97.94 591 SER B N 1
ATOM 11763 C CA . SER B 1 591 ? 3.369 -3.061 -16.359 1 97.94 591 SER B CA 1
ATOM 11764 C C . SER B 1 591 ? 4.395 -4.156 -16.625 1 97.94 591 SER B C 1
ATOM 11766 O O . SER B 1 591 ? 4.949 -4.738 -15.695 1 97.94 591 SER B O 1
ATOM 11768 N N . GLN B 1 592 ? 4.625 -4.488 -17.859 1 98.5 592 GLN B N 1
ATOM 11769 C CA . GLN B 1 592 ? 5.609 -5.508 -18.203 1 98.5 592 GLN B CA 1
ATOM 11770 C C . GLN B 1 592 ? 7.031 -5.008 -17.969 1 98.5 592 GLN B C 1
ATOM 11772 O O . GLN B 1 592 ? 7.914 -5.785 -17.594 1 98.5 592 GLN B O 1
ATOM 11777 N N . LEU B 1 593 ? 7.258 -3.703 -18.25 1 98.56 593 LEU B N 1
ATOM 11778 C CA . LEU B 1 593 ? 8.547 -3.115 -17.906 1 98.56 593 LEU B CA 1
ATOM 11779 C C . LEU B 1 593 ? 8.812 -3.246 -16.406 1 98.56 593 LEU B C 1
ATOM 11781 O O . LEU B 1 593 ? 9.914 -3.613 -16 1 98.56 593 LEU B O 1
ATOM 11785 N N . LEU B 1 594 ? 7.793 -2.893 -15.633 1 98.38 594 LEU B N 1
ATOM 11786 C CA . LEU B 1 594 ? 7.898 -3.021 -14.18 1 98.38 594 LEU B CA 1
ATOM 11787 C C . LEU B 1 594 ? 8.266 -4.449 -13.789 1 98.38 594 LEU B C 1
ATOM 11789 O O . LEU B 1 594 ? 9.195 -4.664 -13.008 1 98.38 594 LEU B O 1
ATOM 11793 N N . GLN B 1 595 ? 7.512 -5.422 -14.297 1 98.56 595 GLN B N 1
ATOM 11794 C CA . GLN B 1 595 ? 7.777 -6.824 -13.992 1 98.56 595 GLN B CA 1
ATOM 11795 C C . GLN B 1 595 ? 9.195 -7.215 -14.406 1 98.56 595 GLN B C 1
ATOM 11797 O O . GLN B 1 595 ? 9.914 -7.859 -13.641 1 98.56 595 GLN B O 1
ATOM 11802 N N . ALA B 1 596 ? 9.57 -6.832 -15.578 1 98.75 596 ALA B N 1
ATOM 11803 C CA . ALA B 1 596 ? 10.883 -7.168 -16.125 1 98.75 596 ALA B CA 1
ATOM 11804 C C . ALA B 1 596 ? 12 -6.59 -15.258 1 98.75 596 ALA B C 1
ATOM 11806 O O . ALA B 1 596 ? 12.961 -7.289 -14.93 1 98.75 596 ALA B O 1
ATOM 11807 N N . GLU B 1 597 ? 11.867 -5.297 -14.914 1 98.31 597 GLU B N 1
ATOM 11808 C CA . GLU B 1 597 ? 12.875 -4.648 -14.078 1 98.31 597 GLU B CA 1
ATOM 11809 C C . GLU B 1 597 ? 13.008 -5.344 -12.727 1 98.31 597 GLU B C 1
ATOM 11811 O O . GLU B 1 597 ? 14.117 -5.594 -12.258 1 98.31 597 GLU B O 1
ATOM 11816 N N . ALA B 1 598 ? 11.914 -5.613 -12.148 1 98.5 598 ALA B N 1
ATOM 11817 C CA . ALA B 1 598 ? 11.898 -6.238 -10.828 1 98.5 598 ALA B CA 1
ATOM 11818 C C . ALA B 1 598 ? 12.539 -7.621 -10.867 1 98.5 598 ALA B C 1
ATOM 11820 O O . ALA B 1 598 ? 13.43 -7.926 -10.07 1 98.5 598 ALA B O 1
ATOM 11821 N N . LEU B 1 599 ? 12.125 -8.461 -11.789 1 98.69 599 LEU B N 1
ATOM 11822 C CA . LEU B 1 599 ? 12.602 -9.836 -11.828 1 98.69 599 LEU B CA 1
ATOM 11823 C C . LEU B 1 599 ? 14.062 -9.891 -12.266 1 98.69 599 LEU B C 1
ATOM 11825 O O . LEU B 1 599 ? 14.844 -10.688 -11.727 1 98.69 599 LEU B O 1
ATOM 11829 N N . ALA B 1 600 ? 14.43 -9.055 -13.234 1 98.5 600 ALA B N 1
ATOM 11830 C CA . ALA B 1 600 ? 15.828 -8.992 -13.633 1 98.5 600 ALA B CA 1
ATOM 11831 C C . ALA B 1 600 ? 16.719 -8.602 -12.453 1 98.5 600 ALA B C 1
ATOM 11833 O O . ALA B 1 600 ? 17.797 -9.172 -12.266 1 98.5 600 ALA B O 1
ATOM 11834 N N . SER B 1 601 ? 16.234 -7.641 -11.68 1 98.38 601 SER B N 1
ATOM 11835 C CA . SER B 1 601 ? 17 -7.215 -10.508 1 98.38 601 SER B CA 1
ATOM 11836 C C . SER B 1 601 ? 17.188 -8.367 -9.523 1 98.38 601 SER B C 1
ATOM 11838 O O . SER B 1 601 ? 18.281 -8.562 -9 1 98.38 601 SER B O 1
ATOM 11840 N N . ALA B 1 602 ? 16.188 -9.109 -9.297 1 98.69 602 ALA B N 1
ATOM 11841 C CA . ALA B 1 602 ? 16.266 -10.242 -8.367 1 98.69 602 ALA B CA 1
ATOM 11842 C C . ALA B 1 602 ? 17.281 -11.266 -8.844 1 98.69 602 ALA B C 1
ATOM 11844 O O . ALA B 1 602 ? 18.219 -11.602 -8.109 1 98.69 602 ALA B O 1
ATOM 11845 N N . TYR B 1 603 ? 17.156 -11.734 -10.062 1 98.75 603 TYR B N 1
ATOM 11846 C CA . TYR B 1 603 ? 18.062 -12.75 -10.594 1 98.75 603 TYR B CA 1
ATOM 11847 C C . TYR B 1 603 ? 19.5 -12.242 -10.609 1 98.75 603 TYR B C 1
ATOM 11849 O O . TYR B 1 603 ? 20.438 -12.977 -10.258 1 98.75 603 TYR B O 1
ATOM 11857 N N . ARG B 1 604 ? 19.672 -10.992 -11.008 1 98.5 604 ARG B N 1
ATOM 11858 C CA . ARG B 1 604 ? 21 -10.398 -11.086 1 98.5 604 ARG B CA 1
ATOM 11859 C C . ARG B 1 604 ? 21.656 -10.312 -9.711 1 98.5 604 ARG B C 1
ATOM 11861 O O . ARG B 1 604 ? 22.781 -10.766 -9.523 1 98.5 604 ARG B O 1
ATOM 11868 N N . LEU B 1 605 ? 20.953 -9.789 -8.781 1 98.62 605 LEU B N 1
ATOM 11869 C CA . LEU B 1 605 ? 21.5 -9.523 -7.457 1 98.62 605 LEU B CA 1
ATOM 11870 C C . LEU B 1 605 ? 21.672 -10.82 -6.672 1 98.62 605 LEU B C 1
ATOM 11872 O O . LEU B 1 605 ? 22.656 -10.977 -5.941 1 98.62 605 LEU B O 1
ATOM 11876 N N . TRP B 1 606 ? 20.797 -11.758 -6.797 1 98.81 606 TRP B N 1
ATOM 11877 C CA . TRP B 1 606 ? 20.891 -13.008 -6.047 1 98.81 606 TRP B CA 1
ATOM 11878 C C . TRP B 1 606 ? 21.938 -13.938 -6.656 1 98.81 606 TRP B C 1
ATOM 11880 O O . TRP B 1 606 ? 22.656 -14.633 -5.934 1 98.81 606 TRP B O 1
ATOM 11890 N N . LYS B 1 607 ? 22.062 -13.984 -7.992 1 98.69 607 LYS B N 1
ATOM 11891 C CA . LYS B 1 607 ? 23.109 -14.766 -8.648 1 98.69 607 LYS B CA 1
ATOM 11892 C C . LYS B 1 607 ? 24.484 -14.227 -8.297 1 98.69 607 LYS B C 1
ATOM 11894 O O . LYS B 1 607 ? 25.453 -14.992 -8.242 1 98.69 607 LYS B O 1
ATOM 11899 N N . ARG B 1 608 ? 24.578 -12.906 -8.039 1 98.62 608 ARG B N 1
ATOM 11900 C CA . ARG B 1 608 ? 25.812 -12.305 -7.562 1 98.62 608 ARG B CA 1
ATOM 11901 C C . ARG B 1 608 ? 26.359 -13.055 -6.344 1 98.62 608 ARG B C 1
ATOM 11903 O O . ARG B 1 608 ? 27.562 -13.148 -6.156 1 98.62 608 ARG B O 1
ATOM 11910 N N . GLN B 1 609 ? 25.5 -13.656 -5.555 1 98.62 609 GLN B N 1
ATOM 11911 C CA . GLN B 1 609 ? 25.844 -14.281 -4.281 1 98.62 609 GLN B CA 1
ATOM 11912 C C . GLN B 1 609 ? 26.312 -15.719 -4.484 1 98.62 609 GLN B C 1
ATOM 11914 O O . GLN B 1 609 ? 26.719 -16.375 -3.529 1 98.62 609 GLN B O 1
ATOM 11919 N N . TRP B 1 610 ? 26.234 -16.25 -5.695 1 98.69 610 TRP B N 1
ATOM 11920 C CA . TRP B 1 610 ? 26.828 -17.531 -6.074 1 98.69 610 TRP B CA 1
ATOM 11921 C C . TRP B 1 610 ? 28.328 -17.391 -6.316 1 98.69 610 TRP B C 1
ATOM 11923 O O . TRP B 1 610 ? 28.766 -17.328 -7.465 1 98.69 610 TRP B O 1
ATOM 11933 N N . GLN B 1 611 ? 29.141 -17.422 -5.273 1 98.38 611 GLN B N 1
ATOM 11934 C CA . GLN B 1 611 ? 30.5 -16.938 -5.32 1 98.38 611 GLN B CA 1
ATOM 11935 C C . GLN B 1 611 ? 31.5 -18.078 -5.281 1 98.38 611 GLN B C 1
ATOM 11937 O O . GLN B 1 611 ? 32.688 -17.875 -5.012 1 98.38 611 GLN B O 1
ATOM 11942 N N . GLY B 1 612 ? 31.047 -19.359 -5.477 1 97.31 612 GLY B N 1
ATOM 11943 C CA . GLY B 1 612 ? 31.953 -20.484 -5.59 1 97.31 612 GLY B CA 1
ATOM 11944 C C . GLY B 1 612 ? 32.031 -21.312 -4.316 1 97.31 612 GLY B C 1
ATOM 11945 O O . GLY B 1 612 ? 31.188 -21.172 -3.428 1 97.31 612 GLY B O 1
ATOM 11946 N N . PRO B 1 613 ? 33.031 -22.234 -4.266 1 97.12 613 PRO B N 1
ATOM 11947 C CA . PRO B 1 613 ? 33.094 -23.203 -3.166 1 97.12 613 PRO B CA 1
ATOM 11948 C C . PRO B 1 613 ? 33.156 -22.531 -1.795 1 97.12 613 PRO B C 1
ATOM 11950 O O . PRO B 1 613 ? 34 -21.641 -1.583 1 97.12 613 PRO B O 1
ATOM 11953 N N . LYS B 1 614 ? 32.281 -22.891 -0.863 1 97.62 614 LYS B N 1
ATOM 11954 C CA . LYS B 1 614 ? 32.156 -22.438 0.52 1 97.62 614 LYS B CA 1
ATOM 11955 C C . LYS B 1 614 ? 31.578 -21.016 0.587 1 97.62 614 LYS B C 1
ATOM 11957 O O . LYS B 1 614 ? 31.438 -20.453 1.672 1 97.62 614 LYS B O 1
ATOM 11962 N N . LYS B 1 615 ? 31.234 -20.438 -0.514 1 98.38 615 LYS B N 1
ATOM 11963 C CA . LYS B 1 615 ? 30.594 -19.125 -0.564 1 98.38 615 LYS B CA 1
ATOM 11964 C C . LYS B 1 615 ? 29.359 -19.156 -1.47 1 98.38 615 LYS B C 1
ATOM 11966 O O . LYS B 1 615 ? 29.141 -18.234 -2.254 1 98.38 615 LYS B O 1
ATOM 11971 N N . GLU B 1 616 ? 28.75 -20.266 -1.538 1 98.31 616 GLU B N 1
ATOM 11972 C CA . GLU B 1 616 ? 27.469 -20.375 -2.236 1 98.31 616 GLU B CA 1
ATOM 11973 C C . GLU B 1 616 ? 26.344 -19.75 -1.424 1 98.31 616 GLU B C 1
ATOM 11975 O O . GLU B 1 616 ? 25.406 -20.453 -1.005 1 98.31 616 GLU B O 1
ATOM 11980 N N . TYR B 1 617 ? 26.312 -18.453 -1.304 1 98.56 617 TYR B N 1
ATOM 11981 C CA . TYR B 1 617 ? 25.406 -17.703 -0.426 1 98.56 617 TYR B CA 1
ATOM 11982 C C . TYR B 1 617 ? 23.984 -17.734 -0.954 1 98.56 617 TYR B C 1
ATOM 11984 O O . TYR B 1 617 ? 23.031 -17.562 -0.191 1 98.56 617 TYR B O 1
ATOM 11992 N N . CYS B 1 618 ? 23.766 -17.875 -2.188 1 98.75 618 CYS B N 1
ATOM 11993 C CA . CYS B 1 618 ? 22.5 -18.109 -2.861 1 98.75 618 CYS B CA 1
ATOM 11994 C C . CYS B 1 618 ? 22.656 -19.047 -4.039 1 98.75 618 CYS B C 1
ATOM 11996 O O . CYS B 1 618 ? 23.531 -18.859 -4.887 1 98.75 618 CYS B O 1
ATOM 11998 N N . SER B 1 619 ? 21.797 -20.047 -4.078 1 98.69 619 SER B N 1
ATOM 11999 C CA . SER B 1 619 ? 22.062 -21.094 -5.059 1 98.69 619 SER B CA 1
ATOM 12000 C C . SER B 1 619 ? 20.906 -21.25 -6.027 1 98.69 619 SER B C 1
ATOM 12002 O O . SER B 1 619 ? 20.922 -22.141 -6.887 1 98.69 619 SER B O 1
ATOM 12004 N N . GLY B 1 620 ? 19.906 -20.422 -5.871 1 98.38 620 GLY B N 1
ATOM 12005 C CA . GLY B 1 620 ? 18.812 -20.562 -6.812 1 98.38 620 GLY B CA 1
ATOM 12006 C C . GLY B 1 620 ? 17.734 -19.5 -6.629 1 98.38 620 GLY B C 1
ATOM 12007 O O . GLY B 1 620 ? 17.625 -18.906 -5.559 1 98.38 620 GLY B O 1
ATOM 12008 N N . ALA B 1 621 ? 17 -19.203 -7.605 1 98.62 621 ALA B N 1
ATOM 12009 C CA . ALA B 1 621 ? 15.844 -18.312 -7.68 1 98.62 621 ALA B CA 1
ATOM 12010 C C . ALA B 1 621 ? 14.781 -18.859 -8.625 1 98.62 621 ALA B C 1
ATOM 12012 O O . ALA B 1 621 ? 15.062 -19.125 -9.797 1 98.62 621 ALA B O 1
ATOM 12013 N N . LEU B 1 622 ? 13.578 -19.094 -8.117 1 98.88 622 LEU B N 1
ATOM 12014 C CA . LEU B 1 622 ? 12.477 -19.578 -8.938 1 98.88 622 LEU B CA 1
ATOM 12015 C C . LEU B 1 622 ? 11.312 -18.578 -8.93 1 98.88 622 LEU B C 1
ATOM 12017 O O . LEU B 1 622 ? 10.594 -18.469 -7.938 1 98.88 622 LEU B O 1
ATOM 12021 N N . VAL B 1 623 ? 11.086 -17.891 -10.023 1 98.69 623 VAL B N 1
ATOM 12022 C CA . VAL B 1 623 ? 10.055 -16.859 -10.117 1 98.69 623 VAL B CA 1
ATOM 12023 C C . VAL B 1 623 ? 8.672 -17.516 -10.109 1 98.69 623 VAL B C 1
ATOM 12025 O O . VAL B 1 623 ? 8.484 -18.594 -10.695 1 98.69 623 VAL B O 1
ATOM 12028 N N . TRP B 1 624 ? 7.781 -17.016 -9.25 1 98.31 624 TRP B N 1
ATOM 12029 C CA . TRP B 1 624 ? 6.348 -17.266 -9.359 1 98.31 624 TRP B CA 1
ATOM 12030 C C . TRP B 1 624 ? 5.719 -16.328 -10.391 1 98.31 624 TRP B C 1
ATOM 12032 O O . TRP B 1 624 ? 5.555 -15.133 -10.148 1 98.31 624 TRP B O 1
ATOM 12042 N N . GLN B 1 625 ? 5.547 -16.906 -11.719 1 98 625 GLN B N 1
ATOM 12043 C CA . GLN B 1 625 ? 5.527 -18.281 -12.203 1 98 625 GLN B CA 1
ATOM 12044 C C . GLN B 1 625 ? 5.73 -18.328 -13.719 1 98 625 GLN B C 1
ATOM 12046 O O . GLN B 1 625 ? 5.801 -17.297 -14.375 1 98 625 GLN B O 1
ATOM 12051 N N . THR B 1 626 ? 5.879 -19.5 -14.25 1 98.5 626 THR B N 1
ATOM 12052 C CA . THR B 1 626 ? 6.125 -19.688 -15.672 1 98.5 626 THR B CA 1
ATOM 12053 C C . THR B 1 626 ? 4.871 -19.375 -16.484 1 98.5 626 THR B C 1
ATOM 12055 O O . THR B 1 626 ? 4.926 -18.609 -17.438 1 98.5 626 THR B O 1
ATOM 12058 N N . ASN B 1 627 ? 3.734 -19.875 -16.078 1 98.5 627 ASN B N 1
ATOM 12059 C CA . ASN B 1 627 ? 2.598 -19.969 -17 1 98.5 627 ASN B CA 1
ATOM 12060 C C . ASN B 1 627 ? 1.297 -19.562 -16.312 1 98.5 627 ASN B C 1
ATOM 12062 O O . ASN B 1 627 ? 1.262 -19.375 -15.094 1 98.5 627 ASN B O 1
ATOM 12066 N N . ASP B 1 628 ? 0.271 -19.406 -17.156 1 98.38 628 ASP B N 1
ATOM 12067 C CA . ASP B 1 628 ? -1.105 -19.188 -16.719 1 98.38 628 ASP B CA 1
ATOM 12068 C C . ASP B 1 628 ? -1.998 -20.375 -17.109 1 98.38 628 ASP B C 1
ATOM 12070 O O . ASP B 1 628 ? -1.714 -21.078 -18.078 1 98.38 628 ASP B O 1
ATOM 12074 N N . CYS B 1 629 ? -3.061 -20.547 -16.359 1 98.38 629 CYS B N 1
ATOM 12075 C CA . CYS B 1 629 ? -3.977 -21.641 -16.656 1 98.38 629 CYS B CA 1
ATOM 12076 C C . CYS B 1 629 ? -5.215 -21.141 -17.375 1 98.38 629 CYS B C 1
ATOM 12078 O O . CYS B 1 629 ? -6.086 -21.922 -17.75 1 98.38 629 CYS B O 1
ATOM 12080 N N . TRP B 1 630 ? -5.418 -19.859 -17.609 1 98.5 630 TRP B N 1
ATOM 12081 C CA . TRP B 1 630 ? -6.434 -19.125 -18.359 1 98.5 630 TRP B CA 1
ATOM 12082 C C . TRP B 1 630 ? -5.949 -17.719 -18.703 1 98.5 630 TRP B C 1
ATOM 12084 O O . TRP B 1 630 ? -4.879 -17.297 -18.266 1 98.5 630 TRP B O 1
ATOM 12094 N N . PRO B 1 631 ? -6.594 -16.953 -19.672 1 98.56 631 PRO B N 1
ATOM 12095 C CA . PRO B 1 631 ? -6.164 -15.586 -19.969 1 98.56 631 PRO B CA 1
ATOM 12096 C C . PRO B 1 631 ? -6.363 -14.648 -18.781 1 98.56 631 PRO B C 1
ATOM 12098 O O . PRO B 1 631 ? -7.5 -14.375 -18.391 1 98.56 631 PRO B O 1
ATOM 12101 N N . VAL B 1 632 ? -5.219 -14.148 -18.219 1 98.31 632 VAL B N 1
ATOM 12102 C CA . VAL B 1 632 ? -5.301 -13.43 -16.953 1 98.31 632 VAL B CA 1
ATOM 12103 C C . VAL B 1 632 ? -4.082 -12.531 -16.797 1 98.31 632 VAL B C 1
ATOM 12105 O O . VAL B 1 632 ? -3.059 -12.734 -17.453 1 98.31 632 VAL B O 1
ATOM 12108 N N . THR B 1 633 ? -4.246 -11.422 -16.078 1 98 633 THR B N 1
ATOM 12109 C CA . THR B 1 633 ? -3.104 -10.695 -15.531 1 98 633 THR B CA 1
ATOM 12110 C C . THR B 1 633 ? -2.572 -11.383 -14.273 1 98 633 THR B C 1
ATOM 12112 O O . THR B 1 633 ? -3.305 -11.555 -13.297 1 98 633 THR B O 1
ATOM 12115 N N . SER B 1 634 ? -1.354 -11.836 -14.25 1 97.88 634 SER B N 1
ATOM 12116 C CA . SER B 1 634 ? -0.764 -12.578 -13.141 1 97.88 634 SER B CA 1
ATOM 12117 C C . SER B 1 634 ? 0.741 -12.344 -13.055 1 97.88 634 SER B C 1
ATOM 12119 O O . SER B 1 634 ? 1.272 -11.445 -13.703 1 97.88 634 SER B O 1
ATOM 12121 N N . TRP B 1 635 ? 1.436 -13.125 -12.227 1 98.06 635 TRP B N 1
ATOM 12122 C CA . TRP B 1 635 ? 2.885 -13.078 -12.055 1 98.06 635 TRP B CA 1
ATOM 12123 C C . TRP B 1 635 ? 3.586 -13.828 -13.188 1 98.06 635 TRP B C 1
ATOM 12125 O O . TRP B 1 635 ? 4.809 -13.766 -13.32 1 98.06 635 TRP B O 1
ATOM 12135 N N . ALA B 1 636 ? 2.842 -14.516 -14.023 1 98.62 636 ALA B N 1
ATOM 12136 C CA . ALA B 1 636 ? 3.434 -15.375 -15.047 1 98.62 636 ALA B CA 1
ATOM 12137 C C . ALA B 1 636 ? 4.355 -14.578 -15.969 1 98.62 636 ALA B C 1
ATOM 12139 O O . ALA B 1 636 ? 4.059 -13.43 -16.312 1 98.62 636 ALA B O 1
ATOM 12140 N N . ILE B 1 637 ? 5.422 -15.195 -16.391 1 98.69 637 ILE B N 1
ATOM 12141 C CA . ILE B 1 637 ? 6.352 -14.547 -17.312 1 98.69 637 ILE B CA 1
ATOM 12142 C C . ILE B 1 637 ? 6 -14.922 -18.75 1 98.69 637 ILE B C 1
ATOM 12144 O O . ILE B 1 637 ? 6.605 -14.414 -19.688 1 98.69 637 ILE B O 1
ATOM 12148 N N . CYS B 1 638 ? 5.062 -15.82 -18.891 1 98.5 638 CYS B N 1
ATOM 12149 C CA . CYS B 1 638 ? 4.438 -16.172 -20.172 1 98.5 638 CYS B CA 1
ATOM 12150 C C . CYS B 1 638 ? 2.932 -16.359 -20 1 98.5 638 CYS B C 1
ATOM 12152 O O . CYS B 1 638 ? 2.475 -16.984 -19.047 1 98.5 638 CYS B O 1
ATOM 12154 N N . ASP B 1 639 ? 2.174 -15.766 -20.922 1 98.06 639 ASP B N 1
ATOM 12155 C CA . ASP B 1 639 ? 0.732 -15.805 -20.703 1 98.06 639 ASP B CA 1
ATOM 12156 C C . ASP B 1 639 ? 0.139 -17.125 -21.203 1 98.06 639 ASP B C 1
ATOM 12158 O O . ASP B 1 639 ? 0.868 -18 -21.672 1 98.06 639 ASP B O 1
ATOM 12162 N N . TYR B 1 640 ? -1.145 -17.344 -21.203 1 98.19 640 TYR B N 1
ATOM 12163 C CA . TYR B 1 640 ? -1.867 -18.578 -21.422 1 98.19 640 TYR B CA 1
ATOM 12164 C C . TYR B 1 640 ? -1.592 -19.125 -22.828 1 98.19 640 TYR B C 1
ATOM 12166 O O . TYR B 1 640 ? -1.567 -20.344 -23.047 1 98.19 640 TYR B O 1
ATOM 12174 N N . TYR B 1 641 ? -1.324 -18.266 -23.75 1 97.5 641 TYR B N 1
ATOM 12175 C CA . TYR B 1 641 ? -1.201 -18.672 -25.156 1 97.5 641 TYR B CA 1
ATOM 12176 C C . TYR B 1 641 ? 0.262 -18.844 -25.547 1 97.5 641 TYR B C 1
ATOM 12178 O O . TYR B 1 641 ? 0.611 -18.75 -26.719 1 97.5 641 TYR B O 1
ATOM 12186 N N . LEU B 1 642 ? 1.146 -19.078 -24.531 1 97 642 LEU B N 1
ATOM 12187 C CA . LEU B 1 642 ? 2.566 -19.297 -24.781 1 97 642 LEU B CA 1
ATOM 12188 C C . LEU B 1 642 ? 3.223 -18.047 -25.359 1 97 642 LEU B C 1
ATOM 12190 O O . LEU B 1 642 ? 4.086 -18.156 -26.234 1 97 642 LEU B O 1
ATOM 12194 N N . ARG B 1 643 ? 2.721 -16.859 -24.938 1 96.88 643 ARG B N 1
ATOM 12195 C CA . ARG B 1 643 ? 3.338 -15.586 -25.312 1 96.88 643 ARG B CA 1
ATOM 12196 C C . ARG B 1 643 ? 4.23 -15.055 -24.203 1 96.88 643 ARG B C 1
ATOM 12198 O O . ARG B 1 643 ? 3.734 -14.617 -23.156 1 96.88 643 ARG B O 1
ATOM 12205 N N . PRO B 1 644 ? 5.516 -15.023 -24.438 1 97.75 644 PRO B N 1
ATOM 12206 C CA . PRO B 1 644 ? 6.406 -14.484 -23.406 1 97.75 644 PRO B CA 1
ATOM 12207 C C . PRO B 1 644 ? 6.148 -13 -23.109 1 97.75 644 PRO B C 1
ATOM 12209 O O . PRO B 1 644 ? 5.961 -12.219 -24.047 1 97.75 644 PRO B O 1
ATOM 12212 N N . LYS B 1 645 ? 6.051 -12.656 -21.859 1 98.38 645 LYS B N 1
ATOM 12213 C CA . LYS B 1 645 ? 6.145 -11.258 -21.453 1 98.38 645 LYS B CA 1
ATOM 12214 C C . LYS B 1 645 ? 7.586 -10.766 -21.5 1 98.38 645 LYS B C 1
ATOM 12216 O O . LYS B 1 645 ? 8.508 -11.555 -21.703 1 98.38 645 LYS B O 1
ATOM 12221 N N . HIS B 1 646 ? 7.793 -9.508 -21.328 1 98.62 646 HIS B N 1
ATOM 12222 C CA . HIS B 1 646 ? 9.141 -8.953 -21.391 1 98.62 646 HIS B CA 1
ATOM 12223 C C . HIS B 1 646 ? 10.031 -9.531 -20.297 1 98.62 646 HIS B C 1
ATOM 12225 O O . HIS B 1 646 ? 11.242 -9.68 -20.484 1 98.62 646 HIS B O 1
ATOM 12231 N N . ALA B 1 647 ? 9.453 -9.875 -19.156 1 98.75 647 ALA B N 1
ATOM 12232 C CA . ALA B 1 647 ? 10.211 -10.445 -18.047 1 98.75 647 ALA B CA 1
ATOM 12233 C C . ALA B 1 647 ? 10.883 -11.758 -18.453 1 98.75 647 ALA B C 1
ATOM 12235 O O . ALA B 1 647 ? 11.977 -12.07 -17.969 1 98.75 647 ALA B O 1
ATOM 12236 N N . TYR B 1 648 ? 10.234 -12.539 -19.359 1 98.56 648 TYR B N 1
ATOM 12237 C CA . TYR B 1 648 ? 10.828 -13.773 -19.875 1 98.56 648 TYR B CA 1
ATOM 12238 C C . TYR B 1 648 ? 12.203 -13.5 -20.484 1 98.56 648 TYR B C 1
ATOM 12240 O O . TYR B 1 648 ? 13.164 -14.227 -20.203 1 98.56 648 TYR B O 1
ATOM 12248 N N . TYR B 1 649 ? 12.312 -12.477 -21.219 1 98.69 649 TYR B N 1
ATOM 12249 C CA . TYR B 1 649 ? 13.547 -12.148 -21.922 1 98.69 649 TYR B CA 1
ATOM 12250 C C . TYR B 1 649 ? 14.602 -11.617 -20.969 1 98.69 649 TYR B C 1
ATOM 12252 O O . TYR B 1 649 ? 15.797 -11.883 -21.141 1 98.69 649 TYR B O 1
ATOM 12260 N N . THR B 1 650 ? 14.156 -10.883 -19.984 1 98.25 650 THR B N 1
ATOM 12261 C CA . THR B 1 650 ? 15.141 -10.344 -19.047 1 98.25 650 THR B CA 1
ATOM 12262 C C . THR B 1 650 ? 15.688 -11.453 -18.156 1 98.25 650 THR B C 1
ATOM 12264 O O . THR B 1 650 ? 16.875 -11.445 -17.812 1 98.25 650 THR B O 1
ATOM 12267 N N . ILE B 1 651 ? 14.883 -12.383 -17.75 1 98.56 651 ILE B N 1
ATOM 12268 C CA . ILE B 1 651 ? 15.359 -13.547 -17 1 98.56 651 ILE B CA 1
ATOM 12269 C C . ILE B 1 651 ? 16.328 -14.352 -17.859 1 98.56 651 ILE B C 1
ATOM 12271 O O . ILE B 1 651 ? 17.391 -14.773 -17.391 1 98.56 651 ILE B O 1
ATOM 12275 N N . LYS B 1 652 ? 15.969 -14.555 -19.109 1 98.38 652 LYS B N 1
ATOM 12276 C CA . LYS B 1 652 ? 16.812 -15.273 -20.062 1 98.38 652 LYS B CA 1
ATOM 12277 C C . LYS B 1 652 ? 18.203 -14.648 -20.125 1 98.38 652 LYS B C 1
ATOM 12279 O O . LYS B 1 652 ? 19.219 -15.367 -20.125 1 98.38 652 LYS B O 1
ATOM 12284 N N . ARG B 1 653 ? 18.25 -13.359 -20.141 1 98.06 653 ARG B N 1
ATOM 12285 C CA . ARG B 1 653 ? 19.531 -12.641 -20.203 1 98.06 653 ARG B CA 1
ATOM 12286 C C . ARG B 1 653 ? 20.297 -12.82 -18.906 1 98.06 653 ARG B C 1
ATOM 12288 O O . ARG B 1 653 ? 21.516 -13.062 -18.922 1 98.06 653 ARG B O 1
ATOM 12295 N N . GLU B 1 654 ? 19.625 -12.703 -17.797 1 98.38 654 GLU B N 1
ATOM 12296 C CA . GLU B 1 654 ? 20.297 -12.805 -16.5 1 98.38 654 GLU B CA 1
ATOM 12297 C C . GLU B 1 654 ? 20.828 -14.219 -16.266 1 98.38 654 GLU B C 1
ATOM 12299 O O . GLU B 1 654 ? 21.766 -14.406 -15.508 1 98.38 654 GLU B O 1
ATOM 12304 N N . MET B 1 655 ? 20.25 -15.219 -16.969 1 98.31 655 MET B N 1
ATOM 12305 C CA . MET B 1 655 ? 20.641 -16.609 -16.766 1 98.31 655 MET B CA 1
ATOM 12306 C C . MET B 1 655 ? 21.547 -17.094 -17.891 1 98.31 655 MET B C 1
ATOM 12308 O O . MET B 1 655 ? 21.812 -18.297 -18.016 1 98.31 655 MET B O 1
ATOM 12312 N N . ALA B 1 656 ? 21.984 -16.172 -18.719 1 98.06 656 ALA B N 1
ATOM 12313 C CA . ALA B 1 656 ? 22.953 -16.547 -19.75 1 98.06 656 ALA B CA 1
ATOM 12314 C C . ALA B 1 656 ? 24.203 -17.141 -19.125 1 98.06 656 ALA B C 1
ATOM 12316 O O . ALA B 1 656 ? 24.5 -16.906 -17.953 1 98.06 656 ALA B O 1
ATOM 12317 N N . PRO B 1 657 ? 24.969 -17.922 -19.891 1 97.38 657 PRO B N 1
ATOM 12318 C CA . PRO B 1 657 ? 26.156 -18.594 -19.359 1 97.38 657 PRO B CA 1
ATOM 12319 C C . PRO B 1 657 ? 27.172 -17.609 -18.766 1 97.38 657 PRO B C 1
ATOM 12321 O O . PRO B 1 657 ? 27.766 -17.891 -17.719 1 97.38 657 PRO B O 1
ATOM 12324 N N . VAL B 1 658 ? 27.422 -16.5 -19.453 1 98.44 658 VAL B N 1
ATOM 12325 C CA . VAL B 1 658 ? 28.266 -15.422 -18.953 1 98.44 658 VAL B CA 1
ATOM 12326 C C . VAL B 1 658 ? 27.484 -14.109 -18.922 1 98.44 658 VAL B C 1
ATOM 12328 O O . VAL B 1 658 ? 26.891 -13.719 -19.922 1 98.44 658 VAL B O 1
ATOM 12331 N N . THR B 1 659 ? 27.453 -13.477 -17.812 1 98.62 659 THR B N 1
ATOM 12332 C CA . THR B 1 659 ? 26.766 -12.203 -17.672 1 98.62 659 THR B CA 1
ATOM 12333 C C . THR B 1 659 ? 27.625 -11.195 -16.922 1 98.62 659 THR B C 1
ATOM 12335 O O . THR B 1 659 ? 28.609 -11.562 -16.281 1 98.62 659 THR B O 1
ATOM 12338 N N . ILE B 1 660 ? 27.359 -9.938 -17.094 1 98.75 660 ILE B N 1
ATOM 12339 C CA . ILE B 1 660 ? 27.906 -8.852 -16.297 1 98.75 660 ILE B CA 1
ATOM 12340 C C . ILE B 1 660 ? 26.781 -8.102 -15.578 1 98.75 660 ILE B C 1
ATOM 12342 O O . ILE B 1 660 ? 25.719 -7.898 -16.141 1 98.75 660 ILE B O 1
ATOM 12346 N N . GLY B 1 661 ? 26.953 -7.926 -14.242 1 98.19 661 GLY B N 1
ATOM 12347 C CA . GLY B 1 661 ? 25.969 -7.207 -13.453 1 98.19 661 GLY B CA 1
ATOM 12348 C C . GLY B 1 661 ? 26.516 -5.926 -12.844 1 98.19 661 GLY B C 1
ATOM 12349 O O . GLY B 1 661 ? 27.734 -5.75 -12.727 1 98.19 661 GLY B O 1
ATOM 12350 N N . MET B 1 662 ? 25.594 -5.066 -12.547 1 98.06 662 MET B N 1
ATOM 12351 C CA . MET B 1 662 ? 25.922 -3.801 -11.898 1 98.06 662 MET B CA 1
ATOM 12352 C C . MET B 1 662 ? 24.797 -3.371 -10.953 1 98.06 662 MET B C 1
ATOM 12354 O O . MET B 1 662 ? 23.625 -3.633 -11.211 1 98.06 662 MET B O 1
ATOM 12358 N N . THR B 1 663 ? 25.125 -2.834 -9.852 1 97.62 663 THR B N 1
ATOM 12359 C CA . THR B 1 663 ? 24.188 -2.111 -8.992 1 97.62 663 THR B CA 1
ATOM 12360 C C . THR B 1 663 ? 24.766 -0.756 -8.594 1 97.62 663 THR B C 1
ATOM 12362 O O . THR B 1 663 ? 25.969 -0.539 -8.672 1 97.62 663 THR B O 1
ATOM 12365 N N . ARG B 1 664 ? 23.922 0.162 -8.375 1 96.69 664 ARG B N 1
ATOM 12366 C CA . ARG B 1 664 ? 24.297 1.524 -8.023 1 96.69 664 ARG B CA 1
ATOM 12367 C C . ARG B 1 664 ? 23.938 1.836 -6.574 1 96.69 664 ARG B C 1
ATOM 12369 O O . ARG B 1 664 ? 22.859 1.469 -6.109 1 96.69 664 ARG B O 1
ATOM 12376 N N . ARG B 1 665 ? 24.875 2.508 -5.848 1 95.06 665 ARG B N 1
ATOM 12377 C CA . ARG B 1 665 ? 24.656 2.863 -4.449 1 95.06 665 ARG B CA 1
ATOM 12378 C C . ARG B 1 665 ? 25.156 4.277 -4.16 1 95.06 665 ARG B C 1
ATOM 12380 O O . ARG B 1 665 ? 26.156 4.711 -4.723 1 95.06 665 ARG B O 1
ATOM 12387 N N . GLU B 1 666 ? 24.391 4.902 -3.338 1 93.62 666 GLU B N 1
ATOM 12388 C CA . GLU B 1 666 ? 24.812 6.203 -2.824 1 93.62 666 GLU B CA 1
ATOM 12389 C C . GLU B 1 666 ? 25.406 6.078 -1.427 1 93.62 666 GLU B C 1
ATOM 12391 O O . GLU B 1 666 ? 24.828 5.426 -0.553 1 93.62 666 GLU B O 1
ATOM 12396 N N . HIS B 1 667 ? 26.578 6.652 -1.24 1 94.25 667 HIS B N 1
ATOM 12397 C CA . HIS B 1 667 ? 27.25 6.676 0.047 1 94.25 667 HIS B CA 1
ATOM 12398 C C . HIS B 1 667 ? 27.391 8.102 0.575 1 94.25 667 HIS B C 1
ATOM 12400 O O . HIS B 1 667 ? 27.906 8.984 -0.119 1 94.25 667 HIS B O 1
ATOM 12406 N N . LYS B 1 668 ? 26.953 8.352 1.83 1 93.12 668 LYS B N 1
ATOM 12407 C CA . LYS B 1 668 ? 27.031 9.648 2.484 1 93.12 668 LYS B CA 1
ATOM 12408 C C . LYS B 1 668 ? 28.047 9.633 3.629 1 93.12 668 LYS B C 1
ATOM 12410 O O . LYS B 1 668 ? 28.031 8.719 4.457 1 93.12 668 LYS B O 1
ATOM 12415 N N . HIS B 1 669 ? 28.875 10.656 3.656 1 94 669 HIS B N 1
ATOM 12416 C CA . HIS B 1 669 ? 29.891 10.797 4.688 1 94 669 HIS B CA 1
ATOM 12417 C C . HIS B 1 669 ? 29.844 12.188 5.324 1 94 669 HIS B C 1
ATOM 12419 O O . HIS B 1 669 ? 30.516 13.109 4.855 1 94 669 HIS B O 1
ATOM 12425 N N . PRO B 1 670 ? 29.188 12.344 6.41 1 93.81 670 PRO B N 1
ATOM 12426 C CA . PRO B 1 670 ? 29.141 13.633 7.105 1 93.81 670 PRO B CA 1
ATOM 12427 C C . PRO B 1 670 ? 30.469 14 7.766 1 93.81 670 PRO B C 1
ATOM 12429 O O . PRO B 1 670 ? 31.156 13.125 8.297 1 93.81 670 PRO B O 1
ATOM 12432 N N . LYS B 1 671 ? 30.828 15.234 7.773 1 92.94 671 LYS B N 1
ATOM 12433 C CA . LYS B 1 671 ? 32.062 15.719 8.398 1 92.94 671 LYS B CA 1
ATOM 12434 C C . LYS B 1 671 ? 32.031 15.5 9.906 1 92.94 671 LYS B C 1
ATOM 12436 O O . LYS B 1 671 ? 33.062 15.195 10.516 1 92.94 671 LYS B O 1
ATOM 12441 N N . ASP B 1 672 ? 30.844 15.82 10.484 1 91.19 672 ASP B N 1
ATOM 12442 C CA . ASP B 1 672 ? 30.672 15.594 11.914 1 91.19 672 ASP B CA 1
ATOM 12443 C C . ASP B 1 672 ? 29.391 14.82 12.195 1 91.19 672 ASP B C 1
ATOM 12445 O O . ASP B 1 672 ? 28.547 14.68 11.312 1 91.19 672 ASP B O 1
ATOM 12449 N N . LYS B 1 673 ? 29.422 14.344 13.484 1 89.25 673 LYS B N 1
ATOM 12450 C CA . LYS B 1 673 ? 28.406 13.375 13.898 1 89.25 673 LYS B CA 1
ATOM 12451 C C . LYS B 1 673 ? 27 13.922 13.672 1 89.25 673 LYS B C 1
ATOM 12453 O O . LYS B 1 673 ? 26.078 13.156 13.383 1 89.25 673 LYS B O 1
ATOM 12458 N N . TYR B 1 674 ? 26.719 15.258 13.719 1 92.81 674 TYR B N 1
ATOM 12459 C CA . TYR B 1 674 ? 25.344 15.75 13.773 1 92.81 674 TYR B CA 1
ATOM 12460 C C . TYR B 1 674 ? 25.047 16.688 12.609 1 92.81 674 TYR B C 1
ATOM 12462 O O . TYR B 1 674 ? 23.906 17.062 12.391 1 92.81 674 TYR B O 1
ATOM 12470 N N . THR B 1 675 ? 26.031 16.938 11.75 1 93.75 675 THR B N 1
ATOM 12471 C CA . THR B 1 675 ? 25.812 17.922 10.688 1 93.75 675 THR B CA 1
ATOM 12472 C C . THR B 1 675 ? 24.891 17.344 9.609 1 93.75 675 THR B C 1
ATOM 12474 O O . THR B 1 675 ? 24.969 16.141 9.305 1 93.75 675 THR B O 1
ATOM 12477 N N . ARG B 1 676 ? 23.984 18.219 9.031 1 90.25 676 ARG B N 1
ATOM 12478 C CA . ARG B 1 676 ? 23.156 17.906 7.875 1 90.25 676 ARG B CA 1
ATOM 12479 C C . ARG B 1 676 ? 23.625 18.672 6.641 1 90.25 676 ARG B C 1
ATOM 12481 O O . ARG B 1 676 ? 23.062 18.516 5.555 1 90.25 676 ARG B O 1
ATOM 12488 N N . VAL B 1 677 ? 24.578 19.359 6.812 1 92.19 677 VAL B N 1
ATOM 12489 C CA . VAL B 1 677 ? 24.984 20.328 5.793 1 92.19 677 VAL B CA 1
ATOM 12490 C C . VAL B 1 677 ? 26.297 19.891 5.156 1 92.19 677 VAL B C 1
ATOM 12492 O O . VAL B 1 677 ? 26.406 19.781 3.932 1 92.19 677 VAL B O 1
ATOM 12495 N N . ASP B 1 678 ? 27.25 19.609 5.961 1 92.56 678 ASP B N 1
ATOM 12496 C CA . ASP B 1 678 ? 28.578 19.219 5.48 1 92.56 678 ASP B CA 1
ATOM 12497 C C . ASP B 1 678 ? 28.672 17.703 5.301 1 92.56 678 ASP B C 1
ATOM 12499 O O . ASP B 1 678 ? 29.359 17.031 6.07 1 92.56 678 ASP B O 1
ATOM 12503 N N . VAL B 1 679 ? 28.031 17.172 4.25 1 92.62 679 VAL B N 1
ATOM 12504 C CA . VAL B 1 679 ? 27.984 15.742 3.955 1 92.62 679 VAL B CA 1
ATOM 12505 C C . VAL B 1 679 ? 28.531 15.484 2.549 1 92.62 679 VAL B C 1
ATOM 12507 O O . VAL B 1 679 ? 28 16.016 1.57 1 92.62 679 VAL B O 1
ATOM 12510 N N . GLU B 1 680 ? 29.562 14.727 2.475 1 91.75 680 GLU B N 1
ATOM 12511 C CA . GLU B 1 680 ? 30.062 14.289 1.175 1 91.75 680 GLU B CA 1
ATOM 12512 C C . GLU B 1 680 ? 29.266 13.086 0.657 1 91.75 680 GLU B C 1
ATOM 12514 O O . GLU B 1 680 ? 29.141 12.078 1.349 1 91.75 680 GLU B O 1
ATOM 12519 N N . THR B 1 681 ? 28.703 13.203 -0.507 1 91.5 681 THR B N 1
ATOM 12520 C CA . THR B 1 681 ? 27.922 12.125 -1.106 1 91.5 681 THR B CA 1
ATOM 12521 C C . THR B 1 681 ? 28.625 11.57 -2.342 1 91.5 681 THR B C 1
ATOM 12523 O O . THR B 1 681 ? 29.047 12.336 -3.215 1 91.5 681 THR B O 1
ATOM 12526 N N . LYS B 1 682 ? 28.828 10.289 -2.398 1 92.88 682 LYS B N 1
ATOM 12527 C CA . LYS B 1 682 ? 29.391 9.602 -3.564 1 92.88 682 LYS B CA 1
ATOM 12528 C C . LYS B 1 682 ? 28.391 8.578 -4.121 1 92.88 682 LYS B C 1
ATOM 12530 O O . LYS B 1 682 ? 27.734 7.875 -3.361 1 92.88 682 LYS B O 1
ATOM 12535 N N . THR B 1 683 ? 28.203 8.586 -5.402 1 95.62 683 THR B N 1
ATOM 12536 C CA . THR B 1 683 ? 27.438 7.555 -6.094 1 95.62 683 THR B CA 1
ATOM 12537 C C . THR B 1 683 ? 28.359 6.566 -6.789 1 95.62 683 THR B C 1
ATOM 12539 O O . THR B 1 683 ? 29.172 6.957 -7.629 1 95.62 683 THR B O 1
ATOM 12542 N N . GLN B 1 684 ? 28.219 5.336 -6.414 1 97.19 684 GLN B N 1
ATOM 12543 C CA . GLN B 1 684 ? 29.141 4.324 -6.949 1 97.19 684 GLN B CA 1
ATOM 12544 C C . GLN B 1 684 ? 28.359 3.209 -7.648 1 97.19 684 GLN B C 1
ATOM 12546 O O . GLN B 1 684 ? 27.203 2.947 -7.32 1 97.19 684 GLN B O 1
ATOM 12551 N N . VAL B 1 685 ? 29 2.607 -8.68 1 97.69 685 VAL B N 1
ATOM 12552 C CA . VAL B 1 685 ? 28.516 1.383 -9.312 1 97.69 685 VAL B CA 1
ATOM 12553 C C . VAL B 1 685 ? 29.406 0.21 -8.914 1 97.69 685 VAL B C 1
ATOM 12555 O O . VAL B 1 685 ? 30.625 0.345 -8.859 1 97.69 685 VAL B O 1
ATOM 12558 N N . GLU B 1 686 ? 28.797 -0.812 -8.516 1 98.25 686 GLU B N 1
ATOM 12559 C CA . GLU B 1 686 ? 29.469 -2.072 -8.219 1 98.25 686 GLU B CA 1
ATOM 12560 C C . GLU B 1 686 ? 29.297 -3.07 -9.359 1 98.25 686 GLU B C 1
ATOM 12562 O O . GLU B 1 686 ? 28.172 -3.439 -9.703 1 98.25 686 GLU B O 1
ATOM 12567 N N . ILE B 1 687 ? 30.406 -3.527 -9.938 1 98.62 687 ILE B N 1
ATOM 12568 C CA . ILE B 1 687 ? 30.391 -4.348 -11.148 1 98.62 687 ILE B CA 1
ATOM 12569 C C . ILE B 1 687 ? 30.906 -5.75 -10.828 1 98.62 687 ILE B C 1
ATOM 12571 O O . ILE B 1 687 ? 31.906 -5.906 -10.133 1 98.62 687 ILE B O 1
ATOM 12575 N N . TRP B 1 688 ? 30.234 -6.742 -11.273 1 98.81 688 TRP B N 1
ATOM 12576 C CA . TRP B 1 688 ? 30.688 -8.125 -11.141 1 98.81 688 TRP B CA 1
ATOM 12577 C C . TRP B 1 688 ? 30.359 -8.922 -12.398 1 98.81 688 TRP B C 1
ATOM 12579 O O . TRP B 1 688 ? 29.578 -8.469 -13.25 1 98.81 688 TRP B O 1
ATOM 12589 N N . GLY B 1 689 ? 31.047 -10 -12.68 1 98.75 689 GLY B N 1
ATOM 12590 C CA . GLY B 1 689 ? 30.766 -10.961 -13.742 1 98.75 689 GLY B CA 1
ATOM 12591 C C . GLY B 1 689 ? 30.359 -12.328 -13.219 1 98.75 689 GLY B C 1
ATOM 12592 O O . GLY B 1 689 ? 30.844 -12.758 -12.172 1 98.75 689 GLY B O 1
ATOM 12593 N N . SER B 1 690 ? 29.453 -12.945 -13.891 1 98.56 690 SER B N 1
ATOM 12594 C CA . SER B 1 690 ? 29.078 -14.32 -13.562 1 98.56 690 SER B CA 1
ATOM 12595 C C . SER B 1 690 ? 29.406 -15.266 -14.719 1 98.56 690 SER B C 1
ATOM 12597 O O . SER B 1 690 ? 29.062 -14.992 -15.867 1 98.56 690 SER B O 1
ATOM 12599 N N . ASN B 1 691 ? 30.125 -16.297 -14.438 1 98.69 691 ASN B N 1
ATOM 12600 C CA . ASN B 1 691 ? 30.453 -17.375 -15.375 1 98.69 691 ASN B CA 1
ATOM 12601 C C . ASN B 1 691 ? 29.891 -18.703 -14.906 1 98.69 691 ASN B C 1
ATOM 12603 O O . ASN B 1 691 ? 30.453 -19.359 -14.031 1 98.69 691 ASN B O 1
ATOM 12607 N N . LEU B 1 692 ? 28.844 -19.188 -15.586 1 97.94 692 LEU B N 1
ATOM 12608 C CA . LEU B 1 692 ? 28.203 -20.438 -15.195 1 97.94 692 LEU B CA 1
ATOM 12609 C C . LEU B 1 692 ? 28.766 -21.609 -15.977 1 97.94 692 LEU B C 1
ATOM 12611 O O . LEU B 1 692 ? 28.359 -22.75 -15.773 1 97.94 692 LEU B O 1
ATOM 12615 N N . ASN B 1 693 ? 29.703 -21.281 -16.812 1 97.25 693 ASN B N 1
ATOM 12616 C CA . ASN B 1 693 ? 30.422 -22.359 -17.484 1 97.25 693 ASN B CA 1
ATOM 12617 C C . ASN B 1 693 ? 31.391 -23.078 -16.547 1 97.25 693 ASN B C 1
ATOM 12619 O O . ASN B 1 693 ? 31.688 -22.578 -15.461 1 97.25 693 ASN B O 1
ATOM 12623 N N . LEU B 1 694 ? 31.891 -24.25 -17.078 1 97.62 694 LEU B N 1
ATOM 12624 C CA . LEU B 1 694 ? 32.75 -25.078 -16.234 1 97.62 694 LEU B CA 1
ATOM 12625 C C . LEU B 1 694 ? 34.219 -24.797 -16.516 1 97.62 694 LEU B C 1
ATOM 12627 O O . LEU B 1 694 ? 35.094 -25.438 -15.953 1 97.62 694 LEU B O 1
ATOM 12631 N N . LYS B 1 695 ? 34.469 -23.859 -17.344 1 97.75 695 LYS B N 1
ATOM 12632 C CA . LYS B 1 695 ? 35.812 -23.406 -17.625 1 97.75 695 LYS B CA 1
ATOM 12633 C C . LYS B 1 695 ? 35.969 -21.906 -17.359 1 97.75 695 LYS B C 1
ATOM 12635 O O . LYS B 1 695 ? 35 -21.156 -17.547 1 97.75 695 LYS B O 1
ATOM 12640 N N . ASP B 1 696 ? 37.125 -21.547 -16.891 1 98.12 696 ASP B N 1
ATOM 12641 C CA . ASP B 1 696 ? 37.406 -20.125 -16.719 1 98.12 696 ASP B CA 1
ATOM 12642 C C . ASP B 1 696 ? 37.312 -19.391 -18.062 1 98.12 696 ASP B C 1
ATOM 12644 O O . ASP B 1 696 ? 37.562 -19.969 -19.125 1 98.12 696 ASP B O 1
ATOM 12648 N N . VAL B 1 697 ? 36.969 -18.203 -17.984 1 97.75 697 VAL B N 1
ATOM 12649 C CA . VAL B 1 697 ? 36.938 -17.344 -19.172 1 97.75 697 VAL B CA 1
ATOM 12650 C C . VAL B 1 697 ? 37.75 -16.078 -18.891 1 97.75 697 VAL B C 1
ATOM 12652 O O . VAL B 1 697 ? 37.625 -15.469 -17.828 1 97.75 697 VAL B O 1
ATOM 12655 N N . THR B 1 698 ? 38.656 -15.75 -19.781 1 98.25 698 THR B N 1
ATOM 12656 C CA . THR B 1 698 ? 39.406 -14.516 -19.672 1 98.25 698 THR B CA 1
ATOM 12657 C C . THR B 1 698 ? 38.781 -13.406 -20.516 1 98.25 698 THR B C 1
ATOM 12659 O O . THR B 1 698 ? 38.562 -13.594 -21.703 1 98.25 698 THR B O 1
ATOM 12662 N N . VAL B 1 699 ? 38.531 -12.312 -19.891 1 98.44 699 VAL B N 1
ATOM 12663 C CA . VAL B 1 699 ? 37.781 -11.258 -20.578 1 98.44 699 VAL B CA 1
ATOM 12664 C C . VAL B 1 699 ? 38.406 -9.898 -20.234 1 98.44 699 VAL B C 1
ATOM 12666 O O . VAL B 1 699 ? 39.156 -9.781 -19.281 1 98.44 699 VAL B O 1
ATOM 12669 N N . ASP B 1 700 ? 38.156 -8.945 -21.078 1 98.5 700 ASP B N 1
ATOM 12670 C CA . ASP B 1 700 ? 38.312 -7.535 -20.75 1 98.5 700 ASP B CA 1
ATOM 12671 C C . ASP B 1 700 ? 37 -6.922 -20.312 1 98.5 700 ASP B C 1
ATOM 12673 O O . ASP B 1 700 ? 35.938 -7.234 -20.875 1 98.5 700 ASP B O 1
ATOM 12677 N N . CYS B 1 701 ? 37 -6.195 -19.25 1 98.56 701 CYS B N 1
ATOM 12678 C CA . CYS B 1 701 ? 35.812 -5.461 -18.812 1 98.56 701 CYS B CA 1
ATOM 12679 C C . CYS B 1 701 ? 35.906 -3.99 -19.203 1 98.56 701 CYS B C 1
ATOM 12681 O O . CYS B 1 701 ? 36.812 -3.283 -18.766 1 98.56 701 CYS B O 1
ATOM 12683 N N . VAL B 1 702 ? 35 -3.529 -20.031 1 98.5 702 VAL B N 1
ATOM 12684 C CA . VAL B 1 702 ? 34.969 -2.141 -20.484 1 98.5 702 VAL B CA 1
ATOM 12685 C C . VAL B 1 702 ? 33.75 -1.45 -19.859 1 98.5 702 VAL B C 1
ATOM 12687 O O . VAL B 1 702 ? 32.656 -2.018 -19.844 1 98.5 702 VAL B O 1
ATOM 12690 N N . VAL B 1 703 ? 33.938 -0.288 -19.297 1 98.38 703 VAL B N 1
ATOM 12691 C CA . VAL B 1 703 ? 32.844 0.514 -18.734 1 98.38 703 VAL B CA 1
ATOM 12692 C C . VAL B 1 703 ? 32.719 1.812 -19.531 1 98.38 703 VAL B C 1
ATOM 12694 O O . VAL B 1 703 ? 33.719 2.482 -19.812 1 98.38 703 VAL B O 1
ATOM 12697 N N . LYS B 1 704 ? 31.5 2.107 -19.938 1 98.25 704 LYS B N 1
ATOM 12698 C CA . LYS B 1 704 ? 31.156 3.35 -20.625 1 98.25 704 LYS B CA 1
ATOM 12699 C C . LYS B 1 704 ? 30.047 4.098 -19.891 1 98.25 704 LYS B C 1
ATOM 12701 O O . LYS B 1 704 ? 29.359 3.523 -19.047 1 98.25 704 LYS B O 1
ATOM 12706 N N . ALA B 1 705 ? 29.969 5.379 -20.125 1 98.12 705 ALA B N 1
ATOM 12707 C CA . ALA B 1 705 ? 28.906 6.188 -19.516 1 98.12 705 ALA B CA 1
ATOM 12708 C C . ALA B 1 705 ? 28.391 7.227 -20.516 1 98.12 705 ALA B C 1
ATOM 12710 O O . ALA B 1 705 ? 29.109 7.66 -21.406 1 98.12 705 ALA B O 1
ATOM 12711 N N . TRP B 1 706 ? 27.094 7.586 -20.391 1 97.94 706 TRP B N 1
ATOM 12712 C CA . TRP B 1 706 ? 26.422 8.555 -21.25 1 97.94 706 TRP B CA 1
ATOM 12713 C C . TRP B 1 706 ? 25.547 9.5 -20.438 1 97.94 706 TRP B C 1
ATOM 12715 O O . TRP B 1 706 ? 24.953 9.094 -19.438 1 97.94 706 TRP B O 1
ATOM 12725 N N . ASN B 1 707 ? 25.547 10.719 -20.812 1 96.81 707 ASN B N 1
ATOM 12726 C CA . ASN B 1 707 ? 24.516 11.617 -20.297 1 96.81 707 ASN B CA 1
ATOM 12727 C C . ASN B 1 707 ? 23.141 11.297 -20.891 1 96.81 707 ASN B C 1
ATOM 12729 O O . ASN B 1 707 ? 22.984 11.258 -22.109 1 96.81 707 ASN B O 1
ATOM 12733 N N . VAL B 1 708 ? 22.141 11.117 -20.125 1 96.44 708 VAL B N 1
ATOM 12734 C CA . VAL B 1 708 ? 20.844 10.625 -20.547 1 96.44 708 VAL B CA 1
ATOM 12735 C C . VAL B 1 708 ? 20.156 11.68 -21.422 1 96.44 708 VAL B C 1
ATOM 12737 O O . VAL B 1 708 ? 19.375 11.344 -22.312 1 96.44 708 VAL B O 1
ATOM 12740 N N . GLU B 1 709 ? 20.406 12.961 -21.234 1 94.62 709 GLU B N 1
ATOM 12741 C CA . GLU B 1 709 ? 19.719 14.047 -21.938 1 94.62 709 GLU B CA 1
ATOM 12742 C C . GLU B 1 709 ? 20.422 14.391 -23.25 1 94.62 709 GLU B C 1
ATOM 12744 O O . GLU B 1 709 ? 19.766 14.633 -24.266 1 94.62 709 GLU B O 1
ATOM 12749 N N . THR B 1 710 ? 21.766 14.359 -23.281 1 95.06 710 THR B N 1
ATOM 12750 C CA . THR B 1 710 ? 22.484 14.805 -24.469 1 95.06 710 THR B CA 1
ATOM 12751 C C . THR B 1 710 ? 22.906 13.609 -25.328 1 95.06 710 THR B C 1
ATOM 12753 O O . THR B 1 710 ? 23.188 13.766 -26.516 1 95.06 710 THR B O 1
ATOM 12756 N N . GLY B 1 711 ? 23.031 12.438 -24.703 1 96.44 711 GLY B N 1
ATOM 12757 C CA . GLY B 1 711 ? 23.516 11.258 -25.391 1 96.44 711 GLY B CA 1
ATOM 12758 C C . GLY B 1 711 ? 25.031 11.219 -25.516 1 96.44 711 GLY B C 1
ATOM 12759 O O . GLY B 1 711 ? 25.594 10.258 -26.031 1 96.44 711 GLY B O 1
ATOM 12760 N N . GLU B 1 712 ? 25.656 12.172 -24.969 1 96.38 712 GLU B N 1
ATOM 12761 C CA . GLU B 1 712 ? 27.109 12.25 -25.062 1 96.38 712 GLU B CA 1
ATOM 12762 C C . GLU B 1 712 ? 27.781 11.148 -24.25 1 96.38 712 GLU B C 1
ATOM 12764 O O . GLU B 1 712 ? 27.438 10.914 -23.094 1 96.38 712 GLU B O 1
ATOM 12769 N N . GLU B 1 713 ? 28.688 10.461 -24.844 1 96.94 713 GLU B N 1
ATOM 12770 C CA . GLU B 1 713 ? 29.531 9.531 -24.109 1 96.94 713 GLU B CA 1
ATOM 12771 C C . GLU B 1 713 ? 30.547 10.273 -23.25 1 96.94 713 GLU B C 1
ATOM 12773 O O . GLU B 1 713 ? 31.391 11.008 -23.781 1 96.94 713 GLU B O 1
ATOM 12778 N N . THR B 1 714 ? 30.547 10.094 -22.016 1 94.38 714 THR B N 1
ATOM 12779 C CA . THR B 1 714 ? 31.359 10.875 -21.109 1 94.38 714 THR B CA 1
ATOM 12780 C C . THR B 1 714 ? 32.5 10.031 -20.547 1 94.38 714 THR B C 1
ATOM 12782 O O . THR B 1 714 ? 33.438 10.562 -19.938 1 94.38 714 THR B O 1
ATOM 12785 N N . HIS B 1 715 ? 32.469 8.805 -20.719 1 95.81 715 HIS B N 1
ATOM 12786 C CA . HIS B 1 715 ? 33.469 7.875 -20.203 1 95.81 715 HIS B CA 1
ATOM 12787 C C . HIS B 1 715 ? 33.562 6.621 -21.062 1 95.81 715 HIS B C 1
ATOM 12789 O O . HIS B 1 715 ? 32.531 6.133 -21.562 1 95.81 715 HIS B O 1
ATOM 12795 N N . SER B 1 716 ? 34.656 6.047 -21.359 1 97.12 716 SER B N 1
ATOM 12796 C CA . SER B 1 716 ? 34.969 4.777 -22.016 1 97.12 716 SER B CA 1
ATOM 12797 C C . SER B 1 716 ? 36.344 4.266 -21.625 1 97.12 716 SER B C 1
ATOM 12799 O O . SER B 1 716 ? 37.344 4.84 -22.016 1 97.12 716 SER B O 1
ATOM 12801 N N . GLN B 1 717 ? 36.312 3.25 -20.797 1 97.12 717 GLN B N 1
ATOM 12802 C CA . GLN B 1 717 ? 37.594 2.771 -20.281 1 97.12 717 GLN B CA 1
ATOM 12803 C C . GLN B 1 717 ? 37.562 1.271 -20.016 1 97.12 717 GLN B C 1
ATOM 12805 O O . GLN B 1 717 ? 36.562 0.751 -19.531 1 97.12 717 GLN B O 1
ATOM 12810 N N . THR B 1 718 ? 38.688 0.569 -20.438 1 98.06 718 THR B N 1
ATOM 12811 C CA . THR B 1 718 ? 38.875 -0.787 -19.938 1 98.06 718 THR B CA 1
ATOM 12812 C C . THR B 1 718 ? 39.281 -0.768 -18.469 1 98.06 718 THR B C 1
ATOM 12814 O O . THR B 1 718 ? 40.375 -0.335 -18.109 1 98.06 718 THR B O 1
ATOM 12817 N N . VAL B 1 719 ? 38.406 -1.191 -17.641 1 97.38 719 VAL B N 1
ATOM 12818 C CA . VAL B 1 719 ? 38.656 -1.059 -16.203 1 97.38 719 VAL B CA 1
ATOM 12819 C C . VAL B 1 719 ? 39.406 -2.289 -15.688 1 97.38 719 VAL B C 1
ATOM 12821 O O . VAL B 1 719 ? 40 -2.256 -14.602 1 97.38 719 VAL B O 1
ATOM 12824 N N . SER B 1 720 ? 39.312 -3.336 -16.359 1 97.25 720 SER B N 1
ATOM 12825 C CA . SER B 1 720 ? 40.062 -4.551 -16.078 1 97.25 720 SER B CA 1
ATOM 12826 C C . SER B 1 720 ? 40.438 -5.281 -17.359 1 97.25 720 SER B C 1
ATOM 12828 O O . SER B 1 720 ? 39.594 -5.48 -18.234 1 97.25 720 SER B O 1
ATOM 12830 N N . SER B 1 721 ? 41.719 -5.617 -17.516 1 97.31 721 SER B N 1
ATOM 12831 C CA . SER B 1 721 ? 42.188 -6.348 -18.688 1 97.31 721 SER B CA 1
ATOM 12832 C C . SER B 1 721 ? 42.594 -7.777 -18.328 1 97.31 721 SER B C 1
ATOM 12834 O O . SER B 1 721 ? 43.188 -8.016 -17.266 1 97.31 721 SER B O 1
ATOM 12836 N N . GLU B 1 722 ? 42.312 -8.68 -19.172 1 97.5 722 GLU B N 1
ATOM 12837 C CA . GLU B 1 722 ? 42.656 -10.086 -19.016 1 97.5 722 GLU B CA 1
ATOM 12838 C C . GLU B 1 722 ? 42.156 -10.625 -17.672 1 97.5 722 GLU B C 1
ATOM 12840 O O . GLU B 1 722 ? 42.938 -11.273 -16.953 1 97.5 722 GLU B O 1
ATOM 12845 N N . LEU B 1 723 ? 41 -10.148 -17.375 1 98 723 LEU B N 1
ATOM 12846 C CA . LEU B 1 723 ? 40.375 -10.602 -16.141 1 98 723 LEU B CA 1
ATOM 12847 C C . LEU B 1 723 ? 39.906 -12.055 -16.266 1 98 723 LEU B C 1
ATOM 12849 O O . LEU B 1 723 ? 39.281 -12.422 -17.25 1 98 723 LEU B O 1
ATOM 12853 N N . VAL B 1 724 ? 40.219 -12.836 -15.328 1 98.31 724 VAL B N 1
ATOM 12854 C CA . VAL B 1 724 ? 39.75 -14.219 -15.312 1 98.31 724 VAL B CA 1
ATOM 12855 C C . VAL B 1 724 ? 38.438 -14.312 -14.531 1 98.31 724 VAL B C 1
ATOM 12857 O O . VAL B 1 724 ? 38.406 -14.078 -13.32 1 98.31 724 VAL B O 1
ATOM 12860 N N . LEU B 1 725 ? 37.406 -14.547 -15.219 1 98.44 725 LEU B N 1
ATOM 12861 C CA . LEU B 1 725 ? 36.156 -14.977 -14.562 1 98.44 725 LEU B CA 1
ATOM 12862 C C . LEU B 1 725 ? 36.219 -16.469 -14.25 1 98.44 725 LEU B C 1
ATOM 12864 O O . LEU B 1 725 ? 36.156 -17.297 -15.164 1 98.44 725 LEU B O 1
ATOM 12868 N N . GLN B 1 726 ? 36.219 -16.75 -12.969 1 98.31 726 GLN B N 1
ATOM 12869 C CA . GLN B 1 726 ? 36.312 -18.141 -12.555 1 98.31 726 GLN B CA 1
ATOM 12870 C C . GLN B 1 726 ? 35.062 -18.922 -12.914 1 98.31 726 GLN B C 1
ATOM 12872 O O . GLN B 1 726 ? 33.969 -18.344 -12.992 1 98.31 726 GLN B O 1
ATOM 12877 N N . SER B 1 727 ? 35.312 -20.203 -13.18 1 98 727 SER B N 1
ATOM 12878 C CA . SER B 1 727 ? 34.219 -21.078 -13.633 1 98 727 SER B CA 1
ATOM 12879 C C . SER B 1 727 ? 33.156 -21.234 -12.555 1 98 727 SER B C 1
ATOM 12881 O O . SER B 1 727 ? 33.469 -21.312 -11.367 1 98 727 SER B O 1
ATOM 12883 N N . ASN B 1 728 ? 31.922 -21.281 -12.984 1 98.31 728 ASN B N 1
ATOM 12884 C CA . ASN B 1 728 ? 30.719 -21.641 -12.227 1 98.31 728 ASN B CA 1
ATOM 12885 C C . ASN B 1 728 ? 30.562 -20.797 -10.977 1 98.31 728 ASN B C 1
ATOM 12887 O O . ASN B 1 728 ? 30.281 -21.312 -9.891 1 98.31 728 ASN B O 1
ATOM 12891 N N . ARG B 1 729 ? 30.75 -19.531 -11.07 1 98.44 729 ARG B N 1
ATOM 12892 C CA . ARG B 1 729 ? 30.562 -18.609 -9.938 1 98.44 729 ARG B CA 1
ATOM 12893 C C . ARG B 1 729 ? 30.531 -17.172 -10.406 1 98.44 729 ARG B C 1
ATOM 12895 O O . ARG B 1 729 ? 30.812 -16.875 -11.57 1 98.44 729 ARG B O 1
ATOM 12902 N N . SER B 1 730 ? 30.109 -16.25 -9.562 1 98.62 730 SER B N 1
ATOM 12903 C CA . SER B 1 730 ? 30.203 -14.812 -9.758 1 98.62 730 SER B CA 1
ATOM 12904 C C . SER B 1 730 ? 31.516 -14.266 -9.188 1 98.62 730 SER B C 1
ATOM 12906 O O . SER B 1 730 ? 31.984 -14.734 -8.148 1 98.62 730 SER B O 1
ATOM 12908 N N . THR B 1 731 ? 32.094 -13.312 -9.852 1 98.5 731 THR B N 1
ATOM 12909 C CA . THR B 1 731 ? 33.375 -12.703 -9.484 1 98.5 731 THR B CA 1
ATOM 12910 C C . THR B 1 731 ? 33.25 -11.18 -9.445 1 98.5 731 THR B C 1
ATOM 12912 O O . THR B 1 731 ? 32.812 -10.562 -10.43 1 98.5 731 THR B O 1
ATOM 12915 N N . GLU B 1 732 ? 33.625 -10.594 -8.312 1 98.25 732 GLU B N 1
ATOM 12916 C CA . GLU B 1 732 ? 33.656 -9.141 -8.227 1 98.25 732 GLU B CA 1
ATOM 12917 C C . GLU B 1 732 ? 34.719 -8.555 -9.148 1 98.25 732 GLU B C 1
ATOM 12919 O O . GLU B 1 732 ? 35.812 -9.102 -9.266 1 98.25 732 GLU B O 1
ATOM 12924 N N . ILE B 1 733 ? 34.406 -7.496 -9.812 1 98.38 733 ILE B N 1
ATOM 12925 C CA . ILE B 1 733 ? 35.344 -6.926 -10.766 1 98.38 733 ILE B CA 1
ATOM 12926 C C . ILE B 1 733 ? 35.875 -5.594 -10.242 1 98.38 733 ILE B C 1
ATOM 12928 O O . ILE B 1 733 ? 37.094 -5.438 -10.023 1 98.38 733 ILE B O 1
ATOM 12932 N N . LYS B 1 734 ? 34.906 -4.609 -10.07 1 97.38 734 LYS B N 1
ATOM 12933 C CA . LYS B 1 734 ? 35.344 -3.268 -9.711 1 97.38 734 LYS B CA 1
ATOM 12934 C C . LYS B 1 734 ? 34.219 -2.449 -9.102 1 97.38 734 LYS B C 1
ATOM 12936 O O . LYS B 1 734 ? 33.062 -2.66 -9.422 1 97.38 734 LYS B O 1
ATOM 12941 N N . ILE B 1 735 ? 34.5 -1.641 -8.109 1 97.69 735 ILE B N 1
ATOM 12942 C CA . ILE B 1 735 ? 33.625 -0.569 -7.641 1 97.69 735 ILE B CA 1
ATOM 12943 C C . ILE B 1 735 ? 34.125 0.774 -8.164 1 97.69 735 ILE B C 1
ATOM 12945 O O . ILE B 1 735 ? 35.312 1.112 -7.988 1 97.69 735 ILE B O 1
ATOM 12949 N N . LEU B 1 736 ? 33.281 1.531 -8.828 1 96.88 736 LEU B N 1
ATOM 12950 C CA . LEU B 1 736 ? 33.688 2.807 -9.422 1 96.88 736 LEU B CA 1
ATOM 12951 C C . LEU B 1 736 ? 32.719 3.916 -8.992 1 96.88 736 LEU B C 1
ATOM 12953 O O . LEU B 1 736 ? 31.516 3.695 -8.898 1 96.88 736 LEU B O 1
ATOM 12957 N N . ASP B 1 737 ? 33.312 5.098 -8.734 1 95.5 737 ASP B N 1
ATOM 12958 C CA . ASP B 1 737 ? 32.438 6.254 -8.734 1 95.5 737 ASP B CA 1
ATOM 12959 C C . ASP B 1 737 ? 31.766 6.43 -10.094 1 95.5 737 ASP B C 1
ATOM 12961 O O . ASP B 1 737 ? 32.406 6.211 -11.133 1 95.5 737 ASP B O 1
ATOM 12965 N N . VAL B 1 738 ? 30.5 6.707 -10.117 1 96.5 738 VAL B N 1
ATOM 12966 C CA . VAL B 1 738 ? 29.844 7 -11.391 1 96.5 738 VAL B CA 1
ATOM 12967 C C . VAL B 1 738 ? 30.672 8.023 -12.172 1 96.5 738 VAL B C 1
ATOM 12969 O O . VAL B 1 738 ? 30.969 9.109 -11.664 1 96.5 738 VAL B O 1
ATOM 12972 N N . PRO B 1 739 ? 31.062 7.688 -13.336 1 93.06 739 PRO B N 1
ATOM 12973 C CA . PRO B 1 739 ? 31.953 8.586 -14.086 1 93.06 739 PRO B CA 1
ATOM 12974 C C . PRO B 1 739 ? 31.219 9.812 -14.625 1 93.06 739 PRO B C 1
ATOM 12976 O O . PRO B 1 739 ? 30.312 9.688 -15.445 1 93.06 739 PRO B O 1
ATOM 12979 N N . VAL B 1 740 ? 31.562 10.93 -14.148 1 91.62 740 VAL B N 1
ATOM 12980 C CA . VAL B 1 740 ? 31.016 12.195 -14.617 1 91.62 740 VAL B CA 1
ATOM 12981 C C . VAL B 1 740 ? 32.156 13.164 -14.938 1 91.62 740 VAL B C 1
ATOM 12983 O O . VAL B 1 740 ? 33.25 13.016 -14.43 1 91.62 740 VAL B O 1
ATOM 12986 N N . LYS B 1 741 ? 31.891 14.086 -15.812 1 87.44 741 LYS B N 1
ATOM 12987 C CA . LYS B 1 741 ? 32.906 15.078 -16.172 1 87.44 741 LYS B CA 1
ATOM 12988 C C . LYS B 1 741 ? 33.25 15.961 -14.969 1 87.44 741 LYS B C 1
ATOM 12990 O O . LYS B 1 741 ? 34.406 16.328 -14.781 1 87.44 741 LYS B O 1
ATOM 12995 N N . LYS B 1 742 ? 32.344 16.281 -14.281 1 86.5 742 LYS B N 1
ATOM 12996 C CA . LYS B 1 742 ? 32.469 17.094 -13.078 1 86.5 742 LYS B CA 1
ATOM 12997 C C . LYS B 1 742 ? 31.703 16.5 -11.914 1 86.5 742 LYS B C 1
ATOM 12999 O O . LYS B 1 742 ? 30.469 16.609 -11.867 1 86.5 742 LYS B O 1
ATOM 13004 N N . PRO B 1 743 ? 32.438 16.062 -10.93 1 80.69 743 PRO B N 1
ATOM 13005 C CA . PRO B 1 743 ? 31.734 15.445 -9.789 1 80.69 743 PRO B CA 1
ATOM 13006 C C . PRO B 1 743 ? 30.891 16.453 -9 1 80.69 743 PRO B C 1
ATOM 13008 O O . PRO B 1 743 ? 31.266 17.625 -8.891 1 80.69 743 PRO B O 1
ATOM 13011 N N . HIS B 1 744 ? 29.797 16.062 -8.484 1 71.31 744 HIS B N 1
ATOM 13012 C CA . HIS B 1 744 ? 28.906 16.781 -7.578 1 71.31 744 HIS B CA 1
ATOM 13013 C C . HIS B 1 744 ? 28.25 17.969 -8.281 1 71.31 744 HIS B C 1
ATOM 13015 O O . HIS B 1 744 ? 27.969 19 -7.664 1 71.31 744 HIS B O 1
ATOM 13021 N N . ALA B 1 745 ? 28.156 17.984 -9.555 1 79 745 ALA B N 1
ATOM 13022 C CA . ALA B 1 745 ? 27.438 18.984 -10.352 1 79 745 ALA B CA 1
ATOM 13023 C C . ALA B 1 745 ? 26.109 18.438 -10.852 1 79 745 ALA B C 1
ATOM 13025 O O . ALA B 1 745 ? 25.672 18.766 -11.961 1 79 745 ALA B O 1
ATOM 13026 N N . ASP B 1 746 ? 25.5 17.453 -10.031 1 82.56 746 ASP B N 1
ATOM 13027 C CA . ASP B 1 746 ? 24.203 16.844 -10.289 1 82.56 746 ASP B CA 1
ATOM 13028 C C . ASP B 1 746 ? 24.234 16.031 -11.578 1 82.56 746 ASP B C 1
ATOM 13030 O O . ASP B 1 746 ? 23.203 15.852 -12.227 1 82.56 746 ASP B O 1
ATOM 13034 N N . LEU B 1 747 ? 25.391 15.57 -11.953 1 91.31 747 LEU B N 1
ATOM 13035 C CA . LEU B 1 747 ? 25.531 14.828 -13.203 1 91.31 747 LEU B CA 1
ATOM 13036 C C . LEU B 1 747 ? 25.391 13.328 -12.961 1 91.31 747 LEU B C 1
ATOM 13038 O O . LEU B 1 747 ? 24.984 12.586 -13.859 1 91.31 747 LEU B O 1
ATOM 13042 N N . GLU B 1 748 ? 25.703 12.875 -11.703 1 94.31 748 GLU B N 1
ATOM 13043 C CA . GLU B 1 748 ? 25.609 11.453 -11.391 1 94.31 748 GLU B CA 1
ATOM 13044 C C . GLU B 1 748 ? 24.172 10.938 -11.594 1 94.31 748 GLU B C 1
ATOM 13046 O O . GLU B 1 748 ? 23.984 9.828 -12.078 1 94.31 748 GLU B O 1
ATOM 13051 N N . ALA B 1 749 ? 23.25 11.781 -11.352 1 94.31 749 ALA B N 1
ATOM 13052 C CA . ALA B 1 749 ? 21.844 11.422 -11.445 1 94.31 749 ALA B CA 1
ATOM 13053 C C . ALA B 1 749 ? 21.359 11.445 -12.898 1 94.31 749 ALA B C 1
ATOM 13055 O O . ALA B 1 749 ? 20.219 11.086 -13.188 1 94.31 749 ALA B O 1
ATOM 13056 N N . LYS B 1 750 ? 22.203 11.812 -13.844 1 95.62 750 LYS B N 1
ATOM 13057 C CA . LYS B 1 750 ? 21.844 11.883 -15.258 1 95.62 750 LYS B CA 1
ATOM 13058 C C . LYS B 1 750 ? 22.75 10.984 -16.094 1 95.62 750 LYS B C 1
ATOM 13060 O O . LYS B 1 750 ? 22.719 11.047 -17.328 1 95.62 750 LYS B O 1
ATOM 13065 N N . THR B 1 751 ? 23.516 10.188 -15.43 1 97.5 751 THR B N 1
ATOM 13066 C CA . THR B 1 751 ? 24.516 9.414 -16.141 1 97.5 751 THR B CA 1
ATOM 13067 C C . THR B 1 751 ? 24.125 7.938 -16.203 1 97.5 751 THR B C 1
ATOM 13069 O O . THR B 1 751 ? 23.953 7.297 -15.156 1 97.5 751 THR B O 1
ATOM 13072 N N . VAL B 1 752 ? 23.984 7.402 -17.391 1 98.25 752 VAL B N 1
ATOM 13073 C CA . VAL B 1 752 ? 23.781 5.98 -17.656 1 98.25 752 VAL B CA 1
ATOM 13074 C C . VAL B 1 752 ? 25.141 5.277 -17.781 1 98.25 752 VAL B C 1
ATOM 13076 O O . VAL B 1 752 ? 26.047 5.801 -18.422 1 98.25 752 VAL B O 1
ATOM 13079 N N . VAL B 1 753 ? 25.297 4.133 -17.125 1 98.62 753 VAL B N 1
ATOM 13080 C CA . VAL B 1 753 ? 26.578 3.432 -17.141 1 98.62 753 VAL B CA 1
ATOM 13081 C C . VAL B 1 753 ? 26.406 2.055 -17.766 1 98.62 753 VAL B C 1
ATOM 13083 O O . VAL B 1 753 ? 25.531 1.286 -17.375 1 98.62 753 VAL B O 1
ATOM 13086 N N . GLY B 1 754 ? 27.188 1.764 -18.828 1 98.44 754 GLY B N 1
ATOM 13087 C CA . GLY B 1 754 ? 27.234 0.449 -19.453 1 98.44 754 GLY B CA 1
ATOM 13088 C C . GLY B 1 754 ? 28.5 -0.312 -19.125 1 98.44 754 GLY B C 1
ATOM 13089 O O . GLY B 1 754 ? 29.578 0.279 -19.047 1 98.44 754 GLY B O 1
ATOM 13090 N N . ALA B 1 755 ? 28.375 -1.529 -18.875 1 98.56 755 ALA B N 1
ATOM 13091 C CA . ALA B 1 755 ? 29.516 -2.428 -18.688 1 98.56 755 ALA B CA 1
ATOM 13092 C C . ALA B 1 755 ? 29.469 -3.572 -19.703 1 98.56 755 ALA B C 1
ATOM 13094 O O . ALA B 1 755 ? 28.406 -4.098 -20.016 1 98.56 755 ALA B O 1
ATOM 13095 N N . TYR B 1 756 ? 30.656 -3.969 -20.219 1 98.44 756 TYR B N 1
ATOM 13096 C CA . TYR B 1 756 ? 30.797 -4.969 -21.266 1 98.44 756 TYR B CA 1
ATOM 13097 C C . TYR B 1 756 ? 31.922 -5.949 -20.938 1 98.44 756 TYR B C 1
ATOM 13099 O O . TYR B 1 756 ? 32.938 -5.562 -20.391 1 98.44 756 TYR B O 1
ATOM 13107 N N . LEU B 1 757 ? 31.703 -7.176 -21.25 1 98.75 757 LEU B N 1
ATOM 13108 C CA . LEU B 1 757 ? 32.781 -8.164 -21.266 1 98.75 757 LEU B CA 1
ATOM 13109 C C . LEU B 1 757 ? 33.156 -8.523 -22.703 1 98.75 757 LEU B C 1
ATOM 13111 O O . LEU B 1 757 ? 32.281 -8.828 -23.516 1 98.75 757 LEU B O 1
ATOM 13115 N N . TYR B 1 758 ? 34.375 -8.422 -23 1 98.25 758 TYR B N 1
ATOM 13116 C CA . TYR B 1 758 ? 34.906 -8.797 -24.297 1 98.25 758 TYR B CA 1
ATOM 13117 C C . TYR B 1 758 ? 35.875 -9.984 -24.172 1 98.25 758 TYR B C 1
ATOM 13119 O O . TYR B 1 758 ? 36.75 -10 -23.312 1 98.25 758 TYR B O 1
ATOM 13127 N N . GLN B 1 759 ? 35.625 -10.992 -24.906 1 97.56 759 GLN B N 1
ATOM 13128 C CA . GLN B 1 759 ? 36.531 -12.117 -25.078 1 97.56 759 GLN B CA 1
ATOM 13129 C C . GLN B 1 759 ? 37.094 -12.141 -26.5 1 97.56 759 GLN B C 1
ATOM 13131 O O . GLN B 1 759 ? 36.375 -12.273 -27.469 1 97.56 759 GLN B O 1
ATOM 13136 N N . ASP B 1 760 ? 38.406 -12.023 -26.734 1 94.56 760 ASP B N 1
ATOM 13137 C CA . ASP B 1 760 ? 39.062 -11.992 -28.047 1 94.56 760 ASP B CA 1
ATOM 13138 C C . ASP B 1 760 ? 38.438 -10.945 -28.953 1 94.56 760 ASP B C 1
ATOM 13140 O O . ASP B 1 760 ? 38.125 -11.227 -30.109 1 94.56 760 ASP B O 1
ATOM 13144 N N . GLY B 1 761 ? 38.062 -9.836 -28.359 1 93.06 761 GLY B N 1
ATOM 13145 C CA . GLY B 1 761 ? 37.562 -8.711 -29.125 1 93.06 761 GLY B CA 1
ATOM 13146 C C . GLY B 1 761 ? 36.062 -8.781 -29.375 1 93.06 761 GLY B C 1
ATOM 13147 O O . GLY B 1 761 ? 35.469 -7.844 -29.922 1 93.06 761 GLY B O 1
ATOM 13148 N N . LYS B 1 762 ? 35.5 -9.836 -28.969 1 96.12 762 LYS B N 1
ATOM 13149 C CA . LYS B 1 762 ? 34.062 -10 -29.188 1 96.12 762 LYS B CA 1
ATOM 13150 C C . LYS B 1 762 ? 33.281 -9.766 -27.906 1 96.12 762 LYS B C 1
ATOM 13152 O O . LYS B 1 762 ? 33.625 -10.281 -26.844 1 96.12 762 LYS B O 1
ATOM 13157 N N . GLN B 1 763 ? 32.219 -8.984 -28.016 1 96.94 763 GLN B N 1
ATOM 13158 C CA . GLN B 1 763 ? 31.359 -8.742 -26.859 1 96.94 763 GLN B CA 1
ATOM 13159 C C . GLN B 1 763 ? 30.594 -10.008 -26.469 1 96.94 763 GLN B C 1
ATOM 13161 O O . GLN B 1 763 ? 29.891 -10.594 -27.297 1 96.94 763 GLN B O 1
ATOM 13166 N N . ILE B 1 764 ? 30.625 -10.406 -25.219 1 97.44 764 ILE B N 1
ATOM 13167 C CA . ILE B 1 764 ? 29.953 -11.648 -24.859 1 97.44 764 ILE B CA 1
ATOM 13168 C C . ILE B 1 764 ? 28.938 -11.375 -23.75 1 97.44 764 ILE B C 1
ATOM 13170 O O . ILE B 1 764 ? 28.094 -12.219 -23.453 1 97.44 764 ILE B O 1
ATOM 13174 N N . ALA B 1 765 ? 29.016 -10.203 -23.125 1 98.12 765 ALA B N 1
ATOM 13175 C CA . ALA B 1 765 ? 28.031 -9.805 -22.125 1 98.12 765 ALA B CA 1
ATOM 13176 C C . ALA B 1 765 ? 27.938 -8.281 -22.016 1 98.12 765 ALA B C 1
ATOM 13178 O O . ALA B 1 765 ? 28.875 -7.57 -22.344 1 98.12 765 ALA B O 1
ATOM 13179 N N . ARG B 1 766 ? 26.75 -7.887 -21.578 1 97.69 766 ARG B N 1
ATOM 13180 C CA . ARG B 1 766 ? 26.484 -6.457 -21.5 1 97.69 766 ARG B CA 1
ATOM 13181 C C . ARG B 1 766 ? 25.391 -6.164 -20.469 1 97.69 766 ARG B C 1
ATOM 13183 O O . ARG B 1 766 ? 24.422 -6.93 -20.359 1 97.69 766 ARG B O 1
ATOM 13190 N N . TYR B 1 767 ? 25.562 -5.086 -19.703 1 98.19 767 TYR B N 1
ATOM 13191 C CA . TYR B 1 767 ? 24.5 -4.578 -18.844 1 98.19 767 TYR B CA 1
ATOM 13192 C C . TYR B 1 767 ? 24.531 -3.059 -18.766 1 98.19 767 TYR B C 1
ATOM 13194 O O . TYR B 1 767 ? 25.609 -2.459 -18.703 1 98.19 767 TYR B O 1
ATOM 13202 N N . VAL B 1 768 ? 23.375 -2.412 -18.828 1 98.62 768 VAL B N 1
ATOM 13203 C CA . VAL B 1 768 ? 23.266 -0.959 -18.766 1 98.62 768 VAL B CA 1
ATOM 13204 C C . VAL B 1 768 ? 22.531 -0.563 -17.469 1 98.62 768 VAL B C 1
ATOM 13206 O O . VAL B 1 768 ? 21.391 -0.963 -17.25 1 98.62 768 VAL B O 1
ATOM 13209 N N . ASN B 1 769 ? 23.203 0.168 -16.625 1 98.31 769 ASN B N 1
ATOM 13210 C CA . ASN B 1 769 ? 22.672 0.651 -15.352 1 98.31 769 ASN B CA 1
ATOM 13211 C C . ASN B 1 769 ? 22.172 2.088 -15.461 1 98.31 769 ASN B C 1
ATOM 13213 O O . ASN B 1 769 ? 22.844 2.936 -16.062 1 98.31 769 ASN B O 1
ATOM 13217 N N . TRP B 1 770 ? 21.016 2.338 -14.953 1 98.06 770 TRP B N 1
ATOM 13218 C CA . TRP B 1 770 ? 20.375 3.646 -15.016 1 98.06 770 TRP B CA 1
ATOM 13219 C C . TRP B 1 770 ? 20.219 4.234 -13.617 1 98.06 770 TRP B C 1
ATOM 13221 O O . TRP B 1 770 ? 20.031 3.5 -12.641 1 98.06 770 TRP B O 1
ATOM 13231 N N . PRO B 1 771 ? 20.281 5.652 -13.5 1 96.5 771 PRO B N 1
ATOM 13232 C CA . PRO B 1 771 ? 19.828 6.25 -12.242 1 96.5 771 PRO B CA 1
ATOM 13233 C C . PRO B 1 771 ? 18.344 5.988 -11.961 1 96.5 771 PRO B C 1
ATOM 13235 O O . PRO B 1 771 ? 17.531 6.008 -12.875 1 96.5 771 PRO B O 1
ATOM 13238 N N . GLU B 1 772 ? 18.016 5.652 -10.766 1 95.12 772 GLU B N 1
ATOM 13239 C CA . GLU B 1 772 ? 16.641 5.449 -10.344 1 95.12 772 GLU B CA 1
ATOM 13240 C C . GLU B 1 772 ? 16.25 6.426 -9.242 1 95.12 772 GLU B C 1
ATOM 13242 O O . GLU B 1 772 ? 17.109 6.887 -8.484 1 95.12 772 GLU B O 1
ATOM 13247 N N . PRO B 1 773 ? 14.883 6.656 -9.109 1 95.81 773 PRO B N 1
ATOM 13248 C CA . PRO B 1 773 ? 13.812 6.105 -9.938 1 95.81 773 PRO B CA 1
ATOM 13249 C C . PRO B 1 773 ? 13.828 6.652 -11.367 1 95.81 773 PRO B C 1
ATOM 13251 O O . PRO B 1 773 ? 14.203 7.805 -11.586 1 95.81 773 PRO B O 1
ATOM 13254 N N . LEU B 1 774 ? 13.328 5.891 -12.266 1 97.62 774 LEU B N 1
ATOM 13255 C CA . LEU B 1 774 ? 13.414 6.215 -13.688 1 97.62 774 LEU B CA 1
ATOM 13256 C C . LEU B 1 774 ? 12.547 7.422 -14.016 1 97.62 774 LEU B C 1
ATOM 13258 O O . LEU B 1 774 ? 12.828 8.156 -14.969 1 97.62 774 LEU B O 1
ATOM 13262 N N . LYS B 1 775 ? 11.562 7.684 -13.195 1 95.94 775 LYS B N 1
ATOM 13263 C CA . LYS B 1 775 ? 10.633 8.789 -13.438 1 95.94 775 LYS B CA 1
ATOM 13264 C C . LYS B 1 775 ? 11.336 10.133 -13.305 1 95.94 775 LYS B C 1
ATOM 13266 O O . LYS B 1 775 ? 10.836 11.148 -13.797 1 95.94 775 LYS B O 1
ATOM 13271 N N . TYR B 1 776 ? 12.492 10.25 -12.664 1 96.44 776 TYR B N 1
ATOM 13272 C CA . TYR B 1 776 ? 13.195 11.508 -12.453 1 96.44 776 TYR B CA 1
ATOM 13273 C C . TYR B 1 776 ? 14.07 11.859 -13.656 1 96.44 776 TYR B C 1
ATOM 13275 O O . TYR B 1 776 ? 14.57 12.977 -13.766 1 96.44 776 TYR B O 1
ATOM 13283 N N . LEU B 1 777 ? 14.273 10.867 -14.586 1 96.44 777 LEU B N 1
ATOM 13284 C CA . LEU B 1 777 ? 15.117 11.094 -15.75 1 96.44 777 LEU B CA 1
ATOM 13285 C C . LEU B 1 777 ? 14.352 11.828 -16.844 1 96.44 777 LEU B C 1
ATOM 13287 O O . LEU B 1 777 ? 13.156 11.578 -17.047 1 96.44 777 LEU B O 1
ATOM 13291 N N . HIS B 1 778 ? 15.023 12.695 -17.516 1 94.69 778 HIS B N 1
ATOM 13292 C CA . HIS B 1 778 ? 14.445 13.398 -18.656 1 94.69 778 HIS B CA 1
ATOM 13293 C C . HIS B 1 778 ? 14.844 12.719 -19.969 1 94.69 778 HIS B C 1
ATOM 13295 O O . HIS B 1 778 ? 15.75 13.18 -20.656 1 94.69 778 HIS B O 1
ATOM 13301 N N . PHE B 1 779 ? 14.141 11.68 -20.297 1 95.12 779 PHE B N 1
ATOM 13302 C CA . PHE B 1 779 ? 14.383 10.938 -21.531 1 95.12 779 PHE B CA 1
ATOM 13303 C C . PHE B 1 779 ? 14.148 11.812 -22.75 1 95.12 779 PHE B C 1
ATOM 13305 O O . PHE B 1 779 ? 13.266 12.672 -22.734 1 95.12 779 PHE B O 1
ATOM 13312 N N . GLN B 1 780 ? 14.93 11.578 -23.781 1 94.81 780 GLN B N 1
ATOM 13313 C CA . GLN B 1 780 ? 14.797 12.336 -25.031 1 94.81 780 GLN B CA 1
ATOM 13314 C C . GLN B 1 780 ? 14.18 11.484 -26.125 1 94.81 780 GLN B C 1
ATOM 13316 O O . GLN B 1 780 ? 14.469 10.289 -26.234 1 94.81 780 GLN B O 1
ATOM 13321 N N . LYS B 1 781 ? 13.32 12.047 -26.906 1 94.44 781 LYS B N 1
ATOM 13322 C CA . LYS B 1 781 ? 12.844 11.359 -28.094 1 94.44 781 LYS B CA 1
ATOM 13323 C C . LYS B 1 781 ? 13.961 11.188 -29.109 1 94.44 781 LYS B C 1
ATOM 13325 O O . LYS B 1 781 ? 14.578 12.164 -29.547 1 94.44 781 LYS B O 1
ATOM 13330 N N . PRO B 1 782 ? 14.211 9.961 -29.484 1 96.31 782 PRO B N 1
ATOM 13331 C CA . PRO B 1 782 ? 15.281 9.781 -30.469 1 96.31 782 PRO B CA 1
ATOM 13332 C C . PRO B 1 782 ? 14.922 10.344 -31.844 1 96.31 782 PRO B C 1
ATOM 13334 O O . PRO B 1 782 ? 13.789 10.188 -32.312 1 96.31 782 PRO B O 1
ATOM 13337 N N . LYS B 1 783 ? 15.797 10.977 -32.562 1 94.94 783 LYS B N 1
ATOM 13338 C CA . LYS B 1 783 ? 15.641 11.484 -33.906 1 94.94 783 LYS B CA 1
ATOM 13339 C C . LYS B 1 783 ? 16.062 10.438 -34.938 1 94.94 783 LYS B C 1
ATOM 13341 O O . LYS B 1 783 ? 15.594 10.453 -36.094 1 94.94 783 LYS B O 1
ATOM 13346 N N . GLU B 1 784 ? 16.922 9.539 -34.531 1 95.5 784 GLU B N 1
ATOM 13347 C CA . GLU B 1 784 ? 17.484 8.562 -35.438 1 95.5 784 GLU B CA 1
ATOM 13348 C C . GLU B 1 784 ? 17.359 7.145 -34.875 1 95.5 784 GLU B C 1
ATOM 13350 O O . GLU B 1 784 ? 18.328 6.383 -34.906 1 95.5 784 GLU B O 1
ATOM 13355 N N . LEU B 1 785 ? 16.219 6.828 -34.375 1 96.81 785 LEU B N 1
ATOM 13356 C CA . LEU B 1 785 ? 16 5.438 -34 1 96.81 785 LEU B CA 1
ATOM 13357 C C . LEU B 1 785 ? 15.938 4.535 -35.219 1 96.81 785 LEU B C 1
ATOM 13359 O O . LEU B 1 785 ? 15.086 4.715 -36.094 1 96.81 785 LEU B O 1
ATOM 13363 N N . LYS B 1 786 ? 16.859 3.645 -35.406 1 97.19 786 LYS B N 1
ATOM 13364 C CA . LYS B 1 786 ? 16.906 2.682 -36.5 1 97.19 786 LYS B CA 1
ATOM 13365 C C . LYS B 1 786 ? 16.547 1.277 -36 1 97.19 786 LYS B C 1
ATOM 13367 O O . LYS B 1 786 ? 17.188 0.754 -35.094 1 97.19 786 LYS B O 1
ATOM 13372 N N . VAL B 1 787 ? 15.5 0.691 -36.5 1 97.19 787 VAL B N 1
ATOM 13373 C CA . VAL B 1 787 ? 15.086 -0.69 -36.312 1 97.19 787 VAL B CA 1
ATOM 13374 C C . VAL B 1 787 ? 14.945 -1.401 -37.656 1 97.19 787 VAL B C 1
ATOM 13376 O O . VAL B 1 787 ? 13.961 -1.194 -38.375 1 97.19 787 VAL B O 1
ATOM 13379 N N . LYS B 1 788 ? 15.922 -2.232 -38 1 95.31 788 LYS B N 1
ATOM 13380 C CA . LYS B 1 788 ? 15.953 -2.828 -39.312 1 95.31 788 LYS B CA 1
ATOM 13381 C C . LYS B 1 788 ? 16.156 -4.34 -39.25 1 95.31 788 LYS B C 1
ATOM 13383 O O . LYS B 1 788 ? 17 -4.82 -38.5 1 95.31 788 LYS B O 1
ATOM 13388 N N . ILE B 1 789 ? 15.391 -5.023 -39.969 1 95.56 789 ILE B N 1
ATOM 13389 C CA . ILE B 1 789 ? 15.578 -6.469 -40.094 1 95.56 789 ILE B CA 1
ATOM 13390 C C . ILE B 1 789 ? 16.703 -6.766 -41.062 1 95.56 789 ILE B C 1
ATOM 13392 O O . ILE B 1 789 ? 16.672 -6.309 -42.219 1 95.56 789 ILE B O 1
ATOM 13396 N N . ASN B 1 790 ? 17.703 -7.391 -40.625 1 94.38 790 ASN B N 1
ATOM 13397 C CA . ASN B 1 790 ? 18.75 -7.945 -41.5 1 94.38 790 ASN B CA 1
ATOM 13398 C C . ASN B 1 790 ? 18.391 -9.367 -41.938 1 94.38 790 ASN B C 1
ATOM 13400 O O . ASN B 1 790 ? 18.609 -10.32 -41.188 1 94.38 790 ASN B O 1
ATOM 13404 N N . GLU B 1 791 ? 18.047 -9.578 -43.125 1 90.69 791 GLU B N 1
ATOM 13405 C CA . GLU B 1 791 ? 17.547 -10.852 -43.656 1 90.69 791 GLU B CA 1
ATOM 13406 C C . GLU B 1 791 ? 18.672 -11.883 -43.781 1 90.69 791 GLU B C 1
ATOM 13408 O O . GLU B 1 791 ? 18.438 -13.086 -43.625 1 90.69 791 GLU B O 1
ATOM 13413 N N . GLU B 1 792 ? 19.812 -11.438 -44.031 1 90.94 792 GLU B N 1
ATOM 13414 C CA . GLU B 1 792 ? 20.938 -12.344 -44.188 1 90.94 792 GLU B CA 1
ATOM 13415 C C . GLU B 1 792 ? 21.281 -13.047 -42.875 1 90.94 792 GLU B C 1
ATOM 13417 O O . GLU B 1 792 ? 21.609 -14.234 -42.875 1 90.94 792 GLU B O 1
ATOM 13422 N N . THR B 1 793 ? 21.094 -12.367 -41.844 1 91.31 793 THR B N 1
ATOM 13423 C CA . THR B 1 793 ? 21.516 -12.922 -40.562 1 91.31 793 THR B CA 1
ATOM 13424 C C . THR B 1 793 ? 20.312 -13.25 -39.688 1 91.31 793 THR B C 1
ATOM 13426 O O . THR B 1 793 ? 20.453 -13.758 -38.594 1 91.31 793 THR B O 1
ATOM 13429 N N . ASN B 1 794 ? 19.109 -12.977 -40.156 1 94.5 794 ASN B N 1
ATOM 13430 C CA . ASN B 1 794 ? 17.891 -13.172 -39.375 1 94.5 794 ASN B CA 1
ATOM 13431 C C . ASN B 1 794 ? 17.953 -12.461 -38.031 1 94.5 794 ASN B C 1
ATOM 13433 O O . ASN B 1 794 ? 17.734 -13.086 -37 1 94.5 794 ASN B O 1
ATOM 13437 N N . THR B 1 795 ? 18.344 -11.234 -38.062 1 96.88 795 THR B N 1
ATOM 13438 C CA . THR B 1 795 ? 18.406 -10.414 -36.844 1 96.88 795 THR B CA 1
ATOM 13439 C C . THR B 1 795 ? 17.719 -9.07 -37.062 1 96.88 795 THR B C 1
ATOM 13441 O O . THR B 1 795 ? 17.547 -8.633 -38.219 1 96.88 795 THR B O 1
ATOM 13444 N N . VAL B 1 796 ? 17.219 -8.5 -36.031 1 97.88 796 VAL B N 1
ATOM 13445 C CA . VAL B 1 796 ? 16.797 -7.105 -36 1 97.88 796 VAL B CA 1
ATOM 13446 C C . VAL B 1 796 ? 17.906 -6.242 -35.406 1 97.88 796 VAL B C 1
ATOM 13448 O O . VAL B 1 796 ? 18.438 -6.531 -34.344 1 97.88 796 VAL B O 1
ATOM 13451 N N . GLU B 1 797 ? 18.375 -5.238 -36.094 1 97.94 797 GLU B N 1
ATOM 13452 C CA . GLU B 1 797 ? 19.406 -4.309 -35.625 1 97.94 797 GLU B CA 1
ATOM 13453 C C . GLU B 1 797 ? 18.797 -3 -35.156 1 97.94 797 GLU B C 1
ATOM 13455 O O . GLU B 1 797 ? 17.984 -2.391 -35.844 1 97.94 797 GLU B O 1
ATOM 13460 N N . ILE B 1 798 ? 19.141 -2.572 -33.938 1 98.44 798 ILE B N 1
ATOM 13461 C CA . ILE B 1 798 ? 18.547 -1.4 -33.312 1 98.44 798 ILE B CA 1
ATOM 13462 C C . ILE B 1 798 ? 19.656 -0.438 -32.875 1 98.44 798 ILE B C 1
ATOM 13464 O O . ILE B 1 798 ? 20.625 -0.849 -32.25 1 98.44 798 ILE B O 1
ATOM 13468 N N . SER B 1 799 ? 19.578 0.781 -33.156 1 98.31 799 SER B N 1
ATOM 13469 C CA . SER B 1 799 ? 20.5 1.812 -32.688 1 98.31 799 SER B CA 1
ATOM 13470 C C . SER B 1 799 ? 19.812 3.16 -32.562 1 98.31 799 SER B C 1
ATOM 13472 O O . SER B 1 799 ? 18.766 3.391 -33.188 1 98.31 799 SER B O 1
ATOM 13474 N N . ALA B 1 800 ? 20.281 3.986 -31.75 1 98.12 800 ALA B N 1
ATOM 13475 C CA . ALA B 1 800 ? 19.781 5.348 -31.547 1 98.12 800 ALA B CA 1
ATOM 13476 C C . ALA B 1 800 ? 20.891 6.262 -31.047 1 98.12 800 ALA B C 1
ATOM 13478 O O . ALA B 1 800 ? 21.922 5.793 -30.531 1 98.12 800 ALA B O 1
ATOM 13479 N N . GLU B 1 801 ? 20.719 7.605 -31.172 1 97.62 801 GLU B N 1
ATOM 13480 C CA . GLU B 1 801 ? 21.75 8.586 -30.828 1 97.62 801 GLU B CA 1
ATOM 13481 C C . GLU B 1 801 ? 21.594 9.047 -29.375 1 97.62 801 GLU B C 1
ATOM 13483 O O . GLU B 1 801 ? 22.406 9.828 -28.875 1 97.62 801 GLU B O 1
ATOM 13488 N N . VAL B 1 802 ? 20.562 8.594 -28.609 1 97.56 802 VAL B N 1
ATOM 13489 C CA . VAL B 1 802 ? 20.359 8.867 -27.188 1 97.56 802 VAL B CA 1
ATOM 13490 C C . VAL B 1 802 ? 20.094 7.566 -26.438 1 97.56 802 VAL B C 1
ATOM 13492 O O . VAL B 1 802 ? 19.656 6.578 -27.047 1 97.56 802 VAL B O 1
ATOM 13495 N N . PRO B 1 803 ? 20.375 7.57 -25.094 1 98.12 803 PRO B N 1
ATOM 13496 C CA . PRO B 1 803 ? 20.031 6.371 -24.328 1 98.12 803 PRO B CA 1
ATOM 13497 C C . PRO B 1 803 ? 18.516 6.109 -24.281 1 98.12 803 PRO B C 1
ATOM 13499 O O . PRO B 1 803 ? 17.734 7.031 -24.062 1 98.12 803 PRO B O 1
ATOM 13502 N N . MET B 1 804 ? 18.109 4.91 -24.578 1 98.06 804 MET B N 1
ATOM 13503 C CA . MET B 1 804 ? 16.719 4.473 -24.516 1 98.06 804 MET B CA 1
ATOM 13504 C C . MET B 1 804 ? 16.562 3.309 -23.547 1 98.06 804 MET B C 1
ATOM 13506 O O . MET B 1 804 ? 17.266 2.307 -23.641 1 98.06 804 MET B O 1
ATOM 13510 N N . LYS B 1 805 ? 15.672 3.475 -22.609 1 98.25 805 LYS B N 1
ATOM 13511 C CA . LYS B 1 805 ? 15.406 2.443 -21.609 1 98.25 805 LYS B CA 1
ATOM 13512 C C . LYS B 1 805 ? 14.266 1.528 -22.047 1 98.25 805 LYS B C 1
ATOM 13514 O O . LYS B 1 805 ? 13.172 1.998 -22.359 1 98.25 805 LYS B O 1
ATOM 13519 N N . GLY B 1 806 ? 14.516 0.26 -22.078 1 98.19 806 GLY B N 1
ATOM 13520 C CA . GLY B 1 806 ? 13.5 -0.764 -22.219 1 98.19 806 GLY B CA 1
ATOM 13521 C C . GLY B 1 806 ? 12.805 -0.725 -23.578 1 98.19 806 GLY B C 1
ATOM 13522 O O . GLY B 1 806 ? 11.578 -0.695 -23.641 1 98.19 806 GLY B O 1
ATOM 13523 N N . LEU B 1 807 ? 13.539 -0.678 -24.656 1 98.44 807 LEU B N 1
ATOM 13524 C CA . LEU B 1 807 ? 12.938 -0.742 -25.984 1 98.44 807 LEU B CA 1
ATOM 13525 C C . LEU B 1 807 ? 12.398 -2.141 -26.266 1 98.44 807 LEU B C 1
ATOM 13527 O O . LEU B 1 807 ? 13.141 -3.121 -26.203 1 98.44 807 LEU B O 1
ATOM 13531 N N . ALA B 1 808 ? 11.141 -2.252 -26.547 1 98.38 808 ALA B N 1
ATOM 13532 C CA . ALA B 1 808 ? 10.453 -3.504 -26.859 1 98.38 808 ALA B CA 1
ATOM 13533 C C . ALA B 1 808 ? 10.047 -3.564 -28.328 1 98.38 808 ALA B C 1
ATOM 13535 O O . ALA B 1 808 ? 9.594 -2.566 -28.891 1 98.38 808 ALA B O 1
ATOM 13536 N N . LEU B 1 809 ? 10.266 -4.699 -28.938 1 97.88 809 LEU B N 1
ATOM 13537 C CA . LEU B 1 809 ? 9.789 -4.988 -30.297 1 97.88 809 LEU B CA 1
ATOM 13538 C C . LEU B 1 809 ? 8.438 -5.691 -30.25 1 97.88 809 LEU B C 1
ATOM 13540 O O . LEU B 1 809 ? 8.211 -6.566 -29.406 1 97.88 809 LEU B O 1
ATOM 13544 N N . GLU B 1 810 ? 7.594 -5.301 -31.016 1 95.81 810 GLU B N 1
ATOM 13545 C CA . GLU B 1 810 ? 6.27 -5.91 -31.109 1 95.81 810 GLU B CA 1
ATOM 13546 C C . GLU B 1 810 ? 5.926 -6.238 -32.562 1 95.81 810 GLU B C 1
ATOM 13548 O O . GLU B 1 810 ? 6.352 -5.535 -33.5 1 95.81 810 GLU B O 1
ATOM 13553 N N . CYS B 1 811 ? 5.238 -7.289 -32.75 1 95 811 CYS B N 1
ATOM 13554 C CA . CYS B 1 811 ? 4.754 -7.715 -34.062 1 95 811 CYS B CA 1
ATOM 13555 C C . CYS B 1 811 ? 3.355 -8.312 -33.938 1 95 811 CYS B C 1
ATOM 13557 O O . CYS B 1 811 ? 3.051 -9.031 -33 1 95 811 CYS B O 1
ATOM 13559 N N . GLU B 1 812 ? 2.488 -8.031 -34.844 1 92.19 812 GLU B N 1
ATOM 13560 C CA . GLU B 1 812 ? 1.123 -8.547 -34.844 1 92.19 812 GLU B CA 1
ATOM 13561 C C . GLU B 1 812 ? 1.095 -10.039 -35.188 1 92.19 812 GLU B C 1
ATOM 13563 O O . GLU B 1 812 ? 0.211 -10.766 -34.719 1 92.19 812 GLU B O 1
ATOM 13568 N N . ASP B 1 813 ? 2.068 -10.484 -35.969 1 92.81 813 ASP B N 1
ATOM 13569 C CA . ASP B 1 813 ? 2.131 -11.883 -36.344 1 92.81 813 ASP B CA 1
ATOM 13570 C C . ASP B 1 813 ? 2.719 -12.75 -35.25 1 92.81 813 ASP B C 1
ATOM 13572 O O . ASP B 1 813 ? 3.906 -12.648 -34.938 1 92.81 813 ASP B O 1
ATOM 13576 N N . ASP B 1 814 ? 1.953 -13.719 -34.719 1 89.44 814 ASP B N 1
ATOM 13577 C CA . ASP B 1 814 ? 2.371 -14.57 -33.625 1 89.44 814 ASP B CA 1
ATOM 13578 C C . ASP B 1 814 ? 3.459 -15.547 -34.062 1 89.44 814 ASP B C 1
ATOM 13580 O O . ASP B 1 814 ? 4.121 -16.156 -33.219 1 89.44 814 ASP B O 1
ATOM 13584 N N . ASP B 1 815 ? 3.617 -15.672 -35.281 1 91.25 815 ASP B N 1
ATOM 13585 C CA . ASP B 1 815 ? 4.645 -16.578 -35.781 1 91.25 815 ASP B CA 1
ATOM 13586 C C . ASP B 1 815 ? 6.027 -15.938 -35.719 1 91.25 815 ASP B C 1
ATOM 13588 O O . ASP B 1 815 ? 7.047 -16.625 -35.812 1 91.25 815 ASP B O 1
ATOM 13592 N N . VAL B 1 816 ? 6.012 -14.648 -35.656 1 94.75 816 VAL B N 1
ATOM 13593 C CA . VAL B 1 816 ? 7.273 -13.93 -35.5 1 94.75 816 VAL B CA 1
ATOM 13594 C C . VAL B 1 816 ? 7.734 -13.992 -34.031 1 94.75 816 VAL B C 1
ATOM 13596 O O . VAL B 1 816 ? 7.012 -13.578 -33.125 1 94.75 816 VAL B O 1
ATOM 13599 N N . ARG B 1 817 ? 8.883 -14.562 -33.844 1 94.38 817 ARG B N 1
ATOM 13600 C CA . ARG B 1 817 ? 9.445 -14.703 -32.5 1 94.38 817 ARG B CA 1
ATOM 13601 C C . ARG B 1 817 ? 10.805 -14.023 -32.406 1 94.38 817 ARG B C 1
ATOM 13603 O O . ARG B 1 817 ? 11.594 -14.07 -33.344 1 94.38 817 ARG B O 1
ATOM 13610 N N . PHE B 1 818 ? 10.992 -13.367 -31.312 1 96.88 818 PHE B N 1
ATOM 13611 C CA . PHE B 1 818 ? 12.266 -12.703 -31.062 1 96.88 818 PHE B CA 1
ATOM 13612 C C . PHE B 1 818 ? 13.117 -13.508 -30.094 1 96.88 818 PHE B C 1
ATOM 13614 O O . PHE B 1 818 ? 12.594 -14.07 -29.125 1 96.88 818 PHE B O 1
ATOM 13621 N N . ASP B 1 819 ? 14.43 -13.594 -30.344 1 96.88 819 ASP B N 1
ATOM 13622 C CA . ASP B 1 819 ? 15.344 -14.297 -29.438 1 96.88 819 ASP B CA 1
ATOM 13623 C C . ASP B 1 819 ? 15.555 -13.5 -28.156 1 96.88 819 ASP B C 1
ATOM 13625 O O . ASP B 1 819 ? 16.016 -14.047 -27.156 1 96.88 819 ASP B O 1
ATOM 13629 N N . ASP B 1 820 ? 15.352 -12.211 -28.234 1 97.75 820 ASP B N 1
ATOM 13630 C CA . ASP B 1 820 ? 15.438 -11.289 -27.109 1 97.75 820 ASP B CA 1
ATOM 13631 C C . ASP B 1 820 ? 14.492 -10.109 -27.281 1 97.75 820 ASP B C 1
ATOM 13633 O O . ASP B 1 820 ? 13.906 -9.93 -28.344 1 97.75 820 ASP B O 1
ATOM 13637 N N . ASN B 1 821 ? 14.227 -9.43 -26.219 1 98.38 821 ASN B N 1
ATOM 13638 C CA . ASN B 1 821 ? 13.344 -8.273 -26.266 1 98.38 821 ASN B CA 1
ATOM 13639 C C . ASN B 1 821 ? 13.531 -7.363 -25.062 1 98.38 821 ASN B C 1
ATOM 13641 O O . ASN B 1 821 ? 14.273 -7.699 -24.141 1 98.38 821 ASN B O 1
ATOM 13645 N N . LEU B 1 822 ? 12.922 -6.113 -25.109 1 98.5 822 LEU B N 1
ATOM 13646 C CA . LEU B 1 822 ? 13.008 -5.121 -24.031 1 98.5 822 LEU B CA 1
ATOM 13647 C C . LEU B 1 822 ? 14.461 -4.777 -23.719 1 98.5 822 LEU B C 1
ATOM 13649 O O . LEU B 1 822 ? 14.914 -4.961 -22.594 1 98.5 822 LEU B O 1
ATOM 13653 N N . VAL B 1 823 ? 15.211 -4.246 -24.641 1 98.38 823 VAL B N 1
ATOM 13654 C CA . VAL B 1 823 ? 16.641 -4.02 -24.5 1 98.38 823 VAL B CA 1
ATOM 13655 C C . VAL B 1 823 ? 16.906 -2.529 -24.297 1 98.38 823 VAL B C 1
ATOM 13657 O O . VAL B 1 823 ? 16.141 -1.686 -24.75 1 98.38 823 VAL B O 1
ATOM 13660 N N . ASP B 1 824 ? 17.922 -2.229 -23.578 1 98.62 824 ASP B N 1
ATOM 13661 C CA . ASP B 1 824 ? 18.406 -0.854 -23.469 1 98.62 824 ASP B CA 1
ATOM 13662 C C . ASP B 1 824 ? 19.312 -0.481 -24.641 1 98.62 824 ASP B C 1
ATOM 13664 O O . ASP B 1 824 ? 20.141 -1.284 -25.078 1 98.62 824 ASP B O 1
ATOM 13668 N N . ILE B 1 825 ? 19.109 0.699 -25.156 1 98.44 825 ILE B N 1
ATOM 13669 C CA . ILE B 1 825 ? 19.906 1.194 -26.281 1 98.44 825 ILE B CA 1
ATOM 13670 C C . ILE B 1 825 ? 20.766 2.367 -25.812 1 98.44 825 ILE B C 1
ATOM 13672 O O . ILE B 1 825 ? 20.281 3.27 -25.125 1 98.44 825 ILE B O 1
ATOM 13676 N N . VAL B 1 826 ? 22.031 2.35 -26.125 1 98.38 826 VAL B N 1
ATOM 13677 C CA . VAL B 1 826 ? 22.922 3.465 -25.828 1 98.38 826 VAL B CA 1
ATOM 13678 C C . VAL B 1 826 ? 23.625 3.904 -27.109 1 98.38 826 VAL B C 1
ATOM 13680 O O . VAL B 1 826 ? 23.812 3.104 -28.031 1 98.38 826 VAL B O 1
ATOM 13683 N N . PRO B 1 827 ? 24 5.188 -27.172 1 98.06 827 PRO B N 1
ATOM 13684 C CA . PRO B 1 827 ? 24.641 5.711 -28.375 1 98.06 827 PRO B CA 1
ATOM 13685 C C . PRO B 1 827 ? 25.922 4.965 -28.734 1 98.06 827 PRO B C 1
ATOM 13687 O O . PRO B 1 827 ? 26.688 4.59 -27.844 1 98.06 827 PRO B O 1
ATOM 13690 N N . GLY B 1 828 ? 26.094 4.809 -30.062 1 96.5 828 GLY B N 1
ATOM 13691 C CA . GLY B 1 828 ? 27.328 4.203 -30.531 1 96.5 828 GLY B CA 1
ATOM 13692 C C . GLY B 1 828 ? 27.266 2.688 -30.609 1 96.5 828 GLY B C 1
ATOM 13693 O O . GLY B 1 828 ? 28.172 2.043 -31.125 1 96.5 828 GLY B O 1
ATOM 13694 N N . GLU B 1 829 ? 26.219 2.105 -30.156 1 96.44 829 GLU B N 1
ATOM 13695 C CA . GLU B 1 829 ? 26.062 0.655 -30.156 1 96.44 829 GLU B CA 1
ATOM 13696 C C . GLU B 1 829 ? 24.938 0.228 -31.094 1 96.44 829 GLU B C 1
ATOM 13698 O O . GLU B 1 829 ? 23.922 0.918 -31.219 1 96.44 829 GLU B O 1
ATOM 13703 N N . VAL B 1 830 ? 25.125 -0.828 -31.797 1 97.25 830 VAL B N 1
ATOM 13704 C CA . VAL B 1 830 ? 24.062 -1.505 -32.531 1 97.25 830 VAL B CA 1
ATOM 13705 C C . VAL B 1 830 ? 23.703 -2.816 -31.844 1 97.25 830 VAL B C 1
ATOM 13707 O O . VAL B 1 830 ? 24.516 -3.742 -31.797 1 97.25 830 VAL B O 1
ATOM 13710 N N . VAL B 1 831 ? 22.547 -2.891 -31.297 1 97.69 831 VAL B N 1
ATOM 13711 C CA . VAL B 1 831 ? 22.062 -4.105 -30.625 1 97.69 831 VAL B CA 1
ATOM 13712 C C . VAL B 1 831 ? 21.422 -5.031 -31.656 1 97.69 831 VAL B C 1
ATOM 13714 O O . VAL B 1 831 ? 20.609 -4.594 -32.469 1 97.69 831 VAL B O 1
ATOM 13717 N N . LYS B 1 832 ? 21.734 -6.254 -31.656 1 97.5 832 LYS B N 1
ATOM 13718 C CA . LYS B 1 832 ? 21.203 -7.25 -32.594 1 97.5 832 LYS B CA 1
ATOM 13719 C C . LYS B 1 832 ? 20.344 -8.273 -31.844 1 97.5 832 LYS B C 1
ATOM 13721 O O . LYS B 1 832 ? 20.766 -8.836 -30.844 1 97.5 832 LYS B O 1
ATOM 13726 N N . ILE B 1 833 ? 19.141 -8.484 -32.312 1 97.75 833 ILE B N 1
ATOM 13727 C CA . ILE B 1 833 ? 18.219 -9.469 -31.75 1 97.75 833 ILE B CA 1
ATOM 13728 C C . ILE B 1 833 ? 17.844 -10.492 -32.812 1 97.75 833 ILE B C 1
ATOM 13730 O O . ILE B 1 833 ? 17.375 -10.133 -33.906 1 97.75 833 ILE B O 1
ATOM 13734 N N . GLY B 1 834 ? 18.062 -11.789 -32.531 1 97.62 834 GLY B N 1
ATOM 13735 C CA . GLY B 1 834 ? 17.609 -12.82 -33.438 1 97.62 834 GLY B CA 1
ATOM 13736 C C . GLY B 1 834 ? 16.109 -12.805 -33.688 1 97.62 834 GLY B C 1
ATOM 13737 O O . GLY B 1 834 ? 15.344 -12.531 -32.75 1 97.62 834 GLY B O 1
ATOM 13738 N N . ILE B 1 835 ? 15.656 -13.008 -34.906 1 96.88 835 ILE B N 1
ATOM 13739 C CA . ILE B 1 835 ? 14.242 -13.023 -35.281 1 96.88 835 ILE B CA 1
ATOM 13740 C C . ILE B 1 835 ? 13.93 -14.266 -36.094 1 96.88 835 ILE B C 1
ATOM 13742 O O . ILE B 1 835 ? 14.734 -14.695 -36.938 1 96.88 835 ILE B O 1
ATOM 13746 N N . LYS B 1 836 ? 12.883 -14.93 -35.781 1 95.31 836 LYS B N 1
ATOM 13747 C CA . LYS B 1 836 ? 12.398 -16.094 -36.531 1 95.31 836 LYS B CA 1
ATOM 13748 C C . LYS B 1 836 ? 10.992 -15.859 -37.031 1 95.31 836 LYS B C 1
ATOM 13750 O O . LYS B 1 836 ? 10.188 -15.18 -36.406 1 95.31 836 LYS B O 1
ATOM 13755 N N . GLY B 1 837 ? 10.688 -16.406 -38.156 1 94 837 GLY B N 1
ATOM 13756 C CA . GLY B 1 837 ? 9.336 -16.359 -38.719 1 94 837 GLY B CA 1
ATOM 13757 C C . GLY B 1 837 ? 9.039 -15.07 -39.469 1 94 837 GLY B C 1
ATOM 13758 O O . GLY B 1 837 ? 7.926 -14.867 -39.938 1 94 837 GLY B O 1
ATOM 13759 N N . ALA B 1 838 ? 10.016 -14.148 -39.5 1 94 838 ALA B N 1
ATOM 13760 C CA . ALA B 1 838 ? 9.797 -12.875 -40.188 1 94 838 ALA B CA 1
ATOM 13761 C C . ALA B 1 838 ? 9.656 -13.062 -41.688 1 94 838 ALA B C 1
ATOM 13763 O O . ALA B 1 838 ? 10.359 -13.898 -42.281 1 94 838 ALA B O 1
ATOM 13764 N N . LYS B 1 839 ? 8.758 -12.266 -42.312 1 92.19 839 LYS B N 1
ATOM 13765 C CA . LYS B 1 839 ? 8.547 -12.219 -43.75 1 92.19 839 LYS B CA 1
ATOM 13766 C C . LYS B 1 839 ? 8.945 -10.852 -44.312 1 92.19 839 LYS B C 1
ATOM 13768 O O . LYS B 1 839 ? 9.273 -9.938 -43.562 1 92.19 839 LYS B O 1
ATOM 13773 N N . LYS B 1 840 ? 8.93 -10.812 -45.688 1 87.62 840 LYS B N 1
ATOM 13774 C CA . LYS B 1 840 ? 9.352 -9.586 -46.344 1 87.62 840 LYS B CA 1
ATOM 13775 C C . LYS B 1 840 ? 8.469 -8.406 -45.938 1 87.62 840 LYS B C 1
ATOM 13777 O O . LYS B 1 840 ? 8.953 -7.273 -45.844 1 87.62 840 LYS B O 1
ATOM 13782 N N . ASP B 1 841 ? 7.289 -8.625 -45.562 1 90.19 841 ASP B N 1
ATOM 13783 C CA . ASP B 1 841 ? 6.359 -7.543 -45.281 1 90.19 841 ASP B CA 1
ATOM 13784 C C . ASP B 1 841 ? 6.121 -7.414 -43.75 1 90.19 841 ASP B C 1
ATOM 13786 O O . ASP B 1 841 ? 5.188 -6.738 -43.344 1 90.19 841 ASP B O 1
ATOM 13790 N N . THR B 1 842 ? 7.012 -8.078 -42.938 1 93.75 842 THR B N 1
ATOM 13791 C CA . THR B 1 842 ? 6.855 -8 -41.5 1 93.75 842 THR B CA 1
ATOM 13792 C C . THR B 1 842 ? 7.07 -6.57 -41 1 93.75 842 THR B C 1
ATOM 13794 O O . THR B 1 842 ? 8.07 -5.934 -41.344 1 93.75 842 THR B O 1
ATOM 13797 N N . VAL B 1 843 ? 6.059 -6.062 -40.312 1 93.69 843 VAL B N 1
ATOM 13798 C CA . VAL B 1 843 ? 6.145 -4.727 -39.75 1 93.69 843 VAL B CA 1
ATOM 13799 C C . VAL B 1 843 ? 6.391 -4.828 -38.25 1 93.69 843 VAL B C 1
ATOM 13801 O O . VAL B 1 843 ? 5.66 -5.527 -37.531 1 93.69 843 VAL B O 1
ATOM 13804 N N . LEU B 1 844 ? 7.434 -4.18 -37.781 1 95.88 844 LEU B N 1
ATOM 13805 C CA . LEU B 1 844 ? 7.75 -4.152 -36.344 1 95.88 844 LEU B CA 1
ATOM 13806 C C . LEU B 1 844 ? 7.332 -2.826 -35.719 1 95.88 844 LEU B C 1
ATOM 13808 O O . LEU B 1 844 ? 7.43 -1.775 -36.375 1 95.88 844 LEU B O 1
ATOM 13812 N N . LYS B 1 845 ? 6.777 -2.879 -34.594 1 95.19 845 LYS B N 1
ATOM 13813 C CA . LYS B 1 845 ? 6.512 -1.71 -33.781 1 95.19 845 LYS B CA 1
ATOM 13814 C C . LYS B 1 845 ? 7.414 -1.691 -32.531 1 95.19 845 LYS B C 1
ATOM 13816 O O . LYS B 1 845 ? 7.93 -2.732 -32.125 1 95.19 845 LYS B O 1
ATOM 13821 N N . THR B 1 846 ? 7.676 -0.485 -32.031 1 96.94 846 THR B N 1
ATOM 13822 C CA . THR B 1 846 ? 8.523 -0.358 -30.859 1 96.94 846 THR B CA 1
ATOM 13823 C C . THR B 1 846 ? 7.793 0.39 -29.75 1 96.94 846 THR B C 1
ATOM 13825 O O . THR B 1 846 ? 6.93 1.229 -30.016 1 96.94 846 THR B O 1
ATOM 13828 N N . GLN B 1 847 ? 7.988 0.031 -28.562 1 97 847 GLN B N 1
ATOM 13829 C CA . GLN B 1 847 ? 7.66 0.771 -27.344 1 97 847 GLN B CA 1
ATOM 13830 C C . GLN B 1 847 ? 8.891 0.952 -26.469 1 97 847 GLN B C 1
ATOM 13832 O O . GLN B 1 847 ? 9.773 0.087 -26.422 1 97 847 GLN B O 1
ATOM 13837 N N . TYR B 1 848 ? 9.031 2.062 -25.859 1 97.69 848 TYR B N 1
ATOM 13838 C CA . TYR B 1 848 ? 10.133 2.324 -24.953 1 97.69 848 TYR B CA 1
ATOM 13839 C C . TYR B 1 848 ? 9.727 3.332 -23.875 1 97.69 848 TYR B C 1
ATOM 13841 O O . TYR B 1 848 ? 8.742 4.059 -24.047 1 97.69 848 TYR B O 1
ATOM 13849 N N . LEU B 1 849 ? 10.406 3.328 -22.781 1 96.81 849 LEU B N 1
ATOM 13850 C CA . LEU B 1 849 ? 10.094 4.234 -21.688 1 96.81 849 LEU B CA 1
ATOM 13851 C C . LEU B 1 849 ? 10.227 5.688 -22.109 1 96.81 849 LEU B C 1
ATOM 13853 O O . LEU B 1 849 ? 11.242 6.07 -22.719 1 96.81 849 LEU B O 1
ATOM 13857 N N . GLY B 1 850 ? 9.219 6.477 -21.812 1 91.81 850 GLY B N 1
ATOM 13858 C CA . GLY B 1 850 ? 9.242 7.895 -22.125 1 91.81 850 GLY B CA 1
ATOM 13859 C C . GLY B 1 850 ? 8.68 8.211 -23.5 1 91.81 850 GLY B C 1
ATOM 13860 O O . GLY B 1 850 ? 8.617 9.375 -23.891 1 91.81 850 GLY B O 1
ATOM 13861 N N . MET B 1 851 ? 8.266 7.27 -24.25 1 91.5 851 MET B N 1
ATOM 13862 C CA . MET B 1 851 ? 7.75 7.449 -25.609 1 91.5 851 MET B CA 1
ATOM 13863 C C . MET B 1 851 ? 6.523 8.352 -25.594 1 91.5 851 MET B C 1
ATOM 13865 O O . MET B 1 851 ? 6.293 9.102 -26.547 1 91.5 851 MET B O 1
ATOM 13869 N N . GLN B 1 852 ? 5.781 8.344 -24.531 1 84.81 852 GLN B N 1
ATOM 13870 C CA . GLN B 1 852 ? 4.496 9.031 -24.469 1 84.81 852 GLN B CA 1
ATOM 13871 C C . GLN B 1 852 ? 4.68 10.5 -24.094 1 84.81 852 GLN B C 1
ATOM 13873 O O . GLN B 1 852 ? 3.752 11.305 -24.234 1 84.81 852 GLN B O 1
ATOM 13878 N N . TYR B 1 853 ? 5.77 10.883 -23.625 1 77.12 853 TYR B N 1
ATOM 13879 C CA . TYR B 1 853 ? 5.887 12.273 -23.172 1 77.12 853 TYR B CA 1
ATOM 13880 C C . TYR B 1 853 ? 7.18 12.898 -23.688 1 77.12 853 TYR B C 1
ATOM 13882 O O . TYR B 1 853 ? 7.461 14.062 -23.406 1 77.12 853 TYR B O 1
ATOM 13890 N N . ALA B 1 854 ? 7.996 12.117 -24.453 1 65.5 854 ALA B N 1
ATOM 13891 C CA . ALA B 1 854 ? 9.18 12.742 -25.047 1 65.5 854 ALA B CA 1
ATOM 13892 C C . ALA B 1 854 ? 8.805 13.609 -26.234 1 65.5 854 ALA B C 1
ATOM 13894 O O . ALA B 1 854 ? 7.812 13.344 -26.922 1 65.5 854 ALA B O 1
#

Nearest PDB structures (foldseek):
  2vot-assembly1_A  TM=8.876E-01  e=2.107E-85  Bacteroides thetaiotaomicron VPI-5482
  2vqu-assembly2_B  TM=8.853E-01  e=3.935E-85  Bacteroides thetaiotaomicron
  2vl4-assembly1_A  TM=8.821E-01  e=1.627E-84  Bacteroides thetaiotaomicron VPI-5482
  2vmf-assembly2_B  TM=8.808E-01  e=1.722E-84  Bacteroides thetaiotaomicron VPI-5482
  6ddu-assembly1_A  TM=8.714E-01  e=1.722E-73  Mus musculus